Protein 2VF7 (pdb70)

Radius of gyration: 50.82 Å; Cα contacts (8 Å, |Δi|>4): 4939; chains: 3; bounding box: 112×155×130 Å

Structure (mmCIF, N/CA/C/O backbone):
data_2VF7
#
_entry.id   2VF7
#
_cell.length_a   271.710
_cell.length_b   111.670
_cell.length_c   103.290
_cell.angle_alpha   90.00
_cell.angle_beta   100.80
_cell.angle_gamma   90.00
#
_symmetry.space_group_name_H-M   'C 1 2 1'
#
loop_
_entity.id
_entity.type
_entity.pdbx_description
1 polymer 'EXCINUCLEASE ABC, SUBUNIT A.'
2 non-polymer "ADENOSINE-5'-DIPHOSPHATE"
3 non-polymer 'ZINC ION'
4 non-polymer 'MAGNESIUM ION'
5 water water
#
loop_
_atom_site.group_PDB
_atom_site.id
_atom_site.type_symbol
_atom_site.label_atom_id
_atom_site.label_alt_id
_atom_site.label_comp_id
_atom_site.label_asym_id
_atom_site.label_entity_id
_atom_site.label_seq_id
_atom_site.pdbx_PDB_ins_code
_atom_site.Cartn_x
_atom_site.Cartn_y
_atom_site.Cartn_z
_atom_site.occupancy
_atom_site.B_iso_or_equiv
_atom_site.auth_seq_id
_atom_site.auth_comp_id
_atom_site.auth_asym_id
_atom_site.auth_atom_id
_atom_site.pdbx_PDB_model_num
ATOM 1 N N . PRO A 1 11 ? 50.480 78.023 80.237 1.00 77.15 11 PRO A N 1
ATOM 2 C CA . PRO A 1 11 ? 50.745 78.491 81.607 1.00 76.74 11 PRO A CA 1
ATOM 3 C C . PRO A 1 11 ? 49.760 77.933 82.652 1.00 76.24 11 PRO A C 1
ATOM 4 O O . PRO A 1 11 ? 48.555 77.819 82.381 1.00 76.27 11 PRO A O 1
ATOM 8 N N . ASP A 1 12 ? 50.284 77.582 83.827 1.00 75.24 12 ASP A N 1
ATOM 9 C CA . ASP A 1 12 ? 49.450 77.192 84.965 1.00 74.05 12 ASP A CA 1
ATOM 10 C C . ASP A 1 12 ? 49.073 78.443 85.792 1.00 72.71 12 ASP A C 1
ATOM 11 O O . ASP A 1 12 ? 49.711 78.766 86.807 1.00 72.35 12 ASP A O 1
ATOM 16 N N . GLY A 1 13 ? 48.033 79.140 85.329 1.00 71.27 13 GLY A N 1
ATOM 17 C CA . GLY A 1 13 ? 47.628 80.438 85.873 1.00 69.17 13 GLY A CA 1
ATOM 18 C C . GLY A 1 13 ? 48.715 81.478 85.658 1.00 67.89 13 GLY A C 1
ATOM 19 O O . GLY A 1 13 ? 49.797 81.179 85.137 1.00 68.50 13 GLY A O 1
ATOM 20 N N . GLY A 1 14 ? 48.439 82.714 86.049 1.00 66.21 14 GLY A N 1
ATOM 21 C CA . GLY A 1 14 ? 49.493 83.713 86.128 1.00 63.27 14 GLY A CA 1
ATOM 22 C C . GLY A 1 14 ? 50.059 83.763 87.534 1.00 61.44 14 GLY A C 1
ATOM 23 O O . GLY A 1 14 ? 50.194 84.837 88.097 1.00 61.59 14 GLY A O 1
ATOM 24 N N . PHE A 1 15 ? 50.393 82.603 88.101 1.00 59.51 15 PHE A N 1
ATOM 25 C CA . PHE A 1 15 ? 50.862 82.516 89.484 1.00 57.94 15 PHE A CA 1
ATOM 26 C C . PHE A 1 15 ? 52.352 82.281 89.640 1.00 57.06 15 PHE A C 1
ATOM 27 O O . PHE A 1 15 ? 52.959 81.516 88.879 1.00 57.02 15 PHE A O 1
ATOM 35 N N . VAL A 1 16 ? 52.929 82.964 90.628 1.00 55.91 16 VAL A N 1
ATOM 36 C CA . VAL A 1 16 ? 54.266 82.673 91.143 1.00 55.05 16 VAL A CA 1
ATOM 37 C C . VAL A 1 16 ? 54.065 81.537 92.157 1.00 54.99 16 VAL A C 1
ATOM 38 O O . VAL A 1 16 ? 53.136 81.571 92.951 1.00 54.89 16 VAL A O 1
ATOM 42 N N . GLN A 1 17 ? 54.887 80.500 92.091 1.00 54.90 17 GLN A N 1
ATOM 43 C CA . GLN A 1 17 ? 54.723 79.361 92.985 1.00 54.58 17 GLN A CA 1
ATOM 44 C C . GLN A 1 17 ? 55.973 79.187 93.836 1.00 53.89 17 GLN A C 1
ATOM 45 O O . GLN A 1 17 ? 57.080 79.089 93.313 1.00 53.78 17 GLN A O 1
ATOM 51 N N . VAL A 1 18 ? 55.771 79.163 95.150 1.00 53.52 18 VAL A N 1
ATOM 52 C CA . VAL A 1 18 ? 56.849 79.116 96.130 1.00 53.08 18 VAL A CA 1
ATOM 53 C C . VAL A 1 18 ? 56.727 77.841 96.948 1.00 53.21 18 VAL A C 1
ATOM 54 O O . VAL A 1 18 ? 55.645 77.510 97.461 1.00 53.60 18 VAL A O 1
ATOM 58 N N . ARG A 1 19 ? 57.841 77.132 97.061 1.00 52.65 19 ARG A N 1
ATOM 59 C CA . ARG A 1 19 ? 57.891 75.877 97.779 1.00 52.84 19 ARG A CA 1
ATOM 60 C C . ARG A 1 19 ? 59.113 75.775 98.693 1.00 52.47 19 ARG A C 1
ATOM 61 O O . ARG A 1 19 ? 60.232 76.087 98.276 1.00 52.61 19 ARG A O 1
ATOM 69 N N . GLY A 1 20 ? 58.893 75.326 99.929 1.00 51.91 20 GLY A N 1
ATOM 70 C CA . GLY A 1 20 ? 59.992 75.048 100.859 1.00 51.30 20 GLY A CA 1
ATOM 71 C C . GLY A 1 20 ? 60.727 76.271 101.381 1.00 50.88 20 GLY A C 1
ATOM 72 O O . GLY A 1 20 ? 61.921 76.224 101.619 1.00 50.25 20 GLY A O 1
ATOM 73 N N . ALA A 1 21 ? 60.005 77.366 101.570 1.00 51.14 21 ALA A N 1
ATOM 74 C CA . ALA A 1 21 ? 60.610 78.607 102.063 1.00 51.36 21 ALA A CA 1
ATOM 75 C C . ALA A 1 21 ? 60.789 78.535 103.576 1.00 51.33 21 ALA A C 1
ATOM 76 O O . ALA A 1 21 ? 59.810 78.458 104.320 1.00 51.18 21 ALA A O 1
ATOM 78 N N . ARG A 1 22 ? 62.037 78.521 104.033 1.00 51.70 22 ARG A N 1
ATOM 79 C CA . ARG A 1 22 ? 62.287 78.549 105.471 1.00 52.14 22 ARG A CA 1
ATOM 80 C C . ARG A 1 22 ? 63.280 79.646 105.941 1.00 52.01 22 ARG A C 1
ATOM 81 O O . ARG A 1 22 ? 64.049 79.452 106.874 1.00 52.03 22 ARG A O 1
ATOM 89 N N . GLN A 1 23 ? 63.198 80.821 105.313 1.00 51.84 23 GLN A N 1
ATOM 90 C CA . GLN A 1 23 ? 64.021 81.974 105.659 1.00 51.58 23 GLN A CA 1
ATOM 91 C C . GLN A 1 23 ? 63.616 82.502 107.010 1.00 51.17 23 GLN A C 1
ATOM 92 O O . GLN A 1 23 ? 62.454 82.737 107.245 1.00 51.57 23 GLN A O 1
ATOM 98 N N . HIS A 1 24 ? 64.590 82.691 107.894 1.00 51.44 24 HIS A N 1
ATOM 99 C CA . HIS A 1 24 ? 64.349 83.032 109.302 1.00 50.61 24 HIS A CA 1
ATOM 100 C C . HIS A 1 24 ? 63.283 82.134 109.928 1.00 51.29 24 HIS A C 1
ATOM 101 O O . HIS A 1 24 ? 63.502 80.910 110.085 1.00 52.36 24 HIS A O 1
ATOM 108 N N . ASN A 1 25 ? 62.137 82.697 110.274 1.00 50.85 25 ASN A N 1
ATOM 109 C CA . ASN A 1 25 ? 61.156 81.907 110.994 1.00 51.31 25 ASN A CA 1
ATOM 110 C C . ASN A 1 25 ? 60.086 81.279 110.091 1.00 51.47 25 ASN A C 1
ATOM 111 O O . ASN A 1 25 ? 59.114 80.724 110.573 1.00 51.81 25 ASN A O 1
ATOM 116 N N . LEU A 1 26 ? 60.264 81.356 108.780 1.00 51.88 26 LEU A N 1
ATOM 117 C CA . LEU A 1 26 ? 59.308 80.727 107.883 1.00 52.19 26 LEU A CA 1
ATOM 118 C C . LEU A 1 26 ? 59.361 79.223 108.164 1.00 52.65 26 LEU A C 1
ATOM 119 O O . LEU A 1 26 ? 60.432 78.671 108.416 1.00 52.64 26 LEU A O 1
ATOM 124 N N . LYS A 1 27 ? 58.205 78.573 108.174 1.00 53.08 27 LYS A N 1
ATOM 125 C CA . LYS A 1 27 ? 58.132 77.170 108.563 1.00 53.77 27 LYS A CA 1
ATOM 126 C C . LYS A 1 27 ? 58.158 76.238 107.368 1.00 54.01 27 LYS A C 1
ATOM 127 O O . LYS A 1 27 ? 57.320 75.352 107.269 1.00 54.52 27 LYS A O 1
ATOM 133 N N . ASP A 1 28 ? 59.094 76.423 106.447 1.00 54.70 28 ASP A N 1
ATOM 134 C CA . ASP A 1 28 ? 59.163 75.516 105.292 1.00 55.37 28 ASP A CA 1
ATOM 135 C C . ASP A 1 28 ? 57.805 75.553 104.590 1.00 55.48 28 ASP A C 1
ATOM 136 O O . ASP A 1 28 ? 57.132 74.529 104.481 1.00 55.47 28 ASP A O 1
ATOM 141 N N . ILE A 1 29 ? 57.401 76.753 104.152 1.00 54.88 29 ILE A N 1
ATOM 142 C CA . ILE A 1 29 ? 56.050 76.999 103.626 1.00 54.25 29 ILE A CA 1
ATOM 143 C C . ILE A 1 29 ? 55.942 76.853 102.095 1.00 54.35 29 ILE A C 1
ATOM 144 O O . ILE A 1 29 ? 56.950 76.929 101.366 1.00 54.11 29 ILE A O 1
ATOM 149 N N . SER A 1 30 ? 54.707 76.645 101.632 1.00 54.03 30 SER A N 1
ATOM 150 C CA . SER A 1 30 ? 54.358 76.728 100.217 1.00 53.80 30 SER A CA 1
ATOM 151 C C . SER A 1 30 ? 53.277 77.782 100.060 1.00 53.47 30 SER A C 1
ATOM 152 O O . SER A 1 30 ? 52.306 77.782 100.804 1.00 53.40 30 SER A O 1
ATOM 155 N N . VAL A 1 31 ? 53.454 78.683 99.104 1.00 52.96 31 VAL A N 1
ATOM 156 C CA . VAL A 1 31 ? 52.431 79.664 98.791 1.00 53.14 31 VAL A CA 1
ATOM 157 C C . VAL A 1 31 ? 52.455 79.975 97.298 1.00 53.28 31 VAL A C 1
ATOM 158 O O . VAL A 1 31 ? 53.475 79.817 96.648 1.00 53.80 31 VAL A O 1
ATOM 162 N N . LYS A 1 32 ? 51.315 80.387 96.759 1.00 54.21 32 LYS A N 1
ATOM 163 C CA . LYS A 1 32 ? 51.235 80.896 95.391 1.00 54.44 32 LYS A CA 1
ATOM 164 C C . LYS A 1 32 ? 50.636 82.304 95.403 1.00 54.33 32 LYS A C 1
ATOM 165 O O . LYS A 1 32 ? 49.765 82.608 96.221 1.00 53.85 32 LYS A O 1
ATOM 171 N N . VAL A 1 33 ? 51.112 83.155 94.495 1.00 54.28 33 VAL A N 1
ATOM 172 C CA . VAL A 1 33 ? 50.609 84.534 94.374 1.00 53.89 33 VAL A CA 1
ATOM 173 C C . VAL A 1 33 ? 50.518 84.965 92.907 1.00 53.39 33 VAL A C 1
ATOM 174 O O . VAL A 1 33 ? 51.445 84.712 92.123 1.00 52.99 33 VAL A O 1
ATOM 178 N N . PRO A 1 34 ? 49.409 85.636 92.538 1.00 53.48 34 PRO A N 1
ATOM 179 C CA . PRO A 1 34 ? 49.229 86.063 91.153 1.00 53.25 34 PRO A CA 1
ATOM 180 C C . PRO A 1 34 ? 50.244 87.121 90.732 1.00 53.69 34 PRO A C 1
ATOM 181 O O . PRO A 1 34 ? 50.672 87.950 91.543 1.00 53.60 34 PRO A O 1
ATOM 185 N N . ARG A 1 35 ? 50.657 87.069 89.476 1.00 53.85 35 ARG A N 1
ATOM 186 C CA . ARG A 1 35 ? 51.484 88.132 88.939 1.00 54.80 35 ARG A CA 1
ATOM 187 C C . ARG A 1 35 ? 50.496 89.057 88.247 1.00 54.44 35 ARG A C 1
ATOM 188 O O . ARG A 1 35 ? 49.339 88.660 88.049 1.00 55.05 35 ARG A O 1
ATOM 196 N N . ASP A 1 36 ? 50.907 90.295 87.965 1.00 54.37 36 ASP A N 1
ATOM 197 C CA . ASP A 1 36 ? 50.036 91.337 87.347 1.00 53.87 36 ASP A CA 1
ATOM 198 C C . ASP A 1 36 ? 48.886 91.766 88.250 1.00 53.71 36 ASP A C 1
ATOM 199 O O . ASP A 1 36 ? 47.801 92.131 87.789 1.00 53.62 36 ASP A O 1
ATOM 204 N N . ALA A 1 37 ? 49.144 91.759 89.551 1.00 53.52 37 ALA A N 1
ATOM 205 C CA . ALA A 1 37 ? 48.132 92.131 90.522 1.00 53.04 37 ALA A CA 1
ATOM 206 C C . ALA A 1 37 ? 48.773 92.868 91.696 1.00 52.82 37 ALA A C 1
ATOM 207 O O . ALA A 1 37 ? 49.995 92.791 91.874 1.00 53.53 37 ALA A O 1
ATOM 209 N N . LEU A 1 38 ? 47.951 93.608 92.450 1.00 52.11 38 LEU A N 1
ATOM 210 C CA . LEU A 1 38 ? 48.325 94.166 93.735 1.00 51.69 38 LEU A CA 1
ATOM 211 C C . LEU A 1 38 ? 48.197 93.106 94.828 1.00 51.68 38 LEU A C 1
ATOM 212 O O . LEU A 1 38 ? 47.088 92.808 95.265 1.00 51.15 38 LEU A O 1
ATOM 217 N N . VAL A 1 39 ? 49.335 92.552 95.254 1.00 51.31 39 VAL A N 1
ATOM 218 C CA . VAL A 1 39 ? 49.376 91.536 96.307 1.00 51.86 39 VAL A CA 1
ATOM 219 C C . VAL A 1 39 ? 49.893 92.171 97.591 1.00 52.38 39 VAL A C 1
ATOM 220 O O . VAL A 1 39 ? 50.971 92.770 97.603 1.00 52.72 39 VAL A O 1
ATOM 224 N N . VAL A 1 40 ? 49.120 92.045 98.665 1.00 52.75 40 VAL A N 1
ATOM 225 C CA . VAL A 1 40 ? 49.492 92.617 99.964 1.00 52.88 40 VAL A CA 1
ATOM 226 C C . VAL A 1 40 ? 49.841 91.496 100.938 1.00 52.85 40 VAL A C 1
ATOM 227 O O . VAL A 1 40 ? 49.117 90.525 101.044 1.00 52.96 40 VAL A O 1
ATOM 231 N N . PHE A 1 41 ? 50.981 91.625 101.606 1.00 53.41 41 PHE A N 1
ATOM 232 C CA . PHE A 1 41 ? 51.439 90.663 102.597 1.00 54.00 41 PHE A CA 1
ATOM 233 C C . PHE A 1 41 ? 51.129 91.223 103.975 1.00 54.26 41 PHE A C 1
ATOM 234 O O . PHE A 1 41 ? 51.547 92.338 104.297 1.00 54.74 41 PHE A O 1
ATOM 242 N N . THR A 1 42 ? 50.376 90.465 104.775 1.00 54.17 42 THR A N 1
ATOM 243 C CA . THR A 1 42 ? 49.851 90.985 106.050 1.00 53.89 42 THR A CA 1
ATOM 244 C C . THR A 1 42 ? 50.033 90.065 107.266 1.00 53.66 42 THR A C 1
ATOM 245 O O . THR A 1 42 ? 50.409 88.901 107.130 1.00 53.73 42 THR A O 1
ATOM 249 N N . GLY A 1 43 ? 49.763 90.600 108.455 1.00 53.12 43 GLY A N 1
ATOM 250 C CA . GLY A 1 43 ? 49.951 89.861 109.693 1.00 52.72 43 GLY A CA 1
ATOM 251 C C . GLY A 1 43 ? 50.768 90.666 110.691 1.00 52.41 43 GLY A C 1
ATOM 252 O O . GLY A 1 43 ? 51.337 91.695 110.323 1.00 52.39 43 GLY A O 1
ATOM 253 N N . VAL A 1 44 ? 50.833 90.202 111.944 1.00 51.84 44 VAL A N 1
ATOM 254 C CA . VAL A 1 44 ? 51.508 90.957 113.015 1.00 51.85 44 VAL A CA 1
ATOM 255 C C . VAL A 1 44 ? 52.981 91.148 112.704 1.00 51.92 44 VAL A C 1
ATOM 256 O O . VAL A 1 44 ? 53.521 90.518 111.791 1.00 53.23 44 VAL A O 1
ATOM 260 N N . SER A 1 45 ? 53.623 92.049 113.433 1.00 52.34 45 SER A N 1
ATOM 261 C CA . SER A 1 45 ? 55.030 92.322 113.224 1.00 52.34 45 SER A CA 1
ATOM 262 C C . SER A 1 45 ? 55.804 91.173 113.814 1.00 52.12 45 SER A C 1
ATOM 263 O O . SER A 1 45 ? 55.434 90.640 114.849 1.00 52.03 45 SER A O 1
ATOM 266 N N . GLY A 1 46 ? 56.863 90.779 113.130 1.00 52.24 46 GLY A N 1
ATOM 267 C CA . GLY A 1 46 ? 57.658 89.643 113.549 1.00 51.44 46 GLY A CA 1
ATOM 268 C C . GLY A 1 46 ? 57.080 88.336 113.075 1.00 51.07 46 GLY A C 1
ATOM 269 O O . GLY A 1 46 ? 57.684 87.296 113.298 1.00 50.69 46 GLY A O 1
ATOM 270 N N . SER A 1 47 ? 55.923 88.383 112.412 1.00 50.80 47 SER A N 1
ATOM 271 C CA . SER A 1 47 ? 55.280 87.163 111.895 1.00 50.97 47 SER A CA 1
ATOM 272 C C . SER A 1 47 ? 56.020 86.492 110.721 1.00 50.96 47 SER A C 1
ATOM 273 O O . SER A 1 47 ? 55.929 85.274 110.552 1.00 51.48 47 SER A O 1
ATOM 276 N N . GLY A 1 48 ? 56.728 87.279 109.908 1.00 51.40 48 GLY A N 1
ATOM 277 C CA . GLY A 1 48 ? 57.531 86.758 108.778 1.00 51.12 48 GLY A CA 1
ATOM 278 C C . GLY A 1 48 ? 57.172 87.371 107.423 1.00 51.67 48 GLY A C 1
ATOM 279 O O . GLY A 1 48 ? 57.558 86.845 106.374 1.00 52.00 48 GLY A O 1
ATOM 280 N N . LYS A 1 49 ? 56.443 88.483 107.434 1.00 51.57 49 LYS A N 1
ATOM 281 C CA . LYS A 1 49 ? 55.996 89.156 106.192 1.00 51.71 49 LYS A CA 1
ATOM 282 C C . LYS A 1 49 ? 57.162 89.597 105.293 1.00 52.27 49 LYS A C 1
ATOM 283 O O . LYS A 1 49 ? 57.120 89.409 104.068 1.00 52.66 49 LYS A O 1
ATOM 289 N N . SER A 1 50 ? 58.187 90.200 105.898 1.00 52.10 50 SER A N 1
ATOM 290 C CA . SER A 1 50 ? 59.382 90.621 105.174 1.00 52.02 50 SER A CA 1
ATOM 291 C C . SER A 1 50 ? 60.283 89.481 104.828 1.00 51.58 50 SER A C 1
ATOM 292 O O . SER A 1 50 ? 60.807 89.452 103.724 1.00 52.56 50 SER A O 1
ATOM 295 N N . SER A 1 51 ? 60.501 88.547 105.755 1.00 51.31 51 SER A N 1
ATOM 296 C CA . SER A 1 51 ? 61.270 87.342 105.426 1.00 50.85 51 SER A CA 1
ATOM 297 C C . SER A 1 51 ? 60.773 86.683 104.121 1.00 50.41 51 SER A C 1
ATOM 298 O O . SER A 1 51 ? 61.559 86.100 103.395 1.00 51.03 51 SER A O 1
ATOM 301 N N . LEU A 1 52 ? 59.478 86.820 103.832 1.00 50.32 52 LEU A N 1
ATOM 302 C CA . LEU A 1 52 ? 58.827 86.305 102.608 1.00 50.09 52 LEU A CA 1
ATOM 303 C C . LEU A 1 52 ? 58.932 87.250 101.394 1.00 50.53 52 LEU A C 1
ATOM 304 O O . LEU A 1 52 ? 59.594 86.915 100.405 1.00 50.96 52 LEU A O 1
ATOM 309 N N . ALA A 1 53 ? 58.324 88.433 101.470 1.00 50.57 53 ALA A N 1
ATOM 310 C CA . ALA A 1 53 ? 58.346 89.360 100.326 1.00 50.96 53 ALA A CA 1
ATOM 311 C C . ALA A 1 53 ? 59.748 89.819 99.954 1.00 51.34 53 ALA A C 1
ATOM 312 O O . ALA A 1 53 ? 60.076 89.891 98.777 1.00 52.96 53 ALA A O 1
ATOM 314 N N . PHE A 1 54 ? 60.577 90.138 100.943 1.00 51.41 54 PHE A N 1
ATOM 315 C CA . PHE A 1 54 ? 61.924 90.639 100.662 1.00 51.03 54 PHE A CA 1
ATOM 316 C C . PHE A 1 54 ? 62.990 89.584 100.790 1.00 51.22 54 PHE A C 1
ATOM 317 O O . PHE A 1 54 ? 63.826 89.453 99.902 1.00 52.09 54 PHE A O 1
ATOM 325 N N . GLY A 1 55 ? 62.995 88.872 101.919 1.00 51.21 55 GLY A N 1
ATOM 326 C CA . GLY A 1 55 ? 64.037 87.901 102.242 1.00 51.55 55 GLY A CA 1
ATOM 327 C C . GLY A 1 55 ? 64.079 86.717 101.294 1.00 51.81 55 GLY A C 1
ATOM 328 O O . GLY A 1 55 ? 65.146 86.109 101.071 1.00 51.91 55 GLY A O 1
ATOM 329 N N . THR A 1 56 ? 62.920 86.410 100.719 1.00 51.53 56 THR A N 1
ATOM 330 C CA . THR A 1 56 ? 62.750 85.235 99.865 1.00 51.60 56 THR A CA 1
ATOM 331 C C . THR A 1 56 ? 62.462 85.634 98.412 1.00 51.50 56 THR A C 1
ATOM 332 O O . THR A 1 56 ? 63.258 85.335 97.518 1.00 51.50 56 THR A O 1
ATOM 336 N N . LEU A 1 57 ? 61.349 86.331 98.188 1.00 51.82 57 LEU A N 1
ATOM 337 C CA . LEU A 1 57 ? 60.876 86.611 96.812 1.00 52.02 57 LEU A CA 1
ATOM 338 C C . LEU A 1 57 ? 61.769 87.594 96.076 1.00 52.89 57 LEU A C 1
ATOM 339 O O . LEU A 1 57 ? 62.358 87.243 95.051 1.00 53.21 57 LEU A O 1
ATOM 344 N N . TYR A 1 58 ? 61.893 88.811 96.601 1.00 53.56 58 TYR A N 1
ATOM 345 C CA . TYR A 1 58 ? 62.792 89.796 96.011 1.00 54.58 58 TYR A CA 1
ATOM 346 C C . TYR A 1 58 ? 64.215 89.255 95.875 1.00 54.77 58 TYR A C 1
ATOM 347 O O . TYR A 1 58 ? 64.806 89.300 94.792 1.00 55.43 58 TYR A O 1
ATOM 356 N N . ALA A 1 59 ? 64.745 88.701 96.960 1.00 54.96 59 ALA A N 1
ATOM 357 C CA . ALA A 1 59 ? 66.129 88.236 97.005 1.00 54.84 59 ALA A CA 1
ATOM 358 C C . ALA A 1 59 ? 66.488 87.117 96.014 1.00 55.00 59 ALA A C 1
ATOM 359 O O . ALA A 1 59 ? 67.564 87.153 95.399 1.00 55.20 59 ALA A O 1
ATOM 361 N N . GLU A 1 60 ? 65.624 86.122 95.865 1.00 55.09 60 GLU A N 1
ATOM 362 C CA . GLU A 1 60 ? 65.855 85.075 94.854 1.00 56.03 60 GLU A CA 1
ATOM 363 C C . GLU A 1 60 ? 65.732 85.638 93.423 1.00 56.11 60 GLU A C 1
ATOM 364 O O . GLU A 1 60 ? 66.562 85.364 92.570 1.00 56.67 60 GLU A O 1
ATOM 370 N N . ALA A 1 61 ? 64.720 86.457 93.177 1.00 56.80 61 ALA A N 1
ATOM 371 C CA . ALA A 1 61 ? 64.558 87.128 91.882 1.00 57.29 61 ALA A CA 1
ATOM 372 C C . ALA A 1 61 ? 65.756 87.972 91.441 1.00 57.84 61 ALA A C 1
ATOM 373 O O . ALA A 1 61 ? 66.053 88.032 90.246 1.00 58.40 61 ALA A O 1
ATOM 375 N N . GLN A 1 62 ? 66.428 88.635 92.385 1.00 58.36 62 GLN A N 1
ATOM 376 C CA . GLN A 1 62 ? 67.612 89.461 92.063 1.00 58.82 62 GLN A CA 1
ATOM 377 C C . GLN A 1 62 ? 68.886 88.680 91.884 1.00 59.10 62 GLN A C 1
ATOM 378 O O . GLN A 1 62 ? 69.662 88.969 90.983 1.00 60.02 62 GLN A O 1
ATOM 384 N N . ARG A 1 63 ? 69.125 87.716 92.765 1.00 59.24 63 ARG A N 1
ATOM 385 C CA . ARG A 1 63 ? 70.225 86.771 92.604 1.00 59.46 63 ARG A CA 1
ATOM 386 C C . ARG A 1 63 ? 70.256 86.128 91.207 1.00 58.99 63 ARG A C 1
ATOM 387 O O . ARG A 1 63 ? 71.307 86.039 90.596 1.00 59.32 63 ARG A O 1
ATOM 395 N N . ARG A 1 64 ? 69.105 85.669 90.728 1.00 58.84 64 ARG A N 1
ATOM 396 C CA . ARG A 1 64 ? 68.992 84.971 89.442 1.00 59.03 64 ARG A CA 1
ATOM 397 C C . ARG A 1 64 ? 69.348 85.869 88.268 1.00 59.16 64 ARG A C 1
ATOM 398 O O . ARG A 1 64 ? 70.130 85.486 87.394 1.00 58.59 64 ARG A O 1
ATOM 406 N N . TYR A 1 65 ? 68.755 87.060 88.261 1.00 59.75 65 TYR A N 1
ATOM 407 C CA . TYR A 1 65 ? 68.998 88.032 87.209 1.00 60.49 65 TYR A CA 1
ATOM 408 C C . TYR A 1 65 ? 70.475 88.392 87.107 1.00 60.52 65 TYR A C 1
ATOM 409 O O . TYR A 1 65 ? 71.072 88.257 86.027 1.00 60.92 65 TYR A O 1
ATOM 418 N N . LEU A 1 66 ? 71.074 88.810 88.223 1.00 60.39 66 LEU A N 1
ATOM 419 C CA . LEU A 1 66 ? 72.465 89.290 88.208 1.00 60.08 66 LEU A CA 1
ATOM 420 C C . LEU A 1 66 ? 73.493 88.222 87.862 1.00 59.82 66 LEU A C 1
ATOM 421 O O . LEU A 1 66 ? 74.549 88.536 87.338 1.00 59.98 66 LEU A O 1
ATOM 426 N N . GLU A 1 67 ? 73.184 86.966 88.160 1.00 59.83 67 GLU A N 1
ATOM 427 C CA . GLU A 1 67 ? 74.049 85.846 87.792 1.00 59.90 67 GLU A CA 1
ATOM 428 C C . GLU A 1 67 ? 73.931 85.484 86.308 1.00 59.82 67 GLU A C 1
ATOM 429 O O . GLU A 1 67 ? 74.788 84.809 85.745 1.00 59.88 67 GLU A O 1
ATOM 435 N N . SER A 1 68 ? 72.851 85.919 85.686 1.00 59.77 68 SER A N 1
ATOM 436 C CA . SER A 1 68 ? 72.669 85.739 84.269 1.00 59.90 68 SER A CA 1
ATOM 437 C C . SER A 1 68 ? 73.301 86.869 83.484 1.00 60.34 68 SER A C 1
ATOM 438 O O . SER A 1 68 ? 73.830 86.629 82.399 1.00 60.79 68 SER A O 1
ATOM 441 N N . VAL A 1 69 ? 73.256 88.094 84.010 1.00 60.81 69 VAL A N 1
ATOM 442 C CA . VAL A 1 69 ? 73.900 89.220 83.320 1.00 61.28 69 VAL A CA 1
ATOM 443 C C . VAL A 1 69 ? 75.414 89.269 83.565 1.00 62.07 69 VAL A C 1
ATOM 444 O O . VAL A 1 69 ? 76.179 89.659 82.670 1.00 62.54 69 VAL A O 1
ATOM 448 N N . SER A 1 70 ? 75.834 88.867 84.766 1.00 62.64 70 SER A N 1
ATOM 449 C CA . SER A 1 70 ? 77.247 88.738 85.122 1.00 63.14 70 SER A CA 1
ATOM 450 C C . SER A 1 70 ? 77.575 87.297 85.520 1.00 63.82 70 SER A C 1
ATOM 451 O O . SER A 1 70 ? 77.700 87.002 86.708 1.00 63.65 70 SER A O 1
ATOM 454 N N . PRO A 1 71 ? 77.686 86.382 84.530 1.00 64.69 71 PRO A N 1
ATOM 455 C CA . PRO A 1 71 ? 78.045 85.001 84.871 1.00 65.52 71 PRO A CA 1
ATOM 456 C C . PRO A 1 71 ? 79.437 84.864 85.512 1.00 66.46 71 PRO A C 1
ATOM 457 O O . PRO A 1 71 ? 80.409 85.453 85.025 1.00 66.56 71 PRO A O 1
ATOM 461 N N . TYR A 1 72 ? 79.493 84.100 86.609 1.00 67.59 72 TYR A N 1
ATOM 462 C CA . TYR A 1 72 ? 80.706 83.832 87.425 1.00 68.65 72 TYR A CA 1
ATOM 463 C C . TYR A 1 72 ? 81.342 85.066 88.085 1.00 69.32 72 TYR A C 1
ATOM 464 O O . TYR A 1 72 ? 81.980 84.951 89.143 1.00 69.32 72 TYR A O 1
ATOM 473 N N . ALA A 1 73 ? 81.142 86.233 87.465 1.00 69.87 73 ALA A N 1
ATOM 474 C CA . ALA A 1 73 ? 81.610 87.513 87.991 1.00 70.53 73 ALA A CA 1
ATOM 475 C C . ALA A 1 73 ? 80.613 88.134 88.976 1.00 71.08 73 ALA A C 1
ATOM 476 O O . ALA A 1 73 ? 80.670 89.328 89.263 1.00 71.05 73 ALA A O 1
ATOM 478 N N . ARG A 1 74 ? 79.709 87.306 89.496 1.00 71.98 74 ARG A N 1
ATOM 479 C CA . ARG A 1 74 ? 78.668 87.733 90.432 1.00 72.71 74 ARG A CA 1
ATOM 480 C C . ARG A 1 74 ? 78.224 86.516 91.244 1.00 73.03 74 ARG A C 1
ATOM 481 O O . ARG A 1 74 ? 77.537 86.643 92.258 1.00 73.38 74 ARG A O 1
ATOM 489 N N . ARG A 1 75 ? 78.643 85.332 90.803 1.00 73.24 75 ARG A N 1
ATOM 490 C CA . ARG A 1 75 ? 78.392 84.109 91.554 1.00 73.37 75 ARG A CA 1
ATOM 491 C C . ARG A 1 75 ? 79.259 84.062 92.819 1.00 73.66 75 ARG A C 1
ATOM 492 O O . ARG A 1 75 ? 79.490 82.997 93.400 1.00 73.80 75 ARG A O 1
ATOM 500 N N . LEU A 1 76 ? 79.736 85.240 93.221 1.00 73.86 76 LEU A N 1
ATOM 501 C CA . LEU A 1 76 ? 80.286 85.492 94.550 1.00 73.88 76 LEU A CA 1
ATOM 502 C C . LEU A 1 76 ? 79.174 85.439 95.608 1.00 74.26 76 LEU A C 1
ATOM 503 O O . LEU A 1 76 ? 79.456 85.405 96.807 1.00 74.27 76 LEU A O 1
ATOM 508 N N . PHE A 1 77 ? 77.920 85.442 95.140 1.00 74.58 77 PHE A N 1
ATOM 509 C CA . PHE A 1 77 ? 76.701 85.468 95.971 1.00 74.76 77 PHE A CA 1
ATOM 510 C C . PHE A 1 77 ? 76.738 84.682 97.277 1.00 74.48 77 PHE A C 1
ATOM 511 O O . PHE A 1 77 ? 76.279 85.189 98.290 1.00 74.77 77 PHE A O 1
ATOM 519 N N . ASN A 1 78 ? 77.267 83.456 97.256 1.00 74.02 78 ASN A N 1
ATOM 520 C CA . ASN A 1 78 ? 77.242 82.585 98.441 1.00 73.56 78 ASN A CA 1
ATOM 521 C C . ASN A 1 78 ? 78.200 83.040 99.552 1.00 72.98 78 ASN A C 1
ATOM 522 O O . ASN A 1 78 ? 78.206 82.482 100.658 1.00 72.90 78 ASN A O 1
ATOM 527 N N . GLN A 1 79 ? 79.003 84.060 99.245 1.00 72.07 79 GLN A N 1
ATOM 528 C CA . GLN A 1 79 ? 79.720 84.815 100.265 1.00 71.07 79 GLN A CA 1
ATOM 529 C C . GLN A 1 79 ? 78.714 85.616 101.092 1.00 70.18 79 GLN A C 1
ATOM 530 O O . GLN A 1 79 ? 78.681 85.509 102.318 1.00 70.18 79 GLN A O 1
ATOM 536 N N . ALA A 1 80 ? 77.887 86.399 100.401 1.00 69.09 80 ALA A N 1
ATOM 537 C CA . ALA A 1 80 ? 76.832 87.195 101.020 1.00 68.00 80 ALA A CA 1
ATOM 538 C C . ALA A 1 80 ? 75.738 86.328 101.641 1.00 67.30 80 ALA A C 1
ATOM 539 O O . ALA A 1 80 ? 75.362 86.533 102.793 1.00 67.15 80 ALA A O 1
ATOM 541 N N . GLY A 1 81 ? 75.233 85.367 100.864 1.00 66.39 81 GLY A N 1
ATOM 542 C CA . GLY A 1 81 ? 74.148 84.482 101.285 1.00 65.15 81 GLY A CA 1
ATOM 543 C C . GLY A 1 81 ? 73.075 84.260 100.220 1.00 64.24 81 GLY A C 1
ATOM 544 O O . GLY A 1 81 ? 72.842 85.109 99.356 1.00 64.06 81 GLY A O 1
ATOM 545 N N . VAL A 1 82 ? 72.424 83.104 100.291 1.00 63.37 82 VAL A N 1
ATOM 546 C CA . VAL A 1 82 ? 71.300 82.767 99.419 1.00 62.64 82 VAL A CA 1
ATOM 547 C C . VAL A 1 82 ? 70.011 82.659 100.252 1.00 61.70 82 VAL A C 1
ATOM 548 O O . VAL A 1 82 ? 70.080 82.322 101.439 1.00 61.56 82 VAL A O 1
ATOM 552 N N . PRO A 1 83 ? 68.831 82.963 99.655 1.00 60.68 83 PRO A N 1
ATOM 553 C CA . PRO A 1 83 ? 67.614 82.648 100.414 1.00 59.70 83 PRO A CA 1
ATOM 554 C C . PRO A 1 83 ? 67.468 81.137 100.632 1.00 58.90 83 PRO A C 1
ATOM 555 O O . PRO A 1 83 ? 67.887 80.342 99.789 1.00 58.47 83 PRO A O 1
ATOM 559 N N . ASP A 1 84 ? 66.911 80.756 101.778 1.00 58.04 84 ASP A N 1
ATOM 560 C CA . ASP A 1 84 ? 66.667 79.356 102.079 1.00 57.33 84 ASP A CA 1
ATOM 561 C C . ASP A 1 84 ? 65.316 78.980 101.500 1.00 56.96 84 ASP A C 1
ATOM 562 O O . ASP A 1 84 ? 64.281 79.289 102.070 1.00 57.07 84 ASP A O 1
ATOM 567 N N . VAL A 1 85 ? 65.335 78.335 100.342 1.00 56.70 85 VAL A N 1
ATOM 568 C CA . VAL A 1 85 ? 64.102 77.997 99.616 1.00 56.70 85 VAL A CA 1
ATOM 569 C C . VAL A 1 85 ? 64.329 76.855 98.595 1.00 56.68 85 VAL A C 1
ATOM 570 O O . VAL A 1 85 ? 65.317 76.855 97.862 1.00 56.38 85 VAL A O 1
ATOM 574 N N . ASP A 1 86 ? 63.422 75.876 98.572 1.00 57.03 86 ASP A N 1
ATOM 575 C CA . ASP A 1 86 ? 63.532 74.734 97.653 1.00 57.13 86 ASP A CA 1
ATOM 576 C C . ASP A 1 86 ? 63.345 75.109 96.175 1.00 56.82 86 ASP A C 1
ATOM 577 O O . ASP A 1 86 ? 64.171 74.748 95.352 1.00 56.83 86 ASP A O 1
ATOM 582 N N . ALA A 1 87 ? 62.256 75.811 95.856 1.00 56.63 87 ALA A N 1
ATOM 583 C CA . ALA A 1 87 ? 61.933 76.200 94.476 1.00 56.60 87 ALA A CA 1
ATOM 584 C C . ALA A 1 87 ? 60.995 77.410 94.415 1.00 56.50 87 ALA A C 1
ATOM 585 O O . ALA A 1 87 ? 60.085 77.540 95.240 1.00 56.67 87 ALA A O 1
ATOM 587 N N . ILE A 1 88 ? 61.239 78.300 93.451 1.00 56.38 88 ILE A N 1
ATOM 588 C CA . ILE A 1 88 ? 60.288 79.359 93.064 1.00 55.45 88 ILE A CA 1
ATOM 589 C C . ILE A 1 88 ? 60.161 79.365 91.542 1.00 55.21 88 ILE A C 1
ATOM 590 O O . ILE A 1 88 ? 61.165 79.493 90.835 1.00 55.53 88 ILE A O 1
ATOM 595 N N . ASP A 1 89 ? 58.934 79.230 91.055 1.00 54.63 89 ASP A N 1
ATOM 596 C CA . ASP A 1 89 ? 58.633 79.183 89.634 1.00 54.51 89 ASP A CA 1
ATOM 597 C C . ASP A 1 89 ? 57.720 80.343 89.238 1.00 54.14 89 ASP A C 1
ATOM 598 O O . ASP A 1 89 ? 56.833 80.714 89.988 1.00 53.82 89 ASP A O 1
ATOM 603 N N . GLY A 1 90 ? 57.934 80.912 88.055 1.00 53.92 90 GLY A N 1
ATOM 604 C CA . GLY A 1 90 ? 57.068 81.973 87.532 1.00 53.60 90 GLY A CA 1
ATOM 605 C C . GLY A 1 90 ? 57.366 83.370 88.032 1.00 53.69 90 GLY A C 1
ATOM 606 O O . GLY A 1 90 ? 56.483 84.215 88.055 1.00 53.69 90 GLY A O 1
ATOM 607 N N . LEU A 1 91 ? 58.621 83.616 88.404 1.00 53.85 91 LEU A N 1
ATOM 608 C CA . LEU A 1 91 ? 59.027 84.857 89.061 1.00 54.23 91 LEU A CA 1
ATOM 609 C C . LEU A 1 91 ? 59.798 85.779 88.112 1.00 54.07 91 LEU A C 1
ATOM 610 O O . LEU A 1 91 ? 60.922 85.445 87.721 1.00 53.55 91 LEU A O 1
ATOM 615 N N . PRO A 1 92 ? 59.212 86.955 87.762 1.00 54.05 92 PRO A N 1
ATOM 616 C CA . PRO A 1 92 ? 59.933 87.903 86.885 1.00 53.72 92 PRO A CA 1
ATOM 617 C C . PRO A 1 92 ? 61.093 88.599 87.634 1.00 53.46 92 PRO A C 1
ATOM 618 O O . PRO A 1 92 ? 61.297 88.336 88.811 1.00 53.44 92 PRO A O 1
ATOM 622 N N . PRO A 1 93 ? 61.896 89.434 86.941 1.00 53.34 93 PRO A N 1
ATOM 623 C CA . PRO A 1 93 ? 62.876 90.226 87.705 1.00 52.83 93 PRO A CA 1
ATOM 624 C C . PRO A 1 93 ? 62.190 91.197 88.675 1.00 52.63 93 PRO A C 1
ATOM 625 O O . PRO A 1 93 ? 61.008 91.486 88.507 1.00 51.72 93 PRO A O 1
ATOM 629 N N . ALA A 1 94 ? 62.922 91.677 89.687 1.00 52.72 94 ALA A N 1
ATOM 630 C CA . ALA A 1 94 ? 62.331 92.479 90.752 1.00 53.00 94 ALA A CA 1
ATOM 631 C C . ALA A 1 94 ? 63.109 93.751 91.079 1.00 53.98 94 ALA A C 1
ATOM 632 O O . ALA A 1 94 ? 64.336 93.746 91.083 1.00 54.55 94 ALA A O 1
ATOM 634 N N . VAL A 1 95 ? 62.368 94.819 91.392 1.00 54.57 95 VAL A N 1
ATOM 635 C CA . VAL A 1 95 ? 62.899 96.094 91.890 1.00 54.62 95 VAL A CA 1
ATOM 636 C C . VAL A 1 95 ? 62.321 96.377 93.289 1.00 54.85 95 VAL A C 1
ATOM 637 O O . VAL A 1 95 ? 61.115 96.357 93.462 1.00 54.90 95 VAL A O 1
ATOM 641 N N . ALA A 1 96 ? 63.175 96.608 94.288 1.00 55.15 96 ALA A N 1
ATOM 642 C CA . ALA A 1 96 ? 62.704 97.064 95.595 1.00 56.01 96 ALA A CA 1
ATOM 643 C C . ALA A 1 96 ? 62.696 98.590 95.622 1.00 56.62 96 ALA A C 1
ATOM 644 O O . ALA A 1 96 ? 63.720 99.226 95.333 1.00 56.33 96 ALA A O 1
ATOM 646 N N . LEU A 1 97 ? 61.534 99.159 95.948 1.00 57.31 97 LEU A N 1
ATOM 647 C CA . LEU A 1 97 ? 61.400 100.614 96.103 1.00 58.67 97 LEU A CA 1
ATOM 648 C C . LEU A 1 97 ? 61.837 101.159 97.474 1.00 60.00 97 LEU A C 1
ATOM 649 O O . LEU A 1 97 ? 61.719 102.355 97.738 1.00 59.61 97 LEU A O 1
ATOM 654 N N . GLN A 1 98 ? 62.362 100.266 98.323 1.00 62.14 98 GLN A N 1
ATOM 655 C CA . GLN A 1 98 ? 63.034 100.636 99.571 1.00 63.54 98 GLN A CA 1
ATOM 656 C C . GLN A 1 98 ? 64.402 99.994 99.650 1.00 64.75 98 GLN A C 1
ATOM 657 O O . GLN A 1 98 ? 64.612 98.889 99.147 1.00 65.49 98 GLN A O 1
ATOM 663 N N . GLN A 1 99 ? 65.332 100.688 100.295 1.00 66.02 99 GLN A N 1
ATOM 664 C CA . GLN A 1 99 ? 66.672 100.172 100.518 1.00 67.66 99 GLN A CA 1
ATOM 665 C C . GLN A 1 99 ? 66.703 99.146 101.662 1.00 67.35 99 GLN A C 1
ATOM 666 O O . GLN A 1 99 ? 65.848 99.158 102.556 1.00 66.81 99 GLN A O 1
ATOM 672 N N . ALA A 1 100 ? 67.708 98.275 101.628 1.00 67.88 100 ALA A N 1
ATOM 673 C CA . ALA A 1 100 ? 67.858 97.184 102.601 1.00 68.41 100 ALA A CA 1
ATOM 674 C C . ALA A 1 100 ? 67.994 97.641 104.064 1.00 68.82 100 ALA A C 1
ATOM 675 O O . ALA A 1 100 ? 68.817 98.495 104.384 1.00 68.99 100 ALA A O 1
ATOM 677 N N . ARG A 1 101 ? 67.150 97.068 104.921 1.00 69.26 101 ARG A N 1
ATOM 678 C CA . ARG A 1 101 ? 67.229 97.122 106.397 1.00 69.50 101 ARG A CA 1
ATOM 679 C C . ARG A 1 101 ? 68.371 97.894 107.068 1.00 70.37 101 ARG A C 1
ATOM 680 O O . ARG A 1 101 ? 68.114 98.842 107.830 1.00 70.86 101 ARG A O 1
ATOM 688 N N . GLY A 1 102 ? 69.617 97.495 106.816 1.00 70.73 102 GLY A N 1
ATOM 689 C CA . GLY A 1 102 ? 70.735 98.081 107.554 1.00 71.63 102 GLY A CA 1
ATOM 690 C C . GLY A 1 102 ? 71.787 98.797 106.741 1.00 72.39 102 GLY A C 1
ATOM 691 O O . GLY A 1 102 ? 72.983 98.653 107.008 1.00 72.47 102 GLY A O 1
ATOM 692 N N . THR A 1 103 ? 71.352 99.583 105.759 1.00 73.01 103 THR A N 1
ATOM 693 C CA . THR A 1 103 ? 72.280 100.295 104.864 1.00 73.54 103 THR A CA 1
ATOM 694 C C . THR A 1 103 ? 72.149 101.818 104.990 1.00 73.95 103 THR A C 1
ATOM 695 O O . THR A 1 103 ? 71.053 102.331 105.254 1.00 73.98 103 THR A O 1
ATOM 699 N N . PRO A 1 104 ? 73.263 102.548 104.800 1.00 74.26 104 PRO A N 1
ATOM 700 C CA . PRO A 1 104 ? 73.160 104.009 104.790 1.00 74.80 104 PRO A CA 1
ATOM 701 C C . PRO A 1 104 ? 72.500 104.495 103.500 1.00 75.34 104 PRO A C 1
ATOM 702 O O . PRO A 1 104 ? 72.805 103.959 102.425 1.00 75.56 104 PRO A O 1
ATOM 706 N N . THR A 1 105 ? 71.588 105.468 103.599 1.00 75.58 105 THR A N 1
ATOM 707 C CA . THR A 1 105 ? 71.045 106.107 102.393 1.00 75.84 105 THR A CA 1
ATOM 708 C C . THR A 1 105 ? 72.163 106.956 101.774 1.00 75.33 105 THR A C 1
ATOM 709 O O . THR A 1 105 ? 72.909 107.632 102.490 1.00 75.17 105 THR A O 1
ATOM 713 N N . ALA A 1 106 ? 72.308 106.861 100.450 1.00 74.63 106 ALA A N 1
ATOM 714 C CA . ALA A 1 106 ? 73.263 107.680 99.716 1.00 73.36 106 ALA A CA 1
ATOM 715 C C . ALA A 1 106 ? 72.713 109.096 99.583 1.00 72.54 106 ALA A C 1
ATOM 716 O O . ALA A 1 106 ? 71.497 109.318 99.708 1.00 72.52 106 ALA A O 1
ATOM 718 N N . ARG A 1 107 ? 73.611 110.049 99.351 1.00 71.29 107 ARG A N 1
ATOM 719 C CA . ARG A 1 107 ? 73.243 111.452 99.210 1.00 70.25 107 ARG A CA 1
ATOM 720 C C . ARG A 1 107 ? 72.756 111.796 97.806 1.00 69.03 107 ARG A C 1
ATOM 721 O O . ARG A 1 107 ? 73.454 111.564 96.821 1.00 68.97 107 ARG A O 1
ATOM 729 N N . SER A 1 108 ? 71.546 112.343 97.743 1.00 67.66 108 SER A N 1
ATOM 730 C CA . SER A 1 108 ? 70.940 112.870 96.522 1.00 66.24 108 SER A CA 1
ATOM 731 C C . SER A 1 108 ? 70.078 114.073 96.865 1.00 65.21 108 SER A C 1
ATOM 732 O O . SER A 1 108 ? 70.033 114.515 98.012 1.00 64.90 108 SER A O 1
ATOM 735 N N . SER A 1 109 ? 69.400 114.586 95.840 1.00 64.14 109 SER A N 1
ATOM 736 C CA . SER A 1 109 ? 68.398 115.638 95.948 1.00 62.66 109 SER A CA 1
ATOM 737 C C . SER A 1 109 ? 67.101 115.037 95.456 1.00 61.76 109 SER A C 1
ATOM 738 O O . SER A 1 109 ? 67.111 113.968 94.861 1.00 61.78 109 SER A O 1
ATOM 741 N N . VAL A 1 110 ? 65.990 115.722 95.690 1.00 60.80 110 VAL A N 1
ATOM 742 C CA . VAL A 1 110 ? 64.703 115.311 95.136 1.00 60.16 110 VAL A CA 1
ATOM 743 C C . VAL A 1 110 ? 64.727 115.373 93.593 1.00 59.98 110 VAL A C 1
ATOM 744 O O . VAL A 1 110 ? 64.236 114.464 92.911 1.00 59.56 110 VAL A O 1
ATOM 748 N N . GLY A 1 111 ? 65.331 116.434 93.062 1.00 59.24 111 GLY A N 1
ATOM 749 C CA . GLY A 1 111 ? 65.486 116.615 91.630 1.00 59.37 111 GLY A CA 1
ATOM 750 C C . GLY A 1 111 ? 66.399 115.639 90.912 1.00 59.32 111 GLY A C 1
ATOM 751 O O . GLY A 1 111 ? 66.382 115.565 89.680 1.00 59.10 111 GLY A O 1
ATOM 752 N N . SER A 1 112 ? 67.196 114.892 91.669 1.00 59.30 112 SER A N 1
ATOM 753 C CA . SER A 1 112 ? 68.036 113.843 91.093 1.00 59.50 112 SER A CA 1
ATOM 754 C C . SER A 1 112 ? 67.320 112.502 91.059 1.00 59.58 112 SER A C 1
ATOM 755 O O . SER A 1 112 ? 67.443 111.753 90.094 1.00 59.84 112 SER A O 1
ATOM 758 N N . VAL A 1 113 ? 66.584 112.197 92.123 1.00 59.61 113 VAL A N 1
ATOM 759 C CA . VAL A 1 113 ? 65.872 110.931 92.221 1.00 59.78 113 VAL A CA 1
ATOM 760 C C . VAL A 1 113 ? 64.646 110.910 91.319 1.00 59.84 113 VAL A C 1
ATOM 761 O O . VAL A 1 113 ? 64.157 109.836 90.945 1.00 60.57 113 VAL A O 1
ATOM 765 N N . THR A 1 114 ? 64.154 112.090 90.953 1.00 59.80 114 THR A N 1
ATOM 766 C CA . THR A 1 114 ? 62.985 112.186 90.090 1.00 59.04 114 THR A CA 1
ATOM 767 C C . THR A 1 114 ? 63.388 112.376 88.633 1.00 59.40 114 THR A C 1
ATOM 768 O O . THR A 1 114 ? 62.533 112.331 87.741 1.00 60.01 114 THR A O 1
ATOM 772 N N . THR A 1 115 ? 64.690 112.562 88.397 1.00 59.03 115 THR A N 1
ATOM 773 C CA . THR A 1 115 ? 65.256 112.817 87.056 1.00 58.74 115 THR A CA 1
ATOM 774 C C . THR A 1 115 ? 65.059 114.259 86.564 1.00 58.12 115 THR A C 1
ATOM 775 O O . THR A 1 115 ? 65.653 114.657 85.552 1.00 58.30 115 THR A O 1
ATOM 779 N N . LEU A 1 116 ? 64.256 115.043 87.289 1.00 57.34 116 LEU A N 1
ATOM 780 C CA . LEU A 1 116 ? 63.839 116.391 86.843 1.00 56.45 116 LEU A CA 1
ATOM 781 C C . LEU A 1 116 ? 64.971 117.392 86.593 1.00 56.22 116 LEU A C 1
ATOM 782 O O . LEU A 1 116 ? 64.913 118.174 85.640 1.00 56.21 116 LEU A O 1
ATOM 787 N N . SER A 1 117 ? 65.988 117.373 87.449 1.00 56.05 117 SER A N 1
ATOM 788 C CA . SER A 1 117 ? 67.072 118.355 87.385 1.00 56.05 117 SER A CA 1
ATOM 789 C C . SER A 1 117 ? 67.805 118.313 86.066 1.00 55.77 117 SER A C 1
ATOM 790 O O . SER A 1 117 ? 68.198 119.361 85.557 1.00 55.80 117 SER A O 1
ATOM 793 N N . ASN A 1 118 ? 67.994 117.112 85.516 1.00 55.62 118 ASN A N 1
ATOM 794 C CA . ASN A 1 118 ? 68.646 116.980 84.216 1.00 55.53 118 ASN A CA 1
ATOM 795 C C . ASN A 1 118 ? 67.835 117.666 83.125 1.00 55.47 118 ASN A C 1
ATOM 796 O O . ASN A 1 118 ? 68.390 118.398 82.297 1.00 55.65 118 ASN A O 1
ATOM 801 N N . LEU A 1 119 ? 66.523 117.444 83.145 1.00 55.00 119 LEU A N 1
ATOM 802 C CA . LEU A 1 119 ? 65.654 117.925 82.085 1.00 54.61 119 LEU A CA 1
ATOM 803 C C . LEU A 1 119 ? 65.601 119.449 82.046 1.00 55.02 119 LEU A C 1
ATOM 804 O O . LEU A 1 119 ? 65.466 120.052 80.962 1.00 55.11 119 LEU A O 1
ATOM 809 N N . LEU A 1 120 ? 65.732 120.074 83.217 1.00 55.11 120 LEU A N 1
ATOM 810 C CA . LEU A 1 120 ? 65.763 121.531 83.282 1.00 55.12 120 LEU A CA 1
ATOM 811 C C . LEU A 1 120 ? 67.157 122.131 83.057 1.00 55.30 120 LEU A C 1
ATOM 812 O O . LEU A 1 120 ? 67.295 123.344 82.964 1.00 55.49 120 LEU A O 1
ATOM 817 N N . ARG A 1 121 ? 68.183 121.289 82.949 1.00 55.74 121 ARG A N 1
ATOM 818 C CA . ARG A 1 121 ? 69.490 121.756 82.455 1.00 56.27 121 ARG A CA 1
ATOM 819 C C . ARG A 1 121 ? 69.427 121.916 80.940 1.00 56.38 121 ARG A C 1
ATOM 820 O O . ARG A 1 121 ? 70.026 122.840 80.368 1.00 56.30 121 ARG A O 1
ATOM 828 N N . MET A 1 122 ? 68.695 121.000 80.306 1.00 56.33 122 MET A N 1
ATOM 829 C CA . MET A 1 122 ? 68.436 121.042 78.872 1.00 56.19 122 MET A CA 1
ATOM 830 C C . MET A 1 122 ? 67.441 122.139 78.510 1.00 55.79 122 MET A C 1
ATOM 831 O O . MET A 1 122 ? 67.433 122.613 77.375 1.00 55.82 122 MET A O 1
ATOM 836 N N . LEU A 1 123 ? 66.594 122.524 79.465 1.00 55.36 123 LEU A N 1
ATOM 837 C CA . LEU A 1 123 ? 65.643 123.628 79.266 1.00 55.18 123 LEU A CA 1
ATOM 838 C C . LEU A 1 123 ? 66.331 124.990 79.327 1.00 54.92 123 LEU A C 1
ATOM 839 O O . LEU A 1 123 ? 65.943 125.917 78.622 1.00 55.10 123 LEU A O 1
ATOM 844 N N . TYR A 1 124 ? 67.331 125.105 80.193 1.00 54.79 124 TYR A N 1
ATOM 845 C CA . TYR A 1 124 ? 68.128 126.320 80.311 1.00 54.62 124 TYR A CA 1
ATOM 846 C C . TYR A 1 124 ? 69.143 126.409 79.175 1.00 55.02 124 TYR A C 1
ATOM 847 O O . TYR A 1 124 ? 69.507 127.506 78.740 1.00 54.89 124 TYR A O 1
ATOM 856 N N . SER A 1 125 ? 69.575 125.242 78.695 1.00 55.57 125 SER A N 1
ATOM 857 C CA . SER A 1 125 ? 70.536 125.134 77.596 1.00 56.18 125 SER A CA 1
ATOM 858 C C . SER A 1 125 ? 69.943 125.481 76.226 1.00 56.40 125 SER A C 1
ATOM 859 O O . SER A 1 125 ? 70.668 125.934 75.336 1.00 56.60 125 SER A O 1
ATOM 862 N N . ARG A 1 126 ? 68.635 125.275 76.065 1.00 56.67 126 ARG A N 1
ATOM 863 C CA . ARG A 1 126 ? 67.977 125.427 74.764 1.00 57.18 126 ARG A CA 1
ATOM 864 C C . ARG A 1 126 ? 66.913 126.528 74.686 1.00 57.28 126 ARG A C 1
ATOM 865 O O . ARG A 1 126 ? 66.712 127.106 73.612 1.00 57.65 126 ARG A O 1
ATOM 873 N N . ALA A 1 127 ? 66.240 126.820 75.800 1.00 57.51 127 ALA A N 1
ATOM 874 C CA . ALA A 1 127 ? 65.072 127.714 75.775 1.00 57.82 127 ALA A CA 1
ATOM 875 C C . ALA A 1 127 ? 65.071 128.847 76.817 1.00 58.14 127 ALA A C 1
ATOM 876 O O . ALA A 1 127 ? 64.053 129.522 77.007 1.00 57.91 127 ALA A O 1
ATOM 878 N N . GLY A 1 128 ? 66.211 129.055 77.476 1.00 58.76 128 GLY A N 1
ATOM 879 C CA . GLY A 1 128 ? 66.347 130.077 78.519 1.00 59.28 128 GLY A CA 1
ATOM 880 C C . GLY A 1 128 ? 66.825 131.438 78.028 1.00 59.71 128 GLY A C 1
ATOM 881 O O . GLY A 1 128 ? 67.364 131.565 76.921 1.00 59.83 128 GLY A O 1
ATOM 882 N N . ASP A 1 129 ? 66.641 132.453 78.872 1.00 59.97 129 ASP A N 1
ATOM 883 C CA . ASP A 1 129 ? 66.922 133.843 78.508 1.00 60.11 129 ASP A CA 1
ATOM 884 C C . ASP A 1 129 ? 68.358 134.288 78.800 1.00 60.38 129 ASP A C 1
ATOM 885 O O . ASP A 1 129 ? 68.675 134.764 79.896 1.00 60.43 129 ASP A O 1
ATOM 890 N N . TYR A 1 130 ? 69.212 134.127 77.792 1.00 60.79 130 TYR A N 1
ATOM 891 C CA . TYR A 1 130 ? 70.595 134.607 77.808 1.00 61.14 130 TYR A CA 1
ATOM 892 C C . TYR A 1 130 ? 70.696 136.145 77.817 1.00 61.86 130 TYR A C 1
ATOM 893 O O . TYR A 1 130 ? 69.783 136.834 77.324 1.00 61.84 130 TYR A O 1
ATOM 902 N N . PRO A 1 131 ? 71.807 136.688 78.373 1.00 62.47 131 PRO A N 1
ATOM 903 C CA . PRO A 1 131 ? 72.200 138.092 78.212 1.00 62.96 131 PRO A CA 1
ATOM 904 C C . PRO A 1 131 ? 72.107 138.590 76.754 1.00 63.62 131 PRO A C 1
ATOM 905 O O . PRO A 1 131 ? 71.893 137.780 75.844 1.00 63.55 131 PRO A O 1
ATOM 909 N N . PRO A 1 132 ? 72.282 139.915 76.527 1.00 64.25 132 PRO A N 1
ATOM 910 C CA . PRO A 1 132 ? 72.139 140.522 75.195 1.00 64.70 132 PRO A CA 1
ATOM 911 C C . PRO A 1 132 ? 72.718 139.674 74.055 1.00 65.14 132 PRO A C 1
ATOM 912 O O . PRO A 1 132 ? 72.077 139.534 73.009 1.00 65.17 132 PRO A O 1
ATOM 916 N N . GLY A 1 133 ? 73.913 139.120 74.267 1.00 65.54 133 GLY A N 1
ATOM 917 C CA . GLY A 1 133 ? 74.536 138.185 73.331 1.00 66.09 133 GLY A CA 1
ATOM 918 C C . GLY A 1 133 ? 75.657 137.423 74.012 1.00 66.56 133 GLY A C 1
ATOM 919 O O . GLY A 1 133 ? 76.780 137.917 74.078 1.00 66.43 133 GLY A O 1
ATOM 920 N N . GLN A 1 134 ? 75.349 136.223 74.519 1.00 67.13 134 GLN A N 1
ATOM 921 C CA . GLN A 1 134 ? 76.309 135.428 75.309 1.00 67.73 134 GLN A CA 1
ATOM 922 C C . GLN A 1 134 ? 76.797 134.124 74.642 1.00 68.03 134 GLN A C 1
ATOM 923 O O . GLN A 1 134 ? 77.859 133.603 75.001 1.00 67.94 134 GLN A O 1
ATOM 929 N N . GLY A 1 135 ? 76.024 133.599 73.689 1.00 68.42 135 GLY A N 1
ATOM 930 C CA . GLY A 1 135 ? 76.390 132.361 72.983 1.00 68.76 135 GLY A CA 1
ATOM 931 C C . GLY A 1 135 ? 75.411 131.221 73.211 1.00 69.01 135 GLY A C 1
ATOM 932 O O . GLY A 1 135 ? 74.233 131.334 72.841 1.00 69.04 135 GLY A O 1
ATOM 933 N N . ILE A 1 136 ? 75.914 130.123 73.791 1.00 69.07 136 ILE A N 1
ATOM 934 C CA . ILE A 1 136 ? 75.106 128.973 74.262 1.00 69.17 136 ILE A CA 1
ATOM 935 C C . ILE A 1 136 ? 75.911 128.106 75.246 1.00 69.28 136 ILE A C 1
ATOM 936 O O . ILE A 1 136 ? 77.055 127.728 74.966 1.00 69.26 136 ILE A O 1
ATOM 941 N N . VAL A 1 137 ? 75.303 127.822 76.401 1.00 69.42 137 VAL A N 1
ATOM 942 C CA . VAL A 1 137 ? 75.911 127.004 77.461 1.00 69.42 137 VAL A CA 1
ATOM 943 C C . VAL A 1 137 ? 75.240 125.628 77.511 1.00 69.59 137 VAL A C 1
ATOM 944 O O . VAL A 1 137 ? 74.013 125.536 77.598 1.00 69.46 137 VAL A O 1
ATOM 948 N N . TYR A 1 138 ? 76.046 124.568 77.456 1.00 69.85 138 TYR A N 1
ATOM 949 C CA . TYR A 1 138 ? 75.524 123.196 77.351 1.00 70.17 138 TYR A CA 1
ATOM 950 C C . TYR A 1 138 ? 74.933 122.632 78.647 1.00 70.29 138 TYR A C 1
ATOM 951 O O . TYR A 1 138 ? 75.278 123.082 79.745 1.00 70.38 138 TYR A O 1
ATOM 960 N N . ALA A 1 139 ? 74.046 121.645 78.501 1.00 70.27 139 ALA A N 1
ATOM 961 C CA . ALA A 1 139 ? 73.358 121.009 79.632 1.00 70.23 139 ALA A CA 1
ATOM 962 C C . ALA A 1 139 ? 74.326 120.409 80.653 1.00 70.32 139 ALA A C 1
ATOM 963 O O . ALA A 1 139 ? 73.970 120.218 81.819 1.00 70.22 139 ALA A O 1
ATOM 965 N N . GLU A 1 140 ? 75.545 120.120 80.196 1.00 70.38 140 GLU A N 1
ATOM 966 C CA . GLU A 1 140 ? 76.621 119.598 81.038 1.00 70.35 140 GLU A CA 1
ATOM 967 C C . GLU A 1 140 ? 77.182 120.704 81.939 1.00 70.17 140 GLU A C 1
ATOM 968 O O . GLU A 1 140 ? 77.754 120.419 82.993 1.00 69.99 140 GLU A O 1
ATOM 974 N N . GLY A 1 141 ? 77.012 121.958 81.511 1.00 69.90 141 GLY A N 1
ATOM 975 C CA . GLY A 1 141 ? 77.562 123.123 82.212 1.00 69.48 141 GLY A CA 1
ATOM 976 C C . GLY A 1 141 ? 76.589 123.899 83.077 1.00 69.18 141 GLY A C 1
ATOM 977 O O . GLY A 1 141 ? 76.847 125.052 83.428 1.00 69.28 141 GLY A O 1
ATOM 978 N N . PHE A 1 142 ? 75.463 123.268 83.401 1.00 68.83 142 PHE A N 1
ATOM 979 C CA . PHE A 1 142 ? 74.508 123.778 84.385 1.00 68.48 142 PHE A CA 1
ATOM 980 C C . PHE A 1 142 ? 74.513 122.885 85.640 1.00 68.37 142 PHE A C 1
ATOM 981 O O . PHE A 1 142 ? 73.586 122.927 86.452 1.00 68.12 142 PHE A O 1
ATOM 989 N N . SER A 1 143 ? 75.570 122.083 85.779 1.00 68.31 143 SER A N 1
ATOM 990 C CA . SER A 1 143 ? 75.740 121.164 86.902 1.00 68.32 143 SER A CA 1
ATOM 991 C C . SER A 1 143 ? 77.050 121.449 87.632 1.00 68.36 143 SER A C 1
ATOM 992 O O . SER A 1 143 ? 78.089 121.598 86.997 1.00 68.49 143 SER A O 1
ATOM 995 N N . PRO A 1 144 ? 77.005 121.537 88.972 1.00 68.44 144 PRO A N 1
ATOM 996 C CA . PRO A 1 144 ? 78.207 121.758 89.788 1.00 68.56 144 PRO A CA 1
ATOM 997 C C . PRO A 1 144 ? 79.184 120.576 89.843 1.00 68.65 144 PRO A C 1
ATOM 998 O O . PRO A 1 144 ? 80.282 120.719 90.378 1.00 68.83 144 PRO A O 1
ATOM 1002 N N . ASN A 1 145 ? 78.789 119.427 89.303 1.00 68.99 145 ASN A N 1
ATOM 1003 C CA . ASN A 1 145 ? 79.601 118.204 89.376 1.00 69.26 145 ASN A CA 1
ATOM 1004 C C . ASN A 1 145 ? 80.523 117.984 88.161 1.00 69.43 145 ASN A C 1
ATOM 1005 O O . ASN A 1 145 ? 81.384 117.095 88.174 1.00 69.64 145 ASN A O 1
ATOM 1010 N N . THR A 1 146 ? 80.332 118.795 87.122 1.00 69.34 146 THR A N 1
ATOM 1011 C CA . THR A 1 146 ? 81.127 118.728 85.896 1.00 69.11 146 THR A CA 1
ATOM 1012 C C . THR A 1 146 ? 82.116 119.902 85.835 1.00 69.01 146 THR A C 1
ATOM 1013 O O . THR A 1 146 ? 81.815 120.984 86.351 1.00 69.09 146 THR A O 1
ATOM 1017 N N . PRO A 1 147 ? 83.301 119.697 85.208 1.00 68.79 147 PRO A N 1
ATOM 1018 C CA . PRO A 1 147 ? 84.297 120.772 85.060 1.00 68.28 147 PRO A CA 1
ATOM 1019 C C . PRO A 1 147 ? 83.847 121.848 84.072 1.00 67.80 147 PRO A C 1
ATOM 1020 O O . PRO A 1 147 ? 84.422 122.942 84.044 1.00 67.65 147 PRO A O 1
ATOM 1024 N N . GLU A 1 148 ? 82.829 121.518 83.276 1.00 67.15 148 GLU A N 1
ATOM 1025 C CA . GLU A 1 148 ? 82.184 122.436 82.342 1.00 66.64 148 GLU A CA 1
ATOM 1026 C C . GLU A 1 148 ? 81.113 123.287 83.055 1.00 66.33 148 GLU A C 1
ATOM 1027 O O . GLU A 1 148 ? 80.629 124.289 82.511 1.00 66.33 148 GLU A O 1
ATOM 1033 N N . GLY A 1 149 ? 80.775 122.908 84.287 1.00 66.00 149 GLY A N 1
ATOM 1034 C CA . GLY A 1 149 ? 79.742 123.610 85.054 1.00 65.59 149 GLY A CA 1
ATOM 1035 C C . GLY A 1 149 ? 80.168 124.234 86.373 1.00 65.29 149 GLY A C 1
ATOM 1036 O O . GLY A 1 149 ? 79.673 125.296 86.748 1.00 65.14 149 GLY A O 1
ATOM 1037 N N . ALA A 1 150 ? 81.090 123.577 87.070 1.00 65.14 150 ALA A N 1
ATOM 1038 C CA . ALA A 1 150 ? 81.499 123.982 88.416 1.00 65.30 150 ALA A CA 1
ATOM 1039 C C . ALA A 1 150 ? 82.310 125.274 88.445 1.00 65.58 150 ALA A C 1
ATOM 1040 O O . ALA A 1 150 ? 83.227 125.464 87.635 1.00 65.63 150 ALA A O 1
ATOM 1042 N N . CYS A 1 151 ? 81.965 126.154 89.386 1.00 65.79 151 CYS A N 1
ATOM 1043 C CA . CYS A 1 151 ? 82.745 127.359 89.665 1.00 65.96 151 CYS A CA 1
ATOM 1044 C C . CYS A 1 151 ? 84.196 126.970 89.965 1.00 66.29 151 CYS A C 1
ATOM 1045 O O . CYS A 1 151 ? 84.435 126.092 90.788 1.00 66.29 151 CYS A O 1
ATOM 1048 N N . PRO A 1 152 ? 85.164 127.612 89.285 1.00 66.66 152 PRO A N 1
ATOM 1049 C CA . PRO A 1 152 ? 86.606 127.327 89.468 1.00 66.89 152 PRO A CA 1
ATOM 1050 C C . PRO A 1 152 ? 87.209 127.721 90.838 1.00 67.08 152 PRO A C 1
ATOM 1051 O O . PRO A 1 152 ? 88.270 127.199 91.208 1.00 67.04 152 PRO A O 1
ATOM 1055 N N . GLU A 1 153 ? 86.550 128.633 91.562 1.00 67.18 153 GLU A N 1
ATOM 1056 C CA . GLU A 1 153 ? 86.959 129.050 92.917 1.00 67.27 153 GLU A CA 1
ATOM 1057 C C . GLU A 1 153 ? 86.750 127.965 93.987 1.00 67.12 153 GLU A C 1
ATOM 1058 O O . GLU A 1 153 ? 87.634 127.715 94.808 1.00 67.28 153 GLU A O 1
ATOM 1064 N N . CYS A 1 154 ? 85.574 127.341 93.985 1.00 66.89 154 CYS A N 1
ATOM 1065 C CA . CYS A 1 154 ? 85.207 126.387 95.029 1.00 66.61 154 CYS A CA 1
ATOM 1066 C C . CYS A 1 154 ? 85.126 124.977 94.471 1.00 66.61 154 CYS A C 1
ATOM 1067 O O . CYS A 1 154 ? 85.120 124.003 95.227 1.00 66.43 154 CYS A O 1
ATOM 1070 N N . HIS A 1 155 ? 85.108 124.894 93.140 1.00 66.87 155 HIS A N 1
ATOM 1071 C CA . HIS A 1 155 ? 84.941 123.643 92.379 1.00 67.22 155 HIS A CA 1
ATOM 1072 C C . HIS A 1 155 ? 83.568 123.025 92.608 1.00 66.99 155 HIS A C 1
ATOM 1073 O O . HIS A 1 155 ? 83.436 121.803 92.740 1.00 67.11 155 HIS A O 1
ATOM 1080 N N . GLY A 1 156 ? 82.554 123.885 92.662 1.00 66.65 156 GLY A N 1
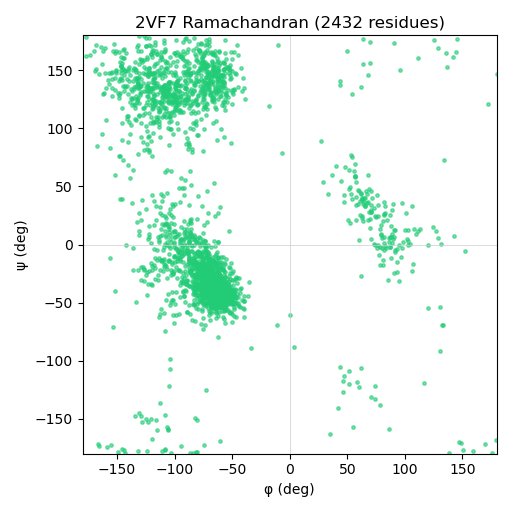ATOM 1081 C CA . GLY A 1 156 ? 81.171 123.456 92.790 1.00 66.18 156 GLY A CA 1
ATOM 1082 C C . GLY A 1 156 ? 80.696 123.218 94.206 1.00 65.92 156 GLY A C 1
ATOM 1083 O O . GLY A 1 156 ? 79.576 122.749 94.400 1.00 65.67 156 GLY A O 1
ATOM 1084 N N . LEU A 1 157 ? 81.541 123.535 95.193 1.00 65.84 157 LEU A N 1
ATOM 1085 C CA . LEU A 1 157 ? 81.213 123.314 96.615 1.00 65.52 157 LEU A CA 1
ATOM 1086 C C . LEU A 1 157 ? 80.448 124.475 97.254 1.00 65.15 157 LEU A C 1
ATOM 1087 O O . LEU A 1 157 ? 79.753 124.284 98.254 1.00 65.28 157 LEU A O 1
ATOM 1092 N N . GLY A 1 158 ? 80.574 125.667 96.677 1.00 64.67 158 GLY A N 1
ATOM 1093 C CA . GLY A 1 158 ? 79.873 126.852 97.178 1.00 64.16 158 GLY A CA 1
ATOM 1094 C C . GLY A 1 158 ? 80.558 127.512 98.360 1.00 63.88 158 GLY A C 1
ATOM 1095 O O . GLY A 1 158 ? 80.214 128.631 98.728 1.00 63.73 158 GLY A O 1
ATOM 1096 N N . ARG A 1 159 ? 81.525 126.802 98.947 1.00 63.84 159 ARG A N 1
ATOM 1097 C CA . ARG A 1 159 ? 82.323 127.280 100.078 1.00 63.64 159 ARG A CA 1
ATOM 1098 C C . ARG A 1 159 ? 83.818 127.180 99.759 1.00 63.58 159 ARG A C 1
ATOM 1099 O O . ARG A 1 159 ? 84.269 126.246 99.073 1.00 63.38 159 ARG A O 1
ATOM 1107 N N . VAL A 1 160 ? 84.586 128.127 100.291 1.00 63.43 160 VAL A N 1
ATOM 1108 C CA . VAL A 1 160 ? 86.041 128.175 100.098 1.00 63.39 160 VAL A CA 1
ATOM 1109 C C . VAL A 1 160 ? 86.767 127.819 101.404 1.00 63.26 160 VAL A C 1
ATOM 1110 O O . VAL A 1 160 ? 86.484 128.413 102.448 1.00 63.27 160 VAL A O 1
ATOM 1114 N N . TYR A 1 161 ? 87.701 126.863 101.327 1.00 63.19 161 TYR A N 1
ATOM 1115 C CA . TYR A 1 161 ? 88.329 126.264 102.515 1.00 63.15 161 TYR A CA 1
ATOM 1116 C C . TYR A 1 161 ? 89.828 126.557 102.691 1.00 62.67 161 TYR A C 1
ATOM 1117 O O . TYR A 1 161 ? 90.649 126.249 101.827 1.00 62.47 161 TYR A O 1
ATOM 1126 N N . THR A 1 162 ? 90.179 127.149 103.829 1.00 62.09 162 THR A N 1
ATOM 1127 C CA . THR A 1 162 ? 91.570 127.452 104.123 1.00 61.41 162 THR A CA 1
ATOM 1128 C C . THR A 1 162 ? 92.065 126.805 105.411 1.00 60.90 162 THR A C 1
ATOM 1129 O O . THR A 1 162 ? 91.323 126.129 106.131 1.00 60.43 162 THR A O 1
ATOM 1133 N N . VAL A 1 163 ? 93.344 127.027 105.680 1.00 60.36 163 VAL A N 1
ATOM 1134 C CA . VAL A 1 163 ? 94.017 126.439 106.810 1.00 59.87 163 VAL A CA 1
ATOM 1135 C C . VAL A 1 163 ? 95.086 127.433 107.272 1.00 59.57 163 VAL A C 1
ATOM 1136 O O . VAL A 1 163 ? 95.713 128.115 106.454 1.00 59.51 163 VAL A O 1
ATOM 1140 N N . THR A 1 164 ? 95.248 127.565 108.584 1.00 59.21 164 THR A N 1
ATOM 1141 C CA . THR A 1 164 ? 96.199 128.535 109.141 1.00 58.73 164 THR A CA 1
ATOM 1142 C C . THR A 1 164 ? 97.056 127.872 110.198 1.00 58.58 164 THR A C 1
ATOM 1143 O O . THR A 1 164 ? 96.799 126.736 110.575 1.00 58.85 164 THR A O 1
ATOM 1147 N N . GLU A 1 165 ? 98.075 128.581 110.675 1.00 58.34 165 GLU A N 1
ATOM 1148 C CA . GLU A 1 165 ? 98.888 128.074 111.766 1.00 57.89 165 GLU A CA 1
ATOM 1149 C C . GLU A 1 165 ? 98.069 127.901 113.041 1.00 57.82 165 GLU A C 1
ATOM 1150 O O . GLU A 1 165 ? 98.211 126.889 113.714 1.00 57.78 165 GLU A O 1
ATOM 1156 N N . ASP A 1 166 ? 97.223 128.882 113.364 1.00 57.68 166 ASP A N 1
ATOM 1157 C CA . ASP A 1 166 ? 96.368 128.810 114.543 1.00 57.76 166 ASP A CA 1
ATOM 1158 C C . ASP A 1 166 ? 95.355 127.667 114.450 1.00 57.29 166 ASP A C 1
ATOM 1159 O O . ASP A 1 166 ? 95.118 126.974 115.442 1.00 57.43 166 ASP A O 1
ATOM 1164 N N . SER A 1 167 ? 94.756 127.464 113.276 1.00 56.38 167 SER A N 1
ATOM 1165 C CA . SER A 1 167 ? 93.766 126.399 113.113 1.00 55.80 167 SER A CA 1
ATOM 1166 C C . SER A 1 167 ? 94.404 125.009 113.212 1.00 55.57 167 SER A C 1
ATOM 1167 O O . SER A 1 167 ? 93.785 124.080 113.727 1.00 55.93 167 SER A O 1
ATOM 1170 N N . MET A 1 168 ? 95.655 124.898 112.764 1.00 55.21 168 MET A N 1
ATOM 1171 C CA . MET A 1 168 ? 96.418 123.627 112.728 1.00 54.80 168 MET A CA 1
ATOM 1172 C C . MET A 1 168 ? 97.292 123.338 113.933 1.00 54.10 168 MET A C 1
ATOM 1173 O O . MET A 1 168 ? 97.559 122.179 114.248 1.00 54.21 168 MET A O 1
ATOM 1178 N N . VAL A 1 169 ? 97.815 124.390 114.548 1.00 53.93 169 VAL A N 1
ATOM 1179 C CA . VAL A 1 169 ? 98.514 124.275 115.838 1.00 53.77 169 VAL A CA 1
ATOM 1180 C C . VAL A 1 169 ? 97.820 125.139 116.877 1.00 53.87 169 VAL A C 1
ATOM 1181 O O . VAL A 1 169 ? 98.126 126.337 117.030 1.00 53.90 169 VAL A O 1
ATOM 1185 N N . PRO A 1 170 ? 96.824 124.542 117.557 1.00 53.90 170 PRO A N 1
ATOM 1186 C CA . PRO A 1 170 ? 96.012 125.247 118.549 1.00 53.78 170 PRO A CA 1
ATOM 1187 C C . PRO A 1 170 ? 96.793 125.619 119.817 1.00 53.86 170 PRO A C 1
ATOM 1188 O O . PRO A 1 170 ? 96.490 126.647 120.439 1.00 53.95 170 PRO A O 1
ATOM 1192 N N . ASP A 1 171 ? 97.785 124.800 120.178 1.00 53.69 171 ASP A N 1
ATOM 1193 C CA . ASP A 1 171 ? 98.683 125.059 121.316 1.00 53.99 171 ASP A CA 1
ATOM 1194 C C . ASP A 1 171 ? 100.143 125.030 120.867 1.00 53.51 171 ASP A C 1
ATOM 1195 O O . ASP A 1 171 ? 100.681 123.959 120.654 1.00 54.47 171 ASP A O 1
ATOM 1200 N N . PRO A 1 172 ? 100.776 126.213 120.691 1.00 53.16 172 PRO A N 1
ATOM 1201 C CA . PRO A 1 172 ? 102.181 126.361 120.282 1.00 52.59 172 PRO A CA 1
ATOM 1202 C C . PRO A 1 172 ? 103.229 126.202 121.394 1.00 52.22 172 PRO A C 1
ATOM 1203 O O . PRO A 1 172 ? 104.422 126.354 121.110 1.00 52.03 172 PRO A O 1
ATOM 1207 N N . SER A 1 173 ? 102.802 125.904 122.630 1.00 51.75 173 SER A N 1
ATOM 1208 C CA . SER A 1 173 ? 103.735 125.523 123.719 1.00 51.11 173 SER A CA 1
ATOM 1209 C C . SER A 1 173 ? 104.217 124.088 123.538 1.00 51.10 173 SER A C 1
ATOM 1210 O O . SER A 1 173 ? 105.306 123.711 124.004 1.00 51.34 173 SER A O 1
ATOM 1213 N N . LEU A 1 174 ? 103.412 123.297 122.829 1.00 50.70 174 LEU A N 1
ATOM 1214 C CA . LEU A 1 174 ? 103.722 121.889 122.578 1.00 50.19 174 LEU A CA 1
ATOM 1215 C C . LEU A 1 174 ? 104.957 121.689 121.688 1.00 50.21 174 LEU A C 1
ATOM 1216 O O . LEU A 1 174 ? 105.312 122.532 120.869 1.00 50.34 174 LEU A O 1
ATOM 1221 N N . THR A 1 175 ? 105.607 120.556 121.889 1.00 50.71 175 THR A N 1
ATOM 1222 C CA . THR A 1 175 ? 106.735 120.100 121.112 1.00 50.93 175 THR A CA 1
ATOM 1223 C C . THR A 1 175 ? 106.174 119.317 119.910 1.00 51.06 175 THR A C 1
ATOM 1224 O O . THR A 1 175 ? 105.046 118.816 119.968 1.00 50.82 175 THR A O 1
ATOM 1228 N N . ILE A 1 176 ? 106.931 119.215 118.810 1.00 51.10 176 ILE A N 1
ATOM 1229 C CA . ILE A 1 176 ? 106.485 118.389 117.677 1.00 49.77 176 ILE A CA 1
ATOM 1230 C C . ILE A 1 176 ? 106.218 116.917 118.126 1.00 49.50 176 ILE A C 1
ATOM 1231 O O . ILE A 1 176 ? 105.190 116.341 117.772 1.00 49.60 176 ILE A O 1
ATOM 1236 N N . ARG A 1 177 ? 107.105 116.334 118.934 1.00 49.22 177 ARG A N 1
ATOM 1237 C CA . ARG A 1 177 ? 106.864 114.997 119.553 1.00 49.32 177 ARG A CA 1
ATOM 1238 C C . ARG A 1 177 ? 105.611 114.955 120.485 1.00 50.00 177 ARG A C 1
ATOM 1239 O O . ARG A 1 177 ? 105.007 113.883 120.695 1.00 50.71 177 ARG A O 1
ATOM 1247 N N . GLU A 1 178 ? 105.219 116.113 121.035 1.00 49.70 178 GLU A N 1
ATOM 1248 C CA . GLU A 1 178 ? 104.019 116.233 121.862 1.00 49.69 178 GLU A CA 1
ATOM 1249 C C . GLU A 1 178 ? 102.779 116.486 120.993 1.00 49.75 178 GLU A C 1
ATOM 1250 O O . GLU A 1 178 ? 101.757 116.941 121.469 1.00 48.63 178 GLU A O 1
ATOM 1256 N N . ARG A 1 179 ? 102.883 116.161 119.704 1.00 50.65 179 ARG A N 1
ATOM 1257 C CA . ARG A 1 179 ? 101.799 116.380 118.719 1.00 50.57 179 ARG A CA 1
ATOM 1258 C C . ARG A 1 179 ? 101.332 117.833 118.606 1.00 50.19 179 ARG A C 1
ATOM 1259 O O . ARG A 1 179 ? 100.134 118.105 118.478 1.00 50.08 179 ARG A O 1
ATOM 1267 N N . ALA A 1 180 ? 102.291 118.758 118.642 1.00 50.14 180 ALA A N 1
ATOM 1268 C CA . ALA A 1 180 ? 102.006 120.190 118.482 1.00 50.17 180 ALA A CA 1
ATOM 1269 C C . ALA A 1 180 ? 101.244 120.479 117.204 1.00 50.69 180 ALA A C 1
ATOM 1270 O O . ALA A 1 180 ? 100.334 121.319 117.206 1.00 50.94 180 ALA A O 1
ATOM 1272 N N . VAL A 1 181 ? 101.580 119.781 116.115 1.00 51.09 181 VAL A N 1
ATOM 1273 C CA . VAL A 1 181 ? 100.753 119.901 114.909 1.00 51.04 181 VAL A CA 1
ATOM 1274 C C . VAL A 1 181 ? 99.624 118.849 114.888 1.00 51.44 181 VAL A C 1
ATOM 1275 O O . VAL A 1 181 ? 99.751 117.733 114.339 1.00 51.92 181 VAL A O 1
ATOM 1279 N N . ALA A 1 182 ? 98.528 119.243 115.529 1.00 51.35 182 ALA A N 1
ATOM 1280 C CA . ALA A 1 182 ? 97.358 118.410 115.787 1.00 52.21 182 ALA A CA 1
ATOM 1281 C C . ALA A 1 182 ? 96.615 117.980 114.527 1.00 52.97 182 ALA A C 1
ATOM 1282 O O . ALA A 1 182 ? 95.943 116.927 114.514 1.00 53.19 182 ALA A O 1
ATOM 1284 N N . ALA A 1 183 ? 96.740 118.791 113.482 1.00 53.24 183 ALA A N 1
ATOM 1285 C CA . ALA A 1 183 ? 96.139 118.505 112.176 1.00 53.45 183 ALA A CA 1
ATOM 1286 C C . ALA A 1 183 ? 96.727 117.249 111.498 1.00 53.79 183 ALA A C 1
ATOM 1287 O O . ALA A 1 183 ? 96.160 116.711 110.534 1.00 54.17 183 ALA A O 1
ATOM 1289 N N . TRP A 1 184 ? 97.869 116.780 111.983 1.00 53.42 184 TRP A N 1
ATOM 1290 C CA . TRP A 1 184 ? 98.398 115.505 111.489 1.00 52.84 184 TRP A CA 1
ATOM 1291 C C . TRP A 1 184 ? 97.592 114.304 112.035 1.00 53.52 184 TRP A C 1
ATOM 1292 O O . TRP A 1 184 ? 96.940 114.416 113.075 1.00 53.36 184 TRP A O 1
ATOM 1303 N N . PRO A 1 185 ? 97.640 113.153 111.343 1.00 54.21 185 PRO A N 1
ATOM 1304 C CA . PRO A 1 185 ? 96.781 112.035 111.726 1.00 54.87 185 PRO A CA 1
ATOM 1305 C C . PRO A 1 185 ? 97.031 111.537 113.137 1.00 55.88 185 PRO A C 1
ATOM 1306 O O . PRO A 1 185 ? 98.113 111.734 113.689 1.00 56.57 185 PRO A O 1
ATOM 1310 N N . GLN A 1 186 ? 96.024 110.899 113.718 1.00 56.56 186 GLN A N 1
ATOM 1311 C CA . GLN A 1 186 ? 96.168 110.275 115.023 1.00 56.85 186 GLN A CA 1
ATOM 1312 C C . GLN A 1 186 ? 96.993 109.019 114.847 1.00 56.64 186 GLN A C 1
ATOM 1313 O O . GLN A 1 186 ? 97.294 108.619 113.714 1.00 57.13 186 GLN A O 1
ATOM 1319 N N . ALA A 1 187 ? 97.365 108.413 115.973 1.00 55.66 187 ALA A N 1
ATOM 1320 C CA . ALA A 1 187 ? 98.221 107.230 116.012 1.00 54.73 187 ALA A CA 1
ATOM 1321 C C . ALA A 1 187 ? 99.381 107.321 115.022 1.00 53.62 187 ALA A C 1
ATOM 1322 O O . ALA A 1 187 ? 99.958 108.387 114.861 1.00 54.12 187 ALA A O 1
ATOM 1324 N N . TRP A 1 188 ? 99.708 106.211 114.373 1.00 53.01 188 TRP A N 1
ATOM 1325 C CA . TRP A 1 188 ? 100.945 106.051 113.606 1.00 52.33 188 TRP A CA 1
ATOM 1326 C C . TRP A 1 188 ? 101.268 107.100 112.524 1.00 51.35 188 TRP A C 1
ATOM 1327 O O . TRP A 1 188 ? 102.423 107.475 112.378 1.00 50.22 188 TRP A O 1
ATOM 1338 N N . GLY A 1 189 ? 100.269 107.539 111.756 1.00 51.20 189 GLY A N 1
ATOM 1339 C CA . GLY A 1 189 ? 100.500 108.532 110.700 1.00 50.84 189 GLY A CA 1
ATOM 1340 C C . GLY A 1 189 ? 101.074 109.844 111.217 1.00 51.22 189 GLY A C 1
ATOM 1341 O O . GLY A 1 189 ? 101.830 110.508 110.529 1.00 51.38 189 GLY A O 1
ATOM 1342 N N . GLY A 1 190 ? 100.716 110.223 112.439 1.00 51.29 190 GLY A N 1
ATOM 1343 C CA . GLY A 1 190 ? 101.280 111.423 113.053 1.00 51.02 190 GLY A CA 1
ATOM 1344 C C . GLY A 1 190 ? 102.731 111.262 113.478 1.00 50.80 190 GLY A C 1
ATOM 1345 O O . GLY A 1 190 ? 103.508 112.224 113.420 1.00 51.27 190 GLY A O 1
ATOM 1346 N N . GLN A 1 191 ? 103.117 110.063 113.907 1.00 50.23 191 GLN A N 1
ATOM 1347 C CA . GLN A 1 191 ? 104.499 109.858 114.363 1.00 50.18 191 GLN A CA 1
ATOM 1348 C C . GLN A 1 191 ? 105.484 109.617 113.233 1.00 49.85 191 GLN A C 1
ATOM 1349 O O . GLN A 1 191 ? 106.663 109.971 113.353 1.00 50.28 191 GLN A O 1
ATOM 1355 N N . ASN A 1 192 ? 105.000 108.983 112.163 1.00 49.18 192 ASN A N 1
ATOM 1356 C CA . ASN A 1 192 ? 105.668 108.926 110.865 1.00 48.64 192 ASN A CA 1
ATOM 1357 C C . ASN A 1 192 ? 106.188 110.274 110.373 1.00 48.20 192 ASN A C 1
ATOM 1358 O O . ASN A 1 192 ? 107.341 110.375 110.001 1.00 48.44 192 ASN A O 1
ATOM 1363 N N . GLN A 1 193 ? 105.345 111.307 110.388 1.00 48.22 193 GLN A N 1
ATOM 1364 C CA . GLN A 1 193 ? 105.736 112.638 109.895 1.00 48.23 193 GLN A CA 1
ATOM 1365 C C . GLN A 1 193 ? 106.777 113.273 110.847 1.00 49.18 193 GLN A C 1
ATOM 1366 O O . GLN A 1 193 ? 107.695 114.031 110.430 1.00 49.25 193 GLN A O 1
ATOM 1372 N N . ARG A 1 194 ? 106.631 112.928 112.124 1.00 49.23 194 ARG A N 1
ATOM 1373 C CA . ARG A 1 194 ? 107.536 113.363 113.166 1.00 49.64 194 ARG A CA 1
ATOM 1374 C C . ARG A 1 194 ? 108.882 112.705 113.010 1.00 49.85 194 ARG A C 1
ATOM 1375 O O . ARG A 1 194 ? 109.905 113.369 113.143 1.00 49.58 194 ARG A O 1
ATOM 1383 N N . ASP A 1 195 ? 108.890 111.399 112.719 1.00 50.73 195 ASP A N 1
ATOM 1384 C CA . ASP A 1 195 ? 110.153 110.701 112.430 1.00 51.34 195 ASP A CA 1
ATOM 1385 C C . ASP A 1 195 ? 110.791 111.082 111.111 1.00 51.20 195 ASP A C 1
ATOM 1386 O O . ASP A 1 195 ? 112.028 110.974 110.956 1.00 51.92 195 ASP A O 1
ATOM 1391 N N . ILE A 1 196 ? 109.973 111.550 110.167 1.00 50.84 196 ILE A N 1
ATOM 1392 C CA . ILE A 1 196 ? 110.514 112.104 108.925 1.00 50.30 196 ILE A CA 1
ATOM 1393 C C . ILE A 1 196 ? 111.281 113.382 109.244 1.00 50.73 196 ILE A C 1
ATOM 1394 O O . ILE A 1 196 ? 112.420 113.541 108.788 1.00 51.62 196 ILE A O 1
ATOM 1399 N N . LEU A 1 197 ? 110.675 114.279 110.026 1.00 50.63 197 LEU A N 1
ATOM 1400 C CA . LEU A 1 197 ? 111.353 115.496 110.483 1.00 50.66 197 LEU A CA 1
ATOM 1401 C C . LEU A 1 197 ? 112.661 115.288 111.244 1.00 51.56 197 LEU A C 1
ATOM 1402 O O . LEU A 1 197 ? 113.552 116.120 111.112 1.00 52.70 197 LEU A O 1
ATOM 1407 N N . VAL A 1 198 ? 112.807 114.215 112.036 1.00 52.26 198 VAL A N 1
ATOM 1408 C CA . VAL A 1 198 ? 114.081 114.007 112.763 1.00 52.60 198 VAL A CA 1
ATOM 1409 C C . VAL A 1 198 ? 115.205 113.583 111.822 1.00 53.76 198 VAL A C 1
ATOM 1410 O O . VAL A 1 198 ? 116.366 113.991 112.031 1.00 55.20 198 VAL A O 1
ATOM 1414 N N . THR A 1 199 ? 114.866 112.815 110.774 1.00 53.39 199 THR A N 1
ATOM 1415 C CA . THR A 1 199 ? 115.814 112.464 109.692 1.00 53.32 199 THR A CA 1
ATOM 1416 C C . THR A 1 199 ? 116.279 113.742 108.982 1.00 53.67 199 THR A C 1
ATOM 1417 O O . THR A 1 199 ? 117.452 113.919 108.657 1.00 53.91 199 THR A O 1
ATOM 1421 N N . LEU A 1 200 ? 115.341 114.644 108.746 1.00 54.02 200 LEU A N 1
ATOM 1422 C CA . LEU A 1 200 ? 115.656 115.892 108.081 1.00 53.67 200 LEU A CA 1
ATOM 1423 C C . LEU A 1 200 ? 116.408 116.879 108.974 1.00 53.68 200 LEU A C 1
ATOM 1424 O O . LEU A 1 200 ? 116.811 117.927 108.493 1.00 54.70 200 LEU A O 1
ATOM 1429 N N . GLY A 1 201 ? 116.584 116.557 110.255 1.00 54.06 201 GLY A N 1
ATOM 1430 C CA . GLY A 1 201 ? 117.424 117.354 111.169 1.00 53.78 201 GLY A CA 1
ATOM 1431 C C . GLY A 1 201 ? 116.708 118.538 111.805 1.00 54.55 201 GLY A C 1
ATOM 1432 O O . GLY A 1 201 ? 117.345 119.510 112.261 1.00 54.11 201 GLY A O 1
ATOM 1433 N N . ILE A 1 202 ? 115.375 118.462 111.828 1.00 54.79 202 ILE A N 1
ATOM 1434 C CA . ILE A 1 202 ? 114.543 119.451 112.515 1.00 54.10 202 ILE A CA 1
ATOM 1435 C C . ILE A 1 202 ? 114.340 118.984 113.947 1.00 54.54 202 ILE A C 1
ATOM 1436 O O . ILE A 1 202 ? 114.277 117.784 114.194 1.00 54.89 202 ILE A O 1
ATOM 1441 N N . ASP A 1 203 ? 114.240 119.946 114.871 1.00 54.78 203 ASP A N 1
ATOM 1442 C CA . ASP A 1 203 ? 114.112 119.705 116.303 1.00 54.77 203 ASP A CA 1
ATOM 1443 C C . ASP A 1 203 ? 112.650 119.474 116.745 1.00 54.35 203 ASP A C 1
ATOM 1444 O O . ASP A 1 203 ? 111.779 120.352 116.737 1.00 53.68 203 ASP A O 1
ATOM 1449 N N . VAL A 1 204 ? 112.433 118.247 117.166 1.00 53.76 204 VAL A N 1
ATOM 1450 C CA . VAL A 1 204 ? 111.140 117.698 117.431 1.00 52.97 204 VAL A CA 1
ATOM 1451 C C . VAL A 1 204 ? 110.805 117.794 118.957 1.00 53.31 204 VAL A C 1
ATOM 1452 O O . VAL A 1 204 ? 109.657 117.623 119.368 1.00 52.69 204 VAL A O 1
ATOM 1456 N N . ASP A 1 205 ? 111.818 118.131 119.761 1.00 53.66 205 ASP A N 1
ATOM 1457 C CA . ASP A 1 205 ? 111.714 118.174 121.228 1.00 54.58 205 ASP A CA 1
ATOM 1458 C C . ASP A 1 205 ? 111.916 119.593 121.788 1.00 54.64 205 ASP A C 1
ATOM 1459 O O . ASP A 1 205 ? 112.419 119.767 122.894 1.00 54.59 205 ASP A O 1
ATOM 1464 N N . VAL A 1 206 ? 111.480 120.588 121.017 1.00 55.13 206 VAL A N 1
ATOM 1465 C CA . VAL A 1 206 ? 111.572 122.019 121.367 1.00 55.01 206 VAL A CA 1
ATOM 1466 C C . VAL A 1 206 ? 110.208 122.657 121.101 1.00 54.41 206 VAL A C 1
ATOM 1467 O O . VAL A 1 206 ? 109.567 122.319 120.113 1.00 54.35 206 VAL A O 1
ATOM 1471 N N . PRO A 1 207 ? 109.739 123.572 121.971 1.00 54.57 207 PRO A N 1
ATOM 1472 C CA . PRO A 1 207 ? 108.370 124.057 121.719 1.00 54.55 207 PRO A CA 1
ATOM 1473 C C . PRO A 1 207 ? 108.201 124.727 120.339 1.00 54.75 207 PRO A C 1
ATOM 1474 O O . PRO A 1 207 ? 109.134 125.378 119.827 1.00 54.93 207 PRO A O 1
ATOM 1478 N N . TRP A 1 208 ? 107.020 124.558 119.752 1.00 54.63 208 TRP A N 1
ATOM 1479 C CA . TRP A 1 208 ? 106.762 124.996 118.384 1.00 54.52 208 TRP A CA 1
ATOM 1480 C C . TRP A 1 208 ? 107.241 126.459 118.143 1.00 54.88 208 TRP A C 1
ATOM 1481 O O . TRP A 1 208 ? 108.146 126.707 117.337 1.00 55.04 208 TRP A O 1
ATOM 1492 N N . ARG A 1 209 ? 106.676 127.404 118.879 1.00 55.19 209 ARG A N 1
ATOM 1493 C CA . ARG A 1 209 ? 106.995 128.837 118.738 1.00 55.88 209 ARG A CA 1
ATOM 1494 C C . ARG A 1 209 ? 108.493 129.219 118.768 1.00 55.89 209 ARG A C 1
ATOM 1495 O O . ARG A 1 209 ? 108.868 130.321 118.369 1.00 56.09 209 ARG A O 1
ATOM 1503 N N . GLU A 1 210 ? 109.335 128.300 119.232 1.00 56.63 210 GLU A N 1
ATOM 1504 C CA . GLU A 1 210 ? 110.784 128.508 119.303 1.00 56.38 210 GLU A CA 1
ATOM 1505 C C . GLU A 1 210 ? 111.487 128.126 118.012 1.00 56.30 210 GLU A C 1
ATOM 1506 O O . GLU A 1 210 ? 112.666 128.431 117.829 1.00 56.70 210 GLU A O 1
ATOM 1512 N N . LEU A 1 211 ? 110.777 127.453 117.114 1.00 55.80 211 LEU A N 1
ATOM 1513 C CA . LEU A 1 211 ? 111.359 127.079 115.818 1.00 54.92 211 LEU A CA 1
ATOM 1514 C C . LEU A 1 211 ? 111.342 128.299 114.906 1.00 54.57 211 LEU A C 1
ATOM 1515 O O . LEU A 1 211 ? 110.456 129.148 115.043 1.00 54.16 211 LEU A O 1
ATOM 1520 N N . PRO A 1 212 ? 112.316 128.400 113.976 1.00 54.39 212 PRO A N 1
ATOM 1521 C CA . PRO A 1 212 ? 112.329 129.528 113.047 1.00 54.03 212 PRO A CA 1
ATOM 1522 C C . PRO A 1 212 ? 111.012 129.600 112.289 1.00 53.90 212 PRO A C 1
ATOM 1523 O O . PRO A 1 212 ? 110.394 128.563 112.033 1.00 53.12 212 PRO A O 1
ATOM 1527 N N . GLU A 1 213 ? 110.581 130.813 111.954 1.00 53.85 213 GLU A N 1
ATOM 1528 C CA . GLU A 1 213 ? 109.391 131.009 111.118 1.00 54.63 213 GLU A CA 1
ATOM 1529 C C . GLU A 1 213 ? 109.452 130.256 109.775 1.00 54.42 213 GLU A C 1
ATOM 1530 O O . GLU A 1 213 ? 108.442 129.775 109.289 1.00 54.88 213 GLU A O 1
ATOM 1536 N N . GLU A 1 214 ? 110.637 130.208 109.185 1.00 54.31 214 GLU A N 1
ATOM 1537 C CA . GLU A 1 214 ? 110.924 129.522 107.930 1.00 54.81 214 GLU A CA 1
ATOM 1538 C C . GLU A 1 214 ? 110.556 128.036 107.996 1.00 54.55 214 GLU A C 1
ATOM 1539 O O . GLU A 1 214 ? 109.830 127.530 107.133 1.00 54.66 214 GLU A O 1
ATOM 1545 N N . THR A 1 215 ? 111.077 127.351 109.019 1.00 54.13 215 THR A N 1
ATOM 1546 C CA . THR A 1 215 ? 110.742 125.951 109.334 1.00 53.94 215 THR A CA 1
ATOM 1547 C C . THR A 1 215 ? 109.244 125.784 109.654 1.00 53.57 215 THR A C 1
ATOM 1548 O O . THR A 1 215 ? 108.586 124.881 109.124 1.00 52.79 215 THR A O 1
ATOM 1552 N N . ARG A 1 216 ? 108.689 126.669 110.488 1.00 52.78 216 ARG A N 1
ATOM 1553 C CA . ARG A 1 216 ? 107.271 126.529 110.840 1.00 53.10 216 ARG A CA 1
ATOM 1554 C C . ARG A 1 216 ? 106.383 126.637 109.598 1.00 52.63 216 ARG A C 1
ATOM 1555 O O . ARG A 1 216 ? 105.485 125.825 109.410 1.00 52.32 216 ARG A O 1
ATOM 1563 N N . HIS A 1 217 ? 106.687 127.594 108.731 1.00 52.08 217 HIS A N 1
ATOM 1564 C CA . HIS A 1 217 ? 105.988 127.728 107.462 1.00 52.10 217 HIS A CA 1
ATOM 1565 C C . HIS A 1 217 ? 106.084 126.469 106.590 1.00 51.90 217 HIS A C 1
ATOM 1566 O O . HIS A 1 217 ? 105.062 125.961 106.117 1.00 52.39 217 HIS A O 1
ATOM 1573 N N . TRP A 1 218 ? 107.303 125.975 106.381 1.00 51.15 218 TRP A N 1
ATOM 1574 C CA . TRP A 1 218 ? 107.554 124.768 105.571 1.00 50.99 218 TRP A CA 1
ATOM 1575 C C . TRP A 1 218 ? 106.737 123.563 106.031 1.00 50.46 218 TRP A C 1
ATOM 1576 O O . TRP A 1 218 ? 105.982 122.978 105.259 1.00 50.91 218 TRP A O 1
ATOM 1587 N N . ILE A 1 219 ? 106.883 123.210 107.305 1.00 49.92 219 ILE A N 1
ATOM 1588 C CA . ILE A 1 219 ? 106.165 122.097 107.918 1.00 49.04 219 ILE A CA 1
ATOM 1589 C C . ILE A 1 219 ? 104.661 122.149 107.636 1.00 49.21 219 ILE A C 1
ATOM 1590 O O . ILE A 1 219 ? 104.037 121.139 107.284 1.00 48.56 219 ILE A O 1
ATOM 1595 N N . LEU A 1 220 ? 104.103 123.346 107.802 1.00 49.25 220 LEU A N 1
ATOM 1596 C CA . LEU A 1 220 ? 102.668 123.604 107.691 1.00 49.43 220 LEU A CA 1
ATOM 1597 C C . LEU A 1 220 ? 102.161 123.785 106.252 1.00 49.70 220 LEU A C 1
ATOM 1598 O O . LEU A 1 220 ? 101.068 123.334 105.940 1.00 50.41 220 LEU A O 1
ATOM 1603 N N . PHE A 1 221 ? 102.946 124.421 105.380 1.00 49.98 221 PHE A N 1
ATOM 1604 C CA . PHE A 1 221 ? 102.437 124.868 104.068 1.00 50.48 221 PHE A CA 1
ATOM 1605 C C . PHE A 1 221 ? 103.106 124.336 102.770 1.00 50.98 221 PHE A C 1
ATOM 1606 O O . PHE A 1 221 ? 102.525 124.477 101.677 1.00 52.06 221 PHE A O 1
ATOM 1614 N N . THR A 1 222 ? 104.300 123.755 102.869 1.00 50.61 222 THR A N 1
ATOM 1615 C CA . THR A 1 222 ? 105.014 123.282 101.683 1.00 50.50 222 THR A CA 1
ATOM 1616 C C . THR A 1 222 ? 104.193 122.324 100.819 1.00 50.69 222 THR A C 1
ATOM 1617 O O . THR A 1 222 ? 103.297 121.658 101.329 1.00 50.29 222 THR A O 1
ATOM 1621 N N . ASP A 1 223 ? 104.498 122.287 99.511 1.00 51.35 223 ASP A N 1
ATOM 1622 C CA . ASP A 1 223 ? 103.955 121.288 98.563 1.00 51.70 223 ASP A CA 1
ATOM 1623 C C . ASP A 1 223 ? 104.945 120.150 98.342 1.00 51.43 223 ASP A C 1
ATOM 1624 O O . ASP A 1 223 ? 104.637 119.128 97.706 1.00 50.88 223 ASP A O 1
ATOM 1629 N N . GLU A 1 224 ? 106.160 120.385 98.825 1.00 51.43 224 GLU A N 1
ATOM 1630 C CA . GLU A 1 224 ? 107.250 119.449 98.762 1.00 51.19 224 GLU A CA 1
ATOM 1631 C C . GLU A 1 224 ? 106.918 118.184 99.528 1.00 50.96 224 GLU A C 1
ATOM 1632 O O . GLU A 1 224 ? 106.289 118.221 100.599 1.00 49.84 224 GLU A O 1
ATOM 1638 N N . GLN A 1 225 ? 107.332 117.061 98.946 1.00 51.00 225 GLN A N 1
ATOM 1639 C CA . GLN A 1 225 ? 107.115 115.748 99.530 1.00 51.22 225 GLN A CA 1
ATOM 1640 C C . GLN A 1 225 ? 108.364 114.881 99.425 1.00 51.07 225 GLN A C 1
ATOM 1641 O O . GLN A 1 225 ? 108.315 113.844 98.758 1.00 50.82 225 GLN A O 1
ATOM 1647 N N . PRO A 1 226 ? 109.470 115.276 100.102 1.00 50.96 226 PRO A N 1
ATOM 1648 C CA . PRO A 1 226 ? 110.709 114.498 100.040 1.00 50.80 226 PRO A CA 1
ATOM 1649 C C . PRO A 1 226 ? 110.550 113.082 100.605 1.00 50.71 226 PRO A C 1
ATOM 1650 O O . PRO A 1 226 ? 109.711 112.849 101.487 1.00 50.66 226 PRO A O 1
ATOM 1654 N N . VAL A 1 227 ? 111.343 112.160 100.061 1.00 51.52 227 VAL A N 1
ATOM 1655 C CA . VAL A 1 227 ? 111.340 110.736 100.407 1.00 51.87 227 VAL A CA 1
ATOM 1656 C C . VAL A 1 227 ? 112.658 110.414 101.093 1.00 52.19 227 VAL A C 1
ATOM 1657 O O . VAL A 1 227 ? 113.711 110.502 100.462 1.00 52.70 227 VAL A O 1
ATOM 1661 N N . VAL A 1 228 ? 112.596 110.031 102.375 1.00 52.43 228 VAL A N 1
ATOM 1662 C CA . VAL A 1 228 ? 113.792 109.914 103.239 1.00 52.20 228 VAL A CA 1
ATOM 1663 C C . VAL A 1 228 ? 113.807 108.646 104.100 1.00 52.06 228 VAL A C 1
ATOM 1664 O O . VAL A 1 228 ? 112.742 108.164 104.495 1.00 52.88 228 VAL A O 1
ATOM 1668 N N . PRO A 1 229 ? 115.007 108.119 104.418 1.00 51.34 229 PRO A N 1
ATOM 1669 C CA . PRO A 1 229 ? 115.126 106.907 105.233 1.00 51.10 229 PRO A CA 1
ATOM 1670 C C . PRO A 1 229 ? 114.607 107.124 106.632 1.00 51.11 229 PRO A C 1
ATOM 1671 O O . PRO A 1 229 ? 114.948 108.131 107.257 1.00 51.25 229 PRO A O 1
ATOM 1675 N N . VAL A 1 230 ? 113.768 106.226 107.140 1.00 51.26 230 VAL A N 1
ATOM 1676 C CA . VAL A 1 230 ? 113.320 106.442 108.520 1.00 51.09 230 VAL A CA 1
ATOM 1677 C C . VAL A 1 230 ? 113.686 105.380 109.534 1.00 51.18 230 VAL A C 1
ATOM 1678 O O . VAL A 1 230 ? 113.767 104.212 109.207 1.00 51.25 230 VAL A O 1
ATOM 1682 N N . TYR A 1 231 ? 113.998 105.818 110.750 1.00 52.30 231 TYR A N 1
ATOM 1683 C CA . TYR A 1 231 ? 114.520 104.963 111.817 1.00 52.50 231 TYR A CA 1
ATOM 1684 C C . TYR A 1 231 ? 113.668 105.156 113.072 1.00 53.05 231 TYR A C 1
ATOM 1685 O O . TYR A 1 231 ? 113.971 106.029 113.903 1.00 52.53 231 TYR A O 1
ATOM 1694 N N . PRO A 1 232 ? 112.583 104.358 113.193 1.00 53.56 232 PRO A N 1
ATOM 1695 C CA . PRO A 1 232 ? 111.713 104.311 114.366 1.00 53.90 232 PRO A CA 1
ATOM 1696 C C . PRO A 1 232 ? 112.426 103.931 115.688 1.00 54.50 232 PRO A C 1
ATOM 1697 O O . PRO A 1 232 ? 113.283 103.045 115.706 1.00 54.80 232 PRO A O 1
ATOM 1701 N N . GLY A 1 233 ? 112.053 104.600 116.785 1.00 54.96 233 GLY A N 1
ATOM 1702 C CA . GLY A 1 233 ? 112.527 104.228 118.124 1.00 54.96 233 GLY A CA 1
ATOM 1703 C C . GLY A 1 233 ? 113.942 104.695 118.411 1.00 55.52 233 GLY A C 1
ATOM 1704 O O . GLY A 1 233 ? 114.451 104.479 119.507 1.00 55.81 233 GLY A O 1
ATOM 1705 N N . LEU A 1 234 ? 114.587 105.329 117.432 1.00 55.06 234 LEU A N 1
ATOM 1706 C CA . LEU A 1 234 ? 115.863 105.981 117.687 1.00 55.38 234 LEU A CA 1
ATOM 1707 C C . LEU A 1 234 ? 115.663 107.407 118.196 1.00 56.24 234 LEU A C 1
ATOM 1708 O O . LEU A 1 234 ? 114.716 108.112 117.821 1.00 56.06 234 LEU A O 1
ATOM 1713 N N . THR A 1 235 ? 116.583 107.806 119.058 1.00 57.15 235 THR A N 1
ATOM 1714 C CA . THR A 1 235 ? 116.702 109.159 119.536 1.00 58.41 235 THR A CA 1
ATOM 1715 C C . THR A 1 235 ? 117.291 110.017 118.409 1.00 58.64 235 THR A C 1
ATOM 1716 O O . THR A 1 235 ? 117.980 109.480 117.522 1.00 58.66 235 THR A O 1
ATOM 1720 N N . PRO A 1 236 ? 116.997 111.339 118.398 1.00 58.85 236 PRO A N 1
ATOM 1721 C CA . PRO A 1 236 ? 117.591 112.244 117.414 1.00 59.09 236 PRO A CA 1
ATOM 1722 C C . PRO A 1 236 ? 119.101 112.055 117.197 1.00 59.65 236 PRO A C 1
ATOM 1723 O O . PRO A 1 236 ? 119.552 111.923 116.048 1.00 60.26 236 PRO A O 1
ATOM 1727 N N . ALA A 1 237 ? 119.877 112.055 118.282 1.00 60.05 237 ALA A N 1
ATOM 1728 C CA . ALA A 1 237 ? 121.328 111.901 118.177 1.00 60.16 237 ALA A CA 1
ATOM 1729 C C . ALA A 1 237 ? 121.707 110.557 117.560 1.00 60.04 237 ALA A C 1
ATOM 1730 O O . ALA A 1 237 ? 122.629 110.496 116.755 1.00 59.94 237 ALA A O 1
ATOM 1732 N N . GLU A 1 238 ? 120.996 109.491 117.913 1.00 60.22 238 GLU A N 1
ATOM 1733 C CA . GLU A 1 238 ? 121.365 108.185 117.370 1.00 60.88 238 GLU A CA 1
ATOM 1734 C C . GLU A 1 238 ? 120.818 107.931 115.968 1.00 60.71 238 GLU A C 1
ATOM 1735 O O . GLU A 1 238 ? 121.299 107.047 115.284 1.00 61.00 238 GLU A O 1
ATOM 1741 N N . THR A 1 239 ? 119.847 108.740 115.545 1.00 61.19 239 THR A N 1
ATOM 1742 C CA . THR A 1 239 ? 119.413 108.846 114.139 1.00 60.90 239 THR A CA 1
ATOM 1743 C C . THR A 1 239 ? 120.479 109.490 113.249 1.00 61.29 239 THR A C 1
ATOM 1744 O O . THR A 1 239 ? 120.693 109.069 112.107 1.00 61.12 239 THR A O 1
ATOM 1748 N N . GLN A 1 240 ? 121.161 110.507 113.761 1.00 62.06 240 GLN A N 1
ATOM 1749 C CA . GLN A 1 240 ? 122.198 111.177 112.976 1.00 62.56 240 GLN A CA 1
ATOM 1750 C C . GLN A 1 240 ? 123.439 110.325 112.802 1.00 62.83 240 GLN A C 1
ATOM 1751 O O . GLN A 1 240 ? 124.183 110.502 111.824 1.00 62.91 240 GLN A O 1
ATOM 1757 N N . ARG A 1 241 ? 123.673 109.427 113.759 1.00 62.76 241 ARG A N 1
ATOM 1758 C CA . ARG A 1 241 ? 124.805 108.493 113.701 1.00 63.42 241 ARG A CA 1
ATOM 1759 C C . ARG A 1 241 ? 124.475 107.312 112.808 1.00 62.57 241 ARG A C 1
ATOM 1760 O O . ARG A 1 241 ? 125.353 106.749 112.174 1.00 63.17 241 ARG A O 1
ATOM 1768 N N . ALA A 1 242 ? 123.205 106.934 112.783 1.00 62.15 242 ALA A N 1
ATOM 1769 C CA . ALA A 1 242 ? 122.689 105.949 111.841 1.00 62.03 242 ALA A CA 1
ATOM 1770 C C . ALA A 1 242 ? 122.926 106.454 110.414 1.00 62.32 242 ALA A C 1
ATOM 1771 O O . ALA A 1 242 ? 123.531 105.756 109.607 1.00 62.17 242 ALA A O 1
ATOM 1773 N N . LEU A 1 243 ? 122.498 107.689 110.125 1.00 62.76 243 LEU A N 1
ATOM 1774 C CA . LEU A 1 243 ? 122.710 108.294 108.800 1.00 62.91 243 LEU A CA 1
ATOM 1775 C C . LEU A 1 243 ? 124.178 108.360 108.430 1.00 63.42 243 LEU A C 1
ATOM 1776 O O . LEU A 1 243 ? 124.554 108.049 107.297 1.00 63.53 243 LEU A O 1
ATOM 1781 N N . LYS A 1 244 ? 125.010 108.746 109.390 1.00 63.96 244 LYS A N 1
ATOM 1782 C CA . LYS A 1 244 ? 126.443 108.908 109.136 1.00 64.36 244 LYS A CA 1
ATOM 1783 C C . LYS A 1 244 ? 127.182 107.594 108.891 1.00 64.28 244 LYS A C 1
ATOM 1784 O O . LYS A 1 244 ? 128.178 107.577 108.168 1.00 64.16 244 LYS A O 1
ATOM 1790 N N . LYS A 1 245 ? 126.689 106.507 109.483 1.00 64.29 245 LYS A N 1
ATOM 1791 C CA . LYS A 1 245 ? 127.345 105.205 109.383 1.00 64.72 245 LYS A CA 1
ATOM 1792 C C . LYS A 1 245 ? 126.686 104.280 108.353 1.00 64.25 245 LYS A C 1
ATOM 1793 O O . LYS A 1 245 ? 127.103 103.135 108.174 1.00 64.05 245 LYS A O 1
ATOM 1799 N N . LYS A 1 246 ? 125.663 104.808 107.683 1.00 64.19 246 LYS A N 1
ATOM 1800 C CA . LYS A 1 246 ? 124.985 104.172 106.549 1.00 64.06 246 LYS A CA 1
ATOM 1801 C C . LYS A 1 246 ? 124.249 102.871 106.891 1.00 64.19 246 LYS A C 1
ATOM 1802 O O . LYS A 1 246 ? 124.255 101.931 106.085 1.00 63.85 246 LYS A O 1
ATOM 1808 N N . MET A 1 247 ? 123.580 102.828 108.048 1.00 63.99 247 MET A N 1
ATOM 1809 C CA . MET A 1 247 ? 122.811 101.639 108.423 1.00 63.73 247 MET A CA 1
ATOM 1810 C C . MET A 1 247 ? 121.471 101.573 107.689 1.00 62.87 247 MET A C 1
ATOM 1811 O O . MET A 1 247 ? 120.934 102.613 107.293 1.00 63.38 247 MET A O 1
ATOM 1816 N N . GLU A 1 248 ? 120.960 100.353 107.505 1.00 61.58 248 GLU A N 1
ATOM 1817 C CA . GLU A 1 248 ? 119.733 100.089 106.767 1.00 60.92 248 GLU A CA 1
ATOM 1818 C C . GLU A 1 248 ? 118.597 100.888 107.373 1.00 59.88 248 GLU A C 1
ATOM 1819 O O . GLU A 1 248 ? 118.341 100.780 108.581 1.00 60.32 248 GLU A O 1
ATOM 1825 N N . PRO A 1 249 ? 117.901 101.693 106.539 1.00 58.72 249 PRO A N 1
ATOM 1826 C CA . PRO A 1 249 ? 116.686 102.382 106.990 1.00 56.87 249 PRO A CA 1
ATOM 1827 C C . PRO A 1 249 ? 115.583 101.368 107.173 1.00 55.64 249 PRO A C 1
ATOM 1828 O O . PRO A 1 249 ? 115.463 100.465 106.352 1.00 56.26 249 PRO A O 1
ATOM 1832 N N . SER A 1 250 ? 114.778 101.497 108.226 1.00 54.23 250 SER A N 1
ATOM 1833 C CA . SER A 1 250 ? 113.649 100.586 108.425 1.00 52.56 250 SER A CA 1
ATOM 1834 C C . SER A 1 250 ? 112.678 100.646 107.233 1.00 51.61 250 SER A C 1
ATOM 1835 O O . SER A 1 250 ? 112.248 99.613 106.719 1.00 50.42 250 SER A O 1
ATOM 1838 N N . TYR A 1 251 ? 112.336 101.873 106.820 1.00 50.58 251 TYR A N 1
ATOM 1839 C CA . TYR A 1 251 ? 111.534 102.113 105.632 1.00 48.95 251 TYR A CA 1
ATOM 1840 C C . TYR A 1 251 ? 111.889 103.481 105.071 1.00 48.94 251 TYR A C 1
ATOM 1841 O O . TYR A 1 251 ? 112.682 104.207 105.665 1.00 47.51 251 TYR A O 1
ATOM 1850 N N . MET A 1 252 ? 111.346 103.782 103.884 1.00 48.98 252 MET A N 1
ATOM 1851 C CA . MET A 1 252 ? 111.459 105.092 103.252 1.00 48.50 252 MET A CA 1
ATOM 1852 C C . MET A 1 252 ? 110.149 105.797 103.454 1.00 48.45 252 MET A C 1
ATOM 1853 O O . MET A 1 252 ? 109.111 105.290 103.026 1.00 47.81 252 MET A O 1
ATOM 1858 N N . GLY A 1 253 ? 110.200 106.980 104.077 1.00 48.36 253 GLY A N 1
ATOM 1859 C CA . GLY A 1 253 ? 108.985 107.727 104.397 1.00 48.27 253 GLY A CA 1
ATOM 1860 C C . GLY A 1 253 ? 108.797 108.888 103.449 1.00 48.49 253 GLY A C 1
ATOM 1861 O O . GLY A 1 253 ? 109.784 109.414 102.933 1.00 48.85 253 GLY A O 1
ATOM 1862 N N . THR A 1 254 ? 107.543 109.319 103.260 1.00 48.34 254 THR A N 1
ATOM 1863 C CA . THR A 1 254 ? 107.213 110.450 102.377 1.00 47.50 254 THR A CA 1
ATOM 1864 C C . THR A 1 254 ? 106.582 111.591 103.155 1.00 47.85 254 THR A C 1
ATOM 1865 O O . THR A 1 254 ? 105.551 111.427 103.825 1.00 48.76 254 THR A O 1
ATOM 1869 N N . PHE A 1 255 ? 107.190 112.760 103.076 1.00 47.29 255 PHE A N 1
ATOM 1870 C CA . PHE A 1 255 ? 106.671 113.910 103.817 1.00 47.51 255 PHE A CA 1
ATOM 1871 C C . PHE A 1 255 ? 105.341 114.392 103.244 1.00 47.64 255 PHE A C 1
ATOM 1872 O O . PHE A 1 255 ? 105.116 114.346 102.045 1.00 48.13 255 PHE A O 1
ATOM 1880 N N . SER A 1 256 ? 104.439 114.794 104.120 1.00 48.10 256 SER A N 1
ATOM 1881 C CA . SER A 1 256 ? 103.257 115.519 103.713 1.00 48.64 256 SER A CA 1
ATOM 1882 C C . SER A 1 256 ? 103.043 116.655 104.693 1.00 48.93 256 SER A C 1
ATOM 1883 O O . SER A 1 256 ? 102.991 116.439 105.906 1.00 49.56 256 SER A O 1
ATOM 1886 N N . SER A 1 257 ? 102.939 117.874 104.177 1.00 49.17 257 SER A N 1
ATOM 1887 C CA . SER A 1 257 ? 102.756 119.041 105.042 1.00 48.76 257 SER A CA 1
ATOM 1888 C C . SER A 1 257 ? 101.410 118.971 105.763 1.00 49.38 257 SER A C 1
ATOM 1889 O O . SER A 1 257 ? 100.547 118.196 105.372 1.00 49.71 257 SER A O 1
ATOM 1892 N N . ALA A 1 258 ? 101.231 119.763 106.826 1.00 49.59 258 ALA A N 1
ATOM 1893 C CA . ALA A 1 258 ? 99.958 119.763 107.547 1.00 49.65 258 ALA A CA 1
ATOM 1894 C C . ALA A 1 258 ? 98.795 120.121 106.618 1.00 50.54 258 ALA A C 1
ATOM 1895 O O . ALA A 1 258 ? 97.744 119.482 106.666 1.00 51.41 258 ALA A O 1
ATOM 1897 N N . ARG A 1 259 ? 98.979 121.148 105.784 1.00 50.78 259 ARG A N 1
ATOM 1898 C CA . ARG A 1 259 ? 97.967 121.549 104.816 1.00 51.14 259 ARG A CA 1
ATOM 1899 C C . ARG A 1 259 ? 97.603 120.425 103.836 1.00 51.06 259 ARG A C 1
ATOM 1900 O O . ARG A 1 259 ? 96.437 120.103 103.685 1.00 51.63 259 ARG A O 1
ATOM 1908 N N . ARG A 1 260 ? 98.604 119.833 103.188 1.00 51.41 260 ARG A N 1
ATOM 1909 C CA . ARG A 1 260 ? 98.418 118.724 102.257 1.00 51.45 260 ARG A CA 1
ATOM 1910 C C . ARG A 1 260 ? 97.543 117.608 102.852 1.00 52.36 260 ARG A C 1
ATOM 1911 O O . ARG A 1 260 ? 96.556 117.162 102.238 1.00 52.70 260 ARG A O 1
ATOM 1919 N N . HIS A 1 261 ? 97.896 117.163 104.052 1.00 52.40 261 HIS A N 1
ATOM 1920 C CA . HIS A 1 261 ? 97.135 116.126 104.721 1.00 52.56 261 HIS A CA 1
ATOM 1921 C C . HIS A 1 261 ? 95.703 116.519 104.993 1.00 52.62 261 HIS A C 1
ATOM 1922 O O . HIS A 1 261 ? 94.805 115.701 104.846 1.00 52.50 261 HIS A O 1
ATOM 1929 N N . VAL A 1 262 ? 95.493 117.749 105.457 1.00 53.00 262 VAL A N 1
ATOM 1930 C CA . VAL A 1 262 ? 94.159 118.177 105.873 1.00 53.49 262 VAL A CA 1
ATOM 1931 C C . VAL A 1 262 ? 93.224 118.246 104.666 1.00 53.92 262 VAL A C 1
ATOM 1932 O O . VAL A 1 262 ? 92.093 117.776 104.729 1.00 54.05 262 VAL A O 1
ATOM 1936 N N . LEU A 1 263 ? 93.706 118.828 103.578 1.00 54.60 263 LEU A N 1
ATOM 1937 C CA . LEU A 1 263 ? 92.876 119.055 102.400 1.00 55.96 263 LEU A CA 1
ATOM 1938 C C . LEU A 1 263 ? 92.679 117.779 101.562 1.00 57.03 263 LEU A C 1
ATOM 1939 O O . LEU A 1 263 ? 91.622 117.596 100.953 1.00 57.59 263 LEU A O 1
ATOM 1944 N N . HIS A 1 264 ? 93.691 116.917 101.514 1.00 57.96 264 HIS A N 1
ATOM 1945 C CA . HIS A 1 264 ? 93.548 115.632 100.841 1.00 59.65 264 HIS A CA 1
ATOM 1946 C C . HIS A 1 264 ? 92.576 114.762 101.625 1.00 60.26 264 HIS A C 1
ATOM 1947 O O . HIS A 1 264 ? 91.752 114.073 101.037 1.00 60.45 264 HIS A O 1
ATOM 1954 N N . THR A 1 265 ? 92.680 114.779 102.950 1.00 61.05 265 THR A N 1
ATOM 1955 C CA . THR A 1 265 ? 91.771 113.989 103.757 1.00 62.21 265 THR A CA 1
ATOM 1956 C C . THR A 1 265 ? 90.337 114.489 103.587 1.00 62.90 265 THR A C 1
ATOM 1957 O O . THR A 1 265 ? 89.420 113.691 103.421 1.00 63.17 265 THR A O 1
ATOM 1961 N N . PHE A 1 266 ? 90.148 115.805 103.605 1.00 63.87 266 PHE A N 1
ATOM 1962 C CA . PHE A 1 266 ? 88.821 116.385 103.413 1.00 64.82 266 PHE A CA 1
ATOM 1963 C C . PHE A 1 266 ? 88.181 115.968 102.087 1.00 65.53 266 PHE A C 1
ATOM 1964 O O . PHE A 1 266 ? 86.994 115.661 102.043 1.00 65.98 266 PHE A O 1
ATOM 1972 N N . ALA A 1 267 ? 88.968 115.963 101.019 1.00 66.11 267 ALA A N 1
ATOM 1973 C CA . ALA A 1 267 ? 88.426 115.892 99.681 1.00 67.08 267 ALA A CA 1
ATOM 1974 C C . ALA A 1 267 ? 88.096 114.479 99.243 1.00 68.13 267 ALA A C 1
ATOM 1975 O O . ALA A 1 267 ? 87.339 114.292 98.275 1.00 68.03 267 ALA A O 1
ATOM 1977 N N . ASN A 1 268 ? 88.645 113.496 99.967 1.00 69.27 268 ASN A N 1
ATOM 1978 C CA . ASN A 1 268 ? 88.853 112.147 99.428 1.00 70.30 268 ASN A CA 1
ATOM 1979 C C . ASN A 1 268 ? 88.399 110.989 100.286 1.00 71.26 268 ASN A C 1
ATOM 1980 O O . ASN A 1 268 ? 88.197 109.892 99.767 1.00 71.89 268 ASN A O 1
ATOM 1985 N N . THR A 1 269 ? 88.261 111.193 101.590 1.00 72.49 269 THR A N 1
ATOM 1986 C CA . THR A 1 269 ? 87.895 110.071 102.463 1.00 73.68 269 THR A CA 1
ATOM 1987 C C . THR A 1 269 ? 86.434 109.699 102.338 1.00 74.49 269 THR A C 1
ATOM 1988 O O . THR A 1 269 ? 85.598 110.515 101.936 1.00 74.41 269 THR A O 1
ATOM 1992 N N . GLU A 1 270 ? 86.138 108.460 102.712 1.00 75.60 270 GLU A N 1
ATOM 1993 C CA . GLU A 1 270 ? 84.779 107.955 102.693 1.00 76.87 270 GLU A CA 1
ATOM 1994 C C . GLU A 1 270 ? 84.192 107.923 104.107 1.00 77.34 270 GLU A C 1
ATOM 1995 O O . GLU A 1 270 ? 82.970 107.948 104.286 1.00 77.41 270 GLU A O 1
ATOM 2001 N N . SER A 1 271 ? 85.071 107.895 105.107 1.00 78.20 271 SER A N 1
ATOM 2002 C CA . SER A 1 271 ? 84.659 107.907 106.511 1.00 78.72 271 SER A CA 1
ATOM 2003 C C . SER A 1 271 ? 84.011 109.239 106.878 1.00 79.06 271 SER A C 1
ATOM 2004 O O . SER A 1 271 ? 84.462 110.299 106.438 1.00 79.54 271 SER A O 1
ATOM 2007 N N . ALA A 1 272 ? 82.958 109.188 107.692 1.00 79.27 272 ALA A N 1
ATOM 2008 C CA . ALA A 1 272 ? 82.181 110.394 108.014 1.00 79.02 272 ALA A CA 1
ATOM 2009 C C . ALA A 1 272 ? 82.713 111.122 109.237 1.00 78.96 272 ALA A C 1
ATOM 2010 O O . ALA A 1 272 ? 82.640 112.357 109.314 1.00 79.08 272 ALA A O 1
ATOM 2012 N N . SER A 1 273 ? 83.228 110.349 110.191 1.00 78.59 273 SER A N 1
ATOM 2013 C CA . SER A 1 273 ? 83.789 110.882 111.428 1.00 78.34 273 SER A CA 1
ATOM 2014 C C . SER A 1 273 ? 85.185 111.481 111.208 1.00 78.33 273 SER A C 1
ATOM 2015 O O . SER A 1 273 ? 85.624 112.363 111.959 1.00 78.24 273 SER A O 1
ATOM 2018 N N . MET A 1 274 ? 85.874 110.981 110.184 1.00 77.98 274 MET A N 1
ATOM 2019 C CA . MET A 1 274 ? 87.207 111.444 109.819 1.00 78.16 274 MET A CA 1
ATOM 2020 C C . MET A 1 274 ? 87.136 112.807 109.138 1.00 77.31 274 MET A C 1
ATOM 2021 O O . MET A 1 274 ? 87.958 113.680 109.402 1.00 77.43 274 MET A O 1
ATOM 2026 N N . LYS A 1 275 ? 86.144 112.967 108.264 1.00 76.68 275 LYS A N 1
ATOM 2027 C CA . LYS A 1 275 ? 85.850 114.232 107.597 1.00 75.86 275 LYS A CA 1
ATOM 2028 C C . LYS A 1 275 ? 85.534 115.307 108.635 1.00 75.43 275 LYS A C 1
ATOM 2029 O O . LYS A 1 275 ? 85.892 116.473 108.462 1.00 75.40 275 LYS A O 1
ATOM 2035 N N . LYS A 1 276 ? 84.874 114.895 109.716 1.00 74.71 276 LYS A N 1
ATOM 2036 C CA . LYS A 1 276 ? 84.466 115.795 110.780 1.00 74.03 276 LYS A CA 1
ATOM 2037 C C . LYS A 1 276 ? 85.642 116.191 111.680 1.00 73.36 276 LYS A C 1
ATOM 2038 O O . LYS A 1 276 ? 85.667 117.297 112.209 1.00 73.32 276 LYS A O 1
ATOM 2044 N N . ARG A 1 277 ? 86.609 115.287 111.847 1.00 72.69 277 ARG A N 1
ATOM 2045 C CA . ARG A 1 277 ? 87.825 115.564 112.628 1.00 71.80 277 ARG A CA 1
ATOM 2046 C C . ARG A 1 277 ? 88.679 116.600 111.904 1.00 71.03 277 ARG A C 1
ATOM 2047 O O . ARG A 1 277 ? 88.979 117.665 112.445 1.00 71.00 277 ARG A O 1
ATOM 2055 N N . VAL A 1 278 ? 89.058 116.246 110.676 1.00 69.98 278 VAL A N 1
ATOM 2056 C CA . VAL A 1 278 ? 89.773 117.104 109.727 1.00 68.75 278 VAL A CA 1
ATOM 2057 C C . VAL A 1 278 ? 89.189 118.527 109.631 1.00 68.11 278 VAL A C 1
ATOM 2058 O O . VAL A 1 278 ? 89.923 119.520 109.621 1.00 67.30 278 VAL A O 1
ATOM 2062 N N . GLN A 1 279 ? 87.864 118.606 109.609 1.00 67.68 279 GLN A N 1
ATOM 2063 C CA . GLN A 1 279 ? 87.156 119.870 109.490 1.00 67.37 279 GLN A CA 1
ATOM 2064 C C . GLN A 1 279 ? 87.340 120.765 110.717 1.00 66.78 279 GLN A C 1
ATOM 2065 O O . GLN A 1 279 ? 87.171 121.966 110.622 1.00 66.42 279 GLN A O 1
ATOM 2071 N N . GLY A 1 280 ? 87.696 120.176 111.859 1.00 66.33 280 GLY A N 1
ATOM 2072 C CA . GLY A 1 280 ? 88.043 120.950 113.055 1.00 65.78 280 GLY A CA 1
ATOM 2073 C C . GLY A 1 280 ? 89.315 121.800 112.948 1.00 65.55 280 GLY A C 1
ATOM 2074 O O . GLY A 1 280 ? 89.527 122.707 113.754 1.00 65.23 280 GLY A O 1
ATOM 2075 N N . TYR A 1 281 ? 90.162 121.506 111.962 1.00 65.57 281 TYR A N 1
ATOM 2076 C CA . TYR A 1 281 ? 91.421 122.235 111.745 1.00 65.46 281 TYR A CA 1
ATOM 2077 C C . TYR A 1 281 ? 91.361 123.114 110.496 1.00 65.69 281 TYR A C 1
ATOM 2078 O O . TYR A 1 281 ? 92.400 123.541 109.969 1.00 65.92 281 TYR A O 1
ATOM 2087 N N . MET A 1 282 ? 90.142 123.381 110.031 1.00 65.60 282 MET A N 1
ATOM 2088 C CA . MET A 1 282 ? 89.915 124.176 108.837 1.00 65.54 282 MET A CA 1
ATOM 2089 C C . MET A 1 282 ? 89.125 125.431 109.153 1.00 66.05 282 MET A C 1
ATOM 2090 O O . MET A 1 282 ? 88.530 125.550 110.227 1.00 66.55 282 MET A O 1
ATOM 2095 N N . ILE A 1 283 ? 89.128 126.375 108.220 1.00 66.07 283 ILE A N 1
ATOM 2096 C CA . ILE A 1 283 ? 88.282 127.560 108.340 1.00 66.34 283 ILE A CA 1
ATOM 2097 C C . ILE A 1 283 ? 87.365 127.664 107.109 1.00 66.40 283 ILE A C 1
ATOM 2098 O O . ILE A 1 283 ? 87.804 127.429 105.983 1.00 66.07 283 ILE A O 1
ATOM 2103 N N . SER A 1 284 ? 86.084 127.964 107.336 1.00 66.76 284 SER A N 1
ATOM 2104 C CA . SER A 1 284 ? 85.073 127.915 106.265 1.00 66.86 284 SER A CA 1
ATOM 2105 C C . SER A 1 284 ? 84.466 129.275 105.941 1.00 66.70 284 SER A C 1
ATOM 2106 O O . SER A 1 284 ? 84.107 130.049 106.840 1.00 66.94 284 SER A O 1
ATOM 2109 N N . GLU A 1 285 ? 84.354 129.542 104.642 1.00 66.22 285 GLU A N 1
ATOM 2110 C CA . GLU A 1 285 ? 83.888 130.823 104.127 1.00 66.10 285 GLU A CA 1
ATOM 2111 C C . GLU A 1 285 ? 83.075 130.578 102.863 1.00 65.68 285 GLU A C 1
ATOM 2112 O O . GLU A 1 285 ? 83.309 129.607 102.145 1.00 65.75 285 GLU A O 1
ATOM 2118 N N . GLU A 1 286 ? 82.120 131.455 102.591 1.00 65.21 286 GLU A N 1
ATOM 2119 C CA . GLU A 1 286 ? 81.346 131.363 101.359 1.00 64.97 286 GLU A CA 1
ATOM 2120 C C . GLU A 1 286 ? 82.191 131.798 100.161 1.00 64.47 286 GLU A C 1
ATOM 2121 O O . GLU A 1 286 ? 82.861 132.844 100.199 1.00 64.11 286 GLU A O 1
ATOM 2127 N N . CYS A 1 287 ? 82.168 130.973 99.114 1.00 63.79 287 CYS A N 1
ATOM 2128 C CA . CYS A 1 287 ? 82.756 131.308 97.817 1.00 63.82 287 CYS A CA 1
ATOM 2129 C C . CYS A 1 287 ? 82.311 132.700 97.386 1.00 63.86 287 CYS A C 1
ATOM 2130 O O . CYS A 1 287 ? 81.130 133.008 97.498 1.00 63.87 287 CYS A O 1
ATOM 2133 N N . PRO A 1 288 ? 83.255 133.557 96.934 1.00 64.13 288 PRO A N 1
ATOM 2134 C CA . PRO A 1 288 ? 82.929 134.920 96.479 1.00 64.40 288 PRO A CA 1
ATOM 2135 C C . PRO A 1 288 ? 82.607 135.079 94.981 1.00 64.63 288 PRO A C 1
ATOM 2136 O O . PRO A 1 288 ? 82.006 136.079 94.602 1.00 64.48 288 PRO A O 1
ATOM 2140 N N . LEU A 1 289 ? 82.998 134.112 94.147 1.00 65.16 289 LEU A N 1
ATOM 2141 C CA . LEU A 1 289 ? 82.630 134.112 92.719 1.00 65.60 289 LEU A CA 1
ATOM 2142 C C . LEU A 1 289 ? 81.191 133.598 92.480 1.00 65.92 289 LEU A C 1
ATOM 2143 O O . LEU A 1 289 ? 80.571 133.913 91.472 1.00 65.71 289 LEU A O 1
ATOM 2148 N N . CYS A 1 290 ? 80.685 132.789 93.407 1.00 66.48 290 CYS A N 1
ATOM 2149 C CA . CYS A 1 290 ? 79.297 132.323 93.383 1.00 66.80 290 CYS A CA 1
ATOM 2150 C C . CYS A 1 290 ? 78.754 132.328 94.820 1.00 67.27 290 CYS A C 1
ATOM 2151 O O . CYS A 1 290 ? 78.835 131.321 95.550 1.00 67.51 290 CYS A O 1
ATOM 2154 N N . HIS A 1 291 ? 78.203 133.474 95.213 1.00 67.53 291 HIS A N 1
ATOM 2155 C CA . HIS A 1 291 ? 77.929 133.798 96.617 1.00 68.06 291 HIS A CA 1
ATOM 2156 C C . HIS A 1 291 ? 76.867 132.920 97.288 1.00 68.10 291 HIS A C 1
ATOM 2157 O O . HIS A 1 291 ? 75.923 133.426 97.899 1.00 68.19 291 HIS A O 1
ATOM 2164 N N . GLY A 1 292 ? 77.050 131.605 97.201 1.00 68.13 292 GLY A N 1
ATOM 2165 C CA . GLY A 1 292 ? 76.052 130.646 97.661 1.00 68.25 292 GLY A CA 1
ATOM 2166 C C . GLY A 1 292 ? 75.772 129.602 96.596 1.00 68.08 292 GLY A C 1
ATOM 2167 O O . GLY A 1 292 ? 75.852 128.406 96.861 1.00 68.09 292 GLY A O 1
ATOM 2168 N N . LYS A 1 293 ? 75.433 130.069 95.390 1.00 68.10 293 LYS A N 1
ATOM 2169 C CA . LYS A 1 293 ? 75.302 129.218 94.194 1.00 67.62 293 LYS A CA 1
ATOM 2170 C C . LYS A 1 293 ? 76.644 128.502 94.038 1.00 67.57 293 LYS A C 1
ATOM 2171 O O . LYS A 1 293 ? 77.572 128.774 94.811 1.00 67.73 293 LYS A O 1
ATOM 2177 N N . ARG A 1 294 ? 76.772 127.598 93.067 1.00 67.27 294 ARG A N 1
ATOM 2178 C CA . ARG A 1 294 ? 77.974 126.749 93.015 1.00 67.05 294 ARG A CA 1
ATOM 2179 C C . ARG A 1 294 ? 78.684 126.661 91.648 1.00 67.14 294 ARG A C 1
ATOM 2180 O O . ARG A 1 294 ? 79.621 125.869 91.483 1.00 67.02 294 ARG A O 1
ATOM 2188 N N . LEU A 1 295 ? 78.256 127.485 90.688 1.00 67.21 295 LEU A N 1
ATOM 2189 C CA . LEU A 1 295 ? 78.721 127.368 89.290 1.00 67.17 295 LEU A CA 1
ATOM 2190 C C . LEU A 1 295 ? 79.336 128.620 88.648 1.00 67.20 295 LEU A C 1
ATOM 2191 O O . LEU A 1 295 ? 79.417 129.684 89.276 1.00 67.14 295 LEU A O 1
ATOM 2196 N N . ARG A 1 296 ? 79.787 128.466 87.397 1.00 67.10 296 ARG A N 1
ATOM 2197 C CA . ARG A 1 296 ? 80.317 129.582 86.607 1.00 67.16 296 ARG A CA 1
ATOM 2198 C C . ARG A 1 296 ? 79.279 130.688 86.502 1.00 66.95 296 ARG A C 1
ATOM 2199 O O . ARG A 1 296 ? 78.077 130.410 86.446 1.00 67.02 296 ARG A O 1
ATOM 2207 N N . GLN A 1 297 ? 79.740 131.938 86.507 1.00 66.66 297 GLN A N 1
ATOM 2208 C CA . GLN A 1 297 ? 78.829 133.083 86.560 1.00 66.46 297 GLN A CA 1
ATOM 2209 C C . GLN A 1 297 ? 78.206 133.348 85.192 1.00 66.16 297 GLN A C 1
ATOM 2210 O O . GLN A 1 297 ? 77.384 134.253 85.037 1.00 66.10 297 GLN A O 1
ATOM 2216 N N . GLU A 1 298 ? 78.602 132.537 84.213 1.00 65.74 298 GLU A N 1
ATOM 2217 C CA . GLU A 1 298 ? 78.065 132.615 82.860 1.00 65.46 298 GLU A CA 1
ATOM 2218 C C . GLU A 1 298 ? 76.840 131.715 82.673 1.00 65.00 298 GLU A C 1
ATOM 2219 O O . GLU A 1 298 ? 75.907 132.061 81.942 1.00 65.22 298 GLU A O 1
ATOM 2225 N N . ALA A 1 299 ? 76.840 130.571 83.351 1.00 64.37 299 ALA A N 1
ATOM 2226 C CA . ALA A 1 299 ? 75.654 129.719 83.446 1.00 63.66 299 ALA A CA 1
ATOM 2227 C C . ALA A 1 299 ? 74.596 130.361 84.350 1.00 63.19 299 ALA A C 1
ATOM 2228 O O . ALA A 1 299 ? 73.408 130.046 84.250 1.00 63.27 299 ALA A O 1
ATOM 2230 N N . LEU A 1 300 ? 75.043 131.268 85.218 1.00 62.55 300 LEU A N 1
ATOM 2231 C CA . LEU A 1 300 ? 74.190 131.943 86.198 1.00 61.81 300 LEU A CA 1
ATOM 2232 C C . LEU A 1 300 ? 73.500 133.167 85.597 1.00 61.39 300 LEU A C 1
ATOM 2233 O O . LEU A 1 300 ? 72.518 133.677 86.151 1.00 61.29 300 LEU A O 1
ATOM 2238 N N . ASN A 1 301 ? 74.013 133.636 84.461 1.00 60.85 301 ASN A N 1
ATOM 2239 C CA . ASN A 1 301 ? 73.379 134.740 83.721 1.00 60.17 301 ASN A CA 1
ATOM 2240 C C . ASN A 1 301 ? 72.133 134.309 82.954 1.00 59.82 301 ASN A C 1
ATOM 2241 O O . ASN A 1 301 ? 71.213 135.111 82.750 1.00 59.90 301 ASN A O 1
ATOM 2246 N N . VAL A 1 302 ? 72.117 133.042 82.535 1.00 59.32 302 VAL A N 1
ATOM 2247 C CA . VAL A 1 302 ? 70.985 132.444 81.817 1.00 58.84 302 VAL A CA 1
ATOM 2248 C C . VAL A 1 302 ? 69.804 132.227 82.763 1.00 58.50 302 VAL A C 1
ATOM 2249 O O . VAL A 1 302 ? 69.891 131.442 83.704 1.00 58.74 302 VAL A O 1
ATOM 2253 N N . THR A 1 303 ? 68.700 132.915 82.494 1.00 58.14 303 THR A N 1
ATOM 2254 C CA . THR A 1 303 ? 67.567 132.967 83.416 1.00 57.87 303 THR A CA 1
ATOM 2255 C C . THR A 1 303 ? 66.336 132.183 82.895 1.00 57.68 303 THR A C 1
ATOM 2256 O O . THR A 1 303 ? 66.368 131.633 81.789 1.00 57.90 303 THR A O 1
ATOM 2260 N N . PHE A 1 304 ? 65.281 132.110 83.711 1.00 57.10 304 PHE A N 1
ATOM 2261 C CA . PHE A 1 304 ? 63.955 131.640 83.290 1.00 56.45 304 PHE A CA 1
ATOM 2262 C C . PHE A 1 304 ? 62.898 132.104 84.291 1.00 56.11 304 PHE A C 1
ATOM 2263 O O . PHE A 1 304 ? 63.058 131.917 85.497 1.00 55.94 304 PHE A O 1
ATOM 2271 N N . ALA A 1 305 ? 61.821 132.702 83.775 1.00 55.99 305 ALA A N 1
ATOM 2272 C CA . ALA A 1 305 ? 60.776 133.363 84.581 1.00 55.68 305 ALA A CA 1
ATOM 2273 C C . ALA A 1 305 ? 61.340 134.395 85.575 1.00 55.48 305 ALA A C 1
ATOM 2274 O O . ALA A 1 305 ? 60.661 134.793 86.532 1.00 55.54 305 ALA A O 1
ATOM 2276 N N . GLY A 1 306 ? 62.581 134.826 85.325 1.00 55.12 306 GLY A N 1
ATOM 2277 C CA . GLY A 1 306 ? 63.291 135.755 86.203 1.00 54.73 306 GLY A CA 1
ATOM 2278 C C . GLY A 1 306 ? 64.323 135.100 87.106 1.00 54.49 306 GLY A C 1
ATOM 2279 O O . GLY A 1 306 ? 64.929 135.774 87.944 1.00 54.52 306 GLY A O 1
ATOM 2280 N N . LEU A 1 307 ? 64.535 133.791 86.925 1.00 54.18 307 LEU A N 1
ATOM 2281 C CA . LEU A 1 307 ? 65.355 132.983 87.836 1.00 53.58 307 LEU A CA 1
ATOM 2282 C C . LEU A 1 307 ? 66.407 132.136 87.126 1.00 53.58 307 LEU A C 1
ATOM 2283 O O . LEU A 1 307 ? 66.121 131.520 86.104 1.00 53.82 307 LEU A O 1
ATOM 2288 N N . ASP A 1 308 ? 67.620 132.112 87.677 1.00 53.13 308 ASP A N 1
ATOM 2289 C CA . ASP A 1 308 ? 68.651 131.157 87.264 1.00 53.08 308 ASP A CA 1
ATOM 2290 C C . ASP A 1 308 ? 68.357 129.793 87.920 1.00 52.60 308 ASP A C 1
ATOM 2291 O O . ASP A 1 308 ? 67.531 129.727 88.833 1.00 52.64 308 ASP A O 1
ATOM 2296 N N . ILE A 1 309 ? 69.018 128.721 87.464 1.00 51.77 309 ILE A N 1
ATOM 2297 C CA . ILE A 1 309 ? 68.697 127.349 87.921 1.00 51.57 309 ILE A CA 1
ATOM 2298 C C . ILE A 1 309 ? 68.570 127.202 89.442 1.00 51.35 309 ILE A C 1
ATOM 2299 O O . ILE A 1 309 ? 67.640 126.568 89.942 1.00 51.38 309 ILE A O 1
ATOM 2304 N N . THR A 1 310 ? 69.516 127.811 90.152 1.00 51.27 310 THR A N 1
ATOM 2305 C CA . THR A 1 310 ? 69.590 127.811 91.606 1.00 51.15 310 THR A CA 1
ATOM 2306 C C . THR A 1 310 ? 68.291 128.232 92.296 1.00 51.33 310 THR A C 1
ATOM 2307 O O . THR A 1 310 ? 67.793 127.518 93.170 1.00 51.51 310 THR A O 1
ATOM 2311 N N . GLU A 1 311 ? 67.744 129.372 91.890 1.00 51.36 311 GLU A N 1
ATOM 2312 C CA . GLU A 1 311 ? 66.564 129.933 92.531 1.00 51.69 311 GLU A CA 1
ATOM 2313 C C . GLU A 1 311 ? 65.284 129.158 92.216 1.00 51.90 311 GLU A C 1
ATOM 2314 O O . GLU A 1 311 ? 64.409 129.052 93.082 1.00 52.07 311 GLU A O 1
ATOM 2320 N N . LEU A 1 312 ? 65.154 128.656 90.981 1.00 52.08 312 LEU A N 1
ATOM 2321 C CA . LEU A 1 312 ? 64.052 127.742 90.616 1.00 51.98 312 LEU A CA 1
ATOM 2322 C C . LEU A 1 312 ? 64.094 126.473 91.474 1.00 52.13 312 LEU A C 1
ATOM 2323 O O . LEU A 1 312 ? 63.054 125.946 91.883 1.00 51.98 312 LEU A O 1
ATOM 2328 N N . SER A 1 313 ? 65.308 125.994 91.737 1.00 52.16 313 SER A N 1
ATOM 2329 C CA . SER A 1 313 ? 65.517 124.746 92.467 1.00 52.47 313 SER A CA 1
ATOM 2330 C C . SER A 1 313 ? 65.152 124.817 93.954 1.00 52.72 313 SER A C 1
ATOM 2331 O O . SER A 1 313 ? 64.857 123.792 94.574 1.00 52.91 313 SER A O 1
ATOM 2334 N N . ARG A 1 314 ? 65.150 126.020 94.517 1.00 53.02 314 ARG A N 1
ATOM 2335 C CA . ARG A 1 314 ? 64.703 126.199 95.897 1.00 53.67 314 ARG A CA 1
ATOM 2336 C C . ARG A 1 314 ? 63.189 126.037 96.053 1.00 53.43 314 ARG A C 1
ATOM 2337 O O . ARG A 1 314 ? 62.706 125.650 97.121 1.00 53.68 314 ARG A O 1
ATOM 2345 N N . LEU A 1 315 ? 62.457 126.299 94.974 1.00 53.16 315 LEU A N 1
ATOM 2346 C CA . LEU A 1 315 ? 60.998 126.337 95.003 1.00 52.95 315 LEU A CA 1
ATOM 2347 C C . LEU A 1 315 ? 60.347 124.960 95.104 1.00 52.72 315 LEU A C 1
ATOM 2348 O O . LEU A 1 315 ? 60.925 123.967 94.660 1.00 53.18 315 LEU A O 1
ATOM 2353 N N . PRO A 1 316 ? 59.142 124.887 95.698 1.00 52.40 316 PRO A N 1
ATOM 2354 C CA . PRO A 1 316 ? 58.435 123.616 95.720 1.00 52.34 316 PRO A CA 1
ATOM 2355 C C . PRO A 1 316 ? 58.068 123.141 94.320 1.00 52.43 316 PRO A C 1
ATOM 2356 O O . PRO A 1 316 ? 57.881 123.959 93.414 1.00 52.22 316 PRO A O 1
ATOM 2360 N N . LEU A 1 317 ? 57.950 121.825 94.162 1.00 52.45 317 LEU A N 1
ATOM 2361 C CA . LEU A 1 317 ? 57.547 121.211 92.891 1.00 52.44 317 LEU A CA 1
ATOM 2362 C C . LEU A 1 317 ? 56.227 121.770 92.326 1.00 52.25 317 LEU A C 1
ATOM 2363 O O . LEU A 1 317 ? 56.050 121.856 91.108 1.00 52.43 317 LEU A O 1
ATOM 2368 N N . ALA A 1 318 ? 55.316 122.150 93.221 1.00 52.27 318 ALA A N 1
ATOM 2369 C CA . ALA A 1 318 ? 54.028 122.737 92.853 1.00 52.15 318 ALA A CA 1
ATOM 2370 C C . ALA A 1 318 ? 54.178 124.118 92.218 1.00 52.38 318 ALA A C 1
ATOM 2371 O O . ALA A 1 318 ? 53.429 124.471 91.298 1.00 52.45 318 ALA A O 1
ATOM 2373 N N . ARG A 1 319 ? 55.140 124.891 92.720 1.00 52.53 319 ARG A N 1
ATOM 2374 C CA . ARG A 1 319 ? 55.421 126.227 92.211 1.00 52.81 319 ARG A CA 1
ATOM 2375 C C . ARG A 1 319 ? 56.125 126.179 90.862 1.00 52.74 319 ARG A C 1
ATOM 2376 O O . ARG A 1 319 ? 55.819 126.977 89.974 1.00 52.97 319 ARG A O 1
ATOM 2384 N N . VAL A 1 320 ? 57.062 125.242 90.717 1.00 52.68 320 VAL A N 1
ATOM 2385 C CA . VAL A 1 320 ? 57.746 125.009 89.443 1.00 52.64 320 VAL A CA 1
ATOM 2386 C C . VAL A 1 320 ? 56.735 124.583 88.369 1.00 52.86 320 VAL A C 1
ATOM 2387 O O . VAL A 1 320 ? 56.817 125.024 87.225 1.00 52.73 320 VAL A O 1
ATOM 2391 N N . SER A 1 321 ? 55.782 123.737 88.757 1.00 53.29 321 SER A N 1
ATOM 2392 C CA . SER A 1 321 ? 54.745 123.244 87.849 1.00 53.51 321 SER A CA 1
ATOM 2393 C C . SER A 1 321 ? 53.949 124.380 87.226 1.00 53.83 321 SER A C 1
ATOM 2394 O O . SER A 1 321 ? 53.860 124.479 85.996 1.00 53.96 321 SER A O 1
ATOM 2397 N N . GLU A 1 322 ? 53.389 125.240 88.078 1.00 54.10 322 GLU A N 1
ATOM 2398 C CA . GLU A 1 322 ? 52.486 126.310 87.633 1.00 54.20 322 GLU A CA 1
ATOM 2399 C C . GLU A 1 322 ? 53.234 127.499 87.009 1.00 54.37 322 GLU A C 1
ATOM 2400 O O . GLU A 1 322 ? 52.610 128.396 86.436 1.00 54.28 322 GLU A O 1
ATOM 2406 N N . LEU A 1 323 ? 54.564 127.500 87.132 1.00 54.49 323 LEU A N 1
ATOM 2407 C CA . LEU A 1 323 ? 55.419 128.414 86.370 1.00 54.60 323 LEU A CA 1
ATOM 2408 C C . LEU A 1 323 ? 55.640 127.864 84.963 1.00 54.67 323 LEU A C 1
ATOM 2409 O O . LEU A 1 323 ? 55.709 128.626 83.997 1.00 54.70 323 LEU A O 1
ATOM 2414 N N . LEU A 1 324 ? 55.735 126.538 84.859 1.00 54.74 324 LEU A N 1
ATOM 2415 C CA . LEU A 1 324 ? 56.063 125.867 83.600 1.00 54.90 324 LEU A CA 1
ATOM 2416 C C . LEU A 1 324 ? 54.923 125.737 82.586 1.00 55.32 324 LEU A C 1
ATOM 2417 O O . LEU A 1 324 ? 55.176 125.780 81.383 1.00 55.21 324 LEU A O 1
ATOM 2422 N N . ARG A 1 325 ? 53.686 125.572 83.059 1.00 55.85 325 ARG A N 1
ATOM 2423 C CA . ARG A 1 325 ? 52.575 125.168 82.170 1.00 56.62 325 ARG A CA 1
ATOM 2424 C C . ARG A 1 325 ? 52.013 126.204 81.169 1.00 56.74 325 ARG A C 1
ATOM 2425 O O . ARG A 1 325 ? 51.505 125.805 80.121 1.00 56.61 325 ARG A O 1
ATOM 2433 N N . PRO A 1 326 ? 52.096 127.520 81.478 1.00 57.09 326 PRO A N 1
ATOM 2434 C CA . PRO A 1 326 ? 51.770 128.503 80.446 1.00 57.42 326 PRO A CA 1
ATOM 2435 C C . PRO A 1 326 ? 52.638 128.361 79.191 1.00 57.87 326 PRO A C 1
ATOM 2436 O O . PRO A 1 326 ? 52.191 128.685 78.095 1.00 57.97 326 PRO A O 1
ATOM 2440 N N . TYR A 1 327 ? 53.867 127.882 79.357 1.00 58.47 327 TYR A N 1
ATOM 2441 C CA . TYR A 1 327 ? 54.760 127.623 78.228 1.00 59.04 327 TYR A CA 1
ATOM 2442 C C . TYR A 1 327 ? 54.364 126.341 77.498 1.00 59.22 327 TYR A C 1
ATOM 2443 O O . TYR A 1 327 ? 54.569 126.217 76.288 1.00 59.28 327 TYR A O 1
ATOM 2452 N N . ALA A 1 328 ? 53.785 125.403 78.247 1.00 59.40 328 ALA A N 1
ATOM 2453 C CA . ALA A 1 328 ? 53.313 124.127 77.708 1.00 59.53 328 ALA A CA 1
ATOM 2454 C C . ALA A 1 328 ? 52.002 124.279 76.929 1.00 59.66 328 ALA A C 1
ATOM 2455 O O . ALA A 1 328 ? 51.818 123.661 75.874 1.00 59.51 328 ALA A O 1
ATOM 2457 N N . GLU A 1 329 ? 51.101 125.104 77.462 1.00 59.89 329 GLU A N 1
ATOM 2458 C CA . GLU A 1 329 ? 49.785 125.334 76.867 1.00 60.17 329 GLU A CA 1
ATOM 2459 C C . GLU A 1 329 ? 49.799 126.492 75.854 1.00 60.27 329 GLU A C 1
ATOM 2460 O O . GLU A 1 329 ? 48.745 126.941 75.387 1.00 60.33 329 GLU A O 1
ATOM 2466 N N . GLU A 1 330 ? 51.004 126.958 75.522 1.00 60.38 330 GLU A N 1
ATOM 2467 C CA . GLU A 1 330 ? 51.227 128.004 74.522 1.00 60.58 330 GLU A CA 1
ATOM 2468 C C . GLU A 1 330 ? 50.533 129.330 74.876 1.00 60.74 330 GLU A C 1
ATOM 2469 O O . GLU A 1 330 ? 49.884 129.951 74.029 1.00 60.68 330 GLU A O 1
ATOM 2475 N N . ARG A 1 331 ? 50.669 129.748 76.136 1.00 60.88 331 ARG A N 1
ATOM 2476 C CA . ARG A 1 331 ? 50.191 131.067 76.592 1.00 61.06 331 ARG A CA 1
ATOM 2477 C C . ARG A 1 331 ? 51.153 131.798 77.553 1.00 61.27 331 ARG A C 1
ATOM 2478 O O . ARG A 1 331 ? 50.778 132.169 78.669 1.00 61.32 331 ARG A O 1
ATOM 2486 N N . GLU A 1 332 ? 52.388 132.005 77.093 1.00 61.47 332 GLU A N 1
ATOM 2487 C CA . GLU A 1 332 ? 53.375 132.845 77.783 1.00 61.80 332 GLU A CA 1
ATOM 2488 C C . GLU A 1 332 ? 52.941 134.309 77.674 1.00 62.18 332 GLU A C 1
ATOM 2489 O O . GLU A 1 332 ? 51.923 134.591 77.036 1.00 62.30 332 GLU A O 1
ATOM 2495 N N . PRO A 1 333 ? 53.683 135.250 78.304 1.00 62.42 333 PRO A N 1
ATOM 2496 C CA . PRO A 1 333 ? 53.473 136.657 77.949 1.00 62.71 333 PRO A CA 1
ATOM 2497 C C . PRO A 1 333 ? 53.542 136.854 76.431 1.00 62.87 333 PRO A C 1
ATOM 2498 O O . PRO A 1 333 ? 54.612 137.139 75.885 1.00 63.02 333 PRO A O 1
ATOM 2502 N N . GLY A 1 334 ? 52.397 136.683 75.767 1.00 63.09 334 GLY A N 1
ATOM 2503 C CA . GLY A 1 334 ? 52.326 136.631 74.305 1.00 63.16 334 GLY A CA 1
ATOM 2504 C C . GLY A 1 334 ? 52.947 135.359 73.741 1.00 63.22 334 GLY A C 1
ATOM 2505 O O . GLY A 1 334 ? 53.797 134.729 74.381 1.00 63.08 334 GLY A O 1
ATOM 2506 N N . HIS A 1 335 ? 52.521 134.977 72.539 1.00 63.23 335 HIS A N 1
ATOM 2507 C CA . HIS A 1 335 ? 53.115 133.834 71.840 1.00 63.15 335 HIS A CA 1
ATOM 2508 C C . HIS A 1 335 ? 53.496 134.219 70.412 1.00 62.96 335 HIS A C 1
ATOM 2509 O O . HIS A 1 335 ? 54.464 133.687 69.849 1.00 62.96 335 HIS A O 1
ATOM 2516 N N . ALA A 1 336 ? 52.730 135.156 69.842 1.00 62.74 336 ALA A N 1
ATOM 2517 C CA . ALA A 1 336 ? 53.001 135.687 68.507 1.00 62.41 336 ALA A CA 1
ATOM 2518 C C . ALA A 1 336 ? 54.128 136.722 68.551 1.00 62.20 336 ALA A C 1
ATOM 2519 O O . ALA A 1 336 ? 54.431 137.370 67.549 1.00 62.16 336 ALA A O 1
ATOM 2521 N N . GLU A 1 337 ? 54.743 136.857 69.724 1.00 62.05 337 GLU A N 1
ATOM 2522 C CA . GLU A 1 337 ? 55.843 137.797 69.957 1.00 61.91 337 GLU A CA 1
ATOM 2523 C C . GLU A 1 337 ? 57.216 137.321 69.449 1.00 61.98 337 GLU A C 1
ATOM 2524 O O . GLU A 1 337 ? 58.078 138.139 69.109 1.00 61.95 337 GLU A O 1
ATOM 2530 N N . ARG A 1 338 ? 57.413 136.004 69.415 1.00 61.97 338 ARG A N 1
ATOM 2531 C CA . ARG A 1 338 ? 58.683 135.403 69.016 1.00 61.75 338 ARG A CA 1
ATOM 2532 C C . ARG A 1 338 ? 58.443 134.021 68.402 1.00 61.62 338 ARG A C 1
ATOM 2533 O O . ARG A 1 338 ? 58.926 133.002 68.903 1.00 61.53 338 ARG A O 1
ATOM 2541 N N . VAL A 1 339 ? 57.665 133.996 67.326 1.00 61.52 339 VAL A N 1
ATOM 2542 C CA . VAL A 1 339 ? 57.498 132.788 66.528 1.00 61.38 339 VAL A CA 1
ATOM 2543 C C . VAL A 1 339 ? 57.845 133.086 65.075 1.00 61.30 339 VAL A C 1
ATOM 2544 O O . VAL A 1 339 ? 58.260 132.194 64.334 1.00 61.29 339 VAL A O 1
ATOM 2548 N N . LYS A 1 340 ? 57.688 134.350 64.683 1.00 61.20 340 LYS A N 1
ATOM 2549 C CA . LYS A 1 340 ? 58.085 134.806 63.348 1.00 61.17 340 LYS A CA 1
ATOM 2550 C C . LYS A 1 340 ? 59.597 135.063 63.266 1.00 61.08 340 LYS A C 1
ATOM 2551 O O . LYS A 1 340 ? 60.134 135.303 62.180 1.00 61.17 340 LYS A O 1
ATOM 2557 N N . ASN A 1 341 ? 60.268 135.006 64.417 1.00 60.83 341 ASN A N 1
ATOM 2558 C CA . ASN A 1 341 ? 61.697 135.296 64.509 1.00 60.66 341 ASN A CA 1
ATOM 2559 C C . ASN A 1 341 ? 62.514 134.118 65.032 1.00 60.54 341 ASN A C 1
ATOM 2560 O O . ASN A 1 341 ? 63.723 134.043 64.798 1.00 60.49 341 ASN A O 1
ATOM 2565 N N . ARG A 1 342 ? 61.837 133.207 65.733 1.00 60.49 342 ARG A N 1
ATOM 2566 C CA . ARG A 1 342 ? 62.463 132.056 66.391 1.00 60.42 342 ARG A CA 1
ATOM 2567 C C . ARG A 1 342 ? 63.273 131.179 65.426 1.00 60.60 342 ARG A C 1
ATOM 2568 O O . ARG A 1 342 ? 62.794 130.874 64.328 1.00 60.45 342 ARG A O 1
ATOM 2576 N N . PRO A 1 343 ? 64.503 130.775 65.835 1.00 60.73 343 PRO A N 1
ATOM 2577 C CA . PRO A 1 343 ? 65.259 129.814 65.021 1.00 60.82 343 PRO A CA 1
ATOM 2578 C C . PRO A 1 343 ? 64.677 128.406 65.197 1.00 60.89 343 PRO A C 1
ATOM 2579 O O . PRO A 1 343 ? 64.024 127.875 64.289 1.00 60.60 343 PRO A O 1
ATOM 2583 N N . GLU A 1 344 ? 64.920 127.828 66.373 1.00 61.09 344 GLU A N 1
ATOM 2584 C CA . GLU A 1 344 ? 64.361 126.539 66.773 1.00 61.08 344 GLU A CA 1
ATOM 2585 C C . GLU A 1 344 ? 63.598 126.709 68.096 1.00 60.95 344 GLU A C 1
ATOM 2586 O O . GLU A 1 344 ? 62.477 126.209 68.244 1.00 60.91 344 GLU A O 1
ATOM 2592 N N . GLN A 1 345 ? 64.221 127.456 69.017 1.00 60.79 345 GLN A N 1
ATOM 2593 C CA . GLN A 1 345 ? 63.747 127.759 70.385 1.00 60.51 345 GLN A CA 1
ATOM 2594 C C . GLN A 1 345 ? 62.294 127.385 70.733 1.00 60.43 345 GLN A C 1
ATOM 2595 O O . GLN A 1 345 ? 62.068 126.464 71.522 1.00 60.49 345 GLN A O 1
ATOM 2601 N N . ALA A 1 346 ? 61.324 128.083 70.141 1.00 60.10 346 ALA A N 1
ATOM 2602 C CA . ALA A 1 346 ? 59.918 127.907 70.508 1.00 59.78 346 ALA A CA 1
ATOM 2603 C C . ALA A 1 346 ? 59.389 126.497 70.240 1.00 59.55 346 ALA A C 1
ATOM 2604 O O . ALA A 1 346 ? 58.540 126.008 70.989 1.00 59.62 346 ALA A O 1
ATOM 2606 N N . ILE A 1 347 ? 59.899 125.851 69.188 1.00 59.19 347 ILE A N 1
ATOM 2607 C CA . ILE A 1 347 ? 59.523 124.467 68.845 1.00 58.78 347 ILE A CA 1
ATOM 2608 C C . ILE A 1 347 ? 60.121 123.447 69.833 1.00 58.48 347 ILE A C 1
ATOM 2609 O O . ILE A 1 347 ? 59.616 122.322 69.963 1.00 58.42 347 ILE A O 1
ATOM 2614 N N . ALA A 1 348 ? 61.193 123.847 70.520 1.00 57.96 348 ALA A N 1
ATOM 2615 C CA . ALA A 1 348 ? 61.835 123.002 71.524 1.00 57.58 348 ALA A CA 1
ATOM 2616 C C . ALA A 1 348 ? 61.329 123.327 72.929 1.00 57.33 348 ALA A C 1
ATOM 2617 O O . ALA A 1 348 ? 61.203 122.431 73.764 1.00 57.35 348 ALA A O 1
ATOM 2619 N N . LEU A 1 349 ? 61.042 124.608 73.181 1.00 56.84 349 LEU A N 1
ATOM 2620 C CA . LEU A 1 349 ? 60.505 125.068 74.468 1.00 56.26 349 LEU A CA 1
ATOM 2621 C C . LEU A 1 349 ? 59.103 124.517 74.731 1.00 55.67 349 LEU A C 1
ATOM 2622 O O . LEU A 1 349 ? 58.737 124.246 75.881 1.00 55.39 349 LEU A O 1
ATOM 2627 N N . GLN A 1 350 ? 58.323 124.359 73.660 1.00 55.16 350 GLN A N 1
ATOM 2628 C CA . GLN A 1 350 ? 56.964 123.843 73.782 1.00 54.78 350 GLN A CA 1
ATOM 2629 C C . GLN A 1 350 ? 56.984 122.381 74.219 1.00 54.59 350 GLN A C 1
ATOM 2630 O O . GLN A 1 350 ? 56.254 122.002 75.153 1.00 54.91 350 GLN A O 1
ATOM 2636 N N . ARG A 1 351 ? 57.832 121.573 73.554 1.00 54.09 351 ARG A N 1
ATOM 2637 C CA . ARG A 1 351 ? 57.831 120.123 73.763 1.00 53.60 351 ARG A CA 1
ATOM 2638 C C . ARG A 1 351 ? 58.440 119.724 75.111 1.00 53.21 351 ARG A C 1
ATOM 2639 O O . ARG A 1 351 ? 58.187 118.627 75.609 1.00 53.20 351 ARG A O 1
ATOM 2647 N N . MET A 1 352 ? 59.222 120.630 75.692 1.00 52.79 352 MET A N 1
ATOM 2648 C CA . MET A 1 352 ? 59.923 120.375 76.949 1.00 52.23 352 MET A CA 1
ATOM 2649 C C . MET A 1 352 ? 59.099 120.787 78.164 1.00 51.66 352 MET A C 1
ATOM 2650 O O . MET A 1 352 ? 58.953 120.012 79.107 1.00 51.50 352 MET A O 1
ATOM 2655 N N . ALA A 1 353 ? 58.562 122.005 78.135 1.00 51.19 353 ALA A N 1
ATOM 2656 C CA . ALA A 1 353 ? 57.705 122.498 79.212 1.00 50.90 353 ALA A CA 1
ATOM 2657 C C . ALA A 1 353 ? 56.490 121.594 79.455 1.00 50.75 353 ALA A C 1
ATOM 2658 O O . ALA A 1 353 ? 56.019 121.477 80.585 1.00 50.55 353 ALA A O 1
ATOM 2660 N N . ALA A 1 354 ? 55.994 120.962 78.390 1.00 50.46 354 ALA A N 1
ATOM 2661 C CA . ALA A 1 354 ? 54.899 119.995 78.485 1.00 50.25 354 ALA A CA 1
ATOM 2662 C C . ALA A 1 354 ? 55.390 118.650 79.018 1.00 50.09 354 ALA A C 1
ATOM 2663 O O . ALA A 1 354 ? 54.701 117.989 79.793 1.00 50.06 354 ALA A O 1
ATOM 2665 N N . ASP A 1 355 ? 56.588 118.263 78.591 1.00 50.06 355 ASP A N 1
ATOM 2666 C CA . ASP A 1 355 ? 57.245 117.028 79.019 1.00 50.07 355 ASP A CA 1
ATOM 2667 C C . ASP A 1 355 ? 57.624 117.060 80.506 1.00 50.01 355 ASP A C 1
ATOM 2668 O O . ASP A 1 355 ? 57.520 116.049 81.205 1.00 50.21 355 ASP A O 1
ATOM 2673 N N . LEU A 1 356 ? 58.061 118.226 80.974 1.00 49.66 356 LEU A N 1
ATOM 2674 C CA . LEU A 1 356 ? 58.376 118.436 82.379 1.00 49.30 356 LEU A CA 1
ATOM 2675 C C . LEU A 1 356 ? 57.134 118.503 83.260 1.00 49.11 356 LEU A C 1
ATOM 2676 O O . LEU A 1 356 ? 57.127 117.990 84.371 1.00 49.26 356 LEU A O 1
ATOM 2681 N N . VAL A 1 357 ? 56.086 119.136 82.763 1.00 49.12 357 VAL A N 1
ATOM 2682 C CA . VAL A 1 357 ? 54.875 119.332 83.548 1.00 49.23 357 VAL A CA 1
ATOM 2683 C C . VAL A 1 357 ? 54.021 118.053 83.605 1.00 49.17 357 VAL A C 1
ATOM 2684 O O . VAL A 1 357 ? 53.213 117.881 84.520 1.00 49.18 357 VAL A O 1
ATOM 2688 N N . LYS A 1 358 ? 54.210 117.162 82.633 1.00 49.17 358 LYS A N 1
ATOM 2689 C CA . LYS A 1 358 ? 53.529 115.868 82.625 1.00 49.37 358 LYS A CA 1
ATOM 2690 C C . LYS A 1 358 ? 54.104 114.997 83.737 1.00 49.00 358 LYS A C 1
ATOM 2691 O O . LYS A 1 358 ? 53.360 114.396 84.516 1.00 49.16 358 LYS A O 1
ATOM 2697 N N . ARG A 1 359 ? 55.431 114.941 83.798 1.00 48.65 359 ARG A N 1
ATOM 2698 C CA . ARG A 1 359 ? 56.146 114.302 84.904 1.00 48.36 359 ARG A CA 1
ATOM 2699 C C . ARG A 1 359 ? 55.753 114.893 86.251 1.00 48.22 359 ARG A C 1
ATOM 2700 O O . ARG A 1 359 ? 55.463 114.155 87.184 1.00 48.44 359 ARG A O 1
ATOM 2708 N N . LEU A 1 360 ? 55.728 116.221 86.340 1.00 47.87 360 LEU A N 1
ATOM 2709 C CA . LEU A 1 360 ? 55.415 116.912 87.589 1.00 47.43 360 LEU A CA 1
ATOM 2710 C C . LEU A 1 360 ? 54.024 116.597 88.137 1.00 47.28 360 LEU A C 1
ATOM 2711 O O . LEU A 1 360 ? 53.839 116.559 89.348 1.00 47.37 360 LEU A O 1
ATOM 2716 N N . ASP A 1 361 ? 53.064 116.354 87.249 1.00 47.30 361 ASP A N 1
ATOM 2717 C CA . ASP A 1 361 ? 51.682 116.031 87.649 1.00 47.37 361 ASP A CA 1
ATOM 2718 C C . ASP A 1 361 ? 51.594 114.731 88.448 1.00 46.81 361 ASP A C 1
ATOM 2719 O O . ASP A 1 361 ? 50.817 114.634 89.396 1.00 46.55 361 ASP A O 1
ATOM 2724 N N . VAL A 1 362 ? 52.396 113.747 88.052 1.00 46.56 362 VAL A N 1
ATOM 2725 C CA . VAL A 1 362 ? 52.513 112.465 88.763 1.00 46.50 362 VAL A CA 1
ATOM 2726 C C . VAL A 1 362 ? 52.925 112.651 90.238 1.00 46.51 362 VAL A C 1
ATOM 2727 O O . VAL A 1 362 ? 52.296 112.087 91.137 1.00 46.25 362 VAL A O 1
ATOM 2731 N N . LEU A 1 363 ? 53.969 113.455 90.457 1.00 46.68 363 LEU A N 1
ATOM 2732 C CA . LEU A 1 363 ? 54.482 113.803 91.788 1.00 47.17 363 LEU A CA 1
ATOM 2733 C C . LEU A 1 363 ? 53.466 114.602 92.602 1.00 47.59 363 LEU A C 1
ATOM 2734 O O . LEU A 1 363 ? 53.256 114.344 93.791 1.00 47.28 363 LEU A O 1
ATOM 2739 N N . LEU A 1 364 ? 52.848 115.578 91.938 1.00 48.07 364 LEU A N 1
ATOM 2740 C CA . LEU A 1 364 ? 51.891 116.486 92.549 1.00 48.62 364 LEU A CA 1
ATOM 2741 C C . LEU A 1 364 ? 50.640 115.741 92.997 1.00 49.05 364 LEU A C 1
ATOM 2742 O O . LEU A 1 364 ? 50.086 116.019 94.070 1.00 49.03 364 LEU A O 1
ATOM 2747 N N . HIS A 1 365 ? 50.209 114.790 92.168 1.00 49.49 365 HIS A N 1
ATOM 2748 C CA . HIS A 1 365 ? 49.031 113.969 92.445 1.00 49.74 365 HIS A CA 1
ATOM 2749 C C . HIS A 1 365 ? 49.284 112.995 93.604 1.00 49.39 365 HIS A C 1
ATOM 2750 O O . HIS A 1 365 ? 48.342 112.565 94.274 1.00 49.50 365 HIS A O 1
ATOM 2757 N N . LEU A 1 366 ? 50.556 112.681 93.849 1.00 49.07 366 LEU A N 1
ATOM 2758 C CA . LEU A 1 366 ? 50.965 111.876 95.016 1.00 48.81 366 LEU A CA 1
ATOM 2759 C C . LEU A 1 366 ? 51.192 112.704 96.266 1.00 48.62 366 LEU A C 1
ATOM 2760 O O . LEU A 1 366 ? 51.745 112.207 97.251 1.00 49.33 366 LEU A O 1
ATOM 2765 N N . GLY A 1 367 ? 50.777 113.968 96.205 1.00 48.71 367 GLY A N 1
ATOM 2766 C CA . GLY A 1 367 ? 50.807 114.888 97.341 1.00 48.27 367 GLY A CA 1
ATOM 2767 C C . GLY A 1 367 ? 52.201 115.312 97.749 1.00 48.21 367 GLY A C 1
ATOM 2768 O O . GLY A 1 367 ? 52.445 115.637 98.922 1.00 48.56 367 GLY A O 1
ATOM 2769 N N . LEU A 1 368 ? 53.111 115.313 96.776 1.00 47.75 368 LEU A N 1
ATOM 2770 C CA . LEU A 1 368 ? 54.542 115.515 97.025 1.00 46.77 368 LEU A CA 1
ATOM 2771 C C . LEU A 1 368 ? 55.007 116.871 96.524 1.00 46.42 368 LEU A C 1
ATOM 2772 O O . LEU A 1 368 ? 56.218 117.086 96.369 1.00 46.02 368 LEU A O 1
ATOM 2777 N N . GLY A 1 369 ? 54.047 117.772 96.281 1.00 45.90 369 GLY A N 1
ATOM 2778 C CA . GLY A 1 369 ? 54.309 119.072 95.670 1.00 45.25 369 GLY A CA 1
ATOM 2779 C C . GLY A 1 369 ? 54.783 120.144 96.632 1.00 45.38 369 GLY A C 1
ATOM 2780 O O . GLY A 1 369 ? 54.889 121.319 96.258 1.00 45.38 369 GLY A O 1
ATOM 2781 N N . TYR A 1 370 ? 55.075 119.745 97.869 1.00 45.22 370 TYR A N 1
ATOM 2782 C CA . TYR A 1 370 ? 55.562 120.666 98.914 1.00 45.20 370 TYR A CA 1
ATOM 2783 C C . TYR A 1 370 ? 57.085 120.579 99.091 1.00 45.21 370 TYR A C 1
ATOM 2784 O O . TYR A 1 370 ? 57.689 121.397 99.791 1.00 45.72 370 TYR A O 1
ATOM 2793 N N . LEU A 1 371 ? 57.687 119.574 98.463 1.00 44.91 371 LEU A N 1
ATOM 2794 C CA . LEU A 1 371 ? 59.130 119.371 98.479 1.00 44.75 371 LEU A CA 1
ATOM 2795 C C . LEU A 1 371 ? 59.833 120.252 97.452 1.00 45.10 371 LEU A C 1
ATOM 2796 O O . LEU A 1 371 ? 59.293 120.530 96.389 1.00 45.13 371 LEU A O 1
ATOM 2801 N N . GLY A 1 372 ? 61.046 120.680 97.773 1.00 45.91 372 GLY A N 1
ATOM 2802 C CA . GLY A 1 372 ? 61.873 121.457 96.839 1.00 46.98 372 GLY A CA 1
ATOM 2803 C C . GLY A 1 372 ? 62.890 120.546 96.179 1.00 47.57 372 GLY A C 1
ATOM 2804 O O . GLY A 1 372 ? 63.372 119.601 96.798 1.00 47.69 372 GLY A O 1
ATOM 2805 N N . LEU A 1 373 ? 63.240 120.816 94.928 1.00 48.21 373 LEU A N 1
ATOM 2806 C CA . LEU A 1 373 ? 64.149 119.902 94.230 1.00 48.82 373 LEU A CA 1
ATOM 2807 C C . LEU A 1 373 ? 65.625 119.932 94.681 1.00 49.03 373 LEU A C 1
ATOM 2808 O O . LEU A 1 373 ? 66.417 119.088 94.262 1.00 49.30 373 LEU A O 1
ATOM 2813 N N . ASP A 1 374 ? 65.969 120.861 95.574 1.00 49.42 374 ASP A N 1
ATOM 2814 C CA . ASP A 1 374 ? 67.301 120.883 96.207 1.00 49.62 374 ASP A CA 1
ATOM 2815 C C . ASP A 1 374 ? 67.346 120.106 97.536 1.00 49.53 374 ASP A C 1
ATOM 2816 O O . ASP A 1 374 ? 68.408 119.941 98.142 1.00 49.54 374 ASP A O 1
ATOM 2821 N N . ARG A 1 375 ? 66.184 119.614 97.962 1.00 49.47 375 ARG A N 1
ATOM 2822 C CA . ARG A 1 375 ? 66.015 118.910 99.227 1.00 48.97 375 ARG A CA 1
ATOM 2823 C C . ARG A 1 375 ? 66.761 117.583 99.242 1.00 49.68 375 ARG A C 1
ATOM 2824 O O . ARG A 1 375 ? 66.588 116.740 98.344 1.00 49.30 375 ARG A O 1
ATOM 2832 N N . SER A 1 376 ? 67.585 117.417 100.277 1.00 50.31 376 SER A N 1
ATOM 2833 C CA . SER A 1 376 ? 68.452 116.257 100.472 1.00 51.17 376 SER A CA 1
ATOM 2834 C C . SER A 1 376 ? 67.671 115.018 100.857 1.00 51.42 376 SER A C 1
ATOM 2835 O O . SER A 1 376 ? 66.774 115.084 101.691 1.00 51.35 376 SER A O 1
ATOM 2838 N N . THR A 1 377 ? 68.039 113.886 100.266 1.00 51.97 377 THR A N 1
ATOM 2839 C CA . THR A 1 377 ? 67.320 112.635 100.479 1.00 52.96 377 THR A CA 1
ATOM 2840 C C . THR A 1 377 ? 67.379 112.034 101.892 1.00 53.34 377 THR A C 1
ATOM 2841 O O . THR A 1 377 ? 66.439 111.338 102.292 1.00 53.93 377 THR A O 1
ATOM 2845 N N . PRO A 1 378 ? 68.481 112.251 102.635 1.00 53.53 378 PRO A N 1
ATOM 2846 C CA . PRO A 1 378 ? 68.480 111.750 104.005 1.00 53.69 378 PRO A CA 1
ATOM 2847 C C . PRO A 1 378 ? 67.659 112.605 104.990 1.00 53.90 378 PRO A C 1
ATOM 2848 O O . PRO A 1 378 ? 67.439 112.189 106.135 1.00 54.39 378 PRO A O 1
ATOM 2852 N N . THR A 1 379 ? 67.210 113.785 104.561 1.00 53.58 379 THR A N 1
ATOM 2853 C CA . THR A 1 379 ? 66.344 114.602 105.401 1.00 52.95 379 THR A CA 1
ATOM 2854 C C . THR A 1 379 ? 64.871 114.227 105.197 1.00 53.03 379 THR A C 1
ATOM 2855 O O . THR A 1 379 ? 63.977 114.822 105.808 1.00 52.42 379 THR A O 1
ATOM 2859 N N . LEU A 1 380 ? 64.642 113.218 104.355 1.00 53.21 380 LEU A N 1
ATOM 2860 C CA . LEU A 1 380 ? 63.309 112.732 103.996 1.00 53.76 380 LEU A CA 1
ATOM 2861 C C . LEU A 1 380 ? 62.892 111.488 104.800 1.00 54.61 380 LEU A C 1
ATOM 2862 O O . LEU A 1 380 ? 63.707 110.582 105.025 1.00 55.45 380 LEU A O 1
ATOM 2867 N N . SER A 1 381 ? 61.625 111.426 105.199 1.00 55.13 381 SER A N 1
ATOM 2868 C CA . SER A 1 381 ? 61.092 110.272 105.916 1.00 55.79 381 SER A CA 1
ATOM 2869 C C . SER A 1 381 ? 61.043 109.027 105.005 1.00 56.87 381 SER A C 1
ATOM 2870 O O . SER A 1 381 ? 60.985 109.152 103.777 1.00 56.88 381 SER A O 1
ATOM 2873 N N . PRO A 1 382 ? 61.085 107.813 105.593 1.00 57.63 382 PRO A N 1
ATOM 2874 C CA . PRO A 1 382 ? 61.012 106.590 104.754 1.00 57.67 382 PRO A CA 1
ATOM 2875 C C . PRO A 1 382 ? 59.825 106.552 103.782 1.00 58.22 382 PRO A C 1
ATOM 2876 O O . PRO A 1 382 ? 59.940 105.981 102.694 1.00 58.86 382 PRO A O 1
ATOM 2880 N N . GLY A 1 383 ? 58.706 107.161 104.165 1.00 58.32 383 GLY A N 1
ATOM 2881 C CA . GLY A 1 383 ? 57.498 107.144 103.359 1.00 58.12 383 GLY A CA 1
ATOM 2882 C C . GLY A 1 383 ? 57.521 108.218 102.291 1.00 58.52 383 GLY A C 1
ATOM 2883 O O . GLY A 1 383 ? 56.864 108.089 101.248 1.00 59.13 383 GLY A O 1
ATOM 2884 N N . GLU A 1 384 ? 58.270 109.286 102.546 1.00 58.14 384 GLU A N 1
ATOM 2885 C CA . GLU A 1 384 ? 58.463 110.327 101.552 1.00 57.72 384 GLU A CA 1
ATOM 2886 C C . GLU A 1 384 ? 59.279 109.828 100.353 1.00 57.88 384 GLU A C 1
ATOM 2887 O O . GLU A 1 384 ? 58.808 109.939 99.216 1.00 57.00 384 GLU A O 1
ATOM 2893 N N . LEU A 1 385 ? 60.460 109.255 100.601 1.00 57.95 385 LEU A N 1
ATOM 2894 C CA . LEU A 1 385 ? 61.310 108.809 99.488 1.00 59.09 385 LEU A CA 1
ATOM 2895 C C . LEU A 1 385 ? 60.836 107.574 98.760 1.00 58.95 385 LEU A C 1
ATOM 2896 O O . LEU A 1 385 ? 61.201 107.369 97.613 1.00 59.43 385 LEU A O 1
ATOM 2901 N N . GLN A 1 386 ? 60.012 106.764 99.411 1.00 59.11 386 GLN A N 1
ATOM 2902 C CA . GLN A 1 386 ? 59.466 105.585 98.762 1.00 59.05 386 GLN A CA 1
ATOM 2903 C C . GLN A 1 386 ? 58.355 106.007 97.830 1.00 58.83 386 GLN A C 1
ATOM 2904 O O . GLN A 1 386 ? 58.097 105.320 96.856 1.00 59.14 386 GLN A O 1
ATOM 2910 N N . ARG A 1 387 ? 57.728 107.148 98.137 1.00 58.72 387 ARG A N 1
ATOM 2911 C CA . ARG A 1 387 ? 56.671 107.748 97.337 1.00 58.03 387 ARG A CA 1
ATOM 2912 C C . ARG A 1 387 ? 57.237 108.518 96.153 1.00 58.26 387 ARG A C 1
ATOM 2913 O O . ARG A 1 387 ? 56.632 108.538 95.084 1.00 58.79 387 ARG A O 1
ATOM 2921 N N . LEU A 1 388 ? 58.381 109.168 96.346 1.00 58.19 388 LEU A N 1
ATOM 2922 C CA . LEU A 1 388 ? 59.125 109.784 95.252 1.00 58.44 388 LEU A CA 1
ATOM 2923 C C . LEU A 1 388 ? 59.762 108.766 94.317 1.00 58.64 388 LEU A C 1
ATOM 2924 O O . LEU A 1 388 ? 60.231 109.118 93.237 1.00 59.13 388 LEU A O 1
ATOM 2929 N N . ARG A 1 389 ? 59.850 107.517 94.760 1.00 58.96 389 ARG A N 1
ATOM 2930 C CA . ARG A 1 389 ? 60.447 106.465 93.948 1.00 58.58 389 ARG A CA 1
ATOM 2931 C C . ARG A 1 389 ? 59.362 105.754 93.153 1.00 57.83 389 ARG A C 1
ATOM 2932 O O . ARG A 1 389 ? 59.578 105.320 92.023 1.00 57.27 389 ARG A O 1
ATOM 2940 N N . LEU A 1 390 ? 58.192 105.668 93.774 1.00 57.11 390 LEU A N 1
ATOM 2941 C CA . LEU A 1 390 ? 56.973 105.223 93.148 1.00 56.56 390 LEU A CA 1
ATOM 2942 C C . LEU A 1 390 ? 56.615 106.130 91.954 1.00 56.67 390 LEU A C 1
ATOM 2943 O O . LEU A 1 390 ? 56.353 105.645 90.848 1.00 56.62 390 LEU A O 1
ATOM 2948 N N . ALA A 1 391 ? 56.627 107.442 92.187 1.00 56.40 391 ALA A N 1
ATOM 2949 C CA . ALA A 1 391 ? 56.292 108.427 91.174 1.00 56.11 391 ALA A CA 1
ATOM 2950 C C . ALA A 1 391 ? 57.225 108.304 89.980 1.00 56.48 391 ALA A C 1
ATOM 2951 O O . ALA A 1 391 ? 56.774 108.343 88.830 1.00 56.58 391 ALA A O 1
ATOM 2953 N N . THR A 1 392 ? 58.516 108.107 90.253 1.00 56.34 392 THR A N 1
ATOM 2954 C CA . THR A 1 392 ? 59.545 108.033 89.196 1.00 56.25 392 THR A CA 1
ATOM 2955 C C . THR A 1 392 ? 59.369 106.808 88.296 1.00 55.64 392 THR A C 1
ATOM 2956 O O . THR A 1 392 ? 59.681 106.845 87.099 1.00 55.13 392 THR A O 1
ATOM 2960 N N . GLN A 1 393 ? 58.868 105.732 88.892 1.00 55.22 393 GLN A N 1
ATOM 2961 C CA . GLN A 1 393 ? 58.605 104.487 88.190 1.00 55.20 393 GLN A CA 1
ATOM 2962 C C . GLN A 1 393 ? 57.425 104.657 87.233 1.00 55.00 393 GLN A C 1
ATOM 2963 O O . GLN A 1 393 ? 57.347 103.980 86.206 1.00 54.05 393 GLN A O 1
ATOM 2969 N N . LEU A 1 394 ? 56.505 105.549 87.599 1.00 55.45 394 LEU A N 1
ATOM 2970 C CA . LEU A 1 394 ? 55.264 105.732 86.855 1.00 56.25 394 LEU A CA 1
ATOM 2971 C C . LEU A 1 394 ? 55.484 106.425 85.516 1.00 56.68 394 LEU A C 1
ATOM 2972 O O . LEU A 1 394 ? 54.570 106.473 84.677 1.00 57.49 394 LEU A O 1
ATOM 2977 N N . TYR A 1 395 ? 56.702 106.937 85.311 1.00 56.87 395 TYR A N 1
ATOM 2978 C CA . TYR A 1 395 ? 57.114 107.476 84.020 1.00 56.90 395 TYR A CA 1
ATOM 2979 C C . TYR A 1 395 ? 58.457 106.942 83.539 1.00 57.36 395 TYR A C 1
ATOM 2980 O O . TYR A 1 395 ? 59.155 107.597 82.769 1.00 57.28 395 TYR A O 1
ATOM 2989 N N . SER A 1 396 ? 58.801 105.736 83.973 1.00 58.19 396 SER A N 1
ATOM 2990 C CA . SER A 1 396 ? 60.124 105.199 83.708 1.00 59.06 396 SER A CA 1
ATOM 2991 C C . SER A 1 396 ? 60.105 104.311 82.484 1.00 59.58 396 SER A C 1
ATOM 2992 O O . SER A 1 396 ? 61.154 104.079 81.877 1.00 59.83 396 SER A O 1
ATOM 2995 N N . ASN A 1 397 ? 58.911 103.809 82.152 1.00 60.04 397 ASN A N 1
ATOM 2996 C CA . ASN A 1 397 ? 58.679 102.941 80.985 1.00 60.61 397 ASN A CA 1
ATOM 2997 C C . ASN A 1 397 ? 59.067 101.463 81.193 1.00 60.80 397 ASN A C 1
ATOM 2998 O O . ASN A 1 397 ? 59.004 100.669 80.235 1.00 61.02 397 ASN A O 1
ATOM 3003 N N . LEU A 1 398 ? 59.464 101.101 82.425 1.00 60.14 398 LEU A N 1
ATOM 3004 C CA . LEU A 1 398 ? 59.726 99.692 82.789 1.00 59.63 398 LEU A CA 1
ATOM 3005 C C . LEU A 1 398 ? 58.482 98.818 82.662 1.00 58.80 398 LEU A C 1
ATOM 3006 O O . LEU A 1 398 ? 57.389 99.226 83.078 1.00 58.40 398 LEU A O 1
ATOM 3011 N N . PHE A 1 399 ? 58.684 97.610 82.123 1.00 57.49 399 PHE A N 1
ATOM 3012 C CA . PHE A 1 399 ? 57.609 96.671 81.792 1.00 56.02 399 PHE A CA 1
ATOM 3013 C C . PHE A 1 399 ? 58.019 95.277 82.240 1.00 55.13 399 PHE A C 1
ATOM 3014 O O . PHE A 1 399 ? 59.169 94.912 82.095 1.00 55.53 399 PHE A O 1
ATOM 3022 N N . GLY A 1 400 ? 57.076 94.515 82.785 1.00 53.88 400 GLY A N 1
ATOM 3023 C CA . GLY A 1 400 ? 57.312 93.140 83.202 1.00 52.59 400 GLY A CA 1
ATOM 3024 C C . GLY A 1 400 ? 58.264 92.912 84.370 1.00 52.02 400 GLY A C 1
ATOM 3025 O O . GLY A 1 400 ? 59.005 91.948 84.354 1.00 52.29 400 GLY A O 1
ATOM 3026 N N . VAL A 1 401 ? 58.276 93.792 85.371 1.00 51.48 401 VAL A N 1
ATOM 3027 C CA . VAL A 1 401 ? 59.058 93.551 86.601 1.00 50.57 401 VAL A CA 1
ATOM 3028 C C . VAL A 1 401 ? 58.059 93.434 87.765 1.00 50.66 401 VAL A C 1
ATOM 3029 O O . VAL A 1 401 ? 56.884 93.748 87.585 1.00 50.44 401 VAL A O 1
ATOM 3033 N N . VAL A 1 402 ? 58.520 92.948 88.915 1.00 50.36 402 VAL A N 1
ATOM 3034 C CA . VAL A 1 402 ? 57.798 93.050 90.184 1.00 50.78 402 VAL A CA 1
ATOM 3035 C C . VAL A 1 402 ? 58.350 94.183 91.046 1.00 50.67 402 VAL A C 1
ATOM 3036 O O . VAL A 1 402 ? 59.556 94.258 91.284 1.00 49.94 402 VAL A O 1
ATOM 3040 N N . TYR A 1 403 ? 57.458 95.042 91.537 1.00 51.13 403 TYR A N 1
ATOM 3041 C CA . TYR A 1 403 ? 57.822 96.056 92.534 1.00 51.04 403 TYR A CA 1
ATOM 3042 C C . TYR A 1 403 ? 57.541 95.546 93.932 1.00 50.93 403 TYR A C 1
ATOM 3043 O O . TYR A 1 403 ? 56.444 95.073 94.220 1.00 50.52 403 TYR A O 1
ATOM 3052 N N . VAL A 1 404 ? 58.551 95.631 94.792 1.00 51.33 404 VAL A N 1
ATOM 3053 C CA . VAL A 1 404 ? 58.434 95.191 96.184 1.00 51.47 404 VAL A CA 1
ATOM 3054 C C . VAL A 1 404 ? 58.437 96.411 97.135 1.00 51.95 404 VAL A C 1
ATOM 3055 O O . VAL A 1 404 ? 59.433 97.118 97.272 1.00 50.59 404 VAL A O 1
ATOM 3059 N N . LEU A 1 405 ? 57.285 96.666 97.747 1.00 53.11 405 LEU A N 1
ATOM 3060 C CA . LEU A 1 405 ? 57.098 97.849 98.581 1.00 54.40 405 LEU A CA 1
ATOM 3061 C C . LEU A 1 405 ? 56.924 97.509 100.078 1.00 54.78 405 LEU A C 1
ATOM 3062 O O . LEU A 1 405 ? 56.358 96.469 100.437 1.00 54.37 405 LEU A O 1
ATOM 3067 N N . ASP A 1 406 ? 57.421 98.388 100.939 1.00 55.72 406 ASP A N 1
ATOM 3068 C CA . ASP A 1 406 ? 57.309 98.187 102.394 1.00 57.32 406 ASP A CA 1
ATOM 3069 C C . ASP A 1 406 ? 56.612 99.357 103.082 1.00 57.55 406 ASP A C 1
ATOM 3070 O O . ASP A 1 406 ? 57.256 100.340 103.448 1.00 57.44 406 ASP A O 1
ATOM 3075 N N . GLU A 1 407 ? 55.293 99.235 103.235 1.00 57.98 407 GLU A N 1
ATOM 3076 C CA . GLU A 1 407 ? 54.445 100.277 103.810 1.00 58.32 407 GLU A CA 1
ATOM 3077 C C . GLU A 1 407 ? 54.588 101.637 103.137 1.00 57.70 407 GLU A C 1
ATOM 3078 O O . GLU A 1 407 ? 55.220 102.538 103.676 1.00 58.35 407 GLU A O 1
ATOM 3084 N N . PRO A 1 408 ? 53.974 101.797 101.956 1.00 57.46 408 PRO A N 1
ATOM 3085 C CA . PRO A 1 408 ? 54.039 103.059 101.230 1.00 57.00 408 PRO A CA 1
ATOM 3086 C C . PRO A 1 408 ? 53.061 104.096 101.783 1.00 57.42 408 PRO A C 1
ATOM 3087 O O . PRO A 1 408 ? 53.070 105.280 101.365 1.00 57.26 408 PRO A O 1
ATOM 3091 N N . SER A 1 409 ? 52.229 103.650 102.719 1.00 57.39 409 SER A N 1
ATOM 3092 C CA . SER A 1 409 ? 51.256 104.501 103.388 1.00 58.13 409 SER A CA 1
ATOM 3093 C C . SER A 1 409 ? 51.791 105.040 104.710 1.00 58.89 409 SER A C 1
ATOM 3094 O O . SER A 1 409 ? 51.078 105.732 105.430 1.00 59.36 409 SER A O 1
ATOM 3097 N N . ALA A 1 410 ? 53.034 104.704 105.039 1.00 59.30 410 ALA A N 1
ATOM 3098 C CA . ALA A 1 410 ? 53.665 105.229 106.240 1.00 59.73 410 ALA A CA 1
ATOM 3099 C C . ALA A 1 410 ? 53.851 106.733 106.075 1.00 59.92 410 ALA A C 1
ATOM 3100 O O . ALA A 1 410 ? 54.487 107.184 105.111 1.00 60.27 410 ALA A O 1
ATOM 3102 N N . GLY A 1 411 ? 53.285 107.498 107.013 1.00 59.74 411 GLY A N 1
ATOM 3103 C CA . GLY A 1 411 ? 53.354 108.953 106.981 1.00 58.68 411 GLY A CA 1
ATOM 3104 C C . GLY A 1 411 ? 52.251 109.561 106.150 1.00 58.35 411 GLY A C 1
ATOM 3105 O O . GLY A 1 411 ? 52.190 110.782 105.984 1.00 58.83 411 GLY A O 1
ATOM 3106 N N . LEU A 1 412 ? 51.379 108.711 105.623 1.00 57.66 412 LEU A N 1
ATOM 3107 C CA . LEU A 1 412 ? 50.250 109.169 104.855 1.00 57.32 412 LEU A CA 1
ATOM 3108 C C . LEU A 1 412 ? 49.041 109.382 105.734 1.00 57.36 412 LEU A C 1
ATOM 3109 O O . LEU A 1 412 ? 48.704 108.527 106.566 1.00 56.91 412 LEU A O 1
ATOM 3114 N N . HIS A 1 413 ? 48.391 110.523 105.510 1.00 57.33 413 HIS A N 1
ATOM 3115 C CA . HIS A 1 413 ? 47.086 110.841 106.064 1.00 57.51 413 HIS A CA 1
ATOM 3116 C C . HIS A 1 413 ? 45.985 110.026 105.381 1.00 57.42 413 HIS A C 1
ATOM 3117 O O . HIS A 1 413 ? 46.074 109.802 104.175 1.00 57.73 413 HIS A O 1
ATOM 3124 N N . PRO A 1 414 ? 44.931 109.608 106.129 1.00 57.28 414 PRO A N 1
ATOM 3125 C CA . PRO A 1 414 ? 43.827 108.862 105.509 1.00 57.24 414 PRO A CA 1
ATOM 3126 C C . PRO A 1 414 ? 43.151 109.594 104.353 1.00 57.26 414 PRO A C 1
ATOM 3127 O O . PRO A 1 414 ? 42.592 108.944 103.472 1.00 57.72 414 PRO A O 1
ATOM 3131 N N . ALA A 1 415 ? 43.210 110.927 104.354 1.00 57.35 415 ALA A N 1
ATOM 3132 C CA . ALA A 1 415 ? 42.660 111.739 103.262 1.00 57.48 415 ALA A CA 1
ATOM 3133 C C . ALA A 1 415 ? 43.410 111.564 101.940 1.00 57.74 415 ALA A C 1
ATOM 3134 O O . ALA A 1 415 ? 42.908 111.970 100.895 1.00 58.11 415 ALA A O 1
ATOM 3136 N N . ASP A 1 416 ? 44.596 110.954 101.987 1.00 57.92 416 ASP A N 1
ATOM 3137 C CA . ASP A 1 416 ? 45.446 110.832 100.810 1.00 58.20 416 ASP A CA 1
ATOM 3138 C C . ASP A 1 416 ? 45.671 109.414 100.275 1.00 58.21 416 ASP A C 1
ATOM 3139 O O . ASP A 1 416 ? 46.393 109.256 99.299 1.00 58.17 416 ASP A O 1
ATOM 3144 N N . THR A 1 417 ? 45.050 108.398 100.877 1.00 58.35 417 THR A N 1
ATOM 3145 C CA . THR A 1 417 ? 45.316 107.004 100.477 1.00 58.89 417 THR A CA 1
ATOM 3146 C C . THR A 1 417 ? 44.771 106.623 99.090 1.00 59.19 417 THR A C 1
ATOM 3147 O O . THR A 1 417 ? 45.359 105.788 98.412 1.00 59.54 417 THR A O 1
ATOM 3151 N N . GLU A 1 418 ? 43.679 107.253 98.671 1.00 59.60 418 GLU A N 1
ATOM 3152 C CA . GLU A 1 418 ? 43.161 107.123 97.301 1.00 60.01 418 GLU A CA 1
ATOM 3153 C C . GLU A 1 418 ? 44.145 107.578 96.223 1.00 59.99 418 GLU A C 1
ATOM 3154 O O . GLU A 1 418 ? 44.120 107.070 95.102 1.00 60.39 418 GLU A O 1
ATOM 3160 N N . ALA A 1 419 ? 45.019 108.520 96.575 1.00 59.83 419 ALA A N 1
ATOM 3161 C CA . ALA A 1 419 ? 46.078 108.985 95.680 1.00 59.34 419 ALA A CA 1
ATOM 3162 C C . ALA A 1 419 ? 47.213 107.962 95.605 1.00 58.96 419 ALA A C 1
ATOM 3163 O O . ALA A 1 419 ? 47.845 107.792 94.553 1.00 59.27 419 ALA A O 1
ATOM 3165 N N . LEU A 1 420 ? 47.476 107.296 96.725 1.00 58.14 420 LEU A N 1
ATOM 3166 C CA . LEU A 1 420 ? 48.412 106.182 96.764 1.00 57.56 420 LEU A CA 1
ATOM 3167 C C . LEU A 1 420 ? 47.857 104.946 96.026 1.00 57.26 420 LEU A C 1
ATOM 3168 O O . LEU A 1 420 ? 48.533 104.362 95.184 1.00 57.15 420 LEU A O 1
ATOM 3173 N N . LEU A 1 421 ? 46.625 104.563 96.347 1.00 56.98 421 LEU A N 1
ATOM 3174 C CA . LEU A 1 421 ? 45.948 103.434 95.697 1.00 56.85 421 LEU A CA 1
ATOM 3175 C C . LEU A 1 421 ? 45.863 103.562 94.181 1.00 57.20 421 LEU A C 1
ATOM 3176 O O . LEU A 1 421 ? 45.964 102.567 93.461 1.00 57.50 421 LEU A O 1
ATOM 3181 N N . SER A 1 422 ? 45.679 104.796 93.717 1.00 57.61 422 SER A N 1
ATOM 3182 C CA . SER A 1 422 ? 45.545 105.118 92.300 1.00 57.73 422 SER A CA 1
ATOM 3183 C C . SER A 1 422 ? 46.872 105.055 91.527 1.00 57.42 422 SER A C 1
ATOM 3184 O O . SER A 1 422 ? 46.886 104.728 90.338 1.00 58.10 422 SER A O 1
ATOM 3187 N N . ALA A 1 423 ? 47.975 105.367 92.204 1.00 56.82 423 ALA A N 1
ATOM 3188 C CA . ALA A 1 423 ? 49.319 105.272 91.629 1.00 55.68 423 ALA A CA 1
ATOM 3189 C C . ALA A 1 423 ? 49.810 103.839 91.562 1.00 55.34 423 ALA A C 1
ATOM 3190 O O . ALA A 1 423 ? 50.629 103.518 90.720 1.00 55.09 423 ALA A O 1
ATOM 3192 N N . LEU A 1 424 ? 49.328 102.992 92.468 1.00 55.49 424 LEU A N 1
ATOM 3193 C CA . LEU A 1 424 ? 49.645 101.562 92.469 1.00 55.15 424 LEU A CA 1
ATOM 3194 C C . LEU A 1 424 ? 48.906 100.819 91.351 1.00 55.48 424 LEU A C 1
ATOM 3195 O O . LEU A 1 424 ? 49.461 99.919 90.739 1.00 55.92 424 LEU A O 1
ATOM 3200 N N . GLU A 1 425 ? 47.661 101.206 91.082 1.00 56.17 425 GLU A N 1
ATOM 3201 C CA . GLU A 1 425 ? 46.882 100.629 89.983 1.00 56.46 425 GLU A CA 1
ATOM 3202 C C . GLU A 1 425 ? 47.463 101.037 88.643 1.00 56.79 425 GLU A C 1
ATOM 3203 O O . GLU A 1 425 ? 47.538 100.212 87.730 1.00 56.79 425 GLU A O 1
ATOM 3209 N N . ASN A 1 426 ? 47.907 102.290 88.529 1.00 56.93 426 ASN A N 1
ATOM 3210 C CA . ASN A 1 426 ? 48.537 102.754 87.287 1.00 57.03 426 ASN A CA 1
ATOM 3211 C C . ASN A 1 426 ? 49.835 102.023 87.013 1.00 56.83 426 ASN A C 1
ATOM 3212 O O . ASN A 1 426 ? 50.130 101.695 85.867 1.00 57.13 426 ASN A O 1
ATOM 3217 N N . LEU A 1 427 ? 50.599 101.772 88.071 1.00 56.56 427 LEU A N 1
ATOM 3218 C CA . LEU A 1 427 ? 51.824 100.987 87.994 1.00 56.46 427 LEU A CA 1
ATOM 3219 C C . LEU A 1 427 ? 51.540 99.565 87.559 1.00 56.52 427 LEU A C 1
ATOM 3220 O O . LEU A 1 427 ? 52.251 99.020 86.729 1.00 57.11 427 LEU A O 1
ATOM 3225 N N . LYS A 1 428 ? 50.506 98.967 88.143 1.00 56.77 428 LYS A N 1
ATOM 3226 C CA . LYS A 1 428 ? 50.045 97.645 87.752 1.00 56.82 428 LYS A CA 1
ATOM 3227 C C . LYS A 1 428 ? 49.721 97.640 86.270 1.00 56.78 428 LYS A C 1
ATOM 3228 O O . LYS A 1 428 ? 50.280 96.843 85.523 1.00 56.69 428 LYS A O 1
ATOM 3234 N N . ARG A 1 429 ? 48.847 98.559 85.860 1.00 56.88 429 ARG A N 1
ATOM 3235 C CA . ARG A 1 429 ? 48.336 98.640 84.495 1.00 57.35 429 ARG A CA 1
ATOM 3236 C C . ARG A 1 429 ? 49.392 98.931 83.427 1.00 56.83 429 ARG A C 1
ATOM 3237 O O . ARG A 1 429 ? 49.087 98.912 82.247 1.00 57.07 429 ARG A O 1
ATOM 3245 N N . GLY A 1 430 ? 50.622 99.209 83.846 1.00 56.74 430 GLY A N 1
ATOM 3246 C CA . GLY A 1 430 ? 51.749 99.368 82.921 1.00 56.32 430 GLY A CA 1
ATOM 3247 C C . GLY A 1 430 ? 52.431 98.063 82.515 1.00 55.92 430 GLY A C 1
ATOM 3248 O O . GLY A 1 430 ? 53.381 98.076 81.732 1.00 55.31 430 GLY A O 1
ATOM 3249 N N . GLY A 1 431 ? 51.942 96.948 83.064 1.00 55.75 431 GLY A N 1
ATOM 3250 C CA . GLY A 1 431 ? 52.458 95.613 82.799 1.00 55.52 431 GLY A CA 1
ATOM 3251 C C . GLY A 1 431 ? 53.240 94.989 83.949 1.00 55.74 431 GLY A C 1
ATOM 3252 O O . GLY A 1 431 ? 53.906 93.961 83.753 1.00 56.01 431 GLY A O 1
ATOM 3253 N N . ASN A 1 432 ? 53.145 95.585 85.145 1.00 55.42 432 ASN A N 1
ATOM 3254 C CA . ASN A 1 432 ? 53.939 95.171 86.316 1.00 54.69 432 ASN A CA 1
ATOM 3255 C C . ASN A 1 432 ? 53.129 94.454 87.412 1.00 54.68 432 ASN A C 1
ATOM 3256 O O . ASN A 1 432 ? 51.903 94.442 87.381 1.00 54.49 432 ASN A O 1
ATOM 3261 N N . SER A 1 433 ? 53.840 93.853 88.367 1.00 54.62 433 SER A N 1
ATOM 3262 C CA . SER A 1 433 ? 53.250 93.173 89.529 1.00 54.40 433 SER A CA 1
ATOM 3263 C C . SER A 1 433 ? 53.737 93.862 90.797 1.00 54.37 433 SER A C 1
ATOM 3264 O O . SER A 1 433 ? 54.883 94.323 90.860 1.00 54.65 433 SER A O 1
ATOM 3267 N N . LEU A 1 434 ? 52.888 93.895 91.822 1.00 54.20 434 LEU A N 1
ATOM 3268 C CA . LEU A 1 434 ? 53.200 94.624 93.041 1.00 53.51 434 LEU A CA 1
ATOM 3269 C C . LEU A 1 434 ? 53.113 93.732 94.276 1.00 53.82 434 LEU A C 1
ATOM 3270 O O . LEU A 1 434 ? 52.071 93.146 94.558 1.00 53.45 434 LEU A O 1
ATOM 3275 N N . PHE A 1 435 ? 54.229 93.606 94.992 1.00 53.88 435 PHE A N 1
ATOM 3276 C CA . PHE A 1 435 ? 54.239 92.894 96.269 1.00 53.79 435 PHE A CA 1
ATOM 3277 C C . PHE A 1 435 ? 54.373 93.940 97.380 1.00 53.22 435 PHE A C 1
ATOM 3278 O O . PHE A 1 435 ? 55.398 94.611 97.483 1.00 53.25 435 PHE A O 1
ATOM 3286 N N . VAL A 1 436 ? 53.347 94.058 98.212 1.00 52.69 436 VAL A N 1
ATOM 3287 C CA . VAL A 1 436 ? 53.257 95.148 99.172 1.00 52.04 436 VAL A CA 1
ATOM 3288 C C . VAL A 1 436 ? 53.050 94.628 100.581 1.00 52.54 436 VAL A C 1
ATOM 3289 O O . VAL A 1 436 ? 52.021 94.044 100.860 1.00 52.34 436 VAL A O 1
ATOM 3293 N N . VAL A 1 437 ? 54.035 94.815 101.460 1.00 52.80 437 VAL A N 1
ATOM 3294 C CA . VAL A 1 437 ? 53.778 94.595 102.880 1.00 52.93 437 VAL A CA 1
ATOM 3295 C C . VAL A 1 437 ? 53.203 95.845 103.506 1.00 53.32 437 VAL A C 1
ATOM 3296 O O . VAL A 1 437 ? 53.817 96.914 103.487 1.00 53.23 437 VAL A O 1
ATOM 3300 N N . GLU A 1 438 ? 52.003 95.685 104.044 1.00 54.08 438 GLU A N 1
ATOM 3301 C CA . GLU A 1 438 ? 51.187 96.786 104.512 1.00 55.36 438 GLU A CA 1
ATOM 3302 C C . GLU A 1 438 ? 50.420 96.412 105.782 1.00 55.68 438 GLU A C 1
ATOM 3303 O O . GLU A 1 438 ? 50.061 95.242 105.999 1.00 55.87 438 GLU A O 1
ATOM 3309 N N . HIS A 1 439 ? 50.180 97.423 106.616 1.00 56.06 439 HIS A N 1
ATOM 3310 C CA . HIS A 1 439 ? 49.300 97.305 107.782 1.00 56.26 439 HIS A CA 1
ATOM 3311 C C . HIS A 1 439 ? 47.997 98.085 107.630 1.00 56.74 439 HIS A C 1
ATOM 3312 O O . HIS A 1 439 ? 47.009 97.776 108.291 1.00 56.59 439 HIS A O 1
ATOM 3319 N N . ASP A 1 440 ? 48.007 99.096 106.764 1.00 57.60 440 ASP A N 1
ATOM 3320 C CA . ASP A 1 440 ? 46.825 99.930 106.505 1.00 58.40 440 ASP A CA 1
ATOM 3321 C C . ASP A 1 440 ? 45.658 99.091 106.014 1.00 58.39 440 ASP A C 1
ATOM 3322 O O . ASP A 1 440 ? 45.753 98.437 104.979 1.00 58.94 440 ASP A O 1
ATOM 3327 N N . LEU A 1 441 ? 44.559 99.120 106.764 1.00 58.65 441 LEU A N 1
ATOM 3328 C CA . LEU A 1 441 ? 43.358 98.353 106.445 1.00 58.41 441 LEU A CA 1
ATOM 3329 C C . LEU A 1 441 ? 42.651 98.865 105.187 1.00 58.33 441 LEU A C 1
ATOM 3330 O O . LEU A 1 441 ? 41.970 98.113 104.501 1.00 58.07 441 LEU A O 1
ATOM 3335 N N . ASP A 1 442 ? 42.813 100.151 104.905 1.00 58.55 442 ASP A N 1
ATOM 3336 C CA . ASP A 1 442 ? 42.307 100.763 103.676 1.00 58.98 442 ASP A CA 1
ATOM 3337 C C . ASP A 1 442 ? 42.972 100.233 102.401 1.00 59.21 442 ASP A C 1
ATOM 3338 O O . ASP A 1 442 ? 42.312 100.158 101.362 1.00 59.74 442 ASP A O 1
ATOM 3343 N N . VAL A 1 443 ? 44.263 99.890 102.478 1.00 58.68 443 VAL A N 1
ATOM 3344 C CA . VAL A 1 443 ? 44.986 99.297 101.353 1.00 58.65 443 VAL A CA 1
ATOM 3345 C C . VAL A 1 443 ? 44.702 97.798 101.252 1.00 59.15 443 VAL A C 1
ATOM 3346 O O . VAL A 1 443 ? 44.279 97.316 100.196 1.00 59.99 443 VAL A O 1
ATOM 3350 N N . ILE A 1 444 ? 44.931 97.067 102.345 1.00 58.89 444 ILE A N 1
ATOM 3351 C CA . ILE A 1 444 ? 44.552 95.655 102.437 1.00 58.53 444 ILE A CA 1
ATOM 3352 C C . ILE A 1 444 ? 43.182 95.379 101.794 1.00 58.58 444 ILE A C 1
ATOM 3353 O O . ILE A 1 444 ? 43.050 94.464 100.990 1.00 59.01 444 ILE A O 1
ATOM 3358 N N . ARG A 1 445 ? 42.181 96.192 102.127 1.00 58.85 445 ARG A N 1
ATOM 3359 C CA . ARG A 1 445 ? 40.811 96.066 101.593 1.00 59.06 445 ARG A CA 1
ATOM 3360 C C . ARG A 1 445 ? 40.701 96.201 100.056 1.00 58.56 445 ARG A C 1
ATOM 3361 O O . ARG A 1 445 ? 39.785 95.665 99.448 1.00 58.72 445 ARG A O 1
ATOM 3369 N N . ARG A 1 446 ? 41.628 96.912 99.428 1.00 58.46 446 ARG A N 1
ATOM 3370 C CA . ARG A 1 446 ? 41.516 97.186 97.991 1.00 58.47 446 ARG A CA 1
ATOM 3371 C C . ARG A 1 446 ? 42.396 96.276 97.112 1.00 58.13 446 ARG A C 1
ATOM 3372 O O . ARG A 1 446 ? 42.375 96.360 95.875 1.00 58.40 446 ARG A O 1
ATOM 3380 N N . ALA A 1 447 ? 43.153 95.404 97.767 1.00 56.96 447 ALA A N 1
ATOM 3381 C CA . ALA A 1 447 ? 44.101 94.535 97.105 1.00 56.02 447 ALA A CA 1
ATOM 3382 C C . ALA A 1 447 ? 43.425 93.405 96.317 1.00 55.51 447 ALA A C 1
ATOM 3383 O O . ALA A 1 447 ? 42.364 92.923 96.708 1.00 55.41 447 ALA A O 1
ATOM 3385 N N . ASP A 1 448 ? 44.061 92.992 95.216 1.00 54.52 448 ASP A N 1
ATOM 3386 C CA . ASP A 1 448 ? 43.575 91.906 94.371 1.00 53.67 448 ASP A CA 1
ATOM 3387 C C . ASP A 1 448 ? 43.697 90.568 95.114 1.00 53.48 448 ASP A C 1
ATOM 3388 O O . ASP A 1 448 ? 42.823 89.708 95.015 1.00 53.73 448 ASP A O 1
ATOM 3393 N N . TRP A 1 449 ? 44.784 90.413 95.863 1.00 52.58 449 TRP A N 1
ATOM 3394 C CA . TRP A 1 449 ? 45.112 89.170 96.550 1.00 51.77 449 TRP A CA 1
ATOM 3395 C C . TRP A 1 449 ? 45.823 89.527 97.863 1.00 52.24 449 TRP A C 1
ATOM 3396 O O . TRP A 1 449 ? 46.449 90.596 97.980 1.00 51.70 449 TRP A O 1
ATOM 3407 N N . LEU A 1 450 ? 45.722 88.645 98.856 1.00 52.70 450 LEU A N 1
ATOM 3408 C CA . LEU A 1 450 ? 46.462 88.865 100.087 1.00 53.23 450 LEU A CA 1
ATOM 3409 C C . LEU A 1 450 ? 47.050 87.609 100.707 1.00 53.21 450 LEU A C 1
ATOM 3410 O O . LEU A 1 450 ? 46.456 86.551 100.661 1.00 53.36 450 LEU A O 1
ATOM 3415 N N . VAL A 1 451 ? 48.245 87.745 101.266 1.00 53.78 451 VAL A N 1
ATOM 3416 C CA . VAL A 1 451 ? 48.924 86.660 101.973 1.00 53.75 451 VAL A CA 1
ATOM 3417 C C . VAL A 1 451 ? 49.067 87.006 103.465 1.00 54.14 451 VAL A C 1
ATOM 3418 O O . VAL A 1 451 ? 49.852 87.894 103.827 1.00 53.60 451 VAL A O 1
ATOM 3422 N N . ASP A 1 452 ? 48.309 86.306 104.315 1.00 54.39 452 ASP A N 1
ATOM 3423 C CA . ASP A 1 452 ? 48.348 86.544 105.768 1.00 54.73 452 ASP A CA 1
ATOM 3424 C C . ASP A 1 452 ? 49.253 85.530 106.447 1.00 54.91 452 ASP A C 1
ATOM 3425 O O . ASP A 1 452 ? 49.040 84.313 106.353 1.00 54.86 452 ASP A O 1
ATOM 3430 N N . VAL A 1 453 ? 50.257 86.058 107.138 1.00 55.21 453 VAL A N 1
ATOM 3431 C CA . VAL A 1 453 ? 51.353 85.269 107.686 1.00 55.45 453 VAL A CA 1
ATOM 3432 C C . VAL A 1 453 ? 51.268 85.126 109.228 1.00 55.89 453 VAL A C 1
ATOM 3433 O O . VAL A 1 453 ? 51.009 86.095 109.948 1.00 55.16 453 VAL A O 1
ATOM 3437 N N . GLY A 1 454 ? 51.462 83.886 109.683 1.00 56.77 454 GLY A N 1
ATOM 3438 C CA . GLY A 1 454 ? 51.722 83.510 111.070 1.00 57.37 454 GLY A CA 1
ATOM 3439 C C . GLY A 1 454 ? 50.545 83.742 111.970 1.00 58.45 454 GLY A C 1
ATOM 3440 O O . GLY A 1 454 ? 49.787 84.712 111.767 1.00 59.94 454 GLY A O 1
ATOM 3441 N N . PRO A 1 455 ? 50.359 82.874 112.983 1.00 57.82 455 PRO A N 1
ATOM 3442 C CA . PRO A 1 455 ? 49.402 83.321 113.980 1.00 57.33 455 PRO A CA 1
ATOM 3443 C C . PRO A 1 455 ? 49.975 84.558 114.687 1.00 57.26 455 PRO A C 1
ATOM 3444 O O . PRO A 1 455 ? 49.369 85.628 114.642 1.00 57.07 455 PRO A O 1
ATOM 3448 N N . GLU A 1 456 ? 51.165 84.402 115.280 1.00 57.39 456 GLU A N 1
ATOM 3449 C CA . GLU A 1 456 ? 51.805 85.424 116.124 1.00 57.73 456 GLU A CA 1
ATOM 3450 C C . GLU A 1 456 ? 53.205 85.804 115.587 1.00 57.32 456 GLU A C 1
ATOM 3451 O O . GLU A 1 456 ? 53.475 85.697 114.378 1.00 56.89 456 GLU A O 1
ATOM 3457 N N . ALA A 1 457 ? 54.089 86.252 116.480 1.00 57.10 457 ALA A N 1
ATOM 3458 C CA . ALA A 1 457 ? 55.427 86.687 116.093 1.00 57.21 457 ALA A CA 1
ATOM 3459 C C . ALA A 1 457 ? 56.494 85.629 116.386 1.00 57.56 457 ALA A C 1
ATOM 3460 O O . ALA A 1 457 ? 56.386 84.879 117.357 1.00 58.21 457 ALA A O 1
ATOM 3462 N N . GLY A 1 458 ? 57.518 85.555 115.540 1.00 57.72 458 GLY A N 1
ATOM 3463 C CA . GLY A 1 458 ? 58.651 84.663 115.795 1.00 57.86 458 GLY A CA 1
ATOM 3464 C C . GLY A 1 458 ? 58.391 83.169 115.669 1.00 58.23 458 GLY A C 1
ATOM 3465 O O . GLY A 1 458 ? 57.831 82.703 114.687 1.00 58.24 458 GLY A O 1
ATOM 3466 N N . GLU A 1 459 ? 58.820 82.414 116.675 1.00 58.71 459 GLU A N 1
ATOM 3467 C CA . GLU A 1 459 ? 58.706 80.958 116.681 1.00 58.92 459 GLU A CA 1
ATOM 3468 C C . GLU A 1 459 ? 57.241 80.507 116.689 1.00 58.41 459 GLU A C 1
ATOM 3469 O O . GLU A 1 459 ? 56.938 79.361 116.358 1.00 58.43 459 GLU A O 1
ATOM 3475 N N . LYS A 1 460 ? 56.345 81.428 117.052 1.00 58.04 460 LYS A N 1
ATOM 3476 C CA . LYS A 1 460 ? 54.899 81.180 117.086 1.00 57.32 460 LYS A CA 1
ATOM 3477 C C . LYS A 1 460 ? 54.191 81.750 115.866 1.00 56.57 460 LYS A C 1
ATOM 3478 O O . LYS A 1 460 ? 52.973 81.834 115.841 1.00 56.99 460 LYS A O 1
ATOM 3484 N N . GLY A 1 461 ? 54.963 82.149 114.864 1.00 56.07 461 GLY A N 1
ATOM 3485 C CA . GLY A 1 461 ? 54.424 82.603 113.588 1.00 54.81 461 GLY A CA 1
ATOM 3486 C C . GLY A 1 461 ? 55.096 81.893 112.434 1.00 54.29 461 GLY A C 1
ATOM 3487 O O . GLY A 1 461 ? 55.489 80.731 112.553 1.00 54.15 461 GLY A O 1
ATOM 3488 N N . GLY A 1 462 ? 55.230 82.583 111.307 1.00 53.98 462 GLY A N 1
ATOM 3489 C CA . GLY A 1 462 ? 55.958 82.023 110.162 1.00 53.53 462 GLY A CA 1
ATOM 3490 C C . GLY A 1 462 ? 55.198 81.015 109.317 1.00 53.39 462 GLY A C 1
ATOM 3491 O O . GLY A 1 462 ? 55.800 80.283 108.549 1.00 52.98 462 GLY A O 1
ATOM 3492 N N . GLU A 1 463 ? 53.873 80.972 109.462 1.00 53.97 463 GLU A N 1
ATOM 3493 C CA . GLU A 1 463 ? 53.019 80.146 108.583 1.00 54.27 463 GLU A CA 1
ATOM 3494 C C . GLU A 1 463 ? 51.966 80.940 107.801 1.00 53.63 463 GLU A C 1
ATOM 3495 O O . GLU A 1 463 ? 51.697 82.105 108.090 1.00 52.94 463 GLU A O 1
ATOM 3501 N N . ILE A 1 464 ? 51.408 80.309 106.774 1.00 53.46 464 ILE A N 1
ATOM 3502 C CA . ILE A 1 464 ? 50.484 80.987 105.867 1.00 52.96 464 ILE A CA 1
ATOM 3503 C C . ILE A 1 464 ? 49.106 80.687 106.362 1.00 52.81 464 ILE A C 1
ATOM 3504 O O . ILE A 1 464 ? 48.693 79.537 106.398 1.00 52.43 464 ILE A O 1
ATOM 3509 N N . LEU A 1 465 ? 48.402 81.727 106.782 1.00 52.99 465 LEU A N 1
ATOM 3510 C CA . LEU A 1 465 ? 47.038 81.555 107.253 1.00 52.69 465 LEU A CA 1
ATOM 3511 C C . LEU A 1 465 ? 46.072 81.561 106.077 1.00 52.54 465 LEU A C 1
ATOM 3512 O O . LEU A 1 465 ? 45.063 80.843 106.071 1.00 52.41 465 LEU A O 1
ATOM 3517 N N . TYR A 1 466 ? 46.404 82.372 105.077 1.00 52.50 466 TYR A N 1
ATOM 3518 C CA . TYR A 1 466 ? 45.541 82.589 103.928 1.00 52.44 466 TYR A CA 1
ATOM 3519 C C . TYR A 1 466 ? 46.337 83.071 102.719 1.00 52.53 466 TYR A C 1
ATOM 3520 O O . TYR A 1 466 ? 47.241 83.867 102.858 1.00 52.61 466 TYR A O 1
ATOM 3529 N N . SER A 1 467 ? 46.018 82.541 101.541 1.00 52.87 467 SER A N 1
ATOM 3530 C CA . SER A 1 467 ? 46.435 83.145 100.278 1.00 52.94 467 SER A CA 1
ATOM 3531 C C . SER A 1 467 ? 45.221 83.171 99.343 1.00 53.52 467 SER A C 1
ATOM 3532 O O . SER A 1 467 ? 44.790 82.138 98.855 1.00 53.92 467 SER A O 1
ATOM 3535 N N . GLY A 1 468 ? 44.656 84.351 99.122 1.00 54.00 468 GLY A N 1
ATOM 3536 C CA . GLY A 1 468 ? 43.513 84.520 98.226 1.00 55.24 468 GLY A CA 1
ATOM 3537 C C . GLY A 1 468 ? 43.033 85.965 98.258 1.00 56.67 468 GLY A C 1
ATOM 3538 O O . GLY A 1 468 ? 43.620 86.785 98.966 1.00 56.17 468 GLY A O 1
ATOM 3539 N N . PRO A 1 469 ? 41.967 86.289 97.494 1.00 57.83 469 PRO A N 1
ATOM 3540 C CA . PRO A 1 469 ? 41.316 87.607 97.567 1.00 59.11 469 PRO A CA 1
ATOM 3541 C C . PRO A 1 469 ? 40.944 87.968 99.012 1.00 60.67 469 PRO A C 1
ATOM 3542 O O . PRO A 1 469 ? 40.627 87.075 99.799 1.00 60.97 469 PRO A O 1
ATOM 3546 N N . PRO A 1 470 ? 40.980 89.266 99.370 1.00 62.04 470 PRO A N 1
ATOM 3547 C CA . PRO A 1 470 ? 40.649 89.698 100.743 1.00 62.73 470 PRO A CA 1
ATOM 3548 C C . PRO A 1 470 ? 39.363 89.129 101.347 1.00 63.53 470 PRO A C 1
ATOM 3549 O O . PRO A 1 470 ? 39.367 88.764 102.518 1.00 64.03 470 PRO A O 1
ATOM 3553 N N . GLU A 1 471 ? 38.294 89.023 100.562 1.00 64.17 471 GLU A N 1
ATOM 3554 C CA . GLU A 1 471 ? 36.980 88.636 101.085 1.00 64.79 471 GLU A CA 1
ATOM 3555 C C . GLU A 1 471 ? 36.914 87.235 101.706 1.00 64.95 471 GLU A C 1
ATOM 3556 O O . GLU A 1 471 ? 36.028 86.954 102.516 1.00 65.24 471 GLU A O 1
ATOM 3562 N N . GLY A 1 472 ? 37.845 86.364 101.325 1.00 65.05 472 GLY A N 1
ATOM 3563 C CA . GLY A 1 472 ? 37.886 84.995 101.839 1.00 65.02 472 GLY A CA 1
ATOM 3564 C C . GLY A 1 472 ? 38.616 84.849 103.165 1.00 64.89 472 GLY A C 1
ATOM 3565 O O . GLY A 1 472 ? 38.637 83.765 103.751 1.00 65.02 472 GLY A O 1
ATOM 3566 N N . LEU A 1 473 ? 39.224 85.936 103.631 1.00 64.56 473 LEU A N 1
ATOM 3567 C CA . LEU A 1 473 ? 39.867 85.975 104.944 1.00 64.60 473 LEU A CA 1
ATOM 3568 C C . LEU A 1 473 ? 38.789 85.950 106.044 1.00 65.16 473 LEU A C 1
ATOM 3569 O O . LEU A 1 473 ? 39.049 85.652 107.214 1.00 65.50 473 LEU A O 1
ATOM 3574 N N . LYS A 1 474 ? 37.567 86.249 105.627 1.00 65.30 474 LYS A N 1
ATOM 3575 C CA . LYS A 1 474 ? 36.403 86.281 106.488 1.00 65.50 474 LYS A CA 1
ATOM 3576 C C . LYS A 1 474 ? 36.055 84.875 107.003 1.00 65.69 474 LYS A C 1
ATOM 3577 O O . LYS A 1 474 ? 35.239 84.732 107.918 1.00 65.76 474 LYS A O 1
ATOM 3583 N N . HIS A 1 475 ? 36.698 83.849 106.439 1.00 65.59 475 HIS A N 1
ATOM 3584 C CA . HIS A 1 475 ? 36.444 82.461 106.829 1.00 65.47 475 HIS A CA 1
ATOM 3585 C C . HIS A 1 475 ? 37.612 81.798 107.579 1.00 65.28 475 HIS A C 1
ATOM 3586 O O . HIS A 1 475 ? 37.598 80.591 107.819 1.00 65.10 475 HIS A O 1
ATOM 3593 N N . VAL A 1 476 ? 38.628 82.581 107.933 1.00 65.45 476 VAL A N 1
ATOM 3594 C CA . VAL A 1 476 ? 39.765 82.070 108.724 1.00 65.17 476 VAL A CA 1
ATOM 3595 C C . VAL A 1 476 ? 39.919 82.865 110.040 1.00 65.32 476 VAL A C 1
ATOM 3596 O O . VAL A 1 476 ? 40.354 84.028 110.036 1.00 65.25 476 VAL A O 1
ATOM 3600 N N . PRO A 1 477 ? 39.497 82.244 111.165 1.00 65.29 477 PRO A N 1
ATOM 3601 C CA . PRO A 1 477 ? 39.317 82.884 112.473 1.00 65.13 477 PRO A CA 1
ATOM 3602 C C . PRO A 1 477 ? 40.592 83.037 113.308 1.00 65.01 477 PRO A C 1
ATOM 3603 O O . PRO A 1 477 ? 40.597 83.778 114.288 1.00 64.79 477 PRO A O 1
ATOM 3607 N N . GLU A 1 478 ? 41.657 82.347 112.911 1.00 65.16 478 GLU A N 1
ATOM 3608 C CA . GLU A 1 478 ? 42.981 82.487 113.532 1.00 65.31 478 GLU A CA 1
ATOM 3609 C C . GLU A 1 478 ? 43.682 83.777 113.070 1.00 64.95 478 GLU A C 1
ATOM 3610 O O . GLU A 1 478 ? 44.709 84.175 113.625 1.00 65.18 478 GLU A O 1
ATOM 3616 N N . SER A 1 479 ? 43.109 84.431 112.062 1.00 64.49 479 SER A N 1
ATOM 3617 C CA . SER A 1 479 ? 43.693 85.636 111.478 1.00 63.70 479 SER A CA 1
ATOM 3618 C C . SER A 1 479 ? 43.264 86.931 112.191 1.00 63.44 479 SER A C 1
ATOM 3619 O O . SER A 1 479 ? 42.077 87.287 112.207 1.00 63.19 479 SER A O 1
ATOM 3622 N N . GLN A 1 480 ? 44.245 87.633 112.763 1.00 63.04 480 GLN A N 1
ATOM 3623 C CA . GLN A 1 480 ? 44.002 88.920 113.426 1.00 62.66 480 GLN A CA 1
ATOM 3624 C C . GLN A 1 480 ? 43.831 90.090 112.443 1.00 62.45 480 GLN A C 1
ATOM 3625 O O . GLN A 1 480 ? 43.252 91.120 112.808 1.00 62.37 480 GLN A O 1
ATOM 3631 N N . THR A 1 481 ? 44.335 89.941 111.213 1.00 61.96 481 THR A N 1
ATOM 3632 C CA . THR A 1 481 ? 43.980 90.860 110.113 1.00 61.43 481 THR A CA 1
ATOM 3633 C C . THR A 1 481 ? 42.482 90.746 109.823 1.00 61.38 481 THR A C 1
ATOM 3634 O O . THR A 1 481 ? 41.771 91.748 109.726 1.00 61.59 481 THR A O 1
ATOM 3638 N N . GLY A 1 482 ? 42.003 89.513 109.702 1.00 61.57 482 GLY A N 1
ATOM 3639 C CA . GLY A 1 482 ? 40.590 89.250 109.436 1.00 61.59 482 GLY A CA 1
ATOM 3640 C C . GLY A 1 482 ? 39.647 89.737 110.518 1.00 61.66 482 GLY A C 1
ATOM 3641 O O . GLY A 1 482 ? 38.474 89.984 110.249 1.00 61.64 482 GLY A O 1
ATOM 3642 N N . GLN A 1 483 ? 40.158 89.883 111.739 1.00 62.09 483 GLN A N 1
ATOM 3643 C CA . GLN A 1 483 ? 39.342 90.323 112.875 1.00 62.68 483 GLN A CA 1
ATOM 3644 C C . GLN A 1 483 ? 39.127 91.825 112.868 1.00 63.21 483 GLN A C 1
ATOM 3645 O O . GLN A 1 483 ? 38.015 92.301 113.100 1.00 63.60 483 GLN A O 1
ATOM 3651 N N . TYR A 1 484 ? 40.197 92.571 112.619 1.00 63.96 484 TYR A N 1
ATOM 3652 C CA . TYR A 1 484 ? 40.102 94.018 112.470 1.00 64.76 484 TYR A CA 1
ATOM 3653 C C . TYR A 1 484 ? 39.330 94.379 111.212 1.00 65.18 484 TYR A C 1
ATOM 3654 O O . TYR A 1 484 ? 38.526 95.303 111.208 1.00 65.27 484 TYR A O 1
ATOM 3663 N N . LEU A 1 485 ? 39.544 93.594 110.167 1.00 66.16 485 LEU A N 1
ATOM 3664 C CA . LEU A 1 485 ? 38.992 93.866 108.850 1.00 66.61 485 LEU A CA 1
ATOM 3665 C C . LEU A 1 485 ? 37.496 93.534 108.768 1.00 67.47 485 LEU A C 1
ATOM 3666 O O . LEU A 1 485 ? 36.731 94.274 108.139 1.00 67.80 485 LEU A O 1
ATOM 3671 N N . PHE A 1 486 ? 37.075 92.447 109.420 1.00 68.31 486 PHE A N 1
ATOM 3672 C CA . PHE A 1 486 ? 35.697 91.951 109.286 1.00 69.00 486 PHE A CA 1
ATOM 3673 C C . PHE A 1 486 ? 34.917 91.719 110.589 1.00 69.85 486 PHE A C 1
ATOM 3674 O O . PHE A 1 486 ? 33.688 91.634 110.555 1.00 70.08 486 PHE A O 1
ATOM 3682 N N . ALA A 1 487 ? 35.605 91.594 111.722 1.00 70.87 487 ALA A N 1
ATOM 3683 C CA . ALA A 1 487 ? 34.926 91.214 112.972 1.00 71.92 487 ALA A CA 1
ATOM 3684 C C . ALA A 1 487 ? 34.814 92.329 114.005 1.00 72.79 487 ALA A C 1
ATOM 3685 O O . ALA A 1 487 ? 34.230 92.118 115.073 1.00 72.89 487 ALA A O 1
ATOM 3687 N N . ASP A 1 488 ? 35.378 93.499 113.685 1.00 73.82 488 ASP A N 1
ATOM 3688 C CA . ASP A 1 488 ? 35.233 94.715 114.492 1.00 74.71 488 ASP A CA 1
ATOM 3689 C C . ASP A 1 488 ? 35.939 94.628 115.859 1.00 75.22 488 ASP A C 1
ATOM 3690 O O . ASP A 1 488 ? 35.294 94.745 116.916 1.00 75.25 488 ASP A O 1
ATOM 3695 N N . ARG A 1 489 ? 37.256 94.419 115.839 1.00 75.62 489 ARG A N 1
ATOM 3696 C CA . ARG A 1 489 ? 38.042 94.443 117.073 1.00 76.12 489 ARG A CA 1
ATOM 3697 C C . ARG A 1 489 ? 38.286 95.871 117.535 1.00 76.44 489 ARG A C 1
ATOM 3698 O O . ARG A 1 489 ? 39.057 96.613 116.910 1.00 76.33 489 ARG A O 1
ATOM 3706 N N . HIS A 1 490 ? 37.610 96.244 118.622 1.00 77.05 490 HIS A N 1
ATOM 3707 C CA . HIS A 1 490 ? 37.891 97.484 119.351 1.00 77.63 490 HIS A CA 1
ATOM 3708 C C . HIS A 1 490 ? 38.569 97.165 120.673 1.00 77.60 490 HIS A C 1
ATOM 3709 O O . HIS A 1 490 ? 38.431 96.063 121.218 1.00 77.58 490 HIS A O 1
ATOM 3716 N N . THR A 1 491 ? 39.299 98.151 121.179 1.00 77.56 491 THR A N 1
ATOM 3717 C CA . THR A 1 491 ? 39.420 98.344 122.611 1.00 77.73 491 THR A CA 1
ATOM 3718 C C . THR A 1 491 ? 38.438 99.470 122.889 1.00 77.49 491 THR A C 1
ATOM 3719 O O . THR A 1 491 ? 38.493 100.518 122.233 1.00 77.54 491 THR A O 1
ATOM 3723 N N . GLU A 1 492 ? 37.524 99.243 123.832 1.00 77.09 492 GLU A N 1
ATOM 3724 C CA . GLU A 1 492 ? 36.418 100.173 124.072 1.00 76.77 492 GLU A CA 1
ATOM 3725 C C . GLU A 1 492 ? 36.904 101.561 124.519 1.00 76.02 492 GLU A C 1
ATOM 3726 O O . GLU A 1 492 ? 38.029 101.684 125.005 1.00 76.08 492 GLU A O 1
ATOM 3732 N N . PRO A 1 493 ? 36.065 102.607 124.329 1.00 75.26 493 PRO A N 1
ATOM 3733 C CA . PRO A 1 493 ? 36.477 104.025 124.344 1.00 74.56 493 PRO A CA 1
ATOM 3734 C C . PRO A 1 493 ? 37.418 104.492 125.469 1.00 73.85 493 PRO A C 1
ATOM 3735 O O . PRO A 1 493 ? 37.574 103.818 126.492 1.00 73.64 493 PRO A O 1
ATOM 3739 N N . HIS A 1 494 ? 38.030 105.656 125.249 1.00 72.95 494 HIS A N 1
ATOM 3740 C CA . HIS A 1 494 ? 38.985 106.253 126.181 1.00 72.05 494 HIS A CA 1
ATOM 3741 C C . HIS A 1 494 ? 38.514 107.632 126.665 1.00 70.99 494 HIS A C 1
ATOM 3742 O O . HIS A 1 494 ? 38.294 108.534 125.846 1.00 71.12 494 HIS A O 1
ATOM 3749 N N . THR A 1 495 ? 38.365 107.788 127.985 1.00 69.34 495 THR A N 1
ATOM 3750 C CA . THR A 1 495 ? 37.985 109.077 128.577 1.00 67.78 495 THR A CA 1
ATOM 3751 C C . THR A 1 495 ? 39.217 109.982 128.710 1.00 66.70 495 THR A C 1
ATOM 3752 O O . THR A 1 495 ? 40.220 109.579 129.309 1.00 66.64 495 THR A O 1
ATOM 3756 N N . PRO A 1 496 ? 39.155 111.199 128.133 1.00 65.55 496 PRO A N 1
ATOM 3757 C CA . PRO A 1 496 ? 40.284 112.123 128.202 1.00 64.88 496 PRO A CA 1
ATOM 3758 C C . PRO A 1 496 ? 40.625 112.544 129.631 1.00 64.30 496 PRO A C 1
ATOM 3759 O O . PRO A 1 496 ? 39.742 112.900 130.417 1.00 63.76 496 PRO A O 1
ATOM 3763 N N . ARG A 1 497 ? 41.910 112.482 129.952 1.00 63.59 497 ARG A N 1
ATOM 3764 C CA . ARG A 1 497 ? 42.400 112.912 131.248 1.00 63.02 497 ARG A CA 1
ATOM 3765 C C . ARG A 1 497 ? 42.627 114.416 131.253 1.00 62.34 497 ARG A C 1
ATOM 3766 O O . ARG A 1 497 ? 42.978 115.001 130.229 1.00 62.25 497 ARG A O 1
ATOM 3774 N N . GLU A 1 498 ? 42.429 115.028 132.418 1.00 61.54 498 GLU A N 1
ATOM 3775 C CA . GLU A 1 498 ? 42.577 116.471 132.595 1.00 60.74 498 GLU A CA 1
ATOM 3776 C C . GLU A 1 498 ? 44.047 116.897 132.693 1.00 59.75 498 GLU A C 1
ATOM 3777 O O . GLU A 1 498 ? 44.814 116.285 133.426 1.00 59.65 498 GLU A O 1
ATOM 3783 N N . PRO A 1 499 ? 44.444 117.933 131.928 1.00 58.98 499 PRO A N 1
ATOM 3784 C CA . PRO A 1 499 ? 45.743 118.597 132.039 1.00 58.39 499 PRO A CA 1
ATOM 3785 C C . PRO A 1 499 ? 46.173 118.947 133.459 1.00 57.91 499 PRO A C 1
ATOM 3786 O O . PRO A 1 499 ? 45.332 119.255 134.313 1.00 57.82 499 PRO A O 1
ATOM 3790 N N . ALA A 1 500 ? 47.485 118.887 133.691 1.00 57.21 500 ALA A N 1
ATOM 3791 C CA . ALA A 1 500 ? 48.094 119.330 134.944 1.00 56.56 500 ALA A CA 1
ATOM 3792 C C . ALA A 1 500 ? 48.659 120.752 134.811 1.00 56.10 500 ALA A C 1
ATOM 3793 O O . ALA A 1 500 ? 48.724 121.499 135.790 1.00 56.14 500 ALA A O 1
ATOM 3795 N N . GLY A 1 501 ? 49.062 121.109 133.592 1.00 55.61 501 GLY A N 1
ATOM 3796 C CA . GLY A 1 501 ? 49.604 122.430 133.265 1.00 54.62 501 GLY A CA 1
ATOM 3797 C C . GLY A 1 501 ? 49.638 122.655 131.764 1.00 54.32 501 GLY A C 1
ATOM 3798 O O . GLY A 1 501 ? 49.142 121.824 130.988 1.00 54.17 501 GLY A O 1
ATOM 3799 N N . TRP A 1 502 ? 50.231 123.769 131.341 1.00 53.94 502 TRP A N 1
ATOM 3800 C CA . TRP A 1 502 ? 50.270 124.119 129.915 1.00 53.78 502 TRP A CA 1
ATOM 3801 C C . TRP A 1 502 ? 51.622 124.667 129.469 1.00 53.90 502 TRP A C 1
ATOM 3802 O O . TRP A 1 502 ? 52.124 125.634 130.047 1.00 54.04 502 TRP A O 1
ATOM 3813 N N . LEU A 1 503 ? 52.190 124.048 128.435 1.00 53.86 503 LEU A N 1
ATOM 3814 C CA . LEU A 1 503 ? 53.476 124.436 127.848 1.00 54.28 503 LEU A CA 1
ATOM 3815 C C . LEU A 1 503 ? 53.215 125.311 126.622 1.00 54.38 503 LEU A C 1
ATOM 3816 O O . LEU A 1 503 ? 52.457 124.929 125.728 1.00 54.56 503 LEU A O 1
ATOM 3821 N N . GLU A 1 504 ? 53.830 126.489 126.586 1.00 54.73 504 GLU A N 1
ATOM 3822 C CA . GLU A 1 504 ? 53.634 127.437 125.480 1.00 54.92 504 GLU A CA 1
ATOM 3823 C C . GLU A 1 504 ? 54.855 127.486 124.552 1.00 54.63 504 GLU A C 1
ATOM 3824 O O . GLU A 1 504 ? 55.987 127.725 124.997 1.00 54.30 504 GLU A O 1
ATOM 3830 N N . LEU A 1 505 ? 54.614 127.226 123.268 1.00 54.59 505 LEU A N 1
ATOM 3831 C CA . LEU A 1 505 ? 55.620 127.400 122.217 1.00 54.36 505 LEU A CA 1
ATOM 3832 C C . LEU A 1 505 ? 55.141 128.535 121.302 1.00 54.48 505 LEU A C 1
ATOM 3833 O O . LEU A 1 505 ? 54.248 128.350 120.462 1.00 54.08 505 LEU A O 1
ATOM 3838 N N . ASN A 1 506 ? 55.728 129.714 121.503 1.00 54.54 506 ASN A N 1
ATOM 3839 C CA . ASN A 1 506 ? 55.341 130.934 120.807 1.00 54.52 506 ASN A CA 1
ATOM 3840 C C . ASN A 1 506 ? 56.387 131.396 119.788 1.00 54.75 506 ASN A C 1
ATOM 3841 O O . ASN A 1 506 ? 57.591 131.191 119.978 1.00 54.52 506 ASN A O 1
ATOM 3846 N N . GLY A 1 507 ? 55.909 132.014 118.707 1.00 55.12 507 GLY A N 1
ATOM 3847 C CA . GLY A 1 507 ? 56.765 132.642 117.694 1.00 55.74 507 GLY A CA 1
ATOM 3848 C C . GLY A 1 507 ? 57.605 131.659 116.911 1.00 56.22 507 GLY A C 1
ATOM 3849 O O . GLY A 1 507 ? 58.789 131.901 116.660 1.00 56.45 507 GLY A O 1
ATOM 3850 N N . VAL A 1 508 ? 56.976 130.551 116.523 1.00 56.53 508 VAL A N 1
ATOM 3851 C CA . VAL A 1 508 ? 57.656 129.439 115.878 1.00 56.90 508 VAL A CA 1
ATOM 3852 C C . VAL A 1 508 ? 57.873 129.731 114.390 1.00 57.09 508 VAL A C 1
ATOM 3853 O O . VAL A 1 508 ? 56.979 129.493 113.575 1.00 57.09 508 VAL A O 1
ATOM 3857 N N . THR A 1 509 ? 59.050 130.263 114.047 1.00 57.31 509 THR A N 1
ATOM 3858 C CA . THR A 1 509 ? 59.445 130.457 112.641 1.00 57.48 509 THR A CA 1
ATOM 3859 C C . THR A 1 509 ? 60.392 129.334 112.197 1.00 57.59 509 THR A C 1
ATOM 3860 O O . THR A 1 509 ? 61.384 129.043 112.875 1.00 57.72 509 THR A O 1
ATOM 3864 N N . ARG A 1 510 ? 60.065 128.702 111.069 1.00 57.75 510 ARG A N 1
ATOM 3865 C CA . ARG A 1 510 ? 60.748 127.486 110.590 1.00 57.92 510 ARG A CA 1
ATOM 3866 C C . ARG A 1 510 ? 60.004 126.910 109.378 1.00 57.66 510 ARG A C 1
ATOM 3867 O O . ARG A 1 510 ? 58.810 126.580 109.464 1.00 57.32 510 ARG A O 1
ATOM 3875 N N . ASN A 1 511 ? 60.710 126.812 108.252 1.00 57.55 511 ASN A N 1
ATOM 3876 C CA . ASN A 1 511 ? 60.146 126.275 107.010 1.00 57.41 511 ASN A CA 1
ATOM 3877 C C . ASN A 1 511 ? 58.835 126.956 106.638 1.00 57.55 511 ASN A C 1
ATOM 3878 O O . ASN A 1 511 ? 58.845 128.134 106.278 1.00 57.70 511 ASN A O 1
ATOM 3883 N N . ASN A 1 512 ? 57.713 126.239 106.759 1.00 57.67 512 ASN A N 1
ATOM 3884 C CA . ASN A 1 512 ? 56.385 126.797 106.417 1.00 57.76 512 ASN A CA 1
ATOM 3885 C C . ASN A 1 512 ? 55.554 127.408 107.569 1.00 58.02 512 ASN A C 1
ATOM 3886 O O . ASN A 1 512 ? 54.410 127.826 107.363 1.00 58.12 512 ASN A O 1
ATOM 3891 N N . LEU A 1 513 ? 56.143 127.471 108.763 1.00 58.17 513 LEU A N 1
ATOM 3892 C CA . LEU A 1 513 ? 55.518 128.112 109.914 1.00 57.88 513 LEU A CA 1
ATOM 3893 C C . LEU A 1 513 ? 56.085 129.521 110.064 1.00 58.30 513 LEU A C 1
ATOM 3894 O O . LEU A 1 513 ? 57.292 129.684 110.226 1.00 58.41 513 LEU A O 1
ATOM 3899 N N . ASP A 1 514 ? 55.217 130.530 109.978 1.00 58.60 514 ASP A N 1
ATOM 3900 C CA . ASP A 1 514 ? 55.571 131.912 110.302 1.00 58.98 514 ASP A CA 1
ATOM 3901 C C . ASP A 1 514 ? 55.506 131.992 111.829 1.00 58.95 514 ASP A C 1
ATOM 3902 O O . ASP A 1 514 ? 55.726 130.975 112.493 1.00 59.33 514 ASP A O 1
ATOM 3907 N N . ASN A 1 515 ? 55.209 133.158 112.398 1.00 58.34 515 ASN A N 1
ATOM 3908 C CA . ASN A 1 515 ? 55.131 133.258 113.859 1.00 58.06 515 ASN A CA 1
ATOM 3909 C C . ASN A 1 515 ? 53.858 132.634 114.454 1.00 57.58 515 ASN A C 1
ATOM 3910 O O . ASN A 1 515 ? 52.884 133.325 114.781 1.00 57.88 515 ASN A O 1
ATOM 3915 N N . LEU A 1 516 ? 53.907 131.310 114.581 1.00 56.71 516 LEU A N 1
ATOM 3916 C CA . LEU A 1 516 ? 52.821 130.471 115.080 1.00 56.02 516 LEU A CA 1
ATOM 3917 C C . LEU A 1 516 ? 52.948 130.224 116.578 1.00 55.68 516 LEU A C 1
ATOM 3918 O O . LEU A 1 516 ? 54.009 129.847 117.055 1.00 55.38 516 LEU A O 1
ATOM 3923 N N . ASP A 1 517 ? 51.851 130.439 117.302 1.00 55.81 517 ASP A N 1
ATOM 3924 C CA . ASP A 1 517 ? 51.762 130.198 118.752 1.00 55.75 517 ASP A CA 1
ATOM 3925 C C . ASP A 1 517 ? 50.861 128.989 119.050 1.00 55.37 517 ASP A C 1
ATOM 3926 O O . ASP A 1 517 ? 49.712 128.931 118.595 1.00 55.49 517 ASP A O 1
ATOM 3931 N N . VAL A 1 518 ? 51.377 128.050 119.836 1.00 54.99 518 VAL A N 1
ATOM 3932 C CA . VAL A 1 518 ? 50.707 126.769 120.088 1.00 54.70 518 VAL A CA 1
ATOM 3933 C C . VAL A 1 518 ? 50.855 126.336 121.567 1.00 54.71 518 VAL A C 1
ATOM 3934 O O . VAL A 1 518 ? 51.850 126.674 122.230 1.00 54.62 518 VAL A O 1
ATOM 3938 N N . ARG A 1 519 ? 49.858 125.615 122.083 1.00 54.40 519 ARG A N 1
ATOM 3939 C CA . ARG A 1 519 ? 49.890 125.140 123.470 1.00 54.09 519 ARG A CA 1
ATOM 3940 C C . ARG A 1 519 ? 49.846 123.620 123.581 1.00 53.55 519 ARG A C 1
ATOM 3941 O O . ARG A 1 519 ? 49.039 122.968 122.923 1.00 53.51 519 ARG A O 1
ATOM 3949 N N . PHE A 1 520 ? 50.715 123.059 124.418 1.00 53.00 520 PHE A N 1
ATOM 3950 C CA . PHE A 1 520 ? 50.694 121.621 124.697 1.00 52.48 520 PHE A CA 1
ATOM 3951 C C . PHE A 1 520 ? 50.368 121.399 126.175 1.00 51.99 520 PHE A C 1
ATOM 3952 O O . PHE A 1 520 ? 51.087 121.894 127.022 1.00 51.65 520 PHE A O 1
ATOM 3960 N N . PRO A 1 521 ? 49.307 120.627 126.483 1.00 51.80 521 PRO A N 1
ATOM 3961 C CA . PRO A 1 521 ? 48.925 120.327 127.869 1.00 51.51 521 PRO A CA 1
ATOM 3962 C C . PRO A 1 521 ? 49.893 119.341 128.512 1.00 51.36 521 PRO A C 1
ATOM 3963 O O . PRO A 1 521 ? 50.485 118.532 127.799 1.00 51.51 521 PRO A O 1
ATOM 3967 N N . LEU A 1 522 ? 50.046 119.397 129.837 1.00 51.16 522 LEU A N 1
ATOM 3968 C CA . LEU A 1 522 ? 50.996 118.521 130.543 1.00 50.81 522 LEU A CA 1
ATOM 3969 C C . LEU A 1 522 ? 50.314 117.431 131.371 1.00 50.71 522 LEU A C 1
ATOM 3970 O O . LEU A 1 522 ? 49.142 117.543 131.720 1.00 49.91 522 LEU A O 1
ATOM 3975 N N . GLY A 1 523 ? 51.073 116.365 131.644 1.00 51.02 523 GLY A N 1
ATOM 3976 C CA . GLY A 1 523 ? 50.605 115.196 132.391 1.00 51.13 523 GLY A CA 1
ATOM 3977 C C . GLY A 1 523 ? 49.563 114.413 131.634 1.00 51.10 523 GLY A C 1
ATOM 3978 O O . GLY A 1 523 ? 48.790 113.660 132.222 1.00 51.11 523 GLY A O 1
ATOM 3979 N N . VAL A 1 524 ? 49.562 114.606 130.318 1.00 51.54 524 VAL A N 1
ATOM 3980 C CA . VAL A 1 524 ? 48.517 114.137 129.401 1.00 51.44 524 VAL A CA 1
ATOM 3981 C C . VAL A 1 524 ? 49.194 113.723 128.095 1.00 51.62 524 VAL A C 1
ATOM 3982 O O . VAL A 1 524 ? 50.335 114.109 127.827 1.00 51.58 524 VAL A O 1
ATOM 3986 N N . MET A 1 525 ? 48.502 112.911 127.302 1.00 51.62 525 MET A N 1
ATOM 3987 C CA . MET A 1 525 ? 49.003 112.465 126.007 1.00 51.93 525 MET A CA 1
ATOM 3988 C C . MET A 1 525 ? 48.318 113.181 124.809 1.00 50.20 525 MET A C 1
ATOM 3989 O O . MET A 1 525 ? 47.093 113.122 124.661 1.00 49.03 525 MET A O 1
ATOM 3994 N N . THR A 1 526 ? 49.137 113.850 123.983 1.00 49.24 526 THR A N 1
ATOM 3995 C CA . THR A 1 526 ? 48.684 114.613 122.805 1.00 48.59 526 THR A CA 1
ATOM 3996 C C . THR A 1 526 ? 49.163 113.997 121.487 1.00 48.44 526 THR A C 1
ATOM 3997 O O . THR A 1 526 ? 50.321 113.591 121.353 1.00 48.30 526 THR A O 1
ATOM 4001 N N . SER A 1 527 ? 48.247 113.939 120.520 1.00 48.49 527 SER A N 1
ATOM 4002 C CA . SER A 1 527 ? 48.531 113.555 119.143 1.00 47.51 527 SER A CA 1
ATOM 4003 C C . SER A 1 527 ? 48.585 114.792 118.261 1.00 47.40 527 SER A C 1
ATOM 4004 O O . SER A 1 527 ? 47.673 115.603 118.254 1.00 47.31 527 SER A O 1
ATOM 4007 N N . VAL A 1 528 ? 49.654 114.933 117.498 1.00 47.88 528 VAL A N 1
ATOM 4008 C CA . VAL A 1 528 ? 49.759 116.026 116.538 1.00 47.65 528 VAL A CA 1
ATOM 4009 C C . VAL A 1 528 ? 49.530 115.500 115.111 1.00 48.16 528 VAL A C 1
ATOM 4010 O O . VAL A 1 528 ? 50.404 114.854 114.508 1.00 47.90 528 VAL A O 1
ATOM 4014 N N . THR A 1 529 ? 48.348 115.809 114.585 1.00 48.36 529 THR A N 1
ATOM 4015 C CA . THR A 1 529 ? 47.884 115.301 113.312 1.00 49.15 529 THR A CA 1
ATOM 4016 C C . THR A 1 529 ? 47.831 116.359 112.191 1.00 49.11 529 THR A C 1
ATOM 4017 O O . THR A 1 529 ? 48.033 117.544 112.429 1.00 49.12 529 THR A O 1
ATOM 4021 N N . GLY A 1 530 ? 47.543 115.918 110.968 1.00 49.22 530 GLY A N 1
ATOM 4022 C CA . GLY A 1 530 ? 47.600 116.793 109.798 1.00 49.46 530 GLY A CA 1
ATOM 4023 C C . GLY A 1 530 ? 48.144 116.099 108.563 1.00 50.06 530 GLY A C 1
ATOM 4024 O O . GLY A 1 530 ? 48.789 115.044 108.662 1.00 49.98 530 GLY A O 1
ATOM 4025 N N . VAL A 1 531 ? 47.862 116.695 107.401 1.00 50.47 531 VAL A N 1
ATOM 4026 C CA . VAL A 1 531 ? 48.317 116.256 106.062 1.00 51.02 531 VAL A CA 1
ATOM 4027 C C . VAL A 1 531 ? 49.860 116.164 105.964 1.00 51.81 531 VAL A C 1
ATOM 4028 O O . VAL A 1 531 ? 50.572 116.817 106.739 1.00 51.81 531 VAL A O 1
ATOM 4032 N N . SER A 1 532 ? 50.379 115.345 105.036 1.00 52.46 532 SER A N 1
ATOM 4033 C CA . SER A 1 532 ? 51.825 115.253 104.826 1.00 52.78 532 SER A CA 1
ATOM 4034 C C . SER A 1 532 ? 52.321 116.597 104.322 1.00 52.83 532 SER A C 1
ATOM 4035 O O . SER A 1 532 ? 51.700 117.211 103.454 1.00 52.82 532 SER A O 1
ATOM 4038 N N . GLY A 1 533 ? 53.440 117.053 104.872 1.00 52.81 533 GLY A N 1
ATOM 4039 C CA . GLY A 1 533 ? 53.988 118.358 104.503 1.00 52.75 533 GLY A CA 1
ATOM 4040 C C . GLY A 1 533 ? 53.301 119.537 105.171 1.00 52.25 533 GLY A C 1
ATOM 4041 O O . GLY A 1 533 ? 53.572 120.686 104.823 1.00 51.97 533 GLY A O 1
ATOM 4042 N N . SER A 1 534 ? 52.414 119.244 106.124 1.00 52.32 534 SER A N 1
ATOM 4043 C CA . SER A 1 534 ? 51.736 120.260 106.947 1.00 52.11 534 SER A CA 1
ATOM 4044 C C . SER A 1 534 ? 52.695 121.046 107.816 1.00 52.35 534 SER A C 1
ATOM 4045 O O . SER A 1 534 ? 52.746 122.268 107.722 1.00 52.98 534 SER A O 1
ATOM 4048 N N . GLY A 1 535 ? 53.434 120.350 108.684 1.00 52.25 535 GLY A N 1
ATOM 4049 C CA . GLY A 1 535 ? 54.368 121.006 109.596 1.00 52.09 535 GLY A CA 1
ATOM 4050 C C . GLY A 1 535 ? 54.469 120.402 110.983 1.00 52.22 535 GLY A C 1
ATOM 4051 O O . GLY A 1 535 ? 55.130 120.952 111.849 1.00 52.34 535 GLY A O 1
ATOM 4052 N N . LYS A 1 536 ? 53.821 119.262 111.185 1.00 52.67 536 LYS A N 1
ATOM 4053 C CA . LYS A 1 536 ? 53.840 118.507 112.450 1.00 52.69 536 LYS A CA 1
ATOM 4054 C C . LYS A 1 536 ? 55.259 118.180 112.900 1.00 53.26 536 LYS A C 1
ATOM 4055 O O . LYS A 1 536 ? 55.683 118.501 114.016 1.00 54.10 536 LYS A O 1
ATOM 4061 N N . SER A 1 537 ? 55.985 117.515 112.013 1.00 53.18 537 SER A N 1
ATOM 4062 C CA . SER A 1 537 ? 57.390 117.237 112.194 1.00 53.05 537 SER A CA 1
ATOM 4063 C C . SER A 1 537 ? 58.228 118.510 112.409 1.00 52.94 537 SER A C 1
ATOM 4064 O O . SER A 1 537 ? 59.140 118.519 113.244 1.00 53.29 537 SER A O 1
ATOM 4067 N N . THR A 1 538 ? 57.897 119.581 111.686 1.00 52.87 538 THR A N 1
ATOM 4068 C CA . THR A 1 538 ? 58.564 120.883 111.833 1.00 52.71 538 THR A CA 1
ATOM 4069 C C . THR A 1 538 ? 58.250 121.536 113.177 1.00 52.97 538 THR A C 1
ATOM 4070 O O . THR A 1 538 ? 59.115 122.177 113.767 1.00 53.59 538 THR A O 1
ATOM 4074 N N . LEU A 1 539 ? 57.014 121.380 113.656 1.00 53.19 539 LEU A N 1
ATOM 4075 C CA . LEU A 1 539 ? 56.605 121.885 114.969 1.00 52.76 539 LEU A CA 1
ATOM 4076 C C . LEU A 1 539 ? 57.144 121.047 116.129 1.00 53.34 539 LEU A C 1
ATOM 4077 O O . LEU A 1 539 ? 57.730 121.588 117.063 1.00 53.25 539 LEU A O 1
ATOM 4082 N N . VAL A 1 540 ? 56.955 119.727 116.053 1.00 53.71 540 VAL A N 1
ATOM 4083 C CA . VAL A 1 540 ? 57.163 118.838 117.201 1.00 53.71 540 VAL A CA 1
ATOM 4084 C C . VAL A 1 540 ? 58.590 118.331 117.301 1.00 54.30 540 VAL A C 1
ATOM 4085 O O . VAL A 1 540 ? 59.248 118.543 118.309 1.00 54.29 540 VAL A O 1
ATOM 4089 N N . SER A 1 541 ? 59.060 117.658 116.252 1.00 55.01 541 SER A N 1
ATOM 4090 C CA . SER A 1 541 ? 60.402 117.084 116.241 1.00 55.86 541 SER A CA 1
ATOM 4091 C C . SER A 1 541 ? 61.491 118.143 116.136 1.00 56.31 541 SER A C 1
ATOM 4092 O O . SER A 1 541 ? 62.476 118.111 116.877 1.00 57.16 541 SER A O 1
ATOM 4095 N N . GLN A 1 542 ? 61.319 119.090 115.229 1.00 56.78 542 GLN A N 1
ATOM 4096 C CA . GLN A 1 542 ? 62.330 120.126 115.049 1.00 56.99 542 GLN A CA 1
ATOM 4097 C C . GLN A 1 542 ? 62.201 121.267 116.055 1.00 57.09 542 GLN A C 1
ATOM 4098 O O . GLN A 1 542 ? 63.059 121.426 116.900 1.00 57.48 542 GLN A O 1
ATOM 4104 N N . ALA A 1 543 ? 61.121 122.037 115.993 1.00 57.72 543 ALA A N 1
ATOM 4105 C CA . ALA A 1 543 ? 60.993 123.259 116.805 1.00 57.90 543 ALA A CA 1
ATOM 4106 C C . ALA A 1 543 ? 60.844 123.020 118.300 1.00 58.21 543 ALA A C 1
ATOM 4107 O O . ALA A 1 543 ? 61.566 123.618 119.096 1.00 58.56 543 ALA A O 1
ATOM 4109 N N . LEU A 1 544 ? 59.907 122.163 118.690 1.00 58.66 544 LEU A N 1
ATOM 4110 C CA . LEU A 1 544 ? 59.692 121.907 120.104 1.00 59.02 544 LEU A CA 1
ATOM 4111 C C . LEU A 1 544 ? 60.986 121.411 120.725 1.00 59.57 544 LEU A C 1
ATOM 4112 O O . LEU A 1 544 ? 61.552 122.078 121.583 1.00 59.55 544 LEU A O 1
ATOM 4117 N N . VAL A 1 545 ? 61.461 120.264 120.247 1.00 59.96 545 VAL A N 1
ATOM 4118 C CA . VAL A 1 545 ? 62.623 119.573 120.804 1.00 60.35 545 VAL A CA 1
ATOM 4119 C C . VAL A 1 545 ? 63.848 120.470 121.012 1.00 60.81 545 VAL A C 1
ATOM 4120 O O . VAL A 1 545 ? 64.428 120.486 122.101 1.00 61.07 545 VAL A O 1
ATOM 4124 N N . ASP A 1 546 ? 64.257 121.216 119.992 1.00 61.21 546 ASP A N 1
ATOM 4125 C CA . ASP A 1 546 ? 65.382 122.115 120.212 1.00 61.87 546 ASP A CA 1
ATOM 4126 C C . ASP A 1 546 ? 64.945 123.529 120.571 1.00 62.37 546 ASP A C 1
ATOM 4127 O O . ASP A 1 546 ? 65.561 124.515 120.172 1.00 63.00 546 ASP A O 1
ATOM 4132 N N . ALA A 1 547 ? 63.861 123.607 121.334 1.00 62.64 547 ALA A N 1
ATOM 4133 C CA . ALA A 1 547 ? 63.580 124.775 122.151 1.00 62.87 547 ALA A CA 1
ATOM 4134 C C . ALA A 1 547 ? 63.837 124.371 123.597 1.00 63.02 547 ALA A C 1
ATOM 4135 O O . ALA A 1 547 ? 64.542 125.073 124.318 1.00 63.09 547 ALA A O 1
ATOM 4137 N N . LEU A 1 548 ? 63.305 123.222 124.013 1.00 63.36 548 LEU A N 1
ATOM 4138 C CA . LEU A 1 548 ? 63.490 122.791 125.401 1.00 63.84 548 LEU A CA 1
ATOM 4139 C C . LEU A 1 548 ? 64.750 121.962 125.686 1.00 64.29 548 LEU A C 1
ATOM 4140 O O . LEU A 1 548 ? 65.044 121.659 126.849 1.00 64.37 548 LEU A O 1
ATOM 4145 N N . ALA A 1 549 ? 65.501 121.618 124.637 1.00 64.72 549 ALA A N 1
ATOM 4146 C CA . ALA A 1 549 ? 66.862 121.109 124.814 1.00 64.94 549 ALA A CA 1
ATOM 4147 C C . ALA A 1 549 ? 67.781 122.269 125.198 1.00 65.40 549 ALA A C 1
ATOM 4148 O O . ALA A 1 549 ? 68.728 122.095 125.972 1.00 65.33 549 ALA A O 1
ATOM 4150 N N . ALA A 1 550 ? 67.487 123.449 124.651 1.00 65.87 550 ALA A N 1
ATOM 4151 C CA . ALA A 1 550 ? 68.203 124.680 124.986 1.00 66.60 550 ALA A CA 1
ATOM 4152 C C . ALA A 1 550 ? 67.885 125.198 126.403 1.00 67.04 550 ALA A C 1
ATOM 4153 O O . ALA A 1 550 ? 68.728 125.835 127.040 1.00 66.97 550 ALA A O 1
ATOM 4155 N N . HIS A 1 551 ? 66.670 124.923 126.879 1.00 67.54 551 HIS A N 1
ATOM 4156 C CA . HIS A 1 551 ? 66.244 125.261 128.244 1.00 67.95 551 HIS A CA 1
ATOM 4157 C C . HIS A 1 551 ? 66.871 124.335 129.295 1.00 68.16 551 HIS A C 1
ATOM 4158 O O . HIS A 1 551 ? 66.987 124.712 130.459 1.00 68.36 551 HIS A O 1
ATOM 4165 N N . PHE A 1 552 ? 67.275 123.131 128.883 1.00 68.53 552 PHE A N 1
ATOM 4166 C CA . PHE A 1 552 ? 67.910 122.163 129.788 1.00 68.79 552 PHE A CA 1
ATOM 4167 C C . PHE A 1 552 ? 69.423 122.034 129.557 1.00 69.15 552 PHE A C 1
ATOM 4168 O O . PHE A 1 552 ? 70.052 122.931 128.997 1.00 68.99 552 PHE A O 1
ATOM 4176 N N . GLY A 1 553 ? 69.995 120.909 129.986 1.00 69.77 553 GLY A N 1
ATOM 4177 C CA . GLY A 1 553 ? 71.438 120.680 129.894 1.00 70.53 553 GLY A CA 1
ATOM 4178 C C . GLY A 1 553 ? 71.894 119.751 128.781 1.00 71.06 553 GLY A C 1
ATOM 4179 O O . GLY A 1 553 ? 73.008 119.228 128.835 1.00 71.24 553 GLY A O 1
ATOM 4180 N N . GLN A 1 554 ? 71.036 119.539 127.782 1.00 71.43 554 GLN A N 1
ATOM 4181 C CA . GLN A 1 554 ? 71.385 118.776 126.570 1.00 71.84 554 GLN A CA 1
ATOM 4182 C C . GLN A 1 554 ? 70.639 119.285 125.346 1.00 71.72 554 GLN A C 1
ATOM 4183 O O . GLN A 1 554 ? 71.208 120.004 124.527 1.00 71.86 554 GLN A O 1
ATOM 4189 N N . GLY A 1 572 ? 65.724 128.037 112.519 1.00 61.84 572 GLY A N 1
ATOM 4190 C CA . GLY A 1 572 ? 64.581 128.908 112.773 1.00 62.56 572 GLY A CA 1
ATOM 4191 C C . GLY A 1 572 ? 64.535 129.527 114.165 1.00 62.91 572 GLY A C 1
ATOM 4192 O O . GLY A 1 572 ? 65.545 129.558 114.880 1.00 62.83 572 GLY A O 1
ATOM 4193 N N . SER A 1 573 ? 63.355 130.024 114.544 1.00 63.17 573 SER A N 1
ATOM 4194 C CA . SER A 1 573 ? 63.131 130.645 115.858 1.00 63.43 573 SER A CA 1
ATOM 4195 C C . SER A 1 573 ? 62.053 129.913 116.677 1.00 63.58 573 SER A C 1
ATOM 4196 O O . SER A 1 573 ? 61.317 129.075 116.143 1.00 63.81 573 SER A O 1
ATOM 4199 N N . ALA A 1 574 ? 61.982 130.242 117.973 1.00 63.58 574 ALA A N 1
ATOM 4200 C CA . ALA A 1 574 ? 60.943 129.770 118.909 1.00 63.16 574 ALA A CA 1
ATOM 4201 C C . ALA A 1 574 ? 61.087 130.474 120.261 1.00 63.14 574 ALA A C 1
ATOM 4202 O O . ALA A 1 574 ? 62.134 131.054 120.558 1.00 62.93 574 ALA A O 1
ATOM 4204 N N . ARG A 1 575 ? 60.035 130.424 121.074 1.00 63.01 575 ARG A N 1
ATOM 4205 C CA . ARG A 1 575 ? 60.080 130.957 122.433 1.00 62.82 575 ARG A CA 1
ATOM 4206 C C . ARG A 1 575 ? 59.257 130.108 123.391 1.00 62.53 575 ARG A C 1
ATOM 4207 O O . ARG A 1 575 ? 58.107 129.775 123.107 1.00 62.23 575 ARG A O 1
ATOM 4215 N N . LEU A 1 576 ? 59.863 129.775 124.528 1.00 62.47 576 LEU A N 1
ATOM 4216 C CA . LEU A 1 576 ? 59.221 128.969 125.572 1.00 62.25 576 LEU A CA 1
ATOM 4217 C C . LEU A 1 576 ? 58.457 129.811 126.588 1.00 62.04 576 LEU A C 1
ATOM 4218 O O . LEU A 1 576 ? 58.815 130.957 126.855 1.00 62.06 576 LEU A O 1
ATOM 4223 N N . GLY A 1 577 ? 57.397 129.222 127.133 1.00 61.88 577 GLY A N 1
ATOM 4224 C CA . GLY A 1 577 ? 56.544 129.865 128.128 1.00 61.63 577 GLY A CA 1
ATOM 4225 C C . GLY A 1 577 ? 55.649 128.834 128.785 1.00 61.54 577 GLY A C 1
ATOM 4226 O O . GLY A 1 577 ? 55.816 127.632 128.572 1.00 61.71 577 GLY A O 1
ATOM 4227 N N . GLY A 1 578 ? 54.696 129.301 129.584 1.00 61.45 578 GLY A N 1
ATOM 4228 C CA . GLY A 1 578 ? 53.765 128.411 130.270 1.00 61.37 578 GLY A CA 1
ATOM 4229 C C . GLY A 1 578 ? 54.302 127.910 131.594 1.00 61.36 578 GLY A C 1
ATOM 4230 O O . GLY A 1 578 ? 55.193 128.523 132.174 1.00 61.39 578 GLY A O 1
ATOM 4231 N N . ASP A 1 579 ? 53.748 126.795 132.074 1.00 61.52 579 ASP A N 1
ATOM 4232 C CA . ASP A 1 579 ? 54.132 126.216 133.370 1.00 61.53 579 ASP A CA 1
ATOM 4233 C C . ASP A 1 579 ? 55.366 125.316 133.205 1.00 61.52 579 ASP A C 1
ATOM 4234 O O . ASP A 1 579 ? 55.261 124.091 133.083 1.00 61.41 579 ASP A O 1
ATOM 4239 N N . LEU A 1 580 ? 56.531 125.958 133.189 1.00 61.68 580 LEU A N 1
ATOM 4240 C CA . LEU A 1 580 ? 57.827 125.307 133.004 1.00 61.59 580 LEU A CA 1
ATOM 4241 C C . LEU A 1 580 ? 58.281 124.479 134.206 1.00 61.71 580 LEU A C 1
ATOM 4242 O O . LEU A 1 580 ? 58.857 123.398 134.037 1.00 61.81 580 LEU A O 1
ATOM 4247 N N . ALA A 1 581 ? 58.043 124.995 135.411 1.00 61.75 581 ALA A N 1
ATOM 4248 C CA . ALA A 1 581 ? 58.542 124.366 136.642 1.00 61.93 581 ALA A CA 1
ATOM 4249 C C . ALA A 1 581 ? 57.976 122.954 136.877 1.00 61.96 581 ALA A C 1
ATOM 4250 O O . ALA A 1 581 ? 58.288 122.309 137.885 1.00 62.10 581 ALA A O 1
ATOM 4252 N N . GLN A 1 582 ? 57.161 122.482 135.934 1.00 61.77 582 GLN A N 1
ATOM 4253 C CA . GLN A 1 582 ? 56.629 121.120 135.959 1.00 61.82 582 GLN A CA 1
ATOM 4254 C C . GLN A 1 582 ? 57.461 120.140 135.110 1.00 61.74 582 GLN A C 1
ATOM 4255 O O . GLN A 1 582 ? 57.282 118.923 135.206 1.00 61.35 582 GLN A O 1
ATOM 4261 N N . ILE A 1 583 ? 58.358 120.678 134.283 1.00 61.97 583 ILE A N 1
ATOM 4262 C CA . ILE A 1 583 ? 59.134 119.870 133.335 1.00 62.31 583 ILE A CA 1
ATOM 4263 C C . ILE A 1 583 ? 60.621 119.795 133.696 1.00 62.64 583 ILE A C 1
ATOM 4264 O O . ILE A 1 583 ? 61.320 120.814 133.764 1.00 62.78 583 ILE A O 1
ATOM 4269 N N . THR A 1 584 ? 61.086 118.567 133.908 1.00 62.95 584 THR A N 1
ATOM 4270 C CA . THR A 1 584 ? 62.433 118.291 134.387 1.00 63.25 584 THR A CA 1
ATOM 4271 C C . THR A 1 584 ? 63.324 117.799 133.252 1.00 63.43 584 THR A C 1
ATOM 4272 O O . THR A 1 584 ? 64.420 118.326 133.028 1.00 63.68 584 THR A O 1
ATOM 4276 N N . ARG A 1 585 ? 62.845 116.782 132.546 1.00 63.52 585 ARG A N 1
ATOM 4277 C CA . ARG A 1 585 ? 63.589 116.178 131.455 1.00 63.50 585 ARG A CA 1
ATOM 4278 C C . ARG A 1 585 ? 62.832 116.215 130.133 1.00 63.21 585 ARG A C 1
ATOM 4279 O O . ARG A 1 585 ? 61.601 116.181 130.099 1.00 63.14 585 ARG A O 1
ATOM 4287 N N . LEU A 1 586 ? 63.610 116.294 129.058 1.00 62.88 586 LEU A N 1
ATOM 4288 C CA . LEU A 1 586 ? 63.167 116.049 127.704 1.00 62.66 586 LEU A CA 1
ATOM 4289 C C . LEU A 1 586 ? 63.723 114.684 127.323 1.00 62.61 586 LEU A C 1
ATOM 4290 O O . LEU A 1 586 ? 64.903 114.406 127.514 1.00 62.25 586 LEU A O 1
ATOM 4295 N N . VAL A 1 587 ? 62.858 113.823 126.809 1.00 62.93 587 VAL A N 1
ATOM 4296 C CA . VAL A 1 587 ? 63.289 112.561 126.217 1.00 62.78 587 VAL A CA 1
ATOM 4297 C C . VAL A 1 587 ? 62.693 112.468 124.819 1.00 62.79 587 VAL A C 1
ATOM 4298 O O . VAL A 1 587 ? 61.479 112.469 124.669 1.00 62.62 587 VAL A O 1
ATOM 4302 N N . ARG A 1 588 ? 63.540 112.416 123.798 1.00 62.99 588 ARG A N 1
ATOM 4303 C CA . ARG A 1 588 ? 63.029 112.252 122.452 1.00 64.06 588 ARG A CA 1
ATOM 4304 C C . ARG A 1 588 ? 63.263 110.827 121.965 1.00 64.12 588 ARG A C 1
ATOM 4305 O O . ARG A 1 588 ? 64.328 110.258 122.174 1.00 64.00 588 ARG A O 1
ATOM 4313 N N . VAL A 1 589 ? 62.247 110.254 121.333 1.00 64.51 589 VAL A N 1
ATOM 4314 C CA . VAL A 1 589 ? 62.343 108.907 120.793 1.00 65.13 589 VAL A CA 1
ATOM 4315 C C . VAL A 1 589 ? 62.204 108.949 119.273 1.00 65.59 589 VAL A C 1
ATOM 4316 O O . VAL A 1 589 ? 61.116 109.151 118.727 1.00 65.72 589 VAL A O 1
ATOM 4320 N N . ASP A 1 590 ? 63.345 108.766 118.617 1.00 66.24 590 ASP A N 1
ATOM 4321 C CA . ASP A 1 590 ? 63.484 108.791 117.159 1.00 66.53 590 ASP A CA 1
ATOM 4322 C C . ASP A 1 590 ? 63.282 107.420 116.513 1.00 66.36 590 ASP A C 1
ATOM 4323 O O . ASP A 1 590 ? 63.292 106.382 117.182 1.00 66.32 590 ASP A O 1
ATOM 4328 N N . GLN A 1 591 ? 63.108 107.435 115.195 1.00 66.08 591 GLN A N 1
ATOM 4329 C CA . GLN A 1 591 ? 62.976 106.215 114.388 1.00 65.59 591 GLN A CA 1
ATOM 4330 C C . GLN A 1 591 ? 64.329 105.574 114.018 1.00 64.28 591 GLN A C 1
ATOM 4331 O O . GLN A 1 591 ? 64.367 104.410 113.597 1.00 63.52 591 GLN A O 1
ATOM 4337 N N . LYS A 1 592 ? 65.411 106.351 114.169 1.00 62.54 592 LYS A N 1
ATOM 4338 C CA . LYS A 1 592 ? 66.782 105.953 113.802 1.00 61.35 592 LYS A CA 1
ATOM 4339 C C . LYS A 1 592 ? 67.228 104.640 114.484 1.00 60.47 592 LYS A C 1
ATOM 4340 O O . LYS A 1 592 ? 66.640 104.247 115.490 1.00 59.71 592 LYS A O 1
ATOM 4346 N N . PRO A 1 593 ? 68.254 103.958 113.928 1.00 59.91 593 PRO A N 1
ATOM 4347 C CA . PRO A 1 593 ? 68.710 102.680 114.495 1.00 59.69 593 PRO A CA 1
ATOM 4348 C C . PRO A 1 593 ? 69.361 102.844 115.864 1.00 59.55 593 PRO A C 1
ATOM 4349 O O . PRO A 1 593 ? 69.732 103.959 116.241 1.00 59.57 593 PRO A O 1
ATOM 4353 N N . ILE A 1 594 ? 69.524 101.743 116.597 1.00 59.45 594 ILE A N 1
ATOM 4354 C CA . ILE A 1 594 ? 70.176 101.829 117.888 1.00 58.72 594 ILE A CA 1
ATOM 4355 C C . ILE A 1 594 ? 71.679 102.012 117.675 1.00 59.66 594 ILE A C 1
ATOM 4356 O O . ILE A 1 594 ? 72.318 102.776 118.413 1.00 60.12 594 ILE A O 1
ATOM 4361 N N . GLY A 1 595 ? 72.220 101.333 116.652 1.00 59.93 595 GLY A N 1
ATOM 4362 C CA . GLY A 1 595 ? 73.568 101.578 116.111 1.00 59.37 595 GLY A CA 1
ATOM 4363 C C . GLY A 1 595 ? 73.585 101.371 114.598 1.00 59.31 595 GLY A C 1
ATOM 4364 O O . GLY A 1 595 ? 72.633 100.828 114.033 1.00 59.25 595 GLY A O 1
ATOM 4365 N N . ARG A 1 596 ? 74.667 101.802 113.949 1.00 58.86 596 ARG A N 1
ATOM 4366 C CA . ARG A 1 596 ? 74.816 101.716 112.487 1.00 59.01 596 ARG A CA 1
ATOM 4367 C C . ARG A 1 596 ? 75.523 100.445 111.979 1.00 58.77 596 ARG A C 1
ATOM 4368 O O . ARG A 1 596 ? 75.471 100.140 110.784 1.00 58.06 596 ARG A O 1
ATOM 4376 N N . THR A 1 597 ? 76.191 99.731 112.894 1.00 58.56 597 THR A N 1
ATOM 4377 C CA . THR A 1 597 ? 76.966 98.525 112.586 1.00 58.06 597 THR A CA 1
ATOM 4378 C C . THR A 1 597 ? 76.458 97.405 113.476 1.00 57.78 597 THR A C 1
ATOM 4379 O O . THR A 1 597 ? 75.639 97.658 114.356 1.00 57.51 597 THR A O 1
ATOM 4383 N N . PRO A 1 598 ? 76.909 96.154 113.230 1.00 58.05 598 PRO A N 1
ATOM 4384 C CA . PRO A 1 598 ? 76.507 95.012 114.075 1.00 57.62 598 PRO A CA 1
ATOM 4385 C C . PRO A 1 598 ? 77.126 94.898 115.490 1.00 58.04 598 PRO A C 1
ATOM 4386 O O . PRO A 1 598 ? 76.845 93.907 116.185 1.00 58.02 598 PRO A O 1
ATOM 4390 N N . ARG A 1 599 ? 77.957 95.863 115.914 1.00 58.18 599 ARG A N 1
ATOM 4391 C CA . ARG A 1 599 ? 78.408 95.938 117.320 1.00 58.69 599 ARG A CA 1
ATOM 4392 C C . ARG A 1 599 ? 77.207 96.020 118.234 1.00 59.33 599 ARG A C 1
ATOM 4393 O O . ARG A 1 599 ? 77.181 95.404 119.299 1.00 60.04 599 ARG A O 1
ATOM 4401 N N . SER A 1 600 ? 76.262 96.878 117.834 1.00 59.56 600 SER A N 1
ATOM 4402 C CA . SER A 1 600 ? 75.092 97.237 118.628 1.00 59.89 600 SER A CA 1
ATOM 4403 C C . SER A 1 600 ? 74.071 96.119 118.691 1.00 60.03 600 SER A C 1
ATOM 4404 O O . SER A 1 600 ? 73.864 95.386 117.705 1.00 59.28 600 SER A O 1
ATOM 4407 N N . ASN A 1 601 ? 73.438 96.010 119.861 1.00 60.16 601 ASN A N 1
ATOM 4408 C CA . ASN A 1 601 ? 72.336 95.091 120.080 1.00 60.07 601 ASN A CA 1
ATOM 4409 C C . ASN A 1 601 ? 71.498 95.505 121.313 1.00 60.97 601 ASN A C 1
ATOM 4410 O O . ASN A 1 601 ? 71.886 96.412 122.057 1.00 60.58 601 ASN A O 1
ATOM 4415 N N . MET A 1 602 ? 70.330 94.891 121.506 1.00 62.06 602 MET A N 1
ATOM 4416 C CA . MET A 1 602 ? 69.526 95.158 122.716 1.00 62.57 602 MET A CA 1
ATOM 4417 C C . MET A 1 602 ? 70.364 95.004 123.973 1.00 61.61 602 MET A C 1
ATOM 4418 O O . MET A 1 602 ? 70.292 95.846 124.882 1.00 61.11 602 MET A O 1
ATOM 4423 N N . ALA A 1 603 ? 71.138 93.917 124.021 1.00 60.14 603 ALA A N 1
ATOM 4424 C CA . ALA A 1 603 ? 71.850 93.503 125.237 1.00 60.35 603 ALA A CA 1
ATOM 4425 C C . ALA A 1 603 ? 72.689 94.619 125.826 1.00 60.43 603 ALA A C 1
ATOM 4426 O O . ALA A 1 603 ? 72.814 94.783 127.037 1.00 61.54 603 ALA A O 1
ATOM 4428 N N . THR A 1 604 ? 73.264 95.392 124.933 1.00 60.03 604 THR A N 1
ATOM 4429 C CA . THR A 1 604 ? 74.246 96.380 125.287 1.00 59.17 604 THR A CA 1
ATOM 4430 C C . THR A 1 604 ? 73.629 97.788 125.310 1.00 58.90 604 THR A C 1
ATOM 4431 O O . THR A 1 604 ? 74.118 98.646 126.029 1.00 59.41 604 THR A O 1
ATOM 4435 N N . TYR A 1 605 ? 72.535 97.992 124.555 1.00 57.79 605 TYR A N 1
ATOM 4436 C CA . TYR A 1 605 ? 71.801 99.263 124.520 1.00 56.97 605 TYR A CA 1
ATOM 4437 C C . TYR A 1 605 ? 70.926 99.476 125.777 1.00 56.90 605 TYR A C 1
ATOM 4438 O O . TYR A 1 605 ? 70.697 100.622 126.215 1.00 55.84 605 TYR A O 1
ATOM 4447 N N . THR A 1 606 ? 70.408 98.372 126.317 1.00 56.70 606 THR A N 1
ATOM 4448 C CA . THR A 1 606 ? 69.607 98.405 127.532 1.00 57.31 606 THR A CA 1
ATOM 4449 C C . THR A 1 606 ? 70.505 98.576 128.767 1.00 57.75 606 THR A C 1
ATOM 4450 O O . THR A 1 606 ? 70.104 99.189 129.752 1.00 58.07 606 THR A O 1
ATOM 4454 N N . GLY A 1 607 ? 71.719 98.048 128.687 1.00 57.98 607 GLY A N 1
ATOM 4455 C CA . GLY A 1 607 ? 72.706 98.186 129.743 1.00 58.28 607 GLY A CA 1
ATOM 4456 C C . GLY A 1 607 ? 72.798 96.903 130.538 1.00 58.58 607 GLY A C 1
ATOM 4457 O O . GLY A 1 607 ? 73.574 96.805 131.483 1.00 59.36 607 GLY A O 1
ATOM 4458 N N . LEU A 1 608 ? 71.995 95.918 130.155 1.00 58.58 608 LEU A N 1
ATOM 4459 C CA . LEU A 1 608 ? 71.901 94.671 130.897 1.00 58.33 608 LEU A CA 1
ATOM 4460 C C . LEU A 1 608 ? 73.111 93.750 130.715 1.00 58.91 608 LEU A C 1
ATOM 4461 O O . LEU A 1 608 ? 73.341 92.872 131.536 1.00 59.54 608 LEU A O 1
ATOM 4466 N N . PHE A 1 609 ? 73.896 93.956 129.663 1.00 58.99 609 PHE A N 1
ATOM 4467 C CA . PHE A 1 609 ? 75.004 93.048 129.379 1.00 59.15 609 PHE A CA 1
ATOM 4468 C C . PHE A 1 609 ? 76.122 93.150 130.429 1.00 59.38 609 PHE A C 1
ATOM 4469 O O . PHE A 1 609 ? 76.849 92.181 130.641 1.00 59.61 609 PHE A O 1
ATOM 4477 N N . ASP A 1 610 ? 76.227 94.298 131.096 1.00 59.37 610 ASP A N 1
ATOM 4478 C CA . ASP A 1 610 ? 77.262 94.559 132.110 1.00 60.19 610 ASP A CA 1
ATOM 4479 C C . ASP A 1 610 ? 77.232 93.603 133.303 1.00 60.15 610 ASP A C 1
ATOM 4480 O O . ASP A 1 610 ? 78.289 93.235 133.815 1.00 60.06 610 ASP A O 1
ATOM 4485 N N . GLN A 1 611 ? 76.017 93.274 133.770 1.00 60.33 611 GLN A N 1
ATOM 4486 C CA . GLN A 1 611 ? 75.772 92.358 134.886 1.00 60.26 611 GLN A CA 1
ATOM 4487 C C . GLN A 1 611 ? 75.929 90.915 134.438 1.00 59.21 611 GLN A C 1
ATOM 4488 O O . GLN A 1 611 ? 76.408 90.060 135.197 1.00 59.24 611 GLN A O 1
ATOM 4494 N N . VAL A 1 612 ? 75.516 90.657 133.200 1.00 58.23 612 VAL A N 1
ATOM 4495 C CA . VAL A 1 612 ? 75.695 89.368 132.565 1.00 56.85 612 VAL A CA 1
ATOM 4496 C C . VAL A 1 612 ? 77.178 88.989 132.591 1.00 56.66 612 VAL A C 1
ATOM 4497 O O . VAL A 1 612 ? 77.523 87.845 132.896 1.00 57.26 612 VAL A O 1
ATOM 4501 N N . ARG A 1 613 ? 78.064 89.938 132.306 1.00 55.97 613 ARG A N 1
ATOM 4502 C CA . ARG A 1 613 ? 79.490 89.609 132.206 1.00 55.43 613 ARG A CA 1
ATOM 4503 C C . ARG A 1 613 ? 80.090 89.386 133.589 1.00 55.15 613 ARG A C 1
ATOM 4504 O O . ARG A 1 613 ? 80.986 88.567 133.778 1.00 54.17 613 ARG A O 1
ATOM 4512 N N . LYS A 1 614 ? 79.583 90.160 134.541 1.00 55.32 614 LYS A N 1
ATOM 4513 C CA . LYS A 1 614 ? 79.775 89.970 135.989 1.00 54.84 614 LYS A CA 1
ATOM 4514 C C . LYS A 1 614 ? 79.465 88.534 136.469 1.00 54.05 614 LYS A C 1
ATOM 4515 O O . LYS A 1 614 ? 80.216 87.967 137.250 1.00 54.45 614 LYS A O 1
ATOM 4521 N N . LEU A 1 615 ? 78.368 87.951 135.987 1.00 53.89 615 LEU A N 1
ATOM 4522 C CA . LEU A 1 615 ? 77.930 86.605 136.395 1.00 52.61 615 LEU A CA 1
ATOM 4523 C C . LEU A 1 615 ? 78.796 85.519 135.801 1.00 52.46 615 LEU A C 1
ATOM 4524 O O . LEU A 1 615 ? 78.885 84.419 136.346 1.00 52.31 615 LEU A O 1
ATOM 4529 N N . PHE A 1 616 ? 79.379 85.800 134.639 1.00 52.80 616 PHE A N 1
ATOM 4530 C CA . PHE A 1 616 ? 80.320 84.878 133.988 1.00 52.43 616 PHE A CA 1
ATOM 4531 C C . PHE A 1 616 ? 81.694 84.918 134.657 1.00 52.69 616 PHE A C 1
ATOM 4532 O O . PHE A 1 616 ? 82.319 83.885 134.846 1.00 53.12 616 PHE A O 1
ATOM 4540 N N . ALA A 1 617 ? 82.140 86.112 135.034 1.00 52.92 617 ALA A N 1
ATOM 4541 C CA . ALA A 1 617 ? 83.418 86.307 135.702 1.00 53.77 617 ALA A CA 1
ATOM 4542 C C . ALA A 1 617 ? 83.483 85.673 137.096 1.00 54.59 617 ALA A C 1
ATOM 4543 O O . ALA A 1 617 ? 84.576 85.517 137.652 1.00 54.72 617 ALA A O 1
ATOM 4545 N N . ALA A 1 618 ? 82.318 85.315 137.653 1.00 55.49 618 ALA A N 1
ATOM 4546 C CA . ALA A 1 618 ? 82.218 84.723 139.002 1.00 55.90 618 ALA A CA 1
ATOM 4547 C C . ALA A 1 618 ? 82.106 83.187 139.032 1.00 56.44 618 ALA A C 1
ATOM 4548 O O . ALA A 1 618 ? 81.859 82.598 140.084 1.00 57.07 618 ALA A O 1
ATOM 4550 N N . THR A 1 619 ? 82.301 82.544 137.886 1.00 57.22 619 THR A N 1
ATOM 4551 C CA . THR A 1 619 ? 82.178 81.089 137.766 1.00 57.38 619 THR A CA 1
ATOM 4552 C C . THR A 1 619 ? 83.489 80.410 138.095 1.00 57.68 619 THR A C 1
ATOM 4553 O O . THR A 1 619 ? 84.557 81.021 137.935 1.00 58.08 619 THR A O 1
ATOM 4557 N N . PRO A 1 620 ? 83.417 79.153 138.596 1.00 57.71 620 PRO A N 1
ATOM 4558 C CA . PRO A 1 620 ? 84.580 78.331 138.927 1.00 57.33 620 PRO A CA 1
ATOM 4559 C C . PRO A 1 620 ? 85.694 78.284 137.874 1.00 57.04 620 PRO A C 1
ATOM 4560 O O . PRO A 1 620 ? 86.879 78.273 138.247 1.00 57.00 620 PRO A O 1
ATOM 4564 N N . LEU A 1 621 ? 85.332 78.229 136.591 1.00 56.35 621 LEU A N 1
ATOM 4565 C CA . LEU A 1 621 ? 86.338 78.118 135.520 1.00 56.43 621 LEU A CA 1
ATOM 4566 C C . LEU A 1 621 ? 86.966 79.461 135.153 1.00 56.55 621 LEU A C 1
ATOM 4567 O O . LEU A 1 621 ? 88.169 79.531 134.879 1.00 56.61 621 LEU A O 1
ATOM 4572 N N . ALA A 1 622 ? 86.152 80.514 135.158 1.00 56.95 622 ALA A N 1
ATOM 4573 C CA . ALA A 1 622 ? 86.630 81.877 134.949 1.00 57.37 622 ALA A CA 1
ATOM 4574 C C . ALA A 1 622 ? 87.559 82.284 136.082 1.00 57.73 622 ALA A C 1
ATOM 4575 O O . ALA A 1 622 ? 88.530 83.007 135.871 1.00 57.97 622 ALA A O 1
ATOM 4577 N N . LYS A 1 623 ? 87.266 81.798 137.284 1.00 58.16 623 LYS A N 1
ATOM 4578 C CA . LYS A 1 623 ? 88.095 82.089 138.449 1.00 58.39 623 LYS A CA 1
ATOM 4579 C C . LYS A 1 623 ? 89.475 81.421 138.374 1.00 58.15 623 LYS A C 1
ATOM 4580 O O . LYS A 1 623 ? 90.472 82.043 138.734 1.00 57.87 623 LYS A O 1
ATOM 4586 N N . LYS A 1 624 ? 89.517 80.177 137.883 1.00 58.13 624 LYS A N 1
ATOM 4587 C CA . LYS A 1 624 ? 90.764 79.432 137.641 1.00 58.39 624 LYS A CA 1
ATOM 4588 C C . LYS A 1 624 ? 91.734 80.170 136.724 1.00 58.24 624 LYS A C 1
ATOM 4589 O O . LYS A 1 624 ? 92.931 80.282 137.025 1.00 58.59 624 LYS A O 1
ATOM 4595 N N . ARG A 1 625 ? 91.227 80.601 135.571 1.00 57.79 625 ARG A N 1
ATOM 4596 C CA . ARG A 1 625 ? 91.975 81.457 134.676 1.00 57.31 625 ARG A CA 1
ATOM 4597 C C . ARG A 1 625 ? 91.853 82.860 135.231 1.00 57.67 625 ARG A C 1
ATOM 4598 O O . ARG A 1 625 ? 90.935 83.156 135.987 1.00 58.04 625 ARG A O 1
ATOM 4606 N N . GLY A 1 626 ? 92.758 83.748 134.868 1.00 57.85 626 GLY A N 1
ATOM 4607 C CA . GLY A 1 626 ? 92.671 85.088 135.420 1.00 58.29 626 GLY A CA 1
ATOM 4608 C C . GLY A 1 626 ? 91.745 85.948 134.588 1.00 58.44 626 GLY A C 1
ATOM 4609 O O . GLY A 1 626 ? 92.213 86.923 133.989 1.00 58.78 626 GLY A O 1
ATOM 4610 N N . TYR A 1 627 ? 90.457 85.573 134.522 1.00 58.13 627 TYR A N 1
ATOM 4611 C CA . TYR A 1 627 ? 89.446 86.306 133.715 1.00 58.37 627 TYR A CA 1
ATOM 4612 C C . TYR A 1 627 ? 88.673 87.270 134.603 1.00 58.49 627 TYR A C 1
ATOM 4613 O O . TYR A 1 627 ? 88.298 86.924 135.744 1.00 59.49 627 TYR A O 1
ATOM 4622 N N . ASN A 1 628 ? 88.455 88.474 134.098 1.00 57.63 628 ASN A N 1
ATOM 4623 C CA . ASN A 1 628 ? 87.487 89.363 134.691 1.00 57.38 628 ASN A CA 1
ATOM 4624 C C . ASN A 1 628 ? 86.323 89.501 133.713 1.00 56.92 628 ASN A C 1
ATOM 4625 O O . ASN A 1 628 ? 86.319 88.844 132.664 1.00 56.12 628 ASN A O 1
ATOM 4630 N N . ALA A 1 629 ? 85.340 90.330 134.071 1.00 56.28 629 ALA A N 1
ATOM 4631 C CA . ALA A 1 629 ? 84.126 90.517 133.286 1.00 55.45 629 ALA A CA 1
ATOM 4632 C C . ALA A 1 629 ? 84.470 91.041 131.900 1.00 55.47 629 ALA A C 1
ATOM 4633 O O . ALA A 1 629 ? 83.706 90.847 130.953 1.00 56.09 629 ALA A O 1
ATOM 4635 N N . GLY A 1 630 ? 85.609 91.720 131.802 1.00 55.28 630 GLY A N 1
ATOM 4636 C CA . GLY A 1 630 ? 86.154 92.213 130.537 1.00 55.66 630 GLY A CA 1
ATOM 4637 C C . GLY A 1 630 ? 86.388 91.149 129.473 1.00 55.31 630 GLY A C 1
ATOM 4638 O O . GLY A 1 630 ? 86.167 91.400 128.301 1.00 57.35 630 GLY A O 1
ATOM 4639 N N . ARG A 1 631 ? 86.817 89.960 129.866 1.00 54.67 631 ARG A N 1
ATOM 4640 C CA . ARG A 1 631 ? 86.902 88.817 128.960 1.00 53.88 631 ARG A CA 1
ATOM 4641 C C . ARG A 1 631 ? 85.597 88.584 128.163 1.00 54.38 631 ARG A C 1
ATOM 4642 O O . ARG A 1 631 ? 85.614 87.983 127.106 1.00 54.03 631 ARG A O 1
ATOM 4650 N N . PHE A 1 632 ? 84.462 89.045 128.690 1.00 54.86 632 PHE A N 1
ATOM 4651 C CA . PHE A 1 632 ? 83.168 88.661 128.139 1.00 54.68 632 PHE A CA 1
ATOM 4652 C C . PHE A 1 632 ? 82.532 89.828 127.396 1.00 54.83 632 PHE A C 1
ATOM 4653 O O . PHE A 1 632 ? 81.378 89.761 126.977 1.00 55.26 632 PHE A O 1
ATOM 4661 N N . SER A 1 633 ? 83.308 90.895 127.229 1.00 54.58 633 SER A N 1
ATOM 4662 C CA . SER A 1 633 ? 82.930 91.999 126.379 1.00 54.72 633 SER A CA 1
ATOM 4663 C C . SER A 1 633 ? 83.344 91.689 124.939 1.00 54.45 633 SER A C 1
ATOM 4664 O O . SER A 1 633 ? 84.405 91.108 124.700 1.00 54.61 633 SER A O 1
ATOM 4667 N N . PHE A 1 634 ? 82.512 92.052 123.974 1.00 53.96 634 PHE A N 1
ATOM 4668 C CA . PHE A 1 634 ? 82.953 92.016 122.577 1.00 53.41 634 PHE A CA 1
ATOM 4669 C C . PHE A 1 634 ? 83.343 93.420 122.129 1.00 53.79 634 PHE A C 1
ATOM 4670 O O . PHE A 1 634 ? 83.528 93.648 120.946 1.00 54.17 634 PHE A O 1
ATOM 4678 N N . ASN A 1 635 ? 83.465 94.362 123.069 1.00 53.91 635 ASN A N 1
ATOM 4679 C CA . ASN A 1 635 ? 83.913 95.728 122.740 1.00 54.26 635 ASN A CA 1
ATOM 4680 C C . ASN A 1 635 ? 85.318 96.010 123.199 1.00 54.33 635 ASN A C 1
ATOM 4681 O O . ASN A 1 635 ? 85.868 97.090 122.990 1.00 54.83 635 ASN A O 1
ATOM 4686 N N . VAL A 1 636 ? 85.915 94.991 123.774 1.00 54.92 636 VAL A N 1
ATOM 4687 C CA . VAL A 1 636 ? 87.235 95.096 124.329 1.00 55.49 636 VAL A CA 1
ATOM 4688 C C . VAL A 1 636 ? 88.042 93.899 123.809 1.00 55.84 636 VAL A C 1
ATOM 4689 O O . VAL A 1 636 ? 87.535 92.785 123.725 1.00 56.04 636 VAL A O 1
ATOM 4693 N N . LYS A 1 637 ? 89.288 94.159 123.440 1.00 56.12 637 LYS A N 1
ATOM 4694 C CA . LYS A 1 637 ? 90.224 93.134 123.000 1.00 57.29 637 LYS A CA 1
ATOM 4695 C C . LYS A 1 637 ? 90.506 92.118 124.124 1.00 57.47 637 LYS A C 1
ATOM 4696 O O . LYS A 1 637 ? 90.500 92.482 125.313 1.00 58.05 637 LYS A O 1
ATOM 4702 N N . GLY A 1 638 ? 90.719 90.849 123.758 1.00 57.40 638 GLY A N 1
ATOM 4703 C CA . GLY A 1 638 ? 91.056 89.801 124.747 1.00 56.70 638 GLY A CA 1
ATOM 4704 C C . GLY A 1 638 ? 90.278 88.491 124.655 1.00 56.11 638 GLY A C 1
ATOM 4705 O O . GLY A 1 638 ? 90.852 87.445 124.321 1.00 56.16 638 GLY A O 1
ATOM 4706 N N . GLY A 1 639 ? 88.986 88.549 124.978 1.00 55.47 639 GLY A N 1
ATOM 4707 C CA . GLY A 1 639 ? 88.080 87.384 124.891 1.00 55.08 639 GLY A CA 1
ATOM 4708 C C . GLY A 1 639 ? 87.212 87.266 123.632 1.00 54.58 639 GLY A C 1
ATOM 4709 O O . GLY A 1 639 ? 86.631 86.205 123.366 1.00 54.33 639 GLY A O 1
ATOM 4710 N N . ARG A 1 640 ? 87.120 88.353 122.863 1.00 53.89 640 ARG A N 1
ATOM 4711 C CA . ARG A 1 640 ? 86.344 88.380 121.621 1.00 53.12 640 ARG A CA 1
ATOM 4712 C C . ARG A 1 640 ? 87.096 87.802 120.427 1.00 54.12 640 ARG A C 1
ATOM 4713 O O . ARG A 1 640 ? 88.330 87.653 120.443 1.00 54.39 640 ARG A O 1
ATOM 4721 N N . CYS A 1 641 ? 86.350 87.494 119.376 1.00 54.28 641 CYS A N 1
ATOM 4722 C CA . CYS A 1 641 ? 86.965 87.135 118.113 1.00 54.21 641 CYS A CA 1
ATOM 4723 C C . CYS A 1 641 ? 87.536 88.411 117.530 1.00 54.38 641 CYS A C 1
ATOM 4724 O O . CYS A 1 641 ? 86.822 89.391 117.331 1.00 54.73 641 CYS A O 1
ATOM 4727 N N . GLU A 1 642 ? 88.832 88.414 117.284 1.00 54.94 642 GLU A N 1
ATOM 4728 C CA . GLU A 1 642 ? 89.485 89.610 116.786 1.00 55.17 642 GLU A CA 1
ATOM 4729 C C . GLU A 1 642 ? 89.472 89.707 115.267 1.00 55.08 642 GLU A C 1
ATOM 4730 O O . GLU A 1 642 ? 89.865 90.737 114.715 1.00 55.08 642 GLU A O 1
ATOM 4736 N N . HIS A 1 643 ? 89.021 88.647 114.596 1.00 54.81 643 HIS A N 1
ATOM 4737 C CA . HIS A 1 643 ? 88.908 88.660 113.132 1.00 55.40 643 HIS A CA 1
ATOM 4738 C C . HIS A 1 643 ? 87.803 89.629 112.682 1.00 55.71 643 HIS A C 1
ATOM 4739 O O . HIS A 1 643 ? 87.938 90.320 111.668 1.00 55.48 643 HIS A O 1
ATOM 4746 N N . CYS A 1 644 ? 86.724 89.675 113.465 1.00 55.97 644 CYS A N 1
ATOM 4747 C CA . CYS A 1 644 ? 85.579 90.564 113.230 1.00 56.34 644 CYS A CA 1
ATOM 4748 C C . CYS A 1 644 ? 85.493 91.595 114.336 1.00 56.01 644 CYS A C 1
ATOM 4749 O O . CYS A 1 644 ? 84.554 92.372 114.364 1.00 56.49 644 CYS A O 1
ATOM 4752 N N . GLN A 1 645 ? 86.465 91.582 115.249 1.00 56.14 645 GLN A N 1
ATOM 4753 C CA . GLN A 1 645 ? 86.513 92.506 116.381 1.00 56.08 645 GLN A CA 1
ATOM 4754 C C . GLN A 1 645 ? 85.243 92.407 117.244 1.00 56.43 645 GLN A C 1
ATOM 4755 O O . GLN A 1 645 ? 84.751 93.404 117.782 1.00 55.82 645 GLN A O 1
ATOM 4761 N N . GLY A 1 646 ? 84.690 91.203 117.346 1.00 56.72 646 GLY A N 1
ATOM 4762 C CA . GLY A 1 646 ? 83.515 90.981 118.186 1.00 57.16 646 GLY A CA 1
ATOM 4763 C C . GLY A 1 646 ? 82.173 91.398 117.621 1.00 57.73 646 GLY A C 1
ATOM 4764 O O . GLY A 1 646 ? 81.176 91.392 118.352 1.00 58.49 646 GLY A O 1
ATOM 4765 N N . GLU A 1 647 ? 82.129 91.762 116.339 1.00 57.35 647 GLU A N 1
ATOM 4766 C CA . GLU A 1 647 ? 80.867 92.128 115.675 1.00 57.32 647 GLU A CA 1
ATOM 4767 C C . GLU A 1 647 ? 80.073 90.920 115.181 1.00 57.24 647 GLU A C 1
ATOM 4768 O O . GLU A 1 647 ? 78.875 91.021 114.938 1.00 57.15 647 GLU A O 1
ATOM 4774 N N . GLY A 1 648 ? 80.744 89.783 115.040 1.00 57.76 648 GLY A N 1
ATOM 4775 C CA . GLY A 1 648 ? 80.107 88.520 114.670 1.00 58.39 648 GLY A CA 1
ATOM 4776 C C . GLY A 1 648 ? 79.861 88.406 113.186 1.00 58.98 648 GLY A C 1
ATOM 4777 O O . GLY A 1 648 ? 79.641 87.315 112.670 1.00 58.06 648 GLY A O 1
ATOM 4778 N N . TRP A 1 649 ? 79.910 89.562 112.524 1.00 60.38 649 TRP A N 1
ATOM 4779 C CA . TRP A 1 649 ? 79.562 89.731 111.121 1.00 61.93 649 TRP A CA 1
ATOM 4780 C C . TRP A 1 649 ? 80.603 90.545 110.366 1.00 62.35 649 TRP A C 1
ATOM 4781 O O . TRP A 1 649 ? 81.276 91.396 110.942 1.00 62.70 649 TRP A O 1
ATOM 4792 N N . VAL A 1 650 ? 80.737 90.262 109.076 1.00 63.02 650 VAL A N 1
ATOM 4793 C CA . VAL A 1 650 ? 81.745 90.907 108.240 1.00 63.79 650 VAL A CA 1
ATOM 4794 C C . VAL A 1 650 ? 81.132 91.514 106.970 1.00 64.32 650 VAL A C 1
ATOM 4795 O O . VAL A 1 650 ? 80.256 90.912 106.338 1.00 63.58 650 VAL A O 1
ATOM 4799 N N . MET A 1 651 ? 81.594 92.711 106.618 1.00 65.54 651 MET A N 1
ATOM 4800 C CA . MET A 1 651 ? 81.087 93.422 105.444 1.00 66.81 651 MET A CA 1
ATOM 4801 C C . MET A 1 651 ? 81.589 92.812 104.131 1.00 67.54 651 MET A C 1
ATOM 4802 O O . MET A 1 651 ? 82.790 92.593 103.940 1.00 67.50 651 MET A O 1
ATOM 4807 N N . VAL A 1 652 ? 80.654 92.549 103.226 1.00 68.52 652 VAL A N 1
ATOM 4808 C CA . VAL A 1 652 ? 81.005 92.026 101.924 1.00 69.61 652 VAL A CA 1
ATOM 4809 C C . VAL A 1 652 ? 80.894 93.127 100.868 1.00 70.44 652 VAL A C 1
ATOM 4810 O O . VAL A 1 652 ? 79.863 93.290 100.214 1.00 70.42 652 VAL A O 1
ATOM 4814 N N . GLU A 1 653 ? 81.982 93.892 100.746 1.00 71.75 653 GLU A N 1
ATOM 4815 C CA . GLU A 1 653 ? 82.139 94.952 99.740 1.00 72.82 653 GLU A CA 1
ATOM 4816 C C . GLU A 1 653 ? 82.299 94.337 98.354 1.00 73.18 653 GLU A C 1
ATOM 4817 O O . GLU A 1 653 ? 82.929 94.906 97.454 1.00 73.14 653 GLU A O 1
ATOM 4823 N N . LEU A 1 654 ? 81.721 93.148 98.227 1.00 73.81 654 LEU A N 1
ATOM 4824 C CA . LEU A 1 654 ? 81.652 92.398 96.997 1.00 74.41 654 LEU A CA 1
ATOM 4825 C C . LEU A 1 654 ? 80.373 92.828 96.288 1.00 74.88 654 LEU A C 1
ATOM 4826 O O . LEU A 1 654 ? 80.304 92.848 95.043 1.00 74.89 654 LEU A O 1
ATOM 4831 N N . LEU A 1 655 ? 79.367 93.186 97.090 1.00 75.11 655 LEU A N 1
ATOM 4832 C CA . LEU A 1 655 ? 78.194 93.870 96.568 1.00 75.58 655 LEU A CA 1
ATOM 4833 C C . LEU A 1 655 ? 78.474 95.364 96.410 1.00 75.84 655 LEU A C 1
ATOM 4834 O O . LEU A 1 655 ? 78.564 96.106 97.396 1.00 75.74 655 LEU A O 1
ATOM 4839 N N . PHE A 1 656 ? 78.631 95.766 95.145 1.00 76.25 656 PHE A N 1
ATOM 4840 C CA . PHE A 1 656 ? 78.935 97.146 94.742 1.00 76.58 656 PHE A CA 1
ATOM 4841 C C . PHE A 1 656 ? 77.680 98.041 94.731 1.00 76.62 656 PHE A C 1
ATOM 4842 O O . PHE A 1 656 ? 77.788 99.275 94.724 1.00 76.90 656 PHE A O 1
ATOM 4850 N N . LEU A 1 657 ? 76.502 97.411 94.668 1.00 76.27 657 LEU A N 1
ATOM 4851 C CA . LEU A 1 657 ? 75.254 98.060 95.053 1.00 75.53 657 LEU A CA 1
ATOM 4852 C C . LEU A 1 657 ? 75.186 97.825 96.546 1.00 75.05 657 LEU A C 1
ATOM 4853 O O . LEU A 1 657 ? 75.654 96.784 97.007 1.00 75.27 657 LEU A O 1
ATOM 4858 N N . PRO A 1 658 ? 74.604 98.770 97.313 1.00 74.43 658 PRO A N 1
ATOM 4859 C CA . PRO A 1 658 ? 74.805 98.791 98.758 1.00 73.55 658 PRO A CA 1
ATOM 4860 C C . PRO A 1 658 ? 75.315 97.477 99.342 1.00 72.73 658 PRO A C 1
ATOM 4861 O O . PRO A 1 658 ? 74.659 96.437 99.219 1.00 72.95 658 PRO A O 1
ATOM 4865 N N . SER A 1 659 ? 76.495 97.540 99.953 1.00 71.65 659 SER A N 1
ATOM 4866 C CA . SER A 1 659 ? 77.125 96.396 100.628 1.00 70.35 659 SER A CA 1
ATOM 4867 C C . SER A 1 659 ? 76.235 95.795 101.729 1.00 69.20 659 SER A C 1
ATOM 4868 O O . SER A 1 659 ? 75.428 96.507 102.330 1.00 69.49 659 SER A O 1
ATOM 4871 N N . VAL A 1 660 ? 76.380 94.489 101.980 1.00 67.60 660 VAL A N 1
ATOM 4872 C CA . VAL A 1 660 ? 75.638 93.787 103.046 1.00 65.84 660 VAL A CA 1
ATOM 4873 C C . VAL A 1 660 ? 76.567 93.015 103.996 1.00 64.48 660 VAL A C 1
ATOM 4874 O O . VAL A 1 660 ? 77.773 93.013 103.808 1.00 64.63 660 VAL A O 1
ATOM 4878 N N . TYR A 1 661 ? 75.995 92.353 105.004 1.00 62.86 661 TYR A N 1
ATOM 4879 C CA . TYR A 1 661 ? 76.777 91.633 106.029 1.00 61.26 661 TYR A CA 1
ATOM 4880 C C . TYR A 1 661 ? 76.665 90.103 105.957 1.00 60.50 661 TYR A C 1
ATOM 4881 O O . TYR A 1 661 ? 75.581 89.563 105.810 1.00 60.25 661 TYR A O 1
ATOM 4890 N N . ALA A 1 662 ? 77.806 89.427 106.051 1.00 59.89 662 ALA A N 1
ATOM 4891 C CA . ALA A 1 662 ? 77.874 87.967 106.091 1.00 59.67 662 ALA A CA 1
ATOM 4892 C C . ALA A 1 662 ? 78.421 87.531 107.453 1.00 59.27 662 ALA A C 1
ATOM 4893 O O . ALA A 1 662 ? 79.088 88.322 108.118 1.00 59.29 662 ALA A O 1
ATOM 4895 N N . PRO A 1 663 ? 78.129 86.286 107.894 1.00 59.28 663 PRO A N 1
ATOM 4896 C CA . PRO A 1 663 ? 78.672 85.895 109.213 1.00 58.90 663 PRO A CA 1
ATOM 4897 C C . PRO A 1 663 ? 80.195 85.770 109.161 1.00 58.49 663 PRO A C 1
ATOM 4898 O O . PRO A 1 663 ? 80.743 85.394 108.133 1.00 59.19 663 PRO A O 1
ATOM 4902 N N . CYS A 1 664 ? 80.870 86.120 110.248 1.00 57.91 664 CYS A N 1
ATOM 4903 C CA . CYS A 1 664 ? 82.318 86.017 110.324 1.00 57.32 664 CYS A CA 1
ATOM 4904 C C . CYS A 1 664 ? 82.796 84.587 110.014 1.00 57.20 664 CYS A C 1
ATOM 4905 O O . CYS A 1 664 ? 82.270 83.630 110.562 1.00 57.14 664 CYS A O 1
ATOM 4908 N N . PRO A 1 665 ? 83.782 84.439 109.101 1.00 57.26 665 PRO A N 1
ATOM 4909 C CA . PRO A 1 665 ? 84.298 83.116 108.737 1.00 56.91 665 PRO A CA 1
ATOM 4910 C C . PRO A 1 665 ? 85.000 82.357 109.873 1.00 56.96 665 PRO A C 1
ATOM 4911 O O . PRO A 1 665 ? 85.221 81.160 109.758 1.00 56.80 665 PRO A O 1
ATOM 4915 N N . VAL A 1 666 ? 85.313 83.041 110.968 1.00 57.14 666 VAL A N 1
ATOM 4916 C CA . VAL A 1 666 ? 86.094 82.452 112.062 1.00 56.63 666 VAL A CA 1
ATOM 4917 C C . VAL A 1 666 ? 85.252 82.108 113.299 1.00 57.06 666 VAL A C 1
ATOM 4918 O O . VAL A 1 666 ? 85.432 81.066 113.903 1.00 57.52 666 VAL A O 1
ATOM 4922 N N . CYS A 1 667 ? 84.339 82.976 113.698 1.00 57.63 667 CYS A N 1
ATOM 4923 C CA . CYS A 1 667 ? 83.498 82.647 114.840 1.00 57.92 667 CYS A CA 1
ATOM 4924 C C . CYS A 1 667 ? 82.101 82.280 114.378 1.00 58.42 667 CYS A C 1
ATOM 4925 O O . CYS A 1 667 ? 81.316 81.726 115.150 1.00 59.13 667 CYS A O 1
ATOM 4928 N N . HIS A 1 668 ? 81.793 82.575 113.118 1.00 58.59 668 HIS A N 1
ATOM 4929 C CA . HIS A 1 668 ? 80.482 82.251 112.552 1.00 59.14 668 HIS A CA 1
ATOM 4930 C C . HIS A 1 668 ? 79.330 82.971 113.236 1.00 58.84 668 HIS A C 1
ATOM 4931 O O . HIS A 1 668 ? 78.194 82.518 113.173 1.00 59.34 668 HIS A O 1
ATOM 4938 N N . GLY A 1 669 ? 79.623 84.093 113.881 1.00 58.35 669 GLY A N 1
ATOM 4939 C CA . GLY A 1 669 ? 78.582 84.908 114.478 1.00 57.57 669 GLY A CA 1
ATOM 4940 C C . GLY A 1 669 ? 78.464 84.818 115.983 1.00 56.70 669 GLY A C 1
ATOM 4941 O O . GLY A 1 669 ? 77.596 85.458 116.547 1.00 56.84 669 GLY A O 1
ATOM 4942 N N . THR A 1 670 ? 79.310 84.017 116.628 1.00 56.63 670 THR A N 1
ATOM 4943 C CA . THR A 1 670 ? 79.317 83.929 118.092 1.00 56.62 670 THR A CA 1
ATOM 4944 C C . THR A 1 670 ? 79.911 85.173 118.733 1.00 56.94 670 THR A C 1
ATOM 4945 O O . THR A 1 670 ? 79.427 85.594 119.780 1.00 57.44 670 THR A O 1
ATOM 4949 N N . ARG A 1 671 ? 80.898 85.784 118.067 1.00 57.08 671 ARG A N 1
ATOM 4950 C CA . ARG A 1 671 ? 81.580 87.039 118.489 1.00 57.17 671 ARG A CA 1
ATOM 4951 C C . ARG A 1 671 ? 82.779 86.839 119.438 1.00 57.33 671 ARG A C 1
ATOM 4952 O O . ARG A 1 671 ? 83.436 87.824 119.817 1.00 57.53 671 ARG A O 1
ATOM 4960 N N . TYR A 1 672 ? 83.057 85.590 119.823 1.00 56.85 672 TYR A N 1
ATOM 4961 C CA . TYR A 1 672 ? 84.085 85.294 120.826 1.00 56.48 672 TYR A CA 1
ATOM 4962 C C . TYR A 1 672 ? 85.024 84.215 120.353 1.00 56.71 672 TYR A C 1
ATOM 4963 O O . TYR A 1 672 ? 84.649 83.409 119.496 1.00 57.31 672 TYR A O 1
ATOM 4972 N N . ASN A 1 673 ? 86.245 84.193 120.896 1.00 56.26 673 ASN A N 1
ATOM 4973 C CA . ASN A 1 673 ? 87.163 83.085 120.616 1.00 55.88 673 ASN A CA 1
ATOM 4974 C C . ASN A 1 673 ? 86.668 81.810 121.298 1.00 56.35 673 ASN A C 1
ATOM 4975 O O . ASN A 1 673 ? 85.709 81.863 122.062 1.00 56.81 673 ASN A O 1
ATOM 4980 N N . ALA A 1 674 ? 87.284 80.673 120.981 1.00 56.80 674 ALA A N 1
ATOM 4981 C CA . ALA A 1 674 ? 86.816 79.362 121.424 1.00 57.17 674 ALA A CA 1
ATOM 4982 C C . ALA A 1 674 ? 87.034 79.152 122.908 1.00 57.47 674 ALA A C 1
ATOM 4983 O O . ALA A 1 674 ? 86.277 78.448 123.560 1.00 57.84 674 ALA A O 1
ATOM 4985 N N . GLU A 1 675 ? 88.096 79.745 123.430 1.00 58.11 675 GLU A N 1
ATOM 4986 C CA . GLU A 1 675 ? 88.485 79.569 124.821 1.00 58.37 675 GLU A CA 1
ATOM 4987 C C . GLU A 1 675 ? 87.519 80.292 125.761 1.00 57.94 675 GLU A C 1
ATOM 4988 O O . GLU A 1 675 ? 87.265 79.834 126.871 1.00 57.79 675 GLU A O 1
ATOM 4994 N N . THR A 1 676 ? 86.961 81.407 125.292 1.00 57.72 676 THR A N 1
ATOM 4995 C CA . THR A 1 676 ? 85.955 82.155 126.050 1.00 57.24 676 THR A CA 1
ATOM 4996 C C . THR A 1 676 ? 84.622 81.390 126.132 1.00 56.92 676 THR A C 1
ATOM 4997 O O . THR A 1 676 ? 83.884 81.538 127.099 1.00 56.66 676 THR A O 1
ATOM 5001 N N . LEU A 1 677 ? 84.343 80.540 125.140 1.00 56.44 677 LEU A N 1
ATOM 5002 C CA . LEU A 1 677 ? 83.034 79.878 125.032 1.00 56.50 677 LEU A CA 1
ATOM 5003 C C . LEU A 1 677 ? 82.996 78.552 125.789 1.00 56.43 677 LEU A C 1
ATOM 5004 O O . LEU A 1 677 ? 81.939 77.911 125.904 1.00 55.84 677 LEU A O 1
ATOM 5009 N N . GLU A 1 678 ? 84.160 78.154 126.294 1.00 56.28 678 GLU A N 1
ATOM 5010 C CA . GLU A 1 678 ? 84.298 76.999 127.191 1.00 56.54 678 GLU A CA 1
ATOM 5011 C C . GLU A 1 678 ? 83.755 77.257 128.598 1.00 55.96 678 GLU A C 1
ATOM 5012 O O . GLU A 1 678 ? 83.536 76.303 129.359 1.00 56.47 678 GLU A O 1
ATOM 5018 N N . VAL A 1 679 ? 83.563 78.534 128.941 1.00 54.93 679 VAL A N 1
ATOM 5019 C CA . VAL A 1 679 ? 83.052 78.954 130.256 1.00 54.10 679 VAL A CA 1
ATOM 5020 C C . VAL A 1 679 ? 81.527 79.038 130.233 1.00 54.10 679 VAL A C 1
ATOM 5021 O O . VAL A 1 679 ? 80.945 79.741 129.394 1.00 53.20 679 VAL A O 1
ATOM 5025 N N . GLU A 1 680 ? 80.882 78.327 131.161 1.00 53.91 680 GLU A N 1
ATOM 5026 C CA . GLU A 1 680 ? 79.421 78.323 131.231 1.00 54.15 680 GLU A CA 1
ATOM 5027 C C . GLU A 1 680 ? 78.841 78.769 132.577 1.00 53.98 680 GLU A C 1
ATOM 5028 O O . GLU A 1 680 ? 79.209 78.252 133.645 1.00 55.24 680 GLU A O 1
ATOM 5034 N N . TYR A 1 681 ? 77.931 79.731 132.505 1.00 53.89 681 TYR A N 1
ATOM 5035 C CA . TYR A 1 681 ? 77.064 80.123 133.623 1.00 53.12 681 TYR A CA 1
ATOM 5036 C C . TYR A 1 681 ? 75.733 79.396 133.463 1.00 52.75 681 TYR A C 1
ATOM 5037 O O . TYR A 1 681 ? 74.989 79.646 132.497 1.00 52.49 681 TYR A O 1
ATOM 5046 N N . ARG A 1 682 ? 75.460 78.494 134.401 1.00 52.03 682 ARG A N 1
ATOM 5047 C CA . ARG A 1 682 ? 74.249 77.674 134.429 1.00 52.05 682 ARG A CA 1
ATOM 5048 C C . ARG A 1 682 ? 73.983 76.929 133.129 1.00 52.22 682 ARG A C 1
ATOM 5049 O O . ARG A 1 682 ? 72.866 76.975 132.597 1.00 52.42 682 ARG A O 1
ATOM 5057 N N . GLY A 1 683 ? 75.015 76.247 132.627 1.00 52.56 683 GLY A N 1
ATOM 5058 C CA . GLY A 1 683 ? 74.921 75.425 131.413 1.00 52.93 683 GLY A CA 1
ATOM 5059 C C . GLY A 1 683 ? 74.752 76.168 130.091 1.00 53.14 683 GLY A C 1
ATOM 5060 O O . GLY A 1 683 ? 74.400 75.550 129.081 1.00 52.68 683 GLY A O 1
ATOM 5061 N N . LYS A 1 684 ? 75.001 77.485 130.102 1.00 53.46 684 LYS A N 1
ATOM 5062 C CA . LYS A 1 684 ? 75.002 78.324 128.899 1.00 53.71 684 LYS A CA 1
ATOM 5063 C C . LYS A 1 684 ? 76.333 79.067 128.710 1.00 54.46 684 LYS A C 1
ATOM 5064 O O . LYS A 1 684 ? 76.832 79.670 129.656 1.00 54.80 684 LYS A O 1
ATOM 5070 N N . ASN A 1 685 ? 76.911 79.059 127.505 1.00 55.22 685 ASN A N 1
ATOM 5071 C CA . ASN A 1 685 ? 78.094 79.904 127.263 1.00 56.04 685 ASN A CA 1
ATOM 5072 C C . ASN A 1 685 ? 77.638 81.328 127.001 1.00 56.57 685 ASN A C 1
ATOM 5073 O O . ASN A 1 685 ? 76.454 81.588 127.084 1.00 57.26 685 ASN A O 1
ATOM 5078 N N . ILE A 1 686 ? 78.542 82.260 126.728 1.00 57.29 686 ILE A N 1
ATOM 5079 C CA . ILE A 1 686 ? 78.140 83.666 126.618 1.00 58.08 686 ILE A CA 1
ATOM 5080 C C . ILE A 1 686 ? 77.400 83.934 125.297 1.00 59.42 686 ILE A C 1
ATOM 5081 O O . ILE A 1 686 ? 76.626 84.892 125.193 1.00 60.60 686 ILE A O 1
ATOM 5086 N N . ALA A 1 687 ? 77.657 83.090 124.298 1.00 59.65 687 ALA A N 1
ATOM 5087 C CA . ALA A 1 687 ? 77.004 83.156 122.992 1.00 59.47 687 ALA A CA 1
ATOM 5088 C C . ALA A 1 687 ? 75.661 82.468 123.091 1.00 59.42 687 ALA A C 1
ATOM 5089 O O . ALA A 1 687 ? 74.732 82.805 122.354 1.00 59.67 687 ALA A O 1
ATOM 5091 N N . ASP A 1 688 ? 75.566 81.501 124.012 1.00 59.43 688 ASP A N 1
ATOM 5092 C CA . ASP A 1 688 ? 74.303 80.842 124.324 1.00 58.82 688 ASP A CA 1
ATOM 5093 C C . ASP A 1 688 ? 73.337 81.875 124.860 1.00 58.32 688 ASP A C 1
ATOM 5094 O O . ASP A 1 688 ? 72.161 81.850 124.478 1.00 58.90 688 ASP A O 1
ATOM 5099 N N . VAL A 1 689 ? 73.806 82.806 125.704 1.00 57.39 689 VAL A N 1
ATOM 5100 C CA . VAL A 1 689 ? 72.892 83.851 126.198 1.00 55.79 689 VAL A CA 1
ATOM 5101 C C . VAL A 1 689 ? 72.534 84.926 125.164 1.00 56.02 689 VAL A C 1
ATOM 5102 O O . VAL A 1 689 ? 71.404 85.322 125.069 1.00 56.68 689 VAL A O 1
ATOM 5106 N N . LEU A 1 690 ? 73.497 85.400 124.391 1.00 56.05 690 LEU A N 1
ATOM 5107 C CA . LEU A 1 690 ? 73.221 86.355 123.322 1.00 54.92 690 LEU A CA 1
ATOM 5108 C C . LEU A 1 690 ? 72.305 85.841 122.208 1.00 54.51 690 LEU A C 1
ATOM 5109 O O . LEU A 1 690 ? 71.615 86.632 121.600 1.00 53.62 690 LEU A O 1
ATOM 5114 N N . ALA A 1 691 ? 72.300 84.522 121.967 1.00 54.41 691 ALA A N 1
ATOM 5115 C CA . ALA A 1 691 ? 71.360 83.855 121.049 1.00 54.55 691 ALA A CA 1
ATOM 5116 C C . ALA A 1 691 ? 69.927 83.697 121.596 1.00 55.39 691 ALA A C 1
ATOM 5117 O O . ALA A 1 691 ? 69.005 83.249 120.876 1.00 55.91 691 ALA A O 1
ATOM 5119 N N . LEU A 1 692 ? 69.743 84.067 122.864 1.00 55.27 692 LEU A N 1
ATOM 5120 C CA . LEU A 1 692 ? 68.477 83.932 123.556 1.00 54.65 692 LEU A CA 1
ATOM 5121 C C . LEU A 1 692 ? 67.525 85.034 123.144 1.00 55.70 692 LEU A C 1
ATOM 5122 O O . LEU A 1 692 ? 67.893 86.217 123.063 1.00 55.00 692 LEU A O 1
ATOM 5127 N N . THR A 1 693 ? 66.287 84.612 122.920 1.00 56.16 693 THR A N 1
ATOM 5128 C CA . THR A 1 693 ? 65.168 85.444 122.655 1.00 57.32 693 THR A CA 1
ATOM 5129 C C . THR A 1 693 ? 64.841 86.246 123.926 1.00 58.68 693 THR A C 1
ATOM 5130 O O . THR A 1 693 ? 65.219 85.829 125.030 1.00 59.79 693 THR A O 1
ATOM 5134 N N . VAL A 1 694 ? 64.155 87.386 123.804 1.00 59.25 694 VAL A N 1
ATOM 5135 C CA . VAL A 1 694 ? 63.784 88.168 125.001 1.00 59.58 694 VAL A CA 1
ATOM 5136 C C . VAL A 1 694 ? 62.861 87.354 125.923 1.00 60.33 694 VAL A C 1
ATOM 5137 O O . VAL A 1 694 ? 63.016 87.376 127.149 1.00 60.90 694 VAL A O 1
ATOM 5141 N N . ASP A 1 695 ? 61.923 86.623 125.323 1.00 61.08 695 ASP A N 1
ATOM 5142 C CA . ASP A 1 695 ? 61.084 85.649 126.033 1.00 61.57 695 ASP A CA 1
ATOM 5143 C C . ASP A 1 695 ? 61.856 84.556 126.788 1.00 61.92 695 ASP A C 1
ATOM 5144 O O . ASP A 1 695 ? 61.501 84.241 127.920 1.00 62.57 695 ASP A O 1
ATOM 5149 N N . GLU A 1 696 ? 62.867 83.946 126.155 1.00 62.28 696 GLU A N 1
ATOM 5150 C CA . GLU A 1 696 ? 63.591 82.827 126.773 1.00 62.19 696 GLU A CA 1
ATOM 5151 C C . GLU A 1 696 ? 64.551 83.344 127.832 1.00 62.15 696 GLU A C 1
ATOM 5152 O O . GLU A 1 696 ? 64.845 82.643 128.798 1.00 62.44 696 GLU A O 1
ATOM 5158 N N . ALA A 1 697 ? 65.067 84.554 127.642 1.00 61.99 697 ALA A N 1
ATOM 5159 C CA . ALA A 1 697 ? 65.968 85.159 128.631 1.00 61.90 697 ALA A CA 1
ATOM 5160 C C . ALA A 1 697 ? 65.193 85.655 129.851 1.00 61.90 697 ALA A C 1
ATOM 5161 O O . ALA A 1 697 ? 65.774 85.883 130.927 1.00 62.27 697 ALA A O 1
ATOM 5163 N N . HIS A 1 698 ? 63.882 85.814 129.661 1.00 61.13 698 HIS A N 1
ATOM 5164 C CA . HIS A 1 698 ? 62.952 86.243 130.691 1.00 60.86 698 HIS A CA 1
ATOM 5165 C C . HIS A 1 698 ? 62.802 85.104 131.695 1.00 60.81 698 HIS A C 1
ATOM 5166 O O . HIS A 1 698 ? 62.821 85.330 132.915 1.00 61.49 698 HIS A O 1
ATOM 5173 N N . ASP A 1 699 ? 62.686 83.885 131.169 1.00 60.07 699 ASP A N 1
ATOM 5174 C CA . ASP A 1 699 ? 62.752 82.656 131.947 1.00 59.32 699 ASP A CA 1
ATOM 5175 C C . ASP A 1 699 ? 64.081 82.494 132.688 1.00 58.66 699 ASP A C 1
ATOM 5176 O O . ASP A 1 699 ? 64.102 82.309 133.897 1.00 59.03 699 ASP A O 1
ATOM 5181 N N . PHE A 1 700 ? 65.178 82.558 131.947 1.00 57.24 700 PHE A N 1
ATOM 5182 C CA . PHE A 1 700 ? 66.499 82.188 132.437 1.00 56.19 700 PHE A CA 1
ATOM 5183 C C . PHE A 1 700 ? 67.036 83.118 133.547 1.00 56.37 700 PHE A C 1
ATOM 5184 O O . PHE A 1 700 ? 67.730 82.668 134.465 1.00 56.24 700 PHE A O 1
ATOM 5192 N N . PHE A 1 701 ? 66.683 84.398 133.467 1.00 56.36 701 PHE A N 1
ATOM 5193 C CA . PHE A 1 701 ? 67.168 85.426 134.394 1.00 56.05 701 PHE A CA 1
ATOM 5194 C C . PHE A 1 701 ? 66.127 85.904 135.387 1.00 56.33 701 PHE A C 1
ATOM 5195 O O . PHE A 1 701 ? 66.296 86.975 135.972 1.00 56.62 701 PHE A O 1
ATOM 5203 N N . ALA A 1 702 ? 65.059 85.124 135.559 1.00 56.43 702 ALA A N 1
ATOM 5204 C CA . ALA A 1 702 ? 63.969 85.423 136.484 1.00 56.58 702 ALA A CA 1
ATOM 5205 C C . ALA A 1 702 ? 64.410 85.933 137.859 1.00 56.96 702 ALA A C 1
ATOM 5206 O O . ALA A 1 702 ? 63.764 86.804 138.433 1.00 57.17 702 ALA A O 1
ATOM 5208 N N . ASP A 1 703 ? 65.501 85.383 138.385 1.00 57.37 703 ASP A N 1
ATOM 5209 C CA . ASP A 1 703 ? 65.954 85.711 139.733 1.00 57.50 703 ASP A CA 1
ATOM 5210 C C . ASP A 1 703 ? 67.163 86.656 139.792 1.00 57.14 703 ASP A C 1
ATOM 5211 O O . ASP A 1 703 ? 67.727 86.880 140.870 1.00 56.96 703 ASP A O 1
ATOM 5216 N N . GLU A 1 704 ? 67.548 87.207 138.640 1.00 56.84 704 GLU A N 1
ATOM 5217 C CA . GLU A 1 704 ? 68.574 88.259 138.563 1.00 56.78 704 GLU A CA 1
ATOM 5218 C C . GLU A 1 704 ? 67.837 89.543 138.282 1.00 56.48 704 GLU A C 1
ATOM 5219 O O . GLU A 1 704 ? 67.458 89.820 137.146 1.00 56.49 704 GLU A O 1
ATOM 5225 N N . SER A 1 705 ? 67.643 90.314 139.336 1.00 56.56 705 SER A N 1
ATOM 5226 C CA . SER A 1 705 ? 66.635 91.363 139.400 1.00 56.73 705 SER A CA 1
ATOM 5227 C C . SER A 1 705 ? 66.730 92.453 138.313 1.00 56.78 705 SER A C 1
ATOM 5228 O O . SER A 1 705 ? 65.744 92.748 137.632 1.00 56.78 705 SER A O 1
ATOM 5231 N N . ALA A 1 706 ? 67.915 93.033 138.152 1.00 56.82 706 ALA A N 1
ATOM 5232 C CA . ALA A 1 706 ? 68.129 94.156 137.245 1.00 56.75 706 ALA A CA 1
ATOM 5233 C C . ALA A 1 706 ? 68.060 93.755 135.769 1.00 56.98 706 ALA A C 1
ATOM 5234 O O . ALA A 1 706 ? 67.623 94.542 134.926 1.00 56.83 706 ALA A O 1
ATOM 5236 N N . ILE A 1 707 ? 68.527 92.546 135.456 1.00 57.53 707 ILE A N 1
ATOM 5237 C CA . ILE A 1 707 ? 68.469 92.023 134.100 1.00 57.07 707 ILE A CA 1
ATOM 5238 C C . ILE A 1 707 ? 67.010 91.744 133.796 1.00 57.43 707 ILE A C 1
ATOM 5239 O O . ILE A 1 707 ? 66.452 92.330 132.867 1.00 57.80 707 ILE A O 1
ATOM 5244 N N . PHE A 1 708 ? 66.371 90.916 134.619 1.00 57.09 708 PHE A N 1
ATOM 5245 C CA . PHE A 1 708 ? 64.959 90.560 134.427 1.00 56.89 708 PHE A CA 1
ATOM 5246 C C . PHE A 1 708 ? 64.028 91.763 134.217 1.00 57.17 708 PHE A C 1
ATOM 5247 O O . PHE A 1 708 ? 63.050 91.671 133.471 1.00 57.76 708 PHE A O 1
ATOM 5255 N N . ARG A 1 709 ? 64.312 92.877 134.882 1.00 56.99 709 ARG A N 1
ATOM 5256 C CA . ARG A 1 709 ? 63.475 94.064 134.750 1.00 57.01 709 ARG A CA 1
ATOM 5257 C C . ARG A 1 709 ? 63.643 94.822 133.430 1.00 56.93 709 ARG A C 1
ATOM 5258 O O . ARG A 1 709 ? 62.678 95.366 132.897 1.00 57.31 709 ARG A O 1
ATOM 5266 N N . ALA A 1 710 ? 64.869 94.869 132.919 1.00 56.79 710 ALA A N 1
ATOM 5267 C CA . ALA A 1 710 ? 65.156 95.423 131.599 1.00 56.57 710 ALA A CA 1
ATOM 5268 C C . ALA A 1 710 ? 64.416 94.613 130.515 1.00 56.59 710 ALA A C 1
ATOM 5269 O O . ALA A 1 710 ? 63.707 95.179 129.686 1.00 56.71 710 ALA A O 1
ATOM 5271 N N . LEU A 1 711 ? 64.568 93.294 130.572 1.00 56.43 711 LEU A N 1
ATOM 5272 C CA . LEU A 1 711 ? 63.877 92.334 129.715 1.00 56.28 711 LEU A CA 1
ATOM 5273 C C . LEU A 1 711 ? 62.367 92.402 129.802 1.00 57.04 711 LEU A C 1
ATOM 5274 O O . LEU A 1 711 ? 61.676 92.051 128.836 1.00 57.69 711 LEU A O 1
ATOM 5279 N N . ASP A 1 712 ? 61.854 92.821 130.962 1.00 56.83 712 ASP A N 1
ATOM 5280 C CA . ASP A 1 712 ? 60.409 92.919 131.187 1.00 56.66 712 ASP A CA 1
ATOM 5281 C C . ASP A 1 712 ? 59.763 94.040 130.358 1.00 56.64 712 ASP A C 1
ATOM 5282 O O . ASP A 1 712 ? 58.693 93.836 129.769 1.00 56.98 712 ASP A O 1
ATOM 5287 N N . THR A 1 713 ? 60.400 95.217 130.332 1.00 56.44 71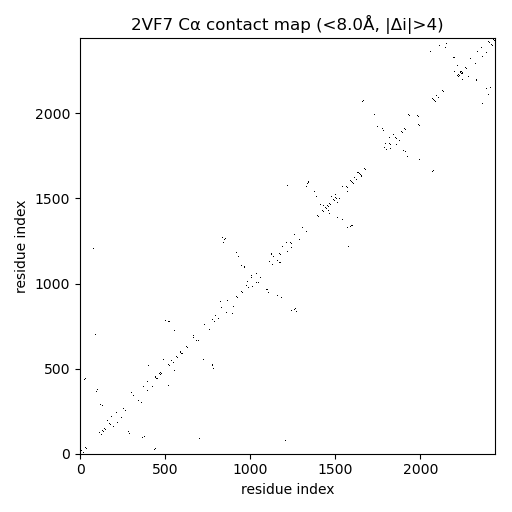3 THR A N 1
ATOM 5288 C CA . THR A 1 713 ? 59.964 96.348 129.483 1.00 56.14 713 THR A CA 1
ATOM 5289 C C . THR A 1 713 ? 60.073 96.037 127.976 1.00 55.53 713 THR A C 1
ATOM 5290 O O . THR A 1 713 ? 59.255 96.475 127.186 1.00 55.19 713 THR A O 1
ATOM 5294 N N . LEU A 1 714 ? 61.083 95.276 127.588 1.00 55.18 714 LEU A N 1
ATOM 5295 C CA . LEU A 1 714 ? 61.198 94.830 126.200 1.00 55.00 714 LEU A CA 1
ATOM 5296 C C . LEU A 1 714 ? 60.114 93.851 125.827 1.00 55.39 714 LEU A C 1
ATOM 5297 O O . LEU A 1 714 ? 59.732 93.749 124.672 1.00 55.65 714 LEU A O 1
ATOM 5302 N N . ARG A 1 715 ? 59.611 93.131 126.817 1.00 56.39 715 ARG A N 1
ATOM 5303 C CA . ARG A 1 715 ? 58.609 92.104 126.572 1.00 57.00 715 ARG A CA 1
ATOM 5304 C C . ARG A 1 715 ? 57.242 92.742 126.499 1.00 57.00 715 ARG A C 1
ATOM 5305 O O . ARG A 1 715 ? 56.491 92.491 125.557 1.00 57.46 715 ARG A O 1
ATOM 5313 N N . GLU A 1 716 ? 56.949 93.595 127.484 1.00 57.26 716 GLU A N 1
ATOM 5314 C CA . GLU A 1 716 ? 55.734 94.417 127.534 1.00 57.01 716 GLU A CA 1
ATOM 5315 C C . GLU A 1 716 ? 55.470 95.238 126.261 1.00 56.95 716 GLU A C 1
ATOM 5316 O O . GLU A 1 716 ? 54.316 95.545 125.926 1.00 57.50 716 GLU A O 1
ATOM 5322 N N . VAL A 1 717 ? 56.537 95.611 125.569 1.00 56.49 717 VAL A N 1
ATOM 5323 C CA . VAL A 1 717 ? 56.445 96.564 124.465 1.00 56.07 717 VAL A CA 1
ATOM 5324 C C . VAL A 1 717 ? 56.346 95.825 123.097 1.00 56.06 717 VAL A C 1
ATOM 5325 O O . VAL A 1 717 ? 56.166 96.443 122.038 1.00 56.22 717 VAL A O 1
ATOM 5329 N N . GLY A 1 718 ? 56.448 94.492 123.156 1.00 55.87 718 GLY A N 1
ATOM 5330 C CA . GLY A 1 718 ? 56.133 93.606 122.034 1.00 55.43 718 GLY A CA 1
ATOM 5331 C C . GLY A 1 718 ? 57.296 92.891 121.361 1.00 55.42 718 GLY A C 1
ATOM 5332 O O . GLY A 1 718 ? 57.098 92.250 120.325 1.00 56.20 718 GLY A O 1
ATOM 5333 N N . LEU A 1 719 ? 58.489 92.971 121.948 1.00 54.21 719 LEU A N 1
ATOM 5334 C CA . LEU A 1 719 ? 59.702 92.496 121.301 1.00 53.61 719 LEU A CA 1
ATOM 5335 C C . LEU A 1 719 ? 60.241 91.149 121.820 1.00 53.33 719 LEU A C 1
ATOM 5336 O O . LEU A 1 719 ? 61.419 90.904 121.758 1.00 53.17 719 LEU A O 1
ATOM 5341 N N . GLY A 1 720 ? 59.374 90.270 122.285 1.00 53.13 720 GLY A N 1
ATOM 5342 C CA . GLY A 1 720 ? 59.809 89.019 122.854 1.00 52.87 720 GLY A CA 1
ATOM 5343 C C . GLY A 1 720 ? 60.520 88.112 121.869 1.00 53.32 720 GLY A C 1
ATOM 5344 O O . GLY A 1 720 ? 61.240 87.209 122.273 1.00 52.86 720 GLY A O 1
ATOM 5345 N N . TYR A 1 721 ? 60.317 88.360 120.577 1.00 53.45 721 TYR A N 1
ATOM 5346 C CA . TYR A 1 721 ? 60.856 87.493 119.533 1.00 53.28 721 TYR A CA 1
ATOM 5347 C C . TYR A 1 721 ? 62.311 87.815 119.207 1.00 53.42 721 TYR A C 1
ATOM 5348 O O . TYR A 1 721 ? 63.002 87.007 118.592 1.00 53.37 721 TYR A O 1
ATOM 5357 N N . LEU A 1 722 ? 62.778 88.989 119.632 1.00 53.36 722 LEU A N 1
ATOM 5358 C CA . LEU A 1 722 ? 64.129 89.413 119.327 1.00 53.72 722 LEU A CA 1
ATOM 5359 C C . LEU A 1 722 ? 65.163 88.704 120.200 1.00 54.12 722 LEU A C 1
ATOM 5360 O O . LEU A 1 722 ? 64.846 88.321 121.321 1.00 54.42 722 LEU A O 1
ATOM 5365 N N . ARG A 1 723 ? 66.391 88.567 119.680 1.00 53.54 723 ARG A N 1
ATOM 5366 C CA . ARG A 1 723 ? 67.508 87.939 120.372 1.00 53.62 723 ARG A CA 1
ATOM 5367 C C . ARG A 1 723 ? 68.419 88.982 121.016 1.00 54.32 723 ARG A C 1
ATOM 5368 O O . ARG A 1 723 ? 68.727 90.015 120.421 1.00 54.93 723 ARG A O 1
ATOM 5376 N N . LEU A 1 724 ? 68.849 88.705 122.242 1.00 54.28 724 LEU A N 1
ATOM 5377 C CA . LEU A 1 724 ? 69.665 89.630 123.032 1.00 53.66 724 LEU A CA 1
ATOM 5378 C C . LEU A 1 724 ? 70.833 90.242 122.266 1.00 53.10 724 LEU A C 1
ATOM 5379 O O . LEU A 1 724 ? 71.062 91.440 122.343 1.00 53.39 724 LEU A O 1
ATOM 5384 N N . GLY A 1 725 ? 71.548 89.410 121.520 1.00 52.53 725 GLY A N 1
ATOM 5385 C CA . GLY A 1 725 ? 72.705 89.818 120.723 1.00 52.64 725 GLY A CA 1
ATOM 5386 C C . GLY A 1 725 ? 72.403 90.121 119.256 1.00 52.81 725 GLY A C 1
ATOM 5387 O O . GLY A 1 725 ? 73.314 90.407 118.481 1.00 53.33 725 GLY A O 1
ATOM 5388 N N . GLN A 1 726 ? 71.130 90.075 118.864 1.00 52.80 726 GLN A N 1
ATOM 5389 C CA . GLN A 1 726 ? 70.758 90.252 117.447 1.00 51.43 726 GLN A CA 1
ATOM 5390 C C . GLN A 1 726 ? 71.296 91.595 116.987 1.00 51.60 726 GLN A C 1
ATOM 5391 O O . GLN A 1 726 ? 70.991 92.604 117.613 1.00 51.71 726 GLN A O 1
ATOM 5397 N N . PRO A 1 727 ? 72.133 91.615 115.917 1.00 51.48 727 PRO A N 1
ATOM 5398 C CA . PRO A 1 727 ? 72.776 92.861 115.499 1.00 51.83 727 PRO A CA 1
ATOM 5399 C C . PRO A 1 727 ? 71.741 93.891 115.074 1.00 51.94 727 PRO A C 1
ATOM 5400 O O . PRO A 1 727 ? 70.697 93.515 114.564 1.00 52.53 727 PRO A O 1
ATOM 5404 N N . ALA A 1 728 ? 72.060 95.170 115.256 1.00 51.54 728 ALA A N 1
ATOM 5405 C CA . ALA A 1 728 ? 71.162 96.287 114.968 1.00 50.49 728 ALA A CA 1
ATOM 5406 C C . ALA A 1 728 ? 70.893 96.480 113.480 1.00 50.38 728 ALA A C 1
ATOM 5407 O O . ALA A 1 728 ? 69.892 97.074 113.079 1.00 49.95 728 ALA A O 1
ATOM 5409 N N . THR A 1 729 ? 71.807 96.000 112.651 1.00 50.09 729 THR A N 1
ATOM 5410 C CA . THR A 1 729 ? 71.650 96.156 111.215 1.00 49.73 729 THR A CA 1
ATOM 5411 C C . THR A 1 729 ? 70.516 95.269 110.660 1.00 50.00 729 THR A C 1
ATOM 5412 O O . THR A 1 729 ? 70.058 95.485 109.532 1.00 49.01 729 THR A O 1
ATOM 5416 N N . GLU A 1 730 ? 70.065 94.295 111.467 1.00 49.80 730 GLU A N 1
ATOM 5417 C CA . GLU A 1 730 ? 68.962 93.382 111.119 1.00 50.01 730 GLU A CA 1
ATOM 5418 C C . GLU A 1 730 ? 67.607 93.912 111.577 1.00 49.07 730 GLU A C 1
ATOM 5419 O O . GLU A 1 730 ? 66.617 93.193 111.524 1.00 48.55 730 GLU A O 1
ATOM 5425 N N . LEU A 1 731 ? 67.556 95.147 112.078 1.00 48.96 731 LEU A N 1
ATOM 5426 C CA . LEU A 1 731 ? 66.327 95.635 112.728 1.00 48.80 731 LEU A CA 1
ATOM 5427 C C . LEU A 1 731 ? 65.657 96.767 111.975 1.00 48.47 731 LEU A C 1
ATOM 5428 O O . LEU A 1 731 ? 66.317 97.597 111.365 1.00 48.56 731 LEU A O 1
ATOM 5433 N N . SER A 1 732 ? 64.338 96.786 112.029 1.00 48.83 732 SER A N 1
ATOM 5434 C CA . SER A 1 732 ? 63.531 97.746 111.287 1.00 49.85 732 SER A CA 1
ATOM 5435 C C . SER A 1 732 ? 63.439 99.028 112.098 1.00 50.66 732 SER A C 1
ATOM 5436 O O . SER A 1 732 ? 64.000 99.115 113.187 1.00 51.57 732 SER A O 1
ATOM 5439 N N . GLY A 1 733 ? 62.725 100.021 111.592 1.00 50.83 733 GLY A N 1
ATOM 5440 C CA . GLY A 1 733 ? 62.645 101.285 112.306 1.00 51.16 733 GLY A CA 1
ATOM 5441 C C . GLY A 1 733 ? 61.827 101.202 113.582 1.00 50.84 733 GLY A C 1
ATOM 5442 O O . GLY A 1 733 ? 62.228 101.759 114.611 1.00 51.49 733 GLY A O 1
ATOM 5443 N N . GLY A 1 734 ? 60.698 100.497 113.502 1.00 50.37 734 GLY A N 1
ATOM 5444 C CA . GLY A 1 734 ? 59.781 100.294 114.612 1.00 50.17 734 GLY A CA 1
ATOM 5445 C C . GLY A 1 734 ? 60.284 99.399 115.737 1.00 50.78 734 GLY A C 1
ATOM 5446 O O . GLY A 1 734 ? 59.902 99.608 116.902 1.00 50.94 734 GLY A O 1
ATOM 5447 N N . GLU A 1 735 ? 61.115 98.407 115.394 1.00 50.23 735 GLU A N 1
ATOM 5448 C CA . GLU A 1 735 ? 61.818 97.564 116.370 1.00 50.56 735 GLU A CA 1
ATOM 5449 C C . GLU A 1 735 ? 62.812 98.391 117.148 1.00 50.81 735 GLU A C 1
ATOM 5450 O O . GLU A 1 735 ? 62.879 98.264 118.356 1.00 50.66 735 GLU A O 1
ATOM 5456 N N . ALA A 1 736 ? 63.566 99.256 116.463 1.00 51.33 736 ALA A N 1
ATOM 5457 C CA . ALA A 1 736 ? 64.524 100.148 117.147 1.00 51.74 736 ALA A CA 1
ATOM 5458 C C . ALA A 1 736 ? 63.870 101.232 117.996 1.00 52.25 736 ALA A C 1
ATOM 5459 O O . ALA A 1 736 ? 64.392 101.591 119.062 1.00 53.64 736 ALA A O 1
ATOM 5461 N N . GLN A 1 737 ? 62.756 101.777 117.518 1.00 52.25 737 GLN A N 1
ATOM 5462 C CA . GLN A 1 737 ? 62.000 102.783 118.274 1.00 52.56 737 GLN A CA 1
ATOM 5463 C C . GLN A 1 737 ? 61.513 102.230 119.622 1.00 51.98 737 GLN A C 1
ATOM 5464 O O . GLN A 1 737 ? 61.660 102.878 120.659 1.00 51.94 737 GLN A O 1
ATOM 5470 N N . ARG A 1 738 ? 60.942 101.028 119.587 1.00 51.90 738 ARG A N 1
ATOM 5471 C CA . ARG A 1 738 ? 60.419 100.359 120.773 1.00 51.69 738 ARG A CA 1
ATOM 5472 C C . ARG A 1 738 ? 61.501 99.919 121.768 1.00 51.35 738 ARG A C 1
ATOM 5473 O O . ARG A 1 738 ? 61.225 99.822 122.940 1.00 51.76 738 ARG A O 1
ATOM 5481 N N . ILE A 1 739 ? 62.715 99.641 121.301 1.00 51.40 739 ILE A N 1
ATOM 5482 C CA . ILE A 1 739 ? 63.850 99.319 122.188 1.00 51.44 739 ILE A CA 1
ATOM 5483 C C . ILE A 1 739 ? 64.248 100.565 122.998 1.00 51.82 739 ILE A C 1
ATOM 5484 O O . ILE A 1 739 ? 64.488 100.483 124.209 1.00 51.59 739 ILE A O 1
ATOM 5489 N N . LYS A 1 740 ? 64.294 101.712 122.314 1.00 52.19 740 LYS A N 1
ATOM 5490 C CA . LYS A 1 740 ? 64.654 102.995 122.915 1.00 52.36 740 LYS A CA 1
ATOM 5491 C C . LYS A 1 740 ? 63.624 103.411 123.934 1.00 52.61 740 LYS A C 1
ATOM 5492 O O . LYS A 1 740 ? 63.963 103.967 124.976 1.00 52.92 740 LYS A O 1
ATOM 5498 N N . LEU A 1 741 ? 62.358 103.165 123.603 1.00 52.64 741 LEU A N 1
ATOM 5499 C CA . LEU A 1 741 ? 61.236 103.420 124.494 1.00 52.48 741 LEU A CA 1
ATOM 5500 C C . LEU A 1 741 ? 61.317 102.584 125.761 1.00 52.64 741 LEU A C 1
ATOM 5501 O O . LEU A 1 741 ? 61.106 103.112 126.847 1.00 53.05 741 LEU A O 1
ATOM 5506 N N . ALA A 1 742 ? 61.613 101.292 125.621 1.00 52.54 742 ALA A N 1
ATOM 5507 C CA . ALA A 1 742 ? 61.656 100.375 126.760 1.00 53.18 742 ALA A CA 1
ATOM 5508 C C . ALA A 1 742 ? 62.790 100.729 127.710 1.00 53.94 742 ALA A C 1
ATOM 5509 O O . ALA A 1 742 ? 62.652 100.612 128.934 1.00 53.67 742 ALA A O 1
ATOM 5511 N N . THR A 1 743 ? 63.902 101.185 127.130 1.00 55.19 743 THR A N 1
ATOM 5512 C CA . THR A 1 743 ? 65.048 101.682 127.888 1.00 55.95 743 THR A CA 1
ATOM 5513 C C . THR A 1 743 ? 64.634 102.870 128.755 1.00 56.72 743 THR A C 1
ATOM 5514 O O . THR A 1 743 ? 65.141 103.038 129.863 1.00 56.50 743 THR A O 1
ATOM 5518 N N . GLU A 1 744 ? 63.698 103.671 128.253 1.00 57.77 744 GLU A N 1
ATOM 5519 C CA . GLU A 1 744 ? 63.165 104.833 128.990 1.00 58.79 744 GLU A CA 1
ATOM 5520 C C . GLU A 1 744 ? 61.867 104.583 129.770 1.00 59.38 744 GLU A C 1
ATOM 5521 O O . GLU A 1 744 ? 61.347 105.502 130.400 1.00 59.63 744 GLU A O 1
ATOM 5527 N N . LEU A 1 745 ? 61.342 103.360 129.733 1.00 60.24 745 LEU A N 1
ATOM 5528 C CA . LEU A 1 745 ? 60.046 103.067 130.357 1.00 61.19 745 LEU A CA 1
ATOM 5529 C C . LEU A 1 745 ? 60.105 102.914 131.883 1.00 62.08 745 LEU A C 1
ATOM 5530 O O . LEU A 1 745 ? 59.291 103.503 132.592 1.00 62.11 745 LEU A O 1
ATOM 5535 N N . ARG A 1 746 ? 61.050 102.123 132.388 1.00 63.10 746 ARG A N 1
ATOM 5536 C CA . ARG A 1 746 ? 61.202 101.955 133.848 1.00 64.40 746 ARG A CA 1
ATOM 5537 C C . ARG A 1 746 ? 61.999 103.063 134.568 1.00 64.69 746 ARG A C 1
ATOM 5538 O O . ARG A 1 746 ? 61.899 103.197 135.795 1.00 65.05 746 ARG A O 1
ATOM 5546 N N . ARG A 1 747 ? 62.770 103.857 133.816 1.00 65.17 747 ARG A N 1
ATOM 5547 C CA . ARG A 1 747 ? 63.480 105.018 134.388 1.00 65.55 747 ARG A CA 1
ATOM 5548 C C . ARG A 1 747 ? 62.488 106.101 134.820 1.00 65.76 747 ARG A C 1
ATOM 5549 O O . ARG A 1 747 ? 62.802 106.920 135.693 1.00 65.87 747 ARG A O 1
ATOM 5557 N N . SER A 1 748 ? 61.294 106.087 134.212 1.00 65.81 748 SER A N 1
ATOM 5558 C CA . SER A 1 748 ? 60.258 107.116 134.419 1.00 65.77 748 SER A CA 1
ATOM 5559 C C . SER A 1 748 ? 59.543 107.090 135.790 1.00 65.87 748 SER A C 1
ATOM 5560 O O . SER A 1 748 ? 58.312 107.191 135.863 1.00 65.69 748 SER A O 1
ATOM 5563 N N . GLY A 1 749 ? 60.314 106.968 136.869 1.00 66.00 749 GLY A N 1
ATOM 5564 C CA . GLY A 1 749 ? 59.762 107.030 138.223 1.00 66.24 749 GLY A CA 1
ATOM 5565 C C . GLY A 1 749 ? 59.162 108.403 138.458 1.00 66.23 749 GLY A C 1
ATOM 5566 O O . GLY A 1 749 ? 59.807 109.418 138.165 1.00 66.32 749 GLY A O 1
ATOM 5567 N N . ARG A 1 750 ? 57.930 108.429 138.980 1.00 66.07 750 ARG A N 1
ATOM 5568 C CA . ARG A 1 750 ? 57.125 109.660 139.108 1.00 66.00 750 ARG A CA 1
ATOM 5569 C C . ARG A 1 750 ? 56.975 110.366 137.745 1.00 65.58 750 ARG A C 1
ATOM 5570 O O . ARG A 1 750 ? 57.102 109.732 136.691 1.00 65.34 750 ARG A O 1
ATOM 5578 N N . GLY A 1 751 ? 56.700 111.670 137.766 1.00 64.89 751 GLY A N 1
ATOM 5579 C CA . GLY A 1 751 ? 56.556 112.430 136.524 1.00 63.81 751 GLY A CA 1
ATOM 5580 C C . GLY A 1 751 ? 57.721 113.357 136.240 1.00 63.14 751 GLY A C 1
ATOM 5581 O O . GLY A 1 751 ? 58.836 113.141 136.737 1.00 63.01 751 GLY A O 1
ATOM 5582 N N . GLY A 1 752 ? 57.464 114.384 135.432 1.00 62.34 752 GLY A N 1
ATOM 5583 C CA . GLY A 1 752 ? 58.461 115.419 135.163 1.00 61.55 752 GLY A CA 1
ATOM 5584 C C . GLY A 1 752 ? 59.116 115.379 133.791 1.00 60.92 752 GLY A C 1
ATOM 5585 O O . GLY A 1 752 ? 59.627 116.397 133.315 1.00 61.00 752 GLY A O 1
ATOM 5586 N N . THR A 1 753 ? 59.114 114.214 133.153 1.00 59.99 753 THR A N 1
ATOM 5587 C CA . THR A 1 753 ? 59.715 114.094 131.827 1.00 59.26 753 THR A CA 1
ATOM 5588 C C . THR A 1 753 ? 58.675 114.222 130.708 1.00 58.90 753 THR A C 1
ATOM 5589 O O . THR A 1 753 ? 57.608 113.614 130.763 1.00 58.50 753 THR A O 1
ATOM 5593 N N . VAL A 1 754 ? 58.989 115.041 129.712 1.00 58.82 754 VAL A N 1
ATOM 5594 C CA . VAL A 1 754 ? 58.183 115.122 128.495 1.00 58.90 754 VAL A CA 1
ATOM 5595 C C . VAL A 1 754 ? 58.789 114.183 127.455 1.00 58.60 754 VAL A C 1
ATOM 5596 O O . VAL A 1 754 ? 59.982 114.287 127.129 1.00 58.87 754 VAL A O 1
ATOM 5600 N N . TYR A 1 755 ? 57.981 113.236 126.972 1.00 58.24 755 TYR A N 1
ATOM 5601 C CA . TYR A 1 755 ? 58.410 112.326 125.909 1.00 57.52 755 TYR A CA 1
ATOM 5602 C C . TYR A 1 755 ? 57.866 112.800 124.581 1.00 57.57 755 TYR A C 1
ATOM 5603 O O . TYR A 1 755 ? 56.649 112.865 124.405 1.00 57.39 755 TYR A O 1
ATOM 5612 N N . VAL A 1 756 ? 58.758 113.122 123.646 1.00 57.72 756 VAL A N 1
ATOM 5613 C CA . VAL A 1 756 ? 58.329 113.434 122.286 1.00 58.18 756 VAL A CA 1
ATOM 5614 C C . VAL A 1 756 ? 58.638 112.292 121.304 1.00 58.81 756 VAL A C 1
ATOM 5615 O O . VAL A 1 756 ? 59.779 111.856 121.143 1.00 58.12 756 VAL A O 1
ATOM 5619 N N . LEU A 1 757 ? 57.576 111.817 120.664 1.00 60.00 757 LEU A N 1
ATOM 5620 C CA . LEU A 1 757 ? 57.594 110.599 119.871 1.00 61.24 757 LEU A CA 1
ATOM 5621 C C . LEU A 1 757 ? 57.054 110.850 118.450 1.00 62.42 757 LEU A C 1
ATOM 5622 O O . LEU A 1 757 ? 56.007 111.480 118.260 1.00 62.42 757 LEU A O 1
ATOM 5627 N N . ASP A 1 758 ? 57.777 110.374 117.449 1.00 63.85 758 ASP A N 1
ATOM 5628 C CA . ASP A 1 758 ? 57.293 110.407 116.066 1.00 65.42 758 ASP A CA 1
ATOM 5629 C C . ASP A 1 758 ? 56.553 109.090 115.796 1.00 65.98 758 ASP A C 1
ATOM 5630 O O . ASP A 1 758 ? 56.907 108.066 116.354 1.00 66.40 758 ASP A O 1
ATOM 5635 N N . GLU A 1 759 ? 55.535 109.121 114.945 1.00 67.17 759 GLU A N 1
ATOM 5636 C CA . GLU A 1 759 ? 54.621 107.987 114.717 1.00 68.10 759 GLU A CA 1
ATOM 5637 C C . GLU A 1 759 ? 54.991 106.664 115.417 1.00 68.56 759 GLU A C 1
ATOM 5638 O O . GLU A 1 759 ? 55.503 105.764 114.784 1.00 69.13 759 GLU A O 1
ATOM 5644 N N . PRO A 1 760 ? 54.699 106.530 116.726 1.00 69.01 760 PRO A N 1
ATOM 5645 C CA . PRO A 1 760 ? 55.275 105.416 117.517 1.00 69.32 760 PRO A CA 1
ATOM 5646 C C . PRO A 1 760 ? 54.851 103.995 117.098 1.00 69.58 760 PRO A C 1
ATOM 5647 O O . PRO A 1 760 ? 55.406 103.003 117.596 1.00 69.78 760 PRO A O 1
ATOM 5651 N N . THR A 1 761 ? 53.885 103.906 116.191 1.00 69.78 761 THR A N 1
ATOM 5652 C CA . THR A 1 761 ? 53.363 102.620 115.744 1.00 69.55 761 THR A CA 1
ATOM 5653 C C . THR A 1 761 ? 53.871 102.270 114.343 1.00 68.75 761 THR A C 1
ATOM 5654 O O . THR A 1 761 ? 53.210 101.540 113.593 1.00 68.64 761 THR A O 1
ATOM 5658 N N . THR A 1 762 ? 55.045 102.798 113.990 1.00 67.54 762 THR A N 1
ATOM 5659 C CA . THR A 1 762 ? 55.665 102.475 112.703 1.00 66.40 762 THR A CA 1
ATOM 5660 C C . THR A 1 762 ? 55.933 100.967 112.642 1.00 64.70 762 THR A C 1
ATOM 5661 O O . THR A 1 762 ? 56.507 100.392 113.578 1.00 64.39 762 THR A O 1
ATOM 5665 N N . GLY A 1 763 ? 55.467 100.327 111.571 1.00 62.99 763 GLY A N 1
ATOM 5666 C CA . GLY A 1 763 ? 55.643 98.889 111.391 1.00 60.88 763 GLY A CA 1
ATOM 5667 C C . GLY A 1 763 ? 54.832 98.039 112.341 1.00 59.98 763 GLY A C 1
ATOM 5668 O O . GLY A 1 763 ? 55.159 96.883 112.574 1.00 60.23 763 GLY A O 1
ATOM 5669 N N . LEU A 1 764 ? 53.763 98.605 112.894 1.00 59.11 764 LEU A N 1
ATOM 5670 C CA . LEU A 1 764 ? 52.912 97.881 113.825 1.00 57.91 764 LEU A CA 1
ATOM 5671 C C . LEU A 1 764 ? 51.559 97.521 113.232 1.00 57.58 764 LEU A C 1
ATOM 5672 O O . LEU A 1 764 ? 50.921 98.325 112.544 1.00 57.40 764 LEU A O 1
ATOM 5677 N N . HIS A 1 765 ? 51.137 96.293 113.513 1.00 56.71 765 HIS A N 1
ATOM 5678 C CA . HIS A 1 765 ? 49.829 95.802 113.130 1.00 56.47 765 HIS A CA 1
ATOM 5679 C C . HIS A 1 765 ? 48.738 96.470 114.004 1.00 57.04 765 HIS A C 1
ATOM 5680 O O . HIS A 1 765 ? 49.014 96.850 115.145 1.00 56.95 765 HIS A O 1
ATOM 5687 N N . PRO A 1 766 ? 47.508 96.672 113.465 1.00 57.21 766 PRO A N 1
ATOM 5688 C CA . PRO A 1 766 ? 46.439 97.163 114.344 1.00 57.21 766 PRO A CA 1
ATOM 5689 C C . PRO A 1 766 ? 46.352 96.442 115.699 1.00 57.52 766 PRO A C 1
ATOM 5690 O O . PRO A 1 766 ? 46.000 97.069 116.684 1.00 57.67 766 PRO A O 1
ATOM 5694 N N . ALA A 1 767 ? 46.671 95.146 115.736 1.00 57.62 767 ALA A N 1
ATOM 5695 C CA . ALA A 1 767 ? 46.639 94.367 116.971 1.00 58.05 767 ALA A CA 1
ATOM 5696 C C . ALA A 1 767 ? 47.814 94.690 117.892 1.00 58.52 767 ALA A C 1
ATOM 5697 O O . ALA A 1 767 ? 47.683 94.603 119.114 1.00 58.88 767 ALA A O 1
ATOM 5699 N N . ASP A 1 768 ? 48.953 95.048 117.305 1.00 59.01 768 ASP A N 1
ATOM 5700 C CA . ASP A 1 768 ? 50.149 95.386 118.066 1.00 59.70 768 ASP A CA 1
ATOM 5701 C C . ASP A 1 768 ? 49.953 96.707 118.800 1.00 60.38 768 ASP A C 1
ATOM 5702 O O . ASP A 1 768 ? 50.408 96.858 119.926 1.00 60.84 768 ASP A O 1
ATOM 5707 N N . VAL A 1 769 ? 49.294 97.671 118.164 1.00 61.21 769 VAL A N 1
ATOM 5708 C CA . VAL A 1 769 ? 49.245 99.019 118.716 1.00 61.91 769 VAL A CA 1
ATOM 5709 C C . VAL A 1 769 ? 48.471 99.064 120.026 1.00 62.80 769 VAL A C 1
ATOM 5710 O O . VAL A 1 769 ? 48.811 99.842 120.913 1.00 63.36 769 VAL A O 1
ATOM 5714 N N . GLU A 1 770 ? 47.470 98.195 120.155 1.00 63.25 770 GLU A N 1
ATOM 5715 C CA . GLU A 1 770 ? 46.766 97.997 121.413 1.00 64.26 770 GLU A CA 1
ATOM 5716 C C . GLU A 1 770 ? 47.732 97.728 122.586 1.00 63.90 770 GLU A C 1
ATOM 5717 O O . GLU A 1 770 ? 47.622 98.359 123.644 1.00 64.11 770 GLU A O 1
ATOM 5723 N N . ARG A 1 771 ? 48.674 96.808 122.386 1.00 63.55 771 ARG A N 1
ATOM 5724 C CA . ARG A 1 771 ? 49.713 96.503 123.377 1.00 63.43 771 ARG A CA 1
ATOM 5725 C C . ARG A 1 771 ? 50.675 97.681 123.614 1.00 63.02 771 ARG A C 1
ATOM 5726 O O . ARG A 1 771 ? 51.157 97.876 124.734 1.00 63.49 771 ARG A O 1
ATOM 5734 N N . LEU A 1 772 ? 50.960 98.459 122.572 1.00 62.13 772 LEU A N 1
ATOM 5735 C CA . LEU A 1 772 ? 51.840 99.624 122.703 1.00 61.69 772 LEU A CA 1
ATOM 5736 C C . LEU A 1 772 ? 51.167 100.757 123.499 1.00 61.23 772 LEU A C 1
ATOM 5737 O O . LEU A 1 772 ? 51.791 101.382 124.362 1.00 60.63 772 LEU A O 1
ATOM 5742 N N . GLN A 1 773 ? 49.895 101.005 123.187 1.00 60.52 773 GLN A N 1
ATOM 5743 C CA . GLN A 1 773 ? 49.098 102.064 123.807 1.00 59.94 773 GLN A CA 1
ATOM 5744 C C . GLN A 1 773 ? 48.929 101.914 125.338 1.00 58.98 773 GLN A C 1
ATOM 5745 O O . GLN A 1 773 ? 48.872 102.918 126.057 1.00 59.00 773 GLN A O 1
ATOM 5751 N N . ARG A 1 774 ? 48.849 100.676 125.826 1.00 57.71 774 ARG A N 1
ATOM 5752 C CA . ARG A 1 774 ? 48.783 100.408 127.267 1.00 56.88 774 ARG A CA 1
ATOM 5753 C C . ARG A 1 774 ? 50.043 100.864 127.993 1.00 56.35 774 ARG A C 1
ATOM 5754 O O . ARG A 1 774 ? 49.992 101.251 129.163 1.00 56.44 774 ARG A O 1
ATOM 5762 N N . GLN A 1 775 ? 51.181 100.789 127.313 1.00 55.71 775 GLN A N 1
ATOM 5763 C CA . GLN A 1 775 ? 52.439 101.200 127.923 1.00 55.38 775 GLN A CA 1
ATOM 5764 C C . GLN A 1 775 ? 52.550 102.728 127.935 1.00 54.79 775 GLN A C 1
ATOM 5765 O O . GLN A 1 775 ? 53.115 103.306 128.869 1.00 54.54 775 GLN A O 1
ATOM 5771 N N . LEU A 1 776 ? 52.006 103.373 126.902 1.00 53.94 776 LEU A N 1
ATOM 5772 C CA . LEU A 1 776 ? 51.948 104.833 126.851 1.00 53.45 776 LEU A CA 1
ATOM 5773 C C . LEU A 1 776 ? 51.022 105.371 127.928 1.00 53.58 776 LEU A C 1
ATOM 5774 O O . LEU A 1 776 ? 51.286 106.427 128.486 1.00 54.01 776 LEU A O 1
ATOM 5779 N N . VAL A 1 777 ? 49.944 104.641 128.216 1.00 53.68 777 VAL A N 1
ATOM 5780 C CA . VAL A 1 777 ? 49.062 104.942 129.353 1.00 54.27 777 VAL A CA 1
ATOM 5781 C C . VAL A 1 777 ? 49.831 104.885 130.682 1.00 54.64 777 VAL A C 1
ATOM 5782 O O . VAL A 1 777 ? 49.739 105.801 131.494 1.00 54.18 777 VAL A O 1
ATOM 5786 N N . LYS A 1 778 ? 50.602 103.816 130.880 1.00 55.20 778 LYS A N 1
ATOM 5787 C CA . LYS A 1 778 ? 51.407 103.651 132.091 1.00 55.91 778 LYS A CA 1
ATOM 5788 C C . LYS A 1 778 ? 52.288 104.850 132.379 1.00 55.91 778 LYS A C 1
ATOM 5789 O O . LYS A 1 778 ? 52.269 105.380 133.484 1.00 56.16 778 LYS A O 1
ATOM 5795 N N . LEU A 1 779 ? 53.043 105.297 131.384 1.00 56.22 779 LEU A N 1
ATOM 5796 C CA . LEU A 1 779 ? 54.002 106.375 131.619 1.00 56.60 779 LEU A CA 1
ATOM 5797 C C . LEU A 1 779 ? 53.357 107.776 131.817 1.00 56.51 779 LEU A C 1
ATOM 5798 O O . LEU A 1 779 ? 53.982 108.671 132.390 1.00 56.93 779 LEU A O 1
ATOM 5803 N N . VAL A 1 780 ? 52.103 107.940 131.389 1.00 56.08 780 VAL A N 1
ATOM 5804 C CA . VAL A 1 780 ? 51.329 109.162 131.664 1.00 55.70 780 VAL A CA 1
ATOM 5805 C C . VAL A 1 780 ? 50.720 109.105 133.076 1.00 55.86 780 VAL A C 1
ATOM 5806 O O . VAL A 1 780 ? 50.572 110.131 133.749 1.00 55.40 780 VAL A O 1
ATOM 5810 N N . ASP A 1 781 ? 50.367 107.897 133.513 1.00 56.07 781 ASP A N 1
ATOM 5811 C CA . ASP A 1 781 ? 49.992 107.635 134.908 1.00 56.19 781 ASP A CA 1
ATOM 5812 C C . ASP A 1 781 ? 51.119 108.007 135.866 1.00 56.02 781 ASP A C 1
ATOM 5813 O O . ASP A 1 781 ? 50.868 108.385 137.014 1.00 55.78 781 ASP A O 1
ATOM 5818 N N . ALA A 1 782 ? 52.360 107.895 135.386 1.00 55.67 782 ALA A N 1
ATOM 5819 C CA . ALA A 1 782 ? 53.533 108.263 136.186 1.00 55.47 782 ALA A CA 1
ATOM 5820 C C . ALA A 1 782 ? 53.654 109.779 136.434 1.00 55.30 782 ALA A C 1
ATOM 5821 O O . ALA A 1 782 ? 54.381 110.200 137.318 1.00 55.12 782 ALA A O 1
ATOM 5823 N N . GLY A 1 783 ? 52.930 110.583 135.651 1.00 55.21 783 GLY A N 1
ATOM 5824 C CA . GLY A 1 783 ? 53.030 112.043 135.691 1.00 54.91 783 GLY A CA 1
ATOM 5825 C C . GLY A 1 783 ? 53.880 112.627 134.568 1.00 54.40 783 GLY A C 1
ATOM 5826 O O . GLY A 1 783 ? 54.471 113.702 134.705 1.00 54.99 783 GLY A O 1
ATOM 5827 N N . ASN A 1 784 ? 53.948 111.923 133.452 1.00 53.95 784 ASN A N 1
ATOM 5828 C CA . ASN A 1 784 ? 54.807 112.347 132.356 1.00 53.38 784 ASN A CA 1
ATOM 5829 C C . ASN A 1 784 ? 53.946 112.855 131.198 1.00 52.86 784 ASN A C 1
ATOM 5830 O O . ASN A 1 784 ? 52.740 112.655 131.209 1.00 52.66 784 ASN A O 1
ATOM 5835 N N . THR A 1 785 ? 54.536 113.544 130.226 1.00 52.33 785 THR A N 1
ATOM 5836 C CA . THR A 1 785 ? 53.743 114.023 129.104 1.00 52.22 785 THR A CA 1
ATOM 5837 C C . THR A 1 785 ? 54.284 113.455 127.780 1.00 52.35 785 THR A C 1
ATOM 5838 O O . THR A 1 785 ? 55.458 113.634 127.445 1.00 52.58 785 THR A O 1
ATOM 5842 N N . VAL A 1 786 ? 53.441 112.719 127.063 1.00 51.85 786 VAL A N 1
ATOM 5843 C CA . VAL A 1 786 ? 53.828 112.247 125.741 1.00 51.56 786 VAL A CA 1
ATOM 5844 C C . VAL A 1 786 ? 53.167 113.098 124.657 1.00 51.53 786 VAL A C 1
ATOM 5845 O O . VAL A 1 786 ? 51.958 113.351 124.683 1.00 52.12 786 VAL A O 1
ATOM 5849 N N . ILE A 1 787 ? 54.008 113.595 123.759 1.00 51.19 787 ILE A N 1
ATOM 5850 C CA . ILE A 1 787 ? 53.574 114.296 122.567 1.00 50.94 787 ILE A CA 1
ATOM 5851 C C . ILE A 1 787 ? 54.051 113.449 121.407 1.00 51.13 787 ILE A C 1
ATOM 5852 O O . ILE A 1 787 ? 55.237 113.188 121.268 1.00 51.43 787 ILE A O 1
ATOM 5857 N N . ALA A 1 788 ? 53.112 113.001 120.590 1.00 51.40 788 ALA A N 1
ATOM 5858 C CA . ALA A 1 788 ? 53.402 112.054 119.540 1.00 51.01 788 ALA A CA 1
ATOM 5859 C C . ALA A 1 788 ? 52.890 112.622 118.239 1.00 51.31 788 ALA A C 1
ATOM 5860 O O . ALA A 1 788 ? 51.697 112.858 118.111 1.00 51.44 788 ALA A O 1
ATOM 5862 N N . VAL A 1 789 ? 53.778 112.880 117.284 1.00 51.93 789 VAL A N 1
ATOM 5863 C CA . VAL A 1 789 ? 53.330 113.138 115.906 1.00 52.76 789 VAL A CA 1
ATOM 5864 C C . VAL A 1 789 ? 52.737 111.856 115.307 1.00 53.74 789 VAL A C 1
ATOM 5865 O O . VAL A 1 789 ? 53.373 110.813 115.300 1.00 53.76 789 VAL A O 1
ATOM 5869 N N . GLU A 1 790 ? 51.491 111.940 114.855 1.00 54.88 790 GLU A N 1
ATOM 5870 C CA . GLU A 1 790 ? 50.670 110.755 114.661 1.00 56.13 790 GLU A CA 1
ATOM 5871 C C . GLU A 1 790 ? 49.835 110.836 113.373 1.00 57.29 790 GLU A C 1
ATOM 5872 O O . GLU A 1 790 ? 49.322 111.898 113.024 1.00 57.55 790 GLU A O 1
ATOM 5878 N N . HIS A 1 791 ? 49.717 109.702 112.680 1.00 58.77 791 HIS A N 1
ATOM 5879 C CA . HIS A 1 791 ? 49.097 109.623 111.352 1.00 59.94 791 HIS A CA 1
ATOM 5880 C C . HIS A 1 791 ? 47.882 108.698 111.300 1.00 60.09 791 HIS A C 1
ATOM 5881 O O . HIS A 1 791 ? 47.085 108.783 110.366 1.00 60.54 791 HIS A O 1
ATOM 5888 N N . LYS A 1 792 ? 47.739 107.810 112.280 1.00 60.19 792 LYS A N 1
ATOM 5889 C CA . LYS A 1 792 ? 46.596 106.903 112.287 1.00 60.61 792 LYS A CA 1
ATOM 5890 C C . LYS A 1 792 ? 45.570 107.171 113.381 1.00 59.79 792 LYS A C 1
ATOM 5891 O O . LYS A 1 792 ? 45.897 107.393 114.550 1.00 59.54 792 LYS A O 1
ATOM 5897 N N . MET A 1 793 ? 44.314 107.122 112.967 1.00 58.78 793 MET A N 1
ATOM 5898 C CA . MET A 1 793 ? 43.199 107.554 113.771 1.00 57.92 793 MET A CA 1
ATOM 5899 C C . MET A 1 793 ? 42.888 106.599 114.903 1.00 57.98 793 MET A C 1
ATOM 5900 O O . MET A 1 793 ? 42.235 106.983 115.857 1.00 57.90 793 MET A O 1
ATOM 5905 N N . GLN A 1 794 ? 43.374 105.363 114.799 1.00 58.57 794 GLN A N 1
ATOM 5906 C CA . GLN A 1 794 ? 43.267 104.361 115.873 1.00 58.98 794 GLN A CA 1
ATOM 5907 C C . GLN A 1 794 ? 43.912 104.896 117.150 1.00 58.27 794 GLN A C 1
ATOM 5908 O O . GLN A 1 794 ? 43.341 104.800 118.229 1.00 58.00 794 GLN A O 1
ATOM 5914 N N . VAL A 1 795 ? 45.101 105.466 116.990 1.00 57.56 795 VAL A N 1
ATOM 5915 C CA . VAL A 1 795 ? 45.893 105.995 118.089 1.00 57.21 795 VAL A CA 1
ATOM 5916 C C . VAL A 1 795 ? 45.434 107.383 118.518 1.00 56.61 795 VAL A C 1
ATOM 5917 O O . VAL A 1 795 ? 45.443 107.706 119.705 1.00 57.32 795 VAL A O 1
ATOM 5921 N N . VAL A 1 796 ? 45.049 108.198 117.545 1.00 55.84 796 VAL A N 1
ATOM 5922 C CA . VAL A 1 796 ? 44.544 109.554 117.785 1.00 54.89 796 VAL A CA 1
ATOM 5923 C C . VAL A 1 796 ? 43.211 109.536 118.552 1.00 54.22 796 VAL A C 1
ATOM 5924 O O . VAL A 1 796 ? 42.902 110.453 119.298 1.00 54.32 796 VAL A O 1
ATOM 5928 N N . ALA A 1 797 ? 42.453 108.461 118.378 1.00 53.68 797 ALA A N 1
ATOM 5929 C CA . ALA A 1 797 ? 41.175 108.264 119.028 1.00 52.95 797 ALA A CA 1
ATOM 5930 C C . ALA A 1 797 ? 41.292 107.918 120.525 1.00 52.87 797 ALA A C 1
ATOM 5931 O O . ALA A 1 797 ? 40.315 108.019 121.265 1.00 52.93 797 ALA A O 1
ATOM 5933 N N . ALA A 1 798 ? 42.473 107.498 120.969 1.00 52.99 798 ALA A N 1
ATOM 5934 C CA . ALA A 1 798 ? 42.693 107.216 122.393 1.00 52.56 798 ALA A CA 1
ATOM 5935 C C . ALA A 1 798 ? 43.648 108.202 123.081 1.00 52.57 798 ALA A C 1
ATOM 5936 O O . ALA A 1 798 ? 44.100 107.960 124.202 1.00 53.19 798 ALA A O 1
ATOM 5938 N N . SER A 1 799 ? 43.937 109.325 122.424 1.00 52.19 799 SER A N 1
ATOM 5939 C CA . SER A 1 799 ? 44.656 110.432 123.059 1.00 51.67 799 SER A CA 1
ATOM 5940 C C . SER A 1 799 ? 43.770 111.114 124.090 1.00 51.06 799 SER A C 1
ATOM 5941 O O . SER A 1 799 ? 42.593 110.767 124.217 1.00 51.58 799 SER A O 1
ATOM 5944 N N . ASP A 1 800 ? 44.340 112.072 124.828 1.00 50.11 800 ASP A N 1
ATOM 5945 C CA . ASP A 1 800 ? 43.578 112.950 125.743 1.00 48.95 800 ASP A CA 1
ATOM 5946 C C . ASP A 1 800 ? 43.333 114.342 125.147 1.00 48.22 800 ASP A C 1
ATOM 5947 O O . ASP A 1 800 ? 42.396 115.039 125.552 1.00 48.07 800 ASP A O 1
ATOM 5952 N N . TRP A 1 801 ? 44.195 114.731 124.202 1.00 47.57 801 TRP A N 1
ATOM 5953 C CA . TRP A 1 801 ? 44.134 116.012 123.485 1.00 47.11 801 TRP A CA 1
ATOM 5954 C C . TRP A 1 801 ? 44.633 115.821 122.036 1.00 47.65 801 TRP A C 1
ATOM 5955 O O . TRP A 1 801 ? 45.289 114.815 121.746 1.00 47.73 801 TRP A O 1
ATOM 5966 N N . VAL A 1 802 ? 44.305 116.752 121.131 1.00 48.02 802 VAL A N 1
ATOM 5967 C CA . VAL A 1 802 ? 44.706 116.669 119.706 1.00 48.84 802 VAL A CA 1
ATOM 5968 C C . VAL A 1 802 ? 45.012 118.044 119.102 1.00 49.39 802 VAL A C 1
ATOM 5969 O O . VAL A 1 802 ? 44.277 119.001 119.325 1.00 49.56 802 VAL A O 1
ATOM 5973 N N . LEU A 1 803 ? 46.097 118.123 118.333 1.00 50.23 803 LEU A N 1
ATOM 5974 C CA . LEU A 1 803 ? 46.484 119.337 117.603 1.00 51.24 803 LEU A CA 1
ATOM 5975 C C . LEU A 1 803 ? 46.496 119.098 116.091 1.00 51.50 803 LEU A C 1
ATOM 5976 O O . LEU A 1 803 ? 47.396 118.445 115.557 1.00 51.54 803 LEU A O 1
ATOM 5981 N N . ASP A 1 804 ? 45.497 119.625 115.402 1.00 52.01 804 ASP A N 1
ATOM 5982 C CA . ASP A 1 804 ? 45.416 119.463 113.958 1.00 52.74 804 ASP A CA 1
ATOM 5983 C C . ASP A 1 804 ? 46.164 120.602 113.285 1.00 53.09 804 ASP A C 1
ATOM 5984 O O . ASP A 1 804 ? 45.850 121.766 113.490 1.00 53.82 804 ASP A O 1
ATOM 5989 N N . ILE A 1 805 ? 47.161 120.257 112.486 1.00 53.76 805 ILE A N 1
ATOM 5990 C CA . ILE A 1 805 ? 48.055 121.241 111.914 1.00 53.91 805 ILE A CA 1
ATOM 5991 C C . ILE A 1 805 ? 47.763 121.476 110.446 1.00 54.11 805 ILE A C 1
ATOM 5992 O O . ILE A 1 805 ? 47.453 120.538 109.707 1.00 53.60 805 ILE A O 1
ATOM 5997 N N . GLY A 1 806 ? 47.838 122.759 110.074 1.00 55.08 806 GLY A N 1
ATOM 5998 C CA . GLY A 1 806 ? 47.754 123.295 108.699 1.00 55.44 806 GLY A CA 1
ATOM 5999 C C . GLY A 1 806 ? 46.670 122.698 107.843 1.00 55.65 806 GLY A C 1
ATOM 6000 O O . GLY A 1 806 ? 46.446 121.482 107.913 1.00 56.06 806 GLY A O 1
ATOM 6001 N N . PRO A 1 807 ? 45.990 123.533 107.028 1.00 55.47 807 PRO A N 1
ATOM 6002 C CA . PRO A 1 807 ? 44.981 123.022 106.091 1.00 55.42 807 PRO A CA 1
ATOM 6003 C C . PRO A 1 807 ? 45.592 121.987 105.146 1.00 55.61 807 PRO A C 1
ATOM 6004 O O . PRO A 1 807 ? 45.236 120.810 105.203 1.00 55.87 807 PRO A O 1
ATOM 6008 N N . GLY A 1 808 ? 46.536 122.417 104.316 1.00 55.87 808 GLY A N 1
ATOM 6009 C CA . GLY A 1 808 ? 47.191 121.529 103.364 1.00 55.81 808 GLY A CA 1
ATOM 6010 C C . GLY A 1 808 ? 48.671 121.379 103.634 1.00 56.08 808 GLY A C 1
ATOM 6011 O O . GLY A 1 808 ? 49.122 121.479 104.770 1.00 56.13 808 GLY A O 1
ATOM 6012 N N . ALA A 1 809 ? 49.425 121.135 102.572 1.00 56.36 809 ALA A N 1
ATOM 6013 C CA . ALA A 1 809 ? 50.849 120.949 102.669 1.00 56.70 809 ALA A CA 1
ATOM 6014 C C . ALA A 1 809 ? 51.575 122.211 102.249 1.00 57.04 809 ALA A C 1
ATOM 6015 O O . ALA A 1 809 ? 51.025 123.022 101.511 1.00 57.11 809 ALA A O 1
ATOM 6017 N N . GLY A 1 810 ? 52.812 122.364 102.721 1.00 57.46 810 GLY A N 1
ATOM 6018 C CA . GLY A 1 810 ? 53.707 123.442 102.290 1.00 58.20 810 GLY A CA 1
ATOM 6019 C C . GLY A 1 810 ? 53.190 124.844 102.552 1.00 58.67 810 GLY A C 1
ATOM 6020 O O . GLY A 1 810 ? 52.908 125.199 103.697 1.00 58.80 810 GLY A O 1
ATOM 6021 N N . GLU A 1 811 ? 53.074 125.640 101.485 1.00 59.13 811 GLU A N 1
ATOM 6022 C CA . GLU A 1 811 ? 52.542 127.009 101.563 1.00 59.41 811 GLU A CA 1
ATOM 6023 C C . GLU A 1 811 ? 51.068 127.016 101.970 1.00 59.19 811 GLU A C 1
ATOM 6024 O O . GLU A 1 811 ? 50.599 127.935 102.658 1.00 59.23 811 GLU A O 1
ATOM 6030 N N . ASP A 1 812 ? 50.356 125.970 101.555 1.00 58.95 812 ASP A N 1
ATOM 6031 C CA . ASP A 1 812 ? 48.941 125.788 101.871 1.00 58.74 812 ASP A CA 1
ATOM 6032 C C . ASP A 1 812 ? 48.678 125.294 103.318 1.00 58.69 812 ASP A C 1
ATOM 6033 O O . ASP A 1 812 ? 47.525 125.248 103.754 1.00 58.56 812 ASP A O 1
ATOM 6038 N N . GLY A 1 813 ? 49.735 124.927 104.052 1.00 58.53 813 GLY A N 1
ATOM 6039 C CA . GLY A 1 813 ? 49.608 124.499 105.460 1.00 58.21 813 GLY A CA 1
ATOM 6040 C C . GLY A 1 813 ? 50.289 125.421 106.463 1.00 57.98 813 GLY A C 1
ATOM 6041 O O . GLY A 1 813 ? 50.547 126.585 106.165 1.00 57.99 813 GLY A O 1
ATOM 6042 N N . GLY A 1 814 ? 50.575 124.902 107.660 1.00 57.93 814 GLY A N 1
ATOM 6043 C CA . GLY A 1 814 ? 51.369 125.634 108.664 1.00 57.51 814 GLY A CA 1
ATOM 6044 C C . GLY A 1 814 ? 50.584 126.350 109.749 1.00 57.16 814 GLY A C 1
ATOM 6045 O O . GLY A 1 814 ? 51.159 127.023 110.617 1.00 56.92 814 GLY A O 1
ATOM 6046 N N . ARG A 1 815 ? 49.265 126.199 109.699 1.00 56.85 815 ARG A N 1
ATOM 6047 C CA . ARG A 1 815 ? 48.361 126.857 110.636 1.00 56.57 815 ARG A CA 1
ATOM 6048 C C . ARG A 1 815 ? 47.905 125.842 111.667 1.00 55.41 815 ARG A C 1
ATOM 6049 O O . ARG A 1 815 ? 47.776 124.668 111.359 1.00 55.08 815 ARG A O 1
ATOM 6057 N N . LEU A 1 816 ? 47.651 126.298 112.889 1.00 54.39 816 LEU A N 1
ATOM 6058 C CA . LEU A 1 816 ? 46.932 125.479 113.845 1.00 53.27 816 LEU A CA 1
ATOM 6059 C C . LEU A 1 816 ? 45.489 125.531 113.376 1.00 52.58 816 LEU A C 1
ATOM 6060 O O . LEU A 1 816 ? 44.904 126.599 113.333 1.00 52.31 816 LEU A O 1
ATOM 6065 N N . VAL A 1 817 ? 44.923 124.396 112.979 1.00 51.97 817 VAL A N 1
ATOM 6066 C CA . VAL A 1 817 ? 43.584 124.437 112.369 1.00 51.47 817 VAL A CA 1
ATOM 6067 C C . VAL A 1 817 ? 42.465 123.826 113.222 1.00 51.02 817 VAL A C 1
ATOM 6068 O O . VAL A 1 817 ? 41.283 124.004 112.924 1.00 51.57 817 VAL A O 1
ATOM 6072 N N . ALA A 1 818 ? 42.850 123.104 114.268 1.00 50.15 818 ALA A N 1
ATOM 6073 C CA . ALA A 1 818 ? 41.924 122.625 115.281 1.00 49.33 818 ALA A CA 1
ATOM 6074 C C . ALA A 1 818 ? 42.734 122.102 116.435 1.00 49.00 818 ALA A C 1
ATOM 6075 O O . ALA A 1 818 ? 43.858 121.639 116.241 1.00 49.09 818 ALA A O 1
ATOM 6077 N N . GLN A 1 819 ? 42.155 122.192 117.630 1.00 48.58 819 GLN A N 1
ATOM 6078 C CA . GLN A 1 819 ? 42.746 121.667 118.860 1.00 48.12 819 GLN A CA 1
ATOM 6079 C C . GLN A 1 819 ? 41.633 121.349 119.874 1.00 47.86 819 GLN A C 1
ATOM 6080 O O . GLN A 1 819 ? 40.594 122.013 119.875 1.00 47.80 819 GLN A O 1
ATOM 6086 N N . GLY A 1 820 ? 41.849 120.333 120.713 1.00 47.35 820 GLY A N 1
ATOM 6087 C CA . GLY A 1 820 ? 40.833 119.855 121.671 1.00 47.23 820 GLY A CA 1
ATOM 6088 C C . GLY A 1 820 ? 40.951 118.359 121.933 1.00 47.43 820 GLY A C 1
ATOM 6089 O O . GLY A 1 820 ? 41.918 117.729 121.507 1.00 47.10 820 GLY A O 1
ATOM 6090 N N . THR A 1 821 ? 39.977 117.782 122.633 1.00 47.58 821 THR A N 1
ATOM 6091 C CA . THR A 1 821 ? 39.915 116.323 122.810 1.00 47.92 821 THR A CA 1
ATOM 6092 C C . THR A 1 821 ? 39.614 115.672 121.450 1.00 48.46 821 THR A C 1
ATOM 6093 O O . THR A 1 821 ? 39.216 116.377 120.522 1.00 48.81 821 THR A O 1
ATOM 6097 N N . PRO A 1 822 ? 39.832 114.343 121.298 1.00 48.42 822 PRO A N 1
ATOM 6098 C CA . PRO A 1 822 ? 39.493 113.744 119.999 1.00 48.20 822 PRO A CA 1
ATOM 6099 C C . PRO A 1 822 ? 38.044 113.994 119.562 1.00 48.47 822 PRO A C 1
ATOM 6100 O O . PRO A 1 822 ? 37.805 114.393 118.418 1.00 47.79 822 PRO A O 1
ATOM 6104 N N . ALA A 1 823 ? 37.101 113.778 120.483 1.00 49.07 823 ALA A N 1
ATOM 6105 C CA . ALA A 1 823 ? 35.664 114.037 120.294 1.00 49.14 823 ALA A CA 1
ATOM 6106 C C . ALA A 1 823 ? 35.320 115.482 119.915 1.00 49.79 823 ALA A C 1
ATOM 6107 O O . ALA A 1 823 ? 34.417 115.716 119.096 1.00 49.95 823 ALA A O 1
ATOM 6109 N N . GLU A 1 824 ? 35.999 116.444 120.544 1.00 50.06 824 GLU A N 1
ATOM 6110 C CA . GLU A 1 824 ? 35.858 117.858 120.190 1.00 50.30 824 GLU A CA 1
ATOM 6111 C C . GLU A 1 824 ? 36.343 118.100 118.755 1.00 50.12 824 GLU A C 1
ATOM 6112 O O . GLU A 1 824 ? 35.596 118.610 117.925 1.00 50.43 824 GLU A O 1
ATOM 6118 N N . VAL A 1 825 ? 37.577 117.697 118.476 1.00 49.87 825 VAL A N 1
ATOM 6119 C CA . VAL A 1 825 ? 38.214 117.828 117.154 1.00 49.95 825 VAL A CA 1
ATOM 6120 C C . VAL A 1 825 ? 37.541 117.059 116.002 1.00 50.00 825 VAL A C 1
ATOM 6121 O O . VAL A 1 825 ? 37.747 117.388 114.838 1.00 50.09 825 VAL A O 1
ATOM 6125 N N . ALA A 1 826 ? 36.748 116.041 116.334 1.00 50.38 826 ALA A N 1
ATOM 6126 C CA . ALA A 1 826 ? 36.066 115.198 115.354 1.00 50.31 826 ALA A CA 1
ATOM 6127 C C . ALA A 1 826 ? 34.903 115.932 114.721 1.00 50.85 826 ALA A C 1
ATOM 6128 O O . ALA A 1 826 ? 34.317 115.449 113.754 1.00 51.19 826 ALA A O 1
ATOM 6130 N N . GLN A 1 827 ? 34.567 117.088 115.291 1.00 51.33 827 GLN A N 1
ATOM 6131 C CA . GLN A 1 827 ? 33.462 117.930 114.832 1.00 51.72 827 GLN A CA 1
ATOM 6132 C C . GLN A 1 827 ? 33.944 119.284 114.303 1.00 51.56 827 GLN A C 1
ATOM 6133 O O . GLN A 1 827 ? 33.149 120.069 113.796 1.00 51.11 827 GLN A O 1
ATOM 6139 N N . ALA A 1 828 ? 35.247 119.538 114.416 1.00 52.02 828 ALA A N 1
ATOM 6140 C CA . ALA A 1 828 ? 35.858 120.804 113.994 1.00 52.41 828 ALA A CA 1
ATOM 6141 C C . ALA A 1 828 ? 35.729 121.114 112.504 1.00 52.78 828 ALA A C 1
ATOM 6142 O O . ALA A 1 828 ? 35.774 120.228 111.644 1.00 52.37 828 ALA A O 1
ATOM 6144 N N . ALA A 1 829 ? 35.564 122.407 112.237 1.00 53.68 829 ALA A N 1
ATOM 6145 C CA . ALA A 1 829 ? 35.347 122.955 110.902 1.00 53.99 829 ALA A CA 1
ATOM 6146 C C . ALA A 1 829 ? 36.683 123.338 110.271 1.00 54.36 829 ALA A C 1
ATOM 6147 O O . ALA A 1 829 ? 37.625 123.771 110.963 1.00 54.01 829 ALA A O 1
ATOM 6149 N N . GLY A 1 830 ? 36.755 123.165 108.952 1.00 54.53 830 GLY A N 1
ATOM 6150 C CA . GLY A 1 830 ? 37.975 123.425 108.206 1.00 54.34 830 GLY A CA 1
ATOM 6151 C C . GLY A 1 830 ? 39.080 122.504 108.656 1.00 54.43 830 GLY A C 1
ATOM 6152 O O . GLY A 1 830 ? 40.221 122.936 108.784 1.00 55.09 830 GLY A O 1
ATOM 6153 N N . SER A 1 831 ? 38.730 121.241 108.915 1.00 54.08 831 SER A N 1
ATOM 6154 C CA . SER A 1 831 ? 39.688 120.190 109.267 1.00 53.49 831 SER A CA 1
ATOM 6155 C C . SER A 1 831 ? 39.531 119.056 108.275 1.00 53.53 831 SER A C 1
ATOM 6156 O O . SER A 1 831 ? 38.406 118.670 107.926 1.00 54.30 831 SER A O 1
ATOM 6159 N N . VAL A 1 832 ? 40.648 118.538 107.791 1.00 52.77 832 VAL A N 1
ATOM 6160 C CA . VAL A 1 832 ? 40.602 117.445 106.840 1.00 52.20 832 VAL A CA 1
ATOM 6161 C C . VAL A 1 832 ? 40.676 116.079 107.558 1.00 51.93 832 VAL A C 1
ATOM 6162 O O . VAL A 1 832 ? 40.193 115.069 107.031 1.00 52.20 832 VAL A O 1
ATOM 6166 N N . THR A 1 833 ? 41.248 116.060 108.765 1.00 50.70 833 THR A N 1
ATOM 6167 C CA . THR A 1 833 ? 41.254 114.856 109.580 1.00 50.04 833 THR A CA 1
ATOM 6168 C C . THR A 1 833 ? 39.957 114.599 110.345 1.00 49.74 833 THR A C 1
ATOM 6169 O O . THR A 1 833 ? 39.686 113.456 110.705 1.00 49.36 833 THR A O 1
ATOM 6173 N N . ALA A 1 834 ? 39.165 115.650 110.595 1.00 49.77 834 ALA A N 1
ATOM 6174 C CA . ALA A 1 834 ? 37.929 115.539 111.386 1.00 49.47 834 ALA A CA 1
ATOM 6175 C C . ALA A 1 834 ? 37.057 114.358 110.989 1.00 49.77 834 ALA A C 1
ATOM 6176 O O . ALA A 1 834 ? 36.860 113.465 111.812 1.00 49.46 834 ALA A O 1
ATOM 6178 N N . PRO A 1 835 ? 36.554 114.326 109.727 1.00 50.26 835 PRO A N 1
ATOM 6179 C CA . PRO A 1 835 ? 35.724 113.192 109.300 1.00 50.62 835 PRO A CA 1
ATOM 6180 C C . PRO A 1 835 ? 36.318 111.806 109.599 1.00 50.59 835 PRO A C 1
ATOM 6181 O O . PRO A 1 835 ? 35.583 110.910 110.006 1.00 50.97 835 PRO A O 1
ATOM 6185 N N . TYR A 1 836 ? 37.622 111.647 109.395 1.00 50.61 836 TYR A N 1
ATOM 6186 C CA . TYR A 1 836 ? 38.335 110.375 109.613 1.00 50.91 836 TYR A CA 1
ATOM 6187 C C . TYR A 1 836 ? 38.507 110.022 111.094 1.00 50.64 836 TYR A C 1
ATOM 6188 O O . TYR A 1 836 ? 38.450 108.847 111.467 1.00 50.76 836 TYR A O 1
ATOM 6197 N N . LEU A 1 837 ? 38.736 111.040 111.924 1.00 50.06 837 LEU A N 1
ATOM 6198 C CA . LEU A 1 837 ? 38.753 110.871 113.373 1.00 49.62 837 LEU A CA 1
ATOM 6199 C C . LEU A 1 837 ? 37.366 110.415 113.823 1.00 49.68 837 LEU A C 1
ATOM 6200 O O . LEU A 1 837 ? 37.245 109.492 114.618 1.00 49.76 837 LEU A O 1
ATOM 6205 N N . ARG A 1 838 ? 36.334 111.061 113.288 1.00 49.57 838 ARG A N 1
ATOM 6206 C CA . ARG A 1 838 ? 34.928 110.736 113.569 1.00 50.15 838 ARG A CA 1
ATOM 6207 C C . ARG A 1 838 ? 34.544 109.279 113.238 1.00 50.65 838 ARG A C 1
ATOM 6208 O O . ARG A 1 838 ? 33.888 108.621 114.033 1.00 50.77 838 ARG A O 1
ATOM 6216 N N . ALA A 1 839 ? 34.954 108.783 112.070 1.00 51.77 839 ALA A N 1
ATOM 6217 C CA . ALA A 1 839 ? 34.770 107.374 111.700 1.00 52.34 839 ALA A CA 1
ATOM 6218 C C . ALA A 1 839 ? 35.457 106.402 112.677 1.00 52.91 839 ALA A C 1
ATOM 6219 O O . ALA A 1 839 ? 34.923 105.324 112.961 1.00 52.93 839 ALA A O 1
ATOM 6221 N N . ALA A 1 840 ? 36.637 106.799 113.167 1.00 53.72 840 ALA A N 1
ATOM 6222 C CA . ALA A 1 840 ? 37.416 106.092 114.203 1.00 54.41 840 ALA A CA 1
ATOM 6223 C C . ALA A 1 840 ? 36.753 106.066 115.576 1.00 55.36 840 ALA A C 1
ATOM 6224 O O . ALA A 1 840 ? 36.905 105.110 116.331 1.00 55.15 840 ALA A O 1
ATOM 6226 N N . LEU A 1 841 ? 36.026 107.131 115.901 1.00 56.99 841 LEU A N 1
ATOM 6227 C CA . LEU A 1 841 ? 35.396 107.264 117.204 1.00 58.07 841 LEU A CA 1
ATOM 6228 C C . LEU A 1 841 ? 34.068 106.533 117.265 1.00 59.37 841 LEU A C 1
ATOM 6229 O O . LEU A 1 841 ? 33.224 106.636 116.361 1.00 59.60 841 LEU A O 1
ATOM 6234 N N . ARG A 1 842 ? 33.905 105.764 118.336 1.00 60.81 842 ARG A N 1
ATOM 6235 C CA . ARG A 1 842 ? 32.683 105.001 118.575 1.00 62.57 842 ARG A CA 1
ATOM 6236 C C . ARG A 1 842 ? 32.641 104.492 120.016 1.00 62.92 842 ARG A C 1
ATOM 6237 O O . ARG A 1 842 ? 33.623 103.893 120.471 1.00 63.56 842 ARG A O 1
ATOM 6246 N N . PRO B 1 8 ? 50.429 81.921 63.333 1.00 88.31 8 PRO B N 1
ATOM 6247 C CA . PRO B 1 8 ? 49.621 82.942 62.676 1.00 88.27 8 PRO B CA 1
ATOM 6248 C C . PRO B 1 8 ? 48.741 83.753 63.650 1.00 88.16 8 PRO B C 1
ATOM 6249 O O . PRO B 1 8 ? 47.642 84.190 63.277 1.00 88.33 8 PRO B O 1
ATOM 6253 N N . ASP B 1 9 ? 49.231 83.972 64.871 1.00 87.72 9 ASP B N 1
ATOM 6254 C CA . ASP B 1 9 ? 48.434 84.614 65.927 1.00 87.25 9 ASP B CA 1
ATOM 6255 C C . ASP B 1 9 ? 49.245 85.602 66.787 1.00 86.71 9 ASP B C 1
ATOM 6256 O O . ASP B 1 9 ? 50.115 85.197 67.581 1.00 86.60 9 ASP B O 1
ATOM 6261 N N . PHE B 1 10 ? 48.958 86.893 66.643 1.00 85.69 10 PHE B N 1
ATOM 6262 C CA . PHE B 1 10 ? 49.631 87.892 67.475 1.00 84.75 10 PHE B CA 1
ATOM 6263 C C . PHE B 1 10 ? 48.643 88.867 68.124 1.00 83.62 10 PHE B C 1
ATOM 6264 O O . PHE B 1 10 ? 48.025 89.686 67.433 1.00 83.69 10 PHE B O 1
ATOM 6272 N N . PRO B 1 11 ? 48.498 88.785 69.463 1.00 82.45 11 PRO B N 1
ATOM 6273 C CA . PRO B 1 11 ? 47.561 89.701 70.114 1.00 81.23 11 PRO B CA 1
ATOM 6274 C C . PRO B 1 11 ? 48.151 91.117 70.181 1.00 80.06 11 PRO B C 1
ATOM 6275 O O . PRO B 1 11 ? 49.273 91.308 70.677 1.00 79.91 11 PRO B O 1
ATOM 6279 N N . ASP B 1 12 ? 47.405 92.089 69.657 1.00 78.50 12 ASP B N 1
ATOM 6280 C CA . ASP B 1 12 ? 47.797 93.504 69.694 1.00 77.00 12 ASP B CA 1
ATOM 6281 C C . ASP B 1 12 ? 48.140 93.966 71.117 1.00 75.62 12 ASP B C 1
ATOM 6282 O O . ASP B 1 12 ? 47.618 93.421 72.099 1.00 75.79 12 ASP B O 1
ATOM 6287 N N . GLY B 1 13 ? 49.027 94.954 71.234 1.00 73.64 13 GLY B N 1
ATOM 6288 C CA . GLY B 1 13 ? 49.531 95.359 72.548 1.00 71.03 13 GLY B CA 1
ATOM 6289 C C . GLY B 1 13 ? 50.246 94.205 73.234 1.00 69.28 13 GLY B C 1
ATOM 6290 O O . GLY B 1 13 ? 50.309 94.138 74.462 1.00 69.21 13 GLY B O 1
ATOM 6291 N N . GLY B 1 14 ? 50.753 93.278 72.422 1.00 67.50 14 GLY B N 1
ATOM 6292 C CA . GLY B 1 14 ? 51.664 92.225 72.867 1.00 64.79 14 GLY B CA 1
ATOM 6293 C C . GLY B 1 14 ? 53.021 92.520 72.262 1.00 62.83 14 GLY B C 1
ATOM 6294 O O . GLY B 1 14 ? 53.850 91.633 72.097 1.00 62.68 14 GLY B O 1
ATOM 6295 N N . PHE B 1 15 ? 53.241 93.796 71.963 1.00 61.06 15 PHE B N 1
ATOM 6296 C CA . PHE B 1 15 ? 54.355 94.235 71.137 1.00 59.28 15 PHE B CA 1
ATOM 6297 C C . PHE B 1 15 ? 55.273 95.196 71.873 1.00 58.01 15 PHE B C 1
ATOM 6298 O O . PHE B 1 15 ? 54.824 95.989 72.699 1.00 57.35 15 PHE B O 1
ATOM 6306 N N . VAL B 1 16 ? 56.561 95.107 71.548 1.00 56.77 16 VAL B N 1
ATOM 6307 C CA . VAL B 1 16 ? 57.544 96.117 71.909 1.00 55.42 16 VAL B CA 1
ATOM 6308 C C . VAL B 1 16 ? 57.458 97.190 70.824 1.00 55.33 16 VAL B C 1
ATOM 6309 O O . VAL B 1 16 ? 57.466 96.871 69.637 1.00 54.89 16 VAL B O 1
ATOM 6313 N N . GLN B 1 17 ? 57.350 98.450 71.236 1.00 55.29 17 GLN B N 1
ATOM 6314 C CA . GLN B 1 17 ? 57.102 99.565 70.316 1.00 55.51 17 GLN B CA 1
ATOM 6315 C C . GLN B 1 17 ? 58.245 100.562 70.368 1.00 55.10 17 GLN B C 1
ATOM 6316 O O . GLN B 1 17 ? 58.363 101.332 71.322 1.00 54.97 17 GLN B O 1
ATOM 6322 N N . VAL B 1 18 ? 59.083 100.533 69.336 1.00 54.72 18 VAL B N 1
ATOM 6323 C CA . VAL B 1 18 ? 60.207 101.453 69.203 1.00 54.36 18 VAL B CA 1
ATOM 6324 C C . VAL B 1 18 ? 59.791 102.630 68.328 1.00 54.56 18 VAL B C 1
ATOM 6325 O O . VAL B 1 18 ? 59.115 102.452 67.318 1.00 54.67 18 VAL B O 1
ATOM 6329 N N . ARG B 1 19 ? 60.173 103.829 68.754 1.00 54.38 19 ARG B N 1
ATOM 6330 C CA . ARG B 1 19 ? 59.888 105.052 68.037 1.00 54.54 19 ARG B CA 1
ATOM 6331 C C . ARG B 1 19 ? 61.091 105.967 68.180 1.00 53.88 19 ARG B C 1
ATOM 6332 O O . ARG B 1 19 ? 61.672 106.069 69.263 1.00 53.59 19 ARG B O 1
ATOM 6340 N N . GLY B 1 20 ? 61.481 106.585 67.069 1.00 53.61 20 GLY B N 1
ATOM 6341 C CA . GLY B 1 20 ? 62.630 107.487 66.999 1.00 53.59 20 GLY B CA 1
ATOM 6342 C C . GLY B 1 20 ? 63.998 106.894 67.296 1.00 53.79 20 GLY B C 1
ATOM 6343 O O . GLY B 1 20 ? 64.825 107.537 67.934 1.00 53.54 20 GLY B O 1
ATOM 6344 N N . ALA B 1 21 ? 64.255 105.674 66.835 1.00 53.93 21 ALA B N 1
ATOM 6345 C CA . ALA B 1 21 ? 65.566 105.080 67.047 1.00 54.30 21 ALA B CA 1
ATOM 6346 C C . ALA B 1 21 ? 66.562 105.535 65.967 1.00 54.89 21 ALA B C 1
ATOM 6347 O O . ALA B 1 21 ? 66.325 105.348 64.761 1.00 55.17 21 ALA B O 1
ATOM 6349 N N . ARG B 1 22 ? 67.664 106.150 66.410 1.00 55.02 22 ARG B N 1
ATOM 6350 C CA . ARG B 1 22 ? 68.705 106.637 65.504 1.00 54.97 22 ARG B CA 1
ATOM 6351 C C . ARG B 1 22 ? 70.145 106.347 65.965 1.00 54.88 22 ARG B C 1
ATOM 6352 O O . ARG B 1 22 ? 71.063 107.140 65.729 1.00 54.95 22 ARG B O 1
ATOM 6360 N N . GLN B 1 23 ? 70.340 105.189 66.587 1.00 54.96 23 GLN B N 1
ATOM 6361 C CA . GLN B 1 23 ? 71.667 104.783 67.043 1.00 55.26 23 GLN B CA 1
ATOM 6362 C C . GLN B 1 23 ? 72.556 104.466 65.850 1.00 55.30 23 GLN B C 1
ATOM 6363 O O . GLN B 1 23 ? 72.169 103.713 64.954 1.00 55.54 23 GLN B O 1
ATOM 6369 N N . HIS B 1 24 ? 73.735 105.085 65.844 1.00 55.16 24 HIS B N 1
ATOM 6370 C CA . HIS B 1 24 ? 74.745 104.914 64.797 1.00 54.61 24 HIS B CA 1
ATOM 6371 C C . HIS B 1 24 ? 74.244 105.375 63.426 1.00 54.71 24 HIS B C 1
ATOM 6372 O O . HIS B 1 24 ? 74.128 106.579 63.177 1.00 55.02 24 HIS B O 1
ATOM 6379 N N . ASN B 1 25 ? 73.952 104.432 62.539 1.00 54.64 25 ASN B N 1
ATOM 6380 C CA . ASN B 1 25 ? 73.529 104.793 61.196 1.00 54.80 25 ASN B CA 1
ATOM 6381 C C . ASN B 1 25 ? 72.008 104.758 61.032 1.00 54.69 25 ASN B C 1
ATOM 6382 O O . ASN B 1 25 ? 71.484 104.908 59.916 1.00 54.80 25 ASN B O 1
ATOM 6387 N N . LEU B 1 26 ? 71.310 104.563 62.153 1.00 54.78 26 LEU B N 1
ATOM 6388 C CA . LEU B 1 26 ? 69.852 104.408 62.152 1.00 54.32 26 LEU B CA 1
ATOM 6389 C C . LEU B 1 26 ? 69.142 105.695 61.788 1.00 54.65 26 LEU B C 1
ATOM 6390 O O . LEU B 1 26 ? 69.448 106.768 62.313 1.00 54.86 26 LEU B O 1
ATOM 6395 N N . LYS B 1 27 ? 68.202 105.576 60.861 1.00 54.93 27 LYS B N 1
ATOM 6396 C CA . LYS B 1 27 ? 67.555 106.741 60.290 1.00 55.28 27 LYS B CA 1
ATOM 6397 C C . LYS B 1 27 ? 66.169 106.949 60.872 1.00 55.65 27 LYS B C 1
ATOM 6398 O O . LYS B 1 27 ? 65.157 106.872 60.151 1.00 55.81 27 LYS B O 1
ATOM 6404 N N . ASP B 1 28 ? 66.158 107.202 62.189 1.00 55.70 28 ASP B N 1
ATOM 6405 C CA . ASP B 1 28 ? 64.995 107.727 62.934 1.00 55.53 28 ASP B CA 1
ATOM 6406 C C . ASP B 1 28 ? 63.788 106.800 62.832 1.00 55.31 28 ASP B C 1
ATOM 6407 O O . ASP B 1 28 ? 62.661 107.249 62.589 1.00 55.44 28 ASP B O 1
ATOM 6412 N N . ILE B 1 29 ? 64.041 105.512 63.040 1.00 54.83 29 ILE B N 1
ATOM 6413 C CA . ILE B 1 29 ? 63.095 104.457 62.699 1.00 54.69 29 ILE B CA 1
ATOM 6414 C C . ILE B 1 29 ? 62.126 104.118 63.827 1.00 54.45 29 ILE B C 1
ATOM 6415 O O . ILE B 1 29 ? 62.402 104.347 65.015 1.00 54.52 29 ILE B O 1
ATOM 6420 N N . SER B 1 30 ? 61.000 103.533 63.442 1.00 53.91 30 SER B N 1
ATOM 6421 C CA . SER B 1 30 ? 60.060 102.991 64.394 1.00 53.35 30 SER B CA 1
ATOM 6422 C C . SER B 1 30 ? 59.685 101.581 63.947 1.00 53.47 30 SER B C 1
ATOM 6423 O O . SER B 1 30 ? 59.318 101.374 62.793 1.00 53.60 30 SER B O 1
ATOM 6426 N N . VAL B 1 31 ? 59.850 100.611 64.848 1.00 53.73 31 VAL B N 1
ATOM 6427 C CA . VAL B 1 31 ? 59.481 99.201 64.618 1.00 53.66 31 VAL B CA 1
ATOM 6428 C C . VAL B 1 31 ? 58.658 98.636 65.763 1.00 53.70 31 VAL B C 1
ATOM 6429 O O . VAL B 1 31 ? 58.872 98.998 66.920 1.00 54.04 31 VAL B O 1
ATOM 6433 N N . LYS B 1 32 ? 57.754 97.718 65.435 1.00 53.51 32 LYS B N 1
ATOM 6434 C CA . LYS B 1 32 ? 57.161 96.839 66.427 1.00 53.44 32 LYS B CA 1
ATOM 6435 C C . LYS B 1 32 ? 57.663 95.414 66.237 1.00 53.09 32 LYS B C 1
ATOM 6436 O O . LYS B 1 32 ? 57.760 94.913 65.111 1.00 53.21 32 LYS B O 1
ATOM 6442 N N . VAL B 1 33 ? 58.014 94.782 67.347 1.00 52.80 33 VAL B N 1
ATOM 6443 C CA . VAL B 1 33 ? 58.385 93.380 67.360 1.00 52.58 33 VAL B CA 1
ATOM 6444 C C . VAL B 1 33 ? 57.620 92.688 68.488 1.00 52.60 33 VAL B C 1
ATOM 6445 O O . VAL B 1 33 ? 57.462 93.253 69.579 1.00 52.74 33 VAL B O 1
ATOM 6449 N N . PRO B 1 34 ? 57.129 91.468 68.236 1.00 52.09 34 PRO B N 1
ATOM 6450 C CA . PRO B 1 34 ? 56.328 90.820 69.243 1.00 52.12 34 PRO B CA 1
ATOM 6451 C C . PRO B 1 34 ? 57.179 90.226 70.366 1.00 52.34 34 PRO B C 1
ATOM 6452 O O . PRO B 1 34 ? 58.329 89.851 70.158 1.00 52.41 34 PRO B O 1
ATOM 6456 N N . ARG B 1 35 ? 56.614 90.151 71.557 1.00 52.90 35 ARG B N 1
ATOM 6457 C CA . ARG B 1 35 ? 57.313 89.494 72.655 1.00 53.54 35 ARG B CA 1
ATOM 6458 C C . ARG B 1 35 ? 56.781 88.055 72.772 1.00 53.26 35 ARG B C 1
ATOM 6459 O O . ARG B 1 35 ? 55.779 87.712 72.145 1.00 53.43 35 ARG B O 1
ATOM 6467 N N . ASP B 1 36 ? 57.476 87.206 73.514 1.00 52.96 36 ASP B N 1
ATOM 6468 C CA . ASP B 1 36 ? 57.138 85.778 73.566 1.00 52.96 36 ASP B CA 1
ATOM 6469 C C . ASP B 1 36 ? 57.287 85.041 72.213 1.00 52.71 36 ASP B C 1
ATOM 6470 O O . ASP B 1 36 ? 56.518 84.115 71.923 1.00 52.76 36 ASP B O 1
ATOM 6475 N N . ALA B 1 37 ? 58.284 85.430 71.411 1.00 52.21 37 ALA B N 1
ATOM 6476 C CA . ALA B 1 37 ? 58.521 84.799 70.101 1.00 51.95 37 ALA B CA 1
ATOM 6477 C C . ALA B 1 37 ? 60.009 84.671 69.705 1.00 51.64 37 ALA B C 1
ATOM 6478 O O . ALA B 1 37 ? 60.883 85.224 70.375 1.00 51.99 37 ALA B O 1
ATOM 6480 N N . LEU B 1 38 ? 60.289 83.904 68.649 1.00 50.73 38 LEU B N 1
ATOM 6481 C CA . LEU B 1 38 ? 61.584 83.984 67.977 1.00 50.34 38 LEU B CA 1
ATOM 6482 C C . LEU B 1 38 ? 61.556 85.154 67.001 1.00 50.30 38 LEU B C 1
ATOM 6483 O O . LEU B 1 38 ? 60.800 85.134 65.997 1.00 49.97 38 LEU B O 1
ATOM 6488 N N . VAL B 1 39 ? 62.359 86.170 67.308 1.00 49.51 39 VAL B N 1
ATOM 6489 C CA . VAL B 1 39 ? 62.456 87.349 66.467 1.00 49.37 39 VAL B CA 1
ATOM 6490 C C . VAL B 1 39 ? 63.845 87.442 65.868 1.00 49.69 39 VAL B C 1
ATOM 6491 O O . VAL B 1 39 ? 64.837 87.584 66.597 1.00 49.90 39 VAL B O 1
ATOM 6495 N N . VAL B 1 40 ? 63.917 87.380 64.538 1.00 50.13 40 VAL B N 1
ATOM 6496 C CA . VAL B 1 40 ? 65.214 87.438 63.834 1.00 50.31 40 VAL B CA 1
ATOM 6497 C C . VAL B 1 40 ? 65.450 88.768 63.100 1.00 49.94 40 VAL B C 1
ATOM 6498 O O . VAL B 1 40 ? 64.591 89.256 62.372 1.00 49.83 40 VAL B O 1
ATOM 6502 N N . PHE B 1 41 ? 66.628 89.336 63.310 1.00 49.50 41 PHE B N 1
ATOM 6503 C CA . PHE B 1 41 ? 66.968 90.651 62.807 1.00 49.28 41 PHE B CA 1
ATOM 6504 C C . PHE B 1 41 ? 67.942 90.431 61.685 1.00 49.56 41 PHE B C 1
ATOM 6505 O O . PHE B 1 41 ? 69.083 89.997 61.920 1.00 49.67 41 PHE B O 1
ATOM 6513 N N . THR B 1 42 ? 67.488 90.692 60.460 1.00 49.14 42 THR B N 1
ATOM 6514 C CA . THR B 1 42 ? 68.248 90.290 59.279 1.00 48.83 42 THR B CA 1
ATOM 6515 C C . THR B 1 42 ? 68.639 91.476 58.398 1.00 48.73 42 THR B C 1
ATOM 6516 O O . THR B 1 42 ? 68.103 92.573 58.543 1.00 48.15 42 THR B O 1
ATOM 6520 N N . GLY B 1 43 ? 69.592 91.239 57.501 1.00 48.51 43 GLY B N 1
ATOM 6521 C CA . GLY B 1 43 ? 70.083 92.263 56.593 1.00 48.72 43 GLY B CA 1
ATOM 6522 C C . GLY B 1 43 ? 71.563 92.156 56.277 1.00 49.00 43 GLY B C 1
ATOM 6523 O O . GLY B 1 43 ? 72.286 91.302 56.819 1.00 49.54 43 GLY B O 1
ATOM 6524 N N . VAL B 1 44 ? 72.008 93.037 55.394 1.00 49.02 44 VAL B N 1
ATOM 6525 C CA . VAL B 1 44 ? 73.403 93.143 54.972 1.00 49.47 44 VAL B CA 1
ATOM 6526 C C . VAL B 1 44 ? 74.285 93.479 56.170 1.00 49.25 44 VAL B C 1
ATOM 6527 O O . VAL B 1 44 ? 73.781 93.826 57.228 1.00 49.60 44 VAL B O 1
ATOM 6531 N N . SER B 1 45 ? 75.591 93.337 55.993 1.00 49.17 45 SER B N 1
ATOM 6532 C CA . SER B 1 45 ? 76.595 93.719 56.969 1.00 49.08 45 SER B CA 1
ATOM 6533 C C . SER B 1 45 ? 76.851 95.228 56.934 1.00 48.75 45 SER B C 1
ATOM 6534 O O . SER B 1 45 ? 77.116 95.795 55.883 1.00 49.19 45 SER B O 1
ATOM 6537 N N . GLY B 1 46 ? 76.786 95.874 58.094 1.00 48.59 46 GLY B N 1
ATOM 6538 C CA . GLY B 1 46 ? 76.902 97.327 58.180 1.00 47.48 46 GLY B CA 1
ATOM 6539 C C . GLY B 1 46 ? 75.568 98.044 58.028 1.00 47.27 46 GLY B C 1
ATOM 6540 O O . GLY B 1 46 ? 75.519 99.281 57.951 1.00 47.18 46 GLY B O 1
ATOM 6541 N N . SER B 1 47 ? 74.482 97.273 57.979 1.00 46.68 47 SER B N 1
ATOM 6542 C CA . SER B 1 47 ? 73.146 97.818 57.710 1.00 46.12 47 SER B CA 1
ATOM 6543 C C . SER B 1 47 ? 72.436 98.335 58.963 1.00 46.28 47 SER B C 1
ATOM 6544 O O . SER B 1 47 ? 71.519 99.130 58.870 1.00 46.33 47 SER B O 1
ATOM 6547 N N . GLY B 1 48 ? 72.840 97.847 60.134 1.00 46.79 48 GLY B N 1
ATOM 6548 C CA . GLY B 1 48 ? 72.242 98.296 61.388 1.00 47.03 48 GLY B CA 1
ATOM 6549 C C . GLY B 1 48 ? 71.567 97.252 62.250 1.00 46.80 48 GLY B C 1
ATOM 6550 O O . GLY B 1 48 ? 71.037 97.586 63.288 1.00 47.32 48 GLY B O 1
ATOM 6551 N N . LYS B 1 49 ? 71.548 95.997 61.822 1.00 47.65 49 LYS B N 1
ATOM 6552 C CA . LYS B 1 49 ? 71.057 94.897 62.668 1.00 48.37 49 LYS B CA 1
ATOM 6553 C C . LYS B 1 49 ? 71.493 94.995 64.155 1.00 48.67 49 LYS B C 1
ATOM 6554 O O . LYS B 1 49 ? 70.654 94.954 65.068 1.00 48.33 49 LYS B O 1
ATOM 6560 N N . SER B 1 50 ? 72.795 95.102 64.413 1.00 48.70 50 SER B N 1
ATOM 6561 C CA . SER B 1 50 ? 73.210 95.153 65.819 1.00 49.61 50 SER B CA 1
ATOM 6562 C C . SER B 1 50 ? 73.083 96.503 66.490 1.00 49.22 50 SER B C 1
ATOM 6563 O O . SER B 1 50 ? 73.081 96.575 67.706 1.00 50.28 50 SER B O 1
ATOM 6566 N N . SER B 1 51 ? 72.961 97.572 65.718 1.00 49.46 51 SER B N 1
ATOM 6567 C CA . SER B 1 51 ? 72.738 98.900 66.299 1.00 49.69 51 SER B CA 1
ATOM 6568 C C . SER B 1 51 ? 71.385 98.938 66.970 1.00 50.26 51 SER B C 1
ATOM 6569 O O . SER B 1 51 ? 71.214 99.565 68.009 1.00 50.77 51 SER B O 1
ATOM 6572 N N . LEU B 1 52 ? 70.432 98.246 66.357 1.00 50.93 52 LEU B N 1
ATOM 6573 C CA . LEU B 1 52 ? 69.058 98.166 66.827 1.00 51.39 52 LEU B CA 1
ATOM 6574 C C . LEU B 1 52 ? 68.845 97.101 67.916 1.00 51.81 52 LEU B C 1
ATOM 6575 O O . LEU B 1 52 ? 68.263 97.398 68.953 1.00 51.86 52 LEU B O 1
ATOM 6580 N N . ALA B 1 53 ? 69.300 95.873 67.667 1.00 52.12 53 ALA B N 1
ATOM 6581 C CA . ALA B 1 53 ? 69.144 94.752 68.595 1.00 52.53 53 ALA B CA 1
ATOM 6582 C C . ALA B 1 53 ? 69.911 94.897 69.931 1.00 52.93 53 ALA B C 1
ATOM 6583 O O . ALA B 1 53 ? 69.348 94.662 71.012 1.00 52.18 53 ALA B O 1
ATOM 6585 N N . PHE B 1 54 ? 71.191 95.269 69.837 1.00 53.52 54 PHE B N 1
ATOM 6586 C CA . PHE B 1 54 ? 72.072 95.422 71.000 1.00 53.66 54 PHE B CA 1
ATOM 6587 C C . PHE B 1 54 ? 72.271 96.884 71.391 1.00 53.76 54 PHE B C 1
ATOM 6588 O O . PHE B 1 54 ? 72.309 97.216 72.579 1.00 53.87 54 PHE B O 1
ATOM 6596 N N . GLY B 1 55 ? 72.430 97.748 70.393 1.00 53.53 55 GLY B N 1
ATOM 6597 C CA . GLY B 1 55 ? 72.759 99.157 70.633 1.00 53.35 55 GLY B CA 1
ATOM 6598 C C . GLY B 1 55 ? 71.582 99.994 71.094 1.00 53.34 55 GLY B C 1
ATOM 6599 O O . GLY B 1 55 ? 71.754 101.027 71.755 1.00 53.11 55 GLY B O 1
ATOM 6600 N N . THR B 1 56 ? 70.383 99.537 70.745 1.00 53.42 56 THR B N 1
ATOM 6601 C CA . THR B 1 56 ? 69.160 100.241 71.083 1.00 53.78 56 THR B CA 1
ATOM 6602 C C . THR B 1 56 ? 68.321 99.449 72.079 1.00 53.73 56 THR B C 1
ATOM 6603 O O . THR B 1 56 ? 68.050 99.936 73.173 1.00 53.98 56 THR B O 1
ATOM 6607 N N . LEU B 1 57 ? 67.917 98.240 71.701 1.00 53.49 57 LEU B N 1
ATOM 6608 C CA . LEU B 1 57 ? 66.959 97.459 72.490 1.00 53.44 57 LEU B CA 1
ATOM 6609 C C . LEU B 1 57 ? 67.595 96.807 73.712 1.00 53.82 57 LEU B C 1
ATOM 6610 O O . LEU B 1 57 ? 67.065 96.930 74.808 1.00 54.04 57 LEU B O 1
ATOM 6615 N N . TYR B 1 58 ? 68.717 96.112 73.537 1.00 53.78 58 TYR B N 1
ATOM 6616 C CA . TYR B 1 58 ? 69.397 95.573 74.698 1.00 54.19 58 TYR B CA 1
ATOM 6617 C C . TYR B 1 58 ? 69.853 96.701 75.610 1.00 54.35 58 TYR B C 1
ATOM 6618 O O . TYR B 1 58 ? 69.620 96.653 76.810 1.00 54.29 58 TYR B O 1
ATOM 6627 N N . ALA B 1 59 ? 70.498 97.712 75.039 1.00 54.62 59 ALA B N 1
ATOM 6628 C CA . ALA B 1 59 ? 71.126 98.751 75.849 1.00 55.41 59 ALA B CA 1
ATOM 6629 C C . ALA B 1 59 ? 70.114 99.523 76.718 1.00 56.15 59 ALA B C 1
ATOM 6630 O O . ALA B 1 59 ? 70.408 99.871 77.865 1.00 55.64 59 ALA B O 1
ATOM 6632 N N . GLU B 1 60 ? 68.923 99.761 76.168 1.00 57.18 60 GLU B N 1
ATOM 6633 C CA . GLU B 1 60 ? 67.874 100.478 76.884 1.00 58.15 60 GLU B CA 1
ATOM 6634 C C . GLU B 1 60 ? 67.319 99.672 78.057 1.00 58.25 60 GLU B C 1
ATOM 6635 O O . GLU B 1 60 ? 67.295 100.159 79.189 1.00 58.37 60 GLU B O 1
ATOM 6641 N N . ALA B 1 61 ? 66.872 98.449 77.786 1.00 58.47 61 ALA B N 1
ATOM 6642 C CA . ALA B 1 61 ? 66.370 97.561 78.838 1.00 58.63 61 ALA B CA 1
ATOM 6643 C C . ALA B 1 61 ? 67.313 97.596 80.028 1.00 58.98 61 ALA B C 1
ATOM 6644 O O . ALA B 1 61 ? 66.877 97.708 81.171 1.00 59.06 61 ALA B O 1
ATOM 6646 N N . GLN B 1 62 ? 68.609 97.517 79.726 1.00 59.66 62 GLN B N 1
ATOM 6647 C CA . GLN B 1 62 ? 69.696 97.561 80.695 1.00 60.08 62 GLN B CA 1
ATOM 6648 C C . GLN B 1 62 ? 69.815 98.886 81.435 1.00 60.07 62 GLN B C 1
ATOM 6649 O O . GLN B 1 62 ? 69.966 98.897 82.655 1.00 60.04 62 GLN B O 1
ATOM 6655 N N . ARG B 1 63 ? 69.766 99.999 80.705 1.00 59.70 63 ARG B N 1
ATOM 6656 C CA . ARG B 1 63 ? 69.843 101.309 81.338 1.00 59.83 63 ARG B CA 1
ATOM 6657 C C . ARG B 1 63 ? 68.692 101.531 82.316 1.00 59.62 63 ARG B C 1
ATOM 6658 O O . ARG B 1 63 ? 68.909 102.022 83.419 1.00 59.78 63 ARG B O 1
ATOM 6666 N N . ARG B 1 64 ? 67.480 101.163 81.899 1.00 59.48 64 ARG B N 1
ATOM 6667 C CA . ARG B 1 64 ? 66.248 101.428 82.650 1.00 59.35 64 ARG B CA 1
ATOM 6668 C C . ARG B 1 64 ? 66.091 100.594 83.911 1.00 59.61 64 ARG B C 1
ATOM 6669 O O . ARG B 1 64 ? 65.366 100.975 84.828 1.00 60.10 64 ARG B O 1
ATOM 6677 N N . TYR B 1 65 ? 66.727 99.433 83.929 1.00 59.75 65 TYR B N 1
ATOM 6678 C CA . TYR B 1 65 ? 66.676 98.563 85.069 1.00 60.04 65 TYR B CA 1
ATOM 6679 C C . TYR B 1 65 ? 67.709 99.027 86.082 1.00 60.63 65 TYR B C 1
ATOM 6680 O O . TYR B 1 65 ? 67.376 99.234 87.253 1.00 60.87 65 TYR B O 1
ATOM 6689 N N . LEU B 1 66 ? 68.953 99.198 85.626 1.00 60.86 66 LEU B N 1
ATOM 6690 C CA . LEU B 1 66 ? 70.063 99.623 86.489 1.00 61.44 66 LEU B CA 1
ATOM 6691 C C . LEU B 1 66 ? 69.813 100.958 87.202 1.00 61.68 66 LEU B C 1
ATOM 6692 O O . LEU B 1 66 ? 70.239 101.136 88.343 1.00 61.60 66 LEU B O 1
ATOM 6697 N N . GLU B 1 67 ? 69.127 101.881 86.522 1.00 61.98 67 GLU B N 1
ATOM 6698 C CA . GLU B 1 67 ? 68.715 103.163 87.100 1.00 62.41 67 GLU B CA 1
ATOM 6699 C C . GLU B 1 67 ? 67.615 103.006 88.132 1.00 62.68 67 GLU B C 1
ATOM 6700 O O . GLU B 1 67 ? 67.417 103.883 88.965 1.00 62.64 67 GLU B O 1
ATOM 6706 N N . SER B 1 68 ? 66.869 101.908 88.045 1.00 63.34 68 SER B N 1
ATOM 6707 C CA . SER B 1 68 ? 65.705 101.694 88.908 1.00 63.61 68 SER B CA 1
ATOM 6708 C C . SER B 1 68 ? 66.105 100.920 90.151 1.00 63.97 68 SER B C 1
ATOM 6709 O O . SER B 1 68 ? 65.530 101.115 91.225 1.00 63.82 68 SER B O 1
ATOM 6712 N N . VAL B 1 69 ? 67.093 100.041 89.981 1.00 64.46 69 VAL B N 1
ATOM 6713 C CA . VAL B 1 69 ? 67.647 99.249 91.068 1.00 64.78 69 VAL B CA 1
ATOM 6714 C C . VAL B 1 69 ? 68.550 100.096 91.961 1.00 65.42 69 VAL B C 1
ATOM 6715 O O . VAL B 1 69 ? 68.434 100.020 93.183 1.00 65.95 69 VAL B O 1
ATOM 6719 N N . SER B 1 70 ? 69.419 100.907 91.357 1.00 65.87 70 SER B N 1
ATOM 6720 C CA . SER B 1 70 ? 70.258 101.856 92.093 1.00 66.41 70 SER B CA 1
ATOM 6721 C C . SER B 1 70 ? 70.145 103.249 91.476 1.00 66.94 70 SER B C 1
ATOM 6722 O O . SER B 1 70 ? 70.881 103.566 90.544 1.00 67.04 70 SER B O 1
ATOM 6725 N N . PRO B 1 71 ? 69.211 104.082 91.981 1.00 67.53 71 PRO B N 1
ATOM 6726 C CA . PRO B 1 71 ? 68.947 105.410 91.401 1.00 68.14 71 PRO B CA 1
ATOM 6727 C C . PRO B 1 71 ? 70.151 106.358 91.453 1.00 68.87 71 PRO B C 1
ATOM 6728 O O . PRO B 1 71 ? 70.836 106.542 90.439 1.00 68.81 71 PRO B O 1
ATOM 6732 N N . TYR B 1 72 ? 70.375 106.946 92.630 1.00 69.66 72 TYR B N 1
ATOM 6733 C CA . TYR B 1 72 ? 71.522 107.815 92.946 1.00 70.50 72 TYR B CA 1
ATOM 6734 C C . TYR B 1 72 ? 72.849 107.456 92.254 1.00 71.25 72 TYR B C 1
ATOM 6735 O O . TYR B 1 72 ? 73.141 107.961 91.158 1.00 71.32 72 TYR B O 1
ATOM 6744 N N . ALA B 1 73 ? 73.631 106.584 92.897 1.00 72.12 73 ALA B N 1
ATOM 6745 C CA . ALA B 1 73 ? 74.985 106.220 92.451 1.00 72.99 73 ALA B CA 1
ATOM 6746 C C . ALA B 1 73 ? 75.065 105.696 91.014 1.00 73.65 73 ALA B C 1
ATOM 6747 O O . ALA B 1 73 ? 76.036 105.975 90.307 1.00 73.85 73 ALA B O 1
ATOM 6749 N N . ARG B 1 74 ? 74.057 104.933 90.593 1.00 74.36 74 ARG B N 1
ATOM 6750 C CA . ARG B 1 74 ? 73.996 104.416 89.221 1.00 75.12 74 ARG B CA 1
ATOM 6751 C C . ARG B 1 74 ? 72.905 105.114 88.382 1.00 75.33 74 ARG B C 1
ATOM 6752 O O . ARG B 1 74 ? 71.921 104.503 87.950 1.00 75.40 74 ARG B O 1
ATOM 6760 N N . ARG B 1 75 ? 73.083 106.417 88.202 1.00 75.54 75 ARG B N 1
ATOM 6761 C CA . ARG B 1 75 ? 72.449 107.143 87.115 1.00 75.70 75 ARG B CA 1
ATOM 6762 C C . ARG B 1 75 ? 73.612 107.885 86.480 1.00 75.91 75 ARG B C 1
ATOM 6763 O O . ARG B 1 75 ? 73.434 108.882 85.773 1.00 76.18 75 ARG B O 1
ATOM 6771 N N . LEU B 1 76 ? 74.813 107.364 86.744 1.00 75.94 76 LEU B N 1
ATOM 6772 C CA . LEU B 1 76 ? 76.071 108.037 86.425 1.00 75.90 76 LEU B CA 1
ATOM 6773 C C . LEU B 1 76 ? 77.010 107.209 85.540 1.00 75.83 76 LEU B C 1
ATOM 6774 O O . LEU B 1 76 ? 77.859 107.773 84.853 1.00 75.90 76 LEU B O 1
ATOM 6779 N N . PHE B 1 77 ? 76.859 105.883 85.564 1.00 75.76 77 PHE B N 1
ATOM 6780 C CA . PHE B 1 77 ? 77.624 104.975 84.690 1.00 75.69 77 PHE B CA 1
ATOM 6781 C C . PHE B 1 77 ? 77.481 105.376 83.224 1.00 75.49 77 PHE B C 1
ATOM 6782 O O . PHE B 1 77 ? 78.426 105.261 82.435 1.00 75.42 77 PHE B O 1
ATOM 6790 N N . ASN B 1 78 ? 76.279 105.846 82.894 1.00 75.11 78 ASN B N 1
ATOM 6791 C CA . ASN B 1 78 ? 75.910 106.359 81.583 1.00 74.83 78 ASN B CA 1
ATOM 6792 C C . ASN B 1 78 ? 76.728 107.583 81.119 1.00 74.39 78 ASN B C 1
ATOM 6793 O O . ASN B 1 78 ? 76.213 108.449 80.404 1.00 74.42 78 ASN B O 1
ATOM 6798 N N . GLN B 1 79 ? 77.997 107.633 81.532 1.00 73.80 79 GLN B N 1
ATOM 6799 C CA . GLN B 1 79 ? 78.952 108.679 81.139 1.00 73.22 79 GLN B CA 1
ATOM 6800 C C . GLN B 1 79 ? 79.413 108.548 79.684 1.00 72.78 79 GLN B C 1
ATOM 6801 O O . GLN B 1 79 ? 80.064 109.449 79.140 1.00 72.76 79 GLN B O 1
ATOM 6807 N N . ALA B 1 80 ? 79.091 107.412 79.073 1.00 72.15 80 ALA B N 1
ATOM 6808 C CA . ALA B 1 80 ? 79.368 107.165 77.664 1.00 71.64 80 ALA B CA 1
ATOM 6809 C C . ALA B 1 80 ? 78.219 106.386 77.031 1.00 71.20 80 ALA B C 1
ATOM 6810 O O . ALA B 1 80 ? 78.238 106.091 75.834 1.00 71.19 80 ALA B O 1
ATOM 6812 N N . GLY B 1 81 ? 77.212 106.072 77.841 1.00 70.71 81 GLY B N 1
ATOM 6813 C CA . GLY B 1 81 ? 76.115 105.219 77.407 1.00 70.05 81 GLY B CA 1
ATOM 6814 C C . GLY B 1 81 ? 74.739 105.850 77.439 1.00 69.50 81 GLY B C 1
ATOM 6815 O O . GLY B 1 81 ? 74.154 106.044 78.512 1.00 70.00 81 GLY B O 1
ATOM 6816 N N . VAL B 1 82 ? 74.220 106.174 76.259 1.00 68.56 82 VAL B N 1
ATOM 6817 C CA . VAL B 1 82 ? 72.818 106.543 76.121 1.00 67.62 82 VAL B CA 1
ATOM 6818 C C . VAL B 1 82 ? 72.378 106.375 74.657 1.00 66.88 82 VAL B C 1
ATOM 6819 O O . VAL B 1 82 ? 72.796 107.143 73.781 1.00 66.81 82 VAL B O 1
ATOM 6823 N N . PRO B 1 83 ? 71.566 105.332 74.381 1.00 65.98 83 PRO B N 1
ATOM 6824 C CA . PRO B 1 83 ? 71.078 105.118 73.014 1.00 65.20 83 PRO B CA 1
ATOM 6825 C C . PRO B 1 83 ? 70.177 106.265 72.566 1.00 64.39 83 PRO B C 1
ATOM 6826 O O . PRO B 1 83 ? 69.303 106.695 73.324 1.00 64.21 83 PRO B O 1
ATOM 6830 N N . ASP B 1 84 ? 70.411 106.770 71.358 1.00 63.48 84 ASP B N 1
ATOM 6831 C CA . ASP B 1 84 ? 69.548 107.786 70.773 1.00 62.72 84 ASP B CA 1
ATOM 6832 C C . ASP B 1 84 ? 68.243 107.145 70.327 1.00 62.19 84 ASP B C 1
ATOM 6833 O O . ASP B 1 84 ? 68.177 106.523 69.266 1.00 62.29 84 ASP B O 1
ATOM 6838 N N . VAL B 1 85 ? 67.215 107.287 71.158 1.00 61.60 85 VAL B N 1
ATOM 6839 C CA . VAL B 1 85 ? 65.886 106.746 70.880 1.00 61.14 85 VAL B CA 1
ATOM 6840 C C . VAL B 1 85 ? 64.846 107.577 71.628 1.00 60.73 85 VAL B C 1
ATOM 6841 O O . VAL B 1 85 ? 65.046 107.916 72.793 1.00 60.90 85 VAL B O 1
ATOM 6845 N N . ASP B 1 86 ? 63.758 107.931 70.948 1.00 60.19 86 ASP B N 1
ATOM 6846 C CA . ASP B 1 86 ? 62.663 108.671 71.581 1.00 59.51 86 ASP B CA 1
ATOM 6847 C C . ASP B 1 86 ? 61.850 107.810 72.550 1.00 58.84 86 ASP B C 1
ATOM 6848 O O . ASP B 1 86 ? 61.614 108.228 73.680 1.00 59.00 86 ASP B O 1
ATOM 6853 N N . ALA B 1 87 ? 61.419 106.621 72.115 1.00 57.75 87 ALA B N 1
ATOM 6854 C CA . ALA B 1 87 ? 60.545 105.782 72.943 1.00 57.03 87 ALA B CA 1
ATOM 6855 C C . ALA B 1 87 ? 60.672 104.267 72.713 1.00 56.39 87 ALA B C 1
ATOM 6856 O O . ALA B 1 87 ? 60.946 103.816 71.606 1.00 56.22 87 ALA B O 1
ATOM 6858 N N . ILE B 1 88 ? 60.471 103.498 73.783 1.00 55.85 88 ILE B N 1
ATOM 6859 C CA . ILE B 1 88 ? 60.269 102.045 73.699 1.00 55.31 88 ILE B CA 1
ATOM 6860 C C . ILE B 1 88 ? 59.182 101.585 74.680 1.00 55.18 88 ILE B C 1
ATOM 6861 O O . ILE B 1 88 ? 59.410 101.531 75.884 1.00 55.45 88 ILE B O 1
ATOM 6866 N N . ASP B 1 89 ? 58.001 101.262 74.166 1.00 54.87 89 ASP B N 1
ATOM 6867 C CA . ASP B 1 89 ? 56.978 100.641 74.994 1.00 54.81 89 ASP B CA 1
ATOM 6868 C C . ASP B 1 89 ? 57.065 99.125 74.900 1.00 54.16 89 ASP B C 1
ATOM 6869 O O . ASP B 1 89 ? 57.462 98.584 73.870 1.00 54.42 89 ASP B O 1
ATOM 6874 N N . GLY B 1 90 ? 56.708 98.451 75.984 1.00 53.12 90 GLY B N 1
ATOM 6875 C CA . GLY B 1 90 ? 56.517 97.012 75.976 1.00 52.31 90 GLY B CA 1
ATOM 6876 C C . GLY B 1 90 ? 57.748 96.182 76.258 1.00 51.89 90 GLY B C 1
ATOM 6877 O O . GLY B 1 90 ? 57.705 94.963 76.120 1.00 51.59 90 GLY B O 1
ATOM 6878 N N . LEU B 1 91 ? 58.831 96.841 76.666 1.00 51.81 91 LEU B N 1
ATOM 6879 C CA . LEU B 1 91 ? 60.163 96.222 76.747 1.00 52.40 91 LEU B CA 1
ATOM 6880 C C . LEU B 1 91 ? 60.446 95.617 78.125 1.00 52.48 91 LEU B C 1
ATOM 6881 O O . LEU B 1 91 ? 60.408 96.342 79.128 1.00 53.62 91 LEU B O 1
ATOM 6886 N N . PRO B 1 92 ? 60.706 94.295 78.196 1.00 52.48 92 PRO B N 1
ATOM 6887 C CA . PRO B 1 92 ? 61.066 93.715 79.476 1.00 52.66 92 PRO B CA 1
ATOM 6888 C C . PRO B 1 92 ? 62.581 93.674 79.717 1.00 52.80 92 PRO B C 1
ATOM 6889 O O . PRO B 1 92 ? 63.353 94.026 78.830 1.00 52.84 92 PRO B O 1
ATOM 6893 N N . PRO B 1 93 ? 63.008 93.269 80.932 1.00 53.09 93 PRO B N 1
ATOM 6894 C CA . PRO B 1 93 ? 64.443 93.088 81.199 1.00 53.19 93 PRO B CA 1
ATOM 6895 C C . PRO B 1 93 ? 65.154 92.185 80.167 1.00 53.41 93 PRO B C 1
ATOM 6896 O O . PRO B 1 93 ? 64.564 91.232 79.662 1.00 53.04 93 PRO B O 1
ATOM 6900 N N . ALA B 1 94 ? 66.416 92.497 79.870 1.00 53.91 94 ALA B N 1
ATOM 6901 C CA . ALA B 1 94 ? 67.163 91.830 78.798 1.00 54.07 94 ALA B CA 1
ATOM 6902 C C . ALA B 1 94 ? 68.353 91.077 79.344 1.00 54.12 94 ALA B C 1
ATOM 6903 O O . ALA B 1 94 ? 68.981 91.551 80.280 1.00 53.41 94 ALA B O 1
ATOM 6905 N N . VAL B 1 95 ? 68.651 89.917 78.741 1.00 54.61 95 VAL B N 1
ATOM 6906 C CA . VAL B 1 95 ? 69.898 89.163 78.989 1.00 55.28 95 VAL B CA 1
ATOM 6907 C C . VAL B 1 95 ? 70.672 88.924 77.657 1.00 55.82 95 VAL B C 1
ATOM 6908 O O . VAL B 1 95 ? 70.127 88.347 76.716 1.00 55.22 95 VAL B O 1
ATOM 6912 N N . ALA B 1 96 ? 71.924 89.377 77.589 1.00 56.56 96 ALA B N 1
ATOM 6913 C CA . ALA B 1 96 ? 72.773 89.171 76.404 1.00 58.13 96 ALA B CA 1
ATOM 6914 C C . ALA B 1 96 ? 73.636 87.913 76.526 1.00 59.21 96 ALA B C 1
ATOM 6915 O O . ALA B 1 96 ? 74.408 87.780 77.478 1.00 60.08 96 ALA B O 1
ATOM 6917 N N . LEU B 1 97 ? 73.546 87.007 75.559 1.00 59.94 97 LEU B N 1
ATOM 6918 C CA . LEU B 1 97 ? 74.348 85.769 75.618 1.00 60.80 97 LEU B CA 1
ATOM 6919 C C . LEU B 1 97 ? 75.698 85.817 74.868 1.00 62.24 97 LEU B C 1
ATOM 6920 O O . LEU B 1 97 ? 76.325 84.789 74.609 1.00 62.15 97 LEU B O 1
ATOM 6925 N N . GLN B 1 98 ? 76.139 87.026 74.531 1.00 64.25 98 GLN B N 1
ATOM 6926 C CA . GLN B 1 98 ? 77.468 87.267 73.970 1.00 65.78 98 GLN B CA 1
ATOM 6927 C C . GLN B 1 98 ? 77.874 88.639 74.454 1.00 66.59 98 GLN B C 1
ATOM 6928 O O . GLN B 1 98 ? 77.135 89.604 74.238 1.00 66.66 98 GLN B O 1
ATOM 6934 N N . GLN B 1 99 ? 79.045 88.729 75.084 1.00 67.74 99 GLN B N 1
ATOM 6935 C CA . GLN B 1 99 ? 79.522 89.986 75.680 1.00 68.90 99 GLN B CA 1
ATOM 6936 C C . GLN B 1 99 ? 79.810 91.105 74.660 1.00 69.14 99 GLN B C 1
ATOM 6937 O O . GLN B 1 99 ? 79.965 90.856 73.456 1.00 69.21 99 GLN B O 1
ATOM 6943 N N . ALA B 1 100 ? 79.889 92.330 75.180 1.00 69.53 100 ALA B N 1
ATOM 6944 C CA . ALA B 1 100 ? 80.048 93.546 74.395 1.00 69.74 100 ALA B CA 1
ATOM 6945 C C . ALA B 1 100 ? 81.205 93.445 73.415 1.00 70.26 100 ALA B C 1
ATOM 6946 O O . ALA B 1 100 ? 82.054 92.556 73.524 1.00 70.24 100 ALA B O 1
ATOM 6948 N N . ARG B 1 101 ? 81.227 94.378 72.465 1.00 70.65 101 ARG B N 1
ATOM 6949 C CA . ARG B 1 101 ? 82.155 94.338 71.355 1.00 70.76 101 ARG B CA 1
ATOM 6950 C C . ARG B 1 101 ? 83.621 94.296 71.792 1.00 71.55 101 ARG B C 1
ATOM 6951 O O . ARG B 1 101 ? 84.339 93.360 71.435 1.00 72.09 101 ARG B O 1
ATOM 6959 N N . GLY B 1 102 ? 84.065 95.281 72.568 1.00 71.61 102 GLY B N 1
ATOM 6960 C CA . GLY B 1 102 ? 85.498 95.433 72.814 1.00 72.47 102 GLY B CA 1
ATOM 6961 C C . GLY B 1 102 ? 86.017 94.968 74.163 1.00 73.24 102 GLY B C 1
ATOM 6962 O O . GLY B 1 102 ? 87.046 95.456 74.637 1.00 73.03 102 GLY B O 1
ATOM 6963 N N . THR B 1 103 ? 85.307 94.024 74.775 1.00 74.13 103 THR B N 1
ATOM 6964 C CA . THR B 1 103 ? 85.659 93.499 76.099 1.00 74.99 103 THR B CA 1
ATOM 6965 C C . THR B 1 103 ? 86.586 92.277 75.978 1.00 75.38 103 THR B C 1
ATOM 6966 O O . THR B 1 103 ? 86.417 91.442 75.082 1.00 75.17 103 THR B O 1
ATOM 6970 N N . PRO B 1 104 ? 87.580 92.171 76.874 1.00 75.80 104 PRO B N 1
ATOM 6971 C CA . PRO B 1 104 ? 88.373 90.949 76.844 1.00 76.20 104 PRO B CA 1
ATOM 6972 C C . PRO B 1 104 ? 87.605 89.774 77.465 1.00 76.21 104 PRO B C 1
ATOM 6973 O O . PRO B 1 104 ? 87.108 89.882 78.592 1.00 76.33 104 PRO B O 1
ATOM 6977 N N . THR B 1 105 ? 87.484 88.688 76.697 1.00 76.29 105 THR B N 1
ATOM 6978 C CA . THR B 1 105 ? 86.995 87.372 77.164 1.00 76.15 105 THR B CA 1
ATOM 6979 C C . THR B 1 105 ? 87.514 87.053 78.573 1.00 75.53 105 THR B C 1
ATOM 6980 O O . THR B 1 105 ? 88.722 87.102 78.826 1.00 75.67 105 THR B O 1
ATOM 6984 N N . ALA B 1 106 ? 86.603 86.760 79.495 1.00 74.79 106 ALA B N 1
ATOM 6985 C CA . ALA B 1 106 ? 87.002 86.382 80.849 1.00 73.72 106 ALA B CA 1
ATOM 6986 C C . ALA B 1 106 ? 87.689 85.016 80.823 1.00 72.83 106 ALA B C 1
ATOM 6987 O O . ALA B 1 106 ? 87.322 84.141 80.023 1.00 72.99 106 ALA B O 1
ATOM 6989 N N . ARG B 1 107 ? 88.705 84.846 81.667 1.00 71.54 107 ARG B N 1
ATOM 6990 C CA . ARG B 1 107 ? 89.366 83.547 81.820 1.00 70.18 107 ARG B CA 1
ATOM 6991 C C . ARG B 1 107 ? 88.438 82.573 82.556 1.00 68.44 107 ARG B C 1
ATOM 6992 O O . ARG B 1 107 ? 88.007 82.835 83.692 1.00 68.42 107 ARG B O 1
ATOM 7000 N N . SER B 1 108 ? 88.115 81.462 81.904 1.00 65.68 108 SER B N 1
ATOM 7001 C CA . SER B 1 108 ? 87.259 80.454 82.513 1.00 63.06 108 SER B CA 1
ATOM 7002 C C . SER B 1 108 ? 87.515 79.120 81.909 1.00 61.37 108 SER B C 1
ATOM 7003 O O . SER B 1 108 ? 88.454 78.941 81.118 1.00 60.85 108 SER B O 1
ATOM 7006 N N . SER B 1 109 ? 86.656 78.183 82.299 1.00 59.41 109 SER B N 1
ATOM 7007 C CA . SER B 1 109 ? 86.624 76.863 81.721 1.00 57.52 109 SER B CA 1
ATOM 7008 C C . SER B 1 109 ? 85.178 76.543 81.388 1.00 56.64 109 SER B C 1
ATOM 7009 O O . SER B 1 109 ? 84.267 77.260 81.809 1.00 56.56 109 SER B O 1
ATOM 7012 N N . VAL B 1 110 ? 84.972 75.491 80.604 1.00 55.75 110 VAL B N 1
ATOM 7013 C CA . VAL B 1 110 ? 83.630 75.010 80.272 1.00 55.49 110 VAL B CA 1
ATOM 7014 C C . VAL B 1 110 ? 82.887 74.627 81.579 1.00 55.80 110 VAL B C 1
ATOM 7015 O O . VAL B 1 110 ? 81.731 74.990 81.775 1.00 54.67 110 VAL B O 1
ATOM 7019 N N . GLY B 1 111 ? 83.596 73.929 82.475 1.00 56.40 111 GLY B N 1
ATOM 7020 C CA . GLY B 1 111 ? 83.071 73.517 83.769 1.00 56.82 111 GLY B CA 1
ATOM 7021 C C . GLY B 1 111 ? 82.427 74.561 84.661 1.00 57.30 111 GLY B C 1
ATOM 7022 O O . GLY B 1 111 ? 81.464 74.265 85.353 1.00 58.30 111 GLY B O 1
ATOM 7023 N N . SER B 1 112 ? 82.944 75.779 84.662 1.00 57.60 112 SER B N 1
ATOM 7024 C CA . SER B 1 112 ? 82.342 76.861 85.457 1.00 58.09 112 SER B CA 1
ATOM 7025 C C . SER B 1 112 ? 81.188 77.574 84.769 1.00 58.11 112 SER B C 1
ATOM 7026 O O . SER B 1 112 ? 80.113 77.723 85.355 1.00 58.80 112 SER B O 1
ATOM 7029 N N . VAL B 1 113 ? 81.415 78.020 83.534 1.00 57.69 113 VAL B N 1
ATOM 7030 C CA . VAL B 1 113 ? 80.364 78.591 82.693 1.00 57.05 113 VAL B CA 1
ATOM 7031 C C . VAL B 1 113 ? 79.037 77.808 82.790 1.00 56.97 113 VAL B C 1
ATOM 7032 O O . VAL B 1 113 ? 77.960 78.400 82.953 1.00 57.15 113 VAL B O 1
ATOM 7036 N N . THR B 1 114 ? 79.128 76.484 82.673 1.00 56.54 114 THR B N 1
ATOM 7037 C CA . THR B 1 114 ? 77.959 75.593 82.673 1.00 55.93 114 THR B CA 1
ATOM 7038 C C . THR B 1 114 ? 77.390 75.321 84.074 1.00 55.79 114 THR B C 1
ATOM 7039 O O . THR B 1 114 ? 76.289 74.774 84.201 1.00 56.05 114 THR B O 1
ATOM 7043 N N . THR B 1 115 ? 78.139 75.750 85.096 1.00 55.93 115 THR B N 1
ATOM 7044 C CA . THR B 1 115 ? 77.938 75.471 86.545 1.00 55.98 115 THR B CA 1
ATOM 7045 C C . THR B 1 115 ? 78.277 74.044 86.987 1.00 55.50 115 THR B C 1
ATOM 7046 O O . THR B 1 115 ? 78.191 73.729 88.189 1.00 55.54 115 THR B O 1
ATOM 7050 N N . LEU B 1 116 ? 78.724 73.213 86.039 1.00 53.98 116 LEU B N 1
ATOM 7051 C CA . LEU B 1 116 ? 78.806 71.771 86.245 1.00 53.61 116 LEU B CA 1
ATOM 7052 C C . LEU B 1 116 ? 79.934 71.394 87.177 1.00 53.20 116 LEU B C 1
ATOM 7053 O O . LEU B 1 116 ? 79.810 70.437 87.929 1.00 53.68 116 LEU B O 1
ATOM 7058 N N . SER B 1 117 ? 81.048 72.116 87.079 1.00 52.85 117 SER B N 1
ATOM 7059 C CA . SER B 1 117 ? 82.230 71.887 87.917 1.00 52.33 117 SER B CA 1
ATOM 7060 C C . SER B 1 117 ? 81.913 71.872 89.408 1.00 52.34 117 SER B C 1
ATOM 7061 O O . SER B 1 117 ? 82.398 71.000 90.134 1.00 52.72 117 SER B O 1
ATOM 7064 N N . ASN B 1 118 ? 81.096 72.825 89.856 1.00 51.76 118 ASN B N 1
ATOM 7065 C CA . ASN B 1 118 ? 80.726 72.921 91.256 1.00 52.35 118 ASN B CA 1
ATOM 7066 C C . ASN B 1 118 ? 79.851 71.748 91.733 1.00 51.96 118 ASN B C 1
ATOM 7067 O O . ASN B 1 118 ? 79.956 71.323 92.881 1.00 51.42 118 ASN B O 1
ATOM 7072 N N . LEU B 1 119 ? 79.001 71.234 90.847 1.00 51.11 119 LEU B N 1
ATOM 7073 C CA . LEU B 1 119 ? 78.146 70.109 91.177 1.00 50.70 119 LEU B CA 1
ATOM 7074 C C . LEU B 1 119 ? 78.953 68.830 91.394 1.00 50.73 119 LEU B C 1
ATOM 7075 O O . LEU B 1 119 ? 78.580 68.005 92.213 1.00 49.97 119 LEU B O 1
ATOM 7080 N N . LEU B 1 120 ? 80.043 68.658 90.652 1.00 50.79 120 LEU B N 1
ATOM 7081 C CA . LEU B 1 120 ? 80.837 67.467 90.830 1.00 51.10 120 LEU B CA 1
ATOM 7082 C C . LEU B 1 120 ? 81.929 67.590 91.894 1.00 51.00 120 LEU B C 1
ATOM 7083 O O . LEU B 1 120 ? 82.438 66.570 92.351 1.00 51.27 120 LEU B O 1
ATOM 7088 N N . ARG B 1 121 ? 82.283 68.814 92.292 1.00 50.23 121 ARG B N 1
ATOM 7089 C CA . ARG B 1 121 ? 83.077 68.966 93.503 1.00 50.13 121 ARG B CA 1
ATOM 7090 C C . ARG B 1 121 ? 82.189 68.510 94.643 1.00 50.44 121 ARG B C 1
ATOM 7091 O O . ARG B 1 121 ? 82.678 67.921 95.591 1.00 49.85 121 ARG B O 1
ATOM 7099 N N . MET B 1 122 ? 80.883 68.791 94.538 1.00 50.55 122 MET B N 1
ATOM 7100 C CA . MET B 1 122 ? 79.939 68.492 95.610 1.00 51.56 122 MET B CA 1
ATOM 7101 C C . MET B 1 122 ? 79.739 66.991 95.692 1.00 50.05 122 MET B C 1
ATOM 7102 O O . MET B 1 122 ? 79.718 66.415 96.774 1.00 50.09 122 MET B O 1
ATOM 7107 N N . LEU B 1 123 ? 79.625 66.367 94.526 1.00 48.78 123 LEU B N 1
ATOM 7108 C CA . LEU B 1 123 ? 79.536 64.915 94.400 1.00 47.70 123 LEU B CA 1
ATOM 7109 C C . LEU B 1 123 ? 80.754 64.193 94.991 1.00 46.89 123 LEU B C 1
ATOM 7110 O O . LEU B 1 123 ? 80.599 63.198 95.709 1.00 46.91 123 LEU B O 1
ATOM 7115 N N . TYR B 1 124 ? 81.958 64.673 94.685 1.00 45.95 124 TYR B N 1
ATOM 7116 C CA . TYR B 1 124 ? 83.182 64.052 95.203 1.00 45.21 124 TYR B CA 1
ATOM 7117 C C . TYR B 1 124 ? 83.270 64.185 96.734 1.00 45.53 124 TYR B C 1
ATOM 7118 O O . TYR B 1 124 ? 83.724 63.270 97.418 1.00 45.03 124 TYR B O 1
ATOM 7127 N N . SER B 1 125 ? 82.810 65.324 97.250 1.00 46.43 125 SER B N 1
ATOM 7128 C CA . SER B 1 125 ? 82.785 65.586 98.684 1.00 47.47 125 SER B CA 1
ATOM 7129 C C . SER B 1 125 ? 81.917 64.606 99.455 1.00 48.12 125 SER B C 1
ATOM 7130 O O . SER B 1 125 ? 82.385 64.018 100.426 1.00 48.19 125 SER B O 1
ATOM 7133 N N . ARG B 1 126 ? 80.667 64.430 99.022 1.00 49.17 126 ARG B N 1
ATOM 7134 C CA . ARG B 1 126 ? 79.677 63.653 99.782 1.00 50.59 126 ARG B CA 1
ATOM 7135 C C . ARG B 1 126 ? 79.604 62.195 99.404 1.00 50.97 126 ARG B C 1
ATOM 7136 O O . ARG B 1 126 ? 79.435 61.354 100.270 1.00 52.18 126 ARG B O 1
ATOM 7144 N N . ALA B 1 127 ? 79.677 61.905 98.114 1.00 51.54 127 ALA B N 1
ATOM 7145 C CA . ALA B 1 127 ? 79.728 60.540 97.620 1.00 52.12 127 ALA B CA 1
ATOM 7146 C C . ALA B 1 127 ? 81.180 60.340 97.251 1.00 52.65 127 ALA B C 1
ATOM 7147 O O . ALA B 1 127 ? 81.993 61.248 97.427 1.00 53.89 127 ALA B O 1
ATOM 7149 N N . GLY B 1 128 ? 81.563 59.180 96.745 1.00 52.77 128 GLY B N 1
ATOM 7150 C CA . GLY B 1 128 ? 82.967 59.080 96.333 1.00 52.92 128 GLY B CA 1
ATOM 7151 C C . GLY B 1 128 ? 83.896 58.475 97.364 1.00 52.53 128 GLY B C 1
ATOM 7152 O O . GLY B 1 128 ? 83.701 58.615 98.580 1.00 52.78 128 GLY B O 1
ATOM 7153 N N . ASP B 1 129 ? 84.935 57.831 96.852 1.00 52.18 129 ASP B N 1
ATOM 7154 C CA . ASP B 1 129 ? 85.682 56.855 97.598 1.00 51.78 129 ASP B CA 1
ATOM 7155 C C . ASP B 1 129 ? 86.911 57.424 98.294 1.00 51.78 129 ASP B C 1
ATOM 7156 O O . ASP B 1 129 ? 87.866 57.839 97.655 1.00 51.31 129 ASP B O 1
ATOM 7161 N N . TYR B 1 130 ? 86.869 57.415 99.627 1.00 52.06 130 TYR B N 1
ATOM 7162 C CA . TYR B 1 130 ? 87.939 57.980 100.452 1.00 51.92 130 TYR B CA 1
ATOM 7163 C C . TYR B 1 130 ? 88.909 56.898 100.909 1.00 52.31 130 TYR B C 1
ATOM 7164 O O . TYR B 1 130 ? 88.483 55.784 101.233 1.00 52.69 130 TYR B O 1
ATOM 7173 N N . PRO B 1 131 ? 90.215 57.220 100.940 1.00 52.98 131 PRO B N 1
ATOM 7174 C CA . PRO B 1 131 ? 91.138 56.388 101.703 1.00 53.61 131 PRO B CA 1
ATOM 7175 C C . PRO B 1 131 ? 90.666 56.302 103.154 1.00 54.31 131 PRO B C 1
ATOM 7176 O O . PRO B 1 131 ? 90.380 57.336 103.765 1.00 54.60 131 PRO B O 1
ATOM 7180 N N . PRO B 1 132 ? 90.580 55.076 103.701 1.00 54.98 132 PRO B N 1
ATOM 7181 C CA . PRO B 1 132 ? 89.953 54.748 104.995 1.00 55.52 132 PRO B CA 1
ATOM 7182 C C . PRO B 1 132 ? 90.570 55.313 106.281 1.00 55.80 132 PRO B C 1
ATOM 7183 O O . PRO B 1 132 ? 90.348 54.737 107.348 1.00 56.64 132 PRO B O 1
ATOM 7187 N N . GLY B 1 133 ? 91.293 56.423 106.201 1.00 55.47 133 GLY B N 1
ATOM 7188 C CA . GLY B 1 133 ? 91.801 57.092 107.388 1.00 55.84 133 GLY B CA 1
ATOM 7189 C C . GLY B 1 133 ? 91.661 58.608 107.400 1.00 56.31 133 GLY B C 1
ATOM 7190 O O . GLY B 1 133 ? 92.017 59.258 108.399 1.00 56.70 133 GLY B O 1
ATOM 7191 N N . GLN B 1 134 ? 91.152 59.162 106.291 1.00 55.84 134 GLN B N 1
ATOM 7192 C CA . GLN B 1 134 ? 90.951 60.599 106.112 1.00 54.93 134 GLN B CA 1
ATOM 7193 C C . GLN B 1 134 ? 89.468 61.035 106.176 1.00 54.16 134 GLN B C 1
ATOM 7194 O O . GLN B 1 134 ? 88.560 60.250 105.863 1.00 53.64 134 GLN B O 1
ATOM 7200 N N . GLY B 1 135 ? 89.230 62.279 106.600 1.00 53.28 135 GLY B N 1
ATOM 7201 C CA . GLY B 1 135 ? 87.860 62.776 106.780 1.00 52.87 135 GLY B CA 1
ATOM 7202 C C . GLY B 1 135 ? 87.365 63.520 105.558 1.00 52.50 135 GLY B C 1
ATOM 7203 O O . GLY B 1 135 ? 88.056 63.559 104.537 1.00 52.00 135 GLY B O 1
ATOM 7204 N N . ILE B 1 136 ? 86.183 64.126 105.660 1.00 52.52 136 ILE B N 1
ATOM 7205 C CA . ILE B 1 136 ? 85.575 64.846 104.523 1.00 52.18 136 ILE B CA 1
ATOM 7206 C C . ILE B 1 136 ? 86.462 65.986 103.995 1.00 52.69 136 ILE B C 1
ATOM 7207 O O . ILE B 1 136 ? 87.071 66.730 104.781 1.00 52.54 136 ILE B O 1
ATOM 7212 N N . VAL B 1 137 ? 86.561 66.082 102.662 1.00 52.89 137 VAL B N 1
ATOM 7213 C CA . VAL B 1 137 ? 87.105 67.256 101.995 1.00 52.19 137 VAL B CA 1
ATOM 7214 C C . VAL B 1 137 ? 85.860 67.993 101.534 1.00 52.56 137 VAL B C 1
ATOM 7215 O O . VAL B 1 137 ? 84.956 67.388 100.965 1.00 52.02 137 VAL B O 1
ATOM 7219 N N . TYR B 1 138 ? 85.784 69.289 101.804 1.00 53.12 138 TYR B N 1
ATOM 7220 C CA . TYR B 1 138 ? 84.616 70.058 101.374 1.00 54.03 138 TYR B CA 1
ATOM 7221 C C . TYR B 1 138 ? 84.714 70.429 99.878 1.00 53.98 138 TYR B C 1
ATOM 7222 O O . TYR B 1 138 ? 85.741 70.185 99.242 1.00 53.78 138 TYR B O 1
ATOM 7231 N N . ALA B 1 139 ? 83.640 70.991 99.323 1.00 54.03 139 ALA B N 1
ATOM 7232 C CA . ALA B 1 139 ? 83.567 71.280 97.886 1.00 54.41 139 ALA B CA 1
ATOM 7233 C C . ALA B 1 139 ? 84.709 72.183 97.362 1.00 54.68 139 ALA B C 1
ATOM 7234 O O . ALA B 1 139 ? 85.234 71.957 96.261 1.00 54.72 139 ALA B O 1
ATOM 7236 N N . GLU B 1 140 ? 85.107 73.175 98.163 1.00 55.10 140 GLU B N 1
ATOM 7237 C CA . GLU B 1 140 ? 86.230 74.080 97.822 1.00 55.80 140 GLU B CA 1
ATOM 7238 C C . GLU B 1 140 ? 87.597 73.414 97.804 1.00 55.18 140 GLU B C 1
ATOM 7239 O O . GLU B 1 140 ? 88.522 73.937 97.185 1.00 55.72 140 GLU B O 1
ATOM 7245 N N . GLY B 1 141 ? 87.732 72.276 98.482 1.00 54.95 141 GLY B N 1
ATOM 7246 C CA . GLY B 1 141 ? 88.988 71.525 98.491 1.00 54.42 141 GLY B CA 1
ATOM 7247 C C . GLY B 1 141 ? 89.310 70.830 97.174 1.00 54.41 141 GLY B C 1
ATOM 7248 O O . GLY B 1 141 ? 90.398 70.261 97.003 1.00 53.56 141 GLY B O 1
ATOM 7249 N N . PHE B 1 142 ? 88.340 70.863 96.258 1.00 54.84 142 PHE B N 1
ATOM 7250 C CA . PHE B 1 142 ? 88.434 70.216 94.948 1.00 55.41 142 PHE B CA 1
ATOM 7251 C C . PHE B 1 142 ? 88.629 71.245 93.804 1.00 56.43 142 PHE B C 1
ATOM 7252 O O . PHE B 1 142 ? 88.755 70.857 92.650 1.00 56.66 142 PHE B O 1
ATOM 7260 N N . SER B 1 143 ? 88.672 72.539 94.132 1.00 57.59 143 SER B N 1
ATOM 7261 C CA . SER B 1 143 ? 88.987 73.582 93.144 1.00 59.38 143 SER B CA 1
ATOM 7262 C C . SER B 1 143 ? 90.442 74.034 93.204 1.00 59.18 143 SER B C 1
ATOM 7263 O O . SER B 1 143 ? 91.006 74.185 94.279 1.00 60.17 143 SER B O 1
ATOM 7266 N N . PRO B 1 144 ? 91.065 74.242 92.042 1.00 59.40 144 PRO B N 1
ATOM 7267 C CA . PRO B 1 144 ? 92.434 74.747 92.068 1.00 59.43 144 PRO B CA 1
ATOM 7268 C C . PRO B 1 144 ? 92.538 76.273 92.224 1.00 59.35 144 PRO B C 1
ATOM 7269 O O . PRO B 1 144 ? 93.638 76.820 92.183 1.00 59.66 144 PRO B O 1
ATOM 7273 N N . ASN B 1 145 ? 91.403 76.934 92.414 1.00 59.54 145 ASN B N 1
ATOM 7274 C CA . ASN B 1 145 ? 91.346 78.376 92.552 1.00 60.31 145 ASN B CA 1
ATOM 7275 C C . ASN B 1 145 ? 91.119 78.878 93.997 1.00 60.55 145 ASN B C 1
ATOM 7276 O O . ASN B 1 145 ? 90.814 80.045 94.194 1.00 60.66 145 ASN B O 1
ATOM 7281 N N . THR B 1 146 ? 91.263 78.010 94.997 1.00 60.80 146 THR B N 1
ATOM 7282 C CA . THR B 1 146 ? 91.082 78.413 96.389 1.00 61.29 146 THR B CA 1
ATOM 7283 C C . THR B 1 146 ? 92.301 78.028 97.234 1.00 62.05 146 THR B C 1
ATOM 7284 O O . THR B 1 146 ? 93.014 77.071 96.897 1.00 62.33 146 THR B O 1
ATOM 7288 N N . PRO B 1 147 ? 92.567 78.769 98.334 1.00 62.47 147 PRO B N 1
ATOM 7289 C CA . PRO B 1 147 ? 93.617 78.263 99.231 1.00 62.32 147 PRO B CA 1
ATOM 7290 C C . PRO B 1 147 ? 93.327 76.838 99.719 1.00 62.37 147 PRO B C 1
ATOM 7291 O O . PRO B 1 147 ? 94.249 76.044 99.882 1.00 61.81 147 PRO B O 1
ATOM 7295 N N . GLU B 1 148 ? 92.048 76.514 99.902 1.00 62.69 148 GLU B N 1
ATOM 7296 C CA . GLU B 1 148 ? 91.633 75.197 100.406 1.00 63.24 148 GLU B CA 1
ATOM 7297 C C . GLU B 1 148 ? 91.893 74.025 99.435 1.00 63.18 148 GLU B C 1
ATOM 7298 O O . GLU B 1 148 ? 92.121 72.890 99.874 1.00 63.34 148 GLU B O 1
ATOM 7304 N N . GLY B 1 149 ? 91.852 74.290 98.131 1.00 62.93 149 GLY B N 1
ATOM 7305 C CA . GLY B 1 149 ? 92.091 73.244 97.129 1.00 63.01 149 GLY B CA 1
ATOM 7306 C C . GLY B 1 149 ? 93.416 73.259 96.376 1.00 63.20 149 GLY B C 1
ATOM 7307 O O . GLY B 1 149 ? 93.914 72.196 95.954 1.00 62.95 149 GLY B O 1
ATOM 7308 N N . ALA B 1 150 ? 93.990 74.450 96.213 1.00 63.43 150 ALA B N 1
ATOM 7309 C CA . ALA B 1 150 ? 95.201 74.645 95.404 1.00 64.03 150 ALA B CA 1
ATOM 7310 C C . ALA B 1 150 ? 96.440 73.977 96.004 1.00 64.53 150 ALA B C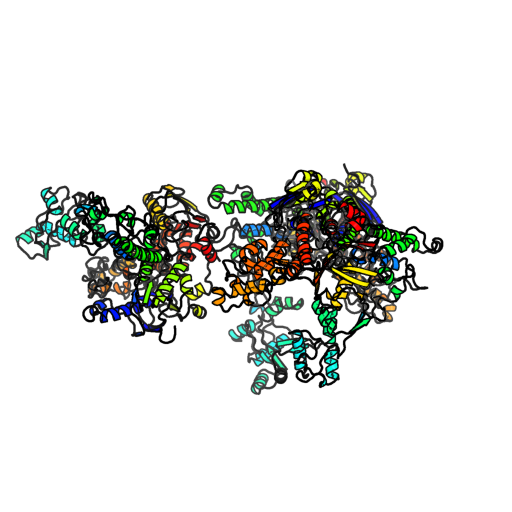 1
ATOM 7311 O O . ALA B 1 150 ? 96.740 74.150 97.187 1.00 64.55 150 ALA B O 1
ATOM 7313 N N . CYS B 1 151 ? 97.149 73.221 95.167 1.00 65.08 151 CYS B N 1
ATOM 7314 C CA . CYS B 1 151 ? 98.402 72.548 95.540 1.00 65.45 151 CYS B CA 1
ATOM 7315 C C . CYS B 1 151 ? 99.434 73.516 96.088 1.00 66.23 151 CYS B C 1
ATOM 7316 O O . CYS B 1 151 ? 99.716 74.539 95.454 1.00 66.12 151 CYS B O 1
ATOM 7319 N N . PRO B 1 152 ? 100.002 73.192 97.271 1.00 66.87 152 PRO B N 1
ATOM 7320 C CA . PRO B 1 152 ? 100.947 74.054 97.988 1.00 67.29 152 PRO B CA 1
ATOM 7321 C C . PRO B 1 152 ? 102.116 74.613 97.147 1.00 67.42 152 PRO B C 1
ATOM 7322 O O . PRO B 1 152 ? 102.339 75.827 97.184 1.00 67.20 152 PRO B O 1
ATOM 7326 N N . GLU B 1 153 ? 102.830 73.773 96.387 1.00 67.60 153 GLU B N 1
ATOM 7327 C CA . GLU B 1 153 ? 104.012 74.282 95.677 1.00 68.01 153 GLU B CA 1
ATOM 7328 C C . GLU B 1 153 ? 103.821 75.105 94.400 1.00 67.89 153 GLU B C 1
ATOM 7329 O O . GLU B 1 153 ? 104.559 76.078 94.179 1.00 68.51 153 GLU B O 1
ATOM 7335 N N . CYS B 1 154 ? 102.859 74.727 93.566 1.00 67.23 154 CYS B N 1
ATOM 7336 C CA . CYS B 1 154 ? 102.639 75.431 92.305 1.00 66.72 154 CYS B CA 1
ATOM 7337 C C . CYS B 1 154 ? 101.550 76.464 92.474 1.00 66.81 154 CYS B C 1
ATOM 7338 O O . CYS B 1 154 ? 101.346 77.308 91.602 1.00 66.86 154 CYS B O 1
ATOM 7341 N N . HIS B 1 155 ? 100.845 76.376 93.604 1.00 67.04 155 HIS B N 1
ATOM 7342 C CA . HIS B 1 155 ? 99.686 77.223 93.907 1.00 67.34 155 HIS B CA 1
ATOM 7343 C C . HIS B 1 155 ? 98.591 77.057 92.861 1.00 67.19 155 HIS B C 1
ATOM 7344 O O . HIS B 1 155 ? 97.877 78.006 92.527 1.00 67.41 155 HIS B O 1
ATOM 7351 N N . GLY B 1 156 ? 98.464 75.837 92.350 1.00 66.78 156 GLY B N 1
ATOM 7352 C CA . GLY B 1 156 ? 97.371 75.497 91.460 1.00 66.33 156 GLY B CA 1
ATOM 7353 C C . GLY B 1 156 ? 97.625 75.700 89.984 1.00 66.03 156 GLY B C 1
ATOM 7354 O O . GLY B 1 156 ? 96.705 75.546 89.178 1.00 65.97 156 GLY B O 1
ATOM 7355 N N . LEU B 1 157 ? 98.862 76.050 89.632 1.00 65.80 157 LEU B N 1
ATOM 7356 C CA . LEU B 1 157 ? 99.269 76.250 88.238 1.00 65.29 157 LEU B CA 1
ATOM 7357 C C . LEU B 1 157 ? 99.628 74.934 87.563 1.00 65.00 157 LEU B C 1
ATOM 7358 O O . LEU B 1 157 ? 99.496 74.798 86.351 1.00 64.70 157 LEU B O 1
ATOM 7363 N N . GLY B 1 158 ? 100.097 73.972 88.350 1.00 64.34 158 GLY B N 1
ATOM 7364 C CA . GLY B 1 158 ? 100.461 72.673 87.815 1.00 64.11 158 GLY B CA 1
ATOM 7365 C C . GLY B 1 158 ? 101.889 72.652 87.341 1.00 63.86 158 GLY B C 1
ATOM 7366 O O . GLY B 1 158 ? 102.422 71.582 87.062 1.00 63.75 158 GLY B O 1
ATOM 7367 N N . ARG B 1 159 ? 102.492 73.845 87.268 1.00 63.76 159 ARG B N 1
ATOM 7368 C CA . ARG B 1 159 ? 103.858 74.084 86.766 1.00 63.59 159 ARG B CA 1
ATOM 7369 C C . ARG B 1 159 ? 104.711 74.791 87.812 1.00 63.42 159 ARG B C 1
ATOM 7370 O O . ARG B 1 159 ? 104.210 75.645 88.572 1.00 62.47 159 ARG B O 1
ATOM 7378 N N . VAL B 1 160 ? 105.998 74.438 87.823 1.00 63.16 160 VAL B N 1
ATOM 7379 C CA . VAL B 1 160 ? 106.983 75.033 88.728 1.00 63.34 160 VAL B CA 1
ATOM 7380 C C . VAL B 1 160 ? 108.279 75.462 88.009 1.00 63.76 160 VAL B C 1
ATOM 7381 O O . VAL B 1 160 ? 108.738 74.806 87.056 1.00 64.19 160 VAL B O 1
ATOM 7385 N N . TYR B 1 161 ? 108.848 76.582 88.456 1.00 63.98 161 TYR B N 1
ATOM 7386 C CA . TYR B 1 161 ? 110.116 77.083 87.907 1.00 63.95 161 TYR B CA 1
ATOM 7387 C C . TYR B 1 161 ? 111.289 76.722 88.794 1.00 63.45 161 TYR B C 1
ATOM 7388 O O . TYR B 1 161 ? 111.169 76.765 90.009 1.00 63.83 161 TYR B O 1
ATOM 7397 N N . THR B 1 162 ? 112.404 76.311 88.198 1.00 62.62 162 THR B N 1
ATOM 7398 C CA . THR B 1 162 ? 113.654 76.229 88.957 1.00 61.67 162 THR B CA 1
ATOM 7399 C C . THR B 1 162 ? 114.757 77.034 88.271 1.00 60.73 162 THR B C 1
ATOM 7400 O O . THR B 1 162 ? 114.559 77.534 87.172 1.00 60.78 162 THR B O 1
ATOM 7404 N N . VAL B 1 163 ? 115.883 77.201 88.958 1.00 59.74 163 VAL B N 1
ATOM 7405 C CA . VAL B 1 163 ? 117.099 77.747 88.376 1.00 58.49 163 VAL B CA 1
ATOM 7406 C C . VAL B 1 163 ? 118.189 76.716 88.605 1.00 58.44 163 VAL B C 1
ATOM 7407 O O . VAL B 1 163 ? 118.059 75.853 89.470 1.00 57.94 163 VAL B O 1
ATOM 7411 N N . THR B 1 164 ? 119.275 76.809 87.845 1.00 58.55 164 THR B N 1
ATOM 7412 C CA . THR B 1 164 ? 120.347 75.833 87.937 1.00 58.65 164 THR B CA 1
ATOM 7413 C C . THR B 1 164 ? 121.700 76.495 87.640 1.00 58.68 164 THR B C 1
ATOM 7414 O O . THR B 1 164 ? 121.720 77.619 87.148 1.00 58.62 164 THR B O 1
ATOM 7418 N N . GLU B 1 165 ? 122.823 75.834 87.964 1.00 58.76 165 GLU B N 1
ATOM 7419 C CA . GLU B 1 165 ? 124.170 76.355 87.626 1.00 58.62 165 GLU B CA 1
ATOM 7420 C C . GLU B 1 165 ? 124.337 76.599 86.134 1.00 58.63 165 GLU B C 1
ATOM 7421 O O . GLU B 1 165 ? 125.047 77.514 85.702 1.00 59.31 165 GLU B O 1
ATOM 7427 N N . ASP B 1 166 ? 123.677 75.755 85.363 1.00 58.42 166 ASP B N 1
ATOM 7428 C CA . ASP B 1 166 ? 123.751 75.741 83.929 1.00 58.32 166 ASP B CA 1
ATOM 7429 C C . ASP B 1 166 ? 122.882 76.821 83.268 1.00 57.87 166 ASP B C 1
ATOM 7430 O O . ASP B 1 166 ? 123.252 77.352 82.217 1.00 58.58 166 ASP B O 1
ATOM 7435 N N . SER B 1 167 ? 121.729 77.131 83.858 1.00 56.93 167 SER B N 1
ATOM 7436 C CA . SER B 1 167 ? 120.846 78.163 83.321 1.00 56.10 167 SER B CA 1
ATOM 7437 C C . SER B 1 167 ? 121.340 79.554 83.718 1.00 55.95 167 SER B C 1
ATOM 7438 O O . SER B 1 167 ? 121.125 80.538 83.003 1.00 55.95 167 SER B O 1
ATOM 7441 N N . MET B 1 168 ? 122.014 79.621 84.864 1.00 55.44 168 MET B N 1
ATOM 7442 C CA . MET B 1 168 ? 122.526 80.873 85.399 1.00 54.85 168 MET B CA 1
ATOM 7443 C C . MET B 1 168 ? 123.940 81.235 84.938 1.00 54.62 168 MET B C 1
ATOM 7444 O O . MET B 1 168 ? 124.238 82.424 84.825 1.00 54.82 168 MET B O 1
ATOM 7449 N N . VAL B 1 169 ? 124.780 80.223 84.662 1.00 54.33 169 VAL B N 1
ATOM 7450 C CA . VAL B 1 169 ? 126.145 80.385 84.129 1.00 53.79 169 VAL B CA 1
ATOM 7451 C C . VAL B 1 169 ? 126.354 79.550 82.853 1.00 54.30 169 VAL B C 1
ATOM 7452 O O . VAL B 1 169 ? 126.904 78.446 82.926 1.00 54.28 169 VAL B O 1
ATOM 7456 N N . PRO B 1 170 ? 125.914 80.059 81.683 1.00 54.39 170 PRO B N 1
ATOM 7457 C CA . PRO B 1 170 ? 126.007 79.315 80.420 1.00 54.87 170 PRO B CA 1
ATOM 7458 C C . PRO B 1 170 ? 127.428 78.904 80.039 1.00 54.85 170 PRO B C 1
ATOM 7459 O O . PRO B 1 170 ? 127.668 77.752 79.644 1.00 55.49 170 PRO B O 1
ATOM 7463 N N . ASP B 1 171 ? 128.350 79.854 80.138 1.00 54.65 171 ASP B N 1
ATOM 7464 C CA . ASP B 1 171 ? 129.746 79.636 79.834 1.00 54.17 171 ASP B CA 1
ATOM 7465 C C . ASP B 1 171 ? 130.565 79.763 81.119 1.00 53.97 171 ASP B C 1
ATOM 7466 O O . ASP B 1 171 ? 130.767 80.872 81.614 1.00 53.48 171 ASP B O 1
ATOM 7471 N N . PRO B 1 172 ? 130.990 78.616 81.690 1.00 53.92 172 PRO B N 1
ATOM 7472 C CA . PRO B 1 172 ? 131.889 78.470 82.856 1.00 53.84 172 PRO B CA 1
ATOM 7473 C C . PRO B 1 172 ? 133.378 78.863 82.694 1.00 53.87 172 PRO B C 1
ATOM 7474 O O . PRO B 1 172 ? 134.054 79.100 83.716 1.00 54.21 172 PRO B O 1
ATOM 7478 N N . SER B 1 173 ? 133.885 78.931 81.459 1.00 53.03 173 SER B N 1
ATOM 7479 C CA . SER B 1 173 ? 135.257 79.411 81.196 1.00 52.41 173 SER B CA 1
ATOM 7480 C C . SER B 1 173 ? 135.453 80.854 81.623 1.00 51.97 173 SER B C 1
ATOM 7481 O O . SER B 1 173 ? 136.548 81.242 82.042 1.00 51.89 173 SER B O 1
ATOM 7484 N N . LEU B 1 174 ? 134.391 81.642 81.463 1.00 51.75 174 LEU B N 1
ATOM 7485 C CA . LEU B 1 174 ? 134.302 83.027 81.925 1.00 51.33 174 LEU B CA 1
ATOM 7486 C C . LEU B 1 174 ? 134.581 83.240 83.414 1.00 51.53 174 LEU B C 1
ATOM 7487 O O . LEU B 1 174 ? 134.326 82.367 84.251 1.00 51.92 174 LEU B O 1
ATOM 7492 N N . THR B 1 175 ? 135.059 84.437 83.723 1.00 51.69 175 THR B N 1
ATOM 7493 C CA . THR B 1 175 ? 135.341 84.897 85.093 1.00 51.85 175 THR B CA 1
ATOM 7494 C C . THR B 1 175 ? 134.136 85.660 85.670 1.00 51.79 175 THR B C 1
ATOM 7495 O O . THR B 1 175 ? 133.259 86.080 84.913 1.00 52.27 175 THR B O 1
ATOM 7499 N N . ILE B 1 176 ? 134.040 85.813 86.993 1.00 50.98 176 ILE B N 1
ATOM 7500 C CA . ILE B 1 176 ? 132.963 86.651 87.531 1.00 50.56 176 ILE B CA 1
ATOM 7501 C C . ILE B 1 176 ? 133.018 88.092 86.986 1.00 50.25 176 ILE B C 1
ATOM 7502 O O . ILE B 1 176 ? 131.981 88.678 86.669 1.00 50.95 176 ILE B O 1
ATOM 7507 N N . ARG B 1 177 ? 134.222 88.639 86.856 1.00 49.76 177 ARG B N 1
ATOM 7508 C CA . ARG B 1 177 ? 134.398 89.984 86.342 1.00 49.83 177 ARG B CA 1
ATOM 7509 C C . ARG B 1 177 ? 133.946 90.109 84.883 1.00 50.19 177 ARG B C 1
ATOM 7510 O O . ARG B 1 177 ? 133.291 91.082 84.529 1.00 50.68 177 ARG B O 1
ATOM 7518 N N . GLU B 1 178 ? 134.254 89.125 84.043 1.00 50.63 178 GLU B N 1
ATOM 7519 C CA . GLU B 1 178 ? 133.657 89.111 82.711 1.00 51.23 178 GLU B CA 1
ATOM 7520 C C . GLU B 1 178 ? 132.309 88.402 82.624 1.00 51.63 178 GLU B C 1
ATOM 7521 O O . GLU B 1 178 ? 131.995 87.775 81.600 1.00 52.38 178 GLU B O 1
ATOM 7527 N N . ARG B 1 179 ? 131.512 88.506 83.689 1.00 51.73 179 ARG B N 1
ATOM 7528 C CA . ARG B 1 179 ? 130.111 88.038 83.680 1.00 52.21 179 ARG B CA 1
ATOM 7529 C C . ARG B 1 179 ? 129.902 86.513 83.547 1.00 51.89 179 ARG B C 1
ATOM 7530 O O . ARG B 1 179 ? 129.057 86.082 82.753 1.00 52.42 179 ARG B O 1
ATOM 7538 N N . ALA B 1 180 ? 130.654 85.705 84.305 1.00 51.54 180 ALA B N 1
ATOM 7539 C CA . ALA B 1 180 ? 130.381 84.258 84.419 1.00 51.47 180 ALA B CA 1
ATOM 7540 C C . ALA B 1 180 ? 128.911 84.039 84.742 1.00 52.16 180 ALA B C 1
ATOM 7541 O O . ALA B 1 180 ? 128.191 83.422 83.965 1.00 52.63 180 ALA B O 1
ATOM 7543 N N . VAL B 1 181 ? 128.451 84.587 85.864 1.00 52.45 181 VAL B N 1
ATOM 7544 C CA . VAL B 1 181 ? 127.032 84.502 86.210 1.00 52.35 181 VAL B CA 1
ATOM 7545 C C . VAL B 1 181 ? 126.222 85.544 85.446 1.00 52.58 181 VAL B C 1
ATOM 7546 O O . VAL B 1 181 ? 126.096 86.696 85.860 1.00 52.32 181 VAL B O 1
ATOM 7550 N N . ALA B 1 182 ? 125.688 85.096 84.307 1.00 52.85 182 ALA B N 1
ATOM 7551 C CA . ALA B 1 182 ? 124.925 85.932 83.375 1.00 52.84 182 ALA B CA 1
ATOM 7552 C C . ALA B 1 182 ? 123.522 86.273 83.864 1.00 53.31 182 ALA B C 1
ATOM 7553 O O . ALA B 1 182 ? 122.901 87.206 83.351 1.00 53.55 182 ALA B O 1
ATOM 7555 N N . ALA B 1 183 ? 123.015 85.514 84.839 1.00 53.14 183 ALA B N 1
ATOM 7556 C CA . ALA B 1 183 ? 121.691 85.772 85.419 1.00 53.16 183 ALA B CA 1
ATOM 7557 C C . ALA B 1 183 ? 121.558 87.051 86.270 1.00 53.49 183 ALA B C 1
ATOM 7558 O O . ALA B 1 183 ? 120.432 87.475 86.539 1.00 54.26 183 ALA B O 1
ATOM 7560 N N . TRP B 1 184 ? 122.666 87.656 86.707 1.00 53.49 184 TRP B N 1
ATOM 7561 C CA . TRP B 1 184 ? 122.596 88.892 87.522 1.00 53.69 184 TRP B CA 1
ATOM 7562 C C . TRP B 1 184 ? 122.212 90.092 86.677 1.00 53.90 184 TRP B C 1
ATOM 7563 O O . TRP B 1 184 ? 122.330 90.034 85.460 1.00 54.33 184 TRP B O 1
ATOM 7574 N N . PRO B 1 185 ? 121.825 91.213 87.314 1.00 54.48 185 PRO B N 1
ATOM 7575 C CA . PRO B 1 185 ? 121.346 92.324 86.496 1.00 54.90 185 PRO B CA 1
ATOM 7576 C C . PRO B 1 185 ? 122.475 92.891 85.659 1.00 55.73 185 PRO B C 1
ATOM 7577 O O . PRO B 1 185 ? 123.658 92.659 85.942 1.00 55.62 185 PRO B O 1
ATOM 7581 N N . GLN B 1 186 ? 122.106 93.677 84.663 1.00 56.62 186 GLN B N 1
ATOM 7582 C CA . GLN B 1 186 ? 123.040 94.093 83.643 1.00 57.19 186 GLN B CA 1
ATOM 7583 C C . GLN B 1 186 ? 124.054 95.168 84.030 1.00 57.51 186 GLN B C 1
ATOM 7584 O O . GLN B 1 186 ? 125.263 94.993 83.774 1.00 58.87 186 GLN B O 1
ATOM 7590 N N . ALA B 1 187 ? 123.614 96.294 84.594 1.00 56.42 187 ALA B N 1
ATOM 7591 C CA . ALA B 1 187 ? 124.536 97.455 84.641 1.00 55.27 187 ALA B CA 1
ATOM 7592 C C . ALA B 1 187 ? 125.132 97.659 86.048 1.00 54.59 187 ALA B C 1
ATOM 7593 O O . ALA B 1 187 ? 126.074 96.953 86.423 1.00 54.72 187 ALA B O 1
ATOM 7595 N N . TRP B 1 188 ? 124.573 98.578 86.831 1.00 53.08 188 TRP B N 1
ATOM 7596 C CA . TRP B 1 188 ? 125.014 98.756 88.204 1.00 52.18 188 TRP B CA 1
ATOM 7597 C C . TRP B 1 188 ? 124.862 97.480 89.060 1.00 52.07 188 TRP B C 1
ATOM 7598 O O . TRP B 1 188 ? 125.691 97.209 89.924 1.00 51.22 188 TRP B O 1
ATOM 7609 N N . GLY B 1 189 ? 123.800 96.713 88.807 1.00 51.68 189 GLY B N 1
ATOM 7610 C CA . GLY B 1 189 ? 123.411 95.580 89.626 1.00 51.34 189 GLY B CA 1
ATOM 7611 C C . GLY B 1 189 ? 124.434 94.475 89.633 1.00 51.77 189 GLY B C 1
ATOM 7612 O O . GLY B 1 189 ? 124.751 93.928 90.689 1.00 52.06 189 GLY B O 1
ATOM 7613 N N . GLY B 1 190 ? 124.961 94.157 88.457 1.00 51.72 190 GLY B N 1
ATOM 7614 C CA . GLY B 1 190 ? 125.986 93.128 88.304 1.00 51.36 190 GLY B CA 1
ATOM 7615 C C . GLY B 1 190 ? 127.315 93.606 88.848 1.00 51.47 190 GLY B C 1
ATOM 7616 O O . GLY B 1 190 ? 128.041 92.853 89.504 1.00 51.93 190 GLY B O 1
ATOM 7617 N N . GLN B 1 191 ? 127.621 94.873 88.597 1.00 51.02 191 GLN B N 1
ATOM 7618 C CA . GLN B 1 191 ? 128.824 95.497 89.117 1.00 50.74 191 GLN B CA 1
ATOM 7619 C C . GLN B 1 191 ? 128.849 95.518 90.649 1.00 50.27 191 GLN B C 1
ATOM 7620 O O . GLN B 1 191 ? 129.893 95.227 91.259 1.00 50.44 191 GLN B O 1
ATOM 7626 N N . ASN B 1 192 ? 127.703 95.858 91.249 1.00 49.35 192 ASN B N 1
ATOM 7627 C CA . ASN B 1 192 ? 127.478 95.828 92.701 1.00 48.82 192 ASN B CA 1
ATOM 7628 C C . ASN B 1 192 ? 127.685 94.438 93.361 1.00 48.62 192 ASN B C 1
ATOM 7629 O O . ASN B 1 192 ? 128.313 94.314 94.424 1.00 48.82 192 ASN B O 1
ATOM 7634 N N . GLN B 1 193 ? 127.184 93.387 92.738 1.00 47.45 193 GLN B N 1
ATOM 7635 C CA . GLN B 1 193 ? 127.372 92.065 93.322 1.00 47.89 193 GLN B CA 1
ATOM 7636 C C . GLN B 1 193 ? 128.843 91.610 93.256 1.00 48.51 193 GLN B C 1
ATOM 7637 O O . GLN B 1 193 ? 129.344 90.925 94.160 1.00 47.69 193 GLN B O 1
ATOM 7643 N N . ARG B 1 194 ? 129.518 92.008 92.176 1.00 48.98 194 ARG B N 1
ATOM 7644 C CA . ARG B 1 194 ? 130.931 91.749 91.988 1.00 49.61 194 ARG B CA 1
ATOM 7645 C C . ARG B 1 194 ? 131.780 92.455 93.036 1.00 50.04 194 ARG B C 1
ATOM 7646 O O . ARG B 1 194 ? 132.632 91.837 93.651 1.00 50.81 194 ARG B O 1
ATOM 7654 N N . ASP B 1 195 ? 131.571 93.758 93.200 1.00 50.25 195 ASP B N 1
ATOM 7655 C CA . ASP B 1 195 ? 132.212 94.533 94.243 1.00 50.87 195 ASP B CA 1
ATOM 7656 C C . ASP B 1 195 ? 131.937 93.961 95.645 1.00 51.36 195 ASP B C 1
ATOM 7657 O O . ASP B 1 195 ? 132.798 94.043 96.526 1.00 51.62 195 ASP B O 1
ATOM 7662 N N . ILE B 1 196 ? 130.735 93.419 95.862 1.00 51.10 196 ILE B N 1
ATOM 7663 C CA . ILE B 1 196 ? 130.398 92.791 97.154 1.00 50.73 196 ILE B CA 1
ATOM 7664 C C . ILE B 1 196 ? 131.303 91.596 97.391 1.00 51.19 196 ILE B C 1
ATOM 7665 O O . ILE B 1 196 ? 131.884 91.474 98.463 1.00 51.73 196 ILE B O 1
ATOM 7670 N N . LEU B 1 197 ? 131.484 90.765 96.364 1.00 50.92 197 LEU B N 1
ATOM 7671 C CA . LEU B 1 197 ? 132.404 89.622 96.428 1.00 50.68 197 LEU B CA 1
ATOM 7672 C C . LEU B 1 197 ? 133.877 89.979 96.625 1.00 51.46 197 LEU B C 1
ATOM 7673 O O . LEU B 1 197 ? 134.562 89.307 97.400 1.00 51.24 197 LEU B O 1
ATOM 7678 N N . VAL B 1 198 ? 134.377 91.042 95.972 1.00 52.47 198 VAL B N 1
ATOM 7679 C CA . VAL B 1 198 ? 135.729 91.514 96.312 1.00 52.71 198 VAL B CA 1
ATOM 7680 C C . VAL B 1 198 ? 135.842 91.888 97.805 1.00 52.81 198 VAL B C 1
ATOM 7681 O O . VAL B 1 198 ? 136.719 91.348 98.488 1.00 52.03 198 VAL B O 1
ATOM 7685 N N . THR B 1 199 ? 134.927 92.719 98.322 1.00 53.11 199 THR B N 1
ATOM 7686 C CA . THR B 1 199 ? 134.894 93.018 99.773 1.00 52.87 199 THR B CA 1
ATOM 7687 C C . THR B 1 199 ? 134.876 91.720 100.603 1.00 53.30 199 THR B C 1
ATOM 7688 O O . THR B 1 199 ? 135.650 91.560 101.548 1.00 53.86 199 THR B O 1
ATOM 7692 N N . LEU B 1 200 ? 134.013 90.780 100.221 1.00 53.42 200 LEU B N 1
ATOM 7693 C CA . LEU B 1 200 ? 133.921 89.466 100.875 1.00 52.98 200 LEU B CA 1
ATOM 7694 C C . LEU B 1 200 ? 135.182 88.583 100.768 1.00 52.83 200 LEU B C 1
ATOM 7695 O O . LEU B 1 200 ? 135.331 87.610 101.512 1.00 53.15 200 LEU B O 1
ATOM 7700 N N . GLY B 1 201 ? 136.079 88.931 99.850 1.00 52.98 201 GLY B N 1
ATOM 7701 C CA . GLY B 1 201 ? 137.373 88.284 99.714 1.00 52.77 201 GLY B CA 1
ATOM 7702 C C . GLY B 1 201 ? 137.313 87.053 98.829 1.00 53.72 201 GLY B C 1
ATOM 7703 O O . GLY B 1 201 ? 138.143 86.143 98.978 1.00 53.98 201 GLY B O 1
ATOM 7704 N N . ILE B 1 202 ? 136.330 87.035 97.918 1.00 53.76 202 ILE B N 1
ATOM 7705 C CA . ILE B 1 202 ? 136.160 85.986 96.890 1.00 53.51 202 ILE B CA 1
ATOM 7706 C C . ILE B 1 202 ? 136.812 86.386 95.554 1.00 53.77 202 ILE B C 1
ATOM 7707 O O . ILE B 1 202 ? 136.783 87.560 95.181 1.00 53.57 202 ILE B O 1
ATOM 7712 N N . ASP B 1 203 ? 137.406 85.415 94.851 1.00 53.50 203 ASP B N 1
ATOM 7713 C CA . ASP B 1 203 ? 138.178 85.721 93.634 1.00 53.77 203 ASP B CA 1
ATOM 7714 C C . ASP B 1 203 ? 137.290 85.840 92.391 1.00 53.53 203 ASP B C 1
ATOM 7715 O O . ASP B 1 203 ? 136.837 84.830 91.837 1.00 52.54 203 ASP B O 1
ATOM 7720 N N . VAL B 1 204 ? 137.073 87.090 91.968 1.00 53.19 204 VAL B N 1
ATOM 7721 C CA . VAL B 1 204 ? 136.297 87.417 90.770 1.00 52.73 204 VAL B CA 1
ATOM 7722 C C . VAL B 1 204 ? 137.123 87.419 89.472 1.00 53.35 204 VAL B C 1
ATOM 7723 O O . VAL B 1 204 ? 136.617 87.799 88.407 1.00 53.40 204 VAL B O 1
ATOM 7727 N N . ASP B 1 205 ? 138.389 87.005 89.572 1.00 53.41 205 ASP B N 1
ATOM 7728 C CA . ASP B 1 205 ? 139.338 87.101 88.477 1.00 53.75 205 ASP B CA 1
ATOM 7729 C C . ASP B 1 205 ? 139.950 85.745 88.180 1.00 53.95 205 ASP B C 1
ATOM 7730 O O . ASP B 1 205 ? 141.076 85.647 87.738 1.00 54.16 205 ASP B O 1
ATOM 7735 N N . VAL B 1 206 ? 139.173 84.698 88.429 1.00 54.85 206 VAL B N 1
ATOM 7736 C CA . VAL B 1 206 ? 139.538 83.318 88.101 1.00 54.47 206 VAL B CA 1
ATOM 7737 C C . VAL B 1 206 ? 138.358 82.668 87.368 1.00 54.31 206 VAL B C 1
ATOM 7738 O O . VAL B 1 206 ? 137.211 82.846 87.785 1.00 54.22 206 VAL B O 1
ATOM 7742 N N . PRO B 1 207 ? 138.623 81.943 86.256 1.00 54.25 207 PRO B N 1
ATOM 7743 C CA . PRO B 1 207 ? 137.549 81.197 85.586 1.00 54.48 207 PRO B CA 1
ATOM 7744 C C . PRO B 1 207 ? 136.571 80.521 86.561 1.00 54.70 207 PRO B C 1
ATOM 7745 O O . PRO B 1 207 ? 137.004 79.905 87.541 1.00 54.94 207 PRO B O 1
ATOM 7749 N N . TRP B 1 208 ? 135.273 80.641 86.290 1.00 54.84 208 TRP B N 1
ATOM 7750 C CA . TRP B 1 208 ? 134.242 80.116 87.188 1.00 55.19 208 TRP B CA 1
ATOM 7751 C C . TRP B 1 208 ? 134.554 78.666 87.592 1.00 55.80 208 TRP B C 1
ATOM 7752 O O . TRP B 1 208 ? 134.682 78.377 88.787 1.00 55.72 208 TRP B O 1
ATOM 7763 N N . ARG B 1 209 ? 134.727 77.790 86.590 1.00 56.31 209 ARG B N 1
ATOM 7764 C CA . ARG B 1 209 ? 134.991 76.354 86.785 1.00 57.11 209 ARG B CA 1
ATOM 7765 C C . ARG B 1 209 ? 136.116 75.990 87.794 1.00 57.36 209 ARG B C 1
ATOM 7766 O O . ARG B 1 209 ? 136.122 74.877 88.329 1.00 58.16 209 ARG B O 1
ATOM 7774 N N . GLU B 1 210 ? 137.049 76.914 88.042 1.00 57.22 210 GLU B N 1
ATOM 7775 C CA . GLU B 1 210 ? 138.200 76.680 88.922 1.00 57.51 210 GLU B CA 1
ATOM 7776 C C . GLU B 1 210 ? 138.012 77.263 90.329 1.00 57.42 210 GLU B C 1
ATOM 7777 O O . GLU B 1 210 ? 138.959 77.287 91.137 1.00 57.46 210 GLU B O 1
ATOM 7783 N N . LEU B 1 211 ? 136.813 77.779 90.606 1.00 56.60 211 LEU B N 1
ATOM 7784 C CA . LEU B 1 211 ? 136.439 78.141 91.963 1.00 55.81 211 LEU B CA 1
ATOM 7785 C C . LEU B 1 211 ? 136.037 76.866 92.698 1.00 55.80 211 LEU B C 1
ATOM 7786 O O . LEU B 1 211 ? 135.553 75.925 92.059 1.00 55.86 211 LEU B O 1
ATOM 7791 N N . PRO B 1 212 ? 136.294 76.792 94.026 1.00 55.32 212 PRO B N 1
ATOM 7792 C CA . PRO B 1 212 ? 135.801 75.636 94.818 1.00 54.91 212 PRO B CA 1
ATOM 7793 C C . PRO B 1 212 ? 134.303 75.320 94.612 1.00 55.03 212 PRO B C 1
ATOM 7794 O O . PRO B 1 212 ? 133.499 76.229 94.361 1.00 54.88 212 PRO B O 1
ATOM 7798 N N . GLU B 1 213 ? 133.939 74.044 94.732 1.00 55.15 213 GLU B N 1
ATOM 7799 C CA . GLU B 1 213 ? 132.550 73.597 94.571 1.00 55.51 213 GLU B CA 1
ATOM 7800 C C . GLU B 1 213 ? 131.553 74.346 95.473 1.00 55.43 213 GLU B C 1
ATOM 7801 O O . GLU B 1 213 ? 130.406 74.584 95.074 1.00 54.95 213 GLU B O 1
ATOM 7807 N N . GLU B 1 214 ? 132.000 74.725 96.671 1.00 55.14 214 GLU B N 1
ATOM 7808 C CA . GLU B 1 214 ? 131.108 75.355 97.647 1.00 55.19 214 GLU B CA 1
ATOM 7809 C C . GLU B 1 214 ? 130.996 76.868 97.473 1.00 54.74 214 GLU B C 1
ATOM 7810 O O . GLU B 1 214 ? 130.011 77.452 97.920 1.00 54.69 214 GLU B O 1
ATOM 7816 N N . THR B 1 215 ? 132.007 77.494 96.857 1.00 54.49 215 THR B N 1
ATOM 7817 C CA . THR B 1 215 ? 131.935 78.910 96.478 1.00 54.22 215 THR B CA 1
ATOM 7818 C C . THR B 1 215 ? 130.889 79.195 95.377 1.00 54.05 215 THR B C 1
ATOM 7819 O O . THR B 1 215 ? 130.101 80.125 95.495 1.00 54.54 215 THR B O 1
ATOM 7823 N N . ARG B 1 216 ? 130.893 78.390 94.321 1.00 53.71 216 ARG B N 1
ATOM 7824 C CA . ARG B 1 216 ? 129.915 78.462 93.244 1.00 53.00 216 ARG B CA 1
ATOM 7825 C C . ARG B 1 216 ? 128.492 78.167 93.730 1.00 52.81 216 ARG B C 1
ATOM 7826 O O . ARG B 1 216 ? 127.544 78.850 93.338 1.00 52.92 216 ARG B O 1
ATOM 7834 N N . HIS B 1 217 ? 128.334 77.155 94.579 1.00 52.36 217 HIS B N 1
ATOM 7835 C CA . HIS B 1 217 ? 127.010 76.803 95.110 1.00 51.86 217 HIS B CA 1
ATOM 7836 C C . HIS B 1 217 ? 126.448 77.920 95.995 1.00 51.03 217 HIS B C 1
ATOM 7837 O O . HIS B 1 217 ? 125.270 78.188 95.965 1.00 51.32 217 HIS B O 1
ATOM 7844 N N . TRP B 1 218 ? 127.307 78.580 96.762 1.00 50.81 218 TRP B N 1
ATOM 7845 C CA . TRP B 1 218 ? 126.925 79.706 97.587 1.00 50.39 218 TRP B CA 1
ATOM 7846 C C . TRP B 1 218 ? 126.540 80.924 96.733 1.00 49.78 218 TRP B C 1
ATOM 7847 O O . TRP B 1 218 ? 125.448 81.476 96.885 1.00 49.99 218 TRP B O 1
ATOM 7858 N N . ILE B 1 219 ? 127.429 81.333 95.831 1.00 49.31 219 ILE B N 1
ATOM 7859 C CA . ILE B 1 219 ? 127.172 82.488 94.962 1.00 48.69 219 ILE B CA 1
ATOM 7860 C C . ILE B 1 219 ? 125.819 82.358 94.265 1.00 48.89 219 ILE B C 1
ATOM 7861 O O . ILE B 1 219 ? 125.045 83.314 94.236 1.00 49.58 219 ILE B O 1
ATOM 7866 N N . LEU B 1 220 ? 125.519 81.149 93.803 1.00 48.44 220 LEU B N 1
ATOM 7867 C CA . LEU B 1 220 ? 124.343 80.814 93.006 1.00 48.36 220 LEU B CA 1
ATOM 7868 C C . LEU B 1 220 ? 123.061 80.534 93.784 1.00 48.61 220 LEU B C 1
ATOM 7869 O O . LEU B 1 220 ? 121.969 80.811 93.293 1.00 49.06 220 LEU B O 1
ATOM 7874 N N . PHE B 1 221 ? 123.162 79.976 94.987 1.00 49.11 221 PHE B N 1
ATOM 7875 C CA . PHE B 1 221 ? 121.963 79.433 95.634 1.00 49.43 221 PHE B CA 1
ATOM 7876 C C . PHE B 1 221 ? 121.633 79.906 97.044 1.00 50.10 221 PHE B C 1
ATOM 7877 O O . PHE B 1 221 ? 120.490 79.818 97.470 1.00 50.57 221 PHE B O 1
ATOM 7885 N N . THR B 1 222 ? 122.619 80.402 97.772 1.00 50.59 222 THR B N 1
ATOM 7886 C CA . THR B 1 222 ? 122.413 80.742 99.177 1.00 51.23 222 THR B CA 1
ATOM 7887 C C . THR B 1 222 ? 121.293 81.760 99.462 1.00 51.66 222 THR B C 1
ATOM 7888 O O . THR B 1 222 ? 121.001 82.640 98.640 1.00 52.24 222 THR B O 1
ATOM 7892 N N . ASP B 1 223 ? 120.683 81.638 100.635 1.00 51.84 223 ASP B N 1
ATOM 7893 C CA . ASP B 1 223 ? 119.661 82.590 101.068 1.00 52.12 223 ASP B CA 1
ATOM 7894 C C . ASP B 1 223 ? 120.265 83.622 102.006 1.00 51.98 223 ASP B C 1
ATOM 7895 O O . ASP B 1 223 ? 119.570 84.533 102.441 1.00 53.10 223 ASP B O 1
ATOM 7900 N N . GLU B 1 224 ? 121.550 83.460 102.325 1.00 51.55 224 GLU B N 1
ATOM 7901 C CA . GLU B 1 224 ? 122.321 84.463 103.047 1.00 51.46 224 GLU B CA 1
ATOM 7902 C C . GLU B 1 224 ? 122.545 85.743 102.225 1.00 51.74 224 GLU B C 1
ATOM 7903 O O . GLU B 1 224 ? 122.634 85.730 100.975 1.00 50.57 224 GLU B O 1
ATOM 7909 N N . GLN B 1 225 ? 122.625 86.846 102.968 1.00 51.46 225 GLN B N 1
ATOM 7910 C CA . GLN B 1 225 ? 122.739 88.178 102.426 1.00 51.59 225 GLN B CA 1
ATOM 7911 C C . GLN B 1 225 ? 123.576 89.026 103.384 1.00 51.46 225 GLN B C 1
ATOM 7912 O O . GLN B 1 225 ? 123.025 89.847 104.126 1.00 52.24 225 GLN B O 1
ATOM 7918 N N . PRO B 1 226 ? 124.908 88.838 103.385 1.00 51.01 226 PRO B N 1
ATOM 7919 C CA . PRO B 1 226 ? 125.733 89.754 104.151 1.00 51.33 226 PRO B CA 1
ATOM 7920 C C . PRO B 1 226 ? 125.704 91.163 103.585 1.00 51.19 226 PRO B C 1
ATOM 7921 O O . PRO B 1 226 ? 125.573 91.352 102.383 1.00 51.94 226 PRO B O 1
ATOM 7925 N N . VAL B 1 227 ? 125.848 92.129 104.479 1.00 51.80 227 VAL B N 1
ATOM 7926 C CA . VAL B 1 227 ? 125.744 93.535 104.187 1.00 51.38 227 VAL B CA 1
ATOM 7927 C C . VAL B 1 227 ? 127.141 94.054 104.391 1.00 52.36 227 VAL B C 1
ATOM 7928 O O . VAL B 1 227 ? 127.704 93.937 105.495 1.00 53.01 227 VAL B O 1
ATOM 7932 N N . VAL B 1 228 ? 127.734 94.589 103.326 1.00 52.32 228 VAL B N 1
ATOM 7933 C CA . VAL B 1 228 ? 129.153 94.929 103.377 1.00 52.13 228 VAL B CA 1
ATOM 7934 C C . VAL B 1 228 ? 129.461 96.325 102.808 1.00 52.09 228 VAL B C 1
ATOM 7935 O O . VAL B 1 228 ? 128.666 96.870 102.029 1.00 51.94 228 VAL B O 1
ATOM 7939 N N . PRO B 1 229 ? 130.598 96.911 103.234 1.00 51.70 229 PRO B N 1
ATOM 7940 C CA . PRO B 1 229 ? 131.178 98.133 102.675 1.00 51.36 229 PRO B CA 1
ATOM 7941 C C . PRO B 1 229 ? 131.567 97.966 101.221 1.00 50.97 229 PRO B C 1
ATOM 7942 O O . PRO B 1 229 ? 132.365 97.080 100.878 1.00 51.38 229 PRO B O 1
ATOM 7946 N N . VAL B 1 230 ? 131.049 98.851 100.375 1.00 50.87 230 VAL B N 1
ATOM 7947 C CA . VAL B 1 230 ? 131.333 98.783 98.939 1.00 50.06 230 VAL B CA 1
ATOM 7948 C C . VAL B 1 230 ? 132.206 99.949 98.443 1.00 50.05 230 VAL B C 1
ATOM 7949 O O . VAL B 1 230 ? 131.895 101.109 98.678 1.00 49.61 230 VAL B O 1
ATOM 7953 N N . TYR B 1 231 ? 133.301 99.604 97.763 1.00 50.50 231 TYR B N 1
ATOM 7954 C CA . TYR B 1 231 ? 134.297 100.555 97.296 1.00 50.83 231 TYR B CA 1
ATOM 7955 C C . TYR B 1 231 ? 134.471 100.465 95.757 1.00 50.90 231 TYR B C 1
ATOM 7956 O O . TYR B 1 231 ? 135.410 99.827 95.259 1.00 49.84 231 TYR B O 1
ATOM 7965 N N . PRO B 1 232 ? 133.559 101.083 94.991 1.00 51.32 232 PRO B N 1
ATOM 7966 C CA . PRO B 1 232 ? 133.671 100.890 93.546 1.00 52.23 232 PRO B CA 1
ATOM 7967 C C . PRO B 1 232 ? 134.994 101.389 92.950 1.00 53.05 232 PRO B C 1
ATOM 7968 O O . PRO B 1 232 ? 135.544 102.390 93.409 1.00 53.91 232 PRO B O 1
ATOM 7972 N N . GLY B 1 233 ? 135.529 100.655 91.981 1.00 53.53 233 GLY B N 1
ATOM 7973 C CA . GLY B 1 233 ? 136.724 101.099 91.277 1.00 54.81 233 GLY B CA 1
ATOM 7974 C C . GLY B 1 233 ? 138.062 100.578 91.774 1.00 55.21 233 GLY B C 1
ATOM 7975 O O . GLY B 1 233 ? 139.003 100.421 90.978 1.00 55.47 233 GLY B O 1
ATOM 7976 N N . LEU B 1 234 ? 138.158 100.321 93.076 1.00 55.17 234 LEU B N 1
ATOM 7977 C CA . LEU B 1 234 ? 139.402 99.835 93.684 1.00 55.45 234 LEU B CA 1
ATOM 7978 C C . LEU B 1 234 ? 139.737 98.456 93.168 1.00 55.72 234 LEU B C 1
ATOM 7979 O O . LEU B 1 234 ? 138.871 97.737 92.747 1.00 56.30 234 LEU B O 1
ATOM 7984 N N . THR B 1 235 ? 141.002 98.083 93.203 1.00 56.63 235 THR B N 1
ATOM 7985 C CA . THR B 1 235 ? 141.387 96.722 92.858 1.00 57.13 235 THR B CA 1
ATOM 7986 C C . THR B 1 235 ? 141.086 95.825 94.064 1.00 57.50 235 THR B C 1
ATOM 7987 O O . THR B 1 235 ? 140.821 96.338 95.139 1.00 57.27 235 THR B O 1
ATOM 7991 N N . PRO B 1 236 ? 141.109 94.485 93.893 1.00 58.19 236 PRO B N 1
ATOM 7992 C CA . PRO B 1 236 ? 140.940 93.629 95.071 1.00 59.01 236 PRO B CA 1
ATOM 7993 C C . PRO B 1 236 ? 141.933 93.929 96.213 1.00 59.79 236 PRO B C 1
ATOM 7994 O O . PRO B 1 236 ? 141.507 94.019 97.364 1.00 60.56 236 PRO B O 1
ATOM 7998 N N . ALA B 1 237 ? 143.221 94.104 95.895 1.00 60.58 237 ALA B N 1
ATOM 7999 C CA . ALA B 1 237 ? 144.266 94.363 96.903 1.00 61.11 237 ALA B CA 1
ATOM 8000 C C . ALA B 1 237 ? 144.084 95.709 97.590 1.00 61.64 237 ALA B C 1
ATOM 8001 O O . ALA B 1 237 ? 144.340 95.831 98.790 1.00 62.63 237 ALA B O 1
ATOM 8003 N N . GLU B 1 238 ? 143.660 96.716 96.831 1.00 61.59 238 GLU B N 1
ATOM 8004 C CA . GLU B 1 238 ? 143.352 98.020 97.398 1.00 61.66 238 GLU B CA 1
ATOM 8005 C C . GLU B 1 238 ? 142.123 97.956 98.273 1.00 61.99 238 GLU B C 1
ATOM 8006 O O . GLU B 1 238 ? 142.011 98.715 99.236 1.00 62.72 238 GLU B O 1
ATOM 8012 N N . THR B 1 239 ? 141.187 97.081 97.912 1.00 62.09 239 THR B N 1
ATOM 8013 C CA . THR B 1 239 ? 139.903 96.960 98.605 1.00 62.07 239 THR B CA 1
ATOM 8014 C C . THR B 1 239 ? 140.098 96.444 100.042 1.00 62.40 239 THR B C 1
ATOM 8015 O O . THR B 1 239 ? 139.445 96.928 100.976 1.00 61.28 239 THR B O 1
ATOM 8019 N N . GLN B 1 240 ? 141.012 95.474 100.186 1.00 62.58 240 GLN B N 1
ATOM 8020 C CA . GLN B 1 240 ? 141.248 94.770 101.444 1.00 62.82 240 GLN B CA 1
ATOM 8021 C C . GLN B 1 240 ? 141.949 95.625 102.475 1.00 63.20 240 GLN B C 1
ATOM 8022 O O . GLN B 1 240 ? 141.844 95.363 103.670 1.00 63.58 240 GLN B O 1
ATOM 8028 N N . ARG B 1 241 ? 142.674 96.636 102.018 1.00 63.53 241 ARG B N 1
ATOM 8029 C CA . ARG B 1 241 ? 143.372 97.505 102.931 1.00 63.85 241 ARG B CA 1
ATOM 8030 C C . ARG B 1 241 ? 142.611 98.763 103.222 1.00 63.72 241 ARG B C 1
ATOM 8031 O O . ARG B 1 241 ? 142.841 99.400 104.249 1.00 64.18 241 ARG B O 1
ATOM 8039 N N . ALA B 1 242 ? 141.701 99.119 102.326 1.00 63.59 242 ALA B N 1
ATOM 8040 C CA . ALA B 1 242 ? 140.629 100.046 102.658 1.00 63.38 242 ALA B CA 1
ATOM 8041 C C . ALA B 1 242 ? 139.832 99.512 103.861 1.00 63.52 242 ALA B C 1
ATOM 8042 O O . ALA B 1 242 ? 139.474 100.270 104.762 1.00 64.04 242 ALA B O 1
ATOM 8044 N N . LEU B 1 243 ? 139.553 98.208 103.850 1.00 63.85 243 LEU B N 1
ATOM 8045 C CA . LEU B 1 243 ? 138.840 97.507 104.927 1.00 64.20 243 LEU B CA 1
ATOM 8046 C C . LEU B 1 243 ? 139.675 97.482 106.202 1.00 64.84 243 LEU B C 1
ATOM 8047 O O . LEU B 1 243 ? 139.209 97.894 107.256 1.00 64.48 243 LEU B O 1
ATOM 8052 N N . LYS B 1 244 ? 140.909 96.984 106.083 1.00 65.74 244 LYS B N 1
ATOM 8053 C CA . LYS B 1 244 ? 141.859 96.893 107.192 1.00 66.53 244 LYS B CA 1
ATOM 8054 C C . LYS B 1 244 ? 141.882 98.171 108.043 1.00 66.77 244 LYS B C 1
ATOM 8055 O O . LYS B 1 244 ? 141.688 98.109 109.263 1.00 67.26 244 LYS B O 1
ATOM 8061 N N . LYS B 1 245 ? 142.079 99.321 107.398 1.00 66.69 245 LYS B N 1
ATOM 8062 C CA . LYS B 1 245 ? 142.161 100.599 108.097 1.00 67.07 245 LYS B CA 1
ATOM 8063 C C . LYS B 1 245 ? 140.828 101.347 108.248 1.00 66.86 245 LYS B C 1
ATOM 8064 O O . LYS B 1 245 ? 140.803 102.519 108.628 1.00 67.04 245 LYS B O 1
ATOM 8070 N N . LYS B 1 246 ? 139.730 100.664 107.940 1.00 66.65 246 LYS B N 1
ATOM 8071 C CA . LYS B 1 246 ? 138.364 101.179 108.139 1.00 66.12 246 LYS B CA 1
ATOM 8072 C C . LYS B 1 246 ? 138.016 102.463 107.347 1.00 65.68 246 LYS B C 1
ATOM 8073 O O . LYS B 1 246 ? 137.285 103.339 107.841 1.00 65.65 246 LYS B O 1
ATOM 8079 N N . MET B 1 247 ? 138.515 102.557 106.112 1.00 64.69 247 MET B N 1
ATOM 8080 C CA . MET B 1 247 ? 138.184 103.675 105.229 1.00 63.52 247 MET B CA 1
ATOM 8081 C C . MET B 1 247 ? 136.674 103.671 104.936 1.00 62.21 247 MET B C 1
ATOM 8082 O O . MET B 1 247 ? 136.096 102.615 104.692 1.00 62.27 247 MET B O 1
ATOM 8087 N N . GLU B 1 248 ? 136.051 104.849 104.998 1.00 60.94 248 GLU B N 1
ATOM 8088 C CA . GLU B 1 248 ? 134.615 105.045 104.760 1.00 60.06 248 GLU B CA 1
ATOM 8089 C C . GLU B 1 248 ? 134.259 104.697 103.311 1.00 58.98 248 GLU B C 1
ATOM 8090 O O . GLU B 1 248 ? 134.927 105.191 102.406 1.00 59.72 248 GLU B O 1
ATOM 8096 N N . PRO B 1 249 ? 133.227 103.848 103.078 1.00 57.48 249 PRO B N 1
ATOM 8097 C CA . PRO B 1 249 ? 132.917 103.441 101.691 1.00 56.43 249 PRO B CA 1
ATOM 8098 C C . PRO B 1 249 ? 131.903 104.365 100.986 1.00 55.26 249 PRO B C 1
ATOM 8099 O O . PRO B 1 249 ? 131.387 105.282 101.613 1.00 55.47 249 PRO B O 1
ATOM 8103 N N . SER B 1 250 ? 131.597 104.114 99.710 1.00 53.95 250 SER B N 1
ATOM 8104 C CA . SER B 1 250 ? 130.563 104.894 99.009 1.00 52.45 250 SER B CA 1
ATOM 8105 C C . SER B 1 250 ? 129.148 104.599 99.517 1.00 51.32 250 SER B C 1
ATOM 8106 O O . SER B 1 250 ? 128.309 105.483 99.600 1.00 50.74 250 SER B O 1
ATOM 8109 N N . TYR B 1 251 ? 128.881 103.329 99.798 1.00 50.33 251 TYR B N 1
ATOM 8110 C CA . TYR B 1 251 ? 127.578 102.910 100.288 1.00 48.98 251 TYR B CA 1
ATOM 8111 C C . TYR B 1 251 ? 127.762 101.515 100.863 1.00 47.91 251 TYR B C 1
ATOM 8112 O O . TYR B 1 251 ? 128.825 100.927 100.714 1.00 48.00 251 TYR B O 1
ATOM 8121 N N . MET B 1 252 ? 126.743 101.016 101.553 1.00 47.76 252 MET B N 1
ATOM 8122 C CA . MET B 1 252 ? 126.721 99.645 102.058 1.00 47.64 252 MET B CA 1
ATOM 8123 C C . MET B 1 252 ? 125.893 98.796 101.101 1.00 47.44 252 MET B C 1
ATOM 8124 O O . MET B 1 252 ? 124.763 99.162 100.755 1.00 47.43 252 MET B O 1
ATOM 8129 N N . GLY B 1 253 ? 126.472 97.686 100.661 1.00 47.31 253 GLY B N 1
ATOM 8130 C CA . GLY B 1 253 ? 125.831 96.780 99.719 1.00 47.14 253 GLY B CA 1
ATOM 8131 C C . GLY B 1 253 ? 125.416 95.491 100.399 1.00 47.75 253 GLY B C 1
ATOM 8132 O O . GLY B 1 253 ? 126.115 95.006 101.292 1.00 48.02 253 GLY B O 1
ATOM 8133 N N . THR B 1 254 ? 124.284 94.935 99.959 1.00 48.07 254 THR B N 1
ATOM 8134 C CA . THR B 1 254 ? 123.732 93.667 100.463 1.00 48.14 254 THR B CA 1
ATOM 8135 C C . THR B 1 254 ? 123.853 92.548 99.411 1.00 47.98 254 THR B C 1
ATOM 8136 O O . THR B 1 254 ? 123.244 92.650 98.351 1.00 47.91 254 THR B O 1
ATOM 8140 N N . PHE B 1 255 ? 124.597 91.478 99.709 1.00 47.58 255 PHE B N 1
ATOM 8141 C CA . PHE B 1 255 ? 124.728 90.370 98.750 1.00 47.95 255 PHE B CA 1
ATOM 8142 C C . PHE B 1 255 ? 123.366 89.771 98.402 1.00 48.21 255 PHE B C 1
ATOM 8143 O O . PHE B 1 255 ? 122.505 89.666 99.243 1.00 47.87 255 PHE B O 1
ATOM 8151 N N . SER B 1 256 ? 123.151 89.431 97.138 1.00 48.86 256 SER B N 1
ATOM 8152 C CA . SER B 1 256 ? 122.029 88.576 96.828 1.00 49.05 256 SER B CA 1
ATOM 8153 C C . SER B 1 256 ? 122.408 87.568 95.754 1.00 48.90 256 SER B C 1
ATOM 8154 O O . SER B 1 256 ? 122.974 87.938 94.713 1.00 50.06 256 SER B O 1
ATOM 8157 N N . SER B 1 257 ? 122.129 86.289 96.024 1.00 49.18 257 SER B N 1
ATOM 8158 C CA . SER B 1 257 ? 122.542 85.151 95.165 1.00 48.68 257 SER B CA 1
ATOM 8159 C C . SER B 1 257 ? 121.938 85.145 93.745 1.00 49.10 257 SER B C 1
ATOM 8160 O O . SER B 1 257 ? 120.902 85.738 93.512 1.00 48.99 257 SER B O 1
ATOM 8163 N N . ALA B 1 258 ? 122.579 84.465 92.795 1.00 49.05 258 ALA B N 1
ATOM 8164 C CA . ALA B 1 258 ? 122.031 84.393 91.451 1.00 48.95 258 ALA B CA 1
ATOM 8165 C C . ALA B 1 258 ? 120.577 83.946 91.514 1.00 49.23 258 ALA B C 1
ATOM 8166 O O . ALA B 1 258 ? 119.710 84.593 90.943 1.00 49.34 258 ALA B O 1
ATOM 8168 N N . ARG B 1 259 ? 120.304 82.876 92.261 1.00 49.31 259 ARG B N 1
ATOM 8169 C CA . ARG B 1 259 ? 118.939 82.386 92.431 1.00 50.36 259 ARG B CA 1
ATOM 8170 C C . ARG B 1 259 ? 117.957 83.401 93.035 1.00 50.96 259 ARG B C 1
ATOM 8171 O O . ARG B 1 259 ? 116.844 83.609 92.497 1.00 50.93 259 ARG B O 1
ATOM 8179 N N . ARG B 1 260 ? 118.362 84.007 94.162 1.00 51.30 260 ARG B N 1
ATOM 8180 C CA A ARG B 1 260 ? 117.586 85.046 94.818 0.50 51.15 260 ARG B CA 1
ATOM 8181 C CA B ARG B 1 260 ? 117.550 85.021 94.795 0.50 51.17 260 ARG B CA 1
ATOM 8182 C C . ARG B 1 260 ? 117.218 86.151 93.838 1.00 51.44 260 ARG B C 1
ATOM 8183 O O . ARG B 1 260 ? 116.074 86.584 93.776 1.00 52.34 260 ARG B O 1
ATOM 8198 N N . HIS B 1 261 ? 118.197 86.627 93.081 1.00 51.31 261 HIS B N 1
ATOM 8199 C CA . HIS B 1 261 ? 117.908 87.737 92.195 1.00 51.80 261 HIS B CA 1
ATOM 8200 C C . HIS B 1 261 ? 116.825 87.370 91.202 1.00 51.99 261 HIS B C 1
ATOM 8201 O O . HIS B 1 261 ? 115.837 88.064 91.102 1.00 51.55 261 HIS B O 1
ATOM 8208 N N . VAL B 1 262 ? 117.023 86.249 90.505 1.00 52.56 262 VAL B N 1
ATOM 8209 C CA . VAL B 1 262 ? 116.111 85.738 89.504 1.00 53.03 262 VAL B CA 1
ATOM 8210 C C . VAL B 1 262 ? 114.700 85.494 90.047 1.00 53.74 262 VAL B C 1
ATOM 8211 O O . VAL B 1 262 ? 113.716 85.977 89.477 1.00 53.75 262 VAL B O 1
ATOM 8215 N N . LEU B 1 263 ? 114.595 84.755 91.148 1.00 54.23 263 LEU B N 1
ATOM 8216 C CA . LEU B 1 263 ? 113.283 84.408 91.691 1.00 54.50 263 LEU B CA 1
ATOM 8217 C C . LEU B 1 263 ? 112.590 85.611 92.308 1.00 55.42 263 LEU B C 1
ATOM 8218 O O . LEU B 1 263 ? 111.398 85.815 92.121 1.00 55.34 263 LEU B O 1
ATOM 8223 N N . HIS B 1 264 ? 113.334 86.424 93.042 1.00 56.92 264 HIS B N 1
ATOM 8224 C CA . HIS B 1 264 ? 112.745 87.609 93.630 1.00 58.08 264 HIS B CA 1
ATOM 8225 C C . HIS B 1 264 ? 112.239 88.589 92.576 1.00 58.69 264 HIS B C 1
ATOM 8226 O O . HIS B 1 264 ? 111.143 89.092 92.688 1.00 58.73 264 HIS B O 1
ATOM 8233 N N . THR B 1 265 ? 113.030 88.862 91.550 1.00 59.90 265 THR B N 1
ATOM 8234 C CA . THR B 1 265 ? 112.589 89.803 90.535 1.00 61.47 265 THR B CA 1
ATOM 8235 C C . THR B 1 265 ? 111.352 89.278 89.799 1.00 62.06 265 THR B C 1
ATOM 8236 O O . THR B 1 265 ? 110.338 89.944 89.789 1.00 62.67 265 THR B O 1
ATOM 8240 N N . PHE B 1 266 ? 111.412 88.076 89.232 1.00 63.22 266 PHE B N 1
ATOM 8241 C CA . PHE B 1 266 ? 110.256 87.458 88.579 1.00 64.14 266 PHE B CA 1
ATOM 8242 C C . PHE B 1 266 ? 108.922 87.604 89.346 1.00 65.26 266 PHE B C 1
ATOM 8243 O O . PHE B 1 266 ? 107.876 87.863 88.736 1.00 65.56 266 PHE B O 1
ATOM 8251 N N . ALA B 1 267 ? 108.960 87.436 90.670 1.00 65.98 267 ALA B N 1
ATOM 8252 C CA . ALA B 1 267 ? 107.754 87.444 91.498 1.00 66.78 267 ALA B CA 1
ATOM 8253 C C . ALA B 1 267 ? 107.242 88.843 91.859 1.00 67.55 267 ALA B C 1
ATOM 8254 O O . ALA B 1 267 ? 106.047 89.033 92.104 1.00 67.42 267 ALA B O 1
ATOM 8256 N N . ASN B 1 268 ? 108.141 89.816 91.893 1.00 68.60 268 ASN B N 1
ATOM 8257 C CA . ASN B 1 268 ? 107.816 91.125 92.438 1.00 69.95 268 ASN B CA 1
ATOM 8258 C C . ASN B 1 268 ? 107.837 92.252 91.407 1.00 71.17 268 ASN B C 1
ATOM 8259 O O . ASN B 1 268 ? 107.153 93.269 91.596 1.00 71.82 268 ASN B O 1
ATOM 8264 N N . THR B 1 269 ? 108.612 92.086 90.335 1.00 72.28 269 THR B N 1
ATOM 8265 C CA . THR B 1 269 ? 108.724 93.123 89.300 1.00 73.33 269 THR B CA 1
ATOM 8266 C C . THR B 1 269 ? 107.393 93.409 88.602 1.00 74.36 269 THR B C 1
ATOM 8267 O O . THR B 1 269 ? 106.519 92.532 88.498 1.00 74.22 269 THR B O 1
ATOM 8271 N N . GLU B 1 270 ? 107.274 94.651 88.133 1.00 75.64 270 GLU B N 1
ATOM 8272 C CA . GLU B 1 270 ? 106.092 95.171 87.439 1.00 76.78 270 GLU B CA 1
ATOM 8273 C C . GLU B 1 270 ? 106.464 95.686 86.031 1.00 77.31 270 GLU B C 1
ATOM 8274 O O . GLU B 1 270 ? 105.659 96.321 85.352 1.00 77.64 270 GLU B O 1
ATOM 8280 N N . SER B 1 271 ? 107.702 95.417 85.619 1.00 77.85 271 SER B N 1
ATOM 8281 C CA . SER B 1 271 ? 108.163 95.680 84.261 1.00 78.07 271 SER B CA 1
ATOM 8282 C C . SER B 1 271 ? 107.861 94.462 83.393 1.00 78.26 271 SER B C 1
ATOM 8283 O O . SER B 1 271 ? 107.937 93.323 83.858 1.00 78.43 271 SER B O 1
ATOM 8286 N N . ALA B 1 272 ? 107.514 94.711 82.134 1.00 78.57 272 ALA B N 1
ATOM 8287 C CA . ALA B 1 272 ? 107.252 93.646 81.165 1.00 78.55 272 ALA B CA 1
ATOM 8288 C C . ALA B 1 272 ? 108.558 93.000 80.701 1.00 78.39 272 ALA B C 1
ATOM 8289 O O . ALA B 1 272 ? 108.646 91.779 80.553 1.00 78.31 272 ALA B O 1
ATOM 8291 N N . SER B 1 273 ? 109.569 93.839 80.499 1.00 78.35 273 SER B N 1
ATOM 8292 C CA . SER B 1 273 ? 110.855 93.434 79.932 1.00 78.12 273 SER B CA 1
ATOM 8293 C C . SER B 1 273 ? 111.780 92.768 80.940 1.00 78.01 273 SER B C 1
ATOM 8294 O O . SER B 1 273 ? 112.681 92.016 80.555 1.00 77.80 273 SER B O 1
ATOM 8297 N N . MET B 1 274 ? 111.563 93.075 82.222 1.00 77.99 274 MET B N 1
ATOM 8298 C CA . MET B 1 274 ? 112.315 92.473 83.323 1.00 77.83 274 MET B CA 1
ATOM 8299 C C . MET B 1 274 ? 111.962 91.013 83.473 1.00 77.16 274 MET B C 1
ATOM 8300 O O . MET B 1 274 ? 112.815 90.145 83.273 1.00 77.29 274 MET B O 1
ATOM 8305 N N . LYS B 1 275 ? 110.699 90.768 83.822 1.00 76.33 275 LYS B N 1
ATOM 8306 C CA . LYS B 1 275 ? 110.128 89.432 83.974 1.00 75.52 275 LYS B CA 1
ATOM 8307 C C . LYS B 1 275 ? 110.632 88.473 82.895 1.00 74.92 275 LYS B C 1
ATOM 8308 O O . LYS B 1 275 ? 111.206 87.425 83.211 1.00 75.01 275 LYS B O 1
ATOM 8314 N N . LYS B 1 276 ? 110.448 88.859 81.631 1.00 74.05 276 LYS B N 1
ATOM 8315 C CA . LYS B 1 276 ? 110.923 88.091 80.473 1.00 73.19 276 LYS B CA 1
ATOM 8316 C C . LYS B 1 276 ? 112.442 87.869 80.428 1.00 72.41 276 LYS B C 1
ATOM 8317 O O . LYS B 1 276 ? 112.892 86.795 80.028 1.00 72.51 276 LYS B O 1
ATOM 8323 N N . ARG B 1 277 ? 113.232 88.869 80.810 1.00 71.44 277 ARG B N 1
ATOM 8324 C CA . ARG B 1 277 ? 114.688 88.709 80.788 1.00 70.86 277 ARG B CA 1
ATOM 8325 C C . ARG B 1 277 ? 115.091 87.625 81.777 1.00 70.14 277 ARG B C 1
ATOM 8326 O O . ARG B 1 277 ? 115.798 86.668 81.443 1.00 70.00 277 ARG B O 1
ATOM 8334 N N . VAL B 1 278 ? 114.611 87.802 82.999 1.00 68.94 278 VAL B N 1
ATOM 8335 C CA . VAL B 1 278 ? 114.886 86.916 84.109 1.00 68.23 278 VAL B CA 1
ATOM 8336 C C . VAL B 1 278 ? 114.332 85.484 83.890 1.00 67.75 278 VAL B C 1
ATOM 8337 O O . VAL B 1 278 ? 114.906 84.502 84.371 1.00 66.94 278 VAL B O 1
ATOM 8341 N N . GLN B 1 279 ? 113.265 85.370 83.101 1.00 67.43 279 GLN B N 1
ATOM 8342 C CA . GLN B 1 279 ? 112.666 84.071 82.772 1.00 67.03 279 GLN B CA 1
ATOM 8343 C C . GLN B 1 279 ? 113.563 83.205 81.909 1.00 66.14 279 GLN B C 1
ATOM 8344 O O . GLN B 1 279 ? 113.406 81.983 81.874 1.00 66.38 279 GLN B O 1
ATOM 8350 N N . GLY B 1 280 ? 114.502 83.850 81.227 1.00 65.13 280 GLY B N 1
ATOM 8351 C CA . GLY B 1 280 ? 115.479 83.180 80.377 1.00 63.91 280 GLY B CA 1
ATOM 8352 C C . GLY B 1 280 ? 116.434 82.279 81.131 1.00 62.94 280 GLY B C 1
ATOM 8353 O O . GLY B 1 280 ? 116.982 81.333 80.559 1.00 63.11 280 GLY B O 1
ATOM 8354 N N . TYR B 1 281 ? 116.618 82.564 82.419 1.00 61.42 281 TYR B N 1
ATOM 8355 C CA . TYR B 1 281 ? 117.537 81.804 83.264 1.00 59.97 281 TYR B CA 1
ATOM 8356 C C . TYR B 1 281 ? 116.769 80.796 84.131 1.00 60.04 281 TYR B C 1
ATOM 8357 O O . TYR B 1 281 ? 117.332 80.114 84.994 1.00 59.25 281 TYR B O 1
ATOM 8366 N N . MET B 1 282 ? 115.472 80.689 83.891 1.00 60.66 282 MET B N 1
ATOM 8367 C CA . MET B 1 282 ? 114.687 79.745 84.672 1.00 62.36 282 MET B CA 1
ATOM 8368 C C . MET B 1 282 ? 113.931 78.710 83.851 1.00 62.81 282 MET B C 1
ATOM 8369 O O . MET B 1 282 ? 113.388 79.016 82.784 1.00 63.06 282 MET B O 1
ATOM 8374 N N . ILE B 1 283 ? 113.944 77.476 84.368 1.00 63.34 283 ILE B N 1
ATOM 8375 C CA . ILE B 1 283 ? 113.398 76.288 83.684 1.00 63.43 283 ILE B CA 1
ATOM 8376 C C . ILE B 1 283 ? 112.027 75.892 84.227 1.00 63.87 283 ILE B C 1
ATOM 8377 O O . ILE B 1 283 ? 111.852 75.729 85.433 1.00 63.83 283 ILE B O 1
ATOM 8382 N N . SER B 1 284 ? 111.071 75.733 83.312 1.00 64.84 284 SER B N 1
ATOM 8383 C CA . SER B 1 284 ? 109.693 75.311 83.619 1.00 65.43 284 SER B CA 1
ATOM 8384 C C . SER B 1 284 ? 109.507 73.786 83.592 1.00 65.92 284 SER B C 1
ATOM 8385 O O . SER B 1 284 ? 109.982 73.111 82.679 1.00 66.07 284 SER B O 1
ATOM 8388 N N . GLU B 1 285 ? 108.818 73.252 84.597 1.00 66.74 285 GLU B N 1
ATOM 8389 C CA . GLU B 1 285 ? 108.632 71.807 84.723 1.00 67.98 285 GLU B CA 1
ATOM 8390 C C . GLU B 1 285 ? 107.328 71.401 85.430 1.00 67.84 285 GLU B C 1
ATOM 8391 O O . GLU B 1 285 ? 106.821 72.120 86.297 1.00 68.41 285 GLU B O 1
ATOM 8397 N N . GLU B 1 286 ? 106.803 70.237 85.060 1.00 67.67 286 GLU B N 1
ATOM 8398 C CA . GLU B 1 286 ? 105.648 69.656 85.733 1.00 67.89 286 GLU B CA 1
ATOM 8399 C C . GLU B 1 286 ? 105.897 69.693 87.237 1.00 67.55 286 GLU B C 1
ATOM 8400 O O . GLU B 1 286 ? 106.982 69.332 87.696 1.00 67.54 286 GLU B O 1
ATOM 8406 N N . CYS B 1 287 ? 104.901 70.123 88.006 1.00 67.65 287 CYS B N 1
ATOM 8407 C CA . CYS B 1 287 ? 105.088 70.273 89.445 1.00 67.45 287 CYS B CA 1
ATOM 8408 C C . CYS B 1 287 ? 105.272 68.928 90.160 1.00 67.55 287 CYS B C 1
ATOM 8409 O O . CYS B 1 287 ? 104.440 68.036 90.027 1.00 67.21 287 CYS B O 1
ATOM 8412 N N . PRO B 1 288 ? 106.383 68.784 90.914 1.00 67.94 288 PRO B N 1
ATOM 8413 C CA . PRO B 1 288 ? 106.820 67.566 91.607 1.00 67.92 288 PRO B CA 1
ATOM 8414 C C . PRO B 1 288 ? 105.795 66.915 92.538 1.00 67.93 288 PRO B C 1
ATOM 8415 O O . PRO B 1 288 ? 105.726 65.687 92.586 1.00 68.47 288 PRO B O 1
ATOM 8419 N N . LEU B 1 289 ? 105.030 67.725 93.277 1.00 67.92 289 LEU B N 1
ATOM 8420 C CA . LEU B 1 289 ? 103.998 67.223 94.196 1.00 67.77 289 LEU B CA 1
ATOM 8421 C C . LEU B 1 289 ? 102.725 66.724 93.504 1.00 67.54 289 LEU B C 1
ATOM 8422 O O . LEU B 1 289 ? 102.392 65.546 93.608 1.00 67.62 289 LEU B O 1
ATOM 8427 N N . CYS B 1 290 ? 102.012 67.615 92.816 1.00 66.99 290 CYS B N 1
ATOM 8428 C CA . CYS B 1 290 ? 100.731 67.254 92.211 1.00 66.39 290 CYS B CA 1
ATOM 8429 C C . CYS B 1 290 ? 100.834 66.550 90.869 1.00 66.21 290 CYS B C 1
ATOM 8430 O O . CYS B 1 290 ? 99.869 65.963 90.417 1.00 66.81 290 CYS B O 1
ATOM 8433 N N . HIS B 1 291 ? 101.994 66.619 90.230 1.00 65.99 291 HIS B N 1
ATOM 8434 C CA . HIS B 1 291 ? 102.199 65.997 88.926 1.00 65.73 291 HIS B CA 1
ATOM 8435 C C . HIS B 1 291 ? 101.299 66.594 87.831 1.00 64.60 291 HIS B C 1
ATOM 8436 O O . HIS B 1 291 ? 100.799 65.865 86.975 1.00 64.65 291 HIS B O 1
ATOM 8443 N N . GLY B 1 292 ? 101.091 67.906 87.860 1.00 63.31 292 GLY B N 1
ATOM 8444 C CA . GLY B 1 292 ? 100.306 68.578 86.823 1.00 62.95 292 GLY B CA 1
ATOM 8445 C C . GLY B 1 292 ? 98.811 68.705 87.070 1.00 62.70 292 GLY B C 1
ATOM 8446 O O . GLY B 1 292 ? 98.155 69.572 86.484 1.00 62.51 292 GLY B O 1
ATOM 8447 N N . LYS B 1 293 ? 98.272 67.802 87.894 1.00 62.30 293 LYS B N 1
ATOM 8448 C CA . LYS B 1 293 ? 96.945 67.919 88.487 1.00 61.97 293 LYS B CA 1
ATOM 8449 C C . LYS B 1 293 ? 97.203 68.978 89.514 1.00 62.48 293 LYS B C 1
ATOM 8450 O O . LYS B 1 293 ? 98.269 68.981 90.115 1.00 64.09 293 LYS B O 1
ATOM 8456 N N . ARG B 1 294 ? 96.297 69.916 89.709 1.00 61.98 294 ARG B N 1
ATOM 8457 C CA . ARG B 1 294 ? 96.722 71.154 90.375 1.00 61.15 294 ARG B CA 1
ATOM 8458 C C . ARG B 1 294 ? 96.196 71.292 91.787 1.00 60.81 294 ARG B C 1
ATOM 8459 O O . ARG B 1 294 ? 96.075 72.415 92.288 1.00 60.95 294 ARG B O 1
ATOM 8467 N N . LEU B 1 295 ? 95.888 70.156 92.422 1.00 60.05 295 LEU B N 1
ATOM 8468 C CA . LEU B 1 295 ? 95.173 70.122 93.687 1.00 59.62 295 LEU B CA 1
ATOM 8469 C C . LEU B 1 295 ? 95.985 69.438 94.785 1.00 59.99 295 LEU B C 1
ATOM 8470 O O . LEU B 1 295 ? 97.011 68.807 94.516 1.00 60.27 295 LEU B O 1
ATOM 8475 N N . ARG B 1 296 ? 95.491 69.539 96.018 1.00 59.79 296 ARG B N 1
ATOM 8476 C CA . ARG B 1 296 ? 96.121 68.901 97.166 1.00 60.04 296 ARG B CA 1
ATOM 8477 C C . ARG B 1 296 ? 96.040 67.397 97.078 1.00 59.84 296 ARG B C 1
ATOM 8478 O O . ARG B 1 296 ? 95.115 66.848 96.483 1.00 60.39 296 ARG B O 1
ATOM 8486 N N . GLN B 1 297 ? 97.017 66.725 97.661 1.00 60.18 297 GLN B N 1
ATOM 8487 C CA . GLN B 1 297 ? 97.042 65.265 97.662 1.00 60.48 297 GLN B CA 1
ATOM 8488 C C . GLN B 1 297 ? 95.783 64.644 98.289 1.00 60.73 297 GLN B C 1
ATOM 8489 O O . GLN B 1 297 ? 95.342 63.575 97.854 1.00 60.92 297 GLN B O 1
ATOM 8495 N N . GLU B 1 298 ? 95.194 65.319 99.283 1.00 60.62 298 GLU B N 1
ATOM 8496 C CA . GLU B 1 298 ? 93.982 64.809 99.936 1.00 60.64 298 GLU B CA 1
ATOM 8497 C C . GLU B 1 298 ? 92.714 64.862 99.073 1.00 59.90 298 GLU B C 1
ATOM 8498 O O . GLU B 1 298 ? 91.816 64.032 99.229 1.00 60.09 298 GLU B O 1
ATOM 8504 N N . ALA B 1 299 ? 92.646 65.832 98.171 1.00 58.91 299 ALA B N 1
ATOM 8505 C CA . ALA B 1 299 ? 91.567 65.911 97.195 1.00 57.80 299 ALA B CA 1
ATOM 8506 C C . ALA B 1 299 ? 91.795 64.915 96.049 1.00 57.20 299 ALA B C 1
ATOM 8507 O O . ALA B 1 299 ? 90.847 64.349 95.508 1.00 56.84 299 ALA B O 1
ATOM 8509 N N . LEU B 1 300 ? 93.057 64.691 95.700 1.00 56.63 300 LEU B N 1
ATOM 8510 C CA . LEU B 1 300 ? 93.428 63.718 94.668 1.00 56.28 300 LEU B CA 1
ATOM 8511 C C . LEU B 1 300 ? 93.120 62.270 95.025 1.00 56.30 300 LEU B C 1
ATOM 8512 O O . LEU B 1 300 ? 92.840 61.434 94.151 1.00 55.95 300 LEU B O 1
ATOM 8517 N N . ASN B 1 301 ? 93.179 61.980 96.319 1.00 56.47 301 ASN B N 1
ATOM 8518 C CA . ASN B 1 301 ? 92.970 60.637 96.810 1.00 56.15 301 ASN B CA 1
ATOM 8519 C C . ASN B 1 301 ? 91.512 60.214 96.806 1.00 55.57 301 ASN B C 1
ATOM 8520 O O . ASN B 1 301 ? 91.212 59.013 96.815 1.00 55.81 301 ASN B O 1
ATOM 8525 N N . VAL B 1 302 ? 90.605 61.190 96.827 1.00 54.64 302 VAL B N 1
ATOM 8526 C CA . VAL B 1 302 ? 89.172 60.903 96.714 1.00 53.63 302 VAL B CA 1
ATOM 8527 C C . VAL B 1 302 ? 88.840 60.560 95.270 1.00 53.98 302 VAL B C 1
ATOM 8528 O O . VAL B 1 302 ? 89.165 61.296 94.346 1.00 53.12 302 VAL B O 1
ATOM 8532 N N . THR B 1 303 ? 88.187 59.427 95.084 1.00 55.22 303 THR B N 1
ATOM 8533 C CA . THR B 1 303 ? 87.966 58.888 93.745 1.00 56.10 303 THR B CA 1
ATOM 8534 C C . THR B 1 303 ? 86.486 58.593 93.456 1.00 56.33 303 THR B C 1
ATOM 8535 O O . THR B 1 303 ? 85.673 58.450 94.370 1.00 56.63 303 THR B O 1
ATOM 8539 N N . PHE B 1 304 ? 86.145 58.528 92.173 1.00 56.61 304 PHE B N 1
ATOM 8540 C CA . PHE B 1 304 ? 84.829 58.119 91.718 1.00 56.60 304 PHE B CA 1
ATOM 8541 C C . PHE B 1 304 ? 84.996 57.400 90.383 1.00 56.72 304 PHE B C 1
ATOM 8542 O O . PHE B 1 304 ? 85.669 57.901 89.482 1.00 56.29 304 PHE B O 1
ATOM 8550 N N . ALA B 1 305 ? 84.382 56.218 90.285 1.00 56.94 305 ALA B N 1
ATOM 8551 C CA . ALA B 1 305 ? 84.535 55.290 89.152 1.00 57.13 305 ALA B CA 1
ATOM 8552 C C . ALA B 1 305 ? 85.994 55.017 88.805 1.00 57.15 305 ALA B C 1
ATOM 8553 O O . ALA B 1 305 ? 86.308 54.593 87.697 1.00 58.08 305 ALA B O 1
ATOM 8555 N N . GLY B 1 306 ? 86.876 55.254 89.765 1.00 57.02 306 GLY B N 1
ATOM 8556 C CA . GLY B 1 306 ? 88.279 54.901 89.632 1.00 56.74 306 GLY B CA 1
ATOM 8557 C C . GLY B 1 306 ? 89.159 56.104 89.417 1.00 56.59 306 GLY B C 1
ATOM 8558 O O . GLY B 1 306 ? 90.375 56.006 89.601 1.00 56.91 306 GLY B O 1
ATOM 8559 N N . LEU B 1 307 ? 88.544 57.231 89.035 1.00 56.40 307 LEU B N 1
ATOM 8560 C CA . LEU B 1 307 ? 89.262 58.472 88.641 1.00 56.05 307 LEU B CA 1
ATOM 8561 C C . LEU B 1 307 ? 89.209 59.584 89.685 1.00 56.16 307 LEU B C 1
ATOM 8562 O O . LEU B 1 307 ? 88.161 59.841 90.280 1.00 55.93 307 LEU B O 1
ATOM 8567 N N . ASP B 1 308 ? 90.330 60.270 89.882 1.00 56.86 308 ASP B N 1
ATOM 8568 C CA . ASP B 1 308 ? 90.300 61.543 90.597 1.00 57.74 308 ASP B CA 1
ATOM 8569 C C . ASP B 1 308 ? 89.564 62.611 89.747 1.00 57.69 308 ASP B C 1
ATOM 8570 O O . ASP B 1 308 ? 89.310 62.395 88.555 1.00 57.49 308 ASP B O 1
ATOM 8575 N N . ILE B 1 309 ? 89.197 63.736 90.375 1.00 57.62 309 ILE B N 1
ATOM 8576 C CA . ILE B 1 309 ? 88.294 64.735 89.770 1.00 56.60 309 ILE B CA 1
ATOM 8577 C C . ILE B 1 309 ? 88.929 65.377 88.537 1.00 57.49 309 ILE B C 1
ATOM 8578 O O . ILE B 1 309 ? 88.244 65.745 87.578 1.00 58.02 309 ILE B O 1
ATOM 8583 N N . THR B 1 310 ? 90.247 65.501 88.596 1.00 57.54 310 THR B N 1
ATOM 8584 C CA . THR B 1 310 ? 91.064 66.095 87.554 1.00 57.72 310 THR B CA 1
ATOM 8585 C C . THR B 1 310 ? 91.069 65.221 86.297 1.00 58.20 310 THR B C 1
ATOM 8586 O O . THR B 1 310 ? 90.948 65.730 85.185 1.00 58.24 310 THR B O 1
ATOM 8590 N N . GLU B 1 311 ? 91.143 63.906 86.487 1.00 58.38 311 GLU B N 1
ATOM 8591 C CA . GLU B 1 311 ? 91.133 62.964 85.376 1.00 59.18 311 GLU B CA 1
ATOM 8592 C C . GLU B 1 311 ? 89.745 62.890 84.762 1.00 59.20 311 GLU B C 1
ATOM 8593 O O . GLU B 1 311 ? 89.590 62.616 83.576 1.00 60.01 311 GLU B O 1
ATOM 8599 N N . LEU B 1 312 ? 88.736 63.118 85.589 1.00 59.18 312 LEU B N 1
ATOM 8600 C CA . LEU B 1 312 ? 87.350 63.131 85.144 1.00 58.65 312 LEU B CA 1
ATOM 8601 C C . LEU B 1 312 ? 87.046 64.435 84.394 1.00 58.42 312 LEU B C 1
ATOM 8602 O O . LEU B 1 312 ? 86.284 64.432 83.427 1.00 57.95 312 LEU B O 1
ATOM 8607 N N . SER B 1 313 ? 87.650 65.535 84.847 1.00 58.09 313 SER B N 1
ATOM 8608 C CA . SER B 1 313 ? 87.459 66.853 84.240 1.00 57.98 313 SER B CA 1
ATOM 8609 C C . SER B 1 313 ? 88.178 67.024 82.892 1.00 58.49 313 SER B C 1
ATOM 8610 O O . SER B 1 313 ? 88.076 68.072 82.261 1.00 59.28 313 SER B O 1
ATOM 8613 N N . ARG B 1 314 ? 88.905 66.008 82.443 1.00 58.75 314 ARG B N 1
ATOM 8614 C CA . ARG B 1 314 ? 89.535 66.088 81.126 1.00 59.24 314 ARG B CA 1
ATOM 8615 C C . ARG B 1 314 ? 88.895 65.208 80.070 1.00 58.29 314 ARG B C 1
ATOM 8616 O O . ARG B 1 314 ? 89.395 65.131 78.946 1.00 58.66 314 ARG B O 1
ATOM 8624 N N . LEU B 1 315 ? 87.770 64.591 80.430 1.00 57.23 315 LEU B N 1
ATOM 8625 C CA . LEU B 1 315 ? 86.990 63.739 79.549 1.00 56.49 315 LEU B CA 1
ATOM 8626 C C . LEU B 1 315 ? 85.919 64.510 78.770 1.00 56.34 315 LEU B C 1
ATOM 8627 O O . LEU B 1 315 ? 85.414 65.529 79.240 1.00 56.07 315 LEU B O 1
ATOM 8632 N N . PRO B 1 316 ? 85.523 63.984 77.595 1.00 55.84 316 PRO B N 1
ATOM 8633 C CA . PRO B 1 316 ? 84.438 64.619 76.870 1.00 55.48 316 PRO B CA 1
ATOM 8634 C C . PRO B 1 316 ? 83.181 64.618 77.725 1.00 55.08 316 PRO B C 1
ATOM 8635 O O . PRO B 1 316 ? 82.868 63.611 78.359 1.00 55.55 316 PRO B O 1
ATOM 8639 N N . LEU B 1 317 ? 82.462 65.732 77.726 1.00 54.43 317 LEU B N 1
ATOM 8640 C CA . LEU B 1 317 ? 81.164 65.809 78.378 1.00 53.61 317 LEU B CA 1
ATOM 8641 C C . LEU B 1 317 ? 80.289 64.596 78.096 1.00 53.50 317 LEU B C 1
ATOM 8642 O O . LEU B 1 317 ? 79.426 64.255 78.892 1.00 53.96 317 LEU B O 1
ATOM 8647 N N . ALA B 1 318 ? 80.483 63.967 76.940 1.00 53.68 318 ALA B N 1
ATOM 8648 C CA . ALA B 1 318 ? 79.689 62.800 76.558 1.00 52.93 318 ALA B CA 1
ATOM 8649 C C . ALA B 1 318 ? 80.022 61.557 77.398 1.00 52.57 318 ALA B C 1
ATOM 8650 O O . ALA B 1 318 ? 79.118 60.827 77.782 1.00 52.12 318 ALA B O 1
ATOM 8652 N N . ARG B 1 319 ? 81.312 61.319 77.662 1.00 53.19 319 ARG B N 1
ATOM 8653 C CA . ARG B 1 319 ? 81.748 60.188 78.504 1.00 53.85 319 ARG B CA 1
ATOM 8654 C C . ARG B 1 319 ? 81.293 60.372 79.961 1.00 53.84 319 ARG B C 1
ATOM 8655 O O . ARG B 1 319 ? 80.826 59.425 80.591 1.00 54.47 319 ARG B O 1
ATOM 8663 N N . VAL B 1 320 ? 81.461 61.584 80.487 1.00 53.84 320 VAL B N 1
ATOM 8664 C CA . VAL B 1 320 ? 80.996 61.959 81.820 1.00 53.48 320 VAL B CA 1
ATOM 8665 C C . VAL B 1 320 ? 79.518 61.628 82.013 1.00 53.98 320 VAL B C 1
ATOM 8666 O O . VAL B 1 320 ? 79.123 61.086 83.049 1.00 54.50 320 VAL B O 1
ATOM 8670 N N . SER B 1 321 ? 78.703 61.923 81.007 1.00 54.23 321 SER B N 1
ATOM 8671 C CA . SER B 1 321 ? 77.282 61.595 81.064 1.00 54.18 321 SER B CA 1
ATOM 8672 C C . SER B 1 321 ? 77.063 60.077 81.075 1.00 54.70 321 SER B C 1
ATOM 8673 O O . SER B 1 321 ? 76.163 59.576 81.768 1.00 54.61 321 SER B O 1
ATOM 8676 N N . GLU B 1 322 ? 77.887 59.340 80.323 1.00 55.05 322 GLU B N 1
ATOM 8677 C CA . GLU B 1 322 ? 77.673 57.902 80.208 1.00 55.88 322 GLU B CA 1
ATOM 8678 C C . GLU B 1 322 ? 78.166 57.082 81.411 1.00 55.73 322 GLU B C 1
ATOM 8679 O O . GLU B 1 322 ? 77.734 55.933 81.586 1.00 56.20 322 GLU B O 1
ATOM 8685 N N . LEU B 1 323 ? 79.019 57.666 82.258 1.00 55.35 323 LEU B N 1
ATOM 8686 C CA . LEU B 1 323 ? 79.330 57.009 83.550 1.00 55.64 323 LEU B CA 1
ATOM 8687 C C . LEU B 1 323 ? 78.463 57.383 84.772 1.00 54.87 323 LEU B C 1
ATOM 8688 O O . LEU B 1 323 ? 78.267 56.565 85.682 1.00 54.17 323 LEU B O 1
ATOM 8693 N N . LEU B 1 324 ? 77.948 58.611 84.755 1.00 54.21 324 LEU B N 1
ATOM 8694 C CA . LEU B 1 324 ? 76.992 59.120 85.731 1.00 53.76 324 LEU B CA 1
ATOM 8695 C C . LEU B 1 324 ? 75.581 58.556 85.580 1.00 53.75 324 LEU B C 1
ATOM 8696 O O . LEU B 1 324 ? 74.828 58.464 86.551 1.00 53.55 324 LEU B O 1
ATOM 8701 N N . ARG B 1 325 ? 75.240 58.192 84.348 1.00 53.86 325 ARG B N 1
ATOM 8702 C CA . ARG B 1 325 ? 73.884 57.810 83.946 1.00 54.06 325 ARG B CA 1
ATOM 8703 C C . ARG B 1 325 ? 73.334 56.558 84.642 1.00 53.86 325 ARG B C 1
ATOM 8704 O O . ARG B 1 325 ? 72.189 56.587 85.129 1.00 54.26 325 ARG B O 1
ATOM 8712 N N . PRO B 1 326 ? 74.129 55.460 84.718 1.00 53.79 326 PRO B N 1
ATOM 8713 C CA . PRO B 1 326 ? 73.653 54.313 85.522 1.00 53.61 326 PRO B CA 1
ATOM 8714 C C . PRO B 1 326 ? 73.240 54.672 86.937 1.00 53.47 326 PRO B C 1
ATOM 8715 O O . PRO B 1 326 ? 72.185 54.245 87.367 1.00 54.19 326 PRO B O 1
ATOM 8719 N N . TYR B 1 327 ? 74.042 55.477 87.631 1.00 53.65 327 TYR B N 1
ATOM 8720 C CA . TYR B 1 327 ? 73.775 55.901 89.022 1.00 53.18 327 TYR B CA 1
ATOM 8721 C C . TYR B 1 327 ? 72.509 56.740 89.226 1.00 53.86 327 TYR B C 1
ATOM 8722 O O . TYR B 1 327 ? 71.810 56.578 90.235 1.00 53.86 327 TYR B O 1
ATOM 8731 N N . ALA B 1 328 ? 72.240 57.644 88.284 1.00 54.14 328 ALA B N 1
ATOM 8732 C CA . ALA B 1 328 ? 70.984 58.393 88.216 1.00 54.67 328 ALA B CA 1
ATOM 8733 C C . ALA B 1 328 ? 69.766 57.476 88.047 1.00 55.34 328 ALA B C 1
ATOM 8734 O O . ALA B 1 328 ? 68.734 57.661 88.712 1.00 55.04 328 ALA B O 1
ATOM 8736 N N . GLU B 1 329 ? 69.898 56.481 87.170 1.00 56.17 329 GLU B N 1
ATOM 8737 C CA . GLU B 1 329 ? 68.794 55.582 86.827 1.00 57.32 329 GLU B CA 1
ATOM 8738 C C . GLU B 1 329 ? 68.700 54.348 87.744 1.00 57.54 329 GLU B C 1
ATOM 8739 O O . GLU B 1 329 ? 67.776 53.540 87.618 1.00 57.59 329 GLU B O 1
ATOM 8745 N N . GLU B 1 330 ? 69.650 54.223 88.675 1.00 58.33 330 GLU B N 1
ATOM 8746 C CA . GLU B 1 330 ? 69.693 53.150 89.685 1.00 59.18 330 GLU B CA 1
ATOM 8747 C C . GLU B 1 330 ? 69.885 51.764 89.065 1.00 59.53 330 GLU B C 1
ATOM 8748 O O . GLU B 1 330 ? 69.333 50.757 89.533 1.00 59.39 330 GLU B O 1
ATOM 8754 N N . ARG B 1 331 ? 70.692 51.721 88.010 1.00 60.10 331 ARG B N 1
ATOM 8755 C CA . ARG B 1 331 ? 70.883 50.498 87.247 1.00 60.89 331 ARG B CA 1
ATOM 8756 C C . ARG B 1 331 ? 72.345 50.067 87.179 1.00 61.22 331 ARG B C 1
ATOM 8757 O O . ARG B 1 331 ? 72.698 49.253 86.333 1.00 61.84 331 ARG B O 1
ATOM 8765 N N . GLU B 1 332 ? 73.208 50.604 88.034 1.00 61.13 332 GLU B N 1
ATOM 8766 C CA . GLU B 1 332 ? 74.606 50.190 87.973 1.00 61.55 332 GLU B CA 1
ATOM 8767 C C . GLU B 1 332 ? 74.768 48.767 88.487 1.00 61.87 332 GLU B C 1
ATOM 8768 O O . GLU B 1 332 ? 73.949 48.307 89.293 1.00 61.83 332 GLU B O 1
ATOM 8774 N N . PRO B 1 333 ? 75.814 48.058 88.015 1.00 61.98 333 PRO B N 1
ATOM 8775 C CA . PRO B 1 333 ? 76.036 46.695 88.500 1.00 61.86 333 PRO B CA 1
ATOM 8776 C C . PRO B 1 333 ? 76.017 46.640 90.027 1.00 61.62 333 PRO B C 1
ATOM 8777 O O . PRO B 1 333 ? 76.640 47.477 90.692 1.00 61.64 333 PRO B O 1
ATOM 8781 N N . GLY B 1 334 ? 75.286 45.668 90.568 1.00 61.47 334 GLY B N 1
ATOM 8782 C CA . GLY B 1 334 ? 75.271 45.417 92.011 1.00 60.75 334 GLY B CA 1
ATOM 8783 C C . GLY B 1 334 ? 74.745 46.575 92.831 1.00 60.05 334 GLY B C 1
ATOM 8784 O O . GLY B 1 334 ? 75.313 46.916 93.862 1.00 59.95 334 GLY B O 1
ATOM 8785 N N . HIS B 1 335 ? 73.658 47.174 92.357 1.00 59.40 335 HIS B N 1
ATOM 8786 C CA . HIS B 1 335 ? 73.025 48.307 93.018 1.00 58.94 335 HIS B CA 1
ATOM 8787 C C . HIS B 1 335 ? 72.361 47.935 94.344 1.00 58.76 335 HIS B C 1
ATOM 8788 O O . HIS B 1 335 ? 72.515 48.651 95.333 1.00 58.77 335 HIS B O 1
ATOM 8795 N N . ALA B 1 336 ? 71.617 46.827 94.349 1.00 58.14 336 ALA B N 1
ATOM 8796 C CA . ALA B 1 336 ? 70.835 46.412 95.511 1.00 57.64 336 ALA B CA 1
ATOM 8797 C C . ALA B 1 336 ? 71.719 46.073 96.718 1.00 57.37 336 ALA B C 1
ATOM 8798 O O . ALA B 1 336 ? 71.295 46.217 97.870 1.00 56.82 336 ALA B O 1
ATOM 8800 N N . GLU B 1 337 ? 72.944 45.636 96.434 1.00 57.24 337 GLU B N 1
ATOM 8801 C CA . GLU B 1 337 ? 73.915 45.273 97.468 1.00 57.63 337 GLU B CA 1
ATOM 8802 C C . GLU B 1 337 ? 74.638 46.526 97.941 1.00 56.97 337 GLU B C 1
ATOM 8803 O O . GLU B 1 337 ? 75.306 46.513 98.972 1.00 57.16 337 GLU B O 1
ATOM 8809 N N . ARG B 1 338 ? 74.491 47.607 97.178 1.00 56.58 338 ARG B N 1
ATOM 8810 C CA . ARG B 1 338 ? 75.024 48.917 97.551 1.00 55.96 338 ARG B CA 1
ATOM 8811 C C . ARG B 1 338 ? 74.064 49.655 98.484 1.00 55.75 338 ARG B C 1
ATOM 8812 O O . ARG B 1 338 ? 74.500 50.247 99.469 1.00 55.51 338 ARG B O 1
ATOM 8820 N N . VAL B 1 339 ? 72.765 49.605 98.187 1.00 55.35 339 VAL B N 1
ATOM 8821 C CA . VAL B 1 339 ? 71.759 50.159 99.096 1.00 55.63 339 VAL B CA 1
ATOM 8822 C C . VAL B 1 339 ? 71.644 49.315 100.377 1.00 55.83 339 VAL B C 1
ATOM 8823 O O . VAL B 1 339 ? 71.282 49.827 101.431 1.00 56.13 339 VAL B O 1
ATOM 8827 N N . LYS B 1 340 ? 71.959 48.029 100.279 1.00 55.65 340 LYS B N 1
ATOM 8828 C CA . LYS B 1 340 ? 71.933 47.146 101.436 1.00 55.69 340 LYS B CA 1
ATOM 8829 C C . LYS B 1 340 ? 73.109 47.414 102.390 1.00 55.62 340 LYS B C 1
ATOM 8830 O O . LYS B 1 340 ? 72.943 47.357 103.609 1.00 55.56 340 LYS B O 1
ATOM 8836 N N . ASN B 1 341 ? 74.279 47.729 101.835 1.00 55.44 341 ASN B N 1
ATOM 8837 C CA . ASN B 1 341 ? 75.506 47.863 102.632 1.00 55.47 341 ASN B CA 1
ATOM 8838 C C . ASN B 1 341 ? 75.937 49.305 102.916 1.00 55.31 341 ASN B C 1
ATOM 8839 O O . ASN B 1 341 ? 76.638 49.572 103.913 1.00 55.41 341 ASN B O 1
ATOM 8844 N N . ARG B 1 342 ? 75.542 50.226 102.034 1.00 54.87 342 ARG B N 1
ATOM 8845 C CA . ARG B 1 342 ? 75.805 51.663 102.211 1.00 54.45 342 ARG B CA 1
ATOM 8846 C C . ARG B 1 342 ? 74.638 52.492 101.671 1.00 54.60 342 ARG B C 1
ATOM 8847 O O . ARG B 1 342 ? 74.765 53.115 100.619 1.00 54.93 342 ARG B O 1
ATOM 8855 N N . PRO B 1 343 ? 73.500 52.502 102.388 1.00 54.71 343 PRO B N 1
ATOM 8856 C CA . PRO B 1 343 ? 72.279 53.142 101.917 1.00 54.65 343 PRO B CA 1
ATOM 8857 C C . PRO B 1 343 ? 72.376 54.648 101.687 1.00 54.80 343 PRO B C 1
ATOM 8858 O O . PRO B 1 343 ? 71.794 55.130 100.719 1.00 55.07 343 PRO B O 1
ATOM 8862 N N . GLU B 1 344 ? 73.067 55.393 102.555 1.00 54.79 344 GLU B N 1
ATOM 8863 C CA . GLU B 1 344 ? 73.042 56.854 102.415 1.00 54.74 344 GLU B CA 1
ATOM 8864 C C . GLU B 1 344 ? 73.903 57.399 101.262 1.00 54.41 344 GLU B C 1
ATOM 8865 O O . GLU B 1 344 ? 73.545 58.409 100.661 1.00 54.04 344 GLU B O 1
ATOM 8871 N N . GLN B 1 345 ? 75.010 56.730 100.944 1.00 54.25 345 GLN B N 1
ATOM 8872 C CA . GLN B 1 345 ? 75.790 57.065 99.747 1.00 54.36 345 GLN B CA 1
ATOM 8873 C C . GLN B 1 345 ? 75.031 56.732 98.444 1.00 54.91 345 GLN B C 1
ATOM 8874 O O . GLN B 1 345 ? 75.153 57.456 97.454 1.00 55.35 345 GLN B O 1
ATOM 8880 N N . ALA B 1 346 ? 74.250 55.648 98.449 1.00 54.77 346 ALA B N 1
ATOM 8881 C CA . ALA B 1 346 ? 73.399 55.288 97.315 1.00 54.72 346 ALA B CA 1
ATOM 8882 C C . ALA B 1 346 ? 72.345 56.368 97.043 1.00 54.70 346 ALA B C 1
ATOM 8883 O O . ALA B 1 346 ? 72.147 56.758 95.898 1.00 54.20 346 ALA B O 1
ATOM 8885 N N . ILE B 1 347 ? 71.694 56.844 98.111 1.00 54.61 347 ILE B N 1
ATOM 8886 C CA . ILE B 1 347 ? 70.727 57.945 98.041 1.00 54.20 347 ILE B CA 1
ATOM 8887 C C . ILE B 1 347 ? 71.382 59.207 97.487 1.00 53.48 347 ILE B C 1
ATOM 8888 O O . ILE B 1 347 ? 70.892 59.789 96.519 1.00 53.43 347 ILE B O 1
ATOM 8893 N N . ALA B 1 348 ? 72.493 59.609 98.100 1.00 52.55 348 ALA B N 1
ATOM 8894 C CA . ALA B 1 348 ? 73.192 60.850 97.757 1.00 51.98 348 ALA B CA 1
ATOM 8895 C C . ALA B 1 348 ? 73.687 60.832 96.328 1.00 51.80 348 ALA B C 1
ATOM 8896 O O . ALA B 1 348 ? 73.269 61.662 95.523 1.00 51.74 348 ALA B O 1
ATOM 8898 N N . LEU B 1 349 ? 74.575 59.882 96.024 1.00 51.55 349 LEU B N 1
ATOM 8899 C CA . LEU B 1 349 ? 75.054 59.644 94.662 1.00 51.62 349 LEU B CA 1
ATOM 8900 C C . LEU B 1 349 ? 73.937 59.780 93.616 1.00 51.48 349 LEU B C 1
ATOM 8901 O O . LEU B 1 349 ? 74.110 60.462 92.619 1.00 51.07 349 LEU B O 1
ATOM 8906 N N . GLN B 1 350 ? 72.800 59.134 93.857 1.00 51.38 350 GLN B N 1
ATOM 8907 C CA . GLN B 1 350 ? 71.715 59.109 92.891 1.00 51.42 350 GLN B CA 1
ATOM 8908 C C . GLN B 1 350 ? 71.146 60.517 92.659 1.00 52.11 350 GLN B C 1
ATOM 8909 O O . GLN B 1 350 ? 70.894 60.889 91.509 1.00 51.85 350 GLN B O 1
ATOM 8915 N N . ARG B 1 351 ? 70.951 61.281 93.743 1.00 52.11 351 ARG B N 1
ATOM 8916 C CA . ARG B 1 351 ? 70.373 62.620 93.662 1.00 52.31 351 ARG B CA 1
ATOM 8917 C C . ARG B 1 351 ? 71.288 63.524 92.852 1.00 51.97 351 ARG B C 1
ATOM 8918 O O . ARG B 1 351 ? 70.850 64.165 91.883 1.00 51.95 351 ARG B O 1
ATOM 8926 N N . MET B 1 352 ? 72.564 63.517 93.236 1.00 51.20 352 MET B N 1
ATOM 8927 C CA . MET B 1 352 ? 73.607 64.337 92.631 1.00 50.69 352 MET B CA 1
ATOM 8928 C C . MET B 1 352 ? 73.995 63.938 91.209 1.00 50.23 352 MET B C 1
ATOM 8929 O O . MET B 1 352 ? 74.390 64.793 90.434 1.00 50.14 352 MET B O 1
ATOM 8934 N N . ALA B 1 353 ? 73.947 62.646 90.894 1.00 50.02 353 ALA B N 1
ATOM 8935 C CA . ALA B 1 353 ? 74.179 62.176 89.535 1.00 50.31 353 ALA B CA 1
ATOM 8936 C C . ALA B 1 353 ? 73.013 62.564 88.642 1.00 50.78 353 ALA B C 1
ATOM 8937 O O . ALA B 1 353 ? 73.214 62.929 87.493 1.00 51.36 353 ALA B O 1
ATOM 8939 N N . ALA B 1 354 ? 71.805 62.512 89.191 1.00 51.12 354 ALA B N 1
ATOM 8940 C CA . ALA B 1 354 ? 70.593 62.856 88.470 1.00 52.25 354 ALA B CA 1
ATOM 8941 C C . ALA B 1 354 ? 70.528 64.299 87.963 1.00 53.04 354 ALA B C 1
ATOM 8942 O O . ALA B 1 354 ? 70.030 64.520 86.860 1.00 53.34 354 ALA B O 1
ATOM 8944 N N . ASP B 1 355 ? 71.005 65.275 88.741 1.00 53.84 355 ASP B N 1
ATOM 8945 C CA . ASP B 1 355 ? 70.971 66.648 88.239 1.00 54.26 355 ASP B CA 1
ATOM 8946 C C . ASP B 1 355 ? 72.147 66.997 87.384 1.00 53.62 355 ASP B C 1
ATOM 8947 O O . ASP B 1 355 ? 72.063 67.916 86.597 1.00 54.37 355 ASP B O 1
ATOM 8952 N N . LEU B 1 356 ? 73.239 66.263 87.519 1.00 53.05 356 LEU B N 1
ATOM 8953 C CA . LEU B 1 356 ? 74.319 66.352 86.540 1.00 52.22 356 LEU B CA 1
ATOM 8954 C C . LEU B 1 356 ? 73.861 65.794 85.196 1.00 52.33 356 LEU B C 1
ATOM 8955 O O . LEU B 1 356 ? 73.974 66.471 84.177 1.00 52.91 356 LEU B O 1
ATOM 8960 N N . VAL B 1 357 ? 73.329 64.574 85.198 1.00 52.36 357 VAL B N 1
ATOM 8961 C CA . VAL B 1 357 ? 72.866 63.934 83.957 1.00 52.43 357 VAL B CA 1
ATOM 8962 C C . VAL B 1 357 ? 71.837 64.823 83.230 1.00 52.64 357 VAL B C 1
ATOM 8963 O O . VAL B 1 357 ? 71.911 64.988 82.018 1.00 52.45 357 VAL B O 1
ATOM 8967 N N . LYS B 1 358 ? 70.940 65.437 83.996 1.00 53.12 358 LYS B N 1
ATOM 8968 C CA . LYS B 1 358 ? 69.837 66.261 83.478 1.00 53.93 358 LYS B CA 1
ATOM 8969 C C . LYS B 1 358 ? 70.302 67.519 82.726 1.00 53.75 358 LYS B C 1
ATOM 8970 O O . LYS B 1 358 ? 69.670 67.941 81.741 1.00 54.39 358 LYS B O 1
ATOM 8976 N N . ARG B 1 359 ? 71.408 68.097 83.192 1.00 53.32 359 ARG B N 1
ATOM 8977 C CA . ARG B 1 359 ? 72.045 69.275 82.594 1.00 52.10 359 ARG B CA 1
ATOM 8978 C C . ARG B 1 359 ? 72.962 68.928 81.432 1.00 51.53 359 ARG B C 1
ATOM 8979 O O . ARG B 1 359 ? 73.038 69.650 80.448 1.00 50.90 359 ARG B O 1
ATOM 8987 N N . LEU B 1 360 ? 73.672 67.821 81.576 1.00 51.26 360 LEU B N 1
ATOM 8988 C CA . LEU B 1 360 ? 74.490 67.271 80.517 1.00 50.96 360 LEU B CA 1
ATOM 8989 C C . LEU B 1 360 ? 73.670 66.901 79.303 1.00 51.27 360 LEU B C 1
ATOM 8990 O O . LEU B 1 360 ? 74.192 66.887 78.201 1.00 52.09 360 LEU B O 1
ATOM 8995 N N . ASP B 1 361 ? 72.393 66.617 79.506 1.00 51.76 361 ASP B N 1
ATOM 8996 C CA . ASP B 1 361 ? 71.485 66.228 78.429 1.00 52.54 361 ASP B CA 1
ATOM 8997 C C . ASP B 1 361 ? 71.165 67.396 77.515 1.00 52.07 361 ASP B C 1
ATOM 8998 O O . ASP B 1 361 ? 71.102 67.233 76.299 1.00 52.28 361 ASP B O 1
ATOM 9003 N N . VAL B 1 362 ? 70.947 68.561 78.123 1.00 52.08 362 VAL B N 1
ATOM 9004 C CA . VAL B 1 362 ? 70.733 69.811 77.403 1.00 51.36 362 VAL B CA 1
ATOM 9005 C C . VAL B 1 362 ? 71.957 70.091 76.529 1.00 51.42 362 VAL B C 1
ATOM 9006 O O . VAL B 1 362 ? 71.802 70.337 75.353 1.00 51.25 362 VAL B O 1
ATOM 9010 N N . LEU B 1 363 ? 73.163 70.034 77.100 1.00 51.63 363 LEU B N 1
ATOM 9011 C CA . LEU B 1 363 ? 74.408 70.270 76.336 1.00 51.72 363 LEU B CA 1
ATOM 9012 C C . LEU B 1 363 ? 74.582 69.257 75.188 1.00 51.59 363 LEU B C 1
ATOM 9013 O O . LEU B 1 363 ? 74.883 69.635 74.072 1.00 51.41 363 LEU B O 1
ATOM 9018 N N . LEU B 1 364 ? 74.397 67.973 75.478 1.00 51.91 364 LEU B N 1
ATOM 9019 C CA . LEU B 1 364 ? 74.540 66.906 74.484 1.00 52.59 364 LEU B CA 1
ATOM 9020 C C . LEU B 1 364 ? 73.570 67.067 73.322 1.00 53.37 364 LEU B C 1
ATOM 9021 O O . LEU B 1 364 ? 73.923 66.739 72.183 1.00 53.22 364 LEU B O 1
ATOM 9026 N N . HIS B 1 365 ? 72.364 67.576 73.610 1.00 54.03 365 HIS B N 1
ATOM 9027 C CA . HIS B 1 365 ? 71.332 67.836 72.601 1.00 54.59 365 HIS B CA 1
ATOM 9028 C C . HIS B 1 365 ? 71.654 68.994 71.651 1.00 54.32 365 HIS B C 1
ATOM 9029 O O . HIS B 1 365 ? 71.411 68.881 70.440 1.00 54.43 365 HIS B O 1
ATOM 9036 N N . LEU B 1 366 ? 72.169 70.113 72.172 1.00 53.46 366 LEU B N 1
ATOM 9037 C CA . LEU B 1 366 ? 72.903 71.038 71.318 1.00 53.31 366 LEU B CA 1
ATOM 9038 C C . LEU B 1 366 ? 74.022 70.101 70.859 1.00 53.21 366 LEU B C 1
ATOM 9039 O O . LEU B 1 366 ? 73.918 68.911 71.081 1.00 54.09 366 LEU B O 1
ATOM 9044 N N . GLY B 1 367 ? 75.085 70.522 70.219 1.00 52.41 367 GLY B N 1
ATOM 9045 C CA . GLY B 1 367 ? 76.021 69.439 69.854 1.00 51.38 367 GLY B CA 1
ATOM 9046 C C . GLY B 1 367 ? 77.338 69.409 70.592 1.00 50.65 367 GLY B C 1
ATOM 9047 O O . GLY B 1 367 ? 78.366 69.155 69.990 1.00 50.86 367 GLY B O 1
ATOM 9048 N N . LEU B 1 368 ? 77.316 69.646 71.898 1.00 49.98 368 LEU B N 1
ATOM 9049 C CA . LEU B 1 368 ? 78.540 70.032 72.602 1.00 48.71 368 LEU B CA 1
ATOM 9050 C C . LEU B 1 368 ? 79.149 68.972 73.536 1.00 48.86 368 LEU B C 1
ATOM 9051 O O . LEU B 1 368 ? 80.063 69.265 74.293 1.00 49.48 368 LEU B O 1
ATOM 9056 N N . GLY B 1 369 ? 78.677 67.738 73.453 1.00 48.63 369 GLY B N 1
ATOM 9057 C CA . GLY B 1 369 ? 79.248 66.643 74.229 1.00 48.46 369 GLY B CA 1
ATOM 9058 C C . GLY B 1 369 ? 80.686 66.256 73.915 1.00 48.53 369 GLY B C 1
ATOM 9059 O O . GLY B 1 369 ? 81.238 65.343 74.554 1.00 48.97 369 GLY B O 1
ATOM 9060 N N . TYR B 1 370 ? 81.303 66.935 72.945 1.00 47.64 370 TYR B N 1
ATOM 9061 C CA . TYR B 1 370 ? 82.705 66.673 72.584 1.00 47.31 370 TYR B CA 1
ATOM 9062 C C . TYR B 1 370 ? 83.728 67.483 73.401 1.00 46.91 370 TYR B C 1
ATOM 9063 O O . TYR B 1 370 ? 84.922 67.264 73.284 1.00 47.29 370 TYR B O 1
ATOM 9072 N N . LEU B 1 371 ? 83.274 68.424 74.208 1.00 47.01 371 LEU B N 1
ATOM 9073 C CA . LEU B 1 371 ? 84.190 69.271 74.972 1.00 47.76 371 LEU B CA 1
ATOM 9074 C C . LEU B 1 371 ? 84.498 68.663 76.350 1.00 48.30 371 LEU B C 1
ATOM 9075 O O . LEU B 1 371 ? 83.744 67.831 76.851 1.00 48.49 371 LEU B O 1
ATOM 9080 N N . GLY B 1 372 ? 85.617 69.057 76.949 1.00 48.99 372 GLY B N 1
ATOM 9081 C CA . GLY B 1 372 ? 85.950 68.608 78.288 1.00 49.76 372 GLY B CA 1
ATOM 9082 C C . GLY B 1 372 ? 85.550 69.740 79.198 1.00 50.84 372 GLY B C 1
ATOM 9083 O O . GLY B 1 372 ? 85.342 70.865 78.715 1.00 51.20 372 GLY B O 1
ATOM 9084 N N . LEU B 1 373 ? 85.452 69.476 80.500 1.00 51.13 373 LEU B N 1
ATOM 9085 C CA . LEU B 1 373 ? 85.081 70.535 81.432 1.00 52.00 373 LEU B CA 1
ATOM 9086 C C . LEU B 1 373 ? 86.238 71.429 81.843 1.00 52.63 373 LEU B C 1
ATOM 9087 O O . LEU B 1 373 ? 86.014 72.532 82.335 1.00 53.16 373 LEU B O 1
ATOM 9092 N N . ASP B 1 374 ? 87.462 70.971 81.601 1.00 53.45 374 ASP B N 1
ATOM 9093 C CA . ASP B 1 374 ? 88.670 71.778 81.862 1.00 54.73 374 ASP B CA 1
ATOM 9094 C C . ASP B 1 374 ? 89.100 72.709 80.683 1.00 54.39 374 ASP B C 1
ATOM 9095 O O . ASP B 1 374 ? 89.950 73.604 80.855 1.00 54.69 374 ASP B O 1
ATOM 9100 N N . ARG B 1 375 ? 88.482 72.500 79.520 1.00 53.89 375 ARG B N 1
ATOM 9101 C CA . ARG B 1 375 ? 88.731 73.277 78.306 1.00 53.46 375 ARG B CA 1
ATOM 9102 C C . ARG B 1 375 ? 88.545 74.755 78.636 1.00 53.63 375 ARG B C 1
ATOM 9103 O O . ARG B 1 375 ? 87.504 75.146 79.144 1.00 53.62 375 ARG B O 1
ATOM 9111 N N . SER B 1 376 ? 89.583 75.554 78.404 1.00 54.27 376 SER B N 1
ATOM 9112 C CA . SER B 1 376 ? 89.564 76.997 78.662 1.00 54.93 376 SER B CA 1
ATOM 9113 C C . SER B 1 376 ? 88.681 77.760 77.671 1.00 54.73 376 SER B C 1
ATOM 9114 O O . SER B 1 376 ? 88.719 77.484 76.469 1.00 55.07 376 SER B O 1
ATOM 9117 N N . THR B 1 377 ? 87.900 78.717 78.177 1.00 54.01 377 THR B N 1
ATOM 9118 C CA . THR B 1 377 ? 86.933 79.470 77.373 1.00 53.07 377 THR B CA 1
ATOM 9119 C C . THR B 1 377 ? 87.553 80.442 76.354 1.00 53.09 377 THR B C 1
ATOM 9120 O O . THR B 1 377 ? 86.923 80.724 75.314 1.00 53.35 377 THR B O 1
ATOM 9124 N N . PRO B 1 378 ? 88.755 80.998 76.651 1.00 52.72 378 PRO B N 1
ATOM 9125 C CA . PRO B 1 378 ? 89.474 81.769 75.608 1.00 52.49 378 PRO B CA 1
ATOM 9126 C C . PRO B 1 378 ? 89.904 80.925 74.398 1.00 52.41 378 PRO B C 1
ATOM 9127 O O . PRO B 1 378 ? 90.167 81.486 73.329 1.00 51.90 378 PRO B O 1
ATOM 9131 N N . THR B 1 379 ? 89.945 79.596 74.550 1.00 51.94 379 THR B N 1
ATOM 9132 C CA . THR B 1 379 ? 90.261 78.715 73.416 1.00 51.74 379 THR B CA 1
ATOM 9133 C C . THR B 1 379 ? 89.010 78.223 72.668 1.00 51.75 379 THR B C 1
ATOM 9134 O O . THR B 1 379 ? 89.111 77.409 71.742 1.00 51.66 379 THR B O 1
ATOM 9138 N N . LEU B 1 380 ? 87.840 78.707 73.080 1.00 51.75 380 LEU B N 1
ATOM 9139 C CA . LEU B 1 380 ? 86.571 78.375 72.421 1.00 52.17 380 LEU B CA 1
ATOM 9140 C C . LEU B 1 380 ? 86.235 79.395 71.328 1.00 52.84 380 LEU B C 1
ATOM 9141 O O . LEU B 1 380 ? 86.643 80.560 71.400 1.00 52.72 380 LEU B O 1
ATOM 9146 N N . SER B 1 381 ? 85.475 78.959 70.328 1.00 53.84 381 SER B N 1
ATOM 9147 C CA . SER B 1 381 ? 84.982 79.870 69.308 1.00 55.17 381 SER B CA 1
ATOM 9148 C C . SER B 1 381 ? 83.781 80.642 69.896 1.00 56.29 381 SER B C 1
ATOM 9149 O O . SER B 1 381 ? 83.277 80.263 70.975 1.00 57.19 381 SER B O 1
ATOM 9152 N N . PRO B 1 382 ? 83.359 81.750 69.246 1.00 56.33 382 PRO B N 1
ATOM 9153 C CA . PRO B 1 382 ? 82.256 82.534 69.790 1.00 56.82 382 PRO B CA 1
ATOM 9154 C C . PRO B 1 382 ? 80.921 81.814 69.756 1.00 57.37 382 PRO B C 1
ATOM 9155 O O . PRO B 1 382 ? 80.160 81.884 70.721 1.00 58.29 382 PRO B O 1
ATOM 9159 N N . GLY B 1 383 ? 80.619 81.150 68.651 1.00 57.55 383 GLY B N 1
ATOM 9160 C CA . GLY B 1 383 ? 79.401 80.351 68.563 1.00 57.68 383 GLY B CA 1
ATOM 9161 C C . GLY B 1 383 ? 79.409 79.202 69.555 1.00 57.39 383 GLY B C 1
ATOM 9162 O O . GLY B 1 383 ? 78.400 78.900 70.152 1.00 57.81 383 GLY B O 1
ATOM 9163 N N . GLU B 1 384 ? 80.554 78.564 69.727 1.00 57.56 384 GLU B N 1
ATOM 9164 C CA . GLU B 1 384 ? 80.700 77.466 70.679 1.00 57.67 384 GLU B CA 1
ATOM 9165 C C . GLU B 1 384 ? 80.329 77.913 72.084 1.00 58.04 384 GLU B C 1
ATOM 9166 O O . GLU B 1 384 ? 79.562 77.228 72.759 1.00 58.45 384 GLU B O 1
ATOM 9172 N N . LEU B 1 385 ? 80.841 79.057 72.534 1.00 58.23 385 LEU B N 1
ATOM 9173 C CA . LEU B 1 385 ? 80.502 79.465 73.881 1.00 58.44 385 LEU B CA 1
ATOM 9174 C C . LEU B 1 385 ? 79.139 80.147 74.101 1.00 57.94 385 LEU B C 1
ATOM 9175 O O . LEU B 1 385 ? 78.544 80.038 75.179 1.00 58.58 385 LEU B O 1
ATOM 9180 N N . GLN B 1 386 ? 78.625 80.809 73.081 1.00 57.28 386 GLN B N 1
ATOM 9181 C CA . GLN B 1 386 ? 77.263 81.325 73.125 1.00 55.80 386 GLN B CA 1
ATOM 9182 C C . GLN B 1 386 ? 76.247 80.197 73.216 1.00 54.60 386 GLN B C 1
ATOM 9183 O O . GLN B 1 386 ? 75.210 80.344 73.835 1.00 54.71 386 GLN B O 1
ATOM 9189 N N . ARG B 1 387 ? 76.558 79.075 72.602 1.00 53.87 387 ARG B N 1
ATOM 9190 C CA . ARG B 1 387 ? 75.716 77.891 72.669 1.00 53.91 387 ARG B CA 1
ATOM 9191 C C . ARG B 1 387 ? 75.845 77.200 74.025 1.00 53.94 387 ARG B C 1
ATOM 9192 O O . ARG B 1 387 ? 74.881 76.624 74.511 1.00 54.24 387 ARG B O 1
ATOM 9200 N N . LEU B 1 388 ? 77.033 77.253 74.628 1.00 54.18 388 LEU B N 1
ATOM 9201 C CA . LEU B 1 388 ? 77.222 76.780 76.012 1.00 54.02 388 LEU B CA 1
ATOM 9202 C C . LEU B 1 388 ? 76.390 77.618 76.957 1.00 54.00 388 LEU B C 1
ATOM 9203 O O . LEU B 1 388 ? 75.795 77.111 77.898 1.00 53.99 388 LEU B O 1
ATOM 9208 N N . ARG B 1 389 ? 76.351 78.911 76.662 1.00 54.57 389 ARG B N 1
ATOM 9209 C CA . ARG B 1 389 ? 75.638 79.911 77.418 1.00 54.62 389 ARG B CA 1
ATOM 9210 C C . ARG B 1 389 ? 74.141 79.761 77.262 1.00 54.91 389 ARG B C 1
ATOM 9211 O O . ARG B 1 389 ? 73.389 79.960 78.209 1.00 55.37 389 ARG B O 1
ATOM 9219 N N . LEU B 1 390 ? 73.708 79.404 76.059 1.00 55.15 390 LEU B N 1
ATOM 9220 C CA . LEU B 1 390 ? 72.309 79.121 75.759 1.00 54.96 390 LEU B CA 1
ATOM 9221 C C . LEU B 1 390 ? 71.836 77.908 76.542 1.00 55.20 390 LEU B C 1
ATOM 9222 O O . LEU B 1 390 ? 70.838 77.971 77.256 1.00 55.45 390 LEU B O 1
ATOM 9227 N N . ALA B 1 391 ? 72.552 76.797 76.381 1.00 55.55 391 ALA B N 1
ATOM 9228 C CA . ALA B 1 391 ? 72.302 75.562 77.131 1.00 55.76 391 ALA B CA 1
ATOM 9229 C C . ALA B 1 391 ? 72.167 75.825 78.638 1.00 55.78 391 ALA B C 1
ATOM 9230 O O . ALA B 1 391 ? 71.290 75.253 79.275 1.00 56.26 391 ALA B O 1
ATOM 9232 N N . THR B 1 392 ? 73.015 76.708 79.179 1.00 56.05 392 THR B N 1
ATOM 9233 C CA . THR B 1 392 ? 73.070 77.039 80.615 1.00 56.22 392 THR B CA 1
ATOM 9234 C C . THR B 1 392 ? 71.817 77.782 81.063 1.00 56.31 392 THR B C 1
ATOM 9235 O O . THR B 1 392 ? 71.343 77.611 82.180 1.00 57.44 392 THR B O 1
ATOM 9239 N N . GLN B 1 393 ? 71.262 78.582 80.168 1.00 56.44 393 GLN B N 1
ATOM 9240 C CA . GLN B 1 393 ? 70.044 79.335 80.436 1.00 55.76 393 GLN B CA 1
ATOM 9241 C C . GLN B 1 393 ? 68.835 78.435 80.489 1.00 55.72 393 GLN B C 1
ATOM 9242 O O . GLN B 1 393 ? 67.830 78.783 81.113 1.00 55.49 393 GLN B O 1
ATOM 9248 N N . LEU B 1 394 ? 68.933 77.281 79.828 1.00 56.01 394 LEU B N 1
ATOM 9249 C CA . LEU B 1 394 ? 67.796 76.370 79.711 1.00 56.38 394 LEU B CA 1
ATOM 9250 C C . LEU B 1 394 ? 67.493 75.644 81.046 1.00 57.10 394 LEU B C 1
ATOM 9251 O O . LEU B 1 394 ? 66.391 75.122 81.237 1.00 57.17 394 LEU B O 1
ATOM 9256 N N . TYR B 1 395 ? 68.469 75.637 81.963 1.00 57.38 395 TYR B N 1
ATOM 9257 C CA . TYR B 1 395 ? 68.244 75.173 83.337 1.00 57.42 395 TYR B CA 1
ATOM 9258 C C . TYR B 1 395 ? 68.454 76.249 84.425 1.00 58.27 395 TYR B C 1
ATOM 9259 O O . TYR B 1 395 ? 68.595 75.954 85.608 1.00 59.13 395 TYR B O 1
ATOM 9268 N N . SER B 1 396 ? 68.466 77.507 84.003 1.00 59.05 396 SER B N 1
ATOM 9269 C CA . SER B 1 396 ? 68.222 78.627 84.893 1.00 59.68 396 SER B CA 1
ATOM 9270 C C . SER B 1 396 ? 66.701 78.753 85.050 1.00 60.46 396 SER B C 1
ATOM 9271 O O . SER B 1 396 ? 65.914 78.227 84.232 1.00 61.18 396 SER B O 1
ATOM 9274 N N . ASN B 1 397 ? 66.258 79.455 86.087 1.00 60.70 397 ASN B N 1
ATOM 9275 C CA . ASN B 1 397 ? 64.817 79.631 86.250 1.00 60.07 397 ASN B CA 1
ATOM 9276 C C . ASN B 1 397 ? 64.359 81.058 86.010 1.00 58.41 397 ASN B C 1
ATOM 9277 O O . ASN B 1 397 ? 63.459 81.554 86.679 1.00 58.58 397 ASN B O 1
ATOM 9282 N N . LEU B 1 398 ? 64.980 81.707 85.031 1.00 56.93 398 LEU B N 1
ATOM 9283 C CA . LEU B 1 398 ? 64.588 83.051 84.633 1.00 54.61 398 LEU B CA 1
ATOM 9284 C C . LEU B 1 398 ? 63.252 83.060 83.924 1.00 53.87 398 LEU B C 1
ATOM 9285 O O . LEU B 1 398 ? 62.996 82.252 83.038 1.00 53.86 398 LEU B O 1
ATOM 9290 N N . PHE B 1 399 ? 62.398 83.989 84.329 1.00 52.73 399 PHE B N 1
ATOM 9291 C CA . PHE B 1 399 ? 61.072 84.093 83.776 1.00 51.53 399 PHE B CA 1
ATOM 9292 C C . PHE B 1 399 ? 60.881 85.533 83.358 1.00 51.26 399 PHE B C 1
ATOM 9293 O O . PHE B 1 399 ? 61.286 86.435 84.090 1.00 51.73 399 PHE B O 1
ATOM 9301 N N . GLY B 1 400 ? 60.303 85.734 82.171 1.00 50.55 400 GLY B N 1
ATOM 9302 C CA . GLY B 1 400 ? 59.858 87.041 81.726 1.00 49.68 400 GLY B CA 1
ATOM 9303 C C . GLY B 1 400 ? 60.944 87.980 81.249 1.00 49.69 400 GLY B C 1
ATOM 9304 O O . GLY B 1 400 ? 60.756 89.197 81.291 1.00 49.62 400 GLY B O 1
ATOM 9305 N N . VAL B 1 401 ? 62.075 87.427 80.801 1.00 49.53 401 VAL B N 1
ATOM 9306 C CA . VAL B 1 401 ? 63.174 88.232 80.223 1.00 49.62 401 VAL B CA 1
ATOM 9307 C C . VAL B 1 401 ? 63.222 88.117 78.698 1.00 49.55 401 VAL B C 1
ATOM 9308 O O . VAL B 1 401 ? 62.598 87.218 78.143 1.00 50.10 401 VAL B O 1
ATOM 9312 N N . VAL B 1 402 ? 63.898 89.064 78.033 1.00 49.33 402 VAL B N 1
ATOM 9313 C CA . VAL B 1 402 ? 64.244 88.957 76.614 1.00 48.47 402 VAL B CA 1
ATOM 9314 C C . VAL B 1 402 ? 65.686 88.519 76.483 1.00 48.06 402 VAL B C 1
ATOM 9315 O O . VAL B 1 402 ? 66.607 89.153 77.030 1.00 48.21 402 VAL B O 1
ATOM 9319 N N . TYR B 1 403 ? 65.897 87.427 75.758 1.00 47.52 403 TYR B N 1
ATOM 9320 C CA . TYR B 1 403 ? 67.258 87.018 75.467 1.00 47.38 403 TYR B CA 1
ATOM 9321 C C . TYR B 1 403 ? 67.675 87.573 74.118 1.00 46.83 403 TYR B C 1
ATOM 9322 O O . TYR B 1 403 ? 66.918 87.542 73.153 1.00 46.19 403 TYR B O 1
ATOM 9331 N N . VAL B 1 404 ? 68.894 88.080 74.074 1.00 46.76 404 VAL B N 1
ATOM 9332 C CA . VAL B 1 404 ? 69.449 88.681 72.880 1.00 47.16 404 VAL B CA 1
ATOM 9333 C C . VAL B 1 404 ? 70.709 87.928 72.410 1.00 48.04 404 VAL B C 1
ATOM 9334 O O . VAL B 1 404 ? 71.710 87.839 73.132 1.00 48.01 404 VAL B O 1
ATOM 9338 N N . LEU B 1 405 ? 70.637 87.395 71.189 1.00 49.54 405 LEU B N 1
ATOM 9339 C CA . LEU B 1 405 ? 71.704 86.538 70.628 1.00 50.23 405 LEU B CA 1
ATOM 9340 C C . LEU B 1 405 ? 72.284 87.041 69.309 1.00 51.09 405 LEU B C 1
ATOM 9341 O O . LEU B 1 405 ? 71.588 87.622 68.483 1.00 51.77 405 LEU B O 1
ATOM 9346 N N . ASP B 1 406 ? 73.570 86.782 69.120 1.00 53.00 406 ASP B N 1
ATOM 9347 C CA . ASP B 1 406 ? 74.326 87.204 67.945 1.00 54.80 406 ASP B CA 1
ATOM 9348 C C . ASP B 1 406 ? 74.881 85.998 67.175 1.00 55.17 406 ASP B C 1
ATOM 9349 O O . ASP B 1 406 ? 75.945 85.472 67.526 1.00 55.27 406 ASP B O 1
ATOM 9354 N N . GLU B 1 407 ? 74.159 85.572 66.136 1.00 55.44 407 GLU B N 1
ATOM 9355 C CA . GLU B 1 407 ? 74.501 84.379 65.357 1.00 56.56 407 GLU B CA 1
ATOM 9356 C C . GLU B 1 407 ? 74.736 83.142 66.220 1.00 56.28 407 GLU B C 1
ATOM 9357 O O . GLU B 1 407 ? 75.861 82.605 66.262 1.00 56.33 407 GLU B O 1
ATOM 9363 N N . PRO B 1 408 ? 73.693 82.671 66.923 1.00 56.04 408 PRO B N 1
ATOM 9364 C CA . PRO B 1 408 ? 73.948 81.440 67.676 1.00 55.94 408 PRO B CA 1
ATOM 9365 C C . PRO B 1 408 ? 74.381 80.265 66.756 1.00 55.79 408 PRO B C 1
ATOM 9366 O O . PRO B 1 408 ? 74.906 79.274 67.234 1.00 55.27 408 PRO B O 1
ATOM 9370 N N . SER B 1 409 ? 74.172 80.414 65.446 1.00 56.25 409 SER B N 1
ATOM 9371 C CA . SER B 1 409 ? 74.479 79.385 64.437 1.00 56.45 409 SER B CA 1
ATOM 9372 C C . SER B 1 409 ? 75.892 79.430 63.855 1.00 56.84 409 SER B C 1
ATOM 9373 O O . SER B 1 409 ? 76.245 78.564 63.051 1.00 56.80 409 SER B O 1
ATOM 9376 N N . ALA B 1 410 ? 76.689 80.435 64.225 1.00 57.01 410 ALA B N 1
ATOM 9377 C CA . ALA B 1 410 ? 78.084 80.516 63.766 1.00 57.01 410 ALA B CA 1
ATOM 9378 C C . ALA B 1 410 ? 78.859 79.263 64.172 1.00 57.29 410 ALA B C 1
ATOM 9379 O O . ALA B 1 410 ? 78.942 78.939 65.357 1.00 57.09 410 ALA B O 1
ATOM 9381 N N . GLY B 1 411 ? 79.428 78.569 63.187 1.00 57.57 411 GLY B N 1
ATOM 9382 C CA . GLY B 1 411 ? 80.191 77.349 63.444 1.00 57.36 411 GLY B CA 1
ATOM 9383 C C . GLY B 1 411 ? 79.347 76.094 63.366 1.00 57.70 411 GLY B C 1
ATOM 9384 O O . GLY B 1 411 ? 79.869 74.994 63.456 1.00 59.10 411 GLY B O 1
ATOM 9385 N N . LEU B 1 412 ? 78.042 76.241 63.210 1.00 57.66 412 LEU B N 1
ATOM 9386 C CA . LEU B 1 412 ? 77.154 75.093 63.133 1.00 57.71 412 LEU B CA 1
ATOM 9387 C C . LEU B 1 412 ? 77.129 74.475 61.741 1.00 58.08 412 LEU B C 1
ATOM 9388 O O . LEU B 1 412 ? 77.193 75.185 60.753 1.00 58.11 412 LEU B O 1
ATOM 9393 N N . HIS B 1 413 ? 77.009 73.149 61.682 1.00 58.31 413 HIS B N 1
ATOM 9394 C CA . HIS B 1 413 ? 76.821 72.420 60.427 1.00 57.74 413 HIS B CA 1
ATOM 9395 C C . HIS B 1 413 ? 75.329 72.383 60.109 1.00 57.75 413 HIS B C 1
ATOM 9396 O O . HIS B 1 413 ? 74.511 72.322 61.020 1.00 57.05 413 HIS B O 1
ATOM 9403 N N . PRO B 1 414 ? 74.955 72.438 58.811 1.00 58.16 414 PRO B N 1
ATOM 9404 C CA . PRO B 1 414 ? 73.538 72.469 58.460 1.00 57.87 414 PRO B CA 1
ATOM 9405 C C . PRO B 1 414 ? 72.774 71.247 58.946 1.00 58.12 414 PRO B C 1
ATOM 9406 O O . PRO B 1 414 ? 71.552 71.222 58.874 1.00 57.67 414 PRO B O 1
ATOM 9410 N N . ALA B 1 415 ? 73.504 70.235 59.407 1.00 58.85 415 ALA B N 1
ATOM 9411 C CA . ALA B 1 415 ? 72.918 69.010 59.946 1.00 59.45 415 ALA B CA 1
ATOM 9412 C C . ALA B 1 415 ? 72.491 69.230 61.383 1.00 60.02 415 ALA B C 1
ATOM 9413 O O . ALA B 1 415 ? 71.675 68.470 61.914 1.00 60.68 415 ALA B O 1
ATOM 9415 N N . ASP B 1 416 ? 73.041 70.272 62.006 1.00 60.20 416 ASP B N 1
ATOM 9416 C CA . ASP B 1 416 ? 72.857 70.504 63.422 1.00 60.13 416 ASP B CA 1
ATOM 9417 C C . ASP B 1 416 ? 72.029 71.739 63.781 1.00 59.92 416 ASP B C 1
ATOM 9418 O O . ASP B 1 416 ? 71.919 72.084 64.966 1.00 59.00 416 ASP B O 1
ATOM 9423 N N . THR B 1 417 ? 71.437 72.404 62.781 1.00 59.44 417 THR B N 1
ATOM 9424 C CA . THR B 1 417 ? 70.664 73.636 63.047 1.00 59.05 417 THR B CA 1
ATOM 9425 C C . THR B 1 417 ? 69.321 73.330 63.693 1.00 58.99 417 THR B C 1
ATOM 9426 O O . THR B 1 417 ? 68.782 74.154 64.436 1.00 59.25 417 THR B O 1
ATOM 9430 N N . GLU B 1 418 ? 68.787 72.140 63.421 1.00 58.89 418 GLU B N 1
ATOM 9431 C CA . GLU B 1 418 ? 67.527 71.711 64.023 1.00 58.93 418 GLU B CA 1
ATOM 9432 C C . GLU B 1 418 ? 67.671 71.531 65.542 1.00 58.38 418 GLU B C 1
ATOM 9433 O O . GLU B 1 418 ? 66.747 71.815 66.294 1.00 58.83 418 GLU B O 1
ATOM 9439 N N . ALA B 1 419 ? 68.835 71.065 65.980 1.00 57.29 419 ALA B N 1
ATOM 9440 C CA . ALA B 1 419 ? 69.155 70.973 67.400 1.00 56.65 419 ALA B CA 1
ATOM 9441 C C . ALA B 1 419 ? 69.212 72.370 68.049 1.00 56.19 419 ALA B C 1
ATOM 9442 O O . ALA B 1 419 ? 68.720 72.565 69.163 1.00 55.77 419 ALA B O 1
ATOM 9444 N N . LEU B 1 420 ? 69.802 73.337 67.338 1.00 55.58 420 LEU B N 1
ATOM 9445 C CA . LEU B 1 420 ? 69.775 74.745 67.754 1.00 54.89 420 LEU B CA 1
ATOM 9446 C C . LEU B 1 420 ? 68.357 75.307 67.854 1.00 55.06 420 LEU B C 1
ATOM 9447 O O . LEU B 1 420 ? 68.013 75.938 68.862 1.00 56.05 420 LEU B O 1
ATOM 9452 N N . LEU B 1 421 ? 67.533 75.061 66.833 1.00 54.64 421 LEU B N 1
ATOM 9453 C CA . LEU B 1 421 ? 66.137 75.511 66.836 1.00 54.28 421 LEU B CA 1
ATOM 9454 C C . LEU B 1 421 ? 65.278 74.937 67.978 1.00 54.36 421 LEU B C 1
ATOM 9455 O O . LEU B 1 421 ? 64.506 75.675 68.591 1.00 54.24 421 LEU B O 1
ATOM 9460 N N . SER B 1 422 ? 65.409 73.638 68.263 1.00 54.54 422 SER B N 1
ATOM 9461 C CA . SER B 1 422 ? 64.758 73.019 69.440 1.00 54.99 422 SER B CA 1
ATOM 9462 C C . SER B 1 422 ? 65.096 73.756 70.740 1.00 54.83 422 SER B C 1
ATOM 9463 O O . SER B 1 422 ? 64.230 73.943 71.584 1.00 54.60 422 SER B O 1
ATOM 9466 N N . ALA B 1 423 ? 66.356 74.173 70.873 1.00 55.02 423 ALA B N 1
ATOM 9467 C CA . ALA B 1 423 ? 66.864 74.839 72.081 1.00 55.43 423 ALA B CA 1
ATOM 9468 C C . ALA B 1 423 ? 66.267 76.231 72.239 1.00 55.58 423 ALA B C 1
ATOM 9469 O O . ALA B 1 423 ? 65.844 76.609 73.326 1.00 56.29 423 ALA B O 1
ATOM 9471 N N . LEU B 1 424 ? 66.239 76.986 71.150 1.00 55.66 424 LEU B N 1
ATOM 9472 C CA . LEU B 1 424 ? 65.610 78.294 71.135 1.00 56.09 424 LEU B CA 1
ATOM 9473 C C . LEU B 1 424 ? 64.125 78.205 71.496 1.00 56.69 424 LEU B C 1
ATOM 9474 O O . LEU B 1 424 ? 63.613 79.057 72.220 1.00 57.06 424 LEU B O 1
ATOM 9479 N N . GLU B 1 425 ? 63.443 77.180 70.987 1.00 57.06 425 GLU B N 1
ATOM 9480 C CA . GLU B 1 425 ? 62.024 76.953 71.276 1.00 57.45 425 GLU B CA 1
ATOM 9481 C C . GLU B 1 425 ? 61.783 76.660 72.762 1.00 57.09 425 GLU B C 1
ATOM 9482 O O . GLU B 1 425 ? 60.842 77.172 73.365 1.00 56.82 425 GLU B O 1
ATOM 9488 N N . ASN B 1 426 ? 62.641 75.821 73.336 1.00 57.30 426 ASN B N 1
ATOM 9489 C CA . ASN B 1 426 ? 62.557 75.428 74.744 1.00 57.34 426 ASN B CA 1
ATOM 9490 C C . ASN B 1 426 ? 62.700 76.637 75.667 1.00 57.54 426 ASN B C 1
ATOM 9491 O O . ASN B 1 426 ? 61.991 76.744 76.669 1.00 57.41 426 ASN B O 1
ATOM 9496 N N . LEU B 1 427 ? 63.607 77.547 75.302 1.00 58.11 427 LEU B N 1
ATOM 9497 C CA . LEU B 1 427 ? 63.834 78.814 76.017 1.00 58.40 427 LEU B CA 1
ATOM 9498 C C . LEU B 1 427 ? 62.635 79.733 76.018 1.00 59.17 427 LEU B C 1
ATOM 9499 O O . LEU B 1 427 ? 62.271 80.292 77.053 1.00 59.47 427 LEU B O 1
ATOM 9504 N N . LYS B 1 428 ? 62.067 79.923 74.828 1.00 59.91 428 LYS B N 1
ATOM 9505 C CA . LYS B 1 428 ? 60.893 80.749 74.598 1.00 59.92 428 LYS B CA 1
ATOM 9506 C C . LYS B 1 428 ? 59.733 80.297 75.485 1.00 60.35 428 LYS B C 1
ATOM 9507 O O . LYS B 1 428 ? 59.152 81.098 76.215 1.00 60.34 428 LYS B O 1
ATOM 9513 N N . ARG B 1 429 ? 59.412 79.003 75.423 1.00 61.04 429 ARG B N 1
ATOM 9514 C CA . ARG B 1 429 ? 58.329 78.393 76.232 1.00 61.58 429 ARG B CA 1
ATOM 9515 C C . ARG B 1 429 ? 58.606 78.408 77.755 1.00 60.41 429 ARG B C 1
ATOM 9516 O O . ARG B 1 429 ? 57.827 77.878 78.543 1.00 60.54 429 ARG B O 1
ATOM 9524 N N . GLY B 1 430 ? 59.718 79.005 78.164 1.00 59.78 430 GLY B N 1
ATOM 9525 C CA . GLY B 1 430 ? 59.952 79.280 79.583 1.00 58.17 430 GLY B CA 1
ATOM 9526 C C . GLY B 1 430 ? 59.256 80.562 80.031 1.00 57.37 430 GLY B C 1
ATOM 9527 O O . GLY B 1 430 ? 59.439 80.999 81.156 1.00 57.75 430 GLY B O 1
ATOM 9528 N N . GLY B 1 431 ? 58.458 81.167 79.155 1.00 56.38 431 GLY B N 1
ATOM 9529 C CA . GLY B 1 431 ? 57.923 82.503 79.403 1.00 55.46 431 GLY B CA 1
ATOM 9530 C C . GLY B 1 431 ? 58.882 83.639 79.061 1.00 54.99 431 GLY B C 1
ATOM 9531 O O . GLY B 1 431 ? 58.759 84.733 79.625 1.00 55.26 431 GLY B O 1
ATOM 9532 N N . ASN B 1 432 ? 59.819 83.390 78.135 1.00 54.13 432 ASN B N 1
ATOM 9533 C CA . ASN B 1 432 ? 60.805 84.384 77.693 1.00 53.68 432 ASN B CA 1
ATOM 9534 C C . ASN B 1 432 ? 60.637 84.773 76.216 1.00 54.23 432 ASN B C 1
ATOM 9535 O O . ASN B 1 432 ? 59.951 84.084 75.449 1.00 54.57 432 ASN B O 1
ATOM 9540 N N . SER B 1 433 ? 61.256 85.885 75.823 1.00 54.24 433 SER B N 1
ATOM 9541 C CA . SER B 1 433 ? 61.239 86.351 74.426 1.00 53.81 433 SER B CA 1
ATOM 9542 C C . SER B 1 433 ? 62.649 86.226 73.859 1.00 53.49 433 SER B C 1
ATOM 9543 O O . SER B 1 433 ? 63.608 86.105 74.631 1.00 53.54 433 SER B O 1
ATOM 9546 N N . LEU B 1 434 ? 62.779 86.233 72.529 1.00 52.55 434 LEU B N 1
ATOM 9547 C CA . LEU B 1 434 ? 64.076 86.023 71.890 1.00 52.10 434 LEU B CA 1
ATOM 9548 C C . LEU B 1 434 ? 64.361 86.989 70.773 1.00 52.18 434 LEU B C 1
ATOM 9549 O O . LEU B 1 434 ? 63.624 87.026 69.791 1.00 51.98 434 LEU B O 1
ATOM 9554 N N . PHE B 1 435 ? 65.448 87.746 70.908 1.00 51.99 435 PHE B N 1
ATOM 9555 C CA . PHE B 1 435 ? 65.921 88.600 69.822 1.00 51.71 435 PHE B CA 1
ATOM 9556 C C . PHE B 1 435 ? 67.211 88.036 69.236 1.00 51.74 435 PHE B C 1
ATOM 9557 O O . PHE B 1 435 ? 68.245 88.022 69.903 1.00 52.25 435 PHE B O 1
ATOM 9565 N N . VAL B 1 436 ? 67.152 87.567 67.992 1.00 51.56 436 VAL B N 1
ATOM 9566 C CA . VAL B 1 436 ? 68.324 86.982 67.360 1.00 52.04 436 VAL B CA 1
ATOM 9567 C C . VAL B 1 436 ? 68.786 87.738 66.111 1.00 52.70 436 VAL B C 1
ATOM 9568 O O . VAL B 1 436 ? 67.997 87.951 65.196 1.00 53.10 436 VAL B O 1
ATOM 9572 N N . VAL B 1 437 ? 70.051 88.167 66.076 1.00 53.15 437 VAL B N 1
ATOM 9573 C CA . VAL B 1 437 ? 70.652 88.631 64.809 1.00 53.41 437 VAL B CA 1
ATOM 9574 C C . VAL B 1 437 ? 71.335 87.468 64.085 1.00 53.64 437 VAL B C 1
ATOM 9575 O O . VAL B 1 437 ? 72.217 86.807 64.624 1.00 53.43 437 VAL B O 1
ATOM 9579 N N . GLU B 1 438 ? 70.891 87.218 62.862 1.00 54.23 438 GLU B N 1
ATOM 9580 C CA . GLU B 1 438 ? 71.237 85.986 62.174 1.00 55.28 438 GLU B CA 1
ATOM 9581 C C . GLU B 1 438 ? 71.379 86.175 60.670 1.00 55.28 438 GLU B C 1
ATOM 9582 O O . GLU B 1 438 ? 70.748 87.058 60.084 1.00 55.25 438 GLU B O 1
ATOM 9588 N N . HIS B 1 439 ? 72.238 85.352 60.066 1.00 55.85 439 HIS B N 1
ATOM 9589 C CA . HIS B 1 439 ? 72.423 85.329 58.604 1.00 56.28 439 HIS B CA 1
ATOM 9590 C C . HIS B 1 439 ? 72.039 83.989 57.981 1.00 56.52 439 HIS B C 1
ATOM 9591 O O . HIS B 1 439 ? 71.919 83.878 56.781 1.00 57.30 439 HIS B O 1
ATOM 9598 N N . ASP B 1 440 ? 71.833 82.989 58.822 1.00 57.00 440 ASP B N 1
ATOM 9599 C CA . ASP B 1 440 ? 71.508 81.635 58.411 1.00 56.90 440 ASP B CA 1
ATOM 9600 C C . ASP B 1 440 ? 70.079 81.580 57.919 1.00 56.42 440 ASP B C 1
ATOM 9601 O O . ASP B 1 440 ? 69.151 81.849 58.675 1.00 56.20 440 ASP B O 1
ATOM 9606 N N . LEU B 1 441 ? 69.919 81.212 56.648 1.00 56.12 441 LEU B N 1
ATOM 9607 C CA . LEU B 1 441 ? 68.632 81.242 55.964 1.00 55.56 441 LEU B CA 1
ATOM 9608 C C . LEU B 1 441 ? 67.663 80.207 56.539 1.00 55.30 441 LEU B C 1
ATOM 9609 O O . LEU B 1 441 ? 66.458 80.416 56.549 1.00 54.93 441 LEU B O 1
ATOM 9614 N N . ASP B 1 442 ? 68.208 79.099 57.029 1.00 55.77 442 ASP B N 1
ATOM 9615 C CA . ASP B 1 442 ? 67.429 78.017 57.633 1.00 56.24 442 ASP B CA 1
ATOM 9616 C C . ASP B 1 442 ? 66.828 78.388 59.002 1.00 56.24 442 ASP B C 1
ATOM 9617 O O . ASP B 1 442 ? 65.737 77.945 59.333 1.00 56.24 442 ASP B O 1
ATOM 9622 N N . VAL B 1 443 ? 67.565 79.167 59.798 1.00 56.17 443 VAL B N 1
ATOM 9623 C CA . VAL B 1 443 ? 67.055 79.748 61.045 1.00 55.85 443 VAL B CA 1
ATOM 9624 C C . VAL B 1 443 ? 65.967 80.782 60.736 1.00 55.51 443 VAL B C 1
ATOM 9625 O O . VAL B 1 443 ? 64.903 80.773 61.357 1.00 55.83 443 VAL B O 1
ATOM 9629 N N . ILE B 1 444 ? 66.274 81.672 59.792 1.00 55.31 444 ILE B N 1
ATOM 9630 C CA . ILE B 1 444 ? 65.385 82.738 59.312 1.00 55.55 444 ILE B CA 1
ATOM 9631 C C . ILE B 1 444 ? 64.057 82.194 58.778 1.00 55.55 444 ILE B C 1
ATOM 9632 O O . ILE B 1 444 ? 63.000 82.782 58.995 1.00 56.01 444 ILE B O 1
ATOM 9637 N N . ARG B 1 445 ? 64.112 81.064 58.086 1.00 55.89 445 ARG B N 1
ATOM 9638 C CA . ARG B 1 445 ? 62.904 80.420 57.556 1.00 56.15 445 ARG B CA 1
ATOM 9639 C C . ARG B 1 445 ? 61.894 80.052 58.654 1.00 55.85 445 ARG B C 1
ATOM 9640 O O . ARG B 1 445 ? 60.684 80.122 58.437 1.00 55.66 445 ARG B O 1
ATOM 9648 N N . ARG B 1 446 ? 62.404 79.695 59.834 1.00 55.57 446 ARG B N 1
ATOM 9649 C CA . ARG B 1 446 ? 61.580 79.236 60.956 1.00 55.51 446 ARG B CA 1
ATOM 9650 C C . ARG B 1 446 ? 61.212 80.295 62.010 1.00 54.96 446 ARG B C 1
ATOM 9651 O O . ARG B 1 446 ? 60.396 80.036 62.901 1.00 55.02 446 ARG B O 1
ATOM 9659 N N . ALA B 1 447 ? 61.777 81.492 61.894 1.00 54.41 447 ALA B N 1
ATOM 9660 C CA . ALA B 1 447 ? 61.399 82.610 62.779 1.00 53.81 447 ALA B CA 1
ATOM 9661 C C . ALA B 1 447 ? 59.894 82.868 62.815 1.00 53.50 447 ALA B C 1
ATOM 9662 O O . ALA B 1 447 ? 59.176 82.579 61.848 1.00 54.24 447 ALA B O 1
ATOM 9664 N N . ASP B 1 448 ? 59.430 83.422 63.933 1.00 52.84 448 ASP B N 1
ATOM 9665 C CA . ASP B 1 448 ? 58.060 83.885 64.075 1.00 51.76 448 ASP B CA 1
ATOM 9666 C C . ASP B 1 448 ? 57.898 85.260 63.432 1.00 51.04 448 ASP B C 1
ATOM 9667 O O . ASP B 1 448 ? 56.860 85.564 62.810 1.00 51.10 448 ASP B O 1
ATOM 9672 N N . TRP B 1 449 ? 58.915 86.095 63.602 1.00 49.41 449 TRP B N 1
ATOM 9673 C CA . TRP B 1 449 ? 58.873 87.468 63.133 1.00 48.70 449 TRP B CA 1
ATOM 9674 C C . TRP B 1 449 ? 60.254 87.786 62.614 1.00 49.09 449 TRP B C 1
ATOM 9675 O O . TRP B 1 449 ? 61.218 87.071 62.896 1.00 49.17 449 TRP B O 1
ATOM 9686 N N . LEU B 1 450 ? 60.361 88.870 61.866 1.00 49.78 450 LEU B N 1
ATOM 9687 C CA . LEU B 1 450 ? 61.559 89.169 61.107 1.00 50.05 450 LEU B CA 1
ATOM 9688 C C . LEU B 1 450 ? 61.627 90.675 60.909 1.00 50.67 450 LEU B C 1
ATOM 9689 O O . LEU B 1 450 ? 60.658 91.294 60.448 1.00 50.36 450 LEU B O 1
ATOM 9694 N N . VAL B 1 451 ? 62.770 91.257 61.264 1.00 51.21 451 VAL B N 1
ATOM 9695 C CA . VAL B 1 451 ? 63.035 92.676 61.007 1.00 51.67 451 VAL B CA 1
ATOM 9696 C C . VAL B 1 451 ? 64.195 92.800 60.022 1.00 51.84 451 VAL B C 1
ATOM 9697 O O . VAL B 1 451 ? 65.341 92.522 60.374 1.00 51.43 451 VAL B O 1
ATOM 9701 N N . ASP B 1 452 ? 63.872 93.198 58.787 1.00 52.00 452 ASP B N 1
ATOM 9702 C CA . ASP B 1 452 ? 64.857 93.348 57.717 1.00 52.40 452 ASP B CA 1
ATOM 9703 C C . ASP B 1 452 ? 65.402 94.770 57.717 1.00 52.72 452 ASP B C 1
ATOM 9704 O O . ASP B 1 452 ? 64.628 95.725 57.623 1.00 53.22 452 ASP B O 1
ATOM 9709 N N . VAL B 1 453 ? 66.725 94.926 57.806 1.00 52.91 453 VAL B N 1
ATOM 9710 C CA . VAL B 1 453 ? 67.302 96.271 57.916 1.00 53.50 453 VAL B CA 1
ATOM 9711 C C . VAL B 1 453 ? 67.965 96.838 56.619 1.00 53.98 453 VAL B C 1
ATOM 9712 O O . VAL B 1 453 ? 68.738 96.154 55.938 1.00 53.74 453 VAL B O 1
ATOM 9716 N N . GLY B 1 454 ? 67.622 98.095 56.321 1.00 54.71 454 GLY B N 1
ATOM 9717 C CA . GLY B 1 454 ? 68.186 98.934 55.235 1.00 55.60 454 GLY B CA 1
ATOM 9718 C C . GLY B 1 454 ? 68.226 98.260 53.888 1.00 56.42 454 GLY B C 1
ATOM 9719 O O . GLY B 1 454 ? 68.015 97.040 53.814 1.00 57.16 454 GLY B O 1
ATOM 9720 N N . PRO B 1 455 ? 68.467 99.031 52.802 1.00 56.48 455 PRO B N 1
ATOM 9721 C CA . PRO B 1 455 ? 68.911 98.355 51.585 1.00 56.56 455 PRO B CA 1
ATOM 9722 C C . PRO B 1 455 ? 70.333 97.791 51.752 1.00 56.77 455 PRO B C 1
ATOM 9723 O O . PRO B 1 455 ? 70.528 96.581 51.623 1.00 56.17 455 PRO B O 1
ATOM 9727 N N . GLU B 1 456 ? 71.298 98.660 52.061 1.00 57.21 456 GLU B N 1
ATOM 9728 C CA . GLU B 1 456 ? 72.713 98.284 52.098 1.00 57.85 456 GLU B CA 1
ATOM 9729 C C . GLU B 1 456 ? 73.422 98.734 53.382 1.00 58.30 456 GLU B C 1
ATOM 9730 O O . GLU B 1 456 ? 72.817 98.734 54.456 1.00 58.84 456 GLU B O 1
ATOM 9736 N N . ALA B 1 457 ? 74.696 99.114 53.273 1.00 58.47 457 ALA B N 1
ATOM 9737 C CA . ALA B 1 457 ? 75.520 99.403 54.453 1.00 58.89 457 ALA B CA 1
ATOM 9738 C C . ALA B 1 457 ? 75.666 100.889 54.814 1.00 59.16 457 ALA B C 1
ATOM 9739 O O . ALA B 1 457 ? 75.385 101.772 53.994 1.00 59.76 457 ALA B O 1
ATOM 9741 N N . GLY B 1 458 ? 76.098 101.149 56.050 1.00 59.13 458 GLY B N 1
ATOM 9742 C CA . GLY B 1 458 ? 76.348 102.503 56.555 1.00 59.13 458 GLY B CA 1
ATOM 9743 C C . GLY B 1 458 ? 75.240 103.486 56.238 1.00 59.35 458 GLY B C 1
ATOM 9744 O O . GLY B 1 458 ? 74.102 103.301 56.665 1.00 59.39 458 GLY B O 1
ATOM 9745 N N . GLU B 1 459 ? 75.585 104.517 55.465 1.00 59.55 459 GLU B N 1
ATOM 9746 C CA . GLU B 1 459 ? 74.647 105.549 55.018 1.00 59.65 459 GLU B CA 1
ATOM 9747 C C . GLU B 1 459 ? 73.519 105.056 54.100 1.00 59.59 459 GLU B C 1
ATOM 9748 O O . GLU B 1 459 ? 72.414 105.597 54.125 1.00 60.11 459 GLU B O 1
ATOM 9754 N N . LYS B 1 460 ? 73.789 104.029 53.308 1.00 59.41 460 LYS B N 1
ATOM 9755 C CA . LYS B 1 460 ? 72.799 103.512 52.367 1.00 59.26 460 LYS B CA 1
ATOM 9756 C C . LYS B 1 460 ? 71.796 102.547 53.027 1.00 58.83 460 LYS B C 1
ATOM 9757 O O . LYS B 1 460 ? 70.818 102.133 52.403 1.00 58.57 460 LYS B O 1
ATOM 9763 N N . GLY B 1 461 ? 72.045 102.193 54.289 1.00 58.43 461 GLY B N 1
ATOM 9764 C CA . GLY B 1 461 ? 71.135 101.342 55.055 1.00 57.59 461 GLY B CA 1
ATOM 9765 C C . GLY B 1 461 ? 70.479 102.077 56.197 1.00 57.02 461 GLY B C 1
ATOM 9766 O O . GLY B 1 461 ? 70.036 103.219 56.050 1.00 56.97 461 GLY B O 1
ATOM 9767 N N . GLY B 1 462 ? 70.414 101.422 57.347 1.00 56.53 462 GLY B N 1
ATOM 9768 C CA . GLY B 1 462 ? 69.833 102.038 58.538 1.00 55.97 462 GLY B CA 1
ATOM 9769 C C . GLY B 1 462 ? 68.326 102.249 58.557 1.00 55.45 462 GLY B C 1
ATOM 9770 O O . GLY B 1 462 ? 67.809 102.841 59.494 1.00 55.42 462 GLY B O 1
ATOM 9771 N N . GLU B 1 463 ? 67.616 101.774 57.538 1.00 55.14 463 GLU B N 1
ATOM 9772 C CA . GLU B 1 463 ? 66.156 101.873 57.523 1.00 55.51 463 GLU B CA 1
ATOM 9773 C C . GLU B 1 463 ? 65.531 100.488 57.656 1.00 55.20 463 GLU B C 1
ATOM 9774 O O . GLU B 1 463 ? 66.221 99.485 57.537 1.00 55.10 463 GLU B O 1
ATOM 9780 N N . ILE B 1 464 ? 64.237 100.426 57.954 1.00 55.13 464 ILE B N 1
ATOM 9781 C CA . ILE B 1 464 ? 63.578 99.138 58.156 1.00 54.69 464 ILE B CA 1
ATOM 9782 C C . ILE B 1 464 ? 62.790 98.784 56.919 1.00 54.35 464 ILE B C 1
ATOM 9783 O O . ILE B 1 464 ? 61.831 99.456 56.582 1.00 54.70 464 ILE B O 1
ATOM 9788 N N . LEU B 1 465 ? 63.213 97.726 56.243 1.00 54.10 465 LEU B N 1
ATOM 9789 C CA . LEU B 1 465 ? 62.555 97.285 55.020 1.00 53.87 465 LEU B CA 1
ATOM 9790 C C . LEU B 1 465 ? 61.249 96.533 55.269 1.00 54.02 465 LEU B C 1
ATOM 9791 O O . LEU B 1 465 ? 60.282 96.703 54.525 1.00 53.73 465 LEU B O 1
ATOM 9796 N N . TYR B 1 466 ? 61.238 95.701 56.315 1.00 54.08 466 TYR B N 1
ATOM 9797 C CA . TYR B 1 466 ? 60.091 94.855 56.648 1.00 53.65 466 TYR B CA 1
ATOM 9798 C C . TYR B 1 466 ? 60.110 94.525 58.125 1.00 53.48 466 TYR B C 1
ATOM 9799 O O . TYR B 1 466 ? 61.169 94.396 58.715 1.00 53.81 466 TYR B O 1
ATOM 9808 N N . SER B 1 467 ? 58.932 94.384 58.717 1.00 53.46 467 SER B N 1
ATOM 9809 C CA . SER B 1 467 ? 58.797 93.807 60.043 1.00 53.09 467 SER B CA 1
ATOM 9810 C C . SER B 1 467 ? 57.496 93.027 60.116 1.00 53.08 467 SER B C 1
ATOM 9811 O O . SER B 1 467 ? 56.412 93.606 60.196 1.00 52.72 467 SER B O 1
ATOM 9814 N N . GLY B 1 468 ? 57.619 91.707 60.075 1.00 53.29 468 GLY B N 1
ATOM 9815 C CA . GLY B 1 468 ? 56.471 90.814 60.166 1.00 53.38 468 GLY B CA 1
ATOM 9816 C C . GLY B 1 468 ? 56.911 89.367 60.062 1.00 53.63 468 GLY B C 1
ATOM 9817 O O . GLY B 1 468 ? 58.107 89.083 60.122 1.00 52.90 468 GLY B O 1
ATOM 9818 N N . PRO B 1 469 ? 55.941 88.447 59.889 1.00 54.37 469 PRO B N 1
ATOM 9819 C CA . PRO B 1 469 ? 56.197 87.015 59.694 1.00 55.23 469 PRO B CA 1
ATOM 9820 C C . PRO B 1 469 ? 56.984 86.761 58.397 1.00 56.23 469 PRO B C 1
ATOM 9821 O O . PRO B 1 469 ? 56.729 87.425 57.388 1.00 56.18 469 PRO B O 1
ATOM 9825 N N . PRO B 1 470 ? 57.917 85.793 58.413 1.00 57.03 470 PRO B N 1
ATOM 9826 C CA . PRO B 1 470 ? 58.881 85.623 57.324 1.00 57.90 470 PRO B CA 1
ATOM 9827 C C . PRO B 1 470 ? 58.296 85.600 55.898 1.00 58.62 470 PRO B C 1
ATOM 9828 O O . PRO B 1 470 ? 58.889 86.181 54.986 1.00 58.99 470 PRO B O 1
ATOM 9832 N N . GLU B 1 471 ? 57.144 84.958 55.712 1.00 59.22 471 GLU B N 1
ATOM 9833 C CA . GLU B 1 471 ? 56.598 84.742 54.367 1.00 59.61 471 GLU B CA 1
ATOM 9834 C C . GLU B 1 471 ? 56.195 86.029 53.651 1.00 59.78 471 GLU B C 1
ATOM 9835 O O . GLU B 1 471 ? 56.185 86.082 52.414 1.00 59.93 471 GLU B O 1
ATOM 9841 N N . GLY B 1 472 ? 55.873 87.062 54.425 1.00 59.84 472 GLY B N 1
ATOM 9842 C CA . GLY B 1 472 ? 55.435 88.342 53.869 1.00 59.85 472 GLY B CA 1
ATOM 9843 C C . GLY B 1 472 ? 56.550 89.119 53.196 1.00 59.81 472 GLY B C 1
ATOM 9844 O O . GLY B 1 472 ? 56.330 90.208 52.671 1.00 59.78 472 GLY B O 1
ATOM 9845 N N . LEU B 1 473 ? 57.747 88.543 53.213 1.00 59.88 473 LEU B N 1
ATOM 9846 C CA . LEU B 1 473 ? 58.938 89.148 52.632 1.00 59.88 473 LEU B CA 1
ATOM 9847 C C . LEU B 1 473 ? 59.049 88.853 51.121 1.00 60.25 473 LEU B C 1
ATOM 9848 O O . LEU B 1 473 ? 60.056 89.162 50.478 1.00 60.01 473 LEU B O 1
ATOM 9853 N N . LYS B 1 474 ? 58.002 88.252 50.566 1.00 61.00 474 LYS B N 1
ATOM 9854 C CA . LYS B 1 474 ? 57.907 87.991 49.138 1.00 61.55 474 LYS B CA 1
ATOM 9855 C C . LYS B 1 474 ? 57.431 89.228 48.390 1.00 62.12 474 LYS B C 1
ATOM 9856 O O . LYS B 1 474 ? 57.706 89.395 47.190 1.00 62.49 474 LYS B O 1
ATOM 9862 N N . HIS B 1 475 ? 56.698 90.083 49.099 1.00 62.36 475 HIS B N 1
ATOM 9863 C CA . HIS B 1 475 ? 56.168 91.319 48.526 1.00 62.78 475 HIS B CA 1
ATOM 9864 C C . HIS B 1 475 ? 57.123 92.505 48.726 1.00 62.63 475 HIS B C 1
ATOM 9865 O O . HIS B 1 475 ? 56.739 93.661 48.525 1.00 62.61 475 HIS B O 1
ATOM 9872 N N . VAL B 1 476 ? 58.366 92.208 49.123 1.00 62.59 476 VAL B N 1
ATOM 9873 C CA . VAL B 1 476 ? 59.374 93.239 49.413 1.00 61.90 476 VAL B CA 1
ATOM 9874 C C . VAL B 1 476 ? 60.616 93.002 48.548 1.00 61.61 476 VAL B C 1
ATOM 9875 O O . VAL B 1 476 ? 61.579 92.343 48.981 1.00 61.32 476 VAL B O 1
ATOM 9879 N N . PRO B 1 477 ? 60.593 93.547 47.315 1.00 61.14 477 PRO B N 1
ATOM 9880 C CA . PRO B 1 477 ? 61.569 93.229 46.262 1.00 60.92 477 PRO B CA 1
ATOM 9881 C C . PRO B 1 477 ? 62.966 93.814 46.498 1.00 60.63 477 PRO B C 1
ATOM 9882 O O . PRO B 1 477 ? 63.956 93.235 46.047 1.00 60.52 477 PRO B O 1
ATOM 9886 N N . GLU B 1 478 ? 63.032 94.944 47.202 1.00 60.52 478 GLU B N 1
ATOM 9887 C CA . GLU B 1 478 ? 64.287 95.668 47.444 1.00 60.44 478 GLU B CA 1
ATOM 9888 C C . GLU B 1 478 ? 65.132 95.039 48.561 1.00 60.29 478 GLU B C 1
ATOM 9889 O O . GLU B 1 478 ? 66.265 95.465 48.813 1.00 60.32 478 GLU B O 1
ATOM 9895 N N . SER B 1 479 ? 64.553 94.031 49.218 1.00 59.95 479 SER B N 1
ATOM 9896 C CA . SER B 1 479 ? 65.177 93.285 50.307 1.00 59.57 479 SER B CA 1
ATOM 9897 C C . SER B 1 479 ? 66.053 92.166 49.763 1.00 59.25 479 SER B C 1
ATOM 9898 O O . SER B 1 479 ? 65.576 91.297 49.030 1.00 59.05 479 SER B O 1
ATOM 9901 N N . GLN B 1 480 ? 67.329 92.183 50.141 1.00 58.95 480 GLN B N 1
ATOM 9902 C CA . GLN B 1 480 ? 68.275 91.173 49.682 1.00 58.97 480 GLN B CA 1
ATOM 9903 C C . GLN B 1 480 ? 68.121 89.802 50.353 1.00 58.98 480 GLN B C 1
ATOM 9904 O O . GLN B 1 480 ? 68.462 88.770 49.756 1.00 58.74 480 GLN B O 1
ATOM 9910 N N . THR B 1 481 ? 67.612 89.785 51.583 1.00 58.73 481 THR B N 1
ATOM 9911 C CA . THR B 1 481 ? 67.384 88.508 52.264 1.00 58.88 481 THR B CA 1
ATOM 9912 C C . THR B 1 481 ? 66.176 87.786 51.619 1.00 59.02 481 THR B C 1
ATOM 9913 O O . THR B 1 481 ? 66.264 86.602 51.300 1.00 59.36 481 THR B O 1
ATOM 9917 N N . GLY B 1 482 ? 65.087 88.512 51.375 1.00 59.10 482 GLY B N 1
ATOM 9918 C CA . GLY B 1 482 ? 63.938 87.966 50.635 1.00 59.70 482 GLY B CA 1
ATOM 9919 C C . GLY B 1 482 ? 64.265 87.351 49.273 1.00 60.03 482 GLY B C 1
ATOM 9920 O O . GLY B 1 482 ? 63.669 86.340 48.874 1.00 59.92 482 GLY B O 1
ATOM 9921 N N . GLN B 1 483 ? 65.214 87.961 48.563 1.00 60.26 483 GLN B N 1
ATOM 9922 C CA . GLN B 1 483 ? 65.658 87.474 47.260 1.00 60.68 483 GLN B CA 1
ATOM 9923 C C . GLN B 1 483 ? 66.256 86.071 47.345 1.00 61.13 483 GLN B C 1
ATOM 9924 O O . GLN B 1 483 ? 65.936 85.205 46.526 1.00 61.30 483 GLN B O 1
ATOM 9930 N N . TYR B 1 484 ? 67.123 85.865 48.339 1.00 61.50 484 TYR B N 1
ATOM 9931 C CA . TYR B 1 484 ? 67.777 84.581 48.602 1.00 61.67 484 TYR B CA 1
ATOM 9932 C C . TYR B 1 484 ? 66.825 83.522 49.134 1.00 62.49 484 TYR B C 1
ATOM 9933 O O . TYR B 1 484 ? 67.026 82.329 48.912 1.00 62.55 484 TYR B O 1
ATOM 9942 N N . LEU B 1 485 ? 65.788 83.977 49.831 1.00 63.55 485 LEU B N 1
ATOM 9943 C CA . LEU B 1 485 ? 64.906 83.110 50.607 1.00 64.37 485 LEU B CA 1
ATOM 9944 C C . LEU B 1 485 ? 63.598 82.759 49.875 1.00 65.16 485 LEU B C 1
ATOM 9945 O O . LEU B 1 485 ? 62.957 81.763 50.224 1.00 65.42 485 LEU B O 1
ATOM 9950 N N . PHE B 1 486 ? 63.223 83.552 48.861 1.00 66.04 486 PHE B N 1
ATOM 9951 C CA . PHE B 1 486 ? 61.961 83.352 48.116 1.00 66.87 486 PHE B CA 1
ATOM 9952 C C . PHE B 1 486 ? 62.034 83.461 46.579 1.00 67.41 486 PHE B C 1
ATOM 9953 O O . PHE B 1 486 ? 61.143 82.959 45.876 1.00 67.56 486 PHE B O 1
ATOM 9961 N N . ALA B 1 487 ? 63.058 84.142 46.061 1.00 67.83 487 ALA B N 1
ATOM 9962 C CA . ALA B 1 487 ? 63.189 84.382 44.614 1.00 68.13 487 ALA B CA 1
ATOM 9963 C C . ALA B 1 487 ? 64.164 83.388 43.993 1.00 68.76 487 ALA B C 1
ATOM 9964 O O . ALA B 1 487 ? 64.215 83.216 42.760 1.00 68.69 487 ALA B O 1
ATOM 9966 N N . ASP B 1 488 ? 64.927 82.741 44.876 1.00 69.22 488 ASP B N 1
ATOM 9967 C CA . ASP B 1 488 ? 65.953 81.758 44.531 1.00 69.88 488 ASP B CA 1
ATOM 9968 C C . ASP B 1 488 ? 67.188 82.393 43.862 1.00 70.03 488 ASP B C 1
ATOM 9969 O O . ASP B 1 488 ? 67.701 81.883 42.859 1.00 70.24 488 ASP B O 1
ATOM 9974 N N . ARG B 1 489 ? 67.661 83.499 44.445 1.00 70.21 489 ARG B N 1
ATOM 9975 C CA . ARG B 1 489 ? 68.897 84.166 44.023 1.00 70.27 489 ARG B CA 1
ATOM 9976 C C . ARG B 1 489 ? 70.124 83.289 44.307 1.00 71.07 489 ARG B C 1
ATOM 9977 O O . ARG B 1 489 ? 70.333 82.819 45.435 1.00 70.93 489 ARG B O 1
ATOM 9985 N N . HIS B 1 490 ? 70.923 83.064 43.265 1.00 71.73 490 HIS B N 1
ATOM 9986 C CA . HIS B 1 490 ? 72.095 82.189 43.347 1.00 72.50 490 HIS B CA 1
ATOM 9987 C C . HIS B 1 490 ? 73.182 82.631 42.359 1.00 72.52 490 HIS B C 1
ATOM 9988 O O . HIS B 1 490 ? 72.922 83.448 41.469 1.00 72.82 490 HIS B O 1
ATOM 9995 N N . THR B 1 491 ? 74.394 82.106 42.522 1.00 72.29 491 THR B N 1
ATOM 9996 C CA . THR B 1 491 ? 75.481 82.378 41.574 1.00 72.18 491 THR B CA 1
ATOM 9997 C C . THR B 1 491 ? 75.359 81.426 40.367 1.00 71.54 491 THR B C 1
ATOM 9998 O O . THR B 1 491 ? 74.451 80.592 40.317 1.00 71.74 491 THR B O 1
ATOM 10002 N N . GLU B 1 492 ? 76.248 81.566 39.387 1.00 70.65 492 GLU B N 1
ATOM 10003 C CA . GLU B 1 492 ? 76.404 80.537 38.362 1.00 69.88 492 GLU B CA 1
ATOM 10004 C C . GLU B 1 492 ? 77.307 79.405 38.903 1.00 69.04 492 GLU B C 1
ATOM 10005 O O . GLU B 1 492 ? 78.059 79.623 39.858 1.00 68.75 492 GLU B O 1
ATOM 10011 N N . PRO B 1 493 ? 77.228 78.193 38.306 1.00 68.09 493 PRO B N 1
ATOM 10012 C CA . PRO B 1 493 ? 78.107 77.094 38.736 1.00 66.98 493 PRO B CA 1
ATOM 10013 C C . PRO B 1 493 ? 79.592 77.352 38.430 1.00 65.83 493 PRO B C 1
ATOM 10014 O O . PRO B 1 493 ? 79.918 78.039 37.460 1.00 65.33 493 PRO B O 1
ATOM 10018 N N . HIS B 1 494 ? 80.468 76.783 39.261 1.00 64.45 494 HIS B N 1
ATOM 10019 C CA . HIS B 1 494 ? 81.910 77.065 39.239 1.00 62.88 494 HIS B CA 1
ATOM 10020 C C . HIS B 1 494 ? 82.675 75.865 38.686 1.00 62.16 494 HIS B C 1
ATOM 10021 O O . HIS B 1 494 ? 82.420 74.718 39.085 1.00 62.15 494 HIS B O 1
ATOM 10028 N N . THR B 1 495 ? 83.591 76.104 37.753 1.00 60.74 495 THR B N 1
ATOM 10029 C CA . THR B 1 495 ? 84.422 75.001 37.290 1.00 59.59 495 THR B CA 1
ATOM 10030 C C . THR B 1 495 ? 85.728 75.023 38.074 1.00 58.72 495 THR B C 1
ATOM 10031 O O . THR B 1 495 ? 86.386 76.062 38.160 1.00 58.49 495 THR B O 1
ATOM 10035 N N . PRO B 1 496 ? 86.077 73.879 38.684 1.00 57.96 496 PRO B N 1
ATOM 10036 C CA . PRO B 1 496 ? 87.229 73.735 39.561 1.00 57.43 496 PRO B CA 1
ATOM 10037 C C . PRO B 1 496 ? 88.564 73.812 38.816 1.00 56.79 496 PRO B C 1
ATOM 10038 O O . PRO B 1 496 ? 88.721 73.202 37.758 1.00 57.27 496 PRO B O 1
ATOM 10042 N N . ARG B 1 497 ? 89.501 74.585 39.362 1.00 55.76 497 ARG B N 1
ATOM 10043 C CA . ARG B 1 497 ? 90.829 74.734 38.788 1.00 54.98 497 ARG B CA 1
ATOM 10044 C C . ARG B 1 497 ? 91.673 73.510 39.108 1.00 54.70 497 ARG B C 1
ATOM 10045 O O . ARG B 1 497 ? 91.395 72.805 40.072 1.00 53.65 497 ARG B O 1
ATOM 10053 N N . GLU B 1 498 ? 92.693 73.269 38.283 1.00 54.82 498 GLU B N 1
ATOM 10054 C CA . GLU B 1 498 ? 93.628 72.156 38.454 1.00 55.31 498 GLU B CA 1
ATOM 10055 C C . GLU B 1 498 ? 94.708 72.490 39.478 1.00 54.99 498 GLU B C 1
ATOM 10056 O O . GLU B 1 498 ? 95.214 73.614 39.498 1.00 54.84 498 GLU B O 1
ATOM 10062 N N . PRO B 1 499 ? 95.072 71.514 40.327 1.00 54.87 499 PRO B N 1
ATOM 10063 C CA . PRO B 1 499 ? 96.132 71.796 41.276 1.00 54.96 499 PRO B CA 1
ATOM 10064 C C . PRO B 1 499 ? 97.495 71.949 40.586 1.00 54.86 499 PRO B C 1
ATOM 10065 O O . PRO B 1 499 ? 97.815 71.224 39.631 1.00 54.70 499 PRO B O 1
ATOM 10069 N N . ALA B 1 500 ? 98.266 72.918 41.072 1.00 54.46 500 ALA B N 1
ATOM 10070 C CA . ALA B 1 500 ? 99.632 73.126 40.641 1.00 54.31 500 ALA B CA 1
ATOM 10071 C C . ALA B 1 500 ? 100.567 72.109 41.310 1.00 54.17 500 ALA B C 1
ATOM 10072 O O . ALA B 1 500 ? 101.729 71.981 40.932 1.00 54.90 500 ALA B O 1
ATOM 10074 N N . GLY B 1 501 ? 100.049 71.378 42.292 1.00 53.59 501 GLY B N 1
ATOM 10075 C CA . GLY B 1 501 ? 100.849 70.464 43.104 1.00 53.00 501 GLY B CA 1
ATOM 10076 C C . GLY B 1 501 ? 100.052 69.976 44.297 1.00 52.32 501 GLY B C 1
ATOM 10077 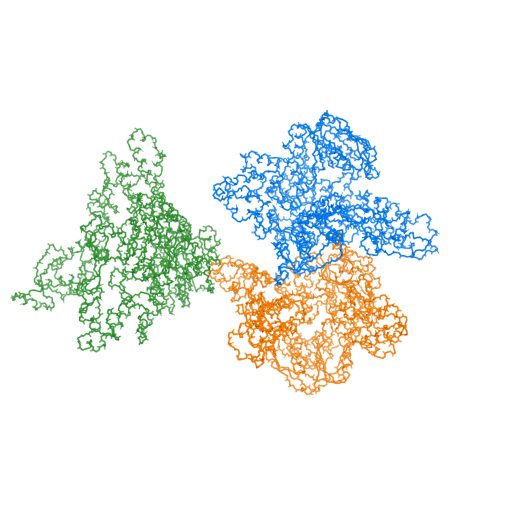O O . GLY B 1 501 ? 98.848 70.211 44.389 1.00 52.53 501 GLY B O 1
ATOM 10078 N N . TRP B 1 502 ? 100.720 69.276 45.205 1.00 52.00 502 TRP B N 1
ATOM 10079 C CA . TRP B 1 502 ? 100.080 68.758 46.409 1.00 51.36 502 TRP B CA 1
ATOM 10080 C C . TRP B 1 502 ? 101.086 68.809 47.506 1.00 51.11 502 TRP B C 1
ATOM 10081 O O . TRP B 1 502 ? 102.106 68.145 47.417 1.00 51.51 502 TRP B O 1
ATOM 10092 N N . LEU B 1 503 ? 100.806 69.590 48.539 1.00 50.63 503 LEU B N 1
ATOM 10093 C CA . LEU B 1 503 ? 101.578 69.510 49.782 1.00 50.48 503 LEU B CA 1
ATOM 10094 C C . LEU B 1 503 ? 101.019 68.414 50.693 1.00 50.27 503 LEU B C 1
ATOM 10095 O O . LEU B 1 503 ? 99.805 68.324 50.898 1.00 49.85 503 LEU B O 1
ATOM 10100 N N . GLU B 1 504 ? 101.909 67.587 51.242 1.00 50.26 504 GLU B N 1
ATOM 10101 C CA . GLU B 1 504 ? 101.492 66.538 52.182 1.00 50.27 504 GLU B CA 1
ATOM 10102 C C . GLU B 1 504 ? 101.687 66.920 53.643 1.00 49.14 504 GLU B C 1
ATOM 10103 O O . GLU B 1 504 ? 102.792 67.299 54.038 1.00 48.68 504 GLU B O 1
ATOM 10109 N N . LEU B 1 505 ? 100.606 66.816 54.425 1.00 48.02 505 LEU B N 1
ATOM 10110 C CA . LEU B 1 505 ? 100.686 66.790 55.902 1.00 47.30 505 LEU B CA 1
ATOM 10111 C C . LEU B 1 505 ? 100.451 65.368 56.458 1.00 46.89 505 LEU B C 1
ATOM 10112 O O . LEU B 1 505 ? 99.330 64.859 56.445 1.00 46.12 505 LEU B O 1
ATOM 10117 N N . ASN B 1 506 ? 101.511 64.770 56.980 1.00 47.11 506 ASN B N 1
ATOM 10118 C CA . ASN B 1 506 ? 101.537 63.352 57.321 1.00 47.97 506 ASN B CA 1
ATOM 10119 C C . ASN B 1 506 ? 101.746 63.111 58.812 1.00 48.62 506 ASN B C 1
ATOM 10120 O O . ASN B 1 506 ? 102.313 63.952 59.515 1.00 48.16 506 ASN B O 1
ATOM 10125 N N . GLY B 1 507 ? 101.294 61.946 59.278 1.00 49.47 507 GLY B N 1
ATOM 10126 C CA . GLY B 1 507 ? 101.436 61.548 60.669 1.00 50.55 507 GLY B CA 1
ATOM 10127 C C . GLY B 1 507 ? 100.954 62.570 61.672 1.00 51.79 507 GLY B C 1
ATOM 10128 O O . GLY B 1 507 ? 101.650 62.865 62.646 1.00 52.59 507 GLY B O 1
ATOM 10129 N N . VAL B 1 508 ? 99.759 63.109 61.447 1.00 52.43 508 VAL B N 1
ATOM 10130 C CA . VAL B 1 508 ? 99.228 64.160 62.321 1.00 52.97 508 VAL B CA 1
ATOM 10131 C C . VAL B 1 508 ? 98.464 63.597 63.510 1.00 53.41 508 VAL B C 1
ATOM 10132 O O . VAL B 1 508 ? 97.523 62.799 63.366 1.00 53.57 508 VAL B O 1
ATOM 10136 N N . THR B 1 509 ? 98.927 64.020 64.683 1.00 53.61 509 THR B N 1
ATOM 10137 C CA . THR B 1 509 ? 98.518 63.483 65.965 1.00 53.77 509 THR B CA 1
ATOM 10138 C C . THR B 1 509 ? 98.340 64.680 66.889 1.00 53.75 509 THR B C 1
ATOM 10139 O O . THR B 1 509 ? 99.313 65.313 67.305 1.00 53.75 509 THR B O 1
ATOM 10143 N N . ARG B 1 510 ? 97.076 65.031 67.108 1.00 54.17 510 ARG B N 1
ATOM 10144 C CA . ARG B 1 510 ? 96.658 65.957 68.166 1.00 54.47 510 ARG B CA 1
ATOM 10145 C C . ARG B 1 510 ? 95.162 65.956 68.345 1.00 54.07 510 ARG B C 1
ATOM 10146 O O . ARG B 1 510 ? 94.416 65.702 67.402 1.00 53.53 510 ARG B O 1
ATOM 10154 N N . ASN B 1 511 ? 94.752 66.218 69.587 1.00 54.35 511 ASN B N 1
ATOM 10155 C CA . ASN B 1 511 ? 93.358 66.176 70.011 1.00 54.17 511 ASN B CA 1
ATOM 10156 C C . ASN B 1 511 ? 92.638 64.958 69.456 1.00 54.37 511 ASN B C 1
ATOM 10157 O O . ASN B 1 511 ? 92.882 63.829 69.867 1.00 54.49 511 ASN B O 1
ATOM 10162 N N . ASN B 1 512 ? 91.815 65.221 68.466 1.00 54.84 512 ASN B N 1
ATOM 10163 C CA . ASN B 1 512 ? 90.883 64.289 67.854 1.00 55.40 512 ASN B CA 1
ATOM 10164 C C . ASN B 1 512 ? 91.547 63.263 66.921 1.00 55.46 512 ASN B C 1
ATOM 10165 O O . ASN B 1 512 ? 90.976 62.194 66.642 1.00 55.38 512 ASN B O 1
ATOM 10170 N N . LEU B 1 513 ? 92.747 63.600 66.447 1.00 55.19 513 LEU B N 1
ATOM 10171 C CA . LEU B 1 513 ? 93.369 62.932 65.311 1.00 55.54 513 LEU B CA 1
ATOM 10172 C C . LEU B 1 513 ? 94.624 62.217 65.734 1.00 55.90 513 LEU B C 1
ATOM 10173 O O . LEU B 1 513 ? 95.482 62.818 66.388 1.00 56.04 513 LEU B O 1
ATOM 10178 N N . ASP B 1 514 ? 94.727 60.939 65.366 1.00 56.10 514 ASP B N 1
ATOM 10179 C CA . ASP B 1 514 ? 95.974 60.180 65.523 1.00 56.30 514 ASP B CA 1
ATOM 10180 C C . ASP B 1 514 ? 96.439 59.588 64.199 1.00 55.91 514 ASP B C 1
ATOM 10181 O O . ASP B 1 514 ? 95.638 59.057 63.428 1.00 55.69 514 ASP B O 1
ATOM 10186 N N . ASN B 1 515 ? 97.744 59.692 63.973 1.00 55.50 515 ASN B N 1
ATOM 10187 C CA . ASN B 1 515 ? 98.405 59.362 62.711 1.00 55.87 515 ASN B CA 1
ATOM 10188 C C . ASN B 1 515 ? 97.593 59.526 61.408 1.00 55.44 515 ASN B C 1
ATOM 10189 O O . ASN B 1 515 ? 97.495 58.583 60.603 1.00 55.66 515 ASN B O 1
ATOM 10194 N N . LEU B 1 516 ? 97.042 60.720 61.206 1.00 54.39 516 LEU B N 1
ATOM 10195 C CA . LEU B 1 516 ? 96.234 61.016 60.034 1.00 53.56 516 LEU B CA 1
ATOM 10196 C C . LEU B 1 516 ? 97.075 61.578 58.888 1.00 53.07 516 LEU B C 1
ATOM 10197 O O . LEU B 1 516 ? 97.828 62.523 59.077 1.00 52.43 516 LEU B O 1
ATOM 10202 N N . ASP B 1 517 ? 96.922 60.995 57.701 1.00 52.94 517 ASP B N 1
ATOM 10203 C CA . ASP B 1 517 ? 97.592 61.480 56.480 1.00 52.71 517 ASP B CA 1
ATOM 10204 C C . ASP B 1 517 ? 96.656 62.302 55.589 1.00 51.77 517 ASP B C 1
ATOM 10205 O O . ASP B 1 517 ? 95.570 61.844 55.228 1.00 51.82 517 ASP B O 1
ATOM 10210 N N . VAL B 1 518 ? 97.104 63.503 55.227 1.00 50.99 518 VAL B N 1
ATOM 10211 C CA . VAL B 1 518 ? 96.325 64.459 54.421 1.00 50.57 518 VAL B CA 1
ATOM 10212 C C . VAL B 1 518 ? 97.159 65.091 53.252 1.00 50.21 518 VAL B C 1
ATOM 10213 O O . VAL B 1 518 ? 98.372 65.248 53.387 1.00 49.75 518 VAL B O 1
ATOM 10217 N N . ARG B 1 519 ? 96.517 65.418 52.121 1.00 49.76 519 ARG B N 1
ATOM 10218 C CA . ARG B 1 519 ? 97.155 66.224 51.035 1.00 49.94 519 ARG B CA 1
ATOM 10219 C C . ARG B 1 519 ? 96.337 67.471 50.692 1.00 49.69 519 ARG B C 1
ATOM 10220 O O . ARG B 1 519 ? 95.113 67.393 50.569 1.00 49.41 519 ARG B O 1
ATOM 10228 N N . PHE B 1 520 ? 97.007 68.613 50.546 1.00 49.63 520 PHE B N 1
ATOM 10229 C CA . PHE B 1 520 ? 96.327 69.847 50.108 1.00 49.93 520 PHE B CA 1
ATOM 10230 C C . PHE B 1 520 ? 96.834 70.230 48.722 1.00 50.02 520 PHE B C 1
ATOM 10231 O O . PHE B 1 520 ? 98.041 70.256 48.508 1.00 50.21 520 PHE B O 1
ATOM 10239 N N . PRO B 1 521 ? 95.918 70.527 47.783 1.00 50.08 521 PRO B N 1
ATOM 10240 C CA . PRO B 1 521 ? 96.292 70.920 46.427 1.00 50.27 521 PRO B CA 1
ATOM 10241 C C . PRO B 1 521 ? 96.768 72.378 46.357 1.00 50.30 521 PRO B C 1
ATOM 10242 O O . PRO B 1 521 ? 96.114 73.269 46.914 1.00 50.64 521 PRO B O 1
ATOM 10246 N N . LEU B 1 522 ? 97.898 72.611 45.687 1.00 49.87 522 LEU B N 1
ATOM 10247 C CA . LEU B 1 522 ? 98.488 73.951 45.615 1.00 49.27 522 LEU B CA 1
ATOM 10248 C C . LEU B 1 522 ? 97.883 74.732 44.444 1.00 49.16 522 LEU B C 1
ATOM 10249 O O . LEU B 1 522 ? 97.520 74.128 43.430 1.00 49.13 522 LEU B O 1
ATOM 10254 N N . GLY B 1 523 ? 97.760 76.057 44.595 1.00 48.77 523 GLY B N 1
ATOM 10255 C CA . GLY B 1 523 ? 97.386 76.961 43.483 1.00 49.02 523 GLY B CA 1
ATOM 10256 C C . GLY B 1 523 ? 95.897 77.045 43.201 1.00 49.29 523 GLY B C 1
ATOM 10257 O O . GLY B 1 523 ? 95.468 77.393 42.097 1.00 50.20 523 GLY B O 1
ATOM 10258 N N . VAL B 1 524 ? 95.114 76.787 44.236 1.00 49.18 524 VAL B N 1
ATOM 10259 C CA . VAL B 1 524 ? 93.707 76.430 44.142 1.00 49.03 524 VAL B CA 1
ATOM 10260 C C . VAL B 1 524 ? 93.105 76.890 45.471 1.00 48.93 524 VAL B C 1
ATOM 10261 O O . VAL B 1 524 ? 93.867 77.228 46.375 1.00 48.65 524 VAL B O 1
ATOM 10265 N N . MET B 1 525 ? 91.772 76.954 45.588 1.00 49.30 525 MET B N 1
ATOM 10266 C CA . MET B 1 525 ? 91.097 77.098 46.902 1.00 49.66 525 MET B CA 1
ATOM 10267 C C . MET B 1 525 ? 90.445 75.817 47.436 1.00 49.12 525 MET B C 1
ATOM 10268 O O . MET B 1 525 ? 89.560 75.243 46.794 1.00 48.60 525 MET B O 1
ATOM 10273 N N . THR B 1 526 ? 90.853 75.411 48.643 1.00 49.01 526 THR B N 1
ATOM 10274 C CA . THR B 1 526 ? 90.307 74.232 49.320 1.00 48.58 526 THR B CA 1
ATOM 10275 C C . THR B 1 526 ? 89.408 74.625 50.518 1.00 48.96 526 THR B C 1
ATOM 10276 O O . THR B 1 526 ? 89.755 75.538 51.278 1.00 48.87 526 THR B O 1
ATOM 10280 N N . SER B 1 527 ? 88.266 73.935 50.658 1.00 48.70 527 SER B N 1
ATOM 10281 C CA . SER B 1 527 ? 87.386 74.006 51.836 1.00 49.12 527 SER B CA 1
ATOM 10282 C C . SER B 1 527 ? 87.514 72.742 52.703 1.00 49.26 527 SER B C 1
ATOM 10283 O O . SER B 1 527 ? 87.450 71.618 52.198 1.00 49.28 527 SER B O 1
ATOM 10286 N N . VAL B 1 528 ? 87.698 72.943 54.009 1.00 49.68 528 VAL B N 1
ATOM 10287 C CA . VAL B 1 528 ? 87.791 71.853 54.994 1.00 48.97 528 VAL B CA 1
ATOM 10288 C C . VAL B 1 528 ? 86.489 71.908 55.781 1.00 49.67 528 VAL B C 1
ATOM 10289 O O . VAL B 1 528 ? 86.153 72.925 56.391 1.00 49.43 528 VAL B O 1
ATOM 10293 N N . THR B 1 529 ? 85.712 70.838 55.691 1.00 50.28 529 THR B N 1
ATOM 10294 C CA . THR B 1 529 ? 84.335 70.859 56.158 1.00 51.08 529 THR B CA 1
ATOM 10295 C C . THR B 1 529 ? 84.074 69.648 57.024 1.00 51.35 529 THR B C 1
ATOM 10296 O O . THR B 1 529 ? 84.980 68.855 57.260 1.00 52.13 529 THR B O 1
ATOM 10300 N N . GLY B 1 530 ? 82.835 69.514 57.491 1.00 51.54 530 GLY B N 1
ATOM 10301 C CA . GLY B 1 530 ? 82.458 68.485 58.442 1.00 51.25 530 GLY B CA 1
ATOM 10302 C C . GLY B 1 530 ? 81.789 69.052 59.686 1.00 51.87 530 GLY B C 1
ATOM 10303 O O . GLY B 1 530 ? 81.696 70.280 59.897 1.00 50.88 530 GLY B O 1
ATOM 10304 N N . VAL B 1 531 ? 81.348 68.145 60.545 1.00 51.89 531 VAL B N 1
ATOM 10305 C CA . VAL B 1 531 ? 80.480 68.524 61.654 1.00 52.17 531 VAL B CA 1
ATOM 10306 C C . VAL B 1 531 ? 81.263 69.232 62.776 1.00 52.10 531 VAL B C 1
ATOM 10307 O O . VAL B 1 531 ? 82.500 69.177 62.823 1.00 51.52 531 VAL B O 1
ATOM 10311 N N . SER B 1 532 ? 80.549 69.940 63.644 1.00 52.58 532 SER B N 1
ATOM 10312 C CA . SER B 1 532 ? 81.198 70.734 64.689 1.00 52.63 532 SER B CA 1
ATOM 10313 C C . SER B 1 532 ? 81.860 69.786 65.714 1.00 52.46 532 SER B C 1
ATOM 10314 O O . SER B 1 532 ? 81.258 68.809 66.156 1.00 52.27 532 SER B O 1
ATOM 10317 N N . GLY B 1 533 ? 83.119 70.055 66.046 1.00 52.50 533 GLY B N 1
ATOM 10318 C CA . GLY B 1 533 ? 83.931 69.144 66.849 1.00 51.94 533 GLY B CA 1
ATOM 10319 C C . GLY B 1 533 ? 84.591 67.982 66.110 1.00 52.15 533 GLY B C 1
ATOM 10320 O O . GLY B 1 533 ? 85.209 67.134 66.741 1.00 51.87 533 GLY B O 1
ATOM 10321 N N . SER B 1 534 ? 84.485 67.949 64.776 1.00 52.31 534 SER B N 1
ATOM 10322 C CA . SER B 1 534 ? 85.016 66.843 63.966 1.00 52.08 534 SER B CA 1
ATOM 10323 C C . SER B 1 534 ? 86.521 66.878 63.805 1.00 51.66 534 SER B C 1
ATOM 10324 O O . SER B 1 534 ? 87.138 65.846 63.562 1.00 51.71 534 SER B O 1
ATOM 10327 N N . GLY B 1 535 ? 87.112 68.063 63.914 1.00 51.96 535 GLY B N 1
ATOM 10328 C CA . GLY B 1 535 ? 88.580 68.193 63.864 1.00 51.48 535 GLY B CA 1
ATOM 10329 C C . GLY B 1 535 ? 89.152 69.179 62.858 1.00 51.17 535 GLY B C 1
ATOM 10330 O O . GLY B 1 535 ? 90.359 69.198 62.627 1.00 50.74 535 GLY B O 1
ATOM 10331 N N . LYS B 1 536 ? 88.298 70.018 62.273 1.00 51.44 536 LYS B N 1
ATOM 10332 C CA . LYS B 1 536 ? 88.714 70.928 61.192 1.00 51.30 536 LYS B CA 1
ATOM 10333 C C . LYS B 1 536 ? 89.752 71.972 61.632 1.00 51.86 536 LYS B C 1
ATOM 10334 O O . LYS B 1 536 ? 90.820 72.090 61.013 1.00 51.67 536 LYS B O 1
ATOM 10340 N N . SER B 1 537 ? 89.464 72.734 62.686 1.00 52.08 537 SER B N 1
ATOM 10341 C CA . SER B 1 537 ? 90.456 73.731 63.139 1.00 52.71 537 SER B CA 1
ATOM 10342 C C . SER B 1 537 ? 91.735 73.114 63.635 1.00 52.78 537 SER B C 1
ATOM 10343 O O . SER B 1 537 ? 92.804 73.639 63.371 1.00 53.58 537 SER B O 1
ATOM 10346 N N . THR B 1 538 ? 91.642 71.997 64.346 1.00 53.05 538 THR B N 1
ATOM 10347 C CA . THR B 1 538 ? 92.846 71.276 64.791 1.00 53.12 538 THR B CA 1
ATOM 10348 C C . THR B 1 538 ? 93.756 70.886 63.614 1.00 52.87 538 THR B C 1
ATOM 10349 O O . THR B 1 538 ? 94.989 71.061 63.681 1.00 53.02 538 THR B O 1
ATOM 10353 N N . LEU B 1 539 ? 93.157 70.390 62.527 1.00 52.82 539 LEU B N 1
ATOM 10354 C CA . LEU B 1 539 ? 93.909 70.052 61.299 1.00 52.49 539 LEU B CA 1
ATOM 10355 C C . LEU B 1 539 ? 94.509 71.263 60.619 1.00 52.58 539 LEU B C 1
ATOM 10356 O O . LEU B 1 539 ? 95.671 71.230 60.188 1.00 52.97 539 LEU B O 1
ATOM 10361 N N . VAL B 1 540 ? 93.722 72.330 60.525 1.00 52.57 540 VAL B N 1
ATOM 10362 C CA . VAL B 1 540 ? 94.086 73.446 59.692 1.00 52.69 540 VAL B CA 1
ATOM 10363 C C . VAL B 1 540 ? 94.713 74.563 60.506 1.00 53.14 540 VAL B C 1
ATOM 10364 O O . VAL B 1 540 ? 95.866 74.934 60.270 1.00 53.08 540 VAL B O 1
ATOM 10368 N N . SER B 1 541 ? 93.956 75.101 61.452 1.00 53.49 541 SER B N 1
ATOM 10369 C CA . SER B 1 541 ? 94.391 76.266 62.220 1.00 54.54 541 SER B CA 1
ATOM 10370 C C . SER B 1 541 ? 95.563 75.919 63.130 1.00 54.65 541 SER B C 1
ATOM 10371 O O . SER B 1 541 ? 96.421 76.772 63.403 1.00 54.73 541 SER B O 1
ATOM 10374 N N . GLN B 1 542 ? 95.575 74.665 63.591 1.00 54.63 542 GLN B N 1
ATOM 10375 C CA . GLN B 1 542 ? 96.555 74.166 64.566 1.00 54.22 542 GLN B CA 1
ATOM 10376 C C . GLN B 1 542 ? 97.702 73.357 63.945 1.00 53.63 542 GLN B C 1
ATOM 10377 O O . GLN B 1 542 ? 98.833 73.826 63.937 1.00 53.19 542 GLN B O 1
ATOM 10383 N N . ALA B 1 543 ? 97.424 72.168 63.402 1.00 53.59 543 ALA B N 1
ATOM 10384 C CA . ALA B 1 543 ? 98.512 71.311 62.885 1.00 53.09 543 ALA B CA 1
ATOM 10385 C C . ALA B 1 543 ? 99.170 71.864 61.622 1.00 52.88 543 ALA B C 1
ATOM 10386 O O . ALA B 1 543 ? 100.404 71.986 61.572 1.00 52.69 543 ALA B O 1
ATOM 10388 N N . LEU B 1 544 ? 98.362 72.208 60.616 1.00 52.11 544 LEU B N 1
ATOM 10389 C CA . LEU B 1 544 ? 98.913 72.698 59.359 1.00 51.70 544 LEU B CA 1
ATOM 10390 C C . LEU B 1 544 ? 99.721 73.977 59.538 1.00 52.11 544 LEU B C 1
ATOM 10391 O O . LEU B 1 544 ? 100.820 74.091 59.001 1.00 51.59 544 LEU B O 1
ATOM 10396 N N . VAL B 1 545 ? 99.157 74.923 60.291 1.00 52.71 545 VAL B N 1
ATOM 10397 C CA . VAL B 1 545 ? 99.774 76.224 60.555 1.00 53.41 545 VAL B CA 1
ATOM 10398 C C . VAL B 1 545 ? 101.065 76.080 61.368 1.00 54.03 545 VAL B C 1
ATOM 10399 O O . VAL B 1 545 ? 102.055 76.758 61.093 1.00 53.72 545 VAL B O 1
ATOM 10403 N N . ASP B 1 546 ? 101.036 75.207 62.376 1.00 55.10 546 ASP B N 1
ATOM 10404 C CA . ASP B 1 546 ? 102.190 74.972 63.237 1.00 55.82 546 ASP B CA 1
ATOM 10405 C C . ASP B 1 546 ? 103.319 74.330 62.450 1.00 56.00 546 ASP B C 1
ATOM 10406 O O . ASP B 1 546 ? 104.476 74.710 62.601 1.00 56.16 546 ASP B O 1
ATOM 10411 N N . ALA B 1 547 ? 102.979 73.361 61.604 1.00 56.29 547 ALA B N 1
ATOM 10412 C CA . ALA B 1 547 ? 103.984 72.669 60.792 1.00 56.34 547 ALA B CA 1
ATOM 10413 C C . ALA B 1 547 ? 104.581 73.577 59.711 1.00 56.71 547 ALA B C 1
ATOM 10414 O O . ALA B 1 547 ? 105.753 73.453 59.376 1.00 57.18 547 ALA B O 1
ATOM 10416 N N . LEU B 1 548 ? 103.786 74.505 59.182 1.00 57.52 548 LEU B N 1
ATOM 10417 C CA . LEU B 1 548 ? 104.268 75.429 58.156 1.00 57.90 548 LEU B CA 1
ATOM 10418 C C . LEU B 1 548 ? 105.173 76.520 58.708 1.00 58.46 548 LEU B C 1
ATOM 10419 O O . LEU B 1 548 ? 106.217 76.798 58.132 1.00 58.75 548 LEU B O 1
ATOM 10424 N N . ALA B 1 549 ? 104.770 77.132 59.820 1.00 59.32 549 ALA B N 1
ATOM 10425 C CA . ALA B 1 549 ? 105.548 78.194 60.466 1.00 60.06 549 ALA B CA 1
ATOM 10426 C C . ALA B 1 549 ? 106.910 77.698 60.942 1.00 60.86 549 ALA B C 1
ATOM 10427 O O . ALA B 1 549 ? 107.857 78.476 61.028 1.00 60.78 549 ALA B O 1
ATOM 10429 N N . ALA B 1 550 ? 106.995 76.403 61.245 1.00 61.97 550 ALA B N 1
ATOM 10430 C CA . ALA B 1 550 ? 108.254 75.758 61.609 1.00 63.15 550 ALA B CA 1
ATOM 10431 C C . ALA B 1 550 ? 109.165 75.538 60.406 1.00 64.06 550 ALA B C 1
ATOM 10432 O O . ALA B 1 550 ? 110.369 75.781 60.499 1.00 64.50 550 ALA B O 1
ATOM 10434 N N . HIS B 1 551 ? 108.594 75.069 59.292 1.00 65.23 551 HIS B N 1
ATOM 10435 C CA . HIS B 1 551 ? 109.335 74.877 58.019 1.00 66.06 551 HIS B CA 1
ATOM 10436 C C . HIS B 1 551 ? 109.950 76.172 57.470 1.00 66.58 551 HIS B C 1
ATOM 10437 O O . HIS B 1 551 ? 111.044 76.142 56.901 1.00 66.46 551 HIS B O 1
ATOM 10444 N N . PHE B 1 552 ? 109.234 77.291 57.614 1.00 67.28 552 PHE B N 1
ATOM 10445 C CA . PHE B 1 552 ? 109.794 78.610 57.291 1.00 68.14 552 PHE B CA 1
ATOM 10446 C C . PHE B 1 552 ? 110.440 79.208 58.547 1.00 69.10 552 PHE B C 1
ATOM 10447 O O . PHE B 1 552 ? 110.394 78.597 59.625 1.00 69.49 552 PHE B O 1
ATOM 10455 N N . GLY B 1 553 ? 111.052 80.382 58.419 1.00 69.96 553 GLY B N 1
ATOM 10456 C CA . GLY B 1 553 ? 111.691 81.028 59.570 1.00 71.34 553 GLY B CA 1
ATOM 10457 C C . GLY B 1 553 ? 110.752 81.310 60.744 1.00 72.15 553 GLY B C 1
ATOM 10458 O O . GLY B 1 553 ? 111.105 81.077 61.906 1.00 72.19 553 GLY B O 1
ATOM 10459 N N . GLN B 1 554 ? 109.550 81.788 60.414 1.00 72.83 554 GLN B N 1
ATOM 10460 C CA . GLN B 1 554 ? 108.570 82.342 61.360 1.00 73.59 554 GLN B CA 1
ATOM 10461 C C . GLN B 1 554 ? 108.167 81.414 62.493 1.00 73.55 554 GLN B C 1
ATOM 10462 O O . GLN B 1 554 ? 107.835 81.878 63.580 1.00 73.88 554 GLN B O 1
ATOM 10468 N N . GLY B 1 572 ? 101.287 68.365 69.951 1.00 66.54 572 GLY B N 1
ATOM 10469 C CA . GLY B 1 572 ? 100.953 67.918 68.602 1.00 66.50 572 GLY B CA 1
ATOM 10470 C C . GLY B 1 572 ? 102.145 67.609 67.707 1.00 66.48 572 GLY B C 1
ATOM 10471 O O . GLY B 1 572 ? 103.252 68.140 67.909 1.00 66.66 572 GLY B O 1
ATOM 10472 N N . SER B 1 573 ? 101.924 66.746 66.712 1.00 65.95 573 SER B N 1
ATOM 10473 C CA . SER B 1 573 ? 102.966 66.425 65.740 1.00 65.25 573 SER B CA 1
ATOM 10474 C C . SER B 1 573 ? 102.393 66.132 64.359 1.00 64.91 573 SER B C 1
ATOM 10475 O O . SER B 1 573 ? 101.329 65.539 64.234 1.00 64.82 573 SER B O 1
ATOM 10478 N N . ALA B 1 574 ? 103.113 66.573 63.333 1.00 64.67 574 ALA B N 1
ATOM 10479 C CA . ALA B 1 574 ? 102.808 66.276 61.933 1.00 64.36 574 ALA B CA 1
ATOM 10480 C C . ALA B 1 574 ? 104.025 66.628 61.081 1.00 64.03 574 ALA B C 1
ATOM 10481 O O . ALA B 1 574 ? 104.754 67.570 61.404 1.00 64.12 574 ALA B O 1
ATOM 10483 N N . ARG B 1 575 ? 104.255 65.878 60.004 1.00 63.38 575 ARG B N 1
ATOM 10484 C CA . ARG B 1 575 ? 105.358 66.205 59.094 1.00 62.66 575 ARG B CA 1
ATOM 10485 C C . ARG B 1 575 ? 104.896 66.540 57.676 1.00 62.34 575 ARG B C 1
ATOM 10486 O O . ARG B 1 575 ? 104.005 65.906 57.119 1.00 61.80 575 ARG B O 1
ATOM 10494 N N . LEU B 1 576 ? 105.507 67.559 57.100 1.00 62.35 576 LEU B N 1
ATOM 10495 C CA . LEU B 1 576 ? 105.129 67.967 55.762 1.00 62.68 576 LEU B CA 1
ATOM 10496 C C . LEU B 1 576 ? 106.056 67.421 54.683 1.00 62.64 576 LEU B C 1
ATOM 10497 O O . LEU B 1 576 ? 107.049 66.745 54.964 1.00 62.63 576 LEU B O 1
ATOM 10502 N N . GLY B 1 577 ? 105.700 67.697 53.437 1.00 62.79 577 GLY B N 1
ATOM 10503 C CA . GLY B 1 577 ? 106.527 67.310 52.319 1.00 62.66 577 GLY B CA 1
ATOM 10504 C C . GLY B 1 577 ? 105.799 66.661 51.166 1.00 62.55 577 GLY B C 1
ATOM 10505 O O . GLY B 1 577 ? 105.900 65.452 50.951 1.00 62.94 577 GLY B O 1
ATOM 10506 N N . GLY B 1 578 ? 105.059 67.457 50.417 1.00 62.17 578 GLY B N 1
ATOM 10507 C CA . GLY B 1 578 ? 104.772 67.073 49.035 1.00 61.86 578 GLY B CA 1
ATOM 10508 C C . GLY B 1 578 ? 105.648 67.916 48.133 1.00 60.97 578 GLY B C 1
ATOM 10509 O O . GLY B 1 578 ? 106.852 67.741 48.091 1.00 60.52 578 GLY B O 1
ATOM 10510 N N . ASP B 1 579 ? 105.023 68.870 47.456 1.00 61.07 579 ASP B N 1
ATOM 10511 C CA . ASP B 1 579 ? 105.714 69.838 46.612 1.00 61.01 579 ASP B CA 1
ATOM 10512 C C . ASP B 1 579 ? 106.014 71.128 47.381 1.00 61.31 579 ASP B C 1
ATOM 10513 O O . ASP B 1 579 ? 105.624 72.221 46.972 1.00 61.33 579 ASP B O 1
ATOM 10518 N N . LEU B 1 580 ? 106.729 70.970 48.496 1.00 61.79 580 LEU B N 1
ATOM 10519 C CA . LEU B 1 580 ? 107.168 72.070 49.369 1.00 62.08 580 LEU B CA 1
ATOM 10520 C C . LEU B 1 580 ? 107.995 73.152 48.678 1.00 62.46 580 LEU B C 1
ATOM 10521 O O . LEU B 1 580 ? 108.067 74.291 49.155 1.00 62.56 580 LEU B O 1
ATOM 10526 N N . ALA B 1 581 ? 108.623 72.779 47.564 1.00 62.75 581 ALA B N 1
ATOM 10527 C CA . ALA B 1 581 ? 109.461 73.675 46.772 1.00 62.75 581 ALA B CA 1
ATOM 10528 C C . ALA B 1 581 ? 108.674 74.844 46.170 1.00 62.73 581 ALA B C 1
ATOM 10529 O O . ALA B 1 581 ? 109.260 75.848 45.771 1.00 63.03 581 ALA B O 1
ATOM 10531 N N . GLN B 1 582 ? 107.350 74.718 46.129 1.00 62.60 582 GLN B N 1
ATOM 10532 C CA . GLN B 1 582 ? 106.487 75.676 45.427 1.00 62.36 582 GLN B CA 1
ATOM 10533 C C . GLN B 1 582 ? 105.855 76.762 46.319 1.00 62.35 582 GLN B C 1
ATOM 10534 O O . GLN B 1 582 ? 105.194 77.694 45.817 1.00 62.46 582 GLN B O 1
ATOM 10540 N N . ILE B 1 583 ? 106.062 76.646 47.632 1.00 62.05 583 ILE B N 1
ATOM 10541 C CA . ILE B 1 583 ? 105.590 77.663 48.577 1.00 61.68 583 ILE B CA 1
ATOM 10542 C C . ILE B 1 583 ? 106.735 78.304 49.351 1.00 61.39 583 ILE B C 1
ATOM 10543 O O . ILE B 1 583 ? 107.730 77.653 49.623 1.00 61.23 583 ILE B O 1
ATOM 10548 N N . THR B 1 584 ? 106.572 79.586 49.686 1.00 61.36 584 THR B N 1
ATOM 10549 C CA . THR B 1 584 ? 107.624 80.404 50.298 1.00 60.99 584 THR B CA 1
ATOM 10550 C C . THR B 1 584 ? 107.163 81.066 51.600 1.00 60.82 584 THR B C 1
ATOM 10551 O O . THR B 1 584 ? 107.974 81.292 52.504 1.00 60.97 584 THR B O 1
ATOM 10555 N N . ARG B 1 585 ? 105.867 81.376 51.684 1.00 60.32 585 ARG B N 1
ATOM 10556 C CA . ARG B 1 585 ? 105.292 82.115 52.814 1.00 59.87 585 ARG B CA 1
ATOM 10557 C C . ARG B 1 585 ? 104.004 81.491 53.299 1.00 59.32 585 ARG B C 1
ATOM 10558 O O . ARG B 1 585 ? 103.260 80.893 52.522 1.00 59.00 585 ARG B O 1
ATOM 10566 N N . LEU B 1 586 ? 103.745 81.672 54.591 1.00 58.82 586 LEU B N 1
ATOM 10567 C CA . LEU B 1 586 ? 102.467 81.366 55.207 1.00 58.28 586 LEU B CA 1
ATOM 10568 C C . LEU B 1 586 ? 101.888 82.655 55.755 1.00 58.51 586 LEU B C 1
ATOM 10569 O O . LEU B 1 586 ? 102.600 83.449 56.363 1.00 58.99 586 LEU B O 1
ATOM 10574 N N . VAL B 1 587 ? 100.605 82.884 55.507 1.00 58.99 587 VAL B N 1
ATOM 10575 C CA . VAL B 1 587 ? 99.857 83.882 56.262 1.00 59.29 587 VAL B CA 1
ATOM 10576 C C . VAL B 1 587 ? 98.473 83.363 56.677 1.00 59.90 587 VAL B C 1
ATOM 10577 O O . VAL B 1 587 ? 97.706 82.869 55.854 1.00 59.79 587 VAL B O 1
ATOM 10581 N N . ARG B 1 588 ? 98.189 83.443 57.972 1.00 60.40 588 ARG B N 1
ATOM 10582 C CA . ARG B 1 588 ? 96.880 83.086 58.487 1.00 61.47 588 ARG B CA 1
ATOM 10583 C C . ARG B 1 588 ? 96.069 84.344 58.760 1.00 61.91 588 ARG B C 1
ATOM 10584 O O . ARG B 1 588 ? 96.601 85.338 59.246 1.00 61.67 588 ARG B O 1
ATOM 10592 N N . VAL B 1 589 ? 94.786 84.297 58.418 1.00 62.87 589 VAL B N 1
ATOM 10593 C CA . VAL B 1 589 ? 93.880 85.405 58.665 1.00 63.95 589 VAL B CA 1
ATOM 10594 C C . VAL B 1 589 ? 92.739 84.919 59.567 1.00 64.75 589 VAL B C 1
ATOM 10595 O O . VAL B 1 589 ? 91.875 84.143 59.143 1.00 65.24 589 VAL B O 1
ATOM 10599 N N . ASP B 1 590 ? 92.751 85.393 60.812 1.00 65.46 590 ASP B N 1
ATOM 10600 C CA . ASP B 1 590 ? 91.797 84.980 61.855 1.00 65.79 590 ASP B CA 1
ATOM 10601 C C . ASP B 1 590 ? 90.739 86.040 62.245 1.00 65.57 590 ASP B C 1
ATOM 10602 O O . ASP B 1 590 ? 90.864 87.220 61.902 1.00 65.38 590 ASP B O 1
ATOM 10607 N N . GLN B 1 591 ? 89.708 85.591 62.978 1.00 65.38 591 GLN B N 1
ATOM 10608 C CA . GLN B 1 591 ? 88.633 86.451 63.523 1.00 64.85 591 GLN B CA 1
ATOM 10609 C C . GLN B 1 591 ? 89.061 87.393 64.662 1.00 64.06 591 GLN B C 1
ATOM 10610 O O . GLN B 1 591 ? 88.334 88.344 64.978 1.00 64.30 591 GLN B O 1
ATOM 10616 N N . LYS B 1 592 ? 90.225 87.122 65.258 1.00 63.08 592 LYS B N 1
ATOM 10617 C CA . LYS B 1 592 ? 90.819 87.937 66.327 1.00 62.26 592 LYS B CA 1
ATOM 10618 C C . LYS B 1 592 ? 90.928 89.430 65.968 1.00 61.53 592 LYS B C 1
ATOM 10619 O O . LYS B 1 592 ? 91.202 89.765 64.812 1.00 61.54 592 LYS B O 1
ATOM 10625 N N . PRO B 1 593 ? 90.690 90.333 66.955 1.00 60.80 593 PRO B N 1
ATOM 10626 C CA . PRO B 1 593 ? 90.595 91.783 66.692 1.00 60.11 593 PRO B CA 1
ATOM 10627 C C . PRO B 1 593 ? 91.890 92.367 66.122 1.00 59.40 593 PRO B C 1
ATOM 10628 O O . PRO B 1 593 ? 92.966 91.824 66.377 1.00 59.66 593 PRO B O 1
ATOM 10632 N N . ILE B 1 594 ? 91.800 93.466 65.378 1.00 58.47 594 ILE B N 1
ATOM 10633 C CA . ILE B 1 594 ? 93.018 94.096 64.839 1.00 57.96 594 ILE B CA 1
ATOM 10634 C C . ILE B 1 594 ? 93.912 94.716 65.942 1.00 57.98 594 ILE B C 1
ATOM 10635 O O . ILE B 1 594 ? 95.114 94.918 65.743 1.00 57.86 594 ILE B O 1
ATOM 10640 N N . GLY B 1 595 ? 93.307 94.993 67.097 1.00 57.82 595 GLY B N 1
ATOM 10641 C CA . GLY B 1 595 ? 94.010 95.461 68.293 1.00 57.76 595 GLY B CA 1
ATOM 10642 C C . GLY B 1 595 ? 93.074 95.443 69.490 1.00 57.83 595 GLY B C 1
ATOM 10643 O O . GLY B 1 595 ? 91.862 95.332 69.320 1.00 57.81 595 GLY B O 1
ATOM 10644 N N . ARG B 1 596 ? 93.617 95.566 70.702 1.00 57.95 596 ARG B N 1
ATOM 10645 C CA . ARG B 1 596 ? 92.786 95.438 71.914 1.00 58.34 596 ARG B CA 1
ATOM 10646 C C . ARG B 1 596 ? 92.404 96.711 72.670 1.00 57.98 596 ARG B C 1
ATOM 10647 O O . ARG B 1 596 ? 91.650 96.652 73.651 1.00 58.06 596 ARG B O 1
ATOM 10655 N N . THR B 1 597 ? 92.908 97.853 72.213 1.00 57.55 597 THR B N 1
ATOM 10656 C CA . THR B 1 597 ? 92.548 99.147 72.784 1.00 57.10 597 THR B CA 1
ATOM 10657 C C . THR B 1 597 ? 92.131 100.087 71.655 1.00 57.04 597 THR B C 1
ATOM 10658 O O . THR B 1 597 ? 92.347 99.764 70.479 1.00 56.59 597 THR B O 1
ATOM 10662 N N . PRO B 1 598 ? 91.503 101.237 71.997 1.00 57.03 598 PRO B N 1
ATOM 10663 C CA . PRO B 1 598 ? 91.202 102.282 71.009 1.00 57.22 598 PRO B CA 1
ATOM 10664 C C . PRO B 1 598 ? 92.425 102.873 70.283 1.00 57.20 598 PRO B C 1
ATOM 10665 O O . PRO B 1 598 ? 92.262 103.489 69.236 1.00 57.16 598 PRO B O 1
ATOM 10669 N N . ARG B 1 599 ? 93.624 102.683 70.829 1.00 57.36 599 ARG B N 1
ATOM 10670 C CA . ARG B 1 599 ? 94.876 103.037 70.145 1.00 57.91 599 ARG B CA 1
ATOM 10671 C C . ARG B 1 599 ? 94.984 102.527 68.699 1.00 58.17 599 ARG B C 1
ATOM 10672 O O . ARG B 1 599 ? 95.520 103.209 67.823 1.00 58.12 599 ARG B O 1
ATOM 10680 N N . SER B 1 600 ? 94.499 101.308 68.479 1.00 58.69 600 SER B N 1
ATOM 10681 C CA . SER B 1 600 ? 94.538 100.651 67.179 1.00 58.93 600 SER B CA 1
ATOM 10682 C C . SER B 1 600 ? 93.281 100.976 66.366 1.00 59.21 600 SER B C 1
ATOM 10683 O O . SER B 1 600 ? 92.161 100.966 66.884 1.00 58.78 600 SER B O 1
ATOM 10686 N N . ASN B 1 601 ? 93.492 101.296 65.092 1.00 59.74 601 ASN B N 1
ATOM 10687 C CA . ASN B 1 601 ? 92.407 101.418 64.116 1.00 59.96 601 ASN B CA 1
ATOM 10688 C C . ASN B 1 601 ? 92.843 100.926 62.741 1.00 60.38 601 ASN B C 1
ATOM 10689 O O . ASN B 1 601 ? 93.954 100.430 62.566 1.00 60.18 601 ASN B O 1
ATOM 10694 N N . MET B 1 602 ? 91.942 101.062 61.779 1.00 61.41 602 MET B N 1
ATOM 10695 C CA . MET B 1 602 ? 92.154 100.631 60.402 1.00 62.34 602 MET B CA 1
ATOM 10696 C C . MET B 1 602 ? 93.216 101.452 59.681 1.00 61.67 602 MET B C 1
ATOM 10697 O O . MET B 1 602 ? 93.951 100.926 58.849 1.00 62.10 602 MET B O 1
ATOM 10702 N N . ALA B 1 603 ? 93.280 102.745 59.988 1.00 61.40 603 ALA B N 1
ATOM 10703 C CA . ALA B 1 603 ? 94.234 103.655 59.352 1.00 60.68 603 ALA B CA 1
ATOM 10704 C C . ALA B 1 603 ? 95.667 103.268 59.683 1.00 60.46 603 ALA B C 1
ATOM 10705 O O . ALA B 1 603 ? 96.518 103.125 58.795 1.00 60.48 603 ALA B O 1
ATOM 10707 N N . THR B 1 604 ? 95.916 103.081 60.975 1.00 60.10 604 THR B N 1
ATOM 10708 C CA . THR B 1 604 ? 97.243 102.779 61.483 1.00 59.61 604 THR B CA 1
ATOM 10709 C C . THR B 1 604 ? 97.687 101.325 61.186 1.00 59.23 604 THR B C 1
ATOM 10710 O O . THR B 1 604 ? 98.887 101.040 61.109 1.00 58.96 604 THR B O 1
ATOM 10714 N N . TYR B 1 605 ? 96.709 100.436 60.990 1.00 58.59 605 TYR B N 1
ATOM 10715 C CA . TYR B 1 605 ? 96.943 99.013 60.734 1.00 58.24 605 TYR B CA 1
ATOM 10716 C C . TYR B 1 605 ? 97.468 98.750 59.328 1.00 58.31 605 TYR B C 1
ATOM 10717 O O . TYR B 1 605 ? 98.443 98.016 59.145 1.00 58.41 605 TYR B O 1
ATOM 10726 N N . THR B 1 606 ? 96.790 99.333 58.339 1.00 58.25 606 THR B N 1
ATOM 10727 C CA . THR B 1 606 ? 97.188 99.264 56.939 1.00 58.03 606 THR B CA 1
ATOM 10728 C C . THR B 1 606 ? 98.473 100.037 56.756 1.00 57.93 606 THR B C 1
ATOM 10729 O O . THR B 1 606 ? 99.335 99.651 55.968 1.00 57.89 606 THR B O 1
ATOM 10733 N N . GLY B 1 607 ? 98.593 101.135 57.493 1.00 57.91 607 GLY B N 1
ATOM 10734 C CA . GLY B 1 607 ? 99.789 101.962 57.449 1.00 58.08 607 GLY B CA 1
ATOM 10735 C C . GLY B 1 607 ? 99.615 103.218 56.626 1.00 58.17 607 GLY B C 1
ATOM 10736 O O . GLY B 1 607 ? 100.558 103.987 56.469 1.00 58.15 607 GLY B O 1
ATOM 10737 N N . LEU B 1 608 ? 98.404 103.429 56.111 1.00 58.46 608 LEU B N 1
ATOM 10738 C CA . LEU B 1 608 ? 98.084 104.600 55.290 1.00 58.56 608 LEU B CA 1
ATOM 10739 C C . LEU B 1 608 ? 98.257 105.934 56.031 1.00 58.79 608 LEU B C 1
ATOM 10740 O O . LEU B 1 608 ? 98.304 106.991 55.402 1.00 58.87 608 LEU B O 1
ATOM 10745 N N . PHE B 1 609 ? 98.356 105.867 57.359 1.00 58.89 609 PHE B N 1
ATOM 10746 C CA . PHE B 1 609 ? 98.576 107.034 58.213 1.00 59.01 609 PHE B CA 1
ATOM 10747 C C . PHE B 1 609 ? 99.975 107.651 58.040 1.00 59.06 609 PHE B C 1
ATOM 10748 O O . PHE B 1 609 ? 100.179 108.837 58.312 1.00 59.00 609 PHE B O 1
ATOM 10756 N N . ASP B 1 610 ? 100.924 106.842 57.573 1.00 59.23 610 ASP B N 1
ATOM 10757 C CA . ASP B 1 610 ? 102.283 107.298 57.262 1.00 59.46 610 ASP B CA 1
ATOM 10758 C C . ASP B 1 610 ? 102.298 108.415 56.217 1.00 59.57 610 ASP B C 1
ATOM 10759 O O . ASP B 1 610 ? 103.106 109.350 56.301 1.00 59.46 610 ASP B O 1
ATOM 10764 N N . GLN B 1 611 ? 101.415 108.295 55.226 1.00 59.64 611 GLN B N 1
ATOM 10765 C CA . GLN B 1 611 ? 101.347 109.258 54.129 1.00 59.66 611 GLN B CA 1
ATOM 10766 C C . GLN B 1 611 ? 100.480 110.448 54.512 1.00 59.35 611 GLN B C 1
ATOM 10767 O O . GLN B 1 611 ? 100.672 111.546 53.990 1.00 59.33 611 GLN B O 1
ATOM 10773 N N . VAL B 1 612 ? 99.533 110.225 55.424 1.00 58.91 612 VAL B N 1
ATOM 10774 C CA . VAL B 1 612 ? 98.675 111.303 55.921 1.00 58.50 612 VAL B CA 1
ATOM 10775 C C . VAL B 1 612 ? 99.478 112.242 56.832 1.00 58.48 612 VAL B C 1
ATOM 10776 O O . VAL B 1 612 ? 99.476 113.465 56.642 1.00 58.43 612 VAL B O 1
ATOM 10780 N N . ARG B 1 613 ? 100.182 111.659 57.798 1.00 58.29 613 ARG B N 1
ATOM 10781 C CA . ARG B 1 613 ? 101.063 112.420 58.681 1.00 58.06 613 ARG B CA 1
ATOM 10782 C C . ARG B 1 613 ? 102.162 113.165 57.917 1.00 58.02 613 ARG B C 1
ATOM 10783 O O . ARG B 1 613 ? 102.629 114.215 58.367 1.00 58.07 613 ARG B O 1
ATOM 10791 N N . LYS B 1 614 ? 102.579 112.614 56.776 1.00 57.87 614 LYS B N 1
ATOM 10792 C CA . LYS B 1 614 ? 103.600 113.253 55.943 1.00 57.72 614 LYS B CA 1
ATOM 10793 C C . LYS B 1 614 ? 103.015 114.358 55.045 1.00 57.62 614 LYS B C 1
ATOM 10794 O O . LYS B 1 614 ? 103.723 115.292 54.649 1.00 57.47 614 LYS B O 1
ATOM 10800 N N . LEU B 1 615 ? 101.726 114.237 54.731 1.00 57.43 615 LEU B N 1
ATOM 10801 C CA . LEU B 1 615 ? 101.000 115.274 53.996 1.00 57.24 615 LEU B CA 1
ATOM 10802 C C . LEU B 1 615 ? 100.734 116.483 54.895 1.00 57.03 615 LEU B C 1
ATOM 10803 O O . LEU B 1 615 ? 100.655 117.617 54.423 1.00 57.13 615 LEU B O 1
ATOM 10808 N N . PHE B 1 616 ? 100.610 116.229 56.195 1.00 56.75 616 PHE B N 1
ATOM 10809 C CA . PHE B 1 616 ? 100.492 117.291 57.189 1.00 56.41 616 PHE B CA 1
ATOM 10810 C C . PHE B 1 616 ? 101.855 117.913 57.492 1.00 56.19 616 PHE B C 1
ATOM 10811 O O . PHE B 1 616 ? 101.945 118.909 58.206 1.00 56.14 616 PHE B O 1
ATOM 10819 N N . ALA B 1 617 ? 102.909 117.315 56.944 1.00 56.11 617 ALA B N 1
ATOM 10820 C CA . ALA B 1 617 ? 104.242 117.907 56.981 1.00 56.19 617 ALA B CA 1
ATOM 10821 C C . ALA B 1 617 ? 104.481 118.754 55.727 1.00 56.26 617 ALA B C 1
ATOM 10822 O O . ALA B 1 617 ? 105.489 119.460 55.623 1.00 56.17 617 ALA B O 1
ATOM 10824 N N . ALA B 1 618 ? 103.537 118.676 54.786 1.00 56.41 618 ALA B N 1
ATOM 10825 C CA . ALA B 1 618 ? 103.590 119.417 53.521 1.00 56.46 618 ALA B CA 1
ATOM 10826 C C . ALA B 1 618 ? 102.826 120.747 53.569 1.00 56.53 618 ALA B C 1
ATOM 10827 O O . ALA B 1 618 ? 102.926 121.555 52.644 1.00 56.68 618 ALA B O 1
ATOM 10829 N N . THR B 1 619 ? 102.062 120.964 54.639 1.00 56.67 619 THR B N 1
ATOM 10830 C CA . THR B 1 619 ? 101.307 122.208 54.824 1.00 56.67 619 THR B CA 1
ATOM 10831 C C . THR B 1 619 ? 102.245 123.343 55.246 1.00 56.73 619 THR B C 1
ATOM 10832 O O . THR B 1 619 ? 103.081 123.150 56.147 1.00 56.59 619 THR B O 1
ATOM 10836 N N . PRO B 1 620 ? 102.122 124.523 54.581 1.00 56.81 620 PRO B N 1
ATOM 10837 C CA . PRO B 1 620 ? 102.924 125.718 54.888 1.00 56.85 620 PRO B CA 1
ATOM 10838 C C . PRO B 1 620 ? 102.769 126.230 56.328 1.00 57.00 620 PRO B C 1
ATOM 10839 O O . PRO B 1 620 ? 103.639 126.960 56.817 1.00 57.04 620 PRO B O 1
ATOM 10843 N N . LEU B 1 621 ? 101.672 125.849 56.987 1.00 57.14 621 LEU B N 1
ATOM 10844 C CA . LEU B 1 621 ? 101.435 126.174 58.397 1.00 57.19 621 LEU B CA 1
ATOM 10845 C C . LEU B 1 621 ? 102.389 125.375 59.296 1.00 57.29 621 LEU B C 1
ATOM 10846 O O . LEU B 1 621 ? 102.846 125.870 60.332 1.00 57.32 621 LEU B O 1
ATOM 10851 N N . ALA B 1 622 ? 102.693 124.147 58.876 1.00 57.34 622 ALA B N 1
ATOM 10852 C CA . ALA B 1 622 ? 103.651 123.287 59.568 1.00 57.34 622 ALA B CA 1
ATOM 10853 C C . ALA B 1 622 ? 105.098 123.707 59.303 1.00 57.35 622 ALA B C 1
ATOM 10854 O O . ALA B 1 622 ? 106.035 123.057 59.770 1.00 57.36 622 ALA B O 1
ATOM 10856 N N . LYS B 1 623 ? 105.268 124.790 58.545 1.00 57.33 623 LYS B N 1
ATOM 10857 C CA . LYS B 1 623 ? 106.581 125.372 58.285 1.00 57.28 623 LYS B CA 1
ATOM 10858 C C . LYS B 1 623 ? 106.830 126.609 59.143 1.00 57.28 623 LYS B C 1
ATOM 10859 O O . LYS B 1 623 ? 107.983 126.957 59.408 1.00 57.37 623 LYS B O 1
ATOM 10862 N N . LYS B 1 624 ? 105.757 127.278 59.566 1.00 57.18 624 LYS B N 1
ATOM 10863 C CA . LYS B 1 624 ? 105.885 128.436 60.451 1.00 57.03 624 LYS B CA 1
ATOM 10864 C C . LYS B 1 624 ? 106.348 127.982 61.839 1.00 57.02 624 LYS B C 1
ATOM 10865 O O . LYS B 1 624 ? 107.223 128.609 62.444 1.00 57.03 624 LYS B O 1
ATOM 10871 N N . ARG B 1 625 ? 105.757 126.891 62.329 1.00 56.99 625 ARG B N 1
ATOM 10872 C CA . ARG B 1 625 ? 106.284 126.175 63.489 1.00 56.81 625 ARG B CA 1
ATOM 10873 C C . ARG B 1 625 ? 107.093 124.989 62.980 1.00 56.71 625 ARG B C 1
ATOM 10874 O O . ARG B 1 625 ? 106.898 124.544 61.851 1.00 56.64 625 ARG B O 1
ATOM 10882 N N . GLY B 1 626 ? 108.000 124.482 63.808 1.00 56.65 626 GLY B N 1
ATOM 10883 C CA . GLY B 1 626 ? 108.861 123.372 63.408 1.00 56.69 626 GLY B CA 1
ATOM 10884 C C . GLY B 1 626 ? 108.177 122.021 63.483 1.00 56.75 626 GLY B C 1
ATOM 10885 O O . GLY B 1 626 ? 108.782 121.044 63.921 1.00 56.68 626 GLY B O 1
ATOM 10886 N N . TYR B 1 627 ? 106.920 121.969 63.039 1.00 56.86 627 TYR B N 1
ATOM 10887 C CA . TYR B 1 627 ? 106.081 120.766 63.137 1.00 57.04 627 TYR B CA 1
ATOM 10888 C C . TYR B 1 627 ? 106.673 119.568 62.404 1.00 57.25 627 TYR B C 1
ATOM 10889 O O . TYR B 1 627 ? 106.560 119.445 61.180 1.00 57.26 627 TYR B O 1
ATOM 10898 N N . ASN B 1 628 ? 107.308 118.697 63.181 1.00 57.46 628 ASN B N 1
ATOM 10899 C CA . ASN B 1 628 ? 107.941 117.492 62.678 1.00 57.66 628 ASN B CA 1
ATOM 10900 C C . ASN B 1 628 ? 106.869 116.458 62.365 1.00 57.82 628 ASN B C 1
ATOM 10901 O O . ASN B 1 628 ? 105.942 116.266 63.162 1.00 57.95 628 ASN B O 1
ATOM 10906 N N . ALA B 1 629 ? 106.979 115.816 61.199 1.00 57.89 629 ALA B N 1
ATOM 10907 C CA . ALA B 1 629 ? 106.114 114.683 60.868 1.00 57.89 629 ALA B CA 1
ATOM 10908 C C . ALA B 1 629 ? 106.292 113.633 61.962 1.00 57.86 629 ALA B C 1
ATOM 10909 O O . ALA B 1 629 ? 107.192 112.788 61.910 1.00 57.77 629 ALA B O 1
ATOM 10911 N N . GLY B 1 630 ? 105.428 113.727 62.966 1.00 57.85 630 GLY B N 1
ATOM 10912 C CA . GLY B 1 630 ? 105.620 113.045 64.236 1.00 57.82 630 GLY B CA 1
ATOM 10913 C C . GLY B 1 630 ? 104.934 113.829 65.338 1.00 57.78 630 GLY B C 1
ATOM 10914 O O . GLY B 1 630 ? 104.901 113.394 66.491 1.00 57.94 630 GLY B O 1
ATOM 10915 N N . ARG B 1 631 ? 104.408 115.000 64.981 1.00 57.58 631 ARG B N 1
ATOM 10916 C CA . ARG B 1 631 ? 103.469 115.720 65.839 1.00 57.41 631 ARG B CA 1
ATOM 10917 C C . ARG B 1 631 ? 102.050 115.229 65.581 1.00 57.31 631 ARG B C 1
ATOM 10918 O O . ARG B 1 631 ? 101.160 115.369 66.432 1.00 57.25 631 ARG B O 1
ATOM 10926 N N . PHE B 1 632 ? 101.860 114.641 64.402 1.00 57.12 632 PHE B N 1
ATOM 10927 C CA . PHE B 1 632 ? 100.551 114.176 63.944 1.00 56.90 632 PHE B CA 1
ATOM 10928 C C . PHE B 1 632 ? 100.310 112.706 64.293 1.00 56.89 632 PHE B C 1
ATOM 10929 O O . PHE B 1 632 ? 99.236 112.161 64.020 1.00 56.86 632 PHE B O 1
ATOM 10937 N N . SER B 1 633 ? 101.318 112.087 64.911 1.00 56.84 633 SER B N 1
ATOM 10938 C CA . SER B 1 633 ? 101.206 110.737 65.460 1.00 56.86 633 SER B CA 1
ATOM 10939 C C . SER B 1 633 ? 100.650 110.815 66.869 1.00 56.83 633 SER B C 1
ATOM 10940 O O . SER B 1 633 ? 101.116 111.613 67.687 1.00 56.77 633 SER B O 1
ATOM 10943 N N . PHE B 1 634 ? 99.648 109.988 67.149 1.00 56.81 634 PHE B N 1
ATOM 10944 C CA . PHE B 1 634 ? 99.079 109.922 68.494 1.00 56.80 634 PHE B CA 1
ATOM 10945 C C . PHE B 1 634 ? 99.812 108.890 69.366 1.00 56.78 634 PHE B C 1
ATOM 10946 O O . PHE B 1 634 ? 99.499 108.722 70.553 1.00 56.83 634 PHE B O 1
ATOM 10954 N N . ASN B 1 635 ? 100.807 108.236 68.760 1.00 56.73 635 ASN B N 1
ATOM 10955 C CA . ASN B 1 635 ? 101.607 107.186 69.395 1.00 56.54 635 ASN B CA 1
ATOM 10956 C C . ASN B 1 635 ? 102.931 107.685 69.990 1.00 56.63 635 ASN B C 1
ATOM 10957 O O . ASN B 1 635 ? 103.652 106.920 70.641 1.00 56.71 635 ASN B O 1
ATOM 10962 N N . VAL B 1 636 ? 103.254 108.959 69.762 1.00 56.50 636 VAL B N 1
ATOM 10963 C CA . VAL B 1 636 ? 104.476 109.550 70.314 1.00 56.42 636 VAL B CA 1
ATOM 10964 C C . VAL B 1 636 ? 104.195 110.891 70.997 1.00 56.43 636 VAL B C 1
ATOM 10965 O O . VAL B 1 636 ? 103.350 111.668 70.535 1.00 56.31 636 VAL B O 1
ATOM 10969 N N . LYS B 1 637 ? 104.918 111.153 72.089 1.00 56.44 637 LYS B N 1
ATOM 10970 C CA . LYS B 1 637 ? 104.748 112.374 72.893 1.00 56.51 637 LYS B CA 1
ATOM 10971 C C . LYS B 1 637 ? 104.990 113.648 72.085 1.00 56.35 637 LYS B C 1
ATOM 10972 O O . LYS B 1 637 ? 105.822 113.662 71.176 1.00 56.27 637 LYS B O 1
ATOM 10978 N N . GLY B 1 638 ? 104.246 114.703 72.419 1.00 56.26 638 GLY B N 1
ATOM 10979 C CA . GLY B 1 638 ? 104.329 115.981 71.712 1.00 56.07 638 GLY B CA 1
ATOM 10980 C C . GLY B 1 638 ? 102.976 116.536 71.303 1.00 55.91 638 GLY B C 1
ATOM 10981 O O . GLY B 1 638 ? 102.332 117.246 72.077 1.00 55.89 638 GLY B O 1
ATOM 10982 N N . GLY B 1 639 ? 102.544 116.200 70.088 1.00 55.75 639 GLY B N 1
ATOM 10983 C CA . GLY B 1 639 ? 101.306 116.736 69.515 1.00 55.58 639 GLY B CA 1
ATOM 10984 C C . GLY B 1 639 ? 100.013 116.016 69.868 1.00 55.56 639 GLY B C 1
ATOM 10985 O O . GLY B 1 639 ? 98.948 116.364 69.353 1.00 55.49 639 GLY B O 1
ATOM 10986 N N . ARG B 1 640 ? 100.103 115.016 70.744 1.00 55.52 640 ARG B N 1
ATOM 10987 C CA . ARG B 1 640 ? 98.936 114.258 71.203 1.00 55.31 640 ARG B CA 1
ATOM 10988 C C . ARG B 1 640 ? 98.342 114.837 72.497 1.00 55.38 640 ARG B C 1
ATOM 10989 O O . ARG B 1 640 ? 98.972 115.665 73.162 1.00 55.35 640 ARG B O 1
ATOM 10997 N N . CYS B 1 641 ? 97.127 114.399 72.835 1.00 55.27 641 CYS B N 1
ATOM 10998 C CA . CYS B 1 641 ? 96.472 114.743 74.102 1.00 55.39 641 CYS B CA 1
ATOM 10999 C C . CYS B 1 641 ? 97.166 114.044 75.272 1.00 55.70 641 CYS B C 1
ATOM 11000 O O . CYS B 1 641 ? 97.699 112.944 75.115 1.00 55.61 641 CYS B O 1
ATOM 11003 N N . GLU B 1 642 ? 97.160 114.681 76.441 1.00 56.07 642 GLU B N 1
ATOM 11004 C CA . GLU B 1 642 ? 97.905 114.157 77.587 1.00 56.48 642 GLU B CA 1
ATOM 11005 C C . GLU B 1 642 ? 97.036 113.791 78.798 1.00 56.58 642 GLU B C 1
ATOM 11006 O O . GLU B 1 642 ? 97.422 114.002 79.952 1.00 56.58 642 GLU B O 1
ATOM 11012 N N . HIS B 1 643 ? 95.860 113.240 78.516 1.00 56.71 643 HIS B N 1
ATOM 11013 C CA . HIS B 1 643 ? 95.049 112.581 79.530 1.00 56.81 643 HIS B CA 1
ATOM 11014 C C . HIS B 1 643 ? 94.844 111.131 79.104 1.00 56.92 643 HIS B C 1
ATOM 11015 O O . HIS B 1 643 ? 94.780 110.228 79.942 1.00 56.94 643 HIS B O 1
ATOM 11022 N N . CYS B 1 644 ? 94.757 110.932 77.790 1.00 57.02 644 CYS B N 1
ATOM 11023 C CA . CYS B 1 644 ? 94.546 109.619 77.183 1.00 57.23 644 CYS B CA 1
ATOM 11024 C C . CYS B 1 644 ? 95.796 109.132 76.448 1.00 57.31 644 CYS B C 1
ATOM 11025 O O . CYS B 1 644 ? 95.835 107.998 75.957 1.00 57.15 644 CYS B O 1
ATOM 11028 N N . GLN B 1 645 ? 96.811 109.997 76.399 1.00 57.53 645 GLN B N 1
ATOM 11029 C CA . GLN B 1 645 ? 98.035 109.817 75.590 1.00 57.72 645 GLN B CA 1
ATOM 11030 C C . GLN B 1 645 ? 97.829 109.378 74.127 1.00 57.91 645 GLN B C 1
ATOM 11031 O O . GLN B 1 645 ? 98.623 108.609 73.579 1.00 58.06 645 GLN B O 1
ATOM 11037 N N . GLY B 1 646 ? 96.770 109.887 73.499 1.00 58.00 646 GLY B N 1
ATOM 11038 C CA . GLY B 1 646 ? 96.500 109.615 72.091 1.00 58.14 646 GLY B CA 1
ATOM 11039 C C . GLY B 1 646 ? 95.508 108.498 71.822 1.00 58.41 646 GLY B C 1
ATOM 11040 O O . GLY B 1 646 ? 95.193 108.218 70.668 1.00 58.32 646 GLY B O 1
ATOM 11041 N N . GLU B 1 647 ? 95.022 107.841 72.873 1.00 58.75 647 GLU B N 1
ATOM 11042 C CA . GLU B 1 647 ? 93.985 106.824 72.705 1.00 59.16 647 GLU B CA 1
ATOM 11043 C C . GLU B 1 647 ? 92.680 107.502 72.311 1.00 59.44 647 GLU B C 1
ATOM 11044 O O . GLU B 1 647 ? 91.874 106.934 71.566 1.00 59.83 647 GLU B O 1
ATOM 11050 N N . GLY B 1 648 ? 92.480 108.721 72.815 1.00 59.57 648 GLY B N 1
ATOM 11051 C CA . GLY B 1 648 ? 91.265 109.486 72.554 1.00 59.71 648 GLY B CA 1
ATOM 11052 C C . GLY B 1 648 ? 90.086 108.998 73.370 1.00 59.86 648 GLY B C 1
ATOM 11053 O O . GLY B 1 648 ? 88.986 109.541 73.259 1.00 59.99 648 GLY B O 1
ATOM 11054 N N . TRP B 1 649 ? 90.320 107.969 74.186 1.00 60.02 649 TRP B N 1
ATOM 11055 C CA . TRP B 1 649 ? 89.280 107.303 74.970 1.00 60.09 649 TRP B CA 1
ATOM 11056 C C . TRP B 1 649 ? 89.861 106.847 76.309 1.00 60.26 649 TRP B C 1
ATOM 11057 O O . TRP B 1 649 ? 91.074 106.660 76.435 1.00 60.29 649 TRP B O 1
ATOM 11068 N N . VAL B 1 650 ? 88.994 106.676 77.307 1.00 60.40 650 VAL B N 1
ATOM 11069 C CA . VAL B 1 650 ? 89.424 106.329 78.668 1.00 60.52 650 VAL B CA 1
ATOM 11070 C C . VAL B 1 650 ? 88.595 105.207 79.288 1.00 60.57 650 VAL B C 1
ATOM 11071 O O . VAL B 1 650 ? 87.385 105.117 79.069 1.00 60.43 650 VAL B O 1
ATOM 11075 N N . MET B 1 651 ? 89.266 104.356 80.058 1.00 60.71 651 MET B N 1
ATOM 11076 C CA . MET B 1 651 ? 88.617 103.243 80.740 1.00 60.96 651 MET B CA 1
ATOM 11077 C C . MET B 1 651 ? 87.755 103.760 81.891 1.00 61.01 651 MET B C 1
ATOM 11078 O O . MET B 1 651 ? 88.159 104.678 82.614 1.00 61.08 651 MET B O 1
ATOM 11083 N N . VAL B 1 652 ? 86.569 103.173 82.048 1.00 61.05 652 VAL B N 1
ATOM 11084 C CA . VAL B 1 652 ? 85.647 103.554 83.121 1.00 61.17 652 VAL B CA 1
ATOM 11085 C C . VAL B 1 652 ? 85.076 102.332 83.844 1.00 61.18 652 VAL B C 1
ATOM 11086 O O . VAL B 1 652 ? 85.357 102.107 85.021 1.00 61.20 652 VAL B O 1
ATOM 11090 N N . PRO B 1 658 ? 81.245 94.459 83.779 1.00 67.19 658 PRO B N 1
ATOM 11091 C CA . PRO B 1 658 ? 82.206 94.456 82.678 1.00 67.16 658 PRO B CA 1
ATOM 11092 C C . PRO B 1 658 ? 82.772 95.848 82.411 1.00 67.08 658 PRO B C 1
ATOM 11093 O O . PRO B 1 658 ? 82.296 96.838 82.988 1.00 67.04 658 PRO B O 1
ATOM 11097 N N . SER B 1 659 ? 83.782 95.915 81.542 1.00 66.97 659 SER B N 1
ATOM 11098 C CA . SER B 1 659 ? 84.466 97.178 81.260 1.00 66.91 659 SER B CA 1
ATOM 11099 C C . SER B 1 659 ? 84.105 97.735 79.878 1.00 66.60 659 SER B C 1
ATOM 11100 O O . SER B 1 659 ? 84.123 97.003 78.874 1.00 66.62 659 SER B O 1
ATOM 11103 N N . VAL B 1 660 ? 83.773 99.032 79.852 1.00 66.22 660 VAL B N 1
ATOM 11104 C CA . VAL B 1 660 ? 83.383 99.763 78.630 1.00 65.68 660 VAL B CA 1
ATOM 11105 C C . VAL B 1 660 ? 84.194 101.059 78.484 1.00 65.16 660 VAL B C 1
ATOM 11106 O O . VAL B 1 660 ? 84.725 101.574 79.469 1.00 65.12 660 VAL B O 1
ATOM 11110 N N . TYR B 1 661 ? 84.287 101.590 77.265 1.00 64.59 661 TYR B N 1
ATOM 11111 C CA . TYR B 1 661 ? 85.077 102.803 77.033 1.00 63.88 661 TYR B CA 1
ATOM 11112 C C . TYR B 1 661 ? 84.255 104.094 76.983 1.00 63.62 661 TYR B C 1
ATOM 11113 O O . TYR B 1 661 ? 83.067 104.077 76.658 1.00 63.60 661 TYR B O 1
ATOM 11122 N N . ALA B 1 662 ? 84.911 105.204 77.321 1.00 63.26 662 ALA B N 1
ATOM 11123 C CA . ALA B 1 662 ? 84.287 106.529 77.366 1.00 62.78 662 ALA B CA 1
ATOM 11124 C C . ALA B 1 662 ? 85.122 107.552 76.587 1.00 62.47 662 ALA B C 1
ATOM 11125 O O . ALA B 1 662 ? 86.307 107.314 76.343 1.00 62.33 662 ALA B O 1
ATOM 11127 N N . PRO B 1 663 ? 84.506 108.684 76.178 1.00 62.11 663 PRO B N 1
ATOM 11128 C CA . PRO B 1 663 ? 85.287 109.747 75.536 1.00 61.84 663 PRO B CA 1
ATOM 11129 C C . PRO B 1 663 ? 86.199 110.470 76.531 1.00 61.47 663 PRO B C 1
ATOM 11130 O O . PRO B 1 663 ? 85.843 110.610 77.703 1.00 61.43 663 PRO B O 1
ATOM 11134 N N . CYS B 1 664 ? 87.361 110.917 76.054 1.00 61.04 664 CYS B N 1
ATOM 11135 C CA . CYS B 1 664 ? 88.382 111.580 76.881 1.00 60.91 664 CYS B CA 1
ATOM 11136 C C . CYS B 1 664 ? 87.887 112.891 77.521 1.00 60.83 664 CYS B C 1
ATOM 11137 O O . CYS B 1 664 ? 87.251 113.706 76.851 1.00 60.87 664 CYS B O 1
ATOM 11140 N N . PRO B 1 665 ? 88.165 113.092 78.827 1.00 60.70 665 PRO B N 1
ATOM 11141 C CA . PRO B 1 665 ? 87.776 114.342 79.493 1.00 60.57 665 PRO B CA 1
ATOM 11142 C C . PRO B 1 665 ? 88.466 115.598 78.942 1.00 60.60 665 PRO B C 1
ATOM 11143 O O . PRO B 1 665 ? 87.922 116.695 79.076 1.00 60.55 665 PRO B O 1
ATOM 11147 N N . VAL B 1 666 ? 89.637 115.438 78.323 1.00 60.64 666 VAL B N 1
ATOM 11148 C CA . VAL B 1 666 ? 90.443 116.584 77.870 1.00 60.65 666 VAL B CA 1
ATOM 11149 C C . VAL B 1 666 ? 90.338 116.875 76.359 1.00 60.77 666 VAL B C 1
ATOM 11150 O O . VAL B 1 666 ? 89.908 117.965 75.974 1.00 60.57 666 VAL B O 1
ATOM 11154 N N . CYS B 1 667 ? 90.723 115.911 75.516 1.00 60.97 667 CYS B N 1
ATOM 11155 C CA . CYS B 1 667 ? 90.658 116.095 74.056 1.00 61.10 667 CYS B CA 1
ATOM 11156 C C . CYS B 1 667 ? 89.261 115.854 73.479 1.00 61.48 667 CYS B C 1
ATOM 11157 O O . CYS B 1 667 ? 89.015 116.131 72.304 1.00 61.51 667 CYS B O 1
ATOM 11160 N N . HIS B 1 668 ? 88.368 115.329 74.318 1.00 61.86 668 HIS B N 1
ATOM 11161 C CA . HIS B 1 668 ? 86.950 115.111 73.994 1.00 62.30 668 HIS B CA 1
ATOM 11162 C C . HIS B 1 668 ? 86.737 114.229 72.761 1.00 62.46 668 HIS B C 1
ATOM 11163 O O . HIS B 1 668 ? 86.098 114.640 71.791 1.00 62.55 668 HIS B O 1
ATOM 11170 N N . GLY B 1 669 ? 87.271 113.011 72.821 1.00 62.62 669 GLY B N 1
ATOM 11171 C CA . GLY B 1 669 ? 87.226 112.078 71.697 1.00 62.95 669 GLY B CA 1
ATOM 11172 C C . GLY B 1 669 ? 87.852 112.666 70.443 1.00 63.21 669 GLY B C 1
ATOM 11173 O O . GLY B 1 669 ? 87.142 112.971 69.481 1.00 63.48 669 GLY B O 1
ATOM 11174 N N . THR B 1 670 ? 89.176 112.840 70.457 1.00 63.19 670 THR B N 1
ATOM 11175 C CA . THR B 1 670 ? 89.894 113.497 69.352 1.00 63.04 670 THR B CA 1
ATOM 11176 C C . THR B 1 670 ? 91.336 113.008 69.216 1.00 62.93 670 THR B C 1
ATOM 11177 O O . THR B 1 670 ? 91.829 112.825 68.094 1.00 62.51 670 THR B O 1
ATOM 11181 N N . ARG B 1 671 ? 91.992 112.807 70.365 1.00 62.86 671 ARG B N 1
ATOM 11182 C CA . ARG B 1 671 ? 93.386 112.330 70.465 1.00 62.82 671 ARG B CA 1
ATOM 11183 C C . ARG B 1 671 ? 94.427 113.456 70.561 1.00 62.59 671 ARG B C 1
ATOM 11184 O O . ARG B 1 671 ? 95.524 113.235 71.079 1.00 62.43 671 ARG B O 1
ATOM 11192 N N . TYR B 1 672 ? 94.084 114.650 70.067 1.00 62.44 672 TYR B N 1
ATOM 11193 C CA . TYR B 1 672 ? 95.073 115.725 69.875 1.00 62.17 672 TYR B CA 1
ATOM 11194 C C . TYR B 1 672 ? 94.829 116.990 70.693 1.00 62.02 672 TYR B C 1
ATOM 11195 O O . TYR B 1 672 ? 93.693 117.302 71.059 1.00 61.93 672 TYR B O 1
ATOM 11204 N N . ASN B 1 673 ? 95.918 117.712 70.959 1.00 61.83 673 ASN B N 1
ATOM 11205 C CA . ASN B 1 673 ? 95.874 118.987 71.671 1.00 61.77 673 ASN B CA 1
ATOM 11206 C C . ASN B 1 673 ? 95.389 120.127 70.774 1.00 61.72 673 ASN B C 1
ATOM 11207 O O . ASN B 1 673 ? 95.221 119.944 69.563 1.00 61.86 673 ASN B O 1
ATOM 11212 N N . ALA B 1 674 ? 95.172 121.296 71.375 1.00 61.50 674 ALA B N 1
ATOM 11213 C CA . ALA B 1 674 ? 94.652 122.468 70.666 1.00 61.30 674 ALA B CA 1
ATOM 11214 C C . ALA B 1 674 ? 95.596 123.012 69.588 1.00 61.13 674 ALA B C 1
ATOM 11215 O O . ALA B 1 674 ? 95.134 123.551 68.580 1.00 61.26 674 ALA B O 1
ATOM 11217 N N . GLU B 1 675 ? 96.904 122.869 69.802 1.00 60.80 675 GLU B N 1
ATOM 11218 C CA . GLU B 1 675 ? 97.920 123.406 68.885 1.00 60.44 675 GLU B CA 1
ATOM 11219 C C . GLU B 1 675 ? 97.963 122.672 67.532 1.00 60.23 675 GLU B C 1
ATOM 11220 O O . GLU B 1 675 ? 98.000 123.313 66.477 1.00 60.13 675 GLU B O 1
ATOM 11226 N N . THR B 1 676 ? 97.953 121.336 67.576 1.00 59.93 676 THR B N 1
ATOM 11227 C CA . THR B 1 676 ? 97.978 120.487 66.374 1.00 59.56 676 THR B CA 1
ATOM 11228 C C . THR B 1 676 ? 96.755 120.703 65.481 1.00 59.42 676 THR B C 1
ATOM 11229 O O . THR B 1 676 ? 96.875 120.752 64.253 1.00 59.38 676 THR B O 1
ATOM 11233 N N . LEU B 1 677 ? 95.589 120.851 66.105 1.00 59.26 677 LEU B N 1
ATOM 11234 C CA . LEU B 1 677 ? 94.331 121.035 65.383 1.00 59.09 677 LEU B CA 1
ATOM 11235 C C . LEU B 1 677 ? 94.099 122.473 64.910 1.00 58.87 677 LEU B C 1
ATOM 11236 O O . LEU B 1 677 ? 92.960 122.884 64.659 1.00 58.80 677 LEU B O 1
ATOM 11241 N N . GLU B 1 678 ? 95.189 123.230 64.797 1.00 58.76 678 GLU B N 1
ATOM 11242 C CA . GLU B 1 678 ? 95.175 124.547 64.156 1.00 58.44 678 GLU B CA 1
ATOM 11243 C C . GLU B 1 678 ? 95.785 124.451 62.755 1.00 58.36 678 GLU B C 1
ATOM 11244 O O . GLU B 1 678 ? 95.909 125.454 62.046 1.00 58.46 678 GLU B O 1
ATOM 11250 N N . VAL B 1 679 ? 96.158 123.232 62.371 1.00 58.18 679 VAL B N 1
ATOM 11251 C CA . VAL B 1 679 ? 96.686 122.941 61.045 1.00 58.00 679 VAL B CA 1
ATOM 11252 C C . VAL B 1 679 ? 95.682 122.075 60.280 1.00 58.13 679 VAL B C 1
ATOM 11253 O O . VAL B 1 679 ? 95.311 120.991 60.731 1.00 58.13 679 VAL B O 1
ATOM 11257 N N . GLU B 1 680 ? 95.238 122.576 59.129 1.00 58.35 680 GLU B N 1
ATOM 11258 C CA . GLU B 1 680 ? 94.260 121.883 58.291 1.00 58.45 680 GLU B CA 1
ATOM 11259 C C . GLU B 1 680 ? 94.857 121.523 56.937 1.00 58.47 680 GLU B C 1
ATOM 11260 O O . GLU B 1 680 ? 95.589 122.322 56.338 1.00 58.38 680 GLU B O 1
ATOM 11266 N N . TYR B 1 681 ? 94.545 120.312 56.464 1.00 58.58 681 TYR B N 1
ATOM 11267 C CA . TYR B 1 681 ? 94.864 119.927 55.089 1.00 58.65 681 TYR B CA 1
ATOM 11268 C C . TYR B 1 681 ? 93.594 119.982 54.236 1.00 58.68 681 TYR B C 1
ATOM 11269 O O . TYR B 1 681 ? 92.720 119.112 54.358 1.00 58.98 681 TYR B O 1
ATOM 11278 N N . ARG B 1 682 ? 93.509 121.003 53.379 1.00 58.47 682 ARG B N 1
ATOM 11279 C CA . ARG B 1 682 ? 92.362 121.211 52.477 1.00 58.43 682 ARG B CA 1
ATOM 11280 C C . ARG B 1 682 ? 90.987 121.071 53.267 1.00 58.40 682 ARG B C 1
ATOM 11281 O O . ARG B 1 682 ? 90.103 120.412 52.787 1.00 58.24 682 ARG B O 1
ATOM 11289 N N . GLY B 1 683 ? 90.945 122.229 54.226 1.00 58.43 683 GLY B N 1
ATOM 11290 C CA . GLY B 1 683 ? 89.750 122.354 55.067 1.00 58.54 683 GLY B CA 1
ATOM 11291 C C . GLY B 1 683 ? 89.464 121.131 55.924 1.00 58.63 683 GLY B C 1
ATOM 11292 O O . GLY B 1 683 ? 88.331 120.931 56.371 1.00 58.60 683 GLY B O 1
ATOM 11293 N N . LYS B 1 684 ? 90.493 120.313 56.151 1.00 58.73 684 LYS B N 1
ATOM 11294 C CA . LYS B 1 684 ? 90.366 119.091 56.945 1.00 58.86 684 LYS B CA 1
ATOM 11295 C C . LYS B 1 684 ? 91.516 118.971 57.949 1.00 59.00 684 LYS B C 1
ATOM 11296 O O . LYS B 1 684 ? 92.689 118.935 57.565 1.00 59.05 684 LYS B O 1
ATOM 11302 N N . ASN B 1 685 ? 91.171 118.914 59.233 1.00 59.16 685 ASN B N 1
ATOM 11303 C CA . ASN B 1 685 ? 92.146 118.677 60.296 1.00 59.40 685 ASN B CA 1
ATOM 11304 C C . ASN B 1 685 ? 92.622 117.225 60.267 1.00 59.50 685 ASN B C 1
ATOM 11305 O O . ASN B 1 685 ? 92.076 116.402 59.520 1.00 59.68 685 ASN B O 1
ATOM 11310 N N . ILE B 1 686 ? 93.627 116.909 61.087 1.00 59.37 686 ILE B N 1
ATOM 11311 C CA . ILE B 1 686 ? 94.070 115.520 61.268 1.00 59.03 686 ILE B CA 1
ATOM 11312 C C . ILE B 1 686 ? 92.990 114.650 61.944 1.00 59.03 686 ILE B C 1
ATOM 11313 O O . ILE B 1 686 ? 92.895 113.453 61.671 1.00 59.01 686 ILE B O 1
ATOM 11318 N N . ALA B 1 687 ? 92.175 115.263 62.806 1.00 58.97 687 ALA B N 1
ATOM 11319 C CA . ALA B 1 687 ? 91.027 114.588 63.424 1.00 58.85 687 ALA B CA 1
ATOM 11320 C C . ALA B 1 687 ? 89.885 114.419 62.427 1.00 58.70 687 ALA B C 1
ATOM 11321 O O . ALA B 1 687 ? 89.248 113.363 62.378 1.00 58.87 687 ALA B O 1
ATOM 11323 N N . ASP B 1 688 ? 89.636 115.468 61.644 1.00 58.40 688 ASP B N 1
ATOM 11324 C CA . ASP B 1 688 ? 88.602 115.464 60.613 1.00 58.13 688 ASP B CA 1
ATOM 11325 C C . ASP B 1 688 ? 88.775 114.310 59.636 1.00 58.02 688 ASP B C 1
ATOM 11326 O O . ASP B 1 688 ? 87.809 113.615 59.326 1.00 57.94 688 ASP B O 1
ATOM 11331 N N . VAL B 1 689 ? 90.006 114.109 59.164 1.00 58.01 689 VAL B N 1
ATOM 11332 C CA . VAL B 1 689 ? 90.320 113.008 58.235 1.00 57.86 689 VAL B CA 1
ATOM 11333 C C . VAL B 1 689 ? 90.139 111.632 58.876 1.00 57.70 689 VAL B C 1
ATOM 11334 O O . VAL B 1 689 ? 89.845 110.660 58.185 1.00 57.95 689 VAL B O 1
ATOM 11338 N N . LEU B 1 690 ? 90.313 111.558 60.193 1.00 57.49 690 LEU B N 1
ATOM 11339 C CA . LEU B 1 690 ? 90.093 110.314 60.935 1.00 57.02 690 LEU B CA 1
ATOM 11340 C C . LEU B 1 690 ? 88.604 110.015 61.069 1.00 56.59 690 LEU B C 1
ATOM 11341 O O . LEU B 1 690 ? 88.201 108.848 61.149 1.00 56.27 690 LEU B O 1
ATOM 11346 N N . ALA B 1 691 ? 87.797 111.075 61.070 1.00 55.94 691 ALA B N 1
ATOM 11347 C CA . ALA B 1 691 ? 86.348 110.942 61.060 1.00 55.81 691 ALA B CA 1
ATOM 11348 C C . ALA B 1 691 ? 85.824 110.571 59.665 1.00 55.71 691 ALA B C 1
ATOM 11349 O O . ALA B 1 691 ? 84.618 110.433 59.456 1.00 55.79 691 ALA B O 1
ATOM 11351 N N . LEU B 1 692 ? 86.737 110.420 58.712 1.00 55.75 692 LEU B N 1
ATOM 11352 C CA . LEU B 1 692 ? 86.373 110.099 57.336 1.00 55.38 692 LEU B CA 1
ATOM 11353 C C . LEU B 1 692 ? 86.075 108.609 57.154 1.00 55.38 692 LEU B C 1
ATOM 11354 O O . LEU B 1 692 ? 86.909 107.747 57.437 1.00 55.10 692 LEU B O 1
ATOM 11359 N N . THR B 1 693 ? 84.854 108.339 56.704 1.00 55.41 693 THR B N 1
ATOM 11360 C CA . THR B 1 693 ? 84.433 107.057 56.152 1.00 55.52 693 THR B CA 1
ATOM 11361 C C . THR B 1 693 ? 85.396 106.670 55.022 1.00 55.74 693 THR B C 1
ATOM 11362 O O . THR B 1 693 ? 85.980 107.557 54.387 1.00 56.06 693 THR B O 1
ATOM 11366 N N . VAL B 1 694 ? 85.603 105.372 54.777 1.00 55.74 694 VAL B N 1
ATOM 11367 C CA . VAL B 1 694 ? 86.511 104.967 53.679 1.00 55.98 694 VAL B CA 1
ATOM 11368 C C . VAL B 1 694 ? 86.024 105.510 52.313 1.00 56.17 694 VAL B C 1
ATOM 11369 O O . VAL B 1 694 ? 86.808 106.076 51.546 1.00 56.33 694 VAL B O 1
ATOM 11373 N N . ASP B 1 695 ? 84.728 105.353 52.036 1.00 56.25 695 ASP B N 1
ATOM 11374 C CA . ASP B 1 695 ? 84.122 105.820 50.790 1.00 56.70 695 ASP B CA 1
ATOM 11375 C C . ASP B 1 695 ? 84.361 107.312 50.530 1.00 56.88 695 ASP B C 1
ATOM 11376 O O . ASP B 1 695 ? 84.610 107.700 49.394 1.00 56.87 695 ASP B O 1
ATOM 11381 N N . GLU B 1 696 ? 84.296 108.125 51.588 1.00 57.23 696 GLU B N 1
ATOM 11382 C CA . GLU B 1 696 ? 84.583 109.563 51.528 1.00 57.58 696 GLU B CA 1
ATOM 11383 C C . GLU B 1 696 ? 86.073 109.838 51.329 1.00 57.46 696 GLU B C 1
ATOM 11384 O O . GLU B 1 696 ? 86.441 110.665 50.497 1.00 57.55 696 GLU B O 1
ATOM 11390 N N . ALA B 1 697 ? 86.924 109.150 52.091 1.00 57.32 697 ALA B N 1
ATOM 11391 C CA . ALA B 1 697 ? 88.376 109.319 51.976 1.00 57.41 697 ALA B CA 1
ATOM 11392 C C . ALA B 1 697 ? 88.883 108.926 50.589 1.00 57.56 697 ALA B C 1
ATOM 11393 O O . ALA B 1 697 ? 89.877 109.469 50.108 1.00 57.56 697 ALA B O 1
ATOM 11395 N N . HIS B 1 698 ? 88.183 107.979 49.965 1.00 57.80 698 HIS B N 1
ATOM 11396 C CA . HIS B 1 698 ? 88.424 107.552 48.582 1.00 57.97 698 HIS B CA 1
ATOM 11397 C C . HIS B 1 698 ? 88.206 108.694 47.580 1.00 57.97 698 HIS B C 1
ATOM 11398 O O . HIS B 1 698 ? 88.892 108.765 46.560 1.00 58.08 698 HIS B O 1
ATOM 11405 N N . ASP B 1 699 ? 87.246 109.571 47.873 1.00 57.96 699 ASP B N 1
ATOM 11406 C CA . ASP B 1 699 ? 86.965 110.745 47.044 1.00 57.92 699 ASP B CA 1
ATOM 11407 C C . ASP B 1 699 ? 87.954 111.866 47.347 1.00 58.00 699 ASP B C 1
ATOM 11408 O O . ASP B 1 699 ? 88.473 112.513 46.441 1.00 57.93 699 ASP B O 1
ATOM 11413 N N . PHE B 1 700 ? 88.202 112.076 48.636 1.00 58.09 700 PHE B N 1
ATOM 11414 C CA . PHE B 1 700 ? 89.064 113.146 49.131 1.00 58.12 700 PHE B CA 1
ATOM 11415 C C . PHE B 1 700 ? 90.552 112.919 48.833 1.00 58.20 700 PHE B C 1
ATOM 11416 O O . PHE B 1 700 ? 91.328 113.888 48.750 1.00 58.23 700 PHE B O 1
ATOM 11424 N N . PHE B 1 701 ? 90.950 111.644 48.693 1.00 58.48 701 PHE B N 1
ATOM 11425 C CA . PHE B 1 701 ? 92.356 111.304 48.422 1.00 58.53 701 PHE B CA 1
ATOM 11426 C C . PHE B 1 701 ? 92.567 110.704 47.031 1.00 58.52 701 PHE B C 1
ATOM 11427 O O . PHE B 1 701 ? 93.456 109.872 46.836 1.00 58.54 701 PHE B O 1
ATOM 11435 N N . ALA B 1 702 ? 91.757 111.146 46.072 1.00 58.64 702 ALA B N 1
ATOM 11436 C CA . ALA B 1 702 ? 91.784 110.634 44.696 1.00 58.75 702 ALA B CA 1
ATOM 11437 C C . ALA B 1 702 ? 93.108 110.865 43.951 1.00 58.76 702 ALA B C 1
ATOM 11438 O O . ALA B 1 702 ? 93.233 110.502 42.780 1.00 58.87 702 ALA B O 1
ATOM 11440 N N . ASP B 1 703 ? 94.088 111.459 44.628 1.00 58.78 703 ASP B N 1
ATOM 11441 C CA . ASP B 1 703 ? 95.357 111.827 43.991 1.00 58.89 703 ASP B CA 1
ATOM 11442 C C . ASP B 1 703 ? 96.586 111.339 44.767 1.00 58.95 703 ASP B C 1
ATOM 11443 O O . ASP B 1 703 ? 97.685 111.248 44.211 1.00 58.86 703 ASP B O 1
ATOM 11448 N N . GLU B 1 704 ? 96.400 111.029 46.048 1.00 58.97 704 GLU B N 1
ATOM 11449 C CA . GLU B 1 704 ? 97.498 110.527 46.871 1.00 59.09 704 GLU B CA 1
ATOM 11450 C C . GLU B 1 704 ? 97.579 109.001 46.724 1.00 59.03 704 GLU B C 1
ATOM 11451 O O . GLU B 1 704 ? 97.009 108.257 47.543 1.00 59.01 704 GLU B O 1
ATOM 11457 N N . SER B 1 705 ? 98.286 108.546 45.673 1.00 59.00 705 SER B N 1
ATOM 11458 C CA . SER B 1 705 ? 98.337 107.102 45.305 1.00 58.96 705 SER B CA 1
ATOM 11459 C C . SER B 1 705 ? 98.549 106.133 46.497 1.00 59.05 705 SER B C 1
ATOM 11460 O O . SER B 1 705 ? 97.781 105.143 46.673 1.00 58.78 705 SER B O 1
ATOM 11463 N N . ALA B 1 706 ? 99.613 106.476 47.321 1.00 58.92 706 ALA B N 1
ATOM 11464 C CA . ALA B 1 706 ? 99.930 105.613 48.468 1.00 58.65 706 ALA B CA 1
ATOM 11465 C C . ALA B 1 706 ? 98.788 105.530 49.508 1.00 58.74 706 ALA B C 1
ATOM 11466 O O . ALA B 1 706 ? 98.805 104.672 50.408 1.00 58.74 706 ALA B O 1
ATOM 11468 N N . ILE B 1 707 ? 97.789 106.405 49.378 1.00 58.45 707 ILE B N 1
ATOM 11469 C CA . ILE B 1 707 ? 96.576 106.279 50.189 1.00 58.08 707 ILE B CA 1
ATOM 11470 C C . ILE B 1 707 ? 95.403 105.702 49.378 1.00 57.82 707 ILE B C 1
ATOM 11471 O O . ILE B 1 707 ? 94.762 104.746 49.831 1.00 58.14 707 ILE B O 1
ATOM 11476 N N . PHE B 1 708 ? 95.143 106.253 48.190 1.00 57.18 708 PHE B N 1
ATOM 11477 C CA . PHE B 1 708 ? 94.017 105.817 47.342 1.00 56.85 708 PHE B CA 1
ATOM 11478 C C . PHE B 1 708 ? 93.968 104.302 47.107 1.00 56.66 708 PHE B C 1
ATOM 11479 O O . PHE B 1 708 ? 92.921 103.671 47.282 1.00 56.58 708 PHE B O 1
ATOM 11487 N N . ARG B 1 709 ? 95.107 103.736 46.717 1.00 56.50 709 ARG B N 1
ATOM 11488 C CA . ARG B 1 709 ? 95.237 102.310 46.421 1.00 56.29 709 ARG B CA 1
ATOM 11489 C C . ARG B 1 709 ? 94.821 101.452 47.624 1.00 55.86 709 ARG B C 1
ATOM 11490 O O . ARG B 1 709 ? 94.120 100.444 47.476 1.00 55.73 709 ARG B O 1
ATOM 11498 N N . ALA B 1 710 ? 95.252 101.872 48.811 1.00 55.24 710 ALA B N 1
ATOM 11499 C CA . ALA B 1 710 ? 94.932 101.175 50.050 1.00 54.63 710 ALA B CA 1
ATOM 11500 C C . ALA B 1 710 ? 93.452 101.304 50.426 1.00 54.26 710 ALA B C 1
ATOM 11501 O O . ALA B 1 710 ? 92.855 100.362 50.952 1.00 54.57 710 ALA B O 1
ATOM 11503 N N . LEU B 1 711 ? 92.867 102.468 50.159 1.00 53.52 711 LEU B N 1
ATOM 11504 C CA . LEU B 1 711 ? 91.453 102.704 50.439 1.00 53.00 711 LEU B CA 1
ATOM 11505 C C . LEU B 1 711 ? 90.570 101.879 49.511 1.00 52.83 711 LEU B C 1
ATOM 11506 O O . LEU B 1 711 ? 89.456 101.491 49.872 1.00 52.90 711 LEU B O 1
ATOM 11511 N N . ASP B 1 712 ? 91.090 101.613 48.317 1.00 52.42 712 ASP B N 1
ATOM 11512 C CA . ASP B 1 712 ? 90.378 100.867 47.299 1.00 51.91 712 ASP B CA 1
ATOM 11513 C C . ASP B 1 712 ? 90.324 99.361 47.581 1.00 51.56 712 ASP B C 1
ATOM 11514 O O . ASP B 1 712 ? 89.446 98.679 47.053 1.00 51.44 712 ASP B O 1
ATOM 11519 N N . THR B 1 713 ? 91.251 98.841 48.394 1.00 50.90 713 THR B N 1
ATOM 11520 C CA . THR B 1 713 ? 91.194 97.423 48.798 1.00 50.32 713 THR B CA 1
ATOM 11521 C C . THR B 1 713 ? 90.116 97.231 49.854 1.00 49.67 713 THR B C 1
ATOM 11522 O O . THR B 1 713 ? 89.350 96.261 49.813 1.00 49.20 713 THR B O 1
ATOM 11526 N N . LEU B 1 714 ? 90.080 98.169 50.799 1.00 49.29 714 LEU B N 1
ATOM 11527 C CA . LEU B 1 714 ? 89.091 98.198 51.875 1.00 48.79 714 LEU B CA 1
ATOM 11528 C C . LEU B 1 714 ? 87.651 98.300 51.363 1.00 49.15 714 LEU B C 1
ATOM 11529 O O . LEU B 1 714 ? 86.727 97.756 51.986 1.00 49.35 714 LEU B O 1
ATOM 11534 N N . ARG B 1 715 ? 87.463 99.005 50.247 1.00 49.33 715 ARG B N 1
ATOM 11535 C CA . ARG B 1 715 ? 86.160 99.089 49.580 1.00 49.71 715 ARG B CA 1
ATOM 11536 C C . ARG B 1 715 ? 85.784 97.781 48.888 1.00 49.97 715 ARG B C 1
ATOM 11537 O O . ARG B 1 715 ? 84.634 97.354 48.967 1.00 49.93 715 ARG B O 1
ATOM 11545 N N . GLU B 1 716 ? 86.755 97.170 48.200 1.00 50.49 716 GLU B N 1
ATOM 11546 C CA . GLU B 1 716 ? 86.577 95.878 47.516 1.00 51.26 716 GLU B CA 1
ATOM 11547 C C . GLU B 1 716 ? 86.128 94.818 48.515 1.00 51.01 716 GLU B C 1
ATOM 11548 O O . GLU B 1 716 ? 85.234 94.020 48.241 1.00 51.22 716 GLU B O 1
ATOM 11554 N N . VAL B 1 717 ? 86.769 94.837 49.678 1.00 50.83 717 VAL B N 1
ATOM 11555 C CA . VAL B 1 717 ? 86.454 93.960 50.802 1.00 50.77 717 VAL B CA 1
ATOM 11556 C C . VAL B 1 717 ? 85.093 94.279 51.415 1.00 50.55 717 VAL B C 1
ATOM 11557 O O . VAL B 1 717 ? 84.449 93.409 51.995 1.00 50.25 717 VAL B O 1
ATOM 11561 N N . GLY B 1 718 ? 84.661 95.531 51.280 1.00 50.60 718 GLY B N 1
ATOM 11562 C CA . GLY B 1 718 ? 83.319 95.924 51.692 1.00 50.77 718 GLY B CA 1
ATOM 11563 C C . GLY B 1 718 ? 83.242 96.851 52.891 1.00 50.82 718 GLY B C 1
ATOM 11564 O O . GLY B 1 718 ? 82.162 97.088 53.413 1.00 50.67 718 GLY B O 1
ATOM 11565 N N . LEU B 1 719 ? 84.380 97.405 53.293 1.00 51.12 719 LEU B N 1
ATOM 11566 C CA . LEU B 1 719 ? 84.480 98.182 54.530 1.00 51.32 719 LEU B CA 1
ATOM 11567 C C . LEU B 1 719 ? 84.477 99.688 54.287 1.00 51.53 719 LEU B C 1
ATOM 11568 O O . LEU B 1 719 ? 85.128 100.441 55.018 1.00 51.72 719 LEU B O 1
ATOM 11573 N N . GLY B 1 720 ? 83.750 100.122 53.262 1.00 51.68 720 GLY B N 1
ATOM 11574 C CA . GLY B 1 720 ? 83.632 101.550 52.938 1.00 52.00 720 GLY B CA 1
ATOM 11575 C C . GLY B 1 720 ? 82.865 102.368 53.969 1.00 52.24 720 GLY B C 1
ATOM 11576 O O . GLY B 1 720 ? 82.936 103.596 53.965 1.00 52.40 720 GLY B O 1
ATOM 11577 N N . TYR B 1 721 ? 82.139 101.681 54.854 1.00 52.21 721 TYR B N 1
ATOM 11578 C CA . TYR B 1 721 ? 81.313 102.309 55.890 1.00 52.05 721 TYR B CA 1
ATOM 11579 C C . TYR B 1 721 ? 82.048 102.629 57.196 1.00 52.35 721 TYR B C 1
ATOM 11580 O O . TYR B 1 721 ? 81.541 103.371 58.029 1.00 52.52 721 TYR B O 1
ATOM 11589 N N . LEU B 1 722 ? 83.241 102.068 57.360 1.00 52.74 722 LEU B N 1
ATOM 11590 C CA . LEU B 1 722 ? 84.046 102.258 58.559 1.00 52.94 722 LEU B CA 1
ATOM 11591 C C . LEU B 1 722 ? 84.851 103.562 58.512 1.00 53.05 722 LEU B C 1
ATOM 11592 O O . LEU B 1 722 ? 85.429 103.892 57.482 1.00 52.75 722 LEU B O 1
ATOM 11597 N N . ARG B 1 723 ? 84.882 104.284 59.635 1.00 53.54 723 ARG B N 1
ATOM 11598 C CA . ARG B 1 723 ? 85.715 105.477 59.782 1.00 54.08 723 ARG B CA 1
ATOM 11599 C C . ARG B 1 723 ? 87.184 105.115 59.943 1.00 54.63 723 ARG B C 1
ATOM 11600 O O . ARG B 1 723 ? 87.529 104.134 60.613 1.00 54.85 723 ARG B O 1
ATOM 11608 N N . LEU B 1 724 ? 88.047 105.927 59.331 1.00 55.03 724 LEU B N 1
ATOM 11609 C CA . LEU B 1 724 ? 89.496 105.701 59.341 1.00 55.16 724 LEU B CA 1
ATOM 11610 C C . LEU B 1 724 ? 90.103 105.418 60.719 1.00 55.01 724 LEU B C 1
ATOM 11611 O O . LEU B 1 724 ? 90.942 104.531 60.850 1.00 55.54 724 LEU B O 1
ATOM 11616 N N . GLY B 1 725 ? 89.671 106.154 61.741 1.00 55.11 725 GLY B N 1
ATOM 11617 C CA . GLY B 1 725 ? 90.238 106.004 63.088 1.00 54.81 725 GLY B CA 1
ATOM 11618 C C . GLY B 1 725 ? 89.279 105.431 64.114 1.00 54.54 725 GLY B C 1
ATOM 11619 O O . GLY B 1 725 ? 89.414 105.685 65.321 1.00 54.71 725 GLY B O 1
ATOM 11620 N N . GLN B 1 726 ? 88.315 104.645 63.637 1.00 53.92 726 GLN B N 1
ATOM 11621 C CA . GLN B 1 726 ? 87.348 103.996 64.501 1.00 52.99 726 GLN B CA 1
ATOM 11622 C C . GLN B 1 726 ? 88.070 102.997 65.393 1.00 52.79 726 GLN B C 1
ATOM 11623 O O . GLN B 1 726 ? 88.675 102.050 64.887 1.00 52.86 726 GLN B O 1
ATOM 11629 N N . PRO B 1 727 ? 88.015 103.208 66.726 1.00 52.27 727 PRO B N 1
ATOM 11630 C CA . PRO B 1 727 ? 88.686 102.335 67.686 1.00 51.79 727 PRO B CA 1
ATOM 11631 C C . PRO B 1 727 ? 88.562 100.866 67.307 1.00 51.05 727 PRO B C 1
ATOM 11632 O O . PRO B 1 727 ? 87.521 100.446 66.812 1.00 51.20 727 PRO B O 1
ATOM 11636 N N . ALA B 1 728 ? 89.616 100.095 67.547 1.00 50.58 728 ALA B N 1
ATOM 11637 C CA . ALA B 1 728 ? 89.628 98.666 67.224 1.00 50.14 728 ALA B CA 1
ATOM 11638 C C . ALA B 1 728 ? 88.523 97.913 67.962 1.00 50.01 728 ALA B C 1
ATOM 11639 O O . ALA B 1 728 ? 88.098 96.847 67.529 1.00 49.53 728 ALA B O 1
ATOM 11641 N N . THR B 1 729 ? 88.049 98.525 69.049 1.00 50.13 729 THR B N 1
ATOM 11642 C CA . THR B 1 729 ? 87.100 97.957 70.009 1.00 50.13 729 THR B CA 1
ATOM 11643 C C . THR B 1 729 ? 85.628 98.180 69.613 1.00 50.55 729 THR B C 1
ATOM 11644 O O . THR B 1 729 ? 84.708 97.798 70.339 1.00 49.79 729 THR B O 1
ATOM 11648 N N . GLU B 1 730 ? 85.425 98.808 68.454 1.00 51.39 730 GLU B N 1
ATOM 11649 C CA . GLU B 1 730 ? 84.089 99.072 67.906 1.00 52.16 730 GLU B CA 1
ATOM 11650 C C . GLU B 1 730 ? 83.795 98.117 66.746 1.00 52.04 730 GLU B C 1
ATOM 11651 O O . GLU B 1 730 ? 82.679 98.061 66.232 1.00 52.07 730 GLU B O 1
ATOM 11657 N N . LEU B 1 731 ? 84.822 97.370 66.353 1.00 52.13 731 LEU B N 1
ATOM 11658 C CA . LEU B 1 731 ? 84.779 96.445 65.230 1.00 51.75 731 LEU B CA 1
ATOM 11659 C C . LEU B 1 731 ? 84.294 95.045 65.615 1.00 52.17 731 LEU B C 1
ATOM 11660 O O . LEU B 1 731 ? 84.578 94.562 66.715 1.00 52.07 731 LEU B O 1
ATOM 11665 N N . SER B 1 732 ? 83.595 94.392 64.685 1.00 52.76 732 SER B N 1
ATOM 11666 C CA . SER B 1 732 ? 82.888 93.136 64.954 1.00 53.41 732 SER B CA 1
ATOM 11667 C C . SER B 1 732 ? 83.740 91.854 65.008 1.00 54.01 732 SER B C 1
ATOM 11668 O O . SER B 1 732 ? 83.430 90.951 65.798 1.00 54.43 732 SER B O 1
ATOM 11671 N N . GLY B 1 733 ? 84.789 91.742 64.193 1.00 54.22 733 GLY B N 1
ATOM 11672 C CA . GLY B 1 733 ? 85.491 90.440 64.117 1.00 53.72 733 GLY B CA 1
ATOM 11673 C C . GLY B 1 733 ? 85.453 89.882 62.700 1.00 53.56 733 GLY B C 1
ATOM 11674 O O . GLY B 1 733 ? 86.487 89.595 62.118 1.00 53.18 733 GLY B O 1
ATOM 11675 N N . GLY B 1 734 ? 84.248 89.751 62.146 1.00 54.09 734 GLY B N 1
ATOM 11676 C CA . GLY B 1 734 ? 84.036 89.656 60.694 1.00 53.94 734 GLY B CA 1
ATOM 11677 C C . GLY B 1 734 ? 84.642 90.849 59.968 1.00 54.63 734 GLY B C 1
ATOM 11678 O O . GLY B 1 734 ? 85.273 90.671 58.908 1.00 54.43 734 GLY B O 1
ATOM 11679 N N . GLU B 1 735 ? 84.470 92.048 60.555 1.00 54.69 735 GLU B N 1
ATOM 11680 C CA . GLU B 1 735 ? 85.096 93.312 60.091 1.00 55.21 735 GLU B CA 1
ATOM 11681 C C . GLU B 1 735 ? 86.634 93.335 60.229 1.00 55.09 735 GLU B C 1
ATOM 11682 O O . GLU B 1 735 ? 87.323 93.708 59.294 1.00 55.09 735 GLU B O 1
ATOM 11688 N N . ALA B 1 736 ? 87.165 92.962 61.397 1.00 55.77 736 ALA B N 1
ATOM 11689 C CA . ALA B 1 736 ? 88.634 92.811 61.611 1.00 55.74 736 ALA B CA 1
ATOM 11690 C C . ALA B 1 736 ? 89.301 91.817 60.663 1.00 55.78 736 ALA B C 1
ATOM 11691 O O . ALA B 1 736 ? 90.430 92.029 60.213 1.00 55.72 736 ALA B O 1
ATOM 11693 N N . GLN B 1 737 ? 88.609 90.720 60.380 1.00 55.83 737 GLN B N 1
ATOM 11694 C CA . GLN B 1 737 ? 89.109 89.704 59.454 1.00 56.26 737 GLN B CA 1
ATOM 11695 C C . GLN B 1 737 ? 89.284 90.303 58.042 1.00 55.78 737 GLN B C 1
ATOM 11696 O O . GLN B 1 737 ? 90.328 90.135 57.389 1.00 55.82 737 GLN B O 1
ATOM 11702 N N . ARG B 1 738 ? 88.277 91.041 57.590 1.00 55.35 738 ARG B N 1
ATOM 11703 C CA . ARG B 1 738 ? 88.336 91.683 56.267 1.00 54.74 738 ARG B CA 1
ATOM 11704 C C . ARG B 1 738 ? 89.386 92.801 56.156 1.00 54.40 738 ARG B C 1
ATOM 11705 O O . ARG B 1 738 ? 89.952 92.998 55.080 1.00 54.54 738 ARG B O 1
ATOM 11713 N N . ILE B 1 739 ? 89.677 93.502 57.260 1.00 53.71 739 ILE B N 1
ATOM 11714 C CA . ILE B 1 739 ? 90.823 94.436 57.316 1.00 53.22 739 ILE B CA 1
ATOM 11715 C C . ILE B 1 739 ? 92.177 93.717 57.172 1.00 53.86 739 ILE B C 1
ATOM 11716 O O . ILE B 1 739 ? 93.142 94.287 56.627 1.00 53.85 739 ILE B O 1
ATOM 11721 N N . LYS B 1 740 ? 92.241 92.476 57.649 1.00 53.67 740 LYS B N 1
ATOM 11722 C CA . LYS B 1 740 ? 93.458 91.695 57.572 1.00 54.58 740 LYS B CA 1
ATOM 11723 C C . LYS B 1 740 ? 93.629 91.247 56.131 1.00 55.07 740 LYS B C 1
ATOM 11724 O O . LYS B 1 740 ? 94.684 91.463 55.514 1.00 54.68 740 LYS B O 1
ATOM 11730 N N . LEU B 1 741 ? 92.566 90.635 55.603 1.00 55.57 741 LEU B N 1
ATOM 11731 C CA . LEU B 1 741 ? 92.509 90.205 54.213 1.00 56.08 741 LEU B CA 1
ATOM 11732 C C . LEU B 1 741 ? 92.849 91.339 53.252 1.00 56.06 741 LEU B C 1
ATOM 11733 O O . LEU B 1 741 ? 93.583 91.123 52.285 1.00 56.20 741 LEU B O 1
ATOM 11738 N N . ALA B 1 742 ? 92.343 92.543 53.524 1.00 56.32 742 ALA B N 1
ATOM 11739 C CA . ALA B 1 742 ? 92.619 93.711 52.665 1.00 56.45 742 ALA B CA 1
ATOM 11740 C C . ALA B 1 742 ? 94.091 94.148 52.687 1.00 56.83 742 ALA B C 1
ATOM 11741 O O . ALA B 1 742 ? 94.581 94.719 51.711 1.00 57.38 742 ALA B O 1
ATOM 11743 N N . THR B 1 743 ? 94.791 93.886 53.787 1.00 57.18 743 THR B N 1
ATOM 11744 C CA . THR B 1 743 ? 96.213 94.211 53.903 1.00 57.76 743 THR B CA 1
ATOM 11745 C C . THR B 1 743 ? 97.020 93.231 53.045 1.00 58.15 743 THR B C 1
ATOM 11746 O O . THR B 1 743 ? 98.075 93.580 52.516 1.00 57.71 743 THR B O 1
ATOM 11750 N N . GLU B 1 744 ? 96.505 92.007 52.918 1.00 58.86 744 GLU B N 1
ATOM 11751 C CA . GLU B 1 744 ? 97.154 90.955 52.136 1.00 59.71 744 GLU B CA 1
ATOM 11752 C C . GLU B 1 744 ? 96.979 91.093 50.626 1.00 60.48 744 GLU B C 1
ATOM 11753 O O . GLU B 1 744 ? 97.924 90.834 49.888 1.00 60.50 744 GLU B O 1
ATOM 11759 N N . LEU B 1 745 ? 95.790 91.509 50.185 1.00 61.25 745 LEU B N 1
ATOM 11760 C CA . LEU B 1 745 ? 95.432 91.574 48.761 1.00 62.14 745 LEU B CA 1
ATOM 11761 C C . LEU B 1 745 ? 96.470 92.198 47.827 1.00 63.27 745 LEU B C 1
ATOM 11762 O O . LEU B 1 745 ? 96.516 91.863 46.629 1.00 63.61 745 LEU B O 1
ATOM 11767 N N . ARG B 1 746 ? 97.285 93.116 48.341 1.00 64.47 746 ARG B N 1
ATOM 11768 C CA . ARG B 1 746 ? 98.262 93.777 47.472 1.00 65.71 746 ARG B CA 1
ATOM 11769 C C . ARG B 1 746 ? 99.707 93.335 47.687 1.00 66.25 746 ARG B C 1
ATOM 11770 O O . ARG B 1 746 ? 100.545 93.476 46.787 1.00 66.46 746 ARG B O 1
ATOM 11778 N N . ARG B 1 747 ? 99.985 92.776 48.861 1.00 66.93 747 ARG B N 1
ATOM 11779 C CA . ARG B 1 747 ? 101.261 92.108 49.109 1.00 67.59 747 ARG B CA 1
ATOM 11780 C C . ARG B 1 747 ? 101.236 90.692 48.495 1.00 67.75 747 ARG B C 1
ATOM 11781 O O . ARG B 1 747 ? 102.286 90.064 48.301 1.00 67.99 747 ARG B O 1
ATOM 11789 N N . SER B 1 748 ? 100.033 90.205 48.180 1.00 67.86 748 SER B N 1
ATOM 11790 C CA . SER B 1 748 ? 99.855 88.954 47.447 1.00 68.14 748 SER B CA 1
ATOM 11791 C C . SER B 1 748 ? 100.345 89.157 46.032 1.00 68.78 748 SER B C 1
ATOM 11792 O O . SER B 1 748 ? 100.760 88.204 45.370 1.00 68.59 748 SER B O 1
ATOM 11795 N N . GLY B 1 749 ? 100.256 90.417 45.590 1.00 69.58 749 GLY B N 1
ATOM 11796 C CA . GLY B 1 749 ? 100.709 90.889 44.287 1.00 69.98 749 GLY B CA 1
ATOM 11797 C C . GLY B 1 749 ? 101.224 89.745 43.459 1.00 70.30 749 GLY B C 1
ATOM 11798 O O . GLY B 1 749 ? 100.453 89.123 42.726 1.00 70.75 749 GLY B O 1
ATOM 11799 N N . ARG B 1 750 ? 102.517 89.451 43.603 1.00 70.04 750 ARG B N 1
ATOM 11800 C CA . ARG B 1 750 ? 103.124 88.306 42.944 1.00 69.61 750 ARG B CA 1
ATOM 11801 C C . ARG B 1 750 ? 103.978 87.506 43.946 1.00 68.99 750 ARG B C 1
ATOM 11802 O O . ARG B 1 750 ? 104.629 88.091 44.817 1.00 68.99 750 ARG B O 1
ATOM 11810 N N . GLY B 1 751 ? 103.954 86.174 43.826 1.00 68.01 751 GLY B N 1
ATOM 11811 C CA . GLY B 1 751 ? 104.654 85.278 44.761 1.00 66.69 751 GLY B CA 1
ATOM 11812 C C . GLY B 1 751 ? 103.857 84.040 45.166 1.00 65.38 751 GLY B C 1
ATOM 11813 O O . GLY B 1 751 ? 102.727 83.852 44.714 1.00 65.58 751 GLY B O 1
ATOM 11814 N N . GLY B 1 752 ? 104.444 83.204 46.026 1.00 63.97 752 GLY B N 1
ATOM 11815 C CA . GLY B 1 752 ? 103.885 81.889 46.363 1.00 62.28 752 GLY B CA 1
ATOM 11816 C C . GLY B 1 752 ? 103.609 81.687 47.847 1.00 61.48 752 GLY B C 1
ATOM 11817 O O . GLY B 1 752 ? 104.387 81.062 48.562 1.00 61.38 752 GLY B O 1
ATOM 11818 N N . THR B 1 753 ? 102.473 82.210 48.296 1.00 60.35 753 THR B N 1
ATOM 11819 C CA . THR B 1 753 ? 102.085 82.180 49.690 1.00 58.95 753 THR B CA 1
ATOM 11820 C C . THR B 1 753 ? 100.832 81.333 49.899 1.00 58.29 753 THR B C 1
ATOM 11821 O O . THR B 1 753 ? 99.907 81.360 49.089 1.00 58.36 753 THR B O 1
ATOM 11825 N N . VAL B 1 754 ? 100.829 80.555 50.977 1.00 57.37 754 VAL B N 1
ATOM 11826 C CA . VAL B 1 754 ? 99.642 79.810 51.390 1.00 56.49 754 VAL B CA 1
ATOM 11827 C C . VAL B 1 754 ? 98.890 80.598 52.454 1.00 55.78 754 VAL B C 1
ATOM 11828 O O . VAL B 1 754 ? 99.464 80.963 53.482 1.00 55.77 754 VAL B O 1
ATOM 11832 N N . TYR B 1 755 ? 97.622 80.893 52.171 1.00 55.12 755 TYR B N 1
ATOM 11833 C CA . TYR B 1 755 ? 96.735 81.579 53.108 1.00 54.48 755 TYR B CA 1
ATOM 11834 C C . TYR B 1 755 ? 95.821 80.591 53.782 1.00 54.49 755 TYR B C 1
ATOM 11835 O O . TYR B 1 755 ? 95.085 79.863 53.115 1.00 54.32 755 TYR B O 1
ATOM 11844 N N . VAL B 1 756 ? 95.863 80.572 55.113 1.00 55.10 756 VAL B N 1
ATOM 11845 C CA . VAL B 1 756 ? 94.898 79.791 55.882 1.00 55.19 756 VAL B CA 1
ATOM 11846 C C . VAL B 1 756 ? 93.907 80.718 56.591 1.00 55.90 756 VAL B C 1
ATOM 11847 O O . VAL B 1 756 ? 94.278 81.671 57.277 1.00 55.92 756 VAL B O 1
ATOM 11851 N N . LEU B 1 757 ? 92.637 80.438 56.376 1.00 56.89 757 LEU B N 1
ATOM 11852 C CA . LEU B 1 757 ? 91.575 81.292 56.819 1.00 58.32 757 LEU B CA 1
ATOM 11853 C C . LEU B 1 757 ? 90.563 80.422 57.560 1.00 59.43 757 LEU B C 1
ATOM 11854 O O . LEU B 1 757 ? 90.159 79.368 57.053 1.00 59.26 757 LEU B O 1
ATOM 11859 N N . ASP B 1 758 ? 90.159 80.842 58.758 1.00 60.98 758 ASP B N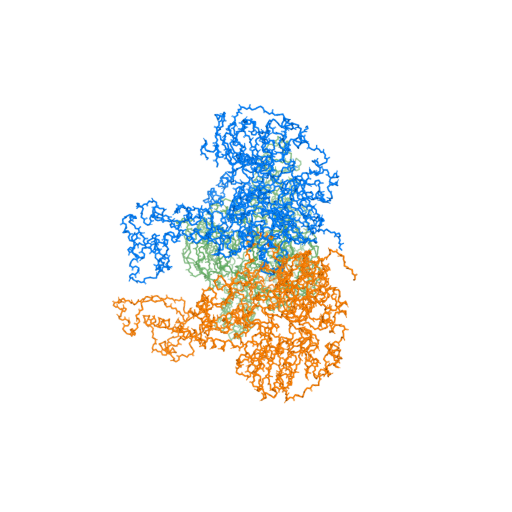 1
ATOM 11860 C CA . ASP B 1 758 ? 89.052 80.165 59.456 1.00 62.58 758 ASP B CA 1
ATOM 11861 C C . ASP B 1 758 ? 87.727 80.901 59.265 1.00 63.42 758 ASP B C 1
ATOM 11862 O O . ASP B 1 758 ? 87.496 81.928 59.891 1.00 63.68 758 ASP B O 1
ATOM 11867 N N . GLU B 1 759 ? 86.862 80.351 58.414 1.00 64.66 759 GLU B N 1
ATOM 11868 C CA . GLU B 1 759 ? 85.553 80.932 58.114 1.00 66.06 759 GLU B CA 1
ATOM 11869 C C . GLU B 1 759 ? 85.632 82.376 57.663 1.00 66.64 759 GLU B C 1
ATOM 11870 O O . GLU B 1 759 ? 85.288 83.287 58.424 1.00 66.85 759 GLU B O 1
ATOM 11876 N N . PRO B 1 760 ? 86.065 82.589 56.412 1.00 67.13 760 PRO B N 1
ATOM 11877 C CA . PRO B 1 760 ? 86.227 83.939 55.863 1.00 67.64 760 PRO B CA 1
ATOM 11878 C C . PRO B 1 760 ? 84.908 84.731 55.845 1.00 67.97 760 PRO B C 1
ATOM 11879 O O . PRO B 1 760 ? 84.928 85.967 55.740 1.00 68.03 760 PRO B O 1
ATOM 11883 N N . THR B 1 761 ? 83.789 84.010 55.975 1.00 68.07 761 THR B N 1
ATOM 11884 C CA . THR B 1 761 ? 82.448 84.589 55.944 1.00 67.89 761 THR B CA 1
ATOM 11885 C C . THR B 1 761 ? 81.846 84.603 57.337 1.00 67.41 761 THR B C 1
ATOM 11886 O O . THR B 1 761 ? 80.840 83.942 57.586 1.00 67.85 761 THR B O 1
ATOM 11890 N N . THR B 1 762 ? 82.454 85.362 58.244 1.00 66.82 762 THR B N 1
ATOM 11891 C CA . THR B 1 762 ? 82.034 85.364 59.652 1.00 65.69 762 THR B CA 1
ATOM 11892 C C . THR B 1 762 ? 80.704 86.110 59.883 1.00 64.70 762 THR B C 1
ATOM 11893 O O . THR B 1 762 ? 79.677 85.478 60.176 1.00 65.49 762 THR B O 1
ATOM 11897 N N . GLY B 1 763 ? 80.696 87.428 59.741 1.00 63.11 763 GLY B N 1
ATOM 11898 C CA . GLY B 1 763 ? 79.464 88.190 59.986 1.00 60.46 763 GLY B CA 1
ATOM 11899 C C . GLY B 1 763 ? 78.850 88.677 58.686 1.00 59.11 763 GLY B C 1
ATOM 11900 O O . GLY B 1 763 ? 78.408 89.823 58.584 1.00 58.87 763 GLY B O 1
ATOM 11901 N N . LEU B 1 764 ? 78.809 87.782 57.706 1.00 57.55 764 LEU B N 1
ATOM 11902 C CA . LEU B 1 764 ? 78.499 88.123 56.320 1.00 56.23 764 LEU B CA 1
ATOM 11903 C C . LEU B 1 764 ? 77.146 87.576 55.894 1.00 55.30 764 LEU B C 1
ATOM 11904 O O . LEU B 1 764 ? 76.811 86.431 56.165 1.00 54.64 764 LEU B O 1
ATOM 11909 N N . HIS B 1 765 ? 76.372 88.420 55.225 1.00 54.89 765 HIS B N 1
ATOM 11910 C CA . HIS B 1 765 ? 75.124 88.030 54.597 1.00 54.37 765 HIS B CA 1
ATOM 11911 C C . HIS B 1 765 ? 75.451 87.215 53.323 1.00 54.66 765 HIS B C 1
ATOM 11912 O O . HIS B 1 765 ? 76.537 87.356 52.762 1.00 53.99 765 HIS B O 1
ATOM 11919 N N . PRO B 1 766 ? 74.542 86.327 52.882 1.00 55.17 766 PRO B N 1
ATOM 11920 C CA . PRO B 1 766 ? 74.710 85.630 51.585 1.00 55.82 766 PRO B CA 1
ATOM 11921 C C . PRO B 1 766 ? 75.107 86.492 50.377 1.00 56.23 766 PRO B C 1
ATOM 11922 O O . PRO B 1 766 ? 75.749 85.998 49.438 1.00 56.22 766 PRO B O 1
ATOM 11926 N N . ALA B 1 767 ? 74.728 87.764 50.403 1.00 56.78 767 ALA B N 1
ATOM 11927 C CA . ALA B 1 767 ? 75.080 88.688 49.339 1.00 57.50 767 ALA B CA 1
ATOM 11928 C C . ALA B 1 767 ? 76.467 89.277 49.562 1.00 57.86 767 ALA B C 1
ATOM 11929 O O . ALA B 1 767 ? 77.088 89.772 48.627 1.00 58.73 767 ALA B O 1
ATOM 11931 N N . ASP B 1 768 ? 76.942 89.233 50.799 1.00 58.04 768 ASP B N 1
ATOM 11932 C CA . ASP B 1 768 ? 78.272 89.715 51.140 1.00 58.48 768 ASP B CA 1
ATOM 11933 C C . ASP B 1 768 ? 79.327 88.662 50.785 1.00 59.11 768 ASP B C 1
ATOM 11934 O O . ASP B 1 768 ? 80.458 89.010 50.453 1.00 59.32 768 ASP B O 1
ATOM 11939 N N . VAL B 1 769 ? 78.979 87.377 50.896 1.00 59.76 769 VAL B N 1
ATOM 11940 C CA . VAL B 1 769 ? 79.957 86.308 50.641 1.00 60.46 769 VAL B CA 1
ATOM 11941 C C . VAL B 1 769 ? 80.274 86.129 49.154 1.00 60.83 769 VAL B C 1
ATOM 11942 O O . VAL B 1 769 ? 81.368 85.684 48.807 1.00 61.11 769 VAL B O 1
ATOM 11946 N N . GLU B 1 770 ? 79.326 86.486 48.289 1.00 61.44 770 GLU B N 1
ATOM 11947 C CA . GLU B 1 770 ? 79.516 86.398 46.840 1.00 61.89 770 GLU B CA 1
ATOM 11948 C C . GLU B 1 770 ? 80.627 87.350 46.394 1.00 61.87 770 GLU B C 1
ATOM 11949 O O . GLU B 1 770 ? 81.371 87.059 45.441 1.00 62.08 770 GLU B O 1
ATOM 11955 N N . ARG B 1 771 ? 80.749 88.470 47.102 1.00 61.71 771 ARG B N 1
ATOM 11956 C CA . ARG B 1 771 ? 81.780 89.448 46.792 1.00 61.83 771 ARG B CA 1
ATOM 11957 C C . ARG B 1 771 ? 83.073 89.239 47.563 1.00 61.32 771 ARG B C 1
ATOM 11958 O O . ARG B 1 771 ? 84.070 89.902 47.291 1.00 61.77 771 ARG B O 1
ATOM 11966 N N . LEU B 1 772 ? 83.061 88.319 48.521 1.00 60.27 772 LEU B N 1
ATOM 11967 C CA . LEU B 1 772 ? 84.273 87.964 49.229 1.00 58.91 772 LEU B CA 1
ATOM 11968 C C . LEU B 1 772 ? 84.972 86.851 48.472 1.00 58.03 772 LEU B C 1
ATOM 11969 O O . LEU B 1 772 ? 86.195 86.795 48.456 1.00 58.26 772 LEU B O 1
ATOM 11974 N N . GLN B 1 773 ? 84.182 85.959 47.872 1.00 56.96 773 GLN B N 1
ATOM 11975 C CA . GLN B 1 773 ? 84.681 84.927 46.954 1.00 55.76 773 GLN B CA 1
ATOM 11976 C C . GLN B 1 773 ? 85.623 85.527 45.926 1.00 54.66 773 GLN B C 1
ATOM 11977 O O . GLN B 1 773 ? 86.724 85.012 45.713 1.00 54.43 773 GLN B O 1
ATOM 11983 N N . ARG B 1 774 ? 85.179 86.636 45.331 1.00 53.43 774 ARG B N 1
ATOM 11984 C CA . ARG B 1 774 ? 85.932 87.405 44.336 1.00 52.35 774 ARG B CA 1
ATOM 11985 C C . ARG B 1 774 ? 87.326 87.793 44.809 1.00 51.44 774 ARG B C 1
ATOM 11986 O O . ARG B 1 774 ? 88.283 87.709 44.052 1.00 51.92 774 ARG B O 1
ATOM 11994 N N . GLN B 1 775 ? 87.443 88.195 46.069 1.00 50.60 775 GLN B N 1
ATOM 11995 C CA . GLN B 1 775 ? 88.727 88.575 46.628 1.00 49.20 775 GLN B CA 1
ATOM 11996 C C . GLN B 1 775 ? 89.578 87.342 46.853 1.00 48.27 775 GLN B C 1
ATOM 11997 O O . GLN B 1 775 ? 90.798 87.405 46.752 1.00 47.05 775 GLN B O 1
ATOM 12003 N N . LEU B 1 776 ? 88.932 86.215 47.143 1.00 47.83 776 LEU B N 1
ATOM 12004 C CA . LEU B 1 776 ? 89.673 84.963 47.362 1.00 47.83 776 LEU B CA 1
ATOM 12005 C C . LEU B 1 776 ? 90.185 84.444 46.041 1.00 48.06 776 LEU B C 1
ATOM 12006 O O . LEU B 1 776 ? 91.307 83.956 45.973 1.00 47.29 776 LEU B O 1
ATOM 12011 N N . VAL B 1 777 ? 89.350 84.562 44.997 1.00 48.29 777 VAL B N 1
ATOM 12012 C CA . VAL B 1 777 ? 89.713 84.170 43.640 1.00 48.79 777 VAL B CA 1
ATOM 12013 C C . VAL B 1 777 ? 90.881 85.051 43.250 1.00 48.94 777 VAL B C 1
ATOM 12014 O O . VAL B 1 777 ? 91.887 84.569 42.737 1.00 49.17 777 VAL B O 1
ATOM 12018 N N . LYS B 1 778 ? 90.756 86.339 43.552 1.00 49.20 778 LYS B N 1
ATOM 12019 C CA . LYS B 1 778 ? 91.801 87.317 43.291 1.00 49.39 778 LYS B CA 1
ATOM 12020 C C . LYS B 1 778 ? 93.200 86.843 43.739 1.00 49.22 778 LYS B C 1
ATOM 12021 O O . LYS B 1 778 ? 94.154 86.954 42.988 1.00 49.38 778 LYS B O 1
ATOM 12027 N N . LEU B 1 779 ? 93.352 86.287 44.934 1.00 49.31 779 LEU B N 1
ATOM 12028 C CA . LEU B 1 779 ? 94.723 85.910 45.327 1.00 49.13 779 LEU B CA 1
ATOM 12029 C C . LEU B 1 779 ? 95.209 84.539 44.827 1.00 48.58 779 LEU B C 1
ATOM 12030 O O . LEU B 1 779 ? 96.412 84.249 44.850 1.00 48.05 779 LEU B O 1
ATOM 12035 N N . VAL B 1 780 ? 94.268 83.745 44.312 1.00 47.84 780 VAL B N 1
ATOM 12036 C CA . VAL B 1 780 ? 94.571 82.540 43.541 1.00 46.85 780 VAL B CA 1
ATOM 12037 C C . VAL B 1 780 ? 95.071 82.885 42.127 1.00 46.39 780 VAL B C 1
ATOM 12038 O O . VAL B 1 780 ? 95.966 82.223 41.608 1.00 46.12 780 VAL B O 1
ATOM 12042 N N . ASP B 1 781 ? 94.492 83.919 41.517 1.00 45.74 781 ASP B N 1
ATOM 12043 C CA . ASP B 1 781 ? 94.913 84.387 40.194 1.00 45.45 781 ASP B CA 1
ATOM 12044 C C . ASP B 1 781 ? 96.352 84.887 40.226 1.00 45.38 781 ASP B C 1
ATOM 12045 O O . ASP B 1 781 ? 97.039 84.917 39.187 1.00 46.04 781 ASP B O 1
ATOM 12050 N N . ALA B 1 782 ? 96.794 85.284 41.416 1.00 44.71 782 ALA B N 1
ATOM 12051 C CA . ALA B 1 782 ? 98.153 85.755 41.630 1.00 44.53 782 ALA B CA 1
ATOM 12052 C C . ALA B 1 782 ? 99.078 84.588 41.930 1.00 44.64 782 ALA B C 1
ATOM 12053 O O . ALA B 1 782 ? 100.244 84.784 42.255 1.00 45.18 782 ALA B O 1
ATOM 12055 N N . GLY B 1 783 ? 98.557 83.372 41.803 1.00 44.68 783 GLY B N 1
ATOM 12056 C CA . GLY B 1 783 ? 99.364 82.164 41.923 1.00 44.81 783 GLY B CA 1
ATOM 12057 C C . GLY B 1 783 ? 99.598 81.769 43.362 1.00 45.13 783 GLY B C 1
ATOM 12058 O O . GLY B 1 783 ? 100.690 81.289 43.711 1.00 45.60 783 GLY B O 1
ATOM 12059 N N . ASN B 1 784 ? 98.578 81.968 44.200 1.00 45.03 784 ASN B N 1
ATOM 12060 C CA . ASN B 1 784 ? 98.636 81.565 45.615 1.00 45.06 784 ASN B CA 1
ATOM 12061 C C . ASN B 1 784 ? 97.761 80.361 45.909 1.00 45.07 784 ASN B C 1
ATOM 12062 O O . ASN B 1 784 ? 97.154 79.791 45.008 1.00 44.86 784 ASN B O 1
ATOM 12067 N N . THR B 1 785 ? 97.708 79.980 47.181 1.00 45.48 785 THR B N 1
ATOM 12068 C CA . THR B 1 785 ? 96.915 78.856 47.634 1.00 45.65 785 THR B CA 1
ATOM 12069 C C . THR B 1 785 ? 96.145 79.318 48.851 1.00 46.35 785 THR B C 1
ATOM 12070 O O . THR B 1 785 ? 96.742 79.852 49.790 1.00 46.53 785 THR B O 1
ATOM 12074 N N . VAL B 1 786 ? 94.824 79.163 48.827 1.00 47.15 786 VAL B N 1
ATOM 12075 C CA . VAL B 1 786 ? 94.009 79.485 50.004 1.00 47.83 786 VAL B CA 1
ATOM 12076 C C . VAL B 1 786 ? 93.254 78.281 50.567 1.00 48.25 786 VAL B C 1
ATOM 12077 O O . VAL B 1 786 ? 92.557 77.564 49.830 1.00 47.49 786 VAL B O 1
ATOM 12081 N N . ILE B 1 787 ? 93.420 78.085 51.881 1.00 48.83 787 ILE B N 1
ATOM 12082 C CA . ILE B 1 787 ? 92.821 76.978 52.637 1.00 49.41 787 ILE B CA 1
ATOM 12083 C C . ILE B 1 787 ? 91.908 77.543 53.718 1.00 49.86 787 ILE B C 1
ATOM 12084 O O . ILE B 1 787 ? 92.354 78.262 54.613 1.00 50.54 787 ILE B O 1
ATOM 12089 N N . ALA B 1 788 ? 90.618 77.242 53.618 1.00 50.58 788 ALA B N 1
ATOM 12090 C CA . ALA B 1 788 ? 89.603 77.797 54.509 1.00 50.72 788 ALA B CA 1
ATOM 12091 C C . ALA B 1 788 ? 88.804 76.712 55.198 1.00 51.25 788 ALA B C 1
ATOM 12092 O O . ALA B 1 788 ? 88.282 75.838 54.523 1.00 51.58 788 ALA B O 1
ATOM 12094 N N . VAL B 1 789 ? 88.706 76.772 56.534 1.00 52.39 789 VAL B N 1
ATOM 12095 C CA . VAL B 1 789 ? 87.756 75.925 57.296 1.00 53.08 789 VAL B CA 1
ATOM 12096 C C . VAL B 1 789 ? 86.378 76.537 57.233 1.00 54.15 789 VAL B C 1
ATOM 12097 O O . VAL B 1 789 ? 86.187 77.686 57.644 1.00 53.97 789 VAL B O 1
ATOM 12101 N N . GLU B 1 790 ? 85.427 75.776 56.688 1.00 55.48 790 GLU B N 1
ATOM 12102 C CA . GLU B 1 790 ? 84.158 76.341 56.219 1.00 56.53 790 GLU B CA 1
ATOM 12103 C C . GLU B 1 790 ? 82.950 75.595 56.764 1.00 57.33 790 GLU B C 1
ATOM 12104 O O . GLU B 1 790 ? 82.965 74.367 56.866 1.00 57.59 790 GLU B O 1
ATOM 12110 N N . HIS B 1 791 ? 81.894 76.343 57.082 1.00 58.02 791 HIS B N 1
ATOM 12111 C CA . HIS B 1 791 ? 80.637 75.773 57.581 1.00 58.97 791 HIS B CA 1
ATOM 12112 C C . HIS B 1 791 ? 79.432 76.039 56.654 1.00 59.28 791 HIS B C 1
ATOM 12113 O O . HIS B 1 791 ? 78.420 75.372 56.768 1.00 59.37 791 HIS B O 1
ATOM 12120 N N . LYS B 1 792 ? 79.535 77.012 55.747 1.00 60.01 792 LYS B N 1
ATOM 12121 C CA . LYS B 1 792 ? 78.440 77.327 54.822 1.00 60.76 792 LYS B CA 1
ATOM 12122 C C . LYS B 1 792 ? 78.686 76.742 53.437 1.00 60.40 792 LYS B C 1
ATOM 12123 O O . LYS B 1 792 ? 79.685 77.068 52.797 1.00 60.63 792 LYS B O 1
ATOM 12129 N N . MET B 1 793 ? 77.748 75.916 52.971 1.00 60.27 793 MET B N 1
ATOM 12130 C CA . MET B 1 793 ? 77.836 75.235 51.672 1.00 60.31 793 MET B CA 1
ATOM 12131 C C . MET B 1 793 ? 77.721 76.194 50.485 1.00 60.03 793 MET B C 1
ATOM 12132 O O . MET B 1 793 ? 77.819 75.774 49.330 1.00 60.07 793 MET B O 1
ATOM 12137 N N . GLN B 1 794 ? 77.508 77.478 50.775 1.00 59.70 794 GLN B N 1
ATOM 12138 C CA . GLN B 1 794 ? 77.517 78.516 49.746 1.00 59.20 794 GLN B CA 1
ATOM 12139 C C . GLN B 1 794 ? 78.928 78.730 49.189 1.00 58.90 794 GLN B C 1
ATOM 12140 O O . GLN B 1 794 ? 79.116 78.950 47.982 1.00 59.11 794 GLN B O 1
ATOM 12146 N N . VAL B 1 795 ? 79.920 78.671 50.068 1.00 58.02 795 VAL B N 1
ATOM 12147 C CA . VAL B 1 795 ? 81.294 78.876 49.635 1.00 57.44 795 VAL B CA 1
ATOM 12148 C C . VAL B 1 795 ? 81.971 77.581 49.220 1.00 56.77 795 VAL B C 1
ATOM 12149 O O . VAL B 1 795 ? 82.810 77.585 48.326 1.00 56.84 795 VAL B O 1
ATOM 12153 N N . VAL B 1 796 ? 81.583 76.479 49.860 1.00 56.29 796 VAL B N 1
ATOM 12154 C CA . VAL B 1 796 ? 82.080 75.147 49.528 1.00 55.23 796 VAL B CA 1
ATOM 12155 C C . VAL B 1 796 ? 81.792 74.804 48.064 1.00 55.23 796 VAL B C 1
ATOM 12156 O O . VAL B 1 796 ? 82.601 74.156 47.401 1.00 54.82 796 VAL B O 1
ATOM 12160 N N . ALA B 1 797 ? 80.642 75.256 47.568 1.00 54.87 797 ALA B N 1
ATOM 12161 C CA . ALA B 1 797 ? 80.258 75.042 46.189 1.00 54.73 797 ALA B CA 1
ATOM 12162 C C . ALA B 1 797 ? 81.186 75.797 45.239 1.00 54.78 797 ALA B C 1
ATOM 12163 O O . ALA B 1 797 ? 81.395 75.367 44.088 1.00 55.04 797 ALA B O 1
ATOM 12165 N N . ALA B 1 798 ? 81.744 76.912 45.720 1.00 54.09 798 ALA B N 1
ATOM 12166 C CA . ALA B 1 798 ? 82.664 77.735 44.923 1.00 53.64 798 ALA B CA 1
ATOM 12167 C C . ALA B 1 798 ? 84.137 77.332 45.052 1.00 53.39 798 ALA B C 1
ATOM 12168 O O . ALA B 1 798 ? 85.024 78.070 44.632 1.00 53.31 798 ALA B O 1
ATOM 12170 N N . SER B 1 799 ? 84.401 76.160 45.621 1.00 53.31 799 SER B N 1
ATOM 12171 C CA . SER B 1 799 ? 85.774 75.732 45.855 1.00 52.96 799 SER B CA 1
ATOM 12172 C C . SER B 1 799 ? 86.279 74.857 44.732 1.00 52.41 799 SER B C 1
ATOM 12173 O O . SER B 1 799 ? 85.497 74.357 43.934 1.00 52.28 799 SER B O 1
ATOM 12176 N N . ASP B 1 800 ? 87.597 74.678 44.676 1.00 52.11 800 ASP B N 1
ATOM 12177 C CA . ASP B 1 800 ? 88.212 73.778 43.705 1.00 51.50 800 ASP B CA 1
ATOM 12178 C C . ASP B 1 800 ? 88.452 72.409 44.312 1.00 51.17 800 ASP B C 1
ATOM 12179 O O . ASP B 1 800 ? 88.722 71.460 43.584 1.00 51.75 800 ASP B O 1
ATOM 12184 N N . TRP B 1 801 ? 88.365 72.312 45.639 1.00 50.57 801 TRP B N 1
ATOM 12185 C CA . TRP B 1 801 ? 88.628 71.058 46.382 1.00 49.93 801 TRP B CA 1
ATOM 12186 C C . TRP B 1 801 ? 88.000 71.113 47.770 1.00 49.63 801 TRP B C 1
ATOM 12187 O O . TRP B 1 801 ? 87.890 72.182 48.375 1.00 49.11 801 TRP B O 1
ATOM 12198 N N . VAL B 1 802 ? 87.572 69.952 48.260 1.00 49.77 802 VAL B N 1
ATOM 12199 C CA . VAL B 1 802 ? 86.988 69.818 49.597 1.00 49.24 802 VAL B CA 1
ATOM 12200 C C . VAL B 1 802 ? 87.616 68.643 50.348 1.00 49.37 802 VAL B C 1
ATOM 12201 O O . VAL B 1 802 ? 87.825 67.573 49.781 1.00 49.26 802 VAL B O 1
ATOM 12205 N N . LEU B 1 803 ? 87.932 68.870 51.621 1.00 49.76 803 LEU B N 1
ATOM 12206 C CA . LEU B 1 803 ? 88.346 67.808 52.558 1.00 50.07 803 LEU B CA 1
ATOM 12207 C C . LEU B 1 803 ? 87.266 67.675 53.634 1.00 50.31 803 LEU B C 1
ATOM 12208 O O . LEU B 1 803 ? 87.050 68.604 54.414 1.00 49.42 803 LEU B O 1
ATOM 12213 N N . ASP B 1 804 ? 86.581 66.532 53.653 1.00 50.87 804 ASP B N 1
ATOM 12214 C CA . ASP B 1 804 ? 85.476 66.313 54.581 1.00 52.12 804 ASP B CA 1
ATOM 12215 C C . ASP B 1 804 ? 85.874 65.507 55.814 1.00 52.58 804 ASP B C 1
ATOM 12216 O O . ASP B 1 804 ? 86.230 64.332 55.724 1.00 52.20 804 ASP B O 1
ATOM 12221 N N . ILE B 1 805 ? 85.785 66.139 56.980 1.00 53.80 805 ILE B N 1
ATOM 12222 C CA . ILE B 1 805 ? 86.376 65.528 58.166 1.00 54.65 805 ILE B CA 1
ATOM 12223 C C . ILE B 1 805 ? 85.403 64.899 59.150 1.00 54.99 805 ILE B C 1
ATOM 12224 O O . ILE B 1 805 ? 84.322 65.428 59.386 1.00 55.02 805 ILE B O 1
ATOM 12229 N N . GLY B 1 806 ? 85.821 63.726 59.649 1.00 55.70 806 GLY B N 1
ATOM 12230 C CA . GLY B 1 806 ? 85.221 62.960 60.753 1.00 56.14 806 GLY B CA 1
ATOM 12231 C C . GLY B 1 806 ? 83.817 62.542 60.409 1.00 56.72 806 GLY B C 1
ATOM 12232 O O . GLY B 1 806 ? 83.062 63.359 59.867 1.00 57.89 806 GLY B O 1
ATOM 12233 N N . PRO B 1 807 ? 83.446 61.274 60.681 1.00 56.11 807 PRO B N 1
ATOM 12234 C CA . PRO B 1 807 ? 82.031 60.967 60.478 1.00 55.67 807 PRO B CA 1
ATOM 12235 C C . PRO B 1 807 ? 81.200 61.933 61.315 1.00 55.43 807 PRO B C 1
ATOM 12236 O O . PRO B 1 807 ? 80.374 62.674 60.762 1.00 55.28 807 PRO B O 1
ATOM 12240 N N . GLY B 1 808 ? 81.456 61.954 62.626 1.00 54.99 808 GLY B N 1
ATOM 12241 C CA . GLY B 1 808 ? 80.822 62.910 63.531 1.00 54.29 808 GLY B CA 1
ATOM 12242 C C . GLY B 1 808 ? 81.797 63.744 64.357 1.00 54.05 808 GLY B C 1
ATOM 12243 O O . GLY B 1 808 ? 82.923 64.021 63.929 1.00 53.43 808 GLY B O 1
ATOM 12244 N N . ALA B 1 809 ? 81.348 64.132 65.551 1.00 53.96 809 ALA B N 1
ATOM 12245 C CA . ALA B 1 809 ? 82.114 64.959 66.477 1.00 53.90 809 ALA B CA 1
ATOM 12246 C C . ALA B 1 809 ? 83.008 64.146 67.409 1.00 54.56 809 ALA B C 1
ATOM 12247 O O . ALA B 1 809 ? 82.695 62.992 67.742 1.00 55.00 809 ALA B O 1
ATOM 12249 N N . GLY B 1 810 ? 84.116 64.755 67.829 1.00 54.55 810 GLY B N 1
ATOM 12250 C CA . GLY B 1 810 ? 85.013 64.182 68.811 1.00 55.02 810 GLY B CA 1
ATOM 12251 C C . GLY B 1 810 ? 85.478 62.762 68.534 1.00 55.93 810 GLY B C 1
ATOM 12252 O O . GLY B 1 810 ? 86.112 62.481 67.511 1.00 55.89 810 GLY B O 1
ATOM 12253 N N . GLU B 1 811 ? 85.178 61.857 69.455 1.00 56.50 811 GLU B N 1
ATOM 12254 C CA . GLU B 1 811 ? 85.673 60.486 69.343 1.00 57.11 811 GLU B CA 1
ATOM 12255 C C . GLU B 1 811 ? 84.959 59.740 68.242 1.00 57.04 811 GLU B C 1
ATOM 12256 O O . GLU B 1 811 ? 85.455 58.724 67.760 1.00 57.99 811 GLU B O 1
ATOM 12262 N N . ASP B 1 812 ? 83.799 60.254 67.833 1.00 56.92 812 ASP B N 1
ATOM 12263 C CA . ASP B 1 812 ? 83.112 59.758 66.647 1.00 56.72 812 ASP B CA 1
ATOM 12264 C C . ASP B 1 812 ? 83.612 60.459 65.367 1.00 56.48 812 ASP B C 1
ATOM 12265 O O . ASP B 1 812 ? 83.026 60.281 64.304 1.00 56.61 812 ASP B O 1
ATOM 12270 N N . GLY B 1 813 ? 84.700 61.229 65.476 1.00 55.59 813 GLY B N 1
ATOM 12271 C CA . GLY B 1 813 ? 85.247 61.976 64.353 1.00 55.47 813 GLY B CA 1
ATOM 12272 C C . GLY B 1 813 ? 86.729 61.805 64.049 1.00 55.59 813 GLY B C 1
ATOM 12273 O O . GLY B 1 813 ? 87.318 60.753 64.323 1.00 54.86 813 GLY B O 1
ATOM 12274 N N . GLY B 1 814 ? 87.319 62.845 63.450 1.00 55.80 814 GLY B N 1
ATOM 12275 C CA . GLY B 1 814 ? 88.767 62.910 63.216 1.00 55.78 814 GLY B CA 1
ATOM 12276 C C . GLY B 1 814 ? 89.337 62.114 62.054 1.00 55.67 814 GLY B C 1
ATOM 12277 O O . GLY B 1 814 ? 90.558 61.922 61.971 1.00 55.97 814 GLY B O 1
ATOM 12278 N N . ARG B 1 815 ? 88.455 61.648 61.170 1.00 55.58 815 ARG B N 1
ATOM 12279 C CA A ARG B 1 815 ? 88.867 60.882 59.995 0.50 55.47 815 ARG B CA 1
ATOM 12280 C CA B ARG B 1 815 ? 88.830 60.862 59.992 0.50 55.23 815 ARG B CA 1
ATOM 12281 C C . ARG B 1 815 ? 88.571 61.684 58.737 1.00 55.27 815 ARG B C 1
ATOM 12282 O O . ARG B 1 815 ? 87.751 62.591 58.766 1.00 55.31 815 ARG B O 1
ATOM 12297 N N . LEU B 1 816 ? 89.269 61.365 57.646 1.00 54.69 816 LEU B N 1
ATOM 12298 C CA . LEU B 1 816 ? 89.049 62.006 56.357 1.00 54.09 816 LEU B CA 1
ATOM 12299 C C . LEU B 1 816 ? 88.017 61.162 55.640 1.00 54.01 816 LEU B C 1
ATOM 12300 O O . LEU B 1 816 ? 88.361 60.169 55.033 1.00 54.29 816 LEU B O 1
ATOM 12305 N N . VAL B 1 817 ? 86.750 61.557 55.711 1.00 54.19 817 VAL B N 1
ATOM 12306 C CA . VAL B 1 817 ? 85.659 60.761 55.122 1.00 53.89 817 VAL B CA 1
ATOM 12307 C C . VAL B 1 817 ? 85.458 60.972 53.605 1.00 53.93 817 VAL B C 1
ATOM 12308 O O . VAL B 1 817 ? 84.980 60.069 52.905 1.00 53.98 817 VAL B O 1
ATOM 12312 N N . ALA B 1 818 ? 85.849 62.145 53.103 1.00 53.39 818 ALA B N 1
ATOM 12313 C CA . ALA B 1 818 ? 85.686 62.475 51.682 1.00 52.74 818 ALA B CA 1
ATOM 12314 C C . ALA B 1 818 ? 86.655 63.562 51.213 1.00 52.31 818 ALA B C 1
ATOM 12315 O O . ALA B 1 818 ? 87.029 64.444 51.976 1.00 51.57 818 ALA B O 1
ATOM 12317 N N . GLN B 1 819 ? 87.063 63.468 49.947 1.00 52.44 819 GLN B N 1
ATOM 12318 C CA . GLN B 1 819 ? 87.946 64.451 49.307 1.00 52.24 819 GLN B CA 1
ATOM 12319 C C . GLN B 1 819 ? 87.706 64.511 47.817 1.00 51.93 819 GLN B C 1
ATOM 12320 O O . GLN B 1 819 ? 87.437 63.491 47.185 1.00 51.86 819 GLN B O 1
ATOM 12326 N N . GLY B 1 820 ? 87.802 65.712 47.261 1.00 51.67 820 GLY B N 1
ATOM 12327 C CA . GLY B 1 820 ? 87.592 65.922 45.829 1.00 51.26 820 GLY B CA 1
ATOM 12328 C C . GLY B 1 820 ? 87.043 67.302 45.522 1.00 51.21 820 GLY B C 1
ATOM 12329 O O . GLY B 1 820 ? 86.887 68.142 46.413 1.00 51.37 820 GLY B O 1
ATOM 12330 N N . THR B 1 821 ? 86.759 67.543 44.249 1.00 50.91 821 THR B N 1
ATOM 12331 C CA . THR B 1 821 ? 85.999 68.713 43.847 1.00 50.52 821 THR B CA 1
ATOM 12332 C C . THR B 1 821 ? 84.661 68.624 44.583 1.00 50.91 821 THR B C 1
ATOM 12333 O O . THR B 1 821 ? 84.257 67.526 44.994 1.00 50.89 821 THR B O 1
ATOM 12337 N N . PRO B 1 822 ? 83.971 69.768 44.763 1.00 50.97 822 PRO B N 1
ATOM 12338 C CA . PRO B 1 822 ? 82.652 69.729 45.370 1.00 51.65 822 PRO B CA 1
ATOM 12339 C C . PRO B 1 822 ? 81.700 68.729 44.720 1.00 52.48 822 PRO B C 1
ATOM 12340 O O . PRO B 1 822 ? 81.057 67.975 45.446 1.00 52.80 822 PRO B O 1
ATOM 12344 N N . ALA B 1 823 ? 81.625 68.693 43.386 1.00 53.26 823 ALA B N 1
ATOM 12345 C CA . ALA B 1 823 ? 80.797 67.696 42.686 1.00 53.74 823 ALA B CA 1
ATOM 12346 C C . ALA B 1 823 ? 81.131 66.260 43.090 1.00 54.22 823 ALA B C 1
ATOM 12347 O O . ALA B 1 823 ? 80.230 65.449 43.279 1.00 54.51 823 ALA B O 1
ATOM 12349 N N . GLU B 1 824 ? 82.422 65.959 43.231 1.00 54.74 824 GLU B N 1
ATOM 12350 C CA . GLU B 1 824 ? 82.879 64.626 43.620 1.00 55.19 824 GLU B CA 1
ATOM 12351 C C . GLU B 1 824 ? 82.409 64.245 45.026 1.00 55.04 824 GLU B C 1
ATOM 12352 O O . GLU B 1 824 ? 81.933 63.134 45.239 1.00 55.58 824 GLU B O 1
ATOM 12358 N N . VAL B 1 825 ? 82.530 65.174 45.970 1.00 54.93 825 VAL B N 1
ATOM 12359 C CA . VAL B 1 825 ? 82.105 64.976 47.370 1.00 54.44 825 VAL B CA 1
ATOM 12360 C C . VAL B 1 825 ? 80.571 65.043 47.558 1.00 54.92 825 VAL B C 1
ATOM 12361 O O . VAL B 1 825 ? 80.001 64.365 48.428 1.00 54.70 825 VAL B O 1
ATOM 12365 N N . ALA B 1 826 ? 79.906 65.858 46.743 1.00 55.22 826 ALA B N 1
ATOM 12366 C CA . ALA B 1 826 ? 78.456 65.910 46.748 1.00 55.60 826 ALA B CA 1
ATOM 12367 C C . ALA B 1 826 ? 77.877 64.502 46.593 1.00 56.41 826 ALA B C 1
ATOM 12368 O O . ALA B 1 826 ? 76.754 64.234 47.037 1.00 56.88 826 ALA B O 1
ATOM 12370 N N . GLN B 1 827 ? 78.654 63.599 45.989 1.00 56.88 827 GLN B N 1
ATOM 12371 C CA . GLN B 1 827 ? 78.177 62.243 45.714 1.00 57.37 827 GLN B CA 1
ATOM 12372 C C . GLN B 1 827 ? 78.720 61.144 46.658 1.00 57.35 827 GLN B C 1
ATOM 12373 O O . GLN B 1 827 ? 78.428 59.968 46.460 1.00 57.09 827 GLN B O 1
ATOM 12379 N N . ALA B 1 828 ? 79.477 61.534 47.689 1.00 57.54 828 ALA B N 1
ATOM 12380 C CA . ALA B 1 828 ? 80.045 60.598 48.669 1.00 57.71 828 ALA B CA 1
ATOM 12381 C C . ALA B 1 828 ? 78.965 59.960 49.538 1.00 58.33 828 ALA B C 1
ATOM 12382 O O . ALA B 1 828 ? 78.031 60.633 49.965 1.00 58.51 828 ALA B O 1
ATOM 12384 N N . ALA B 1 829 ? 79.100 58.660 49.807 1.00 59.33 829 ALA B N 1
ATOM 12385 C CA . ALA B 1 829 ? 78.079 57.893 50.544 1.00 59.97 829 ALA B CA 1
ATOM 12386 C C . ALA B 1 829 ? 78.064 58.140 52.064 1.00 60.49 829 ALA B C 1
ATOM 12387 O O . ALA B 1 829 ? 77.033 58.526 52.624 1.00 61.08 829 ALA B O 1
ATOM 12389 N N . GLY B 1 830 ? 79.205 57.940 52.725 1.00 60.77 830 GLY B N 1
ATOM 12390 C CA . GLY B 1 830 ? 79.298 58.046 54.189 1.00 60.95 830 GLY B CA 1
ATOM 12391 C C . GLY B 1 830 ? 79.431 59.450 54.763 1.00 61.33 830 GLY B C 1
ATOM 12392 O O . GLY B 1 830 ? 79.561 59.620 55.999 1.00 61.87 830 GLY B O 1
ATOM 12393 N N . SER B 1 831 ? 79.403 60.449 53.877 1.00 60.76 831 SER B N 1
ATOM 12394 C CA . SER B 1 831 ? 79.544 61.854 54.254 1.00 60.17 831 SER B CA 1
ATOM 12395 C C . SER B 1 831 ? 78.206 62.457 54.671 1.00 59.64 831 SER B C 1
ATOM 12396 O O . SER B 1 831 ? 77.212 62.330 53.949 1.00 59.89 831 SER B O 1
ATOM 12399 N N . VAL B 1 832 ? 78.187 63.112 55.830 1.00 58.68 832 VAL B N 1
ATOM 12400 C CA . VAL B 1 832 ? 76.987 63.815 56.301 1.00 58.08 832 VAL B CA 1
ATOM 12401 C C . VAL B 1 832 ? 76.740 65.190 55.636 1.00 57.55 832 VAL B C 1
ATOM 12402 O O . VAL B 1 832 ? 75.599 65.682 55.604 1.00 57.52 832 VAL B O 1
ATOM 12406 N N . THR B 1 833 ? 77.789 65.790 55.085 1.00 56.63 833 THR B N 1
ATOM 12407 C CA . THR B 1 833 ? 77.649 67.102 54.460 1.00 56.12 833 THR B CA 1
ATOM 12408 C C . THR B 1 833 ? 77.232 66.998 52.984 1.00 55.94 833 THR B C 1
ATOM 12409 O O . THR B 1 833 ? 76.823 67.994 52.377 1.00 55.31 833 THR B O 1
ATOM 12413 N N . ALA B 1 834 ? 77.330 65.787 52.432 1.00 55.62 834 ALA B N 1
ATOM 12414 C CA . ALA B 1 834 ? 77.115 65.548 51.004 1.00 55.59 834 ALA B CA 1
ATOM 12415 C C . ALA B 1 834 ? 75.739 65.998 50.490 1.00 55.72 834 ALA B C 1
ATOM 12416 O O . ALA B 1 834 ? 75.690 66.736 49.504 1.00 56.09 834 ALA B O 1
ATOM 12418 N N . PRO B 1 835 ? 74.628 65.560 51.139 1.00 55.80 835 PRO B N 1
ATOM 12419 C CA . PRO B 1 835 ? 73.265 65.994 50.772 1.00 56.25 835 PRO B CA 1
ATOM 12420 C C . PRO B 1 835 ? 73.076 67.512 50.694 1.00 56.81 835 PRO B C 1
ATOM 12421 O O . PRO B 1 835 ? 72.393 68.003 49.790 1.00 56.66 835 PRO B O 1
ATOM 12425 N N . TYR B 1 836 ? 73.664 68.235 51.645 1.00 57.10 836 TYR B N 1
ATOM 12426 C CA . TYR B 1 836 ? 73.561 69.688 51.692 1.00 57.55 836 TYR B CA 1
ATOM 12427 C C . TYR B 1 836 ? 74.396 70.346 50.601 1.00 57.55 836 TYR B C 1
ATOM 12428 O O . TYR B 1 836 ? 73.936 71.303 49.964 1.00 57.65 836 TYR B O 1
ATOM 12437 N N . LEU B 1 837 ? 75.606 69.828 50.385 1.00 57.37 837 LEU B N 1
ATOM 12438 C CA . LEU B 1 837 ? 76.470 70.300 49.306 1.00 58.02 837 LEU B CA 1
ATOM 12439 C C . LEU B 1 837 ? 75.822 70.026 47.949 1.00 58.55 837 LEU B C 1
ATOM 12440 O O . LEU B 1 837 ? 75.831 70.890 47.080 1.00 58.89 837 LEU B O 1
ATOM 12445 N N . ARG B 1 838 ? 75.266 68.827 47.784 1.00 59.03 838 ARG B N 1
ATOM 12446 C CA . ARG B 1 838 ? 74.538 68.458 46.572 1.00 60.16 838 ARG B CA 1
ATOM 12447 C C . ARG B 1 838 ? 73.412 69.445 46.265 1.00 60.58 838 ARG B C 1
ATOM 12448 O O . ARG B 1 838 ? 73.285 69.912 45.137 1.00 61.08 838 ARG B O 1
ATOM 12456 N N . ALA B 1 839 ? 72.604 69.754 47.273 1.00 61.46 839 ALA B N 1
ATOM 12457 C CA . ALA B 1 839 ? 71.497 70.702 47.137 1.00 62.24 839 ALA B CA 1
ATOM 12458 C C . ALA B 1 839 ? 72.014 72.101 46.807 1.00 62.79 839 ALA B C 1
ATOM 12459 O O . ALA B 1 839 ? 71.463 72.782 45.938 1.00 63.25 839 ALA B O 1
ATOM 12461 N N . ALA B 1 840 ? 73.082 72.513 47.491 1.00 63.19 840 ALA B N 1
ATOM 12462 C CA . ALA B 1 840 ? 73.725 73.802 47.241 1.00 63.52 840 ALA B CA 1
ATOM 12463 C C . ALA B 1 840 ? 74.278 73.897 45.829 1.00 63.72 840 ALA B C 1
ATOM 12464 O O . ALA B 1 840 ? 74.534 74.996 45.335 1.00 63.56 840 ALA B O 1
ATOM 12466 N N . LEU B 1 841 ? 74.469 72.741 45.189 1.00 64.53 841 LEU B N 1
ATOM 12467 C CA . LEU B 1 841 ? 74.899 72.673 43.779 1.00 65.10 841 LEU B CA 1
ATOM 12468 C C . LEU B 1 841 ? 73.722 72.612 42.768 1.00 65.90 841 LEU B C 1
ATOM 12469 O O . LEU B 1 841 ? 73.746 71.847 41.803 1.00 66.00 841 LEU B O 1
ATOM 12474 N N . ARG B 1 842 ? 72.698 73.425 43.010 1.00 67.01 842 ARG B N 1
ATOM 12475 C CA . ARG B 1 842 ? 71.600 73.641 42.059 1.00 68.46 842 ARG B CA 1
ATOM 12476 C C . ARG B 1 842 ? 71.261 75.137 41.964 1.00 68.29 842 ARG B C 1
ATOM 12477 O O . ARG B 1 842 ? 71.606 75.937 42.833 1.00 67.78 842 ARG B O 1
ATOM 12486 N N . PHE C 1 10 ? 106.470 69.620 142.278 1.00 80.28 10 PHE C N 1
ATOM 12487 C CA . PHE C 1 10 ? 107.886 69.166 142.434 1.00 80.20 10 PHE C CA 1
ATOM 12488 C C . PHE C 1 10 ? 108.850 70.316 142.794 1.00 79.81 10 PHE C C 1
ATOM 12489 O O . PHE C 1 10 ? 109.260 71.093 141.920 1.00 79.61 10 PHE C O 1
ATOM 12497 N N . PRO C 1 11 ? 109.200 70.428 144.095 1.00 79.29 11 PRO C N 1
ATOM 12498 C CA . PRO C 1 11 ? 110.172 71.413 144.566 1.00 78.75 11 PRO C CA 1
ATOM 12499 C C . PRO C 1 11 ? 111.614 71.063 144.170 1.00 78.06 11 PRO C C 1
ATOM 12500 O O . PRO C 1 11 ? 111.918 70.893 142.979 1.00 78.19 11 PRO C O 1
ATOM 12504 N N . ASP C 1 12 ? 112.484 71.000 145.178 1.00 76.94 12 ASP C N 1
ATOM 12505 C CA . ASP C 1 12 ? 113.876 70.583 145.048 1.00 75.58 12 ASP C CA 1
ATOM 12506 C C . ASP C 1 12 ? 114.226 69.741 146.283 1.00 74.33 12 ASP C C 1
ATOM 12507 O O . ASP C 1 12 ? 114.359 70.266 147.401 1.00 74.64 12 ASP C O 1
ATOM 12512 N N . GLY C 1 13 ? 114.361 68.435 146.073 1.00 72.28 13 GLY C N 1
ATOM 12513 C CA . GLY C 1 13 ? 114.445 67.482 147.176 1.00 69.96 13 GLY C CA 1
ATOM 12514 C C . GLY C 1 13 ? 113.213 66.589 147.186 1.00 68.06 13 GLY C C 1
ATOM 12515 O O . GLY C 1 13 ? 112.957 65.873 148.163 1.00 68.26 13 GLY C O 1
ATOM 12516 N N . GLY C 1 14 ? 112.454 66.638 146.089 1.00 65.78 14 GLY C N 1
ATOM 12517 C CA . GLY C 1 14 ? 111.277 65.801 145.899 1.00 62.52 14 GLY C CA 1
ATOM 12518 C C . GLY C 1 14 ? 111.455 64.855 144.729 1.00 60.50 14 GLY C C 1
ATOM 12519 O O . GLY C 1 14 ? 110.476 64.361 144.183 1.00 59.91 14 GLY C O 1
ATOM 12520 N N . PHE C 1 15 ? 112.714 64.612 144.360 1.00 58.55 15 PHE C N 1
ATOM 12521 C CA . PHE C 1 15 ? 113.089 63.740 143.240 1.00 56.48 15 PHE C CA 1
ATOM 12522 C C . PHE C 1 15 ? 113.723 62.431 143.705 1.00 55.51 15 PHE C C 1
ATOM 12523 O O . PHE C 1 15 ? 114.550 62.421 144.606 1.00 54.74 15 PHE C O 1
ATOM 12531 N N . VAL C 1 16 ? 113.330 61.327 143.074 1.00 55.04 16 VAL C N 1
ATOM 12532 C CA . VAL C 1 16 ? 114.093 60.076 143.138 1.00 54.34 16 VAL C CA 1
ATOM 12533 C C . VAL C 1 16 ? 115.284 60.253 142.187 1.00 54.35 16 VAL C C 1
ATOM 12534 O O . VAL C 1 16 ? 115.141 60.855 141.119 1.00 54.66 16 VAL C O 1
ATOM 12538 N N . GLN C 1 17 ? 116.445 59.722 142.555 1.00 54.16 17 GLN C N 1
ATOM 12539 C CA . GLN C 1 17 ? 117.679 59.983 141.814 1.00 54.53 17 GLN C CA 1
ATOM 12540 C C . GLN C 1 17 ? 118.443 58.695 141.451 1.00 54.03 17 GLN C C 1
ATOM 12541 O O . GLN C 1 17 ? 119.100 58.087 142.308 1.00 53.49 17 GLN C O 1
ATOM 12547 N N . VAL C 1 18 ? 118.351 58.302 140.171 1.00 53.50 18 VAL C N 1
ATOM 12548 C CA . VAL C 1 18 ? 119.034 57.101 139.647 1.00 53.29 18 VAL C CA 1
ATOM 12549 C C . VAL C 1 18 ? 120.427 57.435 139.092 1.00 53.15 18 VAL C C 1
ATOM 12550 O O . VAL C 1 18 ? 120.601 58.426 138.383 1.00 53.67 18 VAL C O 1
ATOM 12554 N N . ARG C 1 19 ? 121.416 56.616 139.441 1.00 52.61 19 ARG C N 1
ATOM 12555 C CA . ARG C 1 19 ? 122.768 56.764 138.922 1.00 52.76 19 ARG C CA 1
ATOM 12556 C C . ARG C 1 19 ? 123.363 55.407 138.568 1.00 52.40 19 ARG C C 1
ATOM 12557 O O . ARG C 1 19 ? 123.245 54.475 139.341 1.00 52.35 19 ARG C O 1
ATOM 12565 N N . GLY C 1 20 ? 123.979 55.306 137.387 1.00 52.57 20 GLY C N 1
ATOM 12566 C CA . GLY C 1 20 ? 124.658 54.082 136.933 1.00 51.94 20 GLY C CA 1
ATOM 12567 C C . GLY C 1 20 ? 123.771 52.904 136.560 1.00 51.83 20 GLY C C 1
ATOM 12568 O O . GLY C 1 20 ? 124.116 51.755 136.840 1.00 52.48 20 GLY C O 1
ATOM 12569 N N . ALA C 1 21 ? 122.648 53.172 135.895 1.00 51.40 21 ALA C N 1
ATOM 12570 C CA . ALA C 1 21 ? 121.654 52.140 135.571 1.00 50.70 21 ALA C CA 1
ATOM 12571 C C . ALA C 1 21 ? 121.962 51.340 134.284 1.00 50.78 21 ALA C C 1
ATOM 12572 O O . ALA C 1 21 ? 121.940 51.878 133.169 1.00 50.68 21 ALA C O 1
ATOM 12574 N N . ARG C 1 22 ? 122.219 50.042 134.460 1.00 51.13 22 ARG C N 1
ATOM 12575 C CA . ARG C 1 22 ? 122.702 49.168 133.379 1.00 51.21 22 ARG C CA 1
ATOM 12576 C C . ARG C 1 22 ? 121.842 47.943 133.054 1.00 51.41 22 ARG C C 1
ATOM 12577 O O . ARG C 1 22 ? 122.257 47.103 132.231 1.00 51.72 22 ARG C O 1
ATOM 12585 N N . GLN C 1 23 ? 120.668 47.819 133.676 1.00 51.11 23 GLN C N 1
ATOM 12586 C CA . GLN C 1 23 ? 119.849 46.607 133.508 1.00 51.57 23 GLN C CA 1
ATOM 12587 C C . GLN C 1 23 ? 119.473 46.411 132.037 1.00 50.77 23 GLN C C 1
ATOM 12588 O O . GLN C 1 23 ? 119.035 47.352 131.381 1.00 50.82 23 GLN C O 1
ATOM 12594 N N . HIS C 1 24 ? 119.677 45.200 131.521 1.00 50.75 24 HIS C N 1
ATOM 12595 C CA . HIS C 1 24 ? 119.382 44.855 130.122 1.00 49.88 24 HIS C CA 1
ATOM 12596 C C . HIS C 1 24 ? 120.152 45.730 129.123 1.00 50.47 24 HIS C C 1
ATOM 12597 O O . HIS C 1 24 ? 121.378 45.727 129.148 1.00 50.85 24 HIS C O 1
ATOM 12604 N N . ASN C 1 25 ? 119.443 46.500 128.289 1.00 50.62 25 ASN C N 1
ATOM 12605 C CA . ASN C 1 25 ? 120.051 47.352 127.253 1.00 51.71 25 ASN C CA 1
ATOM 12606 C C . ASN C 1 25 ? 120.319 48.808 127.656 1.00 52.82 25 ASN C C 1
ATOM 12607 O O . ASN C 1 25 ? 120.841 49.586 126.856 1.00 53.51 25 ASN C O 1
ATOM 12612 N N . LEU C 1 26 ? 119.952 49.164 128.890 1.00 53.86 26 LEU C N 1
ATOM 12613 C CA . LEU C 1 26 ? 120.209 50.488 129.459 1.00 54.15 26 LEU C CA 1
ATOM 12614 C C . LEU C 1 26 ? 121.685 50.904 129.383 1.00 54.41 26 LEU C C 1
ATOM 12615 O O . LEU C 1 26 ? 122.575 50.177 129.847 1.00 54.01 26 LEU C O 1
ATOM 12620 N N . LYS C 1 27 ? 121.923 52.087 128.819 1.00 54.70 27 LYS C N 1
ATOM 12621 C CA . LYS C 1 27 ? 123.280 52.576 128.541 1.00 55.81 27 LYS C CA 1
ATOM 12622 C C . LYS C 1 27 ? 124.013 53.318 129.696 1.00 56.06 27 LYS C C 1
ATOM 12623 O O . LYS C 1 27 ? 124.544 54.422 129.503 1.00 56.24 27 LYS C O 1
ATOM 12629 N N . ASP C 1 28 ? 124.057 52.690 130.880 1.00 56.50 28 ASP C N 1
ATOM 12630 C CA . ASP C 1 28 ? 124.751 53.235 132.066 1.00 56.48 28 ASP C CA 1
ATOM 12631 C C . ASP C 1 28 ? 124.199 54.617 132.427 1.00 56.24 28 ASP C C 1
ATOM 12632 O O . ASP C 1 28 ? 124.946 55.601 132.554 1.00 56.49 28 ASP C O 1
ATOM 12637 N N . ILE C 1 29 ? 122.882 54.681 132.593 1.00 55.89 29 ILE C N 1
ATOM 12638 C CA . ILE C 1 29 ? 122.161 55.965 132.567 1.00 55.50 29 ILE C CA 1
ATOM 12639 C C . ILE C 1 29 ? 121.903 56.594 133.949 1.00 54.73 29 ILE C C 1
ATOM 12640 O O . ILE C 1 29 ? 121.981 55.930 134.987 1.00 54.37 29 ILE C O 1
ATOM 12645 N N . SER C 1 30 ? 121.601 57.885 133.942 1.00 54.56 30 SER C N 1
ATOM 12646 C CA . SER C 1 30 ? 121.227 58.601 135.160 1.00 54.51 30 SER C CA 1
ATOM 12647 C C . SER C 1 30 ? 119.944 59.372 134.881 1.00 54.22 30 SER C C 1
ATOM 12648 O O . SER C 1 30 ? 119.861 60.082 133.879 1.00 53.98 30 SER C O 1
ATOM 12651 N N . VAL C 1 31 ? 118.945 59.207 135.752 1.00 53.50 31 VAL C N 1
ATOM 12652 C CA . VAL C 1 31 ? 117.676 59.933 135.633 1.00 53.08 31 VAL C CA 1
ATOM 12653 C C . VAL C 1 31 ? 117.252 60.478 136.987 1.00 52.93 31 VAL C C 1
ATOM 12654 O O . VAL C 1 31 ? 117.597 59.923 138.015 1.00 52.59 31 VAL C O 1
ATOM 12658 N N . LYS C 1 32 ? 116.505 61.578 136.963 1.00 52.96 32 LYS C N 1
ATOM 12659 C CA . LYS C 1 32 ? 115.761 62.050 138.119 1.00 52.74 32 LYS C CA 1
ATOM 12660 C C . LYS C 1 32 ? 114.283 62.071 137.751 1.00 52.26 32 LYS C C 1
ATOM 12661 O O . LYS C 1 32 ? 113.906 62.550 136.666 1.00 53.02 32 LYS C O 1
ATOM 12667 N N . VAL C 1 33 ? 113.449 61.569 138.650 1.00 51.37 33 VAL C N 1
ATOM 12668 C CA . VAL C 1 33 ? 111.992 61.622 138.483 1.00 50.78 33 VAL C CA 1
ATOM 12669 C C . VAL C 1 33 ? 111.305 62.137 139.747 1.00 49.96 33 VAL C C 1
ATOM 12670 O O . VAL C 1 33 ? 111.702 61.752 140.843 1.00 50.03 33 VAL C O 1
ATOM 12674 N N . PRO C 1 34 ? 110.277 63.008 139.603 1.00 49.12 34 PRO C N 1
ATOM 12675 C CA . PRO C 1 34 ? 109.636 63.554 140.787 1.00 48.84 34 PRO C CA 1
ATOM 12676 C C . PRO C 1 34 ? 108.710 62.577 141.515 1.00 48.61 34 PRO C C 1
ATOM 12677 O O . PRO C 1 34 ? 107.953 61.809 140.887 1.00 48.94 34 PRO C O 1
ATOM 12681 N N . ARG C 1 35 ? 108.811 62.604 142.837 1.00 48.09 35 ARG C N 1
ATOM 12682 C CA . ARG C 1 35 ? 107.879 61.942 143.751 1.00 48.06 35 ARG C CA 1
ATOM 12683 C C . ARG C 1 35 ? 106.554 62.700 143.737 1.00 48.35 35 ARG C C 1
ATOM 12684 O O . ARG C 1 35 ? 106.490 63.816 143.207 1.00 48.49 35 ARG C O 1
ATOM 12692 N N . ASP C 1 36 ? 105.509 62.100 144.309 1.00 48.77 36 ASP C N 1
ATOM 12693 C CA . ASP C 1 36 ? 104.196 62.745 144.482 1.00 49.36 36 ASP C CA 1
ATOM 12694 C C . ASP C 1 36 ? 103.626 63.314 143.163 1.00 49.83 36 ASP C C 1
ATOM 12695 O O . ASP C 1 36 ? 103.099 64.433 143.132 1.00 48.83 36 ASP C O 1
ATOM 12700 N N . ALA C 1 37 ? 103.732 62.538 142.079 1.00 50.54 37 ALA C N 1
ATOM 12701 C CA . ALA C 1 37 ? 103.270 62.987 140.753 1.00 50.80 37 ALA C CA 1
ATOM 12702 C C . ALA C 1 37 ? 102.843 61.812 139.886 1.00 51.01 37 ALA C C 1
ATOM 12703 O O . ALA C 1 37 ? 103.156 60.662 140.218 1.00 51.31 37 ALA C O 1
ATOM 12705 N N . LEU C 1 38 ? 102.115 62.109 138.798 1.00 51.03 38 LEU C N 1
ATOM 12706 C CA . LEU C 1 38 ? 101.914 61.172 137.686 1.00 51.14 38 LEU C CA 1
ATOM 12707 C C . LEU C 1 38 ? 103.115 61.261 136.716 1.00 50.89 38 LEU C C 1
ATOM 12708 O O . LEU C 1 38 ? 103.199 62.192 135.881 1.00 50.82 38 LEU C O 1
ATOM 12713 N N . VAL C 1 39 ? 104.031 60.300 136.860 1.00 50.01 39 VAL C N 1
ATOM 12714 C CA . VAL C 1 39 ? 105.212 60.135 136.004 1.00 49.50 39 VAL C CA 1
ATOM 12715 C C . VAL C 1 39 ? 104.915 59.033 134.990 1.00 50.09 39 VAL C C 1
ATOM 12716 O O . VAL C 1 39 ? 104.398 57.979 135.358 1.00 49.77 39 VAL C O 1
ATOM 12720 N N . VAL C 1 40 ? 105.277 59.289 133.730 1.00 50.90 40 VAL C N 1
ATOM 12721 C CA . VAL C 1 40 ? 105.005 58.411 132.593 1.00 52.03 40 VAL C CA 1
ATOM 12722 C C . VAL C 1 40 ? 106.316 58.007 131.867 1.00 52.11 40 VAL C C 1
ATOM 12723 O O . VAL C 1 40 ? 107.141 58.848 131.522 1.00 53.85 40 VAL C O 1
ATOM 12727 N N . PHE C 1 41 ? 106.478 56.722 131.621 1.00 52.07 41 PHE C N 1
ATOM 12728 C CA . PHE C 1 41 ? 107.650 56.155 130.948 1.00 51.88 41 PHE C CA 1
ATOM 12729 C C . PHE C 1 41 ? 107.331 55.782 129.515 1.00 52.09 41 PHE C C 1
ATOM 12730 O O . PHE C 1 41 ? 106.598 54.800 129.249 1.00 52.67 41 PHE C O 1
ATOM 12738 N N . THR C 1 42 ? 107.913 56.555 128.598 1.00 51.94 42 THR C N 1
ATOM 12739 C CA . THR C 1 42 ? 107.601 56.475 127.178 1.00 51.93 42 THR C CA 1
ATOM 12740 C C . THR C 1 42 ? 108.729 55.917 126.318 1.00 52.04 42 THR C C 1
ATOM 12741 O O . THR C 1 42 ? 109.894 55.905 126.719 1.00 52.57 42 THR C O 1
ATOM 12745 N N . GLY C 1 43 ? 108.361 55.448 125.130 1.00 51.62 43 GLY C N 1
ATOM 12746 C CA . GLY C 1 43 ? 109.306 54.809 124.252 1.00 51.11 43 GLY C CA 1
ATOM 12747 C C . GLY C 1 43 ? 108.719 53.665 123.444 1.00 50.94 43 GLY C C 1
ATOM 12748 O O . GLY C 1 43 ? 107.632 53.158 123.738 1.00 50.29 43 GLY C O 1
ATOM 12749 N N . VAL C 1 44 ? 109.490 53.283 122.429 1.00 50.95 44 VAL C N 1
ATOM 12750 C CA . VAL C 1 44 ? 109.211 52.239 121.461 1.00 50.82 44 VAL C CA 1
ATOM 12751 C C . VAL C 1 44 ? 109.361 50.901 122.220 1.00 51.28 44 VAL C C 1
ATOM 12752 O O . VAL C 1 44 ? 110.013 50.858 123.256 1.00 51.37 44 VAL C O 1
ATOM 12756 N N . SER C 1 45 ? 108.718 49.827 121.772 1.00 51.70 45 SER C N 1
ATOM 12757 C CA . SER C 1 45 ? 108.878 48.567 122.495 1.00 52.63 45 SER C CA 1
ATOM 12758 C C . SER C 1 45 ? 110.317 48.149 122.292 1.00 51.91 45 SER C C 1
ATOM 12759 O O . SER C 1 45 ? 110.875 48.310 121.189 1.00 52.47 45 SER C O 1
ATOM 12762 N N . GLY C 1 46 ? 110.927 47.673 123.368 1.00 50.83 46 GLY C N 1
ATOM 12763 C CA . GLY C 1 46 ? 112.300 47.210 123.342 1.00 49.29 46 GLY C CA 1
ATOM 12764 C C . GLY C 1 46 ? 113.255 48.314 123.691 1.00 48.72 46 GLY C C 1
ATOM 12765 O O . GLY C 1 46 ? 114.453 48.052 123.812 1.00 48.41 46 GLY C O 1
ATOM 12766 N N . SER C 1 47 ? 112.736 49.539 123.868 1.00 48.12 47 SER C N 1
ATOM 12767 C CA . SER C 1 47 ? 113.578 50.716 124.163 1.00 47.92 47 SER C CA 1
ATOM 12768 C C . SER C 1 47 ? 114.337 50.671 125.501 1.00 49.04 47 SER C C 1
ATOM 12769 O O . SER C 1 47 ? 115.495 51.096 125.576 1.00 49.68 47 SER C O 1
ATOM 12772 N N . GLY C 1 48 ? 113.690 50.163 126.549 1.00 50.13 48 GLY C N 1
ATOM 12773 C CA . GLY C 1 48 ? 114.305 50.007 127.865 1.00 51.63 48 GLY C CA 1
ATOM 12774 C C . GLY C 1 48 ? 113.422 50.559 128.973 1.00 52.45 48 GLY C C 1
ATOM 12775 O O . GLY C 1 48 ? 113.778 50.523 130.170 1.00 52.44 48 GLY C O 1
ATOM 12776 N N . LYS C 1 49 ? 112.260 51.065 128.578 1.00 52.90 49 LYS C N 1
ATOM 12777 C CA . LYS C 1 49 ? 111.334 51.658 129.536 1.00 53.24 49 LYS C CA 1
ATOM 12778 C C . LYS C 1 49 ? 110.818 50.710 130.617 1.00 53.83 49 LYS C C 1
ATOM 12779 O O . LYS C 1 49 ? 110.691 51.113 131.770 1.00 54.85 49 LYS C O 1
ATOM 12785 N N . SER C 1 50 ? 110.536 49.450 130.280 1.00 54.13 50 SER C N 1
ATOM 12786 C CA . SER C 1 50 ? 110.189 48.483 131.324 1.00 53.41 50 SER C CA 1
ATOM 12787 C C . SER C 1 50 ? 111.399 48.112 132.186 1.00 53.40 50 SER C C 1
ATOM 12788 O O . SER C 1 50 ? 111.250 47.850 133.375 1.00 53.87 50 SER C O 1
ATOM 12791 N N . SER C 1 51 ? 112.579 48.052 131.578 1.00 53.07 51 SER C N 1
ATOM 12792 C CA . SER C 1 51 ? 113.814 47.735 132.285 1.00 53.23 51 SER C CA 1
ATOM 12793 C C . SER C 1 51 ? 114.159 48.787 133.325 1.00 52.93 51 SER C C 1
ATOM 12794 O O . SER C 1 51 ? 114.884 48.498 134.245 1.00 53.47 51 SER C O 1
ATOM 12797 N N . LEU C 1 52 ? 113.665 50.011 133.155 1.00 53.38 52 LEU C N 1
ATOM 12798 C CA . LEU C 1 52 ? 113.895 51.079 134.127 1.00 52.74 52 LEU C CA 1
ATOM 12799 C C . LEU C 1 52 ? 112.865 51.093 135.253 1.00 53.35 52 LEU C C 1
ATOM 12800 O O . LEU C 1 52 ? 113.222 50.977 136.431 1.00 53.52 52 LEU C O 1
ATOM 12805 N N . ALA C 1 53 ? 111.599 51.253 134.879 1.00 53.10 53 ALA C N 1
ATOM 12806 C CA . ALA C 1 53 ? 110.497 51.361 135.822 1.00 52.71 53 ALA C CA 1
ATOM 12807 C C . ALA C 1 53 ? 110.368 50.116 136.714 1.00 52.67 53 ALA C C 1
ATOM 12808 O O . ALA C 1 53 ? 110.182 50.249 137.931 1.00 52.80 53 ALA C O 1
ATOM 12810 N N . PHE C 1 54 ? 110.489 48.927 136.108 1.00 51.82 54 PHE C N 1
ATOM 12811 C CA . PHE C 1 54 ? 110.372 47.644 136.827 1.00 51.19 54 PHE C CA 1
ATOM 12812 C C . PHE C 1 54 ? 111.713 46.984 137.118 1.00 51.53 54 PHE C C 1
ATOM 12813 O O . PHE C 1 54 ? 111.947 46.522 138.221 1.00 50.77 54 PHE C O 1
ATOM 12821 N N . GLY C 1 55 ? 112.574 46.894 136.112 1.00 52.14 55 GLY C N 1
ATOM 12822 C CA . GLY C 1 55 ? 113.829 46.152 136.253 1.00 52.29 55 GLY C CA 1
ATOM 12823 C C . GLY C 1 55 ? 114.819 46.823 137.184 1.00 52.48 55 GLY C C 1
ATOM 12824 O O . GLY C 1 55 ? 115.645 46.149 137.786 1.00 52.98 55 GLY C O 1
ATOM 12825 N N . THR C 1 56 ? 114.751 48.152 137.293 1.00 52.92 56 THR C N 1
ATOM 12826 C CA . THR C 1 56 ? 115.599 48.873 138.255 1.00 52.67 56 THR C CA 1
ATOM 12827 C C . THR C 1 56 ? 114.823 49.500 139.410 1.00 51.83 56 THR C C 1
ATOM 12828 O O . THR C 1 56 ? 115.119 49.219 140.562 1.00 52.12 56 THR C O 1
ATOM 12832 N N . LEU C 1 57 ? 113.830 50.329 139.115 1.00 51.62 57 LEU C N 1
ATOM 12833 C CA . LEU C 1 57 ? 113.143 51.092 140.168 1.00 51.59 57 LEU C CA 1
ATOM 12834 C C . LEU C 1 57 ? 112.236 50.245 141.046 1.00 52.16 57 LEU C C 1
ATOM 12835 O O . LEU C 1 57 ? 112.367 50.268 142.268 1.00 52.04 57 LEU C O 1
ATOM 12840 N N . TYR C 1 58 ? 111.328 49.494 140.422 1.00 53.14 58 TYR C N 1
ATOM 12841 C CA . TYR C 1 58 ? 110.471 48.592 141.178 1.00 53.87 58 TYR C CA 1
ATOM 12842 C C . TYR C 1 58 ? 111.287 47.519 141.909 1.00 53.77 58 TYR C C 1
ATOM 12843 O O . TYR C 1 58 ? 111.065 47.281 143.092 1.00 53.93 58 TYR C O 1
ATOM 12852 N N . ALA C 1 59 ? 112.234 46.894 141.212 1.00 53.85 59 ALA C N 1
ATOM 12853 C CA . ALA C 1 59 ? 112.987 45.773 141.766 1.00 54.23 59 ALA C CA 1
ATOM 12854 C C . ALA C 1 59 ? 113.922 46.179 142.926 1.00 54.67 59 ALA C C 1
ATOM 12855 O O . ALA C 1 59 ? 114.154 45.401 143.845 1.00 53.56 59 ALA C O 1
ATOM 12857 N N . GLU C 1 60 ? 114.445 47.404 142.880 1.00 56.03 60 GLU C N 1
ATOM 12858 C CA . GLU C 1 60 ? 115.347 47.885 143.931 1.00 57.37 60 GLU C CA 1
ATOM 12859 C C . GLU C 1 60 ? 114.583 48.224 145.206 1.00 57.68 60 GLU C C 1
ATOM 12860 O O . GLU C 1 60 ? 115.054 47.905 146.299 1.00 58.59 60 GLU C O 1
ATOM 12866 N N . ALA C 1 61 ? 113.408 48.839 145.053 1.00 57.88 61 ALA C N 1
ATOM 12867 C CA . ALA C 1 61 ? 112.516 49.191 146.171 1.00 58.47 61 ALA C CA 1
ATOM 12868 C C . ALA C 1 61 ? 112.114 48.012 147.028 1.00 58.85 61 ALA C C 1
ATOM 12869 O O . ALA C 1 61 ? 111.993 48.136 148.255 1.00 58.93 61 ALA C O 1
ATOM 12871 N N . GLN C 1 62 ? 111.896 46.881 146.367 1.00 59.21 62 GLN C N 1
ATOM 12872 C CA . GLN C 1 62 ? 111.405 45.666 147.005 1.00 59.44 62 GLN C CA 1
ATOM 12873 C C . GLN C 1 62 ? 112.534 44.907 147.661 1.00 59.04 62 GLN C C 1
ATOM 12874 O O . GLN C 1 62 ? 112.374 44.423 148.769 1.00 59.82 62 GLN C O 1
ATOM 12880 N N . ARG C 1 63 ? 113.664 44.787 146.970 1.00 58.45 63 ARG C N 1
ATOM 12881 C CA . ARG C 1 63 ? 114.888 44.231 147.537 1.00 57.64 63 ARG C CA 1
ATOM 12882 C C . ARG C 1 63 ? 115.216 44.918 148.867 1.00 57.29 63 ARG C C 1
ATOM 12883 O O . ARG C 1 63 ? 115.317 44.274 149.906 1.00 56.50 63 ARG C O 1
ATOM 12891 N N . ARG C 1 64 ? 115.372 46.242 148.809 1.00 57.28 64 ARG C N 1
ATOM 12892 C CA . ARG C 1 64 ? 115.683 47.073 149.976 1.00 56.48 64 ARG C CA 1
ATOM 12893 C C . ARG C 1 64 ? 114.697 46.872 151.131 1.00 56.48 64 ARG C C 1
ATOM 12894 O O . ARG C 1 64 ? 115.106 46.758 152.297 1.00 56.79 64 ARG C O 1
ATOM 12902 N N . TYR C 1 65 ? 113.410 46.815 150.808 1.00 56.29 65 TYR C N 1
ATOM 12903 C CA . TYR C 1 65 ? 112.386 46.668 151.814 1.00 56.96 65 TYR C CA 1
ATOM 12904 C C . TYR C 1 65 ? 112.347 45.260 152.405 1.00 57.53 65 TYR C C 1
ATOM 12905 O O . TYR C 1 65 ? 112.362 45.101 153.632 1.00 57.20 65 TYR C O 1
ATOM 12914 N N . LEU C 1 66 ? 112.303 44.241 151.549 1.00 57.77 66 LEU C N 1
ATOM 12915 C CA . LEU C 1 66 ? 112.215 42.864 152.044 1.00 58.90 66 LEU C CA 1
ATOM 12916 C C . LEU C 1 66 ? 113.449 42.433 152.870 1.00 59.29 66 LEU C C 1
ATOM 12917 O O . LEU C 1 66 ? 113.309 41.742 153.876 1.00 59.65 66 LEU C O 1
ATOM 12922 N N . GLU C 1 67 ? 114.640 42.885 152.486 1.00 59.76 67 GLU C N 1
ATOM 12923 C CA . GLU C 1 67 ? 115.861 42.587 153.259 1.00 60.59 67 GLU C CA 1
ATOM 12924 C C . GLU C 1 67 ? 115.979 43.314 154.602 1.00 60.24 67 GLU C C 1
ATOM 12925 O O . GLU C 1 67 ? 116.845 42.999 155.404 1.00 60.01 67 GLU C O 1
ATOM 12931 N N . SER C 1 68 ? 115.117 44.298 154.824 1.00 60.50 68 SER C N 1
ATOM 12932 C CA . SER C 1 68 ? 115.045 45.000 156.090 1.00 60.78 68 SER C CA 1
ATOM 12933 C C . SER C 1 68 ? 114.027 44.328 157.007 1.00 61.56 68 SER C C 1
ATOM 12934 O O . SER C 1 68 ? 114.282 44.113 158.199 1.00 61.59 68 SER C O 1
ATOM 12937 N N . VAL C 1 69 ? 112.882 43.994 156.419 1.00 62.20 69 VAL C N 1
ATOM 12938 C CA . VAL C 1 69 ? 111.737 43.394 157.093 1.00 62.38 69 VAL C CA 1
ATOM 12939 C C . VAL C 1 69 ? 111.978 41.915 157.393 1.00 62.88 69 VAL C C 1
ATOM 12940 O O . VAL C 1 69 ? 111.221 41.299 158.135 1.00 62.91 69 VAL C O 1
ATOM 12944 N N . SER C 1 70 ? 113.023 41.350 156.797 1.00 63.69 70 SER C N 1
ATOM 12945 C CA . SER C 1 70 ? 113.495 40.005 157.121 1.00 64.43 70 SER C CA 1
ATOM 12946 C C . SER C 1 70 ? 114.967 39.909 156.733 1.00 65.12 70 SER C C 1
ATOM 12947 O O . SER C 1 70 ? 115.292 39.427 155.646 1.00 65.01 70 SER C O 1
ATOM 12950 N N . PRO C 1 71 ? 115.864 40.377 157.624 1.00 65.92 71 PRO C N 1
ATOM 12951 C CA . PRO C 1 71 ? 117.293 40.420 157.298 1.00 66.67 71 PRO C CA 1
ATOM 12952 C C . PRO C 1 71 ? 117.924 39.026 157.236 1.00 67.43 71 PRO C C 1
ATOM 12953 O O . PRO C 1 71 ? 118.939 38.831 156.561 1.00 67.56 71 PRO C O 1
ATOM 12957 N N . TYR C 1 72 ? 117.308 38.071 157.931 1.00 68.36 72 TYR C N 1
ATOM 12958 C CA . TYR C 1 72 ? 117.752 36.687 157.928 1.00 69.21 72 TYR C CA 1
ATOM 12959 C C . TYR C 1 72 ? 117.324 36.012 156.626 1.00 69.76 72 TYR C C 1
ATOM 12960 O O . TYR C 1 72 ? 118.164 35.714 155.773 1.00 69.76 72 TYR C O 1
ATOM 12969 N N . ALA C 1 73 ? 116.010 35.819 156.475 1.00 70.64 73 ALA C N 1
ATOM 12970 C CA . ALA C 1 73 ? 115.431 34.994 155.410 1.00 71.48 73 ALA C CA 1
ATOM 12971 C C . ALA C 1 73 ? 115.420 35.650 154.029 1.00 72.09 73 ALA C C 1
ATOM 12972 O O . ALA C 1 73 ? 115.986 35.105 153.078 1.00 72.29 73 ALA C O 1
ATOM 12974 N N . ARG C 1 74 ? 114.797 36.820 153.916 1.00 72.95 74 ARG C N 1
ATOM 12975 C CA . ARG C 1 74 ? 114.632 37.461 152.606 1.00 73.70 74 ARG C CA 1
ATOM 12976 C C . ARG C 1 74 ? 115.904 38.131 152.084 1.00 74.17 74 ARG C C 1
ATOM 12977 O O . ARG C 1 74 ? 115.838 39.159 151.408 1.00 74.39 74 ARG C O 1
ATOM 12985 N N . ARG C 1 75 ? 117.055 37.548 152.409 1.00 74.56 75 ARG C N 1
ATOM 12986 C CA . ARG C 1 75 ? 118.326 37.988 151.855 1.00 74.82 75 ARG C CA 1
ATOM 12987 C C . ARG C 1 75 ? 118.738 37.023 150.743 1.00 75.06 75 ARG C C 1
ATOM 12988 O O . ARG C 1 75 ? 119.098 37.452 149.644 1.00 75.12 75 ARG C O 1
ATOM 12996 N N . LEU C 1 76 ? 118.663 35.723 151.039 1.00 75.30 76 LEU C N 1
ATOM 12997 C CA . LEU C 1 76 ? 119.068 34.658 150.111 1.00 75.34 76 LEU C CA 1
ATOM 12998 C C . LEU C 1 76 ? 118.357 34.718 148.756 1.00 75.27 76 LEU C C 1
ATOM 12999 O O . LEU C 1 76 ? 118.992 34.489 147.721 1.00 75.18 76 LEU C O 1
ATOM 13004 N N . PHE C 1 77 ? 117.060 35.050 148.778 1.00 75.29 77 PHE C N 1
ATOM 13005 C CA . PHE C 1 77 ? 116.207 35.126 147.573 1.00 75.20 77 PHE C CA 1
ATOM 13006 C C . PHE C 1 77 ? 116.927 35.640 146.323 1.00 74.94 77 PHE C C 1
ATOM 13007 O O . PHE C 1 77 ? 116.602 35.232 145.197 1.00 75.06 77 PHE C O 1
ATOM 13015 N N . ASN C 1 78 ? 117.897 36.530 146.545 1.00 74.29 78 ASN C N 1
ATOM 13016 C CA . ASN C 1 78 ? 118.666 37.189 145.496 1.00 73.68 78 ASN C CA 1
ATOM 13017 C C . ASN C 1 78 ? 119.334 36.287 144.455 1.00 73.16 78 ASN C C 1
ATOM 13018 O O . ASN C 1 78 ? 120.168 36.754 143.675 1.00 73.18 78 ASN C O 1
ATOM 13023 N N . GLN C 1 79 ? 118.965 35.004 144.449 1.00 72.44 79 GLN C N 1
ATOM 13024 C CA . GLN C 1 79 ? 119.315 34.082 143.364 1.00 71.67 79 GLN C CA 1
ATOM 13025 C C . GLN C 1 79 ? 118.704 34.577 142.056 1.00 71.12 79 GLN C C 1
ATOM 13026 O O . GLN C 1 79 ? 119.257 34.360 140.976 1.00 71.22 79 GLN C O 1
ATOM 13032 N N . ALA C 1 80 ? 117.559 35.248 142.180 1.00 70.38 80 ALA C N 1
ATOM 13033 C CA . ALA C 1 80 ? 116.922 35.985 141.089 1.00 69.66 80 ALA C CA 1
ATOM 13034 C C . ALA C 1 80 ? 117.831 37.068 140.493 1.00 69.01 80 ALA C C 1
ATOM 13035 O O . ALA C 1 80 ? 117.518 37.640 139.449 1.00 69.11 80 ALA C O 1
ATOM 13037 N N . GLY C 1 81 ? 118.950 37.343 141.161 1.00 68.18 81 GLY C N 1
ATOM 13038 C CA . GLY C 1 81 ? 119.847 38.426 140.775 1.00 66.82 81 GLY C CA 1
ATOM 13039 C C . GLY C 1 81 ? 119.457 39.706 141.483 1.00 66.00 81 GLY C C 1
ATOM 13040 O O . GLY C 1 81 ? 118.442 39.765 142.177 1.00 66.11 81 GLY C O 1
ATOM 13041 N N . VAL C 1 82 ? 120.279 40.731 141.309 1.00 65.07 82 VAL C N 1
ATOM 13042 C CA . VAL C 1 82 ? 120.029 42.062 141.858 1.00 63.73 82 VAL C CA 1
ATOM 13043 C C . VAL C 1 82 ? 120.025 43.016 140.653 1.00 62.75 82 VAL C C 1
ATOM 13044 O O . VAL C 1 82 ? 120.716 42.744 139.664 1.00 62.76 82 VAL C O 1
ATOM 13048 N N . PRO C 1 83 ? 119.232 44.115 140.701 1.00 61.71 83 PRO C N 1
ATOM 13049 C CA . PRO C 1 83 ? 119.326 45.103 139.615 1.00 60.65 83 PRO C CA 1
ATOM 13050 C C . PRO C 1 83 ? 120.734 45.675 139.454 1.00 59.75 83 PRO C C 1
ATOM 13051 O O . PRO C 1 83 ? 121.432 45.898 140.456 1.00 59.42 83 PRO C O 1
ATOM 13055 N N . ASP C 1 84 ? 121.147 45.875 138.200 1.00 58.64 84 ASP C N 1
ATOM 13056 C CA . ASP C 1 84 ? 122.462 46.431 137.887 1.00 57.83 84 ASP C CA 1
ATOM 13057 C C . ASP C 1 84 ? 122.369 47.957 137.838 1.00 57.58 84 ASP C C 1
ATOM 13058 O O . ASP C 1 84 ? 122.110 48.556 136.791 1.00 57.54 84 ASP C O 1
ATOM 13063 N N . VAL C 1 85 ? 122.553 48.561 139.010 1.00 57.29 85 VAL C N 1
ATOM 13064 C CA . VAL C 1 85 ? 122.455 49.999 139.224 1.00 57.52 85 VAL C CA 1
ATOM 13065 C C . VAL C 1 85 ? 123.457 50.421 140.322 1.00 57.75 85 VAL C C 1
ATOM 13066 O O . VAL C 1 85 ? 123.684 49.688 141.279 1.00 57.48 85 VAL C O 1
ATOM 13070 N N . ASP C 1 86 ? 124.056 51.599 140.166 1.00 58.39 86 ASP C N 1
ATOM 13071 C CA . ASP C 1 86 ? 125.096 52.061 141.085 1.00 58.61 86 ASP C CA 1
ATOM 13072 C C . ASP C 1 86 ? 124.531 52.648 142.366 1.00 58.64 86 ASP C C 1
ATOM 13073 O O . ASP C 1 86 ? 124.963 52.279 143.467 1.00 58.87 86 ASP C O 1
ATOM 13078 N N . ALA C 1 87 ? 123.588 53.578 142.222 1.00 58.24 87 ALA C N 1
ATOM 13079 C CA . ALA C 1 87 ? 122.885 54.140 143.366 1.00 57.70 87 ALA C CA 1
ATOM 13080 C C . ALA C 1 87 ? 121.451 54.477 142.994 1.00 57.63 87 ALA C C 1
ATOM 13081 O O . ALA C 1 87 ? 121.169 54.775 141.836 1.00 57.87 87 ALA C O 1
ATOM 13083 N N . ILE C 1 88 ? 120.538 54.360 143.961 1.00 57.17 88 ILE C N 1
ATOM 13084 C CA . ILE C 1 88 ? 119.206 54.959 143.844 1.00 56.32 88 ILE C CA 1
ATOM 13085 C C . ILE C 1 88 ? 118.856 55.662 145.154 1.00 56.20 88 ILE C C 1
ATOM 13086 O O . ILE C 1 88 ? 118.754 55.019 146.207 1.00 56.26 88 ILE C O 1
ATOM 13091 N N . ASP C 1 89 ? 118.662 56.972 145.081 1.00 54.83 89 ASP C N 1
ATOM 13092 C CA . ASP C 1 89 ? 118.346 57.769 146.262 1.00 54.85 89 ASP C CA 1
ATOM 13093 C C . ASP C 1 89 ? 116.947 58.417 146.219 1.00 53.90 89 ASP C C 1
ATOM 13094 O O . ASP C 1 89 ? 116.438 58.728 145.145 1.00 54.17 89 ASP C O 1
ATOM 13099 N N . GLY C 1 90 ? 116.336 58.597 147.390 1.00 52.59 90 GLY C N 1
ATOM 13100 C CA . GLY C 1 90 ? 115.014 59.194 147.513 1.00 51.52 90 GLY C CA 1
ATOM 13101 C C . GLY C 1 90 ? 113.862 58.339 147.011 1.00 51.00 90 GLY C C 1
ATOM 13102 O O . GLY C 1 90 ? 112.830 58.876 146.637 1.00 51.30 90 GLY C O 1
ATOM 13103 N N . LEU C 1 91 ? 114.022 57.017 147.061 1.00 51.12 91 LEU C N 1
ATOM 13104 C CA . LEU C 1 91 ? 113.073 56.022 146.506 1.00 51.01 91 LEU C CA 1
ATOM 13105 C C . LEU C 1 91 ? 112.221 55.322 147.566 1.00 51.60 91 LEU C C 1
ATOM 13106 O O . LEU C 1 91 ? 112.750 54.510 148.348 1.00 52.46 91 LEU C O 1
ATOM 13111 N N . PRO C 1 92 ? 110.905 55.603 147.595 1.00 51.62 92 PRO C N 1
ATOM 13112 C CA . PRO C 1 92 ? 110.074 55.007 148.612 1.00 51.78 92 PRO C CA 1
ATOM 13113 C C . PRO C 1 92 ? 109.687 53.537 148.311 1.00 52.44 92 PRO C C 1
ATOM 13114 O O . PRO C 1 92 ? 109.932 53.047 147.208 1.00 52.22 92 PRO C O 1
ATOM 13118 N N . PRO C 1 93 ? 109.131 52.821 149.311 1.00 52.42 93 PRO C N 1
ATOM 13119 C CA . PRO C 1 93 ? 108.559 51.497 149.114 1.00 52.33 93 PRO C CA 1
ATOM 13120 C C . PRO C 1 93 ? 107.632 51.474 147.890 1.00 52.54 93 PRO C C 1
ATOM 13121 O O . PRO C 1 93 ? 106.994 52.498 147.605 1.00 51.87 93 PRO C O 1
ATOM 13125 N N . ALA C 1 94 ? 107.570 50.335 147.190 1.00 52.48 94 ALA C N 1
ATOM 13126 C CA . ALA C 1 94 ? 106.820 50.230 145.921 1.00 53.72 94 ALA C CA 1
ATOM 13127 C C . ALA C 1 94 ? 105.772 49.128 145.870 1.00 53.88 94 ALA C C 1
ATOM 13128 O O . ALA C 1 94 ? 105.918 48.100 146.527 1.00 53.59 94 ALA C O 1
ATOM 13130 N N . VAL C 1 95 ? 104.728 49.360 145.063 1.00 54.72 95 VAL C N 1
ATOM 13131 C CA . VAL C 1 95 ? 103.677 48.356 144.767 1.00 55.27 95 VAL C CA 1
ATOM 13132 C C . VAL C 1 95 ? 103.384 48.311 143.262 1.00 56.30 95 VAL C C 1
ATOM 13133 O O . VAL C 1 95 ? 103.142 49.352 142.618 1.00 56.19 95 VAL C O 1
ATOM 13137 N N . ALA C 1 96 ? 103.432 47.108 142.703 1.00 57.13 96 ALA C N 1
ATOM 13138 C CA . ALA C 1 96 ? 103.075 46.887 141.321 1.00 58.52 96 ALA C CA 1
ATOM 13139 C C . ALA C 1 96 ? 101.650 46.367 141.277 1.00 59.50 96 ALA C C 1
ATOM 13140 O O . ALA C 1 96 ? 101.296 45.486 142.047 1.00 59.75 96 ALA C O 1
ATOM 13142 N N . LEU C 1 97 ? 100.836 46.922 140.382 1.00 61.41 97 LEU C N 1
ATOM 13143 C CA . LEU C 1 97 ? 99.431 46.486 140.221 1.00 63.72 97 LEU C CA 1
ATOM 13144 C C . LEU C 1 97 ? 99.206 45.383 139.166 1.00 65.51 97 LEU C C 1
ATOM 13145 O O . LEU C 1 97 ? 98.064 44.996 138.895 1.00 65.71 97 LEU C O 1
ATOM 13150 N N . GLN C 1 98 ? 100.300 44.876 138.594 1.00 67.92 98 GLN C N 1
ATOM 13151 C CA . GLN C 1 98 ? 100.269 43.756 137.641 1.00 70.19 98 GLN C CA 1
ATOM 13152 C C . GLN C 1 98 ? 101.402 42.794 137.979 1.00 70.76 98 GLN C C 1
ATOM 13153 O O . GLN C 1 98 ? 102.544 43.218 138.154 1.00 70.80 98 GLN C O 1
ATOM 13159 N N . GLN C 1 99 ? 101.084 41.500 138.048 1.00 71.98 99 GLN C N 1
ATOM 13160 C CA . GLN C 1 99 ? 102.081 40.439 138.273 1.00 72.92 99 GLN C CA 1
ATOM 13161 C C . GLN C 1 99 ? 103.155 40.464 137.171 1.00 72.72 99 GLN C C 1
ATOM 13162 O O . GLN C 1 99 ? 102.873 40.805 136.011 1.00 72.53 99 GLN C O 1
ATOM 13168 N N . ALA C 1 100 ? 104.387 40.127 137.549 1.00 72.77 100 ALA C N 1
ATOM 13169 C CA . ALA C 1 100 ? 105.540 40.116 136.631 1.00 72.70 100 ALA C CA 1
ATOM 13170 C C . ALA C 1 100 ? 105.320 39.143 135.480 1.00 72.62 100 ALA C C 1
ATOM 13171 O O . ALA C 1 100 ? 104.701 38.093 135.683 1.00 72.47 100 ALA C O 1
ATOM 13173 N N . ARG C 1 101 ? 105.822 39.473 134.283 1.00 72.51 101 ARG C N 1
ATOM 13174 C CA . ARG C 1 101 ? 105.659 38.555 133.136 1.00 72.47 101 ARG C CA 1
ATOM 13175 C C . ARG C 1 101 ? 106.352 37.228 133.375 1.00 72.50 101 ARG C C 1
ATOM 13176 O O . ARG C 1 101 ? 107.417 37.181 133.997 1.00 72.31 101 ARG C O 1
ATOM 13184 N N . GLY C 1 102 ? 105.713 36.164 132.897 1.00 73.00 102 GLY C N 1
ATOM 13185 C CA . GLY C 1 102 ? 106.206 34.799 133.064 1.00 73.81 102 GLY C CA 1
ATOM 13186 C C . GLY C 1 102 ? 105.575 34.070 134.236 1.00 74.61 102 GLY C C 1
ATOM 13187 O O . GLY C 1 102 ? 105.761 32.858 134.394 1.00 74.52 102 GLY C O 1
ATOM 13188 N N . THR C 1 103 ? 104.841 34.809 135.070 1.00 75.54 103 THR C N 1
ATOM 13189 C CA . THR C 1 103 ? 104.195 34.232 136.256 1.00 76.30 103 THR C CA 1
ATOM 13190 C C . THR C 1 103 ? 102.795 33.710 135.910 1.00 77.10 103 THR C C 1
ATOM 13191 O O . THR C 1 103 ? 102.053 34.355 135.150 1.00 77.00 103 THR C O 1
ATOM 13195 N N . PRO C 1 104 ? 102.435 32.531 136.457 1.00 77.72 104 PRO C N 1
ATOM 13196 C CA . PRO C 1 104 ? 101.070 32.030 136.297 1.00 78.32 104 PRO C CA 1
ATOM 13197 C C . PRO C 1 104 ? 100.025 32.988 136.882 1.00 78.77 104 PRO C C 1
ATOM 13198 O O . PRO C 1 104 ? 100.185 33.496 138.002 1.00 78.74 104 PRO C O 1
ATOM 13202 N N . THR C 1 105 ? 98.982 33.240 136.090 1.00 79.23 105 THR C N 1
ATOM 13203 C CA . THR C 1 105 ? 97.808 34.012 136.503 1.00 79.15 105 THR C CA 1
ATOM 13204 C C . THR C 1 105 ? 97.044 33.236 137.592 1.00 78.72 105 THR C C 1
ATOM 13205 O O . THR C 1 105 ? 96.364 32.253 137.289 1.00 78.74 105 THR C O 1
ATOM 13209 N N . ALA C 1 106 ? 97.168 33.671 138.849 1.00 78.23 106 ALA C N 1
ATOM 13210 C CA . ALA C 1 106 ? 96.568 32.957 140.002 1.00 77.64 106 ALA C CA 1
ATOM 13211 C C . ALA C 1 106 ? 95.052 32.815 139.885 1.00 76.93 106 ALA C C 1
ATOM 13212 O O . ALA C 1 106 ? 94.374 33.706 139.367 1.00 76.88 106 ALA C O 1
ATOM 13214 N N . ARG C 1 107 ? 94.532 31.693 140.371 1.00 76.05 107 ARG C N 1
ATOM 13215 C CA . ARG C 1 107 ? 93.118 31.367 140.186 1.00 75.26 107 ARG C CA 1
ATOM 13216 C C . ARG C 1 107 ? 92.230 32.073 141.226 1.00 74.33 107 ARG C C 1
ATOM 13217 O O . ARG C 1 107 ? 92.186 31.677 142.400 1.00 74.07 107 ARG C O 1
ATOM 13225 N N . SER C 1 108 ? 91.529 33.118 140.777 1.00 72.87 108 SER C N 1
ATOM 13226 C CA . SER C 1 108 ? 90.727 33.969 141.653 1.00 71.50 108 SER C CA 1
ATOM 13227 C C . SER C 1 108 ? 89.422 34.442 140.995 1.00 70.34 108 SER C C 1
ATOM 13228 O O . SER C 1 108 ? 89.130 34.093 139.846 1.00 70.14 108 SER C O 1
ATOM 13231 N N . SER C 1 109 ? 88.651 35.229 141.753 1.00 68.62 109 SER C N 1
ATOM 13232 C CA . SER C 1 109 ? 87.382 35.819 141.320 1.00 66.89 109 SER C CA 1
ATOM 13233 C C . SER C 1 109 ? 87.403 37.347 141.478 1.00 65.91 109 SER C C 1
ATOM 13234 O O . SER C 1 109 ? 88.211 37.880 142.238 1.00 65.50 109 SER C O 1
ATOM 13237 N N . VAL C 1 110 ? 86.519 38.038 140.757 1.00 64.89 110 VAL C N 1
ATOM 13238 C CA . VAL C 1 110 ? 86.332 39.496 140.889 1.00 64.07 110 VAL C CA 1
ATOM 13239 C C . VAL C 1 110 ? 85.970 39.909 142.338 1.00 64.06 110 VAL C C 1
ATOM 13240 O O . VAL C 1 110 ? 86.636 40.762 142.940 1.00 63.74 110 VAL C O 1
ATOM 13244 N N . GLY C 1 111 ? 84.939 39.275 142.898 1.00 63.91 111 GLY C N 1
ATOM 13245 C CA . GLY C 1 111 ? 84.513 39.525 144.270 1.00 63.83 111 GLY C CA 1
ATOM 13246 C C . GLY C 1 111 ? 85.585 39.414 145.342 1.00 64.05 111 GLY C C 1
ATOM 13247 O O . GLY C 1 111 ? 85.477 40.059 146.394 1.00 64.40 111 GLY C O 1
ATOM 13248 N N . SER C 1 112 ? 86.622 38.609 145.092 1.00 63.70 112 SER C N 1
ATOM 13249 C CA . SER C 1 112 ? 87.657 38.367 146.104 1.00 63.19 112 SER C CA 1
ATOM 13250 C C . SER C 1 112 ? 88.813 39.347 145.948 1.00 62.55 112 SER C C 1
ATOM 13251 O O . SER C 1 112 ? 89.353 39.844 146.938 1.00 62.85 112 SER C O 1
ATOM 13254 N N . VAL C 1 113 ? 89.181 39.614 144.698 1.00 61.75 113 VAL C N 1
ATOM 13255 C CA . VAL C 1 113 ? 90.171 40.639 144.343 1.00 60.64 113 VAL C CA 1
ATOM 13256 C C . VAL C 1 113 ? 89.787 42.008 144.930 1.00 60.23 113 VAL C C 1
ATOM 13257 O O . VAL C 1 113 ? 90.618 42.695 145.530 1.00 60.15 113 VAL C O 1
ATOM 13261 N N . THR C 1 114 ? 88.516 42.376 144.779 1.00 59.78 114 THR C N 1
ATOM 13262 C CA . THR C 1 114 ? 88.018 43.686 145.192 1.00 58.95 114 THR C CA 1
ATOM 13263 C C . THR C 1 114 ? 87.670 43.766 146.677 1.00 58.66 114 THR C C 1
ATOM 13264 O O . THR C 1 114 ? 87.270 44.830 147.156 1.00 58.59 114 THR C O 1
ATOM 13268 N N . THR C 1 115 ? 87.847 42.646 147.387 1.00 58.25 115 THR C N 1
ATOM 13269 C CA . THR C 1 115 ? 87.537 42.478 148.824 1.00 58.03 115 THR C CA 1
ATOM 13270 C C . THR C 1 115 ? 86.039 42.378 149.099 1.00 57.61 115 THR C C 1
ATOM 13271 O O . THR C 1 115 ? 85.628 42.228 150.252 1.00 57.57 115 THR C O 1
ATOM 13275 N N . LEU C 1 116 ? 85.229 42.463 148.046 1.00 57.21 116 LEU C N 1
ATOM 13276 C CA . LEU C 1 116 ? 83.780 42.646 148.205 1.00 56.71 116 LEU C CA 1
ATOM 13277 C C . LEU C 1 116 ? 83.018 41.398 148.644 1.00 56.52 116 LEU C C 1
ATOM 13278 O O . LEU C 1 116 ? 81.989 41.512 149.312 1.00 56.50 116 LEU C O 1
ATOM 13283 N N . SER C 1 117 ? 83.526 40.221 148.276 1.00 56.37 117 SER C N 1
ATOM 13284 C CA . SER C 1 117 ? 82.931 38.946 148.684 1.00 56.28 117 SER C CA 1
ATOM 13285 C C . SER C 1 117 ? 83.014 38.714 150.183 1.00 56.34 117 SER C C 1
ATOM 13286 O O . SER C 1 117 ? 82.089 38.162 150.771 1.00 56.28 117 SER C O 1
ATOM 13289 N N . ASN C 1 118 ? 84.124 39.138 150.794 1.00 56.50 118 ASN C N 1
ATOM 13290 C CA . ASN C 1 118 ? 84.276 39.106 152.251 1.00 56.37 118 ASN C CA 1
ATOM 13291 C C . ASN C 1 118 ? 83.139 39.890 152.916 1.00 56.22 118 ASN C C 1
ATOM 13292 O O . ASN C 1 118 ? 82.494 39.392 153.844 1.00 56.19 118 ASN C O 1
ATOM 13297 N N . LEU C 1 119 ? 82.874 41.093 152.405 1.00 55.93 119 LEU C N 1
ATOM 13298 C CA . LEU C 1 119 ? 81.961 42.032 153.064 1.00 55.67 119 LEU C CA 1
ATOM 13299 C C . LEU C 1 119 ? 80.480 41.699 152.879 1.00 55.66 119 LEU C C 1
ATOM 13300 O O . LEU C 1 119 ? 79.641 42.207 153.629 1.00 55.84 119 LEU C O 1
ATOM 13305 N N . LEU C 1 120 ? 80.153 40.850 151.902 1.00 55.64 120 LEU C N 1
ATOM 13306 C CA . LEU C 1 120 ? 78.767 40.367 151.777 1.00 55.79 120 LEU C CA 1
ATOM 13307 C C . LEU C 1 120 ? 78.490 39.039 152.497 1.00 55.57 120 LEU C C 1
ATOM 13308 O O . LEU C 1 120 ? 77.365 38.790 152.918 1.00 55.52 120 LEU C O 1
ATOM 13313 N N . ARG C 1 121 ? 79.517 38.205 152.643 1.00 55.60 121 ARG C N 1
ATOM 13314 C CA . ARG C 1 121 ? 79.468 37.043 153.539 1.00 55.54 121 ARG C CA 1
ATOM 13315 C C . ARG C 1 121 ? 79.224 37.542 154.959 1.00 55.40 121 ARG C C 1
ATOM 13316 O O . ARG C 1 121 ? 78.603 36.870 155.776 1.00 55.28 121 ARG C O 1
ATOM 13324 N N . MET C 1 122 ? 79.765 38.724 155.234 1.00 55.37 122 MET C N 1
ATOM 13325 C CA . MET C 1 122 ? 79.690 39.378 156.521 1.00 55.05 122 MET C CA 1
ATOM 13326 C C . MET C 1 122 ? 78.297 39.973 156.666 1.00 54.46 122 MET C C 1
ATOM 13327 O O . MET C 1 122 ? 77.671 39.871 157.724 1.00 54.22 122 MET C O 1
ATOM 13332 N N . LEU C 1 123 ? 77.821 40.591 155.586 1.00 53.91 123 LEU C N 1
ATOM 13333 C CA . LEU C 1 123 ? 76.457 41.108 155.515 1.00 53.39 123 LEU C CA 1
ATOM 13334 C C . LEU C 1 123 ? 75.407 40.010 155.717 1.00 53.17 123 LEU C C 1
ATOM 13335 O O . LEU C 1 123 ? 74.451 40.203 156.465 1.00 53.16 123 LEU C O 1
ATOM 13340 N N . TYR C 1 124 ? 75.582 38.867 155.054 1.00 53.01 124 TYR C N 1
ATOM 13341 C CA . TYR C 1 124 ? 74.693 37.711 155.253 1.00 52.78 124 TYR C CA 1
ATOM 13342 C C . TYR C 1 124 ? 74.795 37.128 156.667 1.00 53.25 124 TYR C C 1
ATOM 13343 O O . TYR C 1 124 ? 73.822 36.571 157.185 1.00 53.30 124 TYR C O 1
ATOM 13352 N N . SER C 1 125 ? 75.968 37.267 157.287 1.00 53.83 125 SER C N 1
ATOM 13353 C CA . SER C 1 125 ? 76.221 36.753 158.641 1.00 54.56 125 SER C CA 1
ATOM 13354 C C . SER C 1 125 ? 75.327 37.402 159.703 1.00 55.01 125 SER C C 1
ATOM 13355 O O . SER C 1 125 ? 74.642 36.695 160.443 1.00 55.09 125 SER C O 1
ATOM 13358 N N . ARG C 1 126 ? 75.336 38.738 159.756 1.00 55.62 126 ARG C N 1
ATOM 13359 C CA . ARG C 1 126 ? 74.602 39.521 160.767 1.00 56.26 126 ARG C CA 1
ATOM 13360 C C . ARG C 1 126 ? 73.167 39.884 160.368 1.00 56.32 126 ARG C C 1
ATOM 13361 O O . ARG C 1 126 ? 72.211 39.550 161.082 1.00 56.40 126 ARG C O 1
ATOM 13369 N N . ALA C 1 127 ? 73.029 40.581 159.242 1.00 56.32 127 ALA C N 1
ATOM 13370 C CA . ALA C 1 127 ? 71.728 40.826 158.636 1.00 56.38 127 ALA C CA 1
ATOM 13371 C C . ALA C 1 127 ? 71.324 39.595 157.827 1.00 56.51 127 ALA C C 1
ATOM 13372 O O . ALA C 1 127 ? 72.050 38.587 157.793 1.00 56.50 127 ALA C O 1
ATOM 13374 N N . GLY C 1 128 ? 70.167 39.668 157.172 1.00 56.62 128 GLY C N 1
ATOM 13375 C CA . GLY C 1 128 ? 69.731 38.553 156.336 1.00 56.72 128 GLY C CA 1
ATOM 13376 C C . GLY C 1 128 ? 68.518 37.857 156.918 1.00 56.74 128 GLY C C 1
ATOM 13377 O O . GLY C 1 128 ? 68.212 37.988 158.138 1.00 56.91 128 GLY C O 1
ATOM 13378 N N . ASP C 1 129 ? 67.825 37.119 156.036 1.00 56.73 129 ASP C N 1
ATOM 13379 C CA . ASP C 1 129 ? 66.587 36.455 156.425 1.00 56.74 129 ASP C CA 1
ATOM 13380 C C . ASP C 1 129 ? 66.812 34.957 156.630 1.00 56.83 129 ASP C C 1
ATOM 13381 O O . ASP C 1 129 ? 66.873 34.172 155.668 1.00 56.48 129 ASP C O 1
ATOM 13386 N N . TYR C 1 130 ? 66.958 34.595 157.908 1.00 57.04 130 TYR C N 1
ATOM 13387 C CA . TYR C 1 130 ? 67.138 33.216 158.332 1.00 57.40 130 TYR C CA 1
ATOM 13388 C C . TYR C 1 130 ? 65.790 32.510 158.291 1.00 57.87 130 TYR C C 1
ATOM 13389 O O . TYR C 1 130 ? 64.758 33.166 158.415 1.00 57.93 130 TYR C O 1
ATOM 13398 N N . PRO C 1 131 ? 65.785 31.175 158.083 1.00 58.44 131 PRO C N 1
ATOM 13399 C CA . PRO C 1 131 ? 64.529 30.439 158.243 1.00 58.89 131 PRO C CA 1
ATOM 13400 C C . PRO C 1 131 ? 63.989 30.594 159.671 1.00 59.52 131 PRO C C 1
ATOM 13401 O O . PRO C 1 131 ? 64.775 30.641 160.623 1.00 59.59 131 PRO C O 1
ATOM 13405 N N . PRO C 1 132 ? 62.656 30.703 159.820 1.00 60.00 132 PRO C N 1
ATOM 13406 C CA . PRO C 1 132 ? 62.051 30.883 161.140 1.00 60.45 132 PRO C CA 1
ATOM 13407 C C . PRO C 1 132 ? 62.697 30.011 162.224 1.00 60.79 132 PRO C C 1
ATOM 13408 O O . PRO C 1 132 ? 62.908 28.796 161.998 1.00 60.75 132 PRO C O 1
ATOM 13412 N N . GLY C 1 133 ? 63.025 30.655 163.372 1.00 61.19 133 GLY C N 1
ATOM 13413 C CA . GLY C 1 133 ? 63.557 29.976 164.561 1.00 61.58 133 GLY C CA 1
ATOM 13414 C C . GLY C 1 133 ? 64.791 29.113 164.348 1.00 61.88 133 GLY C C 1
ATOM 13415 O O . GLY C 1 133 ? 64.901 28.038 164.960 1.00 62.08 133 GLY C O 1
ATOM 13416 N N . GLN C 1 134 ? 65.727 29.582 163.496 1.00 62.07 134 GLN C N 1
ATOM 13417 C CA . GLN C 1 134 ? 66.927 28.796 163.182 1.00 62.32 134 GLN C CA 1
ATOM 13418 C C . GLN C 1 134 ? 68.253 29.486 163.631 1.00 62.50 134 GLN C C 1
ATOM 13419 O O . GLN C 1 134 ? 68.297 30.635 163.844 1.00 62.51 134 GLN C O 1
ATOM 13425 N N . GLY C 1 135 ? 69.472 28.373 163.325 1.00 62.63 135 GLY C N 1
ATOM 13426 C CA . GLY C 1 135 ? 70.817 28.624 163.947 1.00 62.79 135 GLY C CA 1
ATOM 13427 C C . GLY C 1 135 ? 71.549 29.780 163.207 1.00 62.90 135 GLY C C 1
ATOM 13428 O O . GLY C 1 135 ? 71.200 30.182 162.032 1.00 62.88 135 GLY C O 1
ATOM 13429 N N . ILE C 1 136 ? 72.573 30.303 163.899 1.00 63.07 136 ILE C N 1
ATOM 13430 C CA . ILE C 1 136 ? 73.390 31.406 163.370 1.00 63.19 136 ILE C CA 1
ATOM 13431 C C . ILE C 1 136 ? 74.479 30.853 162.445 1.00 63.51 136 ILE C C 1
ATOM 13432 O O . ILE C 1 136 ? 75.068 29.802 162.720 1.00 63.64 136 ILE C O 1
ATOM 13437 N N . VAL C 1 137 ? 74.713 31.543 161.330 1.00 63.74 137 VAL C N 1
ATOM 13438 C CA . VAL C 1 137 ? 75.842 31.235 160.453 1.00 63.86 137 VAL C CA 1
ATOM 13439 C C . VAL C 1 137 ? 76.693 32.492 160.332 1.00 63.99 137 VAL C C 1
ATOM 13440 O O . VAL C 1 137 ? 76.243 33.499 159.783 1.00 64.05 137 VAL C O 1
ATOM 13444 N N . TYR C 1 138 ? 77.910 32.441 160.866 1.00 64.20 138 TYR C N 1
ATOM 13445 C CA . TYR C 1 138 ? 78.808 33.595 160.814 1.00 64.48 138 TYR C CA 1
ATOM 13446 C C . TYR C 1 138 ? 79.643 33.620 159.536 1.00 64.42 138 TYR C C 1
ATOM 13447 O O . TYR C 1 138 ? 79.571 32.695 158.719 1.00 64.39 138 TYR C O 1
ATOM 13456 N N . ALA C 1 139 ? 80.414 34.695 159.365 1.00 64.36 139 ALA C N 1
ATOM 13457 C CA . ALA C 1 139 ? 81.290 34.856 158.204 1.00 64.21 139 ALA C CA 1
ATOM 13458 C C . ALA C 1 139 ? 82.260 33.688 158.112 1.00 64.14 139 ALA C C 1
ATOM 13459 O O . ALA C 1 139 ? 82.615 33.087 159.132 1.00 64.27 139 ALA C O 1
ATOM 13461 N N . GLU C 1 140 ? 82.674 33.370 156.887 1.00 63.93 140 GLU C N 1
ATOM 13462 C CA . GLU C 1 140 ? 83.513 32.201 156.599 1.00 63.85 140 GLU C CA 1
ATOM 13463 C C . GLU C 1 140 ? 82.703 30.899 156.568 1.00 63.46 140 GLU C C 1
ATOM 13464 O O . GLU C 1 140 ? 83.153 29.891 156.013 1.00 63.45 140 GLU C O 1
ATOM 13470 N N . GLY C 1 141 ? 81.502 30.937 157.141 1.00 62.88 141 GLY C N 1
ATOM 13471 C CA . GLY C 1 141 ? 80.512 29.889 156.916 1.00 62.44 141 GLY C CA 1
ATOM 13472 C C . GLY C 1 141 ? 79.802 30.112 155.592 1.00 62.10 141 GLY C C 1
ATOM 13473 O O . GLY C 1 141 ? 78.866 29.392 155.241 1.00 62.01 141 GLY C O 1
ATOM 13474 N N . PHE C 1 142 ? 80.258 31.126 154.861 1.00 61.90 142 PHE C N 1
ATOM 13475 C CA . PHE C 1 142 ? 79.680 31.519 153.581 1.00 61.66 142 PHE C CA 1
ATOM 13476 C C . PHE C 1 142 ? 80.711 31.438 152.449 1.00 61.90 142 PHE C C 1
ATOM 13477 O O . PHE C 1 142 ? 80.410 31.758 151.299 1.00 61.79 142 PHE C O 1
ATOM 13485 N N . SER C 1 143 ? 81.924 31.010 152.792 1.00 62.28 143 SER C N 1
ATOM 13486 C CA . SER C 1 143 ? 82.998 30.793 151.826 1.00 62.66 143 SER C CA 1
ATOM 13487 C C . SER C 1 143 ? 83.079 29.305 151.487 1.00 63.12 143 SER C C 1
ATOM 13488 O O . SER C 1 143 ? 82.965 28.465 152.382 1.00 63.03 143 SER C O 1
ATOM 13491 N N . PRO C 1 144 ? 83.263 28.968 150.194 1.00 63.68 144 PRO C N 1
ATOM 13492 C CA . PRO C 1 144 ? 83.493 27.565 149.859 1.00 63.99 144 PRO C CA 1
ATOM 13493 C C . PRO C 1 144 ? 84.950 27.140 150.103 1.00 64.55 144 PRO C C 1
ATOM 13494 O O . PRO C 1 144 ? 85.265 25.956 150.000 1.00 64.67 144 PRO C O 1
ATOM 13498 N N . ASN C 1 145 ? 85.818 28.094 150.440 1.00 65.15 145 ASN C N 1
ATOM 13499 C CA . ASN C 1 145 ? 87.245 27.822 150.638 1.00 65.71 145 ASN C CA 1
ATOM 13500 C C . ASN C 1 145 ? 87.655 27.690 152.110 1.00 66.11 145 ASN C C 1
ATOM 13501 O O . ASN C 1 145 ? 88.782 27.285 152.417 1.00 66.19 145 ASN C O 1
ATOM 13506 N N . THR C 1 146 ? 86.731 28.037 153.007 1.00 66.53 146 THR C N 1
ATOM 13507 C CA . THR C 1 146 ? 86.891 27.837 154.450 1.00 66.84 146 THR C CA 1
ATOM 13508 C C . THR C 1 146 ? 86.042 26.621 154.868 1.00 66.92 146 THR C C 1
ATOM 13509 O O . THR C 1 146 ? 84.849 26.576 154.549 1.00 67.07 146 THR C O 1
ATOM 13513 N N . PRO C 1 147 ? 86.652 25.637 155.575 1.00 66.93 147 PRO C N 1
ATOM 13514 C CA . PRO C 1 147 ? 85.983 24.396 156.028 1.00 66.70 147 PRO C CA 1
ATOM 13515 C C . PRO C 1 147 ? 84.814 24.585 157.018 1.00 66.46 147 PRO C C 1
ATOM 13516 O O . PRO C 1 147 ? 84.519 23.686 157.812 1.00 66.36 147 PRO C O 1
ATOM 13520 N N . GLU C 1 148 ? 84.157 25.739 156.967 1.00 66.11 148 GLU C N 1
ATOM 13521 C CA . GLU C 1 148 ? 82.967 25.972 157.768 1.00 65.91 148 GLU C CA 1
ATOM 13522 C C . GLU C 1 148 ? 81.749 26.223 156.872 1.00 65.71 148 GLU C C 1
ATOM 13523 O O . GLU C 1 148 ? 80.626 26.351 157.371 1.00 65.73 148 GLU C O 1
ATOM 13529 N N . GLY C 1 149 ? 81.967 26.268 155.556 1.00 65.39 149 GLY C N 1
ATOM 13530 C CA . GLY C 1 149 ? 80.922 26.691 154.622 1.00 65.06 149 GLY C CA 1
ATOM 13531 C C . GLY C 1 149 ? 80.552 25.791 153.457 1.00 64.92 149 GLY C C 1
ATOM 13532 O O . GLY C 1 149 ? 79.456 25.921 152.914 1.00 64.67 149 GLY C O 1
ATOM 13533 N N . ALA C 1 150 ? 81.455 24.886 153.070 1.00 65.08 150 ALA C N 1
ATOM 13534 C CA . ALA C 1 150 ? 81.280 24.046 151.868 1.00 65.11 150 ALA C CA 1
ATOM 13535 C C . ALA C 1 150 ? 80.529 22.748 152.141 1.00 65.35 150 ALA C C 1
ATOM 13536 O O . ALA C 1 150 ? 80.648 22.182 153.231 1.00 65.69 150 ALA C O 1
ATOM 13538 N N . CYS C 1 151 ? 79.765 22.273 151.152 1.00 65.58 151 CYS C N 1
ATOM 13539 C CA . CYS C 1 151 ? 78.956 21.058 151.328 1.00 65.93 151 CYS C CA 1
ATOM 13540 C C . CYS C 1 151 ? 79.843 19.817 151.412 1.00 66.27 151 CYS C C 1
ATOM 13541 O O . CYS C 1 151 ? 80.888 19.766 150.759 1.00 66.42 151 CYS C O 1
ATOM 13544 N N . PRO C 1 152 ? 79.449 18.837 152.248 1.00 66.67 152 PRO C N 1
ATOM 13545 C CA . PRO C 1 152 ? 80.201 17.592 152.457 1.00 66.88 152 PRO C CA 1
ATOM 13546 C C . PRO C 1 152 ? 80.607 16.854 151.179 1.00 67.11 152 PRO C C 1
ATOM 13547 O O . PRO C 1 152 ? 81.743 16.381 151.089 1.00 67.23 152 PRO C O 1
ATOM 13551 N N . GLU C 1 153 ? 79.698 16.778 150.205 1.00 67.20 153 GLU C N 1
ATOM 13552 C CA . GLU C 1 153 ? 79.886 15.957 149.002 1.00 67.37 153 GLU C CA 1
ATOM 13553 C C . GLU C 1 153 ? 81.054 16.366 148.092 1.00 67.25 153 GLU C C 1
ATOM 13554 O O . GLU C 1 153 ? 82.001 15.598 147.906 1.00 67.21 153 GLU C O 1
ATOM 13560 N N . CYS C 1 154 ? 80.974 17.575 147.538 1.00 67.09 154 CYS C N 1
ATOM 13561 C CA . CYS C 1 154 ? 81.962 18.082 146.581 1.00 66.97 154 CYS C CA 1
ATOM 13562 C C . CYS C 1 154 ? 83.125 18.828 147.247 1.00 67.17 154 CYS C C 1
ATOM 13563 O O . CYS C 1 154 ? 83.968 19.415 146.559 1.00 67.03 154 CYS C O 1
ATOM 13566 N N . HIS C 1 155 ? 83.154 18.795 148.583 1.00 67.40 155 HIS C N 1
ATOM 13567 C CA . HIS C 1 155 ? 84.138 19.514 149.415 1.00 67.59 155 HIS C CA 1
ATOM 13568 C C . HIS C 1 155 ? 84.088 21.034 149.219 1.00 67.41 155 HIS C C 1
ATOM 13569 O O . HIS C 1 155 ? 84.900 21.765 149.792 1.00 67.57 155 HIS C O 1
ATOM 13576 N N . GLY C 1 156 ? 83.133 21.498 148.412 1.00 67.09 156 GLY C N 1
ATOM 13577 C CA . GLY C 1 156 ? 82.994 22.915 148.086 1.00 66.50 156 GLY C CA 1
ATOM 13578 C C . GLY C 1 156 ? 83.443 23.281 146.684 1.00 66.27 156 GLY C C 1
ATOM 13579 O O . GLY C 1 156 ? 83.953 24.384 146.463 1.00 66.09 156 GLY C O 1
ATOM 13580 N N . LEU C 1 157 ? 83.247 22.353 145.742 1.00 65.97 157 LEU C N 1
ATOM 13581 C CA . LEU C 1 157 ? 83.588 22.555 144.324 1.00 65.58 157 LEU C CA 1
ATOM 13582 C C . LEU C 1 157 ? 82.364 22.625 143.405 1.00 65.16 157 LEU C C 1
ATOM 13583 O O . LEU C 1 157 ? 82.481 23.009 142.238 1.00 64.97 157 LEU C O 1
ATOM 13588 N N . GLY C 1 158 ? 81.203 22.238 143.925 1.00 64.72 158 GLY C N 1
ATOM 13589 C CA . GLY C 1 158 ? 79.978 22.200 143.133 1.00 64.47 158 GLY C CA 1
ATOM 13590 C C . GLY C 1 158 ? 79.856 20.970 142.246 1.00 64.35 158 GLY C C 1
ATOM 13591 O O . GLY C 1 158 ? 78.843 20.796 141.559 1.00 64.25 158 GLY C O 1
ATOM 13592 N N . ARG C 1 159 ? 80.886 20.119 142.257 1.00 64.20 159 ARG C N 1
ATOM 13593 C CA . ARG C 1 159 ? 80.924 18.923 141.409 1.00 64.22 159 ARG C CA 1
ATOM 13594 C C . ARG C 1 159 ? 81.568 17.713 142.078 1.00 64.09 159 ARG C C 1
ATOM 13595 O O . ARG C 1 159 ? 82.618 17.831 142.721 1.00 64.10 159 ARG C O 1
ATOM 13603 N N . VAL C 1 160 ? 80.932 16.553 141.905 1.00 64.02 160 VAL C N 1
ATOM 13604 C CA . VAL C 1 160 ? 81.515 15.265 142.289 1.00 63.93 160 VAL C CA 1
ATOM 13605 C C . VAL C 1 160 ? 82.283 14.703 141.088 1.00 64.06 160 VAL C C 1
ATOM 13606 O O . VAL C 1 160 ? 81.819 14.780 139.944 1.00 64.09 160 VAL C O 1
ATOM 13610 N N . TYR C 1 161 ? 83.467 14.160 141.347 1.00 64.10 161 TYR C N 1
ATOM 13611 C CA . TYR C 1 161 ? 84.302 13.618 140.280 1.00 64.11 161 TYR C CA 1
ATOM 13612 C C . TYR C 1 161 ? 84.591 12.133 140.485 1.00 63.46 161 TYR C C 1
ATOM 13613 O O . TYR C 1 161 ? 84.679 11.658 141.621 1.00 63.46 161 TYR C O 1
ATOM 13622 N N . THR C 1 162 ? 84.721 11.405 139.380 1.00 62.70 162 THR C N 1
ATOM 13623 C CA . THR C 1 162 ? 84.963 9.961 139.429 1.00 61.95 162 THR C CA 1
ATOM 13624 C C . THR C 1 162 ? 85.987 9.483 138.386 1.00 61.39 162 THR C C 1
ATOM 13625 O O . THR C 1 162 ? 86.161 10.094 137.325 1.00 61.22 162 THR C O 1
ATOM 13629 N N . VAL C 1 163 ? 86.662 8.383 138.710 1.00 60.63 163 VAL C N 1
ATOM 13630 C CA . VAL C 1 163 ? 87.542 7.702 137.772 1.00 59.79 163 VAL C CA 1
ATOM 13631 C C . VAL C 1 163 ? 87.048 6.280 137.507 1.00 59.46 163 VAL C C 1
ATOM 13632 O O . VAL C 1 163 ? 86.793 5.519 138.441 1.00 59.06 163 VAL C O 1
ATOM 13636 N N . THR C 1 164 ? 86.893 5.947 136.226 1.00 59.22 164 THR C N 1
ATOM 13637 C CA . THR C 1 164 ? 86.471 4.606 135.795 1.00 59.15 164 THR C CA 1
ATOM 13638 C C . THR C 1 164 ? 87.544 3.970 134.906 1.00 59.09 164 THR C C 1
ATOM 13639 O O . THR C 1 164 ? 88.669 4.470 134.840 1.00 59.04 164 THR C O 1
ATOM 13643 N N . GLU C 1 165 ? 87.200 2.872 134.231 1.00 59.02 165 GLU C N 1
ATOM 13644 C CA . GLU C 1 165 ? 88.124 2.235 133.292 1.00 58.98 165 GLU C CA 1
ATOM 13645 C C . GLU C 1 165 ? 88.162 2.943 131.934 1.00 58.62 165 GLU C C 1
ATOM 13646 O O . GLU C 1 165 ? 89.230 3.106 131.361 1.00 58.62 165 GLU C O 1
ATOM 13652 N N . ASP C 1 166 ? 86.999 3.364 131.437 1.00 58.39 166 ASP C N 1
ATOM 13653 C CA . ASP C 1 166 ? 86.879 4.004 130.120 1.00 58.05 166 ASP C CA 1
ATOM 13654 C C . ASP C 1 166 ? 87.405 5.435 130.128 1.00 57.55 166 ASP C C 1
ATOM 13655 O O . ASP C 1 166 ? 87.816 5.967 129.088 1.00 57.37 166 ASP C O 1
ATOM 13660 N N . SER C 1 167 ? 87.378 6.051 131.306 1.00 56.96 167 SER C N 1
ATOM 13661 C CA . SER C 1 167 ? 87.932 7.389 131.491 1.00 56.29 167 SER C CA 1
ATOM 13662 C C . SER C 1 167 ? 89.460 7.359 131.664 1.00 55.68 167 SER C C 1
ATOM 13663 O O . SER C 1 167 ? 90.160 8.256 131.180 1.00 55.40 167 SER C O 1
ATOM 13666 N N . MET C 1 168 ? 89.966 6.324 132.337 1.00 55.12 168 MET C N 1
ATOM 13667 C CA . MET C 1 168 ? 91.410 6.183 132.593 1.00 54.80 168 MET C CA 1
ATOM 13668 C C . MET C 1 168 ? 92.184 5.385 131.509 1.00 54.55 168 MET C C 1
ATOM 13669 O O . MET C 1 168 ? 93.411 5.528 131.385 1.00 54.45 168 MET C O 1
ATOM 13674 N N . VAL C 1 169 ? 91.464 4.545 130.759 1.00 53.96 169 VAL C N 1
ATOM 13675 C CA . VAL C 1 169 ? 92.004 3.801 129.613 1.00 53.75 169 VAL C CA 1
ATOM 13676 C C . VAL C 1 169 ? 91.070 3.945 128.391 1.00 53.59 169 VAL C C 1
ATOM 13677 O O . VAL C 1 169 ? 90.295 3.035 128.096 1.00 53.36 169 VAL C O 1
ATOM 13681 N N . PRO C 1 170 ? 91.132 5.103 127.690 1.00 53.60 170 PRO C N 1
ATOM 13682 C CA . PRO C 1 170 ? 90.263 5.423 126.533 1.00 53.71 170 PRO C CA 1
ATOM 13683 C C . PRO C 1 170 ? 90.446 4.529 125.295 1.00 53.62 170 PRO C C 1
ATOM 13684 O O . PRO C 1 170 ? 89.511 4.364 124.508 1.00 53.66 170 PRO C O 1
ATOM 13688 N N . ASP C 1 171 ? 91.648 3.987 125.118 1.00 53.56 171 ASP C N 1
ATOM 13689 C CA . ASP C 1 171 ? 91.922 3.018 124.063 1.00 53.49 171 ASP C CA 1
ATOM 13690 C C . ASP C 1 171 ? 92.502 1.736 124.689 1.00 53.09 171 ASP C C 1
ATOM 13691 O O . ASP C 1 171 ? 93.707 1.671 124.994 1.00 53.09 171 ASP C O 1
ATOM 13696 N N . PRO C 1 172 ? 91.638 0.720 124.905 1.00 52.75 172 PRO C N 1
ATOM 13697 C CA . PRO C 1 172 ? 92.039 -0.573 125.478 1.00 52.19 172 PRO C CA 1
ATOM 13698 C C . PRO C 1 172 ? 92.728 -1.521 124.484 1.00 51.62 172 PRO C C 1
ATOM 13699 O O . PRO C 1 172 ? 93.097 -2.642 124.862 1.00 51.41 172 PRO C O 1
ATOM 13703 N N . SER C 1 173 ? 92.900 -1.065 123.236 1.00 51.06 173 SER C N 1
ATOM 13704 C CA . SER C 1 173 ? 93.673 -1.780 122.198 1.00 50.42 173 SER C CA 1
ATOM 13705 C C . SER C 1 173 ? 95.185 -1.605 122.384 1.00 49.85 173 SER C C 1
ATOM 13706 O O . SER C 1 173 ? 95.990 -2.362 121.831 1.00 49.56 173 SER C O 1
ATOM 13709 N N . LEU C 1 174 ? 95.544 -0.595 123.169 1.00 49.30 174 LEU C N 1
ATOM 13710 C CA . LEU C 1 174 ? 96.919 -0.279 123.499 1.00 48.98 174 LEU C CA 1
ATOM 13711 C C . LEU C 1 174 ? 97.537 -1.210 124.531 1.00 49.17 174 LEU C C 1
ATOM 13712 O O . LEU C 1 174 ? 96.856 -1.891 125.293 1.00 49.66 174 LEU C O 1
ATOM 13717 N N . THR C 1 175 ? 98.855 -1.191 124.537 1.00 49.49 175 THR C N 1
ATOM 13718 C CA . THR C 1 175 ? 99.717 -2.003 125.353 1.00 49.68 175 THR C CA 1
ATOM 13719 C C . THR C 1 175 ? 100.144 -1.114 126.522 1.00 50.03 175 THR C C 1
ATOM 13720 O O . THR C 1 175 ? 100.240 0.103 126.355 1.00 50.04 175 THR C O 1
ATOM 13724 N N . ILE C 1 176 ? 100.375 -1.702 127.703 1.00 49.84 176 ILE C N 1
ATOM 13725 C CA . ILE C 1 176 ? 100.867 -0.928 128.865 1.00 49.47 176 ILE C CA 1
ATOM 13726 C C . ILE C 1 176 ? 102.177 -0.191 128.547 1.00 49.36 176 ILE C C 1
ATOM 13727 O O . ILE C 1 176 ? 102.382 0.935 128.998 1.00 49.58 176 ILE C O 1
ATOM 13732 N N . ARG C 1 177 ? 103.047 -0.806 127.750 1.00 49.50 177 ARG C N 1
ATOM 13733 C CA . ARG C 1 177 ? 104.242 -0.114 127.263 1.00 49.21 177 ARG C CA 1
ATOM 13734 C C . ARG C 1 177 ? 103.907 1.024 126.278 1.00 49.14 177 ARG C C 1
ATOM 13735 O O . ARG C 1 177 ? 104.626 2.026 126.219 1.00 48.98 177 ARG C O 1
ATOM 13743 N N . GLU C 1 178 ? 102.811 0.868 125.528 1.00 49.30 178 GLU C N 1
ATOM 13744 C CA . GLU C 1 178 ? 102.327 1.897 124.586 1.00 49.58 178 GLU C CA 1
ATOM 13745 C C . GLU C 1 178 ? 101.441 2.911 125.316 1.00 49.83 178 GLU C C 1
ATOM 13746 O O . GLU C 1 178 ? 100.708 3.677 124.686 1.00 49.55 178 GLU C O 1
ATOM 13752 N N . ARG C 1 179 ? 101.503 2.863 126.651 1.00 50.27 179 ARG C N 1
ATOM 13753 C CA . ARG C 1 179 ? 100.828 3.784 127.573 1.00 50.21 179 ARG C CA 1
ATOM 13754 C C . ARG C 1 179 ? 99.299 3.687 127.632 1.00 50.53 179 ARG C C 1
ATOM 13755 O O . ARG C 1 179 ? 98.627 4.712 127.628 1.00 50.51 179 ARG C O 1
ATOM 13763 N N . ALA C 1 180 ? 98.764 2.465 127.754 1.00 50.55 180 ALA C N 1
ATOM 13764 C CA . ALA C 1 180 ? 97.310 2.243 127.757 1.00 50.86 180 ALA C CA 1
ATOM 13765 C C . ALA C 1 180 ? 96.607 3.008 128.878 1.00 51.49 180 ALA C C 1
ATOM 13766 O O . ALA C 1 180 ? 95.530 3.592 128.681 1.00 51.54 180 ALA C O 1
ATOM 13768 N N . VAL C 1 181 ? 97.219 2.998 130.056 1.00 51.86 181 VAL C N 1
ATOM 13769 C CA . VAL C 1 181 ? 96.714 3.774 131.173 1.00 51.85 181 VAL C CA 1
ATOM 13770 C C . VAL C 1 181 ? 97.331 5.175 131.050 1.00 52.03 181 VAL C C 1
ATOM 13771 O O . VAL C 1 181 ? 98.407 5.479 131.577 1.00 51.81 181 VAL C O 1
ATOM 13775 N N . ALA C 1 182 ? 96.632 5.992 130.262 1.00 52.33 182 ALA C N 1
ATOM 13776 C CA . ALA C 1 182 ? 97.038 7.347 129.909 1.00 52.48 182 ALA C CA 1
ATOM 13777 C C . ALA C 1 182 ? 96.903 8.262 131.128 1.00 53.10 182 ALA C C 1
ATOM 13778 O O . ALA C 1 182 ? 97.448 9.375 131.171 1.00 53.03 182 ALA C O 1
ATOM 13780 N N . ALA C 1 183 ? 96.196 7.747 132.129 1.00 53.21 183 ALA C N 1
ATOM 13781 C CA . ALA C 1 183 ? 95.868 8.469 133.335 1.00 53.33 183 ALA C CA 1
ATOM 13782 C C . ALA C 1 183 ? 97.026 8.704 134.308 1.00 53.41 183 ALA C C 1
ATOM 13783 O O . ALA C 1 183 ? 96.814 9.325 135.353 1.00 53.62 183 ALA C O 1
ATOM 13785 N N . TRP C 1 184 ? 98.231 8.216 133.998 1.00 53.46 184 TRP C N 1
ATOM 13786 C CA . TRP C 1 184 ? 99.397 8.579 134.825 1.00 53.61 184 TRP C CA 1
ATOM 13787 C C . TRP C 1 184 ? 100.501 9.363 134.106 1.00 53.98 184 TRP C C 1
ATOM 13788 O O . TRP C 1 184 ? 100.416 9.557 132.897 1.00 53.86 184 TRP C O 1
ATOM 13799 N N . PRO C 1 185 ? 101.509 9.863 134.862 1.00 54.57 185 PRO C N 1
ATOM 13800 C CA . PRO C 1 185 ? 102.417 10.944 134.397 1.00 54.93 185 PRO C CA 1
ATOM 13801 C C . PRO C 1 185 ? 103.050 10.719 133.015 1.00 55.30 185 PRO C C 1
ATOM 13802 O O . PRO C 1 185 ? 103.134 9.581 132.551 1.00 55.29 185 PRO C O 1
ATOM 13806 N N . GLN C 1 186 ? 103.508 11.802 132.386 1.00 55.69 186 GLN C N 1
ATOM 13807 C CA . GLN C 1 186 ? 103.807 11.792 130.954 1.00 55.85 186 GLN C CA 1
ATOM 13808 C C . GLN C 1 186 ? 105.209 11.352 130.536 1.00 55.85 186 GLN C C 1
ATOM 13809 O O . GLN C 1 186 ? 105.377 10.714 129.485 1.00 56.40 186 GLN C O 1
ATOM 13815 N N . ALA C 1 187 ? 106.211 11.693 131.328 1.00 55.14 187 ALA C N 1
ATOM 13816 C CA . ALA C 1 187 ? 107.556 11.258 131.015 1.00 54.49 187 ALA C CA 1
ATOM 13817 C C . ALA C 1 187 ? 107.974 10.115 131.946 1.00 54.13 187 ALA C C 1
ATOM 13818 O O . ALA C 1 187 ? 107.300 9.079 132.007 1.00 54.14 187 ALA C O 1
ATOM 13820 N N . TRP C 1 188 ? 109.068 10.314 132.675 1.00 53.46 188 TRP C N 1
ATOM 13821 C CA . TRP C 1 188 ? 109.621 9.310 133.576 1.00 52.96 188 TRP C CA 1
ATOM 13822 C C . TRP C 1 188 ? 108.606 8.697 134.545 1.00 52.49 188 TRP C C 1
ATOM 13823 O O . TRP C 1 188 ? 108.661 7.498 134.825 1.00 52.11 188 TRP C O 1
ATOM 13834 N N . GLY C 1 189 ? 107.695 9.521 135.058 1.00 52.16 189 GLY C N 1
ATOM 13835 C CA . GLY C 1 189 ? 106.690 9.063 136.015 1.00 51.91 189 GLY C CA 1
ATOM 13836 C C . GLY C 1 189 ? 105.821 7.920 135.513 1.00 51.73 189 GLY C C 1
ATOM 13837 O O . GLY C 1 189 ? 105.557 6.961 136.241 1.00 51.52 189 GLY C O 1
ATOM 13838 N N . GLY C 1 190 ? 105.363 8.040 134.269 1.00 51.60 190 GLY C N 1
ATOM 13839 C CA . GLY C 1 190 ? 104.584 6.989 133.617 1.00 51.47 190 GLY C CA 1
ATOM 13840 C C . GLY C 1 190 ? 105.403 5.758 133.286 1.00 51.18 190 GLY C C 1
ATOM 13841 O O . GLY C 1 190 ? 104.944 4.636 133.458 1.00 51.50 190 GLY C O 1
ATOM 13842 N N . GLN C 1 191 ? 106.622 5.970 132.816 1.00 50.90 191 GLN C N 1
ATOM 13843 C CA . GLN C 1 191 ? 107.530 4.871 132.505 1.00 51.02 191 GLN C CA 1
ATOM 13844 C C . GLN C 1 191 ? 107.947 4.094 133.766 1.00 50.70 191 GLN C C 1
ATOM 13845 O O . GLN C 1 191 ? 108.062 2.864 133.729 1.00 50.62 191 GLN C O 1
ATOM 13851 N N . ASN C 1 192 ? 108.164 4.821 134.868 1.00 50.15 192 ASN C N 1
ATOM 13852 C CA . ASN C 1 192 ? 108.502 4.239 136.176 1.00 49.60 192 ASN C CA 1
ATOM 13853 C C . ASN C 1 192 ? 107.483 3.194 136.647 1.00 49.07 192 ASN C C 1
ATOM 13854 O O . ASN C 1 192 ? 107.867 2.128 137.131 1.00 48.82 192 ASN C O 1
ATOM 13859 N N . GLN C 1 193 ? 106.195 3.497 136.477 1.00 48.59 193 GLN C N 1
ATOM 13860 C CA . GLN C 1 193 ? 105.110 2.591 136.876 1.00 48.40 193 GLN C CA 1
ATOM 13861 C C . GLN C 1 193 ? 104.943 1.383 135.929 1.00 48.86 193 GLN C C 1
ATOM 13862 O O . GLN C 1 193 ? 104.274 0.404 136.274 1.00 48.88 193 GLN C O 1
ATOM 13868 N N . ARG C 1 194 ? 105.550 1.453 134.743 1.00 49.15 194 ARG C N 1
ATOM 13869 C CA . ARG C 1 194 ? 105.555 0.331 133.807 1.00 49.32 194 ARG C CA 1
ATOM 13870 C C . ARG C 1 194 ? 106.671 -0.657 134.158 1.00 49.72 194 ARG C C 1
ATOM 13871 O O . ARG C 1 194 ? 106.481 -1.875 134.097 1.00 49.68 194 ARG C O 1
ATOM 13879 N N . ASP C 1 195 ? 107.828 -0.125 134.541 1.00 50.24 195 ASP C N 1
ATOM 13880 C CA . ASP C 1 195 ? 108.962 -0.946 134.944 1.00 50.90 195 ASP C CA 1
ATOM 13881 C C . ASP C 1 195 ? 108.748 -1.598 136.313 1.00 50.67 195 ASP C C 1
ATOM 13882 O O . ASP C 1 195 ? 109.324 -2.644 136.594 1.00 50.72 195 ASP C O 1
ATOM 13887 N N . ILE C 1 196 ? 107.931 -0.975 137.160 1.00 50.65 196 ILE C N 1
ATOM 13888 C CA . ILE C 1 196 ? 107.493 -1.609 138.409 1.00 50.39 196 ILE C CA 1
ATOM 13889 C C . ILE C 1 196 ? 106.665 -2.856 138.063 1.00 50.69 196 ILE C C 1
ATOM 13890 O O . ILE C 1 196 ? 106.856 -3.914 138.666 1.00 51.08 196 ILE C O 1
ATOM 13895 N N . LEU C 1 197 ? 105.785 -2.741 137.066 1.00 50.64 197 LEU C N 1
ATOM 13896 C CA . LEU C 1 197 ? 104.917 -3.856 136.670 1.00 50.56 197 LEU C CA 1
ATOM 13897 C C . LEU C 1 197 ? 105.652 -5.085 136.092 1.00 51.03 197 LEU C C 1
ATOM 13898 O O . LEU C 1 197 ? 105.214 -6.214 136.314 1.00 50.83 197 LEU C O 1
ATOM 13903 N N . VAL C 1 198 ? 106.751 -4.877 135.358 1.00 51.71 198 VAL C N 1
ATOM 13904 C CA . VAL C 1 198 ? 107.495 -6.021 134.783 1.00 52.37 198 VAL C CA 1
ATOM 13905 C C . VAL C 1 198 ? 108.316 -6.733 135.862 1.00 52.57 198 VAL C C 1
ATOM 13906 O O . VAL C 1 198 ? 108.573 -7.938 135.775 1.00 52.87 198 VAL C O 1
ATOM 13910 N N . THR C 1 199 ? 108.704 -5.976 136.883 1.00 52.83 199 THR C N 1
ATOM 13911 C CA . THR C 1 199 ? 109.293 -6.538 138.093 1.00 52.83 199 THR C CA 1
ATOM 13912 C C . THR C 1 199 ? 108.261 -7.407 138.833 1.00 52.79 199 THR C C 1
ATOM 13913 O O . THR C 1 199 ? 108.597 -8.482 139.343 1.00 52.74 199 THR C O 1
ATOM 13917 N N . LEU C 1 200 ? 107.008 -6.955 138.853 1.00 52.66 200 LEU C N 1
ATOM 13918 C CA . LEU C 1 200 ? 105.925 -7.690 139.511 1.00 52.62 200 LEU C CA 1
ATOM 13919 C C . LEU C 1 200 ? 105.439 -8.897 138.707 1.00 52.81 200 LEU C C 1
ATOM 13920 O O . LEU C 1 200 ? 104.673 -9.714 139.213 1.00 52.69 200 LEU C O 1
ATOM 13925 N N . GLY C 1 201 ? 105.871 -8.996 137.453 1.00 53.00 201 GLY C N 1
ATOM 13926 C CA . GLY C 1 201 ? 105.506 -10.122 136.596 1.00 53.41 201 GLY C CA 1
ATOM 13927 C C . GLY C 1 201 ? 104.225 -9.933 135.804 1.00 53.60 201 GLY C C 1
ATOM 13928 O O . GLY C 1 201 ? 103.538 -10.910 135.490 1.00 53.85 201 GLY C O 1
ATOM 13929 N N . ILE C 1 202 ? 103.910 -8.679 135.477 1.00 53.64 202 ILE C N 1
ATOM 13930 C CA . ILE C 1 202 ? 102.742 -8.333 134.659 1.00 53.39 202 ILE C CA 1
ATOM 13931 C C . ILE C 1 202 ? 103.151 -8.087 133.196 1.00 53.62 202 ILE C C 1
ATOM 13932 O O . ILE C 1 202 ? 104.153 -7.419 132.935 1.00 53.62 202 ILE C O 1
ATOM 13937 N N . ASP C 1 203 ? 102.392 -8.646 132.249 1.00 53.70 203 ASP C N 1
ATOM 13938 C CA . ASP C 1 203 ? 102.715 -8.494 130.825 1.00 53.83 203 ASP C CA 1
ATOM 13939 C C . ASP C 1 203 ? 102.391 -7.083 130.314 1.00 53.56 203 ASP C C 1
ATOM 13940 O O . ASP C 1 203 ? 101.232 -6.652 130.322 1.00 53.51 203 ASP C O 1
ATOM 13945 N N . VAL C 1 204 ? 103.426 -6.376 129.864 1.00 53.20 204 VAL C N 1
ATOM 13946 C CA . VAL C 1 204 ? 103.277 -4.992 129.423 1.00 52.85 204 VAL C CA 1
ATOM 13947 C C . VAL C 1 204 ? 103.313 -4.817 127.898 1.00 53.16 204 VAL C C 1
ATOM 13948 O O . VAL C 1 204 ? 102.961 -3.747 127.390 1.00 52.93 204 VAL C O 1
ATOM 13952 N N . ASP C 1 205 ? 103.749 -5.848 127.171 1.00 53.51 205 ASP C N 1
ATOM 13953 C CA . ASP C 1 205 ? 103.717 -5.798 125.704 1.00 53.86 205 ASP C CA 1
ATOM 13954 C C . ASP C 1 205 ? 102.549 -6.611 125.121 1.00 53.90 205 ASP C C 1
ATOM 13955 O O . ASP C 1 205 ? 102.643 -7.206 124.034 1.00 53.71 205 ASP C O 1
ATOM 13960 N N . VAL C 1 206 ? 101.438 -6.606 125.852 1.00 53.85 206 VAL C N 1
ATOM 13961 C CA . VAL C 1 206 ? 100.196 -7.219 125.386 1.00 54.16 206 VAL C CA 1
ATOM 13962 C C . VAL C 1 206 ? 98.997 -6.251 125.548 1.00 54.10 206 VAL C C 1
ATOM 13963 O O . VAL C 1 206 ? 98.890 -5.582 126.576 1.00 54.06 206 VAL C O 1
ATOM 13967 N N . PRO C 1 207 ? 98.108 -6.164 124.526 1.00 54.08 207 PRO C N 1
ATOM 13968 C CA . PRO C 1 207 ? 96.941 -5.268 124.560 1.00 53.88 207 PRO C CA 1
ATOM 13969 C C . PRO C 1 207 ? 96.185 -5.312 125.877 1.00 53.89 207 PRO C C 1
ATOM 13970 O O . PRO C 1 207 ? 95.958 -6.397 126.417 1.00 53.74 207 PRO C O 1
ATOM 13974 N N . TRP C 1 208 ? 95.815 -4.133 126.382 1.00 54.09 208 TRP C N 1
ATOM 13975 C CA . TRP C 1 208 ? 95.123 -3.994 127.678 1.00 54.29 208 TRP C CA 1
ATOM 13976 C C . TRP C 1 208 ? 93.831 -4.820 127.782 1.00 54.59 208 TRP C C 1
ATOM 13977 O O . TRP C 1 208 ? 93.633 -5.523 128.777 1.00 54.53 208 TRP C O 1
ATOM 13988 N N . ARG C 1 209 ? 92.980 -4.754 126.752 1.00 55.08 209 ARG C N 1
ATOM 13989 C CA . ARG C 1 209 ? 91.708 -5.511 126.709 1.00 55.62 209 ARG C CA 1
ATOM 13990 C C . ARG C 1 209 ? 91.815 -7.035 126.886 1.00 55.64 209 ARG C C 1
ATOM 13991 O O . ARG C 1 209 ? 90.795 -7.699 127.069 1.00 55.77 209 ARG C O 1
ATOM 13999 N N . GLU C 1 210 ? 93.026 -7.591 126.815 1.00 55.74 210 GLU C N 1
ATOM 14000 C CA . GLU C 1 210 ? 93.190 -9.045 126.937 1.00 55.99 210 GLU C CA 1
ATOM 14001 C C . GLU C 1 210 ? 93.964 -9.521 128.177 1.00 55.63 210 GLU C C 1
ATOM 14002 O O . GLU C 1 210 ? 94.249 -10.715 128.322 1.00 55.48 210 GLU C O 1
ATOM 14008 N N . LEU C 1 211 ? 94.276 -8.586 129.073 1.00 55.36 211 LEU C N 1
ATOM 14009 C CA . LEU C 1 211 ? 94.737 -8.926 130.422 1.00 55.03 211 LEU C CA 1
ATOM 14010 C C . LEU C 1 211 ? 93.541 -9.354 131.296 1.00 54.81 211 LEU C C 1
ATOM 14011 O O . LEU C 1 211 ? 92.430 -8.837 131.118 1.00 54.66 211 LEU C O 1
ATOM 14016 N N . PRO C 1 212 ? 93.754 -10.313 132.227 1.00 54.61 212 PRO C N 1
ATOM 14017 C CA . PRO C 1 212 ? 92.686 -10.735 133.153 1.00 54.71 212 PRO C CA 1
ATOM 14018 C C . PRO C 1 212 ? 92.027 -9.554 133.882 1.00 54.94 212 PRO C C 1
ATOM 14019 O O . PRO C 1 212 ? 92.678 -8.530 134.110 1.00 54.97 212 PRO C O 1
ATOM 14023 N N . GLU C 1 213 ? 90.747 -9.695 134.226 1.00 55.22 213 GLU C N 1
ATOM 14024 C CA . GLU C 1 213 ? 89.991 -8.636 134.911 1.00 55.60 213 GLU C CA 1
ATOM 14025 C C . GLU C 1 213 ? 90.602 -8.325 136.282 1.00 55.61 213 GLU C C 1
ATOM 14026 O O . GLU C 1 213 ? 90.569 -7.182 136.750 1.00 55.74 213 GLU C O 1
ATOM 14032 N N . GLU C 1 214 ? 91.148 -9.365 136.912 1.00 55.82 214 GLU C N 1
ATOM 14033 C CA . GLU C 1 214 ? 91.891 -9.279 138.171 1.00 55.79 214 GLU C CA 1
ATOM 14034 C C . GLU C 1 214 ? 93.071 -8.296 138.074 1.00 55.42 214 GLU C C 1
ATOM 14035 O O . GLU C 1 214 ? 93.198 -7.376 138.886 1.00 55.53 214 GLU C O 1
ATOM 14041 N N . THR C 1 215 ? 93.921 -8.508 137.071 1.00 54.94 215 THR C N 1
ATOM 14042 C CA . THR C 1 215 ? 95.094 -7.677 136.814 1.00 54.46 215 THR C CA 1
ATOM 14043 C C . THR C 1 215 ? 94.711 -6.212 136.569 1.00 54.21 215 THR C C 1
ATOM 14044 O O . THR C 1 215 ? 95.378 -5.299 137.062 1.00 54.27 215 THR C O 1
ATOM 14048 N N . ARG C 1 216 ? 93.630 -5.996 135.822 1.00 53.81 216 ARG C N 1
ATOM 14049 C CA . ARG C 1 216 ? 93.247 -4.656 135.382 1.00 53.37 216 ARG C CA 1
ATOM 14050 C C . ARG C 1 216 ? 92.586 -3.858 136.495 1.00 53.29 216 ARG C C 1
ATOM 14051 O O . ARG C 1 216 ? 92.839 -2.662 136.630 1.00 53.44 216 ARG C O 1
ATOM 14059 N N . HIS C 1 217 ? 91.751 -4.521 137.296 1.00 53.12 217 HIS C N 1
ATOM 14060 C CA . HIS C 1 217 ? 91.136 -3.892 138.469 1.00 52.69 217 HIS C CA 1
ATOM 14061 C C . HIS C 1 217 ? 92.197 -3.458 139.482 1.00 52.18 217 HIS C C 1
ATOM 14062 O O . HIS C 1 217 ? 92.117 -2.368 140.049 1.00 51.98 217 HIS C O 1
ATOM 14069 N N . TRP C 1 218 ? 93.199 -4.315 139.672 1.00 51.72 218 TRP C N 1
ATOM 14070 C CA . TRP C 1 218 ? 94.333 -4.045 140.557 1.00 51.34 218 TRP C CA 1
ATOM 14071 C C . TRP C 1 218 ? 95.137 -2.788 140.194 1.00 51.05 218 TRP C C 1
ATOM 14072 O O . TRP C 1 218 ? 95.277 -1.879 141.025 1.00 51.09 218 TRP C O 1
ATOM 14083 N N . ILE C 1 219 ? 95.653 -2.742 138.963 1.00 50.39 219 ILE C N 1
ATOM 14084 C CA . ILE C 1 219 ? 96.436 -1.600 138.474 1.00 49.74 219 ILE C CA 1
ATOM 14085 C C . ILE C 1 219 ? 95.638 -0.304 138.552 1.00 49.66 219 ILE C C 1
ATOM 14086 O O . ILE C 1 219 ? 96.194 0.752 138.858 1.00 49.75 219 ILE C O 1
ATOM 14091 N N . LEU C 1 220 ? 94.337 -0.397 138.286 1.00 49.58 220 LEU C N 1
ATOM 14092 C CA . LEU C 1 220 ? 93.456 0.770 138.253 1.00 49.61 220 LEU C CA 1
ATOM 14093 C C . LEU C 1 220 ? 93.026 1.330 139.625 1.00 49.92 220 LEU C C 1
ATOM 14094 O O . LEU C 1 220 ? 93.093 2.547 139.844 1.00 49.93 220 LEU C O 1
ATOM 14099 N N . PHE C 1 221 ? 92.587 0.462 140.539 1.00 50.12 221 PHE C N 1
ATOM 14100 C CA . PHE C 1 221 ? 91.851 0.938 141.721 1.00 50.30 221 PHE C CA 1
ATOM 14101 C C . PHE C 1 221 ? 92.476 0.711 143.105 1.00 50.50 221 PHE C C 1
ATOM 14102 O O . PHE C 1 221 ? 92.114 1.407 144.065 1.00 50.69 221 PHE C O 1
ATOM 14110 N N . THR C 1 222 ? 93.410 -0.234 143.209 1.00 50.53 222 THR C N 1
ATOM 14111 C CA . THR C 1 222 ? 93.921 -0.663 144.516 1.00 50.92 222 THR C CA 1
ATOM 14112 C C . THR C 1 222 ? 94.733 0.344 145.311 1.00 51.13 222 THR C C 1
ATOM 14113 O O . THR C 1 222 ? 95.575 1.073 144.776 1.00 50.66 222 THR C O 1
ATOM 14117 N N . ASP C 1 223 ? 94.471 0.345 146.617 1.00 51.63 223 ASP C N 1
ATOM 14118 C CA . ASP C 1 223 ? 95.187 1.185 147.560 1.00 52.11 223 ASP C CA 1
ATOM 14119 C C . ASP C 1 223 ? 96.387 0.424 148.143 1.00 52.03 223 ASP C C 1
ATOM 14120 O O . ASP C 1 223 ? 96.592 0.387 149.364 1.00 52.54 223 ASP C O 1
ATOM 14125 N N . GLU C 1 224 ? 97.165 -0.184 147.253 1.00 51.65 224 GLU C N 1
ATOM 14126 C CA . GLU C 1 224 ? 98.376 -0.907 147.601 1.00 51.57 224 GLU C CA 1
ATOM 14127 C C . GLU C 1 224 ? 99.559 -0.206 146.925 1.00 51.60 224 GLU C C 1
ATOM 14128 O O . GLU C 1 224 ? 99.425 0.292 145.797 1.00 51.53 224 GLU C O 1
ATOM 14134 N N . GLN C 1 225 ? 100.709 -0.163 147.606 1.00 51.53 225 GLN C N 1
ATOM 14135 C CA . GLN C 1 225 ? 101.898 0.555 147.105 1.00 51.68 225 GLN C CA 1
ATOM 14136 C C . GLN C 1 225 ? 103.243 -0.167 147.352 1.00 51.50 225 GLN C C 1
ATOM 14137 O O . GLN C 1 225 ? 104.066 0.320 148.128 1.00 51.49 225 GLN C O 1
ATOM 14143 N N . PRO C 1 226 ? 103.484 -1.313 146.675 1.00 51.57 226 PRO C N 1
ATOM 14144 C CA . PRO C 1 226 ? 104.730 -2.070 146.916 1.00 51.55 226 PRO C CA 1
ATOM 14145 C C . PRO C 1 226 ? 106.001 -1.331 146.486 1.00 51.54 226 PRO C C 1
ATOM 14146 O O . PRO C 1 226 ? 105.983 -0.577 145.511 1.00 51.72 226 PRO C O 1
ATOM 14150 N N . VAL C 1 227 ? 107.090 -1.553 147.218 1.00 51.61 227 VAL C N 1
ATOM 14151 C CA . VAL C 1 227 ? 108.391 -0.954 146.897 1.00 51.54 227 VAL C CA 1
ATOM 14152 C C . VAL C 1 227 ? 109.303 -2.013 146.252 1.00 51.67 227 VAL C C 1
ATOM 14153 O O . VAL C 1 227 ? 109.695 -2.990 146.900 1.00 51.62 227 VAL C O 1
ATOM 14157 N N . VAL C 1 228 ? 109.626 -1.810 144.973 1.00 51.66 228 VAL C N 1
ATOM 14158 C CA . VAL C 1 228 ? 110.223 -2.871 144.142 1.00 51.77 228 VAL C CA 1
ATOM 14159 C C . VAL C 1 228 ? 111.598 -2.530 143.515 1.00 51.71 228 VAL C C 1
ATOM 14160 O O . VAL C 1 228 ? 111.896 -1.353 143.267 1.00 51.77 228 VAL C O 1
ATOM 14164 N N . PRO C 1 229 ? 112.435 -3.566 143.269 1.00 51.48 229 PRO C N 1
ATOM 14165 C CA . PRO C 1 229 ? 113.689 -3.463 142.498 1.00 51.44 229 PRO C CA 1
ATOM 14166 C C . PRO C 1 229 ? 113.464 -3.085 141.023 1.00 51.34 229 PRO C C 1
ATOM 14167 O O . PRO C 1 229 ? 112.853 -3.852 140.283 1.00 51.46 229 PRO C O 1
ATOM 14171 N N . VAL C 1 230 ? 113.966 -1.925 140.598 1.00 51.34 230 VAL C N 1
ATOM 14172 C CA . VAL C 1 230 ? 113.705 -1.419 139.240 1.00 51.25 230 VAL C CA 1
ATOM 14173 C C . VAL C 1 230 ? 114.955 -1.416 138.335 1.00 51.57 230 VAL C C 1
ATOM 14174 O O . VAL C 1 230 ? 115.983 -0.822 138.676 1.00 51.46 230 VAL C O 1
ATOM 14178 N N . TYR C 1 231 ? 114.843 -2.083 137.184 1.00 51.91 231 TYR C N 1
ATOM 14179 C CA . TYR C 1 231 ? 115.952 -2.234 136.230 1.00 52.21 231 TYR C CA 1
ATOM 14180 C C . TYR C 1 231 ? 115.564 -1.713 134.835 1.00 52.61 231 TYR C C 1
ATOM 14181 O O . TYR C 1 231 ? 115.183 -2.503 133.964 1.00 52.45 231 TYR C O 1
ATOM 14190 N N . PRO C 1 232 ? 115.651 -0.382 134.615 1.00 53.19 232 PRO C N 1
ATOM 14191 C CA . PRO C 1 232 ? 115.322 0.206 133.301 1.00 53.57 232 PRO C CA 1
ATOM 14192 C C . PRO C 1 232 ? 116.267 -0.225 132.165 1.00 54.22 232 PRO C C 1
ATOM 14193 O O . PRO C 1 232 ? 117.496 -0.238 132.335 1.00 54.30 232 PRO C O 1
ATOM 14197 N N . GLY C 1 233 ? 115.688 -0.572 131.017 1.00 54.67 233 GLY C N 1
ATOM 14198 C CA . GLY C 1 233 ? 116.472 -0.988 129.856 1.00 55.26 233 GLY C CA 1
ATOM 14199 C C . GLY C 1 233 ? 116.727 -2.484 129.784 1.00 55.72 233 GLY C C 1
ATOM 14200 O O . GLY C 1 233 ? 117.565 -2.938 129.005 1.00 55.78 233 GLY C O 1
ATOM 14201 N N . LEU C 1 234 ? 116.011 -3.250 130.606 1.00 56.07 234 LEU C N 1
ATOM 14202 C CA . LEU C 1 234 ? 116.052 -4.712 130.532 1.00 56.30 234 LEU C CA 1
ATOM 14203 C C . LEU C 1 234 ? 114.734 -5.251 129.999 1.00 56.85 234 LEU C C 1
ATOM 14204 O O . LEU C 1 234 ? 113.666 -4.667 130.221 1.00 56.94 234 LEU C O 1
ATOM 14209 N N . THR C 1 235 ? 114.832 -6.372 129.292 1.00 57.53 235 THR C N 1
ATOM 14210 C CA . THR C 1 235 ? 113.689 -7.059 128.712 1.00 58.11 235 THR C CA 1
ATOM 14211 C C . THR C 1 235 ? 112.927 -7.757 129.848 1.00 58.31 235 THR C C 1
ATOM 14212 O O . THR C 1 235 ? 113.509 -8.010 130.908 1.00 58.30 235 THR C O 1
ATOM 14216 N N . PRO C 1 236 ? 111.615 -8.016 129.658 1.00 58.71 236 PRO C N 1
ATOM 14217 C CA . PRO C 1 236 ? 110.792 -8.758 130.623 1.00 58.92 236 PRO C CA 1
ATOM 14218 C C . PRO C 1 236 ? 111.422 -10.059 131.135 1.00 59.38 236 PRO C C 1
ATOM 14219 O O . PRO C 1 236 ? 111.264 -10.389 132.310 1.00 59.48 236 PRO C O 1
ATOM 14223 N N . ALA C 1 237 ? 112.114 -10.785 130.256 1.00 59.89 237 ALA C N 1
ATOM 14224 C CA . ALA C 1 237 ? 112.806 -12.028 130.617 1.00 60.32 237 ALA C CA 1
ATOM 14225 C C . ALA C 1 237 ? 114.088 -11.753 131.395 1.00 60.56 237 ALA C C 1
ATOM 14226 O O . ALA C 1 237 ? 114.369 -12.416 132.395 1.00 60.77 237 ALA C O 1
ATOM 14228 N N . GLU C 1 238 ? 114.856 -10.775 130.922 1.00 60.89 238 GLU C N 1
ATOM 14229 C CA . GLU C 1 238 ? 116.119 -10.385 131.541 1.00 61.37 238 GLU C CA 1
ATOM 14230 C C . GLU C 1 238 ? 115.913 -9.823 132.937 1.00 61.48 238 GLU C C 1
ATOM 14231 O O . GLU C 1 238 ? 116.748 -10.022 133.821 1.00 61.46 238 GLU C O 1
ATOM 14237 N N . THR C 1 239 ? 114.796 -9.120 133.121 1.00 61.84 239 THR C N 1
ATOM 14238 C CA . THR C 1 239 ? 114.442 -8.533 134.410 1.00 62.06 239 THR C CA 1
ATOM 14239 C C . THR C 1 239 ? 114.113 -9.622 135.430 1.00 62.45 239 THR C C 1
ATOM 14240 O O . THR C 1 239 ? 114.430 -9.484 136.617 1.00 62.51 239 THR C O 1
ATOM 14244 N N . GLN C 1 240 ? 113.500 -10.708 134.951 1.00 62.77 240 GLN C N 1
ATOM 14245 C CA . GLN C 1 240 ? 113.029 -11.785 135.820 1.00 63.28 240 GLN C CA 1
ATOM 14246 C C . GLN C 1 240 ? 114.178 -12.636 136.369 1.00 63.43 240 GLN C C 1
ATOM 14247 O O . GLN C 1 240 ? 114.115 -13.111 137.505 1.00 63.61 240 GLN C O 1
ATOM 14253 N N . ARG C 1 241 ? 115.227 -12.811 135.572 1.00 63.55 241 ARG C N 1
ATOM 14254 C CA . ARG C 1 241 ? 116.413 -13.534 136.024 1.00 63.84 241 ARG C CA 1
ATOM 14255 C C . ARG C 1 241 ? 117.430 -12.640 136.766 1.00 63.70 241 ARG C C 1
ATOM 14256 O O . ARG C 1 241 ? 118.308 -13.139 137.478 1.00 63.75 241 ARG C O 1
ATOM 14264 N N . ALA C 1 242 ? 117.305 -11.326 136.589 1.00 63.69 242 ALA C N 1
ATOM 14265 C CA . ALA C 1 242 ? 118.086 -10.347 137.351 1.00 63.61 242 ALA C CA 1
ATOM 14266 C C . ALA C 1 242 ? 117.512 -10.213 138.756 1.00 63.64 242 ALA C C 1
ATOM 14267 O O . ALA C 1 242 ? 118.226 -9.890 139.709 1.00 63.55 242 ALA C O 1
ATOM 14269 N N . LEU C 1 243 ? 116.209 -10.450 138.864 1.00 63.85 243 LEU C N 1
ATOM 14270 C CA . LEU C 1 243 ? 115.514 -10.484 140.142 1.00 64.08 243 LEU C CA 1
ATOM 14271 C C . LEU C 1 243 ? 115.813 -11.801 140.860 1.00 64.50 243 LEU C C 1
ATOM 14272 O O . LEU C 1 243 ? 115.980 -11.817 142.083 1.00 64.61 243 LEU C O 1
ATOM 14277 N N . LYS C 1 244 ? 115.877 -12.890 140.087 1.00 65.02 244 LYS C N 1
ATOM 14278 C CA . LYS C 1 244 ? 116.233 -14.227 140.585 1.00 65.58 244 LYS C CA 1
ATOM 14279 C C . LYS C 1 244 ? 117.610 -14.256 141.253 1.00 65.64 244 LYS C C 1
ATOM 14280 O O . LYS C 1 244 ? 117.751 -14.757 142.372 1.00 65.62 244 LYS C O 1
ATOM 14286 N N . LYS C 1 245 ? 118.611 -13.715 140.557 1.00 65.70 245 LYS C N 1
ATOM 14287 C CA . LYS C 1 245 ? 119.977 -13.615 141.074 1.00 65.89 245 LYS C CA 1
ATOM 14288 C C . LYS C 1 245 ? 120.098 -12.635 142.242 1.00 65.57 245 LYS C C 1
ATOM 14289 O O . LYS C 1 245 ? 121.056 -12.697 143.019 1.00 65.52 245 LYS C O 1
ATOM 14295 N N . LYS C 1 246 ? 119.121 -11.737 142.354 1.00 65.28 246 LYS C N 1
ATOM 14296 C CA . LYS C 1 246 ? 119.155 -10.630 143.314 1.00 64.99 246 LYS C CA 1
ATOM 14297 C C . LYS C 1 246 ? 120.336 -9.682 143.048 1.00 64.56 246 LYS C C 1
ATOM 14298 O O . LYS C 1 246 ? 121.034 -9.265 143.977 1.00 64.65 246 LYS C O 1
ATOM 14304 N N . MET C 1 247 ? 120.554 -9.354 141.773 1.00 63.91 247 MET C N 1
ATOM 14305 C CA . MET C 1 247 ? 121.579 -8.382 141.384 1.00 63.16 247 MET C CA 1
ATOM 14306 C C . MET C 1 247 ? 121.073 -6.966 141.631 1.00 62.35 247 MET C C 1
ATOM 14307 O O . MET C 1 247 ? 119.882 -6.770 141.868 1.00 62.40 247 MET C O 1
ATOM 14312 N N . GLU C 1 248 ? 121.979 -5.993 141.584 1.00 61.32 248 GLU C N 1
ATOM 14313 C CA . GLU C 1 248 ? 121.665 -4.610 141.951 1.00 60.37 248 GLU C CA 1
ATOM 14314 C C . GLU C 1 248 ? 120.521 -3.977 141.154 1.00 59.30 248 GLU C C 1
ATOM 14315 O O . GLU C 1 248 ? 120.610 -3.859 139.932 1.00 59.37 248 GLU C O 1
ATOM 14321 N N . PRO C 1 249 ? 119.436 -3.579 141.850 1.00 58.17 249 PRO C N 1
ATOM 14322 C CA . PRO C 1 249 ? 118.427 -2.702 141.256 1.00 57.21 249 PRO C CA 1
ATOM 14323 C C . PRO C 1 249 ? 119.039 -1.337 140.953 1.00 56.20 249 PRO C C 1
ATOM 14324 O O . PRO C 1 249 ? 119.951 -0.899 141.660 1.00 56.18 249 PRO C O 1
ATOM 14328 N N . SER C 1 250 ? 118.548 -0.675 139.909 1.00 54.92 250 SER C N 1
ATOM 14329 C CA . SER C 1 250 ? 119.048 0.647 139.537 1.00 53.66 250 SER C CA 1
ATOM 14330 C C . SER C 1 250 ? 118.507 1.724 140.483 1.00 52.65 250 SER C C 1
ATOM 14331 O O . SER C 1 250 ? 119.142 2.760 140.684 1.00 52.38 250 SER C O 1
ATOM 14334 N N . TYR C 1 251 ? 117.326 1.464 141.045 1.00 51.44 251 TYR C N 1
ATOM 14335 C CA . TYR C 1 251 ? 116.738 2.265 142.119 1.00 50.33 251 TYR C CA 1
ATOM 14336 C C . TYR C 1 251 ? 115.533 1.523 142.708 1.00 49.91 251 TYR C C 1
ATOM 14337 O O . TYR C 1 251 ? 115.121 0.491 142.176 1.00 49.80 251 TYR C O 1
ATOM 14346 N N . MET C 1 252 ? 114.983 2.030 143.810 1.00 49.45 252 MET C N 1
ATOM 14347 C CA . MET C 1 252 ? 113.816 1.406 144.433 1.00 49.11 252 MET C CA 1
ATOM 14348 C C . MET C 1 252 ? 112.566 2.173 144.044 1.00 48.96 252 MET C C 1
ATOM 14349 O O . MET C 1 252 ? 112.412 3.346 144.405 1.00 49.03 252 MET C O 1
ATOM 14354 N N . GLY C 1 253 ? 111.687 1.508 143.294 1.00 48.65 253 GLY C N 1
ATOM 14355 C CA . GLY C 1 253 ? 110.454 2.117 142.791 1.00 48.34 253 GLY C CA 1
ATOM 14356 C C . GLY C 1 253 ? 109.232 1.816 143.640 1.00 48.20 253 GLY C C 1
ATOM 14357 O O . GLY C 1 253 ? 109.026 0.687 144.085 1.00 48.07 253 GLY C O 1
ATOM 14358 N N . THR C 1 254 ? 108.414 2.840 143.853 1.00 48.26 254 THR C N 1
ATOM 14359 C CA . THR C 1 254 ? 107.207 2.727 144.667 1.00 48.06 254 THR C CA 1
ATOM 14360 C C . THR C 1 254 ? 105.952 2.810 143.784 1.00 48.19 254 THR C C 1
ATOM 14361 O O . THR C 1 254 ? 105.710 3.835 143.129 1.00 47.96 254 THR C O 1
ATOM 14365 N N . PHE C 1 255 ? 105.173 1.722 143.771 1.00 48.22 255 PHE C N 1
ATOM 14366 C CA . PHE C 1 255 ? 103.931 1.648 142.988 1.00 48.29 255 PHE C CA 1
ATOM 14367 C C . PHE C 1 255 ? 102.848 2.620 143.473 1.00 48.33 255 PHE C C 1
ATOM 14368 O O . PHE C 1 255 ? 102.782 2.960 144.648 1.00 48.44 255 PHE C O 1
ATOM 14376 N N . SER C 1 256 ? 102.026 3.075 142.535 1.00 48.78 256 SER C N 1
ATOM 14377 C CA . SER C 1 256 ? 100.817 3.831 142.820 1.00 49.28 256 SER C CA 1
ATOM 14378 C C . SER C 1 256 ? 99.790 3.511 141.733 1.00 49.42 256 SER C C 1
ATOM 14379 O O . SER C 1 256 ? 100.102 3.595 140.551 1.00 49.63 256 SER C O 1
ATOM 14382 N N . SER C 1 257 ? 98.574 3.133 142.129 1.00 49.68 257 SER C N 1
ATOM 14383 C CA . SER C 1 257 ? 97.514 2.805 141.163 1.00 49.61 257 SER C CA 1
ATOM 14384 C C . SER C 1 257 ? 97.129 4.041 140.363 1.00 49.89 257 SER C C 1
ATOM 14385 O O . SER C 1 257 ? 97.514 5.161 140.715 1.00 50.05 257 SER C O 1
ATOM 14388 N N . ALA C 1 258 ? 96.387 3.834 139.279 1.00 50.35 258 ALA C N 1
ATOM 14389 C CA . ALA C 1 258 ? 95.952 4.935 138.437 1.00 50.61 258 ALA C CA 1
ATOM 14390 C C . ALA C 1 258 ? 95.046 5.849 139.251 1.00 50.96 258 ALA C C 1
ATOM 14391 O O . ALA C 1 258 ? 95.359 7.029 139.419 1.00 51.38 258 ALA C O 1
ATOM 14393 N N . ARG C 1 259 ? 93.955 5.290 139.784 1.00 51.56 259 ARG C N 1
ATOM 14394 C CA . ARG C 1 259 ? 93.019 6.009 140.679 1.00 52.06 259 ARG C CA 1
ATOM 14395 C C . ARG C 1 259 ? 93.744 6.870 141.715 1.00 52.36 259 ARG C C 1
ATOM 14396 O O . ARG C 1 259 ? 93.478 8.069 141.821 1.00 52.70 259 ARG C O 1
ATOM 14404 N N . ARG C 1 260 ? 94.662 6.247 142.457 1.00 52.66 260 ARG C N 1
ATOM 14405 C CA . ARG C 1 260 ? 95.470 6.924 143.475 1.00 53.04 260 ARG C CA 1
ATOM 14406 C C . ARG C 1 260 ? 96.173 8.175 142.945 1.00 53.12 260 ARG C C 1
ATOM 14407 O O . ARG C 1 260 ? 95.939 9.269 143.469 1.00 53.42 260 ARG C O 1
ATOM 14415 N N . HIS C 1 261 ? 97.011 8.012 141.914 1.00 53.10 261 HIS C N 1
ATOM 14416 C CA . HIS C 1 261 ? 97.735 9.126 141.290 1.00 53.23 261 HIS C CA 1
ATOM 14417 C C . HIS C 1 261 ? 96.822 10.255 140.798 1.00 53.48 261 HIS C C 1
ATOM 14418 O O . HIS C 1 261 ? 97.104 11.422 141.059 1.00 53.14 261 HIS C O 1
ATOM 14425 N N . VAL C 1 262 ? 95.750 9.900 140.081 1.00 54.01 262 VAL C N 1
ATOM 14426 C CA . VAL C 1 262 ? 94.791 10.872 139.523 1.00 54.30 262 VAL C CA 1
ATOM 14427 C C . VAL C 1 262 ? 94.156 11.728 140.623 1.00 55.02 262 VAL C C 1
ATOM 14428 O O . VAL C 1 262 ? 94.128 12.960 140.533 1.00 55.15 262 VAL C O 1
ATOM 14432 N N . LEU C 1 263 ? 93.659 11.065 141.664 1.00 55.74 263 LEU C N 1
ATOM 14433 C CA . LEU C 1 263 ? 93.037 11.745 142.796 1.00 56.37 263 LEU C CA 1
ATOM 14434 C C . LEU C 1 263 ? 94.036 12.559 143.636 1.00 57.18 263 LEU C C 1
ATOM 14435 O O . LEU C 1 263 ? 93.757 13.710 143.985 1.00 57.25 263 LEU C O 1
ATOM 14440 N N . HIS C 1 264 ? 95.193 11.969 143.941 1.00 58.25 264 HIS C N 1
ATOM 14441 C CA . HIS C 1 264 ? 96.251 12.646 144.713 1.00 59.55 264 HIS C CA 1
ATOM 14442 C C . HIS C 1 264 ? 96.767 13.915 144.028 1.00 60.23 264 HIS C C 1
ATOM 14443 O O . HIS C 1 264 ? 97.115 14.893 144.695 1.00 60.25 264 HIS C O 1
ATOM 14450 N N . THR C 1 265 ? 96.797 13.887 142.698 1.00 61.21 265 THR C N 1
ATOM 14451 C CA . THR C 1 265 ? 97.283 14.996 141.879 1.00 62.19 265 THR C CA 1
ATOM 14452 C C . THR C 1 265 ? 96.219 16.085 141.722 1.00 62.83 265 THR C C 1
ATOM 14453 O O . THR C 1 265 ? 96.511 17.271 141.877 1.00 62.89 265 THR C O 1
ATOM 14457 N N . PHE C 1 266 ? 94.990 15.669 141.421 1.00 63.87 266 PHE C N 1
ATOM 14458 C CA . PHE C 1 266 ? 93.860 16.584 141.285 1.00 64.78 266 PHE C CA 1
ATOM 14459 C C . PHE C 1 266 ? 93.622 17.415 142.553 1.00 65.76 266 PHE C C 1
ATOM 14460 O O . PHE C 1 266 ? 93.264 18.599 142.473 1.00 65.94 266 PHE C O 1
ATOM 14468 N N . ALA C 1 267 ? 93.822 16.787 143.713 1.00 66.68 267 ALA C N 1
ATOM 14469 C CA . ALA C 1 267 ? 93.557 17.419 145.001 1.00 67.68 267 ALA C CA 1
ATOM 14470 C C . ALA C 1 267 ? 94.596 18.462 145.417 1.00 68.54 267 ALA C C 1
ATOM 14471 O O . ALA C 1 267 ? 94.240 19.439 146.073 1.00 68.69 267 ALA C O 1
ATOM 14473 N N . ASN C 1 268 ? 95.864 18.276 145.036 1.00 69.69 268 ASN C N 1
ATOM 14474 C CA . ASN C 1 268 ? 96.942 19.114 145.592 1.00 70.73 268 ASN C CA 1
ATOM 14475 C C . ASN C 1 268 ? 98.165 19.465 144.719 1.00 71.57 268 ASN C C 1
ATOM 14476 O O . ASN C 1 268 ? 99.287 19.507 145.228 1.00 71.69 268 ASN C O 1
ATOM 14481 N N . THR C 1 269 ? 97.962 19.747 143.431 1.00 72.66 269 THR C N 1
ATOM 14482 C CA . THR C 1 269 ? 99.092 20.144 142.565 1.00 73.67 269 THR C CA 1
ATOM 14483 C C . THR C 1 269 ? 99.478 21.622 142.646 1.00 74.51 269 THR C C 1
ATOM 14484 O O . THR C 1 269 ? 98.654 22.481 142.960 1.00 74.50 269 THR C O 1
ATOM 14488 N N . GLU C 1 270 ? 100.746 21.897 142.345 1.00 75.67 270 GLU C N 1
ATOM 14489 C CA . GLU C 1 270 ? 101.255 23.263 142.205 1.00 76.74 270 GLU C CA 1
ATOM 14490 C C . GLU C 1 270 ? 100.865 23.845 140.840 1.00 77.29 270 GLU C C 1
ATOM 14491 O O . GLU C 1 270 ? 100.955 25.060 140.615 1.00 77.39 270 GLU C O 1
ATOM 14497 N N . SER C 1 271 ? 100.423 22.964 139.942 1.00 77.94 271 SER C N 1
ATOM 14498 C CA . SER C 1 271 ? 100.146 23.316 138.550 1.00 78.47 271 SER C CA 1
ATOM 14499 C C . SER C 1 271 ? 98.831 24.065 138.346 1.00 78.64 271 SER C C 1
ATOM 14500 O O . SER C 1 271 ? 98.031 24.235 139.275 1.00 78.71 271 SER C O 1
ATOM 14503 N N . ALA C 1 272 ? 98.639 24.504 137.105 1.00 78.74 272 ALA C N 1
ATOM 14504 C CA . ALA C 1 272 ? 97.365 25.002 136.622 1.00 78.86 272 ALA C CA 1
ATOM 14505 C C . ALA C 1 272 ? 96.966 24.163 135.410 1.00 78.93 272 ALA C C 1
ATOM 14506 O O . ALA C 1 272 ? 95.778 24.062 135.069 1.00 79.06 272 ALA C O 1
ATOM 14508 N N . SER C 1 273 ? 97.974 23.547 134.784 1.00 78.91 273 SER C N 1
ATOM 14509 C CA . SER C 1 273 ? 97.826 22.829 133.510 1.00 78.68 273 SER C CA 1
ATOM 14510 C C . SER C 1 273 ? 97.937 21.310 133.648 1.00 78.51 273 SER C C 1
ATOM 14511 O O . SER C 1 273 ? 97.504 20.574 132.754 1.00 78.31 273 SER C O 1
ATOM 14514 N N . MET C 1 274 ? 98.536 20.850 134.751 1.00 78.40 274 MET C N 1
ATOM 14515 C CA . MET C 1 274 ? 98.516 19.425 135.112 1.00 78.44 274 MET C CA 1
ATOM 14516 C C . MET C 1 274 ? 97.248 19.111 135.899 1.00 77.61 274 MET C C 1
ATOM 14517 O O . MET C 1 274 ? 97.021 17.971 136.304 1.00 77.68 274 MET C O 1
ATOM 14522 N N . LYS C 1 275 ? 96.435 20.140 136.115 1.00 76.89 275 LYS C N 1
ATOM 14523 C CA . LYS C 1 275 ? 95.139 20.006 136.762 1.00 76.13 275 LYS C CA 1
ATOM 14524 C C . LYS C 1 275 ? 94.086 19.769 135.684 1.00 75.47 275 LYS C C 1
ATOM 14525 O O . LYS C 1 275 ? 93.162 18.977 135.875 1.00 75.28 275 LYS C O 1
ATOM 14531 N N . LYS C 1 276 ? 94.245 20.469 134.559 1.00 74.77 276 LYS C N 1
ATOM 14532 C CA . LYS C 1 276 ? 93.384 20.324 133.380 1.00 74.05 276 LYS C CA 1
ATOM 14533 C C . LYS C 1 276 ? 93.656 18.999 132.664 1.00 73.12 276 LYS C C 1
ATOM 14534 O O . LYS C 1 276 ? 92.782 18.471 131.975 1.00 72.88 276 LYS C O 1
ATOM 14540 N N . ARG C 1 277 ? 94.869 18.477 132.839 1.00 72.18 277 ARG C N 1
ATOM 14541 C CA . ARG C 1 277 ? 95.310 17.249 132.179 1.00 71.46 277 ARG C CA 1
ATOM 14542 C C . ARG C 1 277 ? 94.678 16.045 132.869 1.00 70.61 277 ARG C C 1
ATOM 14543 O O . ARG C 1 277 ? 94.140 15.147 132.215 1.00 70.35 277 ARG C O 1
ATOM 14551 N N . VAL C 1 278 ? 94.742 16.062 134.197 1.00 69.68 278 VAL C N 1
ATOM 14552 C CA . VAL C 1 278 ? 94.163 15.036 135.061 1.00 68.90 278 VAL C CA 1
ATOM 14553 C C . VAL C 1 278 ? 92.626 15.024 134.996 1.00 68.43 278 VAL C C 1
ATOM 14554 O O . VAL C 1 278 ? 91.990 13.984 135.165 1.00 68.41 278 VAL C O 1
ATOM 14558 N N . GLN C 1 279 ? 92.040 16.184 134.727 1.00 68.06 279 GLN C N 1
ATOM 14559 C CA . GLN C 1 279 ? 90.593 16.323 134.573 1.00 67.68 279 GLN C CA 1
ATOM 14560 C C . GLN C 1 279 ? 90.073 15.470 133.428 1.00 67.00 279 GLN C C 1
ATOM 14561 O O . GLN C 1 279 ? 88.966 14.940 133.494 1.00 66.88 279 GLN C O 1
ATOM 14567 N N . GLY C 1 280 ? 90.882 15.351 132.380 1.00 66.40 280 GLY C N 1
ATOM 14568 C CA . GLY C 1 280 ? 90.501 14.645 131.160 1.00 65.61 280 GLY C CA 1
ATOM 14569 C C . GLY C 1 280 ? 90.233 13.165 131.332 1.00 64.94 280 GLY C C 1
ATOM 14570 O O . GLY C 1 280 ? 89.610 12.550 130.473 1.00 64.82 280 GLY C O 1
ATOM 14571 N N . TYR C 1 281 ? 90.703 12.602 132.444 1.00 64.76 281 TYR C N 1
ATOM 14572 C CA . TYR C 1 281 ? 90.566 11.174 132.735 1.00 64.51 281 TYR C CA 1
ATOM 14573 C C . TYR C 1 281 ? 89.546 10.914 133.818 1.00 64.72 281 TYR C C 1
ATOM 14574 O O . TYR C 1 281 ? 89.576 9.861 134.467 1.00 64.58 281 TYR C O 1
ATOM 14583 N N . MET C 1 282 ? 88.636 11.875 133.992 1.00 65.11 282 MET C N 1
ATOM 14584 C CA . MET C 1 282 ? 87.586 11.809 135.014 1.00 65.66 282 MET C CA 1
ATOM 14585 C C . MET C 1 282 ? 86.174 11.902 134.438 1.00 65.97 282 MET C C 1
ATOM 14586 O O . MET C 1 282 ? 86.001 12.129 133.239 1.00 65.94 282 MET C O 1
ATOM 14591 N N . ILE C 1 283 ? 85.180 11.681 135.300 1.00 66.53 283 ILE C N 1
ATOM 14592 C CA . ILE C 1 283 ? 83.760 11.868 134.975 1.00 67.02 283 ILE C CA 1
ATOM 14593 C C . ILE C 1 283 ? 83.250 13.131 135.688 1.00 67.49 283 ILE C C 1
ATOM 14594 O O . ILE C 1 283 ? 83.525 13.334 136.880 1.00 67.45 283 ILE C O 1
ATOM 14599 N N . SER C 1 284 ? 82.506 13.963 134.953 1.00 67.97 284 SER C N 1
ATOM 14600 C CA . SER C 1 284 ? 82.114 15.313 135.402 1.00 68.17 284 SER C CA 1
ATOM 14601 C C . SER C 1 284 ? 80.674 15.390 135.910 1.00 68.18 284 SER C C 1
ATOM 14602 O O . SER C 1 284 ? 79.741 15.585 135.126 1.00 68.28 284 SER C O 1
ATOM 14605 N N . GLU C 1 285 ? 80.500 15.273 137.224 1.00 68.14 285 GLU C N 1
ATOM 14606 C CA . GLU C 1 285 ? 79.164 15.110 137.793 1.00 68.28 285 GLU C CA 1
ATOM 14607 C C . GLU C 1 285 ? 78.674 16.292 138.634 1.00 68.13 285 GLU C C 1
ATOM 14608 O O . GLU C 1 285 ? 79.318 16.688 139.611 1.00 68.08 285 GLU C O 1
ATOM 14614 N N . GLU C 1 286 ? 77.525 16.839 138.232 1.00 67.87 286 GLU C N 1
ATOM 14615 C CA . GLU C 1 286 ? 76.832 17.907 138.956 1.00 67.74 286 GLU C CA 1
ATOM 14616 C C . GLU C 1 286 ? 76.351 17.387 140.315 1.00 67.26 286 GLU C C 1
ATOM 14617 O O . GLU C 1 286 ? 75.628 16.378 140.385 1.00 67.10 286 GLU C O 1
ATOM 14623 N N . CYS C 1 287 ? 76.750 18.077 141.384 1.00 66.41 287 CYS C N 1
ATOM 14624 C CA . CYS C 1 287 ? 76.388 17.675 142.747 1.00 65.83 287 CYS C CA 1
ATOM 14625 C C . CYS C 1 287 ? 74.876 17.807 143.004 1.00 65.26 287 CYS C C 1
ATOM 14626 O O . CYS C 1 287 ? 74.305 18.881 142.792 1.00 65.16 287 CYS C O 1
ATOM 14629 N N . PRO C 1 288 ? 74.222 16.702 143.425 1.00 64.59 288 PRO C N 1
ATOM 14630 C CA . PRO C 1 288 ? 72.794 16.726 143.778 1.00 64.08 288 PRO C CA 1
ATOM 14631 C C . PRO C 1 288 ? 72.462 17.462 145.089 1.00 63.42 288 PRO C C 1
ATOM 14632 O O . PRO C 1 288 ? 71.421 18.118 145.171 1.00 63.40 288 PRO C O 1
ATOM 14636 N N . LEU C 1 289 ? 73.339 17.361 146.089 1.00 62.56 289 LEU C N 1
ATOM 14637 C CA . LEU C 1 289 ? 73.099 17.950 147.415 1.00 61.86 289 LEU C CA 1
ATOM 14638 C C . LEU C 1 289 ? 72.993 19.479 147.422 1.00 61.43 289 LEU C C 1
ATOM 14639 O O . LEU C 1 289 ? 72.126 20.037 148.091 1.00 61.30 289 LEU C O 1
ATOM 14644 N N . CYS C 1 290 ? 73.883 20.141 146.687 1.00 61.00 290 CYS C N 1
ATOM 14645 C CA . CYS C 1 290 ? 73.933 21.603 146.627 1.00 60.48 290 CYS C CA 1
ATOM 14646 C C . CYS C 1 290 ? 73.380 22.132 145.304 1.00 59.98 290 CYS C C 1
ATOM 14647 O O . CYS C 1 290 ? 73.086 23.324 145.172 1.00 59.73 290 CYS C O 1
ATOM 14650 N N . HIS C 1 291 ? 73.234 21.221 144.344 1.00 59.37 291 HIS C N 1
ATOM 14651 C CA . HIS C 1 291 ? 72.826 21.524 142.964 1.00 59.03 291 HIS C CA 1
ATOM 14652 C C . HIS C 1 291 ? 73.790 22.409 142.171 1.00 58.64 291 HIS C C 1
ATOM 14653 O O . HIS C 1 291 ? 73.414 23.010 141.162 1.00 58.52 291 HIS C O 1
ATOM 14660 N N . GLY C 1 292 ? 75.038 22.457 142.631 1.00 58.28 292 GLY C N 1
ATOM 14661 C CA . GLY C 1 292 ? 76.088 23.235 141.983 1.00 57.93 292 GLY C CA 1
ATOM 14662 C C . GLY C 1 292 ? 76.186 24.661 142.490 1.00 57.61 292 GLY C C 1
ATOM 14663 O O . GLY C 1 292 ? 76.491 25.582 141.723 1.00 57.86 292 GLY C O 1
ATOM 14664 N N . LYS C 1 293 ? 75.935 24.847 143.784 1.00 56.98 293 LYS C N 1
ATOM 14665 C CA . LYS C 1 293 ? 76.048 26.164 144.404 1.00 56.29 293 LYS C CA 1
ATOM 14666 C C . LYS C 1 293 ? 77.239 26.272 145.364 1.00 55.99 293 LYS C C 1
ATOM 14667 O O . LYS C 1 293 ? 77.643 27.378 145.739 1.00 56.08 293 LYS C O 1
ATOM 14673 N N . ARG C 1 294 ? 77.803 25.115 145.724 1.00 55.52 294 ARG C N 1
ATOM 14674 C CA . ARG C 1 294 ? 79.108 24.983 146.425 1.00 54.90 294 ARG C CA 1
ATOM 14675 C C . ARG C 1 294 ? 79.076 25.168 147.949 1.00 54.39 294 ARG C C 1
ATOM 14676 O O . ARG C 1 294 ? 80.110 25.037 148.613 1.00 54.31 294 ARG C O 1
ATOM 14684 N N . LEU C 1 295 ? 77.899 25.461 148.498 1.00 53.81 295 LEU C N 1
ATOM 14685 C CA . LEU C 1 295 ? 77.788 25.820 149.908 1.00 53.32 295 LEU C CA 1
ATOM 14686 C C . LEU C 1 295 ? 76.856 24.915 150.695 1.00 53.04 295 LEU C C 1
ATOM 14687 O O . LEU C 1 295 ? 75.913 24.340 150.146 1.00 52.79 295 LEU C O 1
ATOM 14692 N N . ARG C 1 296 ? 77.142 24.804 151.990 1.00 52.98 296 ARG C N 1
ATOM 14693 C CA . ARG C 1 296 ? 76.273 24.126 152.961 1.00 53.14 296 ARG C CA 1
ATOM 14694 C C . ARG C 1 296 ? 74.831 24.651 152.894 1.00 52.74 296 ARG C C 1
ATOM 14695 O O . ARG C 1 296 ? 74.601 25.789 152.479 1.00 52.71 296 ARG C O 1
ATOM 14703 N N . GLN C 1 297 ? 73.871 23.817 153.293 1.00 52.44 297 GLN C N 1
ATOM 14704 C CA . GLN C 1 297 ? 72.449 24.149 153.169 1.00 52.31 297 GLN C CA 1
ATOM 14705 C C . GLN C 1 297 ? 72.008 25.261 154.108 1.00 52.18 297 GLN C C 1
ATOM 14706 O O . GLN C 1 297 ? 71.163 26.078 153.746 1.00 52.11 297 GLN C O 1
ATOM 14712 N N . GLU C 1 298 ? 72.576 25.282 155.312 1.00 52.18 298 GLU C N 1
ATOM 14713 C CA . GLU C 1 298 ? 72.259 26.314 156.299 1.00 52.23 298 GLU C CA 1
ATOM 14714 C C . GLU C 1 298 ? 72.571 27.719 155.785 1.00 52.28 298 GLU C C 1
ATOM 14715 O O . GLU C 1 298 ? 71.916 28.687 156.176 1.00 52.31 298 GLU C O 1
ATOM 14721 N N . ALA C 1 299 ? 73.560 27.810 154.896 1.00 52.39 299 ALA C N 1
ATOM 14722 C CA . ALA C 1 299 ? 73.968 29.071 154.276 1.00 52.54 299 ALA C CA 1
ATOM 14723 C C . ALA C 1 299 ? 73.084 29.470 153.093 1.00 52.69 299 ALA C C 1
ATOM 14724 O O . ALA C 1 299 ? 72.921 30.657 152.809 1.00 52.87 299 ALA C O 1
ATOM 14726 N N . LEU C 1 300 ? 72.527 28.476 152.406 1.00 53.00 300 LEU C N 1
ATOM 14727 C CA . LEU C 1 300 ? 71.668 28.695 151.239 1.00 53.20 300 LEU C CA 1
ATOM 14728 C C . LEU C 1 300 ? 70.315 29.215 151.677 1.00 53.17 300 LEU C C 1
ATOM 14729 O O . LEU C 1 300 ? 69.622 29.899 150.919 1.00 53.21 300 LEU C O 1
ATOM 14734 N N . ASN C 1 301 ? 69.956 28.875 152.911 1.00 53.35 301 ASN C N 1
ATOM 14735 C CA . ASN C 1 301 ? 68.660 29.207 153.490 1.00 53.36 301 ASN C CA 1
ATOM 14736 C C . ASN C 1 301 ? 68.573 30.617 154.068 1.00 53.57 301 ASN C C 1
ATOM 14737 O O . ASN C 1 301 ? 67.477 31.088 154.394 1.00 53.56 301 ASN C O 1
ATOM 14742 N N . VAL C 1 302 ? 69.722 31.280 154.208 1.00 53.65 302 VAL C N 1
ATOM 14743 C CA . VAL C 1 302 ? 69.739 32.692 154.599 1.00 53.83 302 VAL C CA 1
ATOM 14744 C C . VAL C 1 302 ? 69.722 33.555 153.337 1.00 53.81 302 VAL C C 1
ATOM 14745 O O . VAL C 1 302 ? 70.347 33.219 152.326 1.00 53.69 302 VAL C O 1
ATOM 14749 N N . THR C 1 303 ? 68.996 34.665 153.399 1.00 53.92 303 THR C N 1
ATOM 14750 C CA . THR C 1 303 ? 68.631 35.371 152.182 1.00 53.92 303 THR C CA 1
ATOM 14751 C C . THR C 1 303 ? 68.704 36.892 152.331 1.00 53.84 303 THR C C 1
ATOM 14752 O O . THR C 1 303 ? 68.543 37.431 153.426 1.00 53.91 303 THR C O 1
ATOM 14756 N N . PHE C 1 304 ? 68.975 37.569 151.220 1.00 53.86 304 PHE C N 1
ATOM 14757 C CA . PHE C 1 304 ? 69.019 39.024 151.180 1.00 53.93 304 PHE C CA 1
ATOM 14758 C C . PHE C 1 304 ? 68.409 39.524 149.872 1.00 54.01 304 PHE C C 1
ATOM 14759 O O . PHE C 1 304 ? 69.006 39.355 148.803 1.00 54.15 304 PHE C O 1
ATOM 14767 N N . ALA C 1 305 ? 67.237 40.156 149.977 1.00 53.91 305 ALA C N 1
ATOM 14768 C CA . ALA C 1 305 ? 66.351 40.458 148.839 1.00 54.03 305 ALA C CA 1
ATOM 14769 C C . ALA C 1 305 ? 65.728 39.184 148.254 1.00 54.19 305 ALA C C 1
ATOM 14770 O O . ALA C 1 305 ? 65.391 39.118 147.064 1.00 54.33 305 ALA C O 1
ATOM 14772 N N . GLY C 1 306 ? 65.574 38.176 149.107 1.00 54.26 306 GLY C N 1
ATOM 14773 C CA . GLY C 1 306 ? 64.966 36.916 148.715 1.00 54.29 306 GLY C CA 1
ATOM 14774 C C . GLY C 1 306 ? 65.869 36.039 147.876 1.00 54.34 306 GLY C C 1
ATOM 14775 O O . GLY C 1 306 ? 65.377 35.198 147.126 1.00 54.54 306 GLY C O 1
ATOM 14776 N N . LEU C 1 307 ? 67.185 36.229 147.996 1.00 54.34 307 LEU C N 1
ATOM 14777 C CA . LEU C 1 307 ? 68.163 35.390 147.276 1.00 54.24 307 LEU C CA 1
ATOM 14778 C C . LEU C 1 307 ? 69.479 35.122 148.028 1.00 54.18 307 LEU C C 1
ATOM 14779 O O . LEU C 1 307 ? 70.023 36.002 148.702 1.00 53.96 307 LEU C O 1
ATOM 14784 N N . ASP C 1 308 ? 69.976 33.892 147.894 1.00 54.11 308 ASP C N 1
ATOM 14785 C CA . ASP C 1 308 ? 71.224 33.466 148.537 1.00 54.05 308 ASP C CA 1
ATOM 14786 C C . ASP C 1 308 ? 72.472 34.102 147.921 1.00 53.85 308 ASP C C 1
ATOM 14787 O O . ASP C 1 308 ? 72.417 34.651 146.819 1.00 53.89 308 ASP C O 1
ATOM 14792 N N . ILE C 1 309 ? 73.589 34.009 148.643 1.00 53.59 309 ILE C N 1
ATOM 14793 C CA . ILE C 1 309 ? 74.842 34.691 148.301 1.00 53.48 309 ILE C CA 1
ATOM 14794 C C . ILE C 1 309 ? 75.245 34.468 146.857 1.00 53.42 309 ILE C C 1
ATOM 14795 O O . ILE C 1 309 ? 75.677 35.397 146.181 1.00 53.60 309 ILE C O 1
ATOM 14800 N N . THR C 1 310 ? 75.119 33.222 146.406 1.00 53.27 310 THR C N 1
ATOM 14801 C CA . THR C 1 310 ? 75.569 32.811 145.085 1.00 52.94 310 THR C CA 1
ATOM 14802 C C . THR C 1 310 ? 74.664 33.381 144.011 1.00 53.11 310 THR C C 1
ATOM 14803 O O . THR C 1 310 ? 75.133 33.802 142.959 1.00 53.12 310 THR C O 1
ATO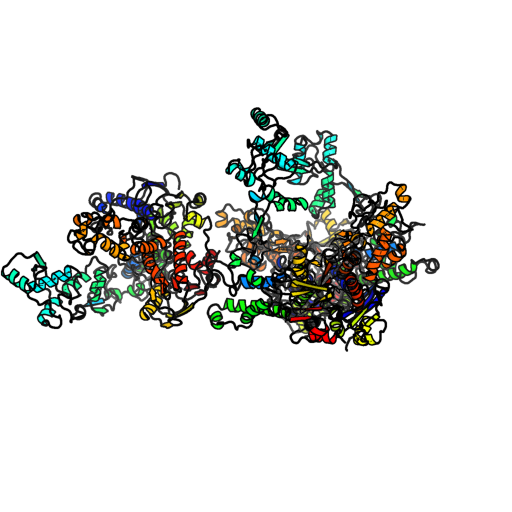M 14807 N N . GLU C 1 311 ? 73.363 33.401 144.277 1.00 53.29 311 GLU C N 1
ATOM 14808 C CA . GLU C 1 311 ? 72.433 33.995 143.328 1.00 53.59 311 GLU C CA 1
ATOM 14809 C C . GLU C 1 311 ? 72.730 35.480 143.173 1.00 53.57 311 GLU C C 1
ATOM 14810 O O . GLU C 1 311 ? 72.760 35.989 142.049 1.00 53.90 311 GLU C O 1
ATOM 14816 N N . LEU C 1 312 ? 72.992 36.146 144.302 1.00 53.35 312 LEU C N 1
ATOM 14817 C CA . LEU C 1 312 ? 73.442 37.540 144.325 1.00 52.96 312 LEU C CA 1
ATOM 14818 C C . LEU C 1 312 ? 74.762 37.724 143.561 1.00 52.71 312 LEU C C 1
ATOM 14819 O O . LEU C 1 312 ? 74.886 38.658 142.778 1.00 52.83 312 LEU C O 1
ATOM 14824 N N . SER C 1 313 ? 75.725 36.828 143.786 1.00 52.32 313 SER C N 1
ATOM 14825 C CA . SER C 1 313 ? 77.065 36.913 143.186 1.00 52.27 313 SER C CA 1
ATOM 14826 C C . SER C 1 313 ? 77.139 36.775 141.649 1.00 52.16 313 SER C C 1
ATOM 14827 O O . SER C 1 313 ? 78.187 37.007 141.049 1.00 51.98 313 SER C O 1
ATOM 14830 N N . ARG C 1 314 ? 76.026 36.399 141.026 1.00 52.35 314 ARG C N 1
ATOM 14831 C CA . ARG C 1 314 ? 75.938 36.217 139.573 1.00 52.21 314 ARG C CA 1
ATOM 14832 C C . ARG C 1 314 ? 75.659 37.531 138.839 1.00 52.04 314 ARG C C 1
ATOM 14833 O O . ARG C 1 314 ? 75.985 37.672 137.662 1.00 52.02 314 ARG C O 1
ATOM 14841 N N . LEU C 1 315 ? 75.045 38.488 139.535 1.00 51.82 315 LEU C N 1
ATOM 14842 C CA . LEU C 1 315 ? 74.741 39.801 138.950 1.00 51.54 315 LEU C CA 1
ATOM 14843 C C . LEU C 1 315 ? 75.993 40.694 138.820 1.00 51.05 315 LEU C C 1
ATOM 14844 O O . LEU C 1 315 ? 76.955 40.529 139.574 1.00 50.82 315 LEU C O 1
ATOM 14849 N N . PRO C 1 316 ? 75.995 41.613 137.832 1.00 50.88 316 PRO C N 1
ATOM 14850 C CA . PRO C 1 316 ? 77.043 42.617 137.642 1.00 50.75 316 PRO C CA 1
ATOM 14851 C C . PRO C 1 316 ? 77.238 43.499 138.870 1.00 50.92 316 PRO C C 1
ATOM 14852 O O . PRO C 1 316 ? 76.304 43.658 139.665 1.00 51.05 316 PRO C O 1
ATOM 14856 N N . LEU C 1 317 ? 78.429 44.087 139.014 1.00 50.88 317 LEU C N 1
ATOM 14857 C CA . LEU C 1 317 ? 78.709 44.975 140.137 1.00 50.81 317 LEU C CA 1
ATOM 14858 C C . LEU C 1 317 ? 77.722 46.147 140.183 1.00 51.22 317 LEU C C 1
ATOM 14859 O O . LEU C 1 317 ? 77.509 46.751 141.236 1.00 51.27 317 LEU C O 1
ATOM 14864 N N . ALA C 1 318 ? 77.118 46.440 139.032 1.00 51.63 318 ALA C N 1
ATOM 14865 C CA . ALA C 1 318 ? 76.107 47.482 138.895 1.00 51.87 318 ALA C CA 1
ATOM 14866 C C . ALA C 1 318 ? 74.769 47.101 139.527 1.00 52.12 318 ALA C C 1
ATOM 14867 O O . ALA C 1 318 ? 74.227 47.882 140.316 1.00 52.31 318 ALA C O 1
ATOM 14869 N N . ARG C 1 319 ? 74.237 45.921 139.188 1.00 52.46 319 ARG C N 1
ATOM 14870 C CA . ARG C 1 319 ? 72.967 45.446 139.767 1.00 52.94 319 ARG C CA 1
ATOM 14871 C C . ARG C 1 319 ? 73.102 45.200 141.262 1.00 53.14 319 ARG C C 1
ATOM 14872 O O . ARG C 1 319 ? 72.160 45.439 142.027 1.00 53.73 319 ARG C O 1
ATOM 14880 N N . VAL C 1 320 ? 74.275 44.720 141.669 1.00 53.22 320 VAL C N 1
ATOM 14881 C CA . VAL C 1 320 ? 74.598 44.550 143.083 1.00 53.29 320 VAL C CA 1
ATOM 14882 C C . VAL C 1 320 ? 74.457 45.890 143.798 1.00 53.41 320 VAL C C 1
ATOM 14883 O O . VAL C 1 320 ? 73.797 45.966 144.832 1.00 53.70 320 VAL C O 1
ATOM 14887 N N . SER C 1 321 ? 75.047 46.939 143.220 1.00 53.81 321 SER C N 1
ATOM 14888 C CA . SER C 1 321 ? 75.002 48.298 143.791 1.00 54.16 321 SER C CA 1
ATOM 14889 C C . SER C 1 321 ? 73.595 48.909 143.873 1.00 54.44 321 SER C C 1
ATOM 14890 O O . SER C 1 321 ? 73.267 49.563 144.864 1.00 54.73 321 SER C O 1
ATOM 14893 N N . GLU C 1 322 ? 72.777 48.699 142.841 1.00 54.73 322 GLU C N 1
ATOM 14894 C CA . GLU C 1 322 ? 71.383 49.153 142.845 1.00 54.85 322 GLU C CA 1
ATOM 14895 C C . GLU C 1 322 ? 70.594 48.499 143.978 1.00 55.15 322 GLU C C 1
ATOM 14896 O O . GLU C 1 322 ? 69.906 49.190 144.739 1.00 55.36 322 GLU C O 1
ATOM 14902 N N . LEU C 1 323 ? 70.702 47.171 144.082 1.00 55.28 323 LEU C N 1
ATOM 14903 C CA . LEU C 1 323 ? 70.073 46.387 145.157 1.00 55.27 323 LEU C CA 1
ATOM 14904 C C . LEU C 1 323 ? 70.388 46.898 146.567 1.00 55.22 323 LEU C C 1
ATOM 14905 O O . LEU C 1 323 ? 69.512 46.968 147.433 1.00 55.03 323 LEU C O 1
ATOM 14910 N N . LEU C 1 324 ? 71.652 47.254 146.769 1.00 55.35 324 LEU C N 1
ATOM 14911 C CA . LEU C 1 324 ? 72.222 47.501 148.085 1.00 55.48 324 LEU C CA 1
ATOM 14912 C C . LEU C 1 324 ? 71.935 48.921 148.616 1.00 55.95 324 LEU C C 1
ATOM 14913 O O . LEU C 1 324 ? 71.906 49.148 149.828 1.00 55.65 324 LEU C O 1
ATOM 14918 N N . ARG C 1 325 ? 71.707 49.863 147.702 1.00 56.45 325 ARG C N 1
ATOM 14919 C CA . ARG C 1 325 ? 71.679 51.293 148.038 1.00 57.05 325 ARG C CA 1
ATOM 14920 C C . ARG C 1 325 ? 70.495 51.779 148.900 1.00 56.83 325 ARG C C 1
ATOM 14921 O O . ARG C 1 325 ? 70.691 52.682 149.727 1.00 56.55 325 ARG C O 1
ATOM 14929 N N . PRO C 1 326 ? 69.275 51.207 148.700 1.00 56.89 326 PRO C N 1
ATOM 14930 C CA . PRO C 1 326 ? 68.114 51.489 149.570 1.00 56.84 326 PRO C CA 1
ATOM 14931 C C . PRO C 1 326 ? 68.300 51.165 151.059 1.00 56.91 326 PRO C C 1
ATOM 14932 O O . PRO C 1 326 ? 67.567 51.698 151.891 1.00 57.10 326 PRO C O 1
ATOM 14936 N N . TYR C 1 327 ? 69.256 50.298 151.382 1.00 57.06 327 TYR C N 1
ATOM 14937 C CA . TYR C 1 327 ? 69.511 49.875 152.765 1.00 57.22 327 TYR C CA 1
ATOM 14938 C C . TYR C 1 327 ? 70.628 50.697 153.420 1.00 57.41 327 TYR C C 1
ATOM 14939 O O . TYR C 1 327 ? 70.701 50.787 154.649 1.00 57.57 327 TYR C O 1
ATOM 14948 N N . ALA C 1 328 ? 71.492 51.285 152.594 1.00 57.61 328 ALA C N 1
ATOM 14949 C CA . ALA C 1 328 ? 72.636 52.073 153.061 1.00 57.85 328 ALA C CA 1
ATOM 14950 C C . ALA C 1 328 ? 72.253 53.502 153.477 1.00 58.12 328 ALA C C 1
ATOM 14951 O O . ALA C 1 328 ? 72.935 54.129 154.298 1.00 57.82 328 ALA C O 1
ATOM 14953 N N . GLU C 1 329 ? 71.164 54.007 152.906 1.00 58.59 329 GLU C N 1
ATOM 14954 C CA . GLU C 1 329 ? 70.757 55.389 153.117 1.00 59.23 329 GLU C CA 1
ATOM 14955 C C . GLU C 1 329 ? 69.511 55.460 153.994 1.00 59.60 329 GLU C C 1
ATOM 14956 O O . GLU C 1 329 ? 69.006 56.554 154.281 1.00 59.60 329 GLU C O 1
ATOM 14962 N N . GLU C 1 330 ? 69.040 54.278 154.410 1.00 60.03 330 GLU C N 1
ATOM 14963 C CA . GLU C 1 330 ? 67.945 54.087 155.380 1.00 60.40 330 GLU C CA 1
ATOM 14964 C C . GLU C 1 330 ? 66.540 54.343 154.803 1.00 60.74 330 GLU C C 1
ATOM 14965 O O . GLU C 1 330 ? 65.694 54.947 155.466 1.00 61.00 330 GLU C O 1
ATOM 14971 N N . ARG C 1 331 ? 66.284 53.863 153.587 1.00 61.05 331 ARG C N 1
ATOM 14972 C CA . ARG C 1 331 ? 65.035 54.189 152.883 1.00 61.23 331 ARG C CA 1
ATOM 14973 C C . ARG C 1 331 ? 64.340 52.965 152.278 1.00 61.68 331 ARG C C 1
ATOM 14974 O O . ARG C 1 331 ? 63.488 53.098 151.396 1.00 61.76 331 ARG C O 1
ATOM 14982 N N . GLU C 1 332 ? 64.697 51.785 152.777 1.00 62.13 332 GLU C N 1
ATOM 14983 C CA . GLU C 1 332 ? 64.308 50.498 152.182 1.00 62.60 332 GLU C CA 1
ATOM 14984 C C . GLU C 1 332 ? 62.801 50.201 152.279 1.00 62.84 332 GLU C C 1
ATOM 14985 O O . GLU C 1 332 ? 62.122 50.746 153.153 1.00 62.74 332 GLU C O 1
ATOM 14991 N N . PRO C 1 333 ? 62.279 49.334 151.380 1.00 63.18 333 PRO C N 1
ATOM 14992 C CA . PRO C 1 333 ? 60.891 48.895 151.487 1.00 63.35 333 PRO C CA 1
ATOM 14993 C C . PRO C 1 333 ? 60.623 48.273 152.855 1.00 63.48 333 PRO C C 1
ATOM 14994 O O . PRO C 1 333 ? 61.224 47.245 153.198 1.00 63.62 333 PRO C O 1
ATOM 14998 N N . GLY C 1 334 ? 59.749 48.919 153.627 1.00 63.48 334 GLY C N 1
ATOM 14999 C CA . GLY C 1 334 ? 59.351 48.447 154.955 1.00 63.41 334 GLY C CA 1
ATOM 15000 C C . GLY C 1 334 ? 60.305 48.813 156.079 1.00 63.31 334 GLY C C 1
ATOM 15001 O O . GLY C 1 334 ? 60.450 48.054 157.037 1.00 63.24 334 GLY C O 1
ATOM 15002 N N . HIS C 1 335 ? 60.943 49.980 155.972 1.00 63.27 335 HIS C N 1
ATOM 15003 C CA . HIS C 1 335 ? 61.946 50.419 156.954 1.00 63.29 335 HIS C CA 1
ATOM 15004 C C . HIS C 1 335 ? 61.331 50.706 158.328 1.00 63.33 335 HIS C C 1
ATOM 15005 O O . HIS C 1 335 ? 62.026 50.636 159.348 1.00 63.34 335 HIS C O 1
ATOM 15012 N N . ALA C 1 336 ? 60.036 51.038 158.337 1.00 63.29 336 ALA C N 1
ATOM 15013 C CA . ALA C 1 336 ? 59.234 51.061 159.563 1.00 63.13 336 ALA C CA 1
ATOM 15014 C C . ALA C 1 336 ? 58.789 49.635 159.938 1.00 63.02 336 ALA C C 1
ATOM 15015 O O . ALA C 1 336 ? 58.598 48.785 159.059 1.00 63.00 336 ALA C O 1
ATOM 15017 N N . GLU C 1 337 ? 58.629 49.391 161.242 1.00 62.80 337 GLU C N 1
ATOM 15018 C CA . GLU C 1 337 ? 58.270 48.071 161.804 1.00 62.51 337 GLU C CA 1
ATOM 15019 C C . GLU C 1 337 ? 59.425 47.069 161.820 1.00 62.20 337 GLU C C 1
ATOM 15020 O O . GLU C 1 337 ? 59.280 45.943 162.310 1.00 62.16 337 GLU C O 1
ATOM 15025 N N . ARG C 1 338 ? 60.565 47.502 161.282 1.00 62.06 338 ARG C N 1
ATOM 15026 C CA . ARG C 1 338 ? 61.843 46.791 161.373 1.00 61.69 338 ARG C CA 1
ATOM 15027 C C . ARG C 1 338 ? 62.751 47.557 162.336 1.00 61.57 338 ARG C C 1
ATOM 15028 O O . ARG C 1 338 ? 63.745 47.004 162.861 1.00 61.38 338 ARG C O 1
ATOM 15036 N N . VAL C 1 339 ? 62.389 48.838 162.557 1.00 61.52 339 VAL C N 1
ATOM 15037 C CA . VAL C 1 339 ? 63.161 49.739 163.416 1.00 61.39 339 VAL C CA 1
ATOM 15038 C C . VAL C 1 339 ? 62.833 49.566 164.896 1.00 61.31 339 VAL C C 1
ATOM 15039 O O . VAL C 1 339 ? 63.678 49.827 165.759 1.00 61.34 339 VAL C O 1
ATOM 15043 N N . LYS C 1 340 ? 61.605 49.125 165.180 1.00 61.17 340 LYS C N 1
ATOM 15044 C CA . LYS C 1 340 ? 61.156 48.909 166.554 1.00 60.95 340 LYS C CA 1
ATOM 15045 C C . LYS C 1 340 ? 61.321 47.458 167.010 1.00 60.71 340 LYS C C 1
ATOM 15046 O O . LYS C 1 340 ? 61.821 47.202 168.120 1.00 60.72 340 LYS C O 1
ATOM 15052 N N . ASN C 1 341 ? 60.919 46.516 166.148 1.00 60.31 341 ASN C N 1
ATOM 15053 C CA . ASN C 1 341 ? 60.910 45.104 166.512 1.00 60.05 341 ASN C CA 1
ATOM 15054 C C . ASN C 1 341 ? 62.267 44.429 166.280 1.00 59.99 341 ASN C C 1
ATOM 15055 O O . ASN C 1 341 ? 62.392 43.203 166.384 1.00 60.07 341 ASN C O 1
ATOM 15060 N N . ARG C 1 342 ? 63.277 45.242 165.968 1.00 59.82 342 ARG C N 1
ATOM 15061 C CA . ARG C 1 342 ? 64.645 44.769 165.767 1.00 59.55 342 ARG C CA 1
ATOM 15062 C C . ARG C 1 342 ? 65.611 45.962 165.723 1.00 59.48 342 ARG C C 1
ATOM 15063 O O . ARG C 1 342 ? 65.939 46.460 164.639 1.00 59.38 342 ARG C O 1
ATOM 15071 N N . PRO C 1 343 ? 66.068 46.428 166.906 1.00 59.37 343 PRO C N 1
ATOM 15072 C CA . PRO C 1 343 ? 66.903 47.639 166.994 1.00 59.28 343 PRO C CA 1
ATOM 15073 C C . PRO C 1 343 ? 68.374 47.453 166.566 1.00 59.12 343 PRO C C 1
ATOM 15074 O O . PRO C 1 343 ? 68.949 48.381 165.870 1.00 59.00 343 PRO C O 1
ATOM 15078 N N . GLU C 1 344 ? 68.965 46.283 166.966 1.00 59.08 344 GLU C N 1
ATOM 15079 C CA . GLU C 1 344 ? 70.391 45.997 166.709 1.00 59.08 344 GLU C CA 1
ATOM 15080 C C . GLU C 1 344 ? 70.758 46.003 165.219 1.00 58.62 344 GLU C C 1
ATOM 15081 O O . GLU C 1 344 ? 71.711 46.677 164.811 1.00 58.49 344 GLU C O 1
ATOM 15087 N N . GLN C 1 345 ? 69.992 45.263 164.418 1.00 58.18 345 GLN C N 1
ATOM 15088 C CA . GLN C 1 345 ? 70.384 44.969 163.038 1.00 57.73 345 GLN C CA 1
ATOM 15089 C C . GLN C 1 345 ? 70.137 46.094 162.020 1.00 57.42 345 GLN C C 1
ATOM 15090 O O . GLN C 1 345 ? 70.813 46.144 160.988 1.00 57.32 345 GLN C O 1
ATOM 15096 N N . ALA C 1 346 ? 69.188 46.985 162.311 1.00 56.92 346 ALA C N 1
ATOM 15097 C CA . ALA C 1 346 ? 68.864 48.097 161.411 1.00 56.56 346 ALA C CA 1
ATOM 15098 C C . ALA C 1 346 ? 70.045 49.058 161.211 1.00 56.33 346 ALA C C 1
ATOM 15099 O O . ALA C 1 346 ? 70.252 49.576 160.108 1.00 56.20 346 ALA C O 1
ATOM 15101 N N . ILE C 1 347 ? 70.809 49.287 162.279 1.00 56.02 347 ILE C N 1
ATOM 15102 C CA . ILE C 1 347 ? 72.028 50.102 162.214 1.00 55.76 347 ILE C CA 1
ATOM 15103 C C . ILE C 1 347 ? 73.251 49.262 161.844 1.00 55.50 347 ILE C C 1
ATOM 15104 O O . ILE C 1 347 ? 74.264 49.794 161.380 1.00 55.44 347 ILE C O 1
ATOM 15109 N N . ALA C 1 348 ? 73.136 47.949 162.044 1.00 55.19 348 ALA C N 1
ATOM 15110 C CA . ALA C 1 348 ? 74.184 46.999 161.683 1.00 54.79 348 ALA C CA 1
ATOM 15111 C C . ALA C 1 348 ? 74.326 46.871 160.167 1.00 54.70 348 ALA C C 1
ATOM 15112 O O . ALA C 1 348 ? 75.440 46.917 159.635 1.00 54.58 348 ALA C O 1
ATOM 15114 N N . LEU C 1 349 ? 73.201 46.721 159.471 1.00 54.52 349 LEU C N 1
ATOM 15115 C CA . LEU C 1 349 ? 73.244 46.561 158.023 1.00 54.45 349 LEU C CA 1
ATOM 15116 C C . LEU C 1 349 ? 73.465 47.887 157.320 1.00 54.24 349 LEU C C 1
ATOM 15117 O O . LEU C 1 349 ? 74.034 47.918 156.239 1.00 54.10 349 LEU C O 1
ATOM 15122 N N . GLN C 1 350 ? 73.011 48.975 157.937 1.00 54.15 350 GLN C N 1
ATOM 15123 C CA . GLN C 1 350 ? 73.206 50.303 157.372 1.00 54.08 350 GLN C CA 1
ATOM 15124 C C . GLN C 1 350 ? 74.689 50.560 157.120 1.00 53.94 350 GLN C C 1
ATOM 15125 O O . GLN C 1 350 ? 75.075 50.877 155.994 1.00 53.75 350 GLN C O 1
ATOM 15131 N N . ARG C 1 351 ? 75.508 50.416 158.163 1.00 53.81 351 ARG C N 1
ATOM 15132 C CA . ARG C 1 351 ? 76.952 50.666 158.049 1.00 53.82 351 ARG C CA 1
ATOM 15133 C C . ARG C 1 351 ? 77.643 49.697 157.085 1.00 53.30 351 ARG C C 1
ATOM 15134 O O . ARG C 1 351 ? 78.513 50.115 156.323 1.00 53.49 351 ARG C O 1
ATOM 15142 N N . MET C 1 352 ? 77.242 48.422 157.121 1.00 52.66 352 MET C N 1
ATOM 15143 C CA . MET C 1 352 ? 77.752 47.393 156.199 1.00 51.91 352 MET C CA 1
ATOM 15144 C C . MET C 1 352 ? 77.404 47.715 154.741 1.00 51.68 352 MET C C 1
ATOM 15145 O O . MET C 1 352 ? 78.279 47.711 153.866 1.00 51.51 352 MET C O 1
ATOM 15150 N N . ALA C 1 353 ? 76.124 47.994 154.491 1.00 51.14 353 ALA C N 1
ATOM 15151 C CA . ALA C 1 353 ? 75.644 48.334 153.156 1.00 50.84 353 ALA C CA 1
ATOM 15152 C C . ALA C 1 353 ? 76.239 49.655 152.667 1.00 50.82 353 ALA C C 1
ATOM 15153 O O . ALA C 1 353 ? 76.425 49.843 151.461 1.00 50.84 353 ALA C O 1
ATOM 15155 N N . ALA C 1 354 ? 76.540 50.553 153.613 1.00 50.55 354 ALA C N 1
ATOM 15156 C CA . ALA C 1 354 ? 77.119 51.865 153.317 1.00 50.21 354 ALA C CA 1
ATOM 15157 C C . ALA C 1 354 ? 78.483 51.771 152.642 1.00 50.05 354 ALA C C 1
ATOM 15158 O O . ALA C 1 354 ? 78.654 52.295 151.539 1.00 49.96 354 ALA C O 1
ATOM 15160 N N . ASP C 1 355 ? 79.449 51.114 153.287 1.00 49.72 355 ASP C N 1
ATOM 15161 C CA . ASP C 1 355 ? 80.805 51.067 152.719 1.00 49.66 355 ASP C CA 1
ATOM 15162 C C . ASP C 1 355 ? 80.906 50.224 151.453 1.00 49.45 355 ASP C C 1
ATOM 15163 O O . ASP C 1 355 ? 81.586 50.624 150.517 1.00 49.53 355 ASP C O 1
ATOM 15168 N N . LEU C 1 356 ? 80.216 49.082 151.425 1.00 49.30 356 LEU C N 1
ATOM 15169 C CA . LEU C 1 356 ? 80.072 48.270 150.206 1.00 49.18 356 LEU C CA 1
ATOM 15170 C C . LEU C 1 356 ? 79.674 49.125 149.005 1.00 49.20 356 LEU C C 1
ATOM 15171 O O . LEU C 1 356 ? 80.305 49.043 147.953 1.00 49.13 356 LEU C O 1
ATOM 15176 N N . VAL C 1 357 ? 78.633 49.943 149.181 1.00 49.33 357 VAL C N 1
ATOM 15177 C CA . VAL C 1 357 ? 78.157 50.899 148.163 1.00 49.47 357 VAL C CA 1
ATOM 15178 C C . VAL C 1 357 ? 79.173 52.012 147.818 1.00 49.66 357 VAL C C 1
ATOM 15179 O O . VAL C 1 357 ? 79.270 52.424 146.656 1.00 49.91 357 VAL C O 1
ATOM 15183 N N . LYS C 1 358 ? 79.923 52.483 148.819 1.00 49.67 358 LYS C N 1
ATOM 15184 C CA . LYS C 1 358 ? 81.033 53.414 148.593 1.00 49.72 358 LYS C CA 1
ATOM 15185 C C . LYS C 1 358 ? 82.178 52.741 147.838 1.00 49.48 358 LYS C C 1
ATOM 15186 O O . LYS C 1 358 ? 82.870 53.392 147.041 1.00 49.65 358 LYS C O 1
ATOM 15192 N N . ARG C 1 359 ? 82.383 51.449 148.110 1.00 49.03 359 ARG C N 1
ATOM 15193 C CA . ARG C 1 359 ? 83.422 50.646 147.454 1.00 48.50 359 ARG C CA 1
ATOM 15194 C C . ARG C 1 359 ? 83.057 50.326 146.014 1.00 48.24 359 ARG C C 1
ATOM 15195 O O . ARG C 1 359 ? 83.887 50.454 145.126 1.00 48.10 359 ARG C O 1
ATOM 15203 N N . LEU C 1 360 ? 81.808 49.922 145.790 1.00 48.18 360 LEU C N 1
ATOM 15204 C CA . LEU C 1 360 ? 81.295 49.675 144.443 1.00 48.40 360 LEU C CA 1
ATOM 15205 C C . LEU C 1 360 ? 81.241 50.941 143.607 1.00 48.58 360 LEU C C 1
ATOM 15206 O O . LEU C 1 360 ? 81.331 50.885 142.391 1.00 48.69 360 LEU C O 1
ATOM 15211 N N . ASP C 1 361 ? 81.070 52.079 144.273 1.00 49.15 361 ASP C N 1
ATOM 15212 C CA . ASP C 1 361 ? 81.051 53.385 143.627 1.00 49.28 361 ASP C CA 1
ATOM 15213 C C . ASP C 1 361 ? 82.303 53.557 142.778 1.00 48.88 361 ASP C C 1
ATOM 15214 O O . ASP C 1 361 ? 82.213 53.748 141.562 1.00 49.31 361 ASP C O 1
ATOM 15219 N N . VAL C 1 362 ? 83.461 53.445 143.432 1.00 48.34 362 VAL C N 1
ATOM 15220 C CA . VAL C 1 362 ? 84.778 53.547 142.795 1.00 47.66 362 VAL C CA 1
ATOM 15221 C C . VAL C 1 362 ? 84.964 52.586 141.619 1.00 47.73 362 VAL C C 1
ATOM 15222 O O . VAL C 1 362 ? 85.596 52.945 140.620 1.00 47.58 362 VAL C O 1
ATOM 15226 N N . LEU C 1 363 ? 84.431 51.369 141.747 1.00 47.65 363 LEU C N 1
ATOM 15227 C CA . LEU C 1 363 ? 84.500 50.361 140.679 1.00 47.83 363 LEU C CA 1
ATOM 15228 C C . LEU C 1 363 ? 83.611 50.752 139.507 1.00 47.94 363 LEU C C 1
ATOM 15229 O O . LEU C 1 363 ? 83.983 50.586 138.356 1.00 48.03 363 LEU C O 1
ATOM 15234 N N . LEU C 1 364 ? 82.423 51.253 139.829 1.00 48.53 364 LEU C N 1
ATOM 15235 C CA . LEU C 1 364 ? 81.428 51.677 138.842 1.00 49.05 364 LEU C CA 1
ATOM 15236 C C . LEU C 1 364 ? 81.927 52.859 138.016 1.00 48.99 364 LEU C C 1
ATOM 15237 O O . LEU C 1 364 ? 81.870 52.833 136.781 1.00 48.84 364 LEU C O 1
ATOM 15242 N N . HIS C 1 365 ? 82.432 53.874 138.722 1.00 48.86 365 HIS C N 1
ATOM 15243 C CA A HIS C 1 365 ? 82.982 55.096 138.133 0.50 48.92 365 HIS C CA 1
ATOM 15244 C CA B HIS C 1 365 ? 82.937 55.068 138.068 0.50 48.77 365 HIS C CA 1
ATOM 15245 C C . HIS C 1 365 ? 84.213 54.810 137.270 1.00 48.66 365 HIS C C 1
ATOM 15246 O O . HIS C 1 365 ? 84.608 55.632 136.440 1.00 48.80 365 HIS C O 1
ATOM 15259 N N . LEU C 1 366 ? 84.830 53.649 137.480 1.00 48.38 366 LEU C N 1
ATOM 15260 C CA . LEU C 1 366 ? 86.033 53.268 136.730 1.00 47.97 366 LEU C CA 1
ATOM 15261 C C . LEU C 1 366 ? 85.696 52.553 135.410 1.00 47.75 366 LEU C C 1
ATOM 15262 O O . LEU C 1 366 ? 86.581 52.321 134.579 1.00 47.45 366 LEU C O 1
ATOM 15267 N N . GLY C 1 367 ? 84.422 52.195 135.235 1.00 47.41 367 GLY C N 1
ATOM 15268 C CA . GLY C 1 367 ? 83.941 51.549 134.007 1.00 46.45 367 GLY C CA 1
ATOM 15269 C C . GLY C 1 367 ? 83.720 50.049 134.123 1.00 46.13 367 GLY C C 1
ATOM 15270 O O . GLY C 1 367 ? 83.507 49.370 133.113 1.00 46.04 367 GLY C O 1
ATOM 15271 N N . LEU C 1 368 ? 83.739 49.531 135.351 1.00 45.77 368 LEU C N 1
ATOM 15272 C CA . LEU C 1 368 ? 83.778 48.076 135.585 1.00 45.22 368 LEU C CA 1
ATOM 15273 C C . LEU C 1 368 ? 82.477 47.487 136.111 1.00 45.05 368 LEU C C 1
ATOM 15274 O O . LEU C 1 368 ? 82.466 46.385 136.663 1.00 45.24 368 LEU C O 1
ATOM 15279 N N . GLY C 1 369 ? 81.379 48.212 135.944 1.00 44.74 369 GLY C N 1
ATOM 15280 C CA . GLY C 1 369 ? 80.104 47.789 136.500 1.00 44.21 369 GLY C CA 1
ATOM 15281 C C . GLY C 1 369 ? 79.513 46.525 135.917 1.00 44.11 369 GLY C C 1
ATOM 15282 O O . GLY C 1 369 ? 78.651 45.908 136.543 1.00 44.31 369 GLY C O 1
ATOM 15283 N N . TYR C 1 370 ? 79.972 46.150 134.721 1.00 43.70 370 TYR C N 1
ATOM 15284 C CA . TYR C 1 370 ? 79.423 45.030 133.946 1.00 43.62 370 TYR C CA 1
ATOM 15285 C C . TYR C 1 370 ? 79.939 43.665 134.419 1.00 43.53 370 TYR C C 1
ATOM 15286 O O . TYR C 1 370 ? 79.381 42.616 134.061 1.00 43.18 370 TYR C O 1
ATOM 15295 N N . LEU C 1 371 ? 81.019 43.685 135.196 1.00 43.11 371 LEU C N 1
ATOM 15296 C CA . LEU C 1 371 ? 81.640 42.454 135.661 1.00 43.10 371 LEU C CA 1
ATOM 15297 C C . LEU C 1 371 ? 80.808 41.793 136.749 1.00 43.62 371 LEU C C 1
ATOM 15298 O O . LEU C 1 371 ? 80.328 42.455 137.664 1.00 43.47 371 LEU C O 1
ATOM 15303 N N . GLY C 1 372 ? 80.601 40.488 136.622 1.00 44.30 372 GLY C N 1
ATOM 15304 C CA . GLY C 1 372 ? 79.943 39.721 137.675 1.00 45.01 372 GLY C CA 1
ATOM 15305 C C . GLY C 1 372 ? 81.023 39.483 138.699 1.00 45.67 372 GLY C C 1
ATOM 15306 O O . GLY C 1 372 ? 82.202 39.557 138.362 1.00 45.68 372 GLY C O 1
ATOM 15307 N N . LEU C 1 373 ? 80.651 39.225 139.950 1.00 46.76 373 LEU C N 1
ATOM 15308 C CA . LEU C 1 373 ? 81.686 39.051 140.974 1.00 47.61 373 LEU C CA 1
ATOM 15309 C C . LEU C 1 373 ? 82.066 37.597 141.265 1.00 48.04 373 LEU C C 1
ATOM 15310 O O . LEU C 1 373 ? 83.042 37.324 141.973 1.00 48.18 373 LEU C O 1
ATOM 15315 N N . ASP C 1 374 ? 81.307 36.676 140.682 1.00 48.59 374 ASP C N 1
ATOM 15316 C CA . ASP C 1 374 ? 81.696 35.272 140.628 1.00 49.21 374 ASP C CA 1
ATOM 15317 C C . ASP C 1 374 ? 82.644 35.050 139.440 1.00 49.46 374 ASP C C 1
ATOM 15318 O O . ASP C 1 374 ? 83.248 33.973 139.294 1.00 49.52 374 ASP C O 1
ATOM 15323 N N . ARG C 1 375 ? 82.787 36.100 138.624 1.00 49.68 375 ARG C N 1
ATOM 15324 C CA . ARG C 1 375 ? 83.647 36.107 137.428 1.00 49.63 375 ARG C CA 1
ATOM 15325 C C . ARG C 1 375 ? 85.103 35.802 137.747 1.00 49.65 375 ARG C C 1
ATOM 15326 O O . ARG C 1 375 ? 85.677 36.354 138.687 1.00 49.62 375 ARG C O 1
ATOM 15334 N N . SER C 1 376 ? 85.688 34.947 136.912 1.00 49.90 376 SER C N 1
ATOM 15335 C CA . SER C 1 376 ? 86.998 34.353 137.121 1.00 49.94 376 SER C CA 1
ATOM 15336 C C . SER C 1 376 ? 88.192 35.169 136.577 1.00 49.89 376 SER C C 1
ATOM 15337 O O . SER C 1 376 ? 88.255 35.499 135.400 1.00 49.31 376 SER C O 1
ATOM 15340 N N . THR C 1 377 ? 89.144 35.449 137.466 1.00 50.23 377 THR C N 1
ATOM 15341 C CA . THR C 1 377 ? 90.355 36.226 137.177 1.00 50.45 377 THR C CA 1
ATOM 15342 C C . THR C 1 377 ? 91.174 35.805 135.938 1.00 51.04 377 THR C C 1
ATOM 15343 O O . THR C 1 377 ? 91.650 36.682 135.204 1.00 51.13 377 THR C O 1
ATOM 15347 N N . PRO C 1 378 ? 91.382 34.481 135.726 1.00 51.34 378 PRO C N 1
ATOM 15348 C CA . PRO C 1 378 ? 91.932 33.970 134.458 1.00 51.71 378 PRO C CA 1
ATOM 15349 C C . PRO C 1 378 ? 91.197 34.409 133.176 1.00 51.97 378 PRO C C 1
ATOM 15350 O O . PRO C 1 378 ? 91.851 34.690 132.164 1.00 51.99 378 PRO C O 1
ATOM 15354 N N . THR C 1 379 ? 89.864 34.442 133.223 1.00 52.39 379 THR C N 1
ATOM 15355 C CA . THR C 1 379 ? 89.011 34.774 132.064 1.00 52.56 379 THR C CA 1
ATOM 15356 C C . THR C 1 379 ? 88.999 36.272 131.724 1.00 52.90 379 THR C C 1
ATOM 15357 O O . THR C 1 379 ? 88.197 36.710 130.904 1.00 52.79 379 THR C O 1
ATOM 15361 N N . LEU C 1 380 ? 89.890 37.040 132.352 1.00 53.24 380 LEU C N 1
ATOM 15362 C CA . LEU C 1 380 ? 89.847 38.502 132.341 1.00 53.53 380 LEU C CA 1
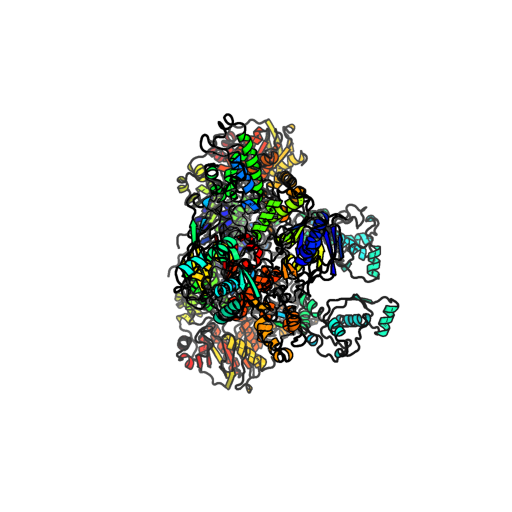ATOM 15363 C C . LEU C 1 380 ? 91.033 39.077 131.571 1.00 54.56 380 LEU C C 1
ATOM 15364 O O . LEU C 1 380 ? 92.134 38.527 131.602 1.00 54.54 380 LEU C O 1
ATOM 15369 N N . SER C 1 381 ? 90.812 40.203 130.900 1.00 55.95 381 SER C N 1
ATOM 15370 C CA . SER C 1 381 ? 91.856 40.846 130.117 1.00 56.70 381 SER C CA 1
ATOM 15371 C C . SER C 1 381 ? 92.838 41.578 131.040 1.00 57.50 381 SER C C 1
ATOM 15372 O O . SER C 1 381 ? 92.466 42.026 132.122 1.00 57.99 381 SER C O 1
ATOM 15375 N N . PRO C 1 382 ? 94.108 41.678 130.629 1.00 58.06 382 PRO C N 1
ATOM 15376 C CA . PRO C 1 382 ? 95.070 42.437 131.416 1.00 57.96 382 PRO C CA 1
ATOM 15377 C C . PRO C 1 382 ? 94.597 43.848 131.828 1.00 58.09 382 PRO C C 1
ATOM 15378 O O . PRO C 1 382 ? 94.813 44.248 132.977 1.00 58.78 382 PRO C O 1
ATOM 15382 N N . GLY C 1 383 ? 93.968 44.588 130.919 1.00 57.34 383 GLY C N 1
ATOM 15383 C CA . GLY C 1 383 ? 93.416 45.889 131.243 1.00 56.71 383 GLY C CA 1
ATOM 15384 C C . GLY C 1 383 ? 92.368 45.854 132.344 1.00 56.36 383 GLY C C 1
ATOM 15385 O O . GLY C 1 383 ? 92.482 46.595 133.323 1.00 55.87 383 GLY C O 1
ATOM 15386 N N . GLU C 1 384 ? 91.355 45.000 132.164 1.00 56.24 384 GLU C N 1
ATOM 15387 C CA . GLU C 1 384 ? 90.267 44.746 133.138 1.00 56.50 384 GLU C CA 1
ATOM 15388 C C . GLU C 1 384 ? 90.735 44.479 134.580 1.00 57.54 384 GLU C C 1
ATOM 15389 O O . GLU C 1 384 ? 90.142 45.012 135.531 1.00 58.12 384 GLU C O 1
ATOM 15395 N N . LEU C 1 385 ? 91.787 43.675 134.747 1.00 57.75 385 LEU C N 1
ATOM 15396 C CA . LEU C 1 385 ? 92.259 43.346 136.088 1.00 58.27 385 LEU C CA 1
ATOM 15397 C C . LEU C 1 385 ? 93.240 44.350 136.689 1.00 57.97 385 LEU C C 1
ATOM 15398 O O . LEU C 1 385 ? 93.353 44.469 137.905 1.00 57.64 385 LEU C O 1
ATOM 15403 N N . GLN C 1 386 ? 93.947 45.079 135.843 1.00 57.92 386 GLN C N 1
ATOM 15404 C CA . GLN C 1 386 ? 94.808 46.123 136.344 1.00 58.03 386 GLN C CA 1
ATOM 15405 C C . GLN C 1 386 ? 93.946 47.240 136.928 1.00 57.32 386 GLN C C 1
ATOM 15406 O O . GLN C 1 386 ? 94.278 47.789 137.974 1.00 56.88 386 GLN C O 1
ATOM 15412 N N . ARG C 1 387 ? 92.837 47.530 136.244 1.00 57.24 387 ARG C N 1
ATOM 15413 C CA . ARG C 1 387 ? 91.814 48.491 136.682 1.00 56.99 387 ARG C CA 1
ATOM 15414 C C . ARG C 1 387 ? 91.002 48.035 137.890 1.00 56.90 387 ARG C C 1
ATOM 15415 O O . ARG C 1 387 ? 90.540 48.866 138.659 1.00 56.97 387 ARG C O 1
ATOM 15423 N N . LEU C 1 388 ? 90.814 46.726 138.050 1.00 57.06 388 LEU C N 1
ATOM 15424 C CA . LEU C 1 388 ? 90.143 46.184 139.230 1.00 56.93 388 LEU C CA 1
ATOM 15425 C C . LEU C 1 388 ? 91.072 46.313 140.423 1.00 57.01 388 LEU C C 1
ATOM 15426 O O . LEU C 1 388 ? 90.649 46.607 141.543 1.00 56.80 388 LEU C O 1
ATOM 15431 N N . ARG C 1 389 ? 92.349 46.105 140.152 1.00 57.22 389 ARG C N 1
ATOM 15432 C CA . ARG C 1 389 ? 93.414 46.296 141.114 1.00 57.87 389 ARG C CA 1
ATOM 15433 C C . ARG C 1 389 ? 93.548 47.781 141.494 1.00 58.02 389 ARG C C 1
ATOM 15434 O O . ARG C 1 389 ? 93.669 48.123 142.672 1.00 58.44 389 ARG C O 1
ATOM 15442 N N . LEU C 1 390 ? 93.519 48.653 140.487 1.00 58.12 390 LEU C N 1
ATOM 15443 C CA . LEU C 1 390 ? 93.598 50.089 140.700 1.00 58.09 390 LEU C CA 1
ATOM 15444 C C . LEU C 1 390 ? 92.464 50.538 141.622 1.00 58.24 390 LEU C C 1
ATOM 15445 O O . LEU C 1 390 ? 92.726 51.196 142.632 1.00 58.70 390 LEU C O 1
ATOM 15450 N N . ALA C 1 391 ? 91.221 50.174 141.282 1.00 57.66 391 ALA C N 1
ATOM 15451 C CA . ALA C 1 391 ? 90.045 50.517 142.089 1.00 57.08 391 ALA C CA 1
ATOM 15452 C C . ALA C 1 391 ? 90.144 50.052 143.564 1.00 57.12 391 ALA C C 1
ATOM 15453 O O . ALA C 1 391 ? 89.774 50.795 144.483 1.00 57.18 391 ALA C O 1
ATOM 15455 N N . THR C 1 392 ? 90.656 48.841 143.777 1.00 56.50 392 THR C N 1
ATOM 15456 C CA . THR C 1 392 ? 90.835 48.279 145.115 1.00 56.13 392 THR C CA 1
ATOM 15457 C C . THR C 1 392 ? 91.793 49.127 145.958 1.00 56.30 392 THR C C 1
ATOM 15458 O O . THR C 1 392 ? 91.558 49.335 147.154 1.00 56.25 392 THR C O 1
ATOM 15462 N N . GLN C 1 393 ? 92.860 49.623 145.329 1.00 56.57 393 GLN C N 1
ATOM 15463 C CA . GLN C 1 393 ? 93.845 50.488 146.003 1.00 56.51 393 GLN C CA 1
ATOM 15464 C C . GLN C 1 393 ? 93.278 51.883 146.338 1.00 56.55 393 GLN C C 1
ATOM 15465 O O . GLN C 1 393 ? 93.792 52.562 147.230 1.00 56.04 393 GLN C O 1
ATOM 15471 N N . LEU C 1 394 ? 92.215 52.290 145.639 1.00 56.59 394 LEU C N 1
ATOM 15472 C CA . LEU C 1 394 ? 91.567 53.583 145.896 1.00 56.80 394 LEU C CA 1
ATOM 15473 C C . LEU C 1 394 ? 90.745 53.602 147.178 1.00 57.04 394 LEU C C 1
ATOM 15474 O O . LEU C 1 394 ? 90.128 54.634 147.520 1.00 57.79 394 LEU C O 1
ATOM 15479 N N . TYR C 1 395 ? 90.721 52.461 147.870 1.00 56.50 395 TYR C N 1
ATOM 15480 C CA . TYR C 1 395 ? 90.082 52.338 149.174 1.00 56.11 395 TYR C CA 1
ATOM 15481 C C . TYR C 1 395 ? 90.827 51.356 150.099 1.00 55.85 395 TYR C C 1
ATOM 15482 O O . TYR C 1 395 ? 90.202 50.609 150.840 1.00 55.68 395 TYR C O 1
ATOM 15491 N N . SER C 1 396 ? 92.161 51.370 150.054 1.00 55.71 396 SER C N 1
ATOM 15492 C CA . SER C 1 396 ? 92.976 50.489 150.906 1.00 55.59 396 SER C CA 1
ATOM 15493 C C . SER C 1 396 ? 93.822 51.267 151.924 1.00 55.31 396 SER C C 1
ATOM 15494 O O . SER C 1 396 ? 94.381 50.688 152.867 1.00 54.95 396 SER C O 1
ATOM 15497 N N . ASN C 1 397 ? 93.918 52.575 151.707 1.00 54.76 397 ASN C N 1
ATOM 15498 C CA . ASN C 1 397 ? 94.629 53.476 152.606 1.00 54.28 397 ASN C CA 1
ATOM 15499 C C . ASN C 1 397 ? 96.149 53.344 152.628 1.00 53.49 397 ASN C C 1
ATOM 15500 O O . ASN C 1 397 ? 96.769 53.608 153.663 1.00 53.94 397 ASN C O 1
ATOM 15505 N N . LEU C 1 398 ? 96.761 52.937 151.517 1.00 52.18 398 LEU C N 1
ATOM 15506 C CA . LEU C 1 398 ? 98.223 52.902 151.464 1.00 50.83 398 LEU C CA 1
ATOM 15507 C C . LEU C 1 398 ? 98.767 54.321 151.329 1.00 49.82 398 LEU C C 1
ATOM 15508 O O . LEU C 1 398 ? 98.332 55.053 150.449 1.00 50.06 398 LEU C O 1
ATOM 15513 N N . PHE C 1 399 ? 99.709 54.700 152.197 1.00 48.40 399 PHE C N 1
ATOM 15514 C CA . PHE C 1 399 ? 100.286 56.050 152.199 1.00 46.86 399 PHE C CA 1
ATOM 15515 C C . PHE C 1 399 ? 101.807 56.017 151.965 1.00 46.82 399 PHE C C 1
ATOM 15516 O O . PHE C 1 399 ? 102.517 55.228 152.566 1.00 46.68 399 PHE C O 1
ATOM 15524 N N . GLY C 1 400 ? 102.297 56.886 151.089 1.00 46.71 400 GLY C N 1
ATOM 15525 C CA . GLY C 1 400 ? 103.729 57.026 150.847 1.00 46.95 400 GLY C CA 1
ATOM 15526 C C . GLY C 1 400 ? 104.401 55.909 150.060 1.00 47.55 400 GLY C C 1
ATOM 15527 O O . GLY C 1 400 ? 105.573 55.601 150.293 1.00 47.66 400 GLY C O 1
ATOM 15528 N N . VAL C 1 401 ? 103.668 55.284 149.143 1.00 47.40 401 VAL C N 1
ATOM 15529 C CA . VAL C 1 401 ? 104.277 54.278 148.263 1.00 47.51 401 VAL C CA 1
ATOM 15530 C C . VAL C 1 401 ? 104.321 54.803 146.835 1.00 47.56 401 VAL C C 1
ATOM 15531 O O . VAL C 1 401 ? 103.622 55.773 146.515 1.00 47.69 401 VAL C O 1
ATOM 15535 N N . VAL C 1 402 ? 105.159 54.181 146.004 1.00 47.59 402 VAL C N 1
ATOM 15536 C CA . VAL C 1 402 ? 105.137 54.395 144.552 1.00 47.92 402 VAL C CA 1
ATOM 15537 C C . VAL C 1 402 ? 104.307 53.268 143.956 1.00 47.73 402 VAL C C 1
ATOM 15538 O O . VAL C 1 402 ? 104.637 52.101 144.128 1.00 47.27 402 VAL C O 1
ATOM 15542 N N . TYR C 1 403 ? 103.236 53.611 143.256 1.00 48.22 403 TYR C N 1
ATOM 15543 C CA . TYR C 1 403 ? 102.524 52.604 142.486 1.00 48.87 403 TYR C CA 1
ATOM 15544 C C . TYR C 1 403 ? 103.157 52.550 141.115 1.00 48.86 403 TYR C C 1
ATOM 15545 O O . TYR C 1 403 ? 103.326 53.580 140.472 1.00 50.50 403 TYR C O 1
ATOM 15554 N N . VAL C 1 404 ? 103.532 51.350 140.696 1.00 48.91 404 VAL C N 1
ATOM 15555 C CA . VAL C 1 404 ? 104.252 51.107 139.452 1.00 48.91 404 VAL C CA 1
ATOM 15556 C C . VAL C 1 404 ? 103.283 50.323 138.554 1.00 49.98 404 VAL C C 1
ATOM 15557 O O . VAL C 1 404 ? 102.995 49.153 138.824 1.00 50.01 404 VAL C O 1
ATOM 15561 N N . LEU C 1 405 ? 102.741 50.998 137.535 1.00 50.19 405 LEU C N 1
ATOM 15562 C CA . LEU C 1 405 ? 101.722 50.429 136.641 1.00 52.39 405 LEU C CA 1
ATOM 15563 C C . LEU C 1 405 ? 102.220 50.121 135.220 1.00 53.04 405 LEU C C 1
ATOM 15564 O O . LEU C 1 405 ? 103.112 50.789 134.698 1.00 52.96 405 LEU C O 1
ATOM 15569 N N . ASP C 1 406 ? 101.612 49.122 134.600 1.00 54.69 406 ASP C N 1
ATOM 15570 C CA . ASP C 1 406 ? 102.026 48.666 133.272 1.00 56.87 406 ASP C CA 1
ATOM 15571 C C . ASP C 1 406 ? 100.887 48.746 132.271 1.00 56.90 406 ASP C C 1
ATOM 15572 O O . ASP C 1 406 ? 100.092 47.820 132.175 1.00 57.62 406 ASP C O 1
ATOM 15577 N N . GLU C 1 407 ? 100.805 49.856 131.540 1.00 57.37 407 GLU C N 1
ATOM 15578 C CA . GLU C 1 407 ? 99.758 50.074 130.521 1.00 58.24 407 GLU C CA 1
ATOM 15579 C C . GLU C 1 407 ? 98.299 49.953 131.019 1.00 58.15 407 GLU C C 1
ATOM 15580 O O . GLU C 1 407 ? 97.578 49.079 130.559 1.00 58.02 407 GLU C O 1
ATOM 15586 N N . PRO C 1 408 ? 97.858 50.836 131.953 1.00 58.36 408 PRO C N 1
ATOM 15587 C CA . PRO C 1 408 ? 96.486 50.734 132.482 1.00 58.34 408 PRO C CA 1
ATOM 15588 C C . PRO C 1 408 ? 95.410 51.124 131.459 1.00 58.82 408 PRO C C 1
ATOM 15589 O O . PRO C 1 408 ? 94.217 50.914 131.692 1.00 59.34 408 PRO C O 1
ATOM 15593 N N . SER C 1 409 ? 95.860 51.678 130.336 1.00 59.14 409 SER C N 1
ATOM 15594 C CA . SER C 1 409 ? 95.037 52.010 129.178 1.00 59.13 409 SER C CA 1
ATOM 15595 C C . SER C 1 409 ? 94.662 50.821 128.291 1.00 58.55 409 SER C C 1
ATOM 15596 O O . SER C 1 409 ? 93.715 50.925 127.517 1.00 58.69 409 SER C O 1
ATOM 15599 N N . ALA C 1 410 ? 95.417 49.717 128.380 1.00 57.66 410 ALA C N 1
ATOM 15600 C CA . ALA C 1 410 ? 95.229 48.569 127.495 1.00 56.40 410 ALA C CA 1
ATOM 15601 C C . ALA C 1 410 ? 93.760 48.196 127.481 1.00 55.86 410 ALA C C 1
ATOM 15602 O O . ALA C 1 410 ? 93.142 48.109 128.543 1.00 55.50 410 ALA C O 1
ATOM 15604 N N . GLY C 1 411 ? 93.193 48.022 126.283 1.00 54.99 411 GLY C N 1
ATOM 15605 C CA . GLY C 1 411 ? 91.782 47.652 126.154 1.00 54.22 411 GLY C CA 1
ATOM 15606 C C . GLY C 1 411 ? 90.800 48.679 126.705 1.00 54.01 411 GLY C C 1
ATOM 15607 O O . GLY C 1 411 ? 89.679 48.314 127.074 1.00 53.80 411 GLY C O 1
ATOM 15608 N N . LEU C 1 412 ? 91.221 49.954 126.759 1.00 53.34 412 LEU C N 1
ATOM 15609 C CA . LEU C 1 412 ? 90.357 51.071 127.171 1.00 53.11 412 LEU C CA 1
ATOM 15610 C C . LEU C 1 412 ? 89.855 51.885 125.974 1.00 53.06 412 LEU C C 1
ATOM 15611 O O . LEU C 1 412 ? 90.645 52.467 125.217 1.00 52.43 412 LEU C O 1
ATOM 15616 N N . HIS C 1 413 ? 88.536 51.946 125.831 1.00 53.38 413 HIS C N 1
ATOM 15617 C CA . HIS C 1 413 ? 87.929 52.866 124.889 1.00 53.66 413 HIS C CA 1
ATOM 15618 C C . HIS C 1 413 ? 88.274 54.316 125.313 1.00 53.95 413 HIS C C 1
ATOM 15619 O O . HIS C 1 413 ? 88.375 54.603 126.514 1.00 53.67 413 HIS C O 1
ATOM 15626 N N . PRO C 1 414 ? 88.524 55.219 124.333 1.00 54.29 414 PRO C N 1
ATOM 15627 C CA . PRO C 1 414 ? 88.761 56.660 124.556 1.00 54.17 414 PRO C CA 1
ATOM 15628 C C . PRO C 1 414 ? 87.719 57.433 125.389 1.00 54.57 414 PRO C C 1
ATOM 15629 O O . PRO C 1 414 ? 88.014 58.530 125.890 1.00 54.06 414 PRO C O 1
ATOM 15633 N N . ALA C 1 415 ? 86.515 56.883 125.519 1.00 55.21 415 ALA C N 1
ATOM 15634 C CA . ALA C 1 415 ? 85.428 57.575 126.207 1.00 56.00 415 ALA C CA 1
ATOM 15635 C C . ALA C 1 415 ? 85.578 57.422 127.711 1.00 56.63 415 ALA C C 1
ATOM 15636 O O . ALA C 1 415 ? 85.030 58.214 128.486 1.00 56.36 415 ALA C O 1
ATOM 15638 N N . ASP C 1 416 ? 86.333 56.400 128.116 1.00 57.05 416 ASP C N 1
ATOM 15639 C CA . ASP C 1 416 ? 86.565 56.135 129.529 1.00 57.56 416 ASP C CA 1
ATOM 15640 C C . ASP C 1 416 ? 87.975 56.540 129.998 1.00 57.40 416 ASP C C 1
ATOM 15641 O O . ASP C 1 416 ? 88.392 56.217 131.108 1.00 58.19 416 ASP C O 1
ATOM 15646 N N . THR C 1 417 ? 88.694 57.257 129.146 1.00 56.96 417 THR C N 1
ATOM 15647 C CA . THR C 1 417 ? 90.048 57.701 129.433 1.00 56.64 417 THR C CA 1
ATOM 15648 C C . THR C 1 417 ? 90.064 58.739 130.564 1.00 56.60 417 THR C C 1
ATOM 15649 O O . THR C 1 417 ? 90.946 58.716 131.426 1.00 56.32 417 THR C O 1
ATOM 15653 N N . GLU C 1 418 ? 89.079 59.637 130.574 1.00 56.59 418 GLU C N 1
ATOM 15654 C CA . GLU C 1 418 ? 88.958 60.600 131.669 1.00 56.74 418 GLU C CA 1
ATOM 15655 C C . GLU C 1 418 ? 88.762 59.945 133.031 1.00 56.35 418 GLU C C 1
ATOM 15656 O O . GLU C 1 418 ? 89.347 60.389 134.020 1.00 56.26 418 GLU C O 1
ATOM 15662 N N . ALA C 1 419 ? 87.956 58.880 133.057 1.00 56.21 419 ALA C N 1
ATOM 15663 C CA . ALA C 1 419 ? 87.658 58.101 134.262 1.00 55.85 419 ALA C CA 1
ATOM 15664 C C . ALA C 1 419 ? 88.913 57.495 134.832 1.00 55.37 419 ALA C C 1
ATOM 15665 O O . ALA C 1 419 ? 89.093 57.472 136.046 1.00 55.83 419 ALA C O 1
ATOM 15667 N N . LEU C 1 420 ? 89.782 57.014 133.953 1.00 54.90 420 LEU C N 1
ATOM 15668 C CA . LEU C 1 420 ? 91.046 56.429 134.378 1.00 54.59 420 LEU C CA 1
ATOM 15669 C C . LEU C 1 420 ? 91.966 57.493 134.965 1.00 54.45 420 LEU C C 1
ATOM 15670 O O . LEU C 1 420 ? 92.468 57.314 136.080 1.00 55.16 420 LEU C O 1
ATOM 15675 N N . LEU C 1 421 ? 92.167 58.588 134.227 1.00 53.70 421 LEU C N 1
ATOM 15676 C CA . LEU C 1 421 ? 92.970 59.733 134.685 1.00 53.17 421 LEU C CA 1
ATOM 15677 C C . LEU C 1 421 ? 92.543 60.318 136.031 1.00 53.52 421 LEU C C 1
ATOM 15678 O O . LEU C 1 421 ? 93.393 60.799 136.799 1.00 53.28 421 LEU C O 1
ATOM 15683 N N . SER C 1 422 ? 91.232 60.314 136.293 1.00 53.89 422 SER C N 1
ATOM 15684 C CA . SER C 1 422 ? 90.684 60.799 137.570 1.00 54.26 422 SER C CA 1
ATOM 15685 C C . SER C 1 422 ? 90.986 59.835 138.717 1.00 54.41 422 SER C C 1
ATOM 15686 O O . SER C 1 422 ? 91.225 60.270 139.837 1.00 54.30 422 SER C O 1
ATOM 15689 N N . ALA C 1 423 ? 90.956 58.532 138.419 1.00 54.54 423 ALA C N 1
ATOM 15690 C CA . ALA C 1 423 ? 91.322 57.487 139.365 1.00 54.26 423 ALA C CA 1
ATOM 15691 C C . ALA C 1 423 ? 92.819 57.558 139.691 1.00 54.37 423 ALA C C 1
ATOM 15692 O O . ALA C 1 423 ? 93.214 57.403 140.855 1.00 54.84 423 ALA C O 1
ATOM 15694 N N . LEU C 1 424 ? 93.650 57.779 138.669 1.00 54.18 424 LEU C N 1
ATOM 15695 C CA . LEU C 1 424 ? 95.073 57.963 138.886 1.00 54.02 424 LEU C CA 1
ATOM 15696 C C . LEU C 1 424 ? 95.303 59.226 139.723 1.00 54.71 424 LEU C C 1
ATOM 15697 O O . LEU C 1 424 ? 96.157 59.223 140.602 1.00 54.65 424 LEU C O 1
ATOM 15702 N N . GLU C 1 425 ? 94.517 60.280 139.477 1.00 55.64 425 GLU C N 1
ATOM 15703 C CA . GLU C 1 425 ? 94.616 61.547 140.243 1.00 56.05 425 GLU C CA 1
ATOM 15704 C C . GLU C 1 425 ? 94.337 61.367 141.734 1.00 56.07 425 GLU C C 1
ATOM 15705 O O . GLU C 1 425 ? 95.037 61.932 142.567 1.00 55.99 425 GLU C O 1
ATOM 15711 N N . ASN C 1 426 ? 93.304 60.586 142.049 1.00 56.40 426 ASN C N 1
ATOM 15712 C CA . ASN C 1 426 ? 92.897 60.310 143.433 1.00 56.64 426 ASN C CA 1
ATOM 15713 C C . ASN C 1 426 ? 93.920 59.479 144.206 1.00 56.92 426 ASN C C 1
ATOM 15714 O O . ASN C 1 426 ? 94.164 59.753 145.379 1.00 57.24 426 ASN C O 1
ATOM 15719 N N . LEU C 1 427 ? 94.490 58.467 143.541 1.00 57.15 427 LEU C N 1
ATOM 15720 C CA . LEU C 1 427 ? 95.596 57.663 144.061 1.00 57.36 427 LEU C CA 1
ATOM 15721 C C . LEU C 1 427 ? 96.779 58.519 144.468 1.00 57.32 427 LEU C C 1
ATOM 15722 O O . LEU C 1 427 ? 97.379 58.300 145.527 1.00 57.44 427 LEU C O 1
ATOM 15727 N N . LYS C 1 428 ? 97.112 59.471 143.602 1.00 57.21 428 LYS C N 1
ATOM 15728 C CA . LYS C 1 428 ? 98.151 60.459 143.843 1.00 57.43 428 LYS C CA 1
ATOM 15729 C C . LYS C 1 428 ? 97.844 61.276 145.100 1.00 57.77 428 LYS C C 1
ATOM 15730 O O . LYS C 1 428 ? 98.689 61.404 145.987 1.00 57.82 428 LYS C O 1
ATOM 15736 N N . ARG C 1 429 ? 96.626 61.816 145.168 1.00 58.18 429 ARG C N 1
ATOM 15737 C CA . ARG C 1 429 ? 96.217 62.713 146.252 1.00 58.77 429 ARG C CA 1
ATOM 15738 C C . ARG C 1 429 ? 95.917 62.012 147.589 1.00 58.28 429 ARG C C 1
ATOM 15739 O O . ARG C 1 429 ? 95.490 62.660 148.559 1.00 58.33 429 ARG C O 1
ATOM 15747 N N . GLY C 1 430 ? 96.140 60.694 147.626 1.00 57.82 430 GLY C N 1
ATOM 15748 C CA . GLY C 1 430 ? 96.155 59.909 148.874 1.00 57.11 430 GLY C CA 1
ATOM 15749 C C . GLY C 1 430 ? 97.527 59.877 149.556 1.00 56.62 430 GLY C C 1
ATOM 15750 O O . GLY C 1 430 ? 97.699 59.213 150.582 1.00 56.87 430 GLY C O 1
ATOM 15751 N N . GLY C 1 431 ? 98.493 60.603 148.985 1.00 56.14 431 GLY C N 1
ATOM 15752 C CA . GLY C 1 431 ? 99.852 60.734 149.524 1.00 55.44 431 GLY C CA 1
ATOM 15753 C C . GLY C 1 431 ? 100.842 59.787 148.873 1.00 55.30 431 GLY C C 1
ATOM 15754 O O . GLY C 1 431 ? 101.754 59.290 149.536 1.00 55.47 431 GLY C O 1
ATOM 15755 N N . ASN C 1 432 ? 100.663 59.561 147.568 1.00 55.05 432 ASN C N 1
ATOM 15756 C CA . ASN C 1 432 ? 101.369 58.513 146.816 1.00 54.56 432 ASN C CA 1
ATOM 15757 C C . ASN C 1 432 ? 102.047 59.023 145.530 1.00 54.48 432 ASN C C 1
ATOM 15758 O O . ASN C 1 432 ? 101.691 60.082 145.021 1.00 54.63 432 ASN C O 1
ATOM 15763 N N . SER C 1 433 ? 103.040 58.281 145.035 1.00 54.26 433 SER C N 1
ATOM 15764 C CA . SER C 1 433 ? 103.662 58.560 143.732 1.00 53.90 433 SER C CA 1
ATOM 15765 C C . SER C 1 433 ? 103.199 57.511 142.734 1.00 53.60 433 SER C C 1
ATOM 15766 O O . SER C 1 433 ? 102.818 56.407 143.145 1.00 53.43 433 SER C O 1
ATOM 15769 N N . LEU C 1 434 ? 103.259 57.848 141.438 1.00 52.85 434 LEU C N 1
ATOM 15770 C CA . LEU C 1 434 ? 102.829 56.942 140.347 1.00 51.96 434 LEU C CA 1
ATOM 15771 C C . LEU C 1 434 ? 103.837 56.849 139.212 1.00 51.18 434 LEU C C 1
ATOM 15772 O O . LEU C 1 434 ? 104.196 57.863 138.609 1.00 50.88 434 LEU C O 1
ATOM 15777 N N . PHE C 1 435 ? 104.293 55.631 138.927 1.00 50.48 435 PHE C N 1
ATOM 15778 C CA . PHE C 1 435 ? 105.121 55.385 137.758 1.00 50.03 435 PHE C CA 1
ATOM 15779 C C . PHE C 1 435 ? 104.334 54.517 136.799 1.00 50.17 435 PHE C C 1
ATOM 15780 O O . PHE C 1 435 ? 103.983 53.385 137.108 1.00 49.56 435 PHE C O 1
ATOM 15788 N N . VAL C 1 436 ? 104.026 55.075 135.640 1.00 50.29 436 VAL C N 1
ATOM 15789 C CA . VAL C 1 436 ? 103.183 54.396 134.684 1.00 50.35 436 VAL C CA 1
ATOM 15790 C C . VAL C 1 436 ? 103.959 54.148 133.401 1.00 50.70 436 VAL C C 1
ATOM 15791 O O . VAL C 1 436 ? 104.502 55.071 132.828 1.00 50.18 436 VAL C O 1
ATOM 15795 N N . VAL C 1 437 ? 104.067 52.895 132.962 1.00 51.75 437 VAL C N 1
ATOM 15796 C CA . VAL C 1 437 ? 104.539 52.706 131.583 1.00 52.36 437 VAL C CA 1
ATOM 15797 C C . VAL C 1 437 ? 103.335 52.768 130.640 1.00 52.54 437 VAL C C 1
ATOM 15798 O O . VAL C 1 437 ? 102.409 51.996 130.795 1.00 52.79 437 VAL C O 1
ATOM 15802 N N . GLU C 1 438 ? 103.338 53.713 129.701 1.00 53.53 438 GLU C N 1
ATOM 15803 C CA . GLU C 1 438 ? 102.154 53.979 128.857 1.00 54.79 438 GLU C CA 1
ATOM 15804 C C . GLU C 1 438 ? 102.479 54.357 127.405 1.00 55.12 438 GLU C C 1
ATOM 15805 O O . GLU C 1 438 ? 103.470 55.044 127.138 1.00 55.58 438 GLU C O 1
ATOM 15811 N N . HIS C 1 439 ? 101.613 53.930 126.478 1.00 55.79 439 HIS C N 1
ATOM 15812 C CA . HIS C 1 439 ? 101.732 54.261 125.047 1.00 55.84 439 HIS C CA 1
ATOM 15813 C C . HIS C 1 439 ? 100.647 55.235 124.559 1.00 56.74 439 HIS C C 1
ATOM 15814 O O . HIS C 1 439 ? 100.776 55.850 123.503 1.00 57.10 439 HIS C O 1
ATOM 15821 N N . ASP C 1 440 ? 99.595 55.366 125.358 1.00 57.25 440 ASP C N 1
ATOM 15822 C CA . ASP C 1 440 ? 98.426 56.163 125.065 1.00 57.20 440 ASP C CA 1
ATOM 15823 C C . ASP C 1 440 ? 98.751 57.647 125.174 1.00 56.77 440 ASP C C 1
ATOM 15824 O O . ASP C 1 440 ? 98.971 58.164 126.273 1.00 56.41 440 ASP C O 1
ATOM 15829 N N . LEU C 1 441 ? 98.752 58.330 124.026 1.00 56.07 441 LEU C N 1
ATOM 15830 C CA . LEU C 1 441 ? 99.119 59.736 123.966 1.00 55.50 441 LEU C CA 1
ATOM 15831 C C . LEU C 1 441 ? 98.198 60.603 124.803 1.00 55.73 441 LEU C C 1
ATOM 15832 O O . LEU C 1 441 ? 98.617 61.663 125.288 1.00 55.96 441 LEU C O 1
ATOM 15837 N N . ASP C 1 442 ? 96.947 60.162 124.961 1.00 55.79 442 ASP C N 1
ATOM 15838 C CA . ASP C 1 442 ? 95.941 60.932 125.699 1.00 56.29 442 ASP C CA 1
ATOM 15839 C C . ASP C 1 442 ? 96.176 60.851 127.219 1.00 56.33 442 ASP C C 1
ATOM 15840 O O . ASP C 1 442 ? 95.617 61.630 127.993 1.00 56.14 442 ASP C O 1
ATOM 15845 N N . VAL C 1 443 ? 97.020 59.914 127.638 1.00 56.57 443 VAL C N 1
ATOM 15846 C CA . VAL C 1 443 ? 97.404 59.815 129.031 1.00 56.29 443 VAL C CA 1
ATOM 15847 C C . VAL C 1 443 ? 98.761 60.488 129.241 1.00 56.63 443 VAL C C 1
ATOM 15848 O O . VAL C 1 443 ? 98.951 61.204 130.240 1.00 56.88 443 VAL C O 1
ATOM 15852 N N . ILE C 1 444 ? 99.682 60.284 128.294 1.00 56.49 444 ILE C N 1
ATOM 15853 C CA . ILE C 1 444 ? 100.986 60.974 128.273 1.00 56.72 444 ILE C CA 1
ATOM 15854 C C . ILE C 1 444 ? 100.842 62.500 128.415 1.00 56.93 444 ILE C C 1
ATOM 15855 O O . ILE C 1 444 ? 101.566 63.127 129.182 1.00 57.34 444 ILE C O 1
ATOM 15860 N N . ARG C 1 445 ? 99.922 63.083 127.651 1.00 56.93 445 ARG C N 1
ATOM 15861 C CA . ARG C 1 445 ? 99.638 64.528 127.665 1.00 56.88 445 ARG C CA 1
ATOM 15862 C C . ARG C 1 445 ? 99.274 65.082 129.031 1.00 56.57 445 ARG C C 1
ATOM 15863 O O . ARG C 1 445 ? 99.484 66.260 129.307 1.00 56.46 445 ARG C O 1
ATOM 15871 N N . ARG C 1 446 ? 98.708 64.228 129.875 1.00 56.57 446 ARG C N 1
ATOM 15872 C CA . ARG C 1 446 ? 98.129 64.667 131.129 1.00 56.62 446 ARG C CA 1
ATOM 15873 C C . ARG C 1 446 ? 99.080 64.435 132.297 1.00 56.13 446 ARG C C 1
ATOM 15874 O O . ARG C 1 446 ? 98.809 64.844 133.443 1.00 55.83 446 ARG C O 1
ATOM 15882 N N . ALA C 1 447 ? 100.215 63.810 131.985 1.00 55.23 447 ALA C N 1
ATOM 15883 C CA . ALA C 1 447 ? 101.237 63.511 132.978 1.00 54.07 447 ALA C CA 1
ATOM 15884 C C . ALA C 1 447 ? 101.872 64.777 133.569 1.00 53.32 447 ALA C C 1
ATOM 15885 O O . ALA C 1 447 ? 102.018 65.808 132.895 1.00 53.34 447 ALA C O 1
ATOM 15887 N N . ASP C 1 448 ? 102.213 64.704 134.851 1.00 52.70 448 ASP C N 1
ATOM 15888 C CA . ASP C 1 448 ? 103.019 65.741 135.496 1.00 51.82 448 ASP C CA 1
ATOM 15889 C C . ASP C 1 448 ? 104.450 65.772 134.947 1.00 50.82 448 ASP C C 1
ATOM 15890 O O . ASP C 1 448 ? 104.997 66.835 134.700 1.00 50.27 448 ASP C O 1
ATOM 15895 N N . TRP C 1 449 ? 105.013 64.591 134.702 1.00 50.07 449 TRP C N 1
ATOM 15896 C CA . TRP C 1 449 ? 106.398 64.429 134.277 1.00 49.52 449 TRP C CA 1
ATOM 15897 C C . TRP C 1 449 ? 106.486 63.273 133.318 1.00 49.86 449 TRP C C 1
ATOM 15898 O O . TRP C 1 449 ? 105.691 62.323 133.424 1.00 49.83 449 TRP C O 1
ATOM 15909 N N . LEU C 1 450 ? 107.459 63.334 132.406 1.00 49.98 450 LEU C N 1
ATOM 15910 C CA . LEU C 1 450 ? 107.689 62.240 131.464 1.00 50.78 450 LEU C CA 1
ATOM 15911 C C . LEU C 1 450 ? 109.163 61.797 131.298 1.00 50.47 450 LEU C C 1
ATOM 15912 O O . LEU C 1 450 ? 110.064 62.626 131.230 1.00 50.54 450 LEU C O 1
ATOM 15917 N N . VAL C 1 451 ? 109.395 60.481 131.274 1.00 49.78 451 VAL C N 1
ATOM 15918 C CA . VAL C 1 451 ? 110.715 59.928 130.901 1.00 49.28 451 VAL C CA 1
ATOM 15919 C C . VAL C 1 451 ? 110.631 59.216 129.545 1.00 49.03 451 VAL C C 1
ATOM 15920 O O . VAL C 1 451 ? 110.004 58.163 129.445 1.00 48.88 451 VAL C O 1
ATOM 15924 N N . ASP C 1 452 ? 111.239 59.802 128.511 1.00 48.93 452 ASP C N 1
ATOM 15925 C CA . ASP C 1 452 ? 111.267 59.175 127.184 1.00 49.13 452 ASP C CA 1
ATOM 15926 C C . ASP C 1 452 ? 112.589 58.439 127.038 1.00 48.83 452 ASP C C 1
ATOM 15927 O O . ASP C 1 452 ? 113.653 59.010 127.297 1.00 47.71 452 ASP C O 1
ATOM 15932 N N . VAL C 1 453 ? 112.505 57.158 126.653 1.00 48.78 453 VAL C N 1
ATOM 15933 C CA . VAL C 1 453 ? 113.664 56.263 126.704 1.00 48.66 453 VAL C CA 1
ATOM 15934 C C . VAL C 1 453 ? 114.184 55.808 125.325 1.00 49.66 453 VAL C C 1
ATOM 15935 O O . VAL C 1 453 ? 113.411 55.404 124.454 1.00 48.53 453 VAL C O 1
ATOM 15939 N N . GLY C 1 454 ? 115.515 55.881 125.194 1.00 50.59 454 GLY C N 1
ATOM 15940 C CA . GLY C 1 454 ? 116.340 55.292 124.129 1.00 51.03 454 GLY C CA 1
ATOM 15941 C C . GLY C 1 454 ? 115.732 55.506 122.804 1.00 51.64 454 GLY C C 1
ATOM 15942 O O . GLY C 1 454 ? 114.543 55.280 122.677 1.00 52.57 454 GLY C O 1
ATOM 15943 N N . PRO C 1 455 ? 116.535 55.863 121.785 1.00 52.35 455 PRO C N 1
ATOM 15944 C CA . PRO C 1 455 ? 115.900 56.364 120.548 1.00 52.75 455 PRO C CA 1
ATOM 15945 C C . PRO C 1 455 ? 115.093 55.275 119.814 1.00 53.66 455 PRO C C 1
ATOM 15946 O O . PRO C 1 455 ? 114.030 55.561 119.241 1.00 54.19 455 PRO C O 1
ATOM 15950 N N . GLU C 1 456 ? 115.585 54.038 119.848 1.00 53.53 456 GLU C N 1
ATOM 15951 C CA . GLU C 1 456 ? 114.889 52.902 119.223 1.00 54.16 456 GLU C CA 1
ATOM 15952 C C . GLU C 1 456 ? 114.878 51.693 120.182 1.00 53.33 456 GLU C C 1
ATOM 15953 O O . GLU C 1 456 ? 114.828 51.863 121.401 1.00 53.05 456 GLU C O 1
ATOM 15959 N N . ALA C 1 457 ? 114.930 50.489 119.625 1.00 53.15 457 ALA C N 1
ATOM 15960 C CA . ALA C 1 457 ? 114.880 49.263 120.416 1.00 53.03 457 ALA C CA 1
ATOM 15961 C C . ALA C 1 457 ? 116.245 48.565 120.475 1.00 53.39 457 ALA C C 1
ATOM 15962 O O . ALA C 1 457 ? 117.086 48.736 119.580 1.00 54.05 457 ALA C O 1
ATOM 15964 N N . GLY C 1 458 ? 116.484 47.828 121.557 1.00 53.30 458 GLY C N 1
ATOM 15965 C CA . GLY C 1 458 ? 117.679 47.005 121.695 1.00 53.47 458 GLY C CA 1
ATOM 15966 C C . GLY C 1 458 ? 118.963 47.747 121.975 1.00 53.84 458 GLY C C 1
ATOM 15967 O O . GLY C 1 458 ? 119.018 48.609 122.838 1.00 53.84 458 GLY C O 1
ATOM 15968 N N . GLU C 1 459 ? 120.012 47.402 121.247 1.00 54.24 459 GLU C N 1
ATOM 15969 C CA . GLU C 1 459 ? 121.277 48.067 121.441 1.00 55.13 459 GLU C CA 1
ATOM 15970 C C . GLU C 1 459 ? 121.298 49.475 120.819 1.00 54.98 459 GLU C C 1
ATOM 15971 O O . GLU C 1 459 ? 122.177 50.263 121.104 1.00 54.91 459 GLU C O 1
ATOM 15977 N N . LYS C 1 460 ? 120.314 49.767 119.973 1.00 55.19 460 LYS C N 1
ATOM 15978 C CA . LYS C 1 460 ? 120.065 51.107 119.456 1.00 55.11 460 LYS C CA 1
ATOM 15979 C C . LYS C 1 460 ? 119.063 51.922 120.308 1.00 54.31 460 LYS C C 1
ATOM 15980 O O . LYS C 1 460 ? 118.610 52.983 119.888 1.00 53.79 460 LYS C O 1
ATOM 15986 N N . GLY C 1 461 ? 118.710 51.402 121.487 1.00 54.15 461 GLY C N 1
ATOM 15987 C CA . GLY C 1 461 ? 117.863 52.099 122.458 1.00 53.48 461 GLY C CA 1
ATOM 15988 C C . GLY C 1 461 ? 118.620 52.265 123.766 1.00 53.44 461 GLY C C 1
ATOM 15989 O O . GLY C 1 461 ? 119.845 52.371 123.753 1.00 53.11 461 GLY C O 1
ATOM 15990 N N . GLY C 1 462 ? 117.896 52.300 124.888 1.00 53.39 462 GLY C N 1
ATOM 15991 C CA . GLY C 1 462 ? 118.508 52.246 126.225 1.00 53.76 462 GLY C CA 1
ATOM 15992 C C . GLY C 1 462 ? 119.074 53.531 126.804 1.00 54.04 462 GLY C C 1
ATOM 15993 O O . GLY C 1 462 ? 119.908 53.489 127.720 1.00 54.03 462 GLY C O 1
ATOM 15994 N N . GLU C 1 463 ? 118.623 54.669 126.275 1.00 54.20 463 GLU C N 1
ATOM 15995 C CA . GLU C 1 463 ? 119.154 55.995 126.625 1.00 54.12 463 GLU C CA 1
ATOM 15996 C C . GLU C 1 463 ? 118.017 56.925 127.011 1.00 53.70 463 GLU C C 1
ATOM 15997 O O . GLU C 1 463 ? 116.891 56.716 126.603 1.00 53.40 463 GLU C O 1
ATOM 16003 N N . ILE C 1 464 ? 118.305 57.969 127.783 1.00 53.56 464 ILE C N 1
ATOM 16004 C CA . ILE C 1 464 ? 117.252 58.870 128.227 1.00 52.59 464 ILE C CA 1
ATOM 16005 C C . ILE C 1 464 ? 117.250 60.046 127.268 1.00 52.76 464 ILE C C 1
ATOM 16006 O O . ILE C 1 464 ? 118.236 60.769 127.167 1.00 53.09 464 ILE C O 1
ATOM 16011 N N . LEU C 1 465 ? 116.156 60.210 126.532 1.00 52.04 465 LEU C N 1
ATOM 16012 C CA . LEU C 1 465 ? 116.092 61.261 125.532 1.00 52.39 465 LEU C CA 1
ATOM 16013 C C . LEU C 1 465 ? 115.658 62.552 126.199 1.00 51.56 465 LEU C C 1
ATOM 16014 O O . LEU C 1 465 ? 116.151 63.618 125.860 1.00 51.56 465 LEU C O 1
ATOM 16019 N N . TYR C 1 466 ? 114.760 62.410 127.169 1.00 51.00 466 TYR C N 1
ATOM 16020 C CA . TYR C 1 466 ? 114.161 63.508 127.905 1.00 50.28 466 TYR C CA 1
ATOM 16021 C C . TYR C 1 466 ? 113.716 63.028 129.287 1.00 50.21 466 TYR C C 1
ATOM 16022 O O . TYR C 1 466 ? 113.279 61.900 129.453 1.00 49.80 466 TYR C O 1
ATOM 16031 N N . SER C 1 467 ? 113.878 63.886 130.282 1.00 50.77 467 SER C N 1
ATOM 16032 C CA . SER C 1 467 ? 113.216 63.729 131.563 1.00 50.84 467 SER C CA 1
ATOM 16033 C C . SER C 1 467 ? 112.704 65.103 131.978 1.00 51.15 467 SER C C 1
ATOM 16034 O O . SER C 1 467 ? 113.480 66.046 132.085 1.00 51.90 467 SER C O 1
ATOM 16037 N N . GLY C 1 468 ? 111.395 65.246 132.159 1.00 51.82 468 GLY C N 1
ATOM 16038 C CA . GLY C 1 468 ? 110.829 66.560 132.497 1.00 53.25 468 GLY C CA 1
ATOM 16039 C C . GLY C 1 468 ? 109.354 66.631 132.161 1.00 54.23 468 GLY C C 1
ATOM 16040 O O . GLY C 1 468 ? 108.783 65.630 131.733 1.00 54.00 468 GLY C O 1
ATOM 16041 N N . PRO C 1 469 ? 108.721 67.804 132.375 1.00 54.95 469 PRO C N 1
ATOM 16042 C CA . PRO C 1 469 ? 107.305 68.042 132.017 1.00 55.67 469 PRO C CA 1
ATOM 16043 C C . PRO C 1 469 ? 107.051 67.786 130.525 1.00 56.10 469 PRO C C 1
ATOM 16044 O O . PRO C 1 469 ? 107.870 68.189 129.700 1.00 55.84 469 PRO C O 1
ATOM 16048 N N . PRO C 1 470 ? 105.926 67.115 130.186 1.00 56.72 470 PRO C N 1
ATOM 16049 C CA . PRO C 1 470 ? 105.595 66.608 128.835 1.00 57.21 470 PRO C CA 1
ATOM 16050 C C . PRO C 1 470 ? 105.733 67.615 127.704 1.00 57.98 470 PRO C C 1
ATOM 16051 O O . PRO C 1 470 ? 106.035 67.245 126.567 1.00 58.14 470 PRO C O 1
ATOM 16055 N N . GLU C 1 471 ? 105.508 68.880 128.024 1.00 58.71 471 GLU C N 1
ATOM 16056 C CA . GLU C 1 471 ? 105.578 69.938 127.033 1.00 59.36 471 GLU C CA 1
ATOM 16057 C C . GLU C 1 471 ? 107.007 70.171 126.548 1.00 59.43 471 GLU C C 1
ATOM 16058 O O . GLU C 1 471 ? 107.223 70.423 125.361 1.00 59.34 471 GLU C O 1
ATOM 16064 N N . GLY C 1 472 ? 107.974 70.062 127.462 1.00 59.20 472 GLY C N 1
ATOM 16065 C CA . GLY C 1 472 ? 109.388 70.259 127.133 1.00 58.83 472 GLY C CA 1
ATOM 16066 C C . GLY C 1 472 ? 109.902 69.353 126.027 1.00 58.79 472 GLY C C 1
ATOM 16067 O O . GLY C 1 472 ? 110.947 69.630 125.430 1.00 58.83 472 GLY C O 1
ATOM 16068 N N . LEU C 1 473 ? 109.155 68.284 125.742 1.00 58.58 473 LEU C N 1
ATOM 16069 C CA . LEU C 1 473 ? 109.504 67.321 124.697 1.00 58.77 473 LEU C CA 1
ATOM 16070 C C . LEU C 1 473 ? 109.381 67.904 123.259 1.00 59.16 473 LEU C C 1
ATOM 16071 O O . LEU C 1 473 ? 109.871 67.303 122.298 1.00 59.20 473 LEU C O 1
ATOM 16076 N N . LYS C 1 474 ? 108.749 69.073 123.118 1.00 59.28 474 LYS C N 1
ATOM 16077 C CA . LYS C 1 474 ? 108.801 69.844 121.865 1.00 59.65 474 LYS C CA 1
ATOM 16078 C C . LYS C 1 474 ? 110.247 70.160 121.426 1.00 59.95 474 LYS C C 1
ATOM 16079 O O . LYS C 1 474 ? 110.518 70.244 120.232 1.00 60.36 474 LYS C O 1
ATOM 16085 N N . HIS C 1 475 ? 111.166 70.319 122.388 1.00 60.27 475 HIS C N 1
ATOM 16086 C CA . HIS C 1 475 ? 112.564 70.697 122.106 1.00 60.34 475 HIS C CA 1
ATOM 16087 C C . HIS C 1 475 ? 113.540 69.508 121.922 1.00 60.18 475 HIS C C 1
ATOM 16088 O O . HIS C 1 475 ? 114.747 69.669 122.065 1.00 60.41 475 HIS C O 1
ATOM 16095 N N . VAL C 1 476 ? 113.033 68.319 121.622 1.00 59.96 476 VAL C N 1
ATOM 16096 C CA . VAL C 1 476 ? 113.909 67.166 121.352 1.00 59.78 476 VAL C CA 1
ATOM 16097 C C . VAL C 1 476 ? 113.359 66.364 120.156 1.00 59.95 476 VAL C C 1
ATOM 16098 O O . VAL C 1 476 ? 112.458 65.552 120.317 1.00 60.54 476 VAL C O 1
ATOM 16102 N N . PRO C 1 477 ? 113.868 66.648 118.940 1.00 59.96 477 PRO C N 1
ATOM 16103 C CA . PRO C 1 477 ? 113.351 66.032 117.705 1.00 59.89 477 PRO C CA 1
ATOM 16104 C C . PRO C 1 477 ? 113.552 64.510 117.570 1.00 60.09 477 PRO C C 1
ATOM 16105 O O . PRO C 1 477 ? 112.696 63.824 116.999 1.00 60.26 477 PRO C O 1
ATOM 16109 N N . GLU C 1 478 ? 114.648 63.982 118.106 1.00 59.95 478 GLU C N 1
ATOM 16110 C CA . GLU C 1 478 ? 114.972 62.549 117.962 1.00 59.95 478 GLU C CA 1
ATOM 16111 C C . GLU C 1 478 ? 113.927 61.604 118.593 1.00 59.23 478 GLU C C 1
ATOM 16112 O O . GLU C 1 478 ? 113.943 60.378 118.370 1.00 59.32 478 GLU C O 1
ATOM 16118 N N . SER C 1 479 ? 113.015 62.189 119.363 1.00 58.24 479 SER C N 1
ATOM 16119 C CA . SER C 1 479 ? 112.024 61.441 120.130 1.00 57.23 479 SER C CA 1
ATOM 16120 C C . SER C 1 479 ? 110.866 61.012 119.212 1.00 56.71 479 SER C C 1
ATOM 16121 O O . SER C 1 479 ? 110.301 61.830 118.475 1.00 57.29 479 SER C O 1
ATOM 16124 N N . GLN C 1 480 ? 110.535 59.726 119.222 1.00 55.85 480 GLN C N 1
ATOM 16125 C CA . GLN C 1 480 ? 109.461 59.221 118.353 1.00 54.71 480 GLN C CA 1
ATOM 16126 C C . GLN C 1 480 ? 108.102 59.433 119.000 1.00 54.11 480 GLN C C 1
ATOM 16127 O O . GLN C 1 480 ? 107.086 59.351 118.337 1.00 54.37 480 GLN C O 1
ATOM 16133 N N . THR C 1 481 ? 108.117 59.691 120.307 1.00 53.94 481 THR C N 1
ATOM 16134 C CA . THR C 1 481 ? 106.948 60.007 121.117 1.00 53.19 481 THR C CA 1
ATOM 16135 C C . THR C 1 481 ? 106.614 61.479 120.882 1.00 53.73 481 THR C C 1
ATOM 16136 O O . THR C 1 481 ? 105.459 61.820 120.593 1.00 53.48 481 THR C O 1
ATOM 16140 N N . GLY C 1 482 ? 107.635 62.332 120.997 1.00 53.31 482 GLY C N 1
ATOM 16141 C CA . GLY C 1 482 ? 107.555 63.745 120.607 1.00 54.07 482 GLY C CA 1
ATOM 16142 C C . GLY C 1 482 ? 106.988 64.005 119.215 1.00 54.08 482 GLY C C 1
ATOM 16143 O O . GLY C 1 482 ? 106.085 64.826 119.056 1.00 53.49 482 GLY C O 1
ATOM 16144 N N . GLN C 1 483 ? 107.519 63.315 118.206 1.00 54.77 483 GLN C N 1
ATOM 16145 C CA . GLN C 1 483 ? 106.985 63.404 116.824 1.00 55.43 483 GLN C CA 1
ATOM 16146 C C . GLN C 1 483 ? 105.492 63.091 116.775 1.00 56.38 483 GLN C C 1
ATOM 16147 O O . GLN C 1 483 ? 104.758 63.707 116.034 1.00 57.12 483 GLN C O 1
ATOM 16153 N N . TYR C 1 484 ? 105.046 62.140 117.585 1.00 58.07 484 TYR C N 1
ATOM 16154 C CA . TYR C 1 484 ? 103.653 61.723 117.564 1.00 59.55 484 TYR C CA 1
ATOM 16155 C C . TYR C 1 484 ? 102.637 62.676 118.189 1.00 60.29 484 TYR C C 1
ATOM 16156 O O . TYR C 1 484 ? 101.545 62.840 117.652 1.00 60.48 484 TYR C O 1
ATOM 16165 N N . LEU C 1 485 ? 102.973 63.300 119.316 1.00 61.16 485 LEU C N 1
ATOM 16166 C CA . LEU C 1 485 ? 101.998 64.189 119.949 1.00 61.78 485 LEU C CA 1
ATOM 16167 C C . LEU C 1 485 ? 102.217 65.674 119.661 1.00 62.15 485 LEU C C 1
ATOM 16168 O O . LEU C 1 485 ? 101.353 66.491 119.944 1.00 61.79 485 LEU C O 1
ATOM 16173 N N . PHE C 1 486 ? 103.358 66.002 119.065 1.00 62.99 486 PHE C N 1
ATOM 16174 C CA . PHE C 1 486 ? 103.716 67.382 118.801 1.00 64.28 486 PHE C CA 1
ATOM 16175 C C . PHE C 1 486 ? 103.990 67.670 117.325 1.00 65.36 486 PHE C C 1
ATOM 16176 O O . PHE C 1 486 ? 103.695 68.758 116.856 1.00 65.76 486 PHE C O 1
ATOM 16184 N N . ALA C 1 487 ? 104.552 66.709 116.595 1.00 66.76 487 ALA C N 1
ATOM 16185 C CA . ALA C 1 487 ? 104.919 66.956 115.196 1.00 68.13 487 ALA C CA 1
ATOM 16186 C C . ALA C 1 487 ? 103.973 66.303 114.187 1.00 68.98 487 ALA C C 1
ATOM 16187 O O . ALA C 1 487 ? 104.320 66.174 113.005 1.00 68.79 487 ALA C O 1
ATOM 16189 N N . ASP C 1 488 ? 102.797 65.879 114.667 1.00 70.14 488 ASP C N 1
ATOM 16190 C CA . ASP C 1 488 ? 101.689 65.429 113.811 1.00 71.45 488 ASP C CA 1
ATOM 16191 C C . ASP C 1 488 ? 102.091 64.262 112.867 1.00 72.43 488 ASP C C 1
ATOM 16192 O O . ASP C 1 488 ? 101.996 64.387 111.641 1.00 72.89 488 ASP C O 1
ATOM 16197 N N . ARG C 1 489 ? 102.546 63.133 113.431 1.00 73.25 489 ARG C N 1
ATOM 16198 C CA . ARG C 1 489 ? 102.993 61.995 112.604 1.00 74.09 489 ARG C CA 1
ATOM 16199 C C . ARG C 1 489 ? 101.856 61.408 111.763 1.00 75.30 489 ARG C C 1
ATOM 16200 O O . ARG C 1 489 ? 101.144 60.504 112.210 1.00 75.27 489 ARG C O 1
ATOM 16208 N N . HIS C 1 490 ? 101.696 61.939 110.545 1.00 76.67 490 HIS C N 1
ATOM 16209 C CA . HIS C 1 490 ? 100.634 61.520 109.615 1.00 77.79 490 HIS C CA 1
ATOM 16210 C C . HIS C 1 490 ? 101.009 60.279 108.810 1.00 78.27 490 HIS C C 1
ATOM 16211 O O . HIS C 1 490 ? 102.177 59.869 108.770 1.00 78.49 490 HIS C O 1
ATOM 16218 N N . THR C 1 491 ? 99.998 59.698 108.159 1.00 78.75 491 THR C N 1
ATOM 16219 C CA . THR C 1 491 ? 100.167 58.514 107.314 1.00 78.72 491 THR C CA 1
ATOM 16220 C C . THR C 1 491 ? 99.090 58.449 106.216 1.00 78.83 491 THR C C 1
ATOM 16221 O O . THR C 1 491 ? 99.408 58.654 105.039 1.00 79.17 491 THR C O 1
ATOM 16225 N N . GLU C 1 492 ? 97.837 58.165 106.603 1.00 78.63 492 GLU C N 1
ATOM 16226 C CA . GLU C 1 492 ? 96.646 58.193 105.707 1.00 78.26 492 GLU C CA 1
ATOM 16227 C C . GLU C 1 492 ? 96.878 57.786 104.225 1.00 77.44 492 GLU C C 1
ATOM 16228 O O . GLU C 1 492 ? 96.341 58.429 103.311 1.00 77.58 492 GLU C O 1
ATOM 16234 N N . PRO C 1 493 ? 97.646 56.703 103.978 1.00 76.64 493 PRO C N 1
ATOM 16235 C CA . PRO C 1 493 ? 98.112 56.569 102.613 1.00 75.85 493 PRO C CA 1
ATOM 16236 C C . PRO C 1 493 ? 97.199 55.746 101.724 1.00 74.88 493 PRO C C 1
ATOM 16237 O O . PRO C 1 493 ? 96.922 56.154 100.596 1.00 75.03 493 PRO C O 1
ATOM 16241 N N . HIS C 1 494 ? 96.722 54.617 102.244 1.00 73.45 494 HIS C N 1
ATOM 16242 C CA . HIS C 1 494 ? 96.242 53.514 101.414 1.00 72.29 494 HIS C CA 1
ATOM 16243 C C . HIS C 1 494 ? 94.881 53.722 100.733 1.00 70.95 494 HIS C C 1
ATOM 16244 O O . HIS C 1 494 ? 93.932 54.192 101.350 1.00 70.87 494 HIS C O 1
ATOM 16251 N N . THR C 1 495 ? 94.824 53.343 99.457 1.00 69.46 495 THR C N 1
ATOM 16252 C CA . THR C 1 495 ? 93.633 53.431 98.593 1.00 68.04 495 THR C CA 1
ATOM 16253 C C . THR C 1 495 ? 92.400 52.663 99.143 1.00 67.15 495 THR C C 1
ATOM 16254 O O . THR C 1 495 ? 92.553 51.629 99.800 1.00 67.02 495 THR C O 1
ATOM 16258 N N . PRO C 1 496 ? 91.176 53.187 98.894 1.00 66.35 496 PRO C N 1
ATOM 16259 C CA . PRO C 1 496 ? 89.935 52.486 99.270 1.00 65.52 496 PRO C CA 1
ATOM 16260 C C . PRO C 1 496 ? 89.764 51.132 98.561 1.00 64.89 496 PRO C C 1
ATOM 16261 O O . PRO C 1 496 ? 90.210 50.960 97.420 1.00 64.87 496 PRO C O 1
ATOM 16265 N N . ARG C 1 497 ? 89.115 50.189 99.242 1.00 64.08 497 ARG C N 1
ATOM 16266 C CA . ARG C 1 497 ? 88.946 48.829 98.736 1.00 63.04 497 ARG C CA 1
ATOM 16267 C C . ARG C 1 497 ? 87.491 48.412 98.678 1.00 62.21 497 ARG C C 1
ATOM 16268 O O . ARG C 1 497 ? 86.686 48.804 99.530 1.00 62.21 497 ARG C O 1
ATOM 16276 N N . GLU C 1 498 ? 87.169 47.591 97.684 1.00 60.92 498 GLU C N 1
ATOM 16277 C CA . GLU C 1 498 ? 85.857 46.972 97.611 1.00 59.97 498 GLU C CA 1
ATOM 16278 C C . GLU C 1 498 ? 85.866 45.562 98.201 1.00 59.01 498 GLU C C 1
ATOM 16279 O O . GLU C 1 498 ? 86.753 44.757 97.883 1.00 58.73 498 GLU C O 1
ATOM 16285 N N . PRO C 1 499 ? 84.876 45.264 99.066 1.00 58.19 499 PRO C N 1
ATOM 16286 C CA . PRO C 1 499 ? 84.682 43.933 99.633 1.00 57.73 499 PRO C CA 1
ATOM 16287 C C . PRO C 1 499 ? 84.587 42.879 98.539 1.00 57.38 499 PRO C C 1
ATOM 16288 O O . PRO C 1 499 ? 83.865 43.077 97.555 1.00 56.98 499 PRO C O 1
ATOM 16292 N N . ALA C 1 500 ? 85.322 41.777 98.710 1.00 56.89 500 ALA C N 1
ATOM 16293 C CA . ALA C 1 500 ? 85.267 40.661 97.767 1.00 56.05 500 ALA C CA 1
ATOM 16294 C C . ALA C 1 500 ? 83.978 39.860 97.963 1.00 55.66 500 ALA C C 1
ATOM 16295 O O . ALA C 1 500 ? 83.470 39.245 97.025 1.00 56.10 500 ALA C O 1
ATOM 16297 N N . GLY C 1 501 ? 83.445 39.909 99.184 1.00 55.38 501 GLY C N 1
ATOM 16298 C CA . GLY C 1 501 ? 82.211 39.222 99.564 1.00 54.82 501 GLY C CA 1
ATOM 16299 C C . GLY C 1 501 ? 81.830 39.543 100.996 1.00 54.41 501 GLY C C 1
ATOM 16300 O O . GLY C 1 501 ? 82.545 40.270 101.675 1.00 54.46 501 GLY C O 1
ATOM 16301 N N . TRP C 1 502 ? 80.707 39.000 101.460 1.00 54.16 502 TRP C N 1
ATOM 16302 C CA . TRP C 1 502 ? 80.203 39.307 102.804 1.00 53.99 502 TRP C CA 1
ATOM 16303 C C . TRP C 1 502 ? 79.834 38.056 103.617 1.00 53.97 502 TRP C C 1
ATOM 16304 O O . TRP C 1 502 ? 79.008 37.248 103.196 1.00 54.01 502 TRP C O 1
ATOM 16315 N N . LEU C 1 503 ? 80.480 37.905 104.774 1.00 54.04 503 LEU C N 1
ATOM 16316 C CA . LEU C 1 503 ? 80.181 36.849 105.743 1.00 53.82 503 LEU C CA 1
ATOM 16317 C C . LEU C 1 503 ? 78.962 37.227 106.621 1.00 53.75 503 LEU C C 1
ATOM 16318 O O . LEU C 1 503 ? 78.777 38.379 107.000 1.00 53.45 503 LEU C O 1
ATOM 16323 N N . GLU C 1 504 ? 78.117 36.251 106.925 1.00 53.96 504 GLU C N 1
ATOM 16324 C CA . GLU C 1 504 ? 76.990 36.487 107.817 1.00 54.33 504 GLU C CA 1
ATOM 16325 C C . GLU C 1 504 ? 77.109 35.606 109.051 1.00 53.99 504 GLU C C 1
ATOM 16326 O O . GLU C 1 504 ? 77.092 34.371 108.935 1.00 53.83 504 GLU C O 1
ATOM 16332 N N . LEU C 1 505 ? 77.236 36.237 110.218 1.00 53.57 505 LEU C N 1
ATOM 16333 C CA . LEU C 1 505 ? 77.138 35.524 111.493 1.00 53.71 505 LEU C CA 1
ATOM 16334 C C . LEU C 1 505 ? 75.765 35.792 112.104 1.00 53.87 505 LEU C C 1
ATOM 16335 O O . LEU C 1 505 ? 75.536 36.833 112.725 1.00 54.03 505 LEU C O 1
ATOM 16340 N N . ASN C 1 506 ? 74.860 34.833 111.933 1.00 54.10 506 ASN C N 1
ATOM 16341 C CA . ASN C 1 506 ? 73.446 35.037 112.218 1.00 54.40 506 ASN C CA 1
ATOM 16342 C C . ASN C 1 506 ? 72.984 34.387 113.507 1.00 54.65 506 ASN C C 1
ATOM 16343 O O . ASN C 1 506 ? 73.391 33.273 113.828 1.00 54.54 506 ASN C O 1
ATOM 16348 N N . GLY C 1 507 ? 72.133 35.103 114.236 1.00 55.18 507 GLY C N 1
ATOM 16349 C CA . GLY C 1 507 ? 71.510 34.594 115.459 1.00 55.79 507 GLY C CA 1
ATOM 16350 C C . GLY C 1 507 ? 72.450 34.378 116.630 1.00 56.15 507 GLY C C 1
ATOM 16351 O O . GLY C 1 507 ? 72.281 33.430 117.391 1.00 56.26 507 GLY C O 1
ATOM 16352 N N . VAL C 1 508 ? 73.436 35.258 116.782 1.00 56.54 508 VAL C N 1
ATOM 16353 C CA . VAL C 1 508 ? 74.424 35.118 117.846 1.00 56.89 508 VAL C CA 1
ATOM 16354 C C . VAL C 1 508 ? 73.765 35.325 119.214 1.00 57.25 508 VAL C C 1
ATOM 16355 O O . VAL C 1 508 ? 73.094 36.328 119.432 1.00 57.50 508 VAL C O 1
ATOM 16359 N N . THR C 1 509 ? 73.937 34.370 120.126 1.00 57.47 509 THR C N 1
ATOM 16360 C CA . THR C 1 509 ? 73.250 34.442 121.419 1.00 57.79 509 THR C CA 1
ATOM 16361 C C . THR C 1 509 ? 74.052 33.872 122.597 1.00 58.13 509 THR C C 1
ATOM 16362 O O . THR C 1 509 ? 73.971 32.683 122.919 1.00 58.07 509 THR C O 1
ATOM 16366 N N . ARG C 1 510 ? 74.833 34.748 123.226 1.00 58.63 510 ARG C N 1
ATOM 16367 C CA . ARG C 1 510 ? 75.657 34.405 124.391 1.00 59.00 510 ARG C CA 1
ATOM 16368 C C . ARG C 1 510 ? 76.100 35.674 125.122 1.00 58.76 510 ARG C C 1
ATOM 16369 O O . ARG C 1 510 ? 76.179 36.753 124.520 1.00 58.76 510 ARG C O 1
ATOM 16377 N N . ASN C 1 511 ? 76.396 35.526 126.416 1.00 58.44 511 ASN C N 1
ATOM 16378 C CA . ASN C 1 511 ? 76.663 36.649 127.314 1.00 57.81 511 ASN C CA 1
ATOM 16379 C C . ASN C 1 511 ? 75.609 37.738 127.113 1.00 57.66 511 ASN C C 1
ATOM 16380 O O . ASN C 1 511 ? 74.419 37.451 127.137 1.00 57.51 511 ASN C O 1
ATOM 16385 N N . ASN C 1 512 ? 76.033 38.970 126.872 1.00 57.49 512 ASN C N 1
ATOM 16386 C CA . ASN C 1 512 ? 75.083 40.055 126.664 1.00 57.30 512 ASN C CA 1
ATOM 16387 C C . ASN C 1 512 ? 74.574 40.224 125.220 1.00 57.34 512 ASN C C 1
ATOM 16388 O O . ASN C 1 512 ? 74.093 41.293 124.851 1.00 57.12 512 ASN C O 1
ATOM 16393 N N . LEU C 1 513 ? 74.664 39.165 124.415 1.00 57.49 513 LEU C N 1
ATOM 16394 C CA . LEU C 1 513 ? 74.058 39.167 123.073 1.00 57.32 513 LEU C CA 1
ATOM 16395 C C . LEU C 1 513 ? 72.881 38.187 123.021 1.00 57.36 513 LEU C C 1
ATOM 16396 O O . LEU C 1 513 ? 72.987 37.042 123.497 1.00 57.16 513 LEU C O 1
ATOM 16401 N N . ASP C 1 514 ? 71.760 38.644 122.457 1.00 57.27 514 ASP C N 1
ATOM 16402 C CA . ASP C 1 514 ? 70.598 37.775 122.230 1.00 57.41 514 ASP C CA 1
ATOM 16403 C C . ASP C 1 514 ? 70.038 37.883 120.800 1.00 57.18 514 ASP C C 1
ATOM 16404 O O . ASP C 1 514 ? 69.469 38.909 120.417 1.00 56.95 514 ASP C O 1
ATOM 16409 N N . ASN C 1 515 ? 70.209 36.804 120.033 1.00 57.06 515 ASN C N 1
ATOM 16410 C CA . ASN C 1 515 ? 69.947 36.772 118.577 1.00 57.05 515 ASN C CA 1
ATOM 16411 C C . ASN C 1 515 ? 70.389 38.026 117.815 1.00 56.65 515 ASN C C 1
ATOM 16412 O O . ASN C 1 515 ? 69.564 38.792 117.306 1.00 56.47 515 ASN C O 1
ATOM 16417 N N . LEU C 1 516 ? 71.698 38.224 117.749 1.00 56.51 516 LEU C N 1
ATOM 16418 C CA . LEU C 1 516 ? 72.281 39.312 116.976 1.00 56.50 516 LEU C CA 1
ATOM 16419 C C . LEU C 1 516 ? 72.752 38.799 115.613 1.00 56.65 516 LEU C C 1
ATOM 16420 O O . LEU C 1 516 ? 73.413 37.758 115.528 1.00 57.29 516 LEU C O 1
ATOM 16425 N N . ASP C 1 517 ? 72.386 39.526 114.556 1.00 56.45 517 ASP C N 1
ATOM 16426 C CA . ASP C 1 517 ? 72.853 39.267 113.190 1.00 56.00 517 ASP C CA 1
ATOM 16427 C C . ASP C 1 517 ? 73.881 40.315 112.776 1.00 55.27 517 ASP C C 1
ATOM 16428 O O . ASP C 1 517 ? 73.664 41.514 112.974 1.00 55.26 517 ASP C O 1
ATOM 16433 N N . VAL C 1 518 ? 74.988 39.859 112.188 1.00 54.52 518 VAL C N 1
ATOM 16434 C CA . VAL C 1 518 ? 76.091 40.747 111.767 1.00 53.82 518 VAL C CA 1
ATOM 16435 C C . VAL C 1 518 ? 76.652 40.331 110.404 1.00 53.46 518 VAL C C 1
ATOM 16436 O O . VAL C 1 518 ? 76.713 39.138 110.093 1.00 53.39 518 VAL C O 1
ATOM 16440 N N . ARG C 1 519 ? 77.079 41.315 109.611 1.00 52.81 519 ARG C N 1
ATOM 16441 C CA . ARG C 1 519 ? 77.697 41.058 108.307 1.00 52.30 519 ARG C CA 1
ATOM 16442 C C . ARG C 1 519 ? 79.154 41.540 108.250 1.00 51.76 519 ARG C C 1
ATOM 16443 O O . ARG C 1 519 ? 79.405 42.729 108.443 1.00 52.26 519 ARG C O 1
ATOM 16451 N N . PHE C 1 520 ? 80.109 40.638 107.995 1.00 50.83 520 PHE C N 1
ATOM 16452 C CA . PHE C 1 520 ? 81.526 41.029 107.872 1.00 50.18 520 PHE C CA 1
ATOM 16453 C C . PHE C 1 520 ? 81.976 40.981 106.428 1.00 50.04 520 PHE C C 1
ATOM 16454 O O . PHE C 1 520 ? 81.822 39.938 105.776 1.00 49.63 520 PHE C O 1
ATOM 16462 N N . PRO C 1 521 ? 82.574 42.085 105.931 1.00 50.03 521 PRO C N 1
ATOM 16463 C CA . PRO C 1 521 ? 83.130 42.133 104.576 1.00 50.05 521 PRO C CA 1
ATOM 16464 C C . PRO C 1 521 ? 84.446 41.358 104.467 1.00 50.00 521 PRO C C 1
ATOM 16465 O O . PRO C 1 521 ? 85.322 41.503 105.328 1.00 50.30 521 PRO C O 1
ATOM 16469 N N . LEU C 1 522 ? 84.570 40.557 103.415 1.00 49.48 522 LEU C N 1
ATOM 16470 C CA . LEU C 1 522 ? 85.778 39.790 103.131 1.00 49.70 522 LEU C CA 1
ATOM 16471 C C . LEU C 1 522 ? 86.725 40.523 102.177 1.00 50.22 522 LEU C C 1
ATOM 16472 O O . LEU C 1 522 ? 86.324 41.450 101.468 1.00 51.12 522 LEU C O 1
ATOM 16477 N N . GLY C 1 523 ? 87.984 40.094 102.164 1.00 50.79 523 GLY C N 1
ATOM 16478 C CA . GLY C 1 523 ? 89.004 40.641 101.271 1.00 50.95 523 GLY C CA 1
ATOM 16479 C C . GLY C 1 523 ? 89.476 42.012 101.703 1.00 51.00 523 GLY C C 1
ATOM 16480 O O . GLY C 1 523 ? 89.996 42.782 100.891 1.00 50.98 523 GLY C O 1
ATOM 16481 N N . VAL C 1 524 ? 89.321 42.296 102.998 1.00 50.97 524 VAL C N 1
ATOM 16482 C CA . VAL C 1 524 ? 89.499 43.636 103.544 1.00 50.38 524 VAL C CA 1
ATOM 16483 C C . VAL C 1 524 ? 89.683 43.575 105.079 1.00 50.27 524 VAL C C 1
ATOM 16484 O O . VAL C 1 524 ? 89.459 42.509 105.695 1.00 49.52 524 VAL C O 1
ATOM 16488 N N . MET C 1 525 ? 90.122 44.685 105.687 1.00 49.48 525 MET C N 1
ATOM 16489 C CA . MET C 1 525 ? 90.246 44.742 107.155 1.00 49.06 525 MET C CA 1
ATOM 16490 C C . MET C 1 525 ? 89.119 45.480 107.879 1.00 48.58 525 MET C C 1
ATOM 16491 O O . MET C 1 525 ? 88.879 46.663 107.627 1.00 48.43 525 MET C O 1
ATOM 16496 N N . THR C 1 526 ? 88.467 44.775 108.805 1.00 48.12 526 THR C N 1
ATOM 16497 C CA . THR C 1 526 ? 87.405 45.333 109.646 1.00 48.12 526 THR C CA 1
ATOM 16498 C C . THR C 1 526 ? 87.850 45.588 111.103 1.00 48.29 526 THR C C 1
ATOM 16499 O O . THR C 1 526 ? 88.457 44.723 111.759 1.00 47.71 526 THR C O 1
ATOM 16503 N N . SER C 1 527 ? 87.529 46.770 111.611 1.00 48.24 527 SER C N 1
ATOM 16504 C CA . SER C 1 527 ? 87.658 47.009 113.038 1.00 48.45 527 SER C CA 1
ATOM 16505 C C . SER C 1 527 ? 86.303 46.881 113.729 1.00 48.39 527 SER C C 1
ATOM 16506 O O . SER C 1 527 ? 85.328 47.563 113.382 1.00 48.24 527 SER C O 1
ATOM 16509 N N . VAL C 1 528 ? 86.260 45.983 114.702 1.00 48.51 528 VAL C N 1
ATOM 16510 C CA . VAL C 1 528 ? 85.125 45.840 115.599 1.00 48.41 528 VAL C CA 1
ATOM 16511 C C . VAL C 1 528 ? 85.483 46.605 116.865 1.00 48.82 528 VAL C C 1
ATOM 16512 O O . VAL C 1 528 ? 86.478 46.295 117.544 1.00 48.41 528 VAL C O 1
ATOM 16516 N N . THR C 1 529 ? 84.676 47.617 117.165 1.00 49.19 529 THR C N 1
ATOM 16517 C CA . THR C 1 529 ? 84.993 48.544 118.243 1.00 49.72 529 THR C CA 1
ATOM 16518 C C . THR C 1 529 ? 83.810 48.771 119.207 1.00 49.92 529 THR C C 1
ATOM 16519 O O . THR C 1 529 ? 82.737 48.188 119.033 1.00 49.71 529 THR C O 1
ATOM 16523 N N . GLY C 1 530 ? 84.031 49.598 120.229 1.00 50.27 530 GLY C N 1
ATOM 16524 C CA . GLY C 1 530 ? 83.045 49.854 121.273 1.00 50.70 530 GLY C CA 1
ATOM 16525 C C . GLY C 1 530 ? 83.622 49.842 122.687 1.00 51.22 530 GLY C C 1
ATOM 16526 O O . GLY C 1 530 ? 84.727 49.381 122.934 1.00 50.35 530 GLY C O 1
ATOM 16527 N N . VAL C 1 531 ? 82.842 50.375 123.612 1.00 52.31 531 VAL C N 1
ATOM 16528 C CA . VAL C 1 531 ? 83.186 50.451 125.030 1.00 53.15 531 VAL C CA 1
ATOM 16529 C C . VAL C 1 531 ? 83.481 49.063 125.615 1.00 53.51 531 VAL C C 1
ATOM 16530 O O . VAL C 1 531 ? 82.824 48.078 125.267 1.00 53.73 531 VAL C O 1
ATOM 16534 N N . SER C 1 532 ? 84.489 48.969 126.476 1.00 53.85 532 SER C N 1
ATOM 16535 C CA . SER C 1 532 ? 84.847 47.664 127.038 1.00 54.21 532 SER C CA 1
ATOM 16536 C C . SER C 1 532 ? 83.683 47.135 127.864 1.00 53.99 532 SER C C 1
ATOM 16537 O O . SER C 1 532 ? 83.104 47.862 128.667 1.00 54.21 532 SER C O 1
ATOM 16540 N N . GLY C 1 533 ? 83.326 45.880 127.626 1.00 53.93 533 GLY C N 1
ATOM 16541 C CA . GLY C 1 533 ? 82.100 45.307 128.172 1.00 53.81 533 GLY C CA 1
ATOM 16542 C C . GLY C 1 533 ? 80.893 45.365 127.242 1.00 53.44 533 GLY C C 1
ATOM 16543 O O . GLY C 1 533 ? 79.803 44.911 127.608 1.00 53.65 533 GLY C O 1
ATOM 16544 N N . SER C 1 534 ? 81.072 45.924 126.042 1.00 52.75 534 SER C N 1
ATOM 16545 C CA . SER C 1 534 ? 79.950 46.086 125.105 1.00 51.99 534 SER C CA 1
ATOM 16546 C C . SER C 1 534 ? 79.602 44.801 124.369 1.00 51.81 534 SER C C 1
ATOM 16547 O O . SER C 1 534 ? 78.463 44.620 123.943 1.00 51.73 534 SER C O 1
ATOM 16550 N N . GLY C 1 535 ? 80.579 43.918 124.210 1.00 51.90 535 GLY C N 1
ATOM 16551 C CA . GLY C 1 535 ? 80.308 42.591 123.647 1.00 52.12 535 GLY C CA 1
ATOM 16552 C C . GLY C 1 535 ? 81.151 42.082 122.485 1.00 51.90 535 GLY C C 1
ATOM 16553 O O . GLY C 1 535 ? 80.873 41.004 121.953 1.00 51.94 535 GLY C O 1
ATOM 16554 N N . LYS C 1 536 ? 82.189 42.815 122.093 1.00 51.91 536 LYS C N 1
ATOM 16555 C CA . LYS C 1 536 ? 82.893 42.458 120.853 1.00 52.12 536 LYS C CA 1
ATOM 16556 C C . LYS C 1 536 ? 83.774 41.203 120.919 1.00 52.44 536 LYS C C 1
ATOM 16557 O O . LYS C 1 536 ? 83.879 40.476 119.938 1.00 52.39 536 LYS C O 1
ATOM 16563 N N . SER C 1 537 ? 84.382 40.951 122.077 1.00 52.69 537 SER C N 1
ATOM 16564 C CA . SER C 1 537 ? 85.132 39.731 122.327 1.00 52.68 537 SER C CA 1
ATOM 16565 C C . SER C 1 537 ? 84.209 38.524 122.145 1.00 53.08 537 SER C C 1
ATOM 16566 O O . SER C 1 537 ? 84.536 37.584 121.418 1.00 53.39 537 SER C O 1
ATOM 16569 N N . THR C 1 538 ? 83.042 38.590 122.789 1.00 53.04 538 THR C N 1
ATOM 16570 C CA . THR C 1 538 ? 81.982 37.585 122.697 1.00 53.06 538 THR C CA 1
ATOM 16571 C C . THR C 1 538 ? 81.538 37.375 121.253 1.00 53.39 538 THR C C 1
ATOM 16572 O O . THR C 1 538 ? 81.154 36.270 120.876 1.00 53.61 538 THR C O 1
ATOM 16576 N N . LEU C 1 539 ? 81.585 38.432 120.448 1.00 53.86 539 LEU C N 1
ATOM 16577 C CA . LEU C 1 539 ? 81.174 38.337 119.046 1.00 54.01 539 LEU C CA 1
ATOM 16578 C C . LEU C 1 539 ? 82.288 37.720 118.228 1.00 54.51 539 LEU C C 1
ATOM 16579 O O . LEU C 1 539 ? 82.087 36.705 117.573 1.00 54.48 539 LEU C O 1
ATOM 16584 N N . VAL C 1 540 ? 83.469 38.324 118.298 1.00 55.14 540 VAL C N 1
ATOM 16585 C CA . VAL C 1 540 ? 84.534 38.023 117.351 1.00 55.50 540 VAL C CA 1
ATOM 16586 C C . VAL C 1 540 ? 85.387 36.850 117.814 1.00 55.88 540 VAL C C 1
ATOM 16587 O O . VAL C 1 540 ? 85.593 35.893 117.058 1.00 55.28 540 VAL C O 1
ATOM 16591 N N . SER C 1 541 ? 85.872 36.942 119.056 1.00 56.54 541 SER C N 1
ATOM 16592 C CA . SER C 1 541 ? 86.850 35.995 119.601 1.00 56.84 541 SER C CA 1
ATOM 16593 C C . SER C 1 541 ? 86.212 34.715 120.123 1.00 56.99 541 SER C C 1
ATOM 16594 O O . SER C 1 541 ? 86.886 33.691 120.250 1.00 56.98 541 SER C O 1
ATOM 16597 N N . GLN C 1 542 ? 84.918 34.787 120.425 1.00 57.24 542 GLN C N 1
ATOM 16598 C CA . GLN C 1 542 ? 84.163 33.638 120.895 1.00 57.41 542 GLN C CA 1
ATOM 16599 C C . GLN C 1 542 ? 83.211 33.175 119.792 1.00 57.16 542 GLN C C 1
ATOM 16600 O O . GLN C 1 542 ? 83.489 32.179 119.134 1.00 57.12 542 GLN C O 1
ATOM 16606 N N . ALA C 1 543 ? 82.125 33.915 119.559 1.00 57.27 543 ALA C N 1
ATOM 16607 C CA . ALA C 1 543 ? 81.060 33.481 118.626 1.00 57.50 543 ALA C CA 1
ATOM 16608 C C . ALA C 1 543 ? 81.501 33.156 117.182 1.00 57.55 543 ALA C C 1
ATOM 16609 O O . ALA C 1 543 ? 81.091 32.127 116.639 1.00 57.84 543 ALA C O 1
ATOM 16611 N N . LEU C 1 544 ? 82.327 34.024 116.591 1.00 57.11 544 LEU C N 1
ATOM 16612 C CA . LEU C 1 544 ? 82.751 33.929 115.180 1.00 57.14 544 LEU C CA 1
ATOM 16613 C C . LEU C 1 544 ? 83.805 32.849 114.922 1.00 57.49 544 LEU C C 1
ATOM 16614 O O . LEU C 1 544 ? 83.746 32.136 113.919 1.00 57.11 544 LEU C O 1
ATOM 16619 N N . VAL C 1 545 ? 84.777 32.775 115.826 1.00 58.19 545 VAL C N 1
ATOM 16620 C CA . VAL C 1 545 ? 85.879 31.825 115.767 1.00 58.67 545 VAL C CA 1
ATOM 16621 C C . VAL C 1 545 ? 85.374 30.385 115.912 1.00 59.54 545 VAL C C 1
ATOM 16622 O O . VAL C 1 545 ? 85.688 29.517 115.077 1.00 59.66 545 VAL C O 1
ATOM 16626 N N . ASP C 1 546 ? 84.575 30.134 116.951 1.00 60.12 546 ASP C N 1
ATOM 16627 C CA . ASP C 1 546 ? 84.019 28.798 117.180 1.00 60.55 546 ASP C CA 1
ATOM 16628 C C . ASP C 1 546 ? 83.085 28.361 116.056 1.00 60.58 546 ASP C C 1
ATOM 16629 O O . ASP C 1 546 ? 83.075 27.184 115.676 1.00 60.74 546 ASP C O 1
ATOM 16634 N N . ALA C 1 547 ? 82.314 29.306 115.516 1.00 60.54 547 ALA C N 1
ATOM 16635 C CA . ALA C 1 547 ? 81.396 29.032 114.398 1.00 60.31 547 ALA C CA 1
ATOM 16636 C C . ALA C 1 547 ? 82.155 28.694 113.116 1.00 60.18 547 ALA C C 1
ATOM 16637 O O . ALA C 1 547 ? 81.646 28.015 112.240 1.00 60.40 547 ALA C O 1
ATOM 16639 N N . LEU C 1 548 ? 83.392 29.166 113.042 1.00 60.48 548 LEU C N 1
ATOM 16640 C CA . LEU C 1 548 ? 84.228 29.035 111.868 1.00 60.57 548 LEU C CA 1
ATOM 16641 C C . LEU C 1 548 ? 85.129 27.808 111.985 1.00 60.78 548 LEU C C 1
ATOM 16642 O O . LEU C 1 548 ? 85.445 27.172 110.974 1.00 60.88 548 LEU C O 1
ATOM 16647 N N . ALA C 1 549 ? 85.527 27.486 113.223 1.00 61.03 549 ALA C N 1
ATOM 16648 C CA . ALA C 1 549 ? 86.313 26.286 113.551 1.00 61.14 549 ALA C CA 1
ATOM 16649 C C . ALA C 1 549 ? 85.474 25.005 113.542 1.00 61.63 549 ALA C C 1
ATOM 16650 O O . ALA C 1 549 ? 86.026 23.903 113.511 1.00 61.74 549 ALA C O 1
ATOM 16652 N N . ALA C 1 550 ? 84.151 25.161 113.596 1.00 61.81 550 ALA C N 1
ATOM 16653 C CA . ALA C 1 550 ? 83.210 24.068 113.369 1.00 62.21 550 ALA C CA 1
ATOM 16654 C C . ALA C 1 550 ? 83.097 23.770 111.869 1.00 62.50 550 ALA C C 1
ATOM 16655 O O . ALA C 1 550 ? 83.083 22.609 111.452 1.00 62.38 550 ALA C O 1
ATOM 16657 N N . HIS C 1 551 ? 83.019 24.836 111.074 1.00 62.80 551 HIS C N 1
ATOM 16658 C CA . HIS C 1 551 ? 83.002 24.753 109.616 1.00 63.10 551 HIS C CA 1
ATOM 16659 C C . HIS C 1 551 ? 84.311 24.145 109.081 1.00 63.57 551 HIS C C 1
ATOM 16660 O O . HIS C 1 551 ? 84.301 23.396 108.100 1.00 63.48 551 HIS C O 1
ATOM 16667 N N . PHE C 1 552 ? 85.415 24.444 109.771 1.00 64.32 552 PHE C N 1
ATOM 16668 C CA . PHE C 1 552 ? 86.781 24.037 109.392 1.00 64.82 552 PHE C CA 1
ATOM 16669 C C . PHE C 1 552 ? 87.235 24.696 108.083 1.00 65.11 552 PHE C C 1
ATOM 16670 O O . PHE C 1 552 ? 87.850 25.767 108.089 1.00 65.13 552 PHE C O 1
ATOM 16678 N N . GLY C 1 572 ? 75.257 29.874 123.872 1.00 68.22 572 GLY C N 1
ATOM 16679 C CA . GLY C 1 572 ? 76.327 30.091 122.911 1.00 68.49 572 GLY C CA 1
ATOM 16680 C C . GLY C 1 572 ? 76.079 29.327 121.632 1.00 68.64 572 GLY C C 1
ATOM 16681 O O . GLY C 1 572 ? 76.514 28.185 121.496 1.00 68.93 572 GLY C O 1
ATOM 16682 N N . SER C 1 573 ? 75.371 29.962 120.700 1.00 68.67 573 SER C N 1
ATOM 16683 C CA . SER C 1 573 ? 75.008 29.356 119.417 1.00 68.47 573 SER C CA 1
ATOM 16684 C C . SER C 1 573 ? 74.952 30.421 118.316 1.00 68.28 573 SER C C 1
ATOM 16685 O O . SER C 1 573 ? 74.792 31.610 118.614 1.00 68.50 573 SER C O 1
ATOM 16688 N N . ALA C 1 574 ? 75.102 29.992 117.056 1.00 67.85 574 ALA C N 1
ATOM 16689 C CA . ALA C 1 574 ? 75.085 30.891 115.880 1.00 66.94 574 ALA C CA 1
ATOM 16690 C C . ALA C 1 574 ? 75.285 30.145 114.560 1.00 66.22 574 ALA C C 1
ATOM 16691 O O . ALA C 1 574 ? 76.010 29.155 114.500 1.00 66.05 574 ALA C O 1
ATOM 16693 N N . ARG C 1 575 ? 74.639 30.639 113.507 1.00 65.48 575 ARG C N 1
ATOM 16694 C CA . ARG C 1 575 ? 74.726 30.037 112.177 1.00 64.68 575 ARG C CA 1
ATOM 16695 C C . ARG C 1 575 ? 75.546 30.937 111.249 1.00 63.87 575 ARG C C 1
ATOM 16696 O O . ARG C 1 575 ? 75.252 32.124 111.115 1.00 63.54 575 ARG C O 1
ATOM 16704 N N . LEU C 1 576 ? 76.564 30.368 110.606 1.00 62.99 576 LEU C N 1
ATOM 16705 C CA . LEU C 1 576 ? 77.302 31.072 109.548 1.00 62.15 576 LEU C CA 1
ATOM 16706 C C . LEU C 1 576 ? 76.478 31.140 108.258 1.00 61.64 576 LEU C C 1
ATOM 16707 O O . LEU C 1 576 ? 75.594 30.307 108.031 1.00 61.76 576 LEU C O 1
ATOM 16712 N N . GLY C 1 577 ? 76.775 32.128 107.419 1.00 61.07 577 GLY C N 1
ATOM 16713 C CA . GLY C 1 577 ? 76.076 32.306 106.149 1.00 60.37 577 GLY C CA 1
ATOM 16714 C C . GLY C 1 577 ? 76.879 33.123 105.162 1.00 60.15 577 GLY C C 1
ATOM 16715 O O . GLY C 1 577 ? 78.030 33.458 105.420 1.00 60.22 577 GLY C O 1
ATOM 16716 N N . GLY C 1 578 ? 76.277 33.433 104.019 1.00 60.15 578 GLY C N 1
ATOM 16717 C CA . GLY C 1 578 ? 76.908 34.285 103.007 1.00 60.38 578 GLY C CA 1
ATOM 16718 C C . GLY C 1 578 ? 77.956 33.620 102.128 1.00 60.50 578 GLY C C 1
ATOM 16719 O O . GLY C 1 578 ? 77.785 32.484 101.685 1.00 60.50 578 GLY C O 1
ATOM 16720 N N . ASP C 1 579 ? 79.052 34.340 101.888 1.00 60.74 579 ASP C N 1
ATOM 16721 C CA . ASP C 1 579 ? 80.080 33.926 100.927 1.00 60.96 579 ASP C CA 1
ATOM 16722 C C . ASP C 1 579 ? 81.192 33.096 101.569 1.00 60.95 579 ASP C C 1
ATOM 16723 O O . ASP C 1 579 ? 82.383 33.412 101.442 1.00 61.09 579 ASP C O 1
ATOM 16728 N N . LEU C 1 580 ? 80.783 32.014 102.229 1.00 60.82 580 LEU C N 1
ATOM 16729 C CA . LEU C 1 580 ? 81.668 31.177 103.041 1.00 60.50 580 LEU C CA 1
ATOM 16730 C C . LEU C 1 580 ? 82.643 30.319 102.213 1.00 60.19 580 LEU C C 1
ATOM 16731 O O . LEU C 1 580 ? 83.494 29.609 102.771 1.00 60.19 580 LEU C O 1
ATOM 16736 N N . ALA C 1 581 ? 82.523 30.401 100.887 1.00 59.73 581 ALA C N 1
ATOM 16737 C CA . ALA C 1 581 ? 83.339 29.605 99.973 1.00 59.38 581 ALA C CA 1
ATOM 16738 C C . ALA C 1 581 ? 84.600 30.325 99.479 1.00 59.14 581 ALA C C 1
ATOM 16739 O O . ALA C 1 581 ? 85.442 29.725 98.814 1.00 59.26 581 ALA C O 1
ATOM 16741 N N . GLN C 1 582 ? 84.736 31.603 99.820 1.00 59.00 582 GLN C N 1
ATOM 16742 C CA . GLN C 1 582 ? 85.920 32.382 99.445 1.00 58.53 582 GLN C CA 1
ATOM 16743 C C . GLN C 1 582 ? 87.054 32.261 100.472 1.00 58.62 582 GLN C C 1
ATOM 16744 O O . GLN C 1 582 ? 88.192 32.665 100.203 1.00 58.42 582 GLN C O 1
ATOM 16750 N N . ILE C 1 583 ? 86.736 31.736 101.654 1.00 58.36 583 ILE C N 1
ATOM 16751 C CA . ILE C 1 583 ? 87.742 31.532 102.709 1.00 58.39 583 ILE C CA 1
ATOM 16752 C C . ILE C 1 583 ? 88.059 30.043 102.912 1.00 57.86 583 ILE C C 1
ATOM 16753 O O . ILE C 1 583 ? 87.150 29.224 103.011 1.00 57.91 583 ILE C O 1
ATOM 16758 N N . THR C 1 584 ? 89.344 29.699 102.947 1.00 57.21 584 THR C N 1
ATOM 16759 C CA . THR C 1 584 ? 89.747 28.303 103.103 1.00 57.07 584 THR C CA 1
ATOM 16760 C C . THR C 1 584 ? 90.456 27.996 104.435 1.00 56.88 584 THR C C 1
ATOM 16761 O O . THR C 1 584 ? 90.644 26.824 104.767 1.00 57.00 584 THR C O 1
ATOM 16765 N N . ARG C 1 585 ? 90.839 29.035 105.189 1.00 56.49 585 ARG C N 1
ATOM 16766 C CA . ARG C 1 585 ? 91.415 28.861 106.543 1.00 56.35 585 ARG C CA 1
ATOM 16767 C C . ARG C 1 585 ? 91.189 30.001 107.538 1.00 56.09 585 ARG C C 1
ATOM 16768 O O . ARG C 1 585 ? 91.092 31.164 107.156 1.00 56.00 585 ARG C O 1
ATOM 16776 N N . LEU C 1 586 ? 91.105 29.635 108.819 1.00 56.00 586 LEU C N 1
ATOM 16777 C CA . LEU C 1 586 ? 91.018 30.582 109.934 1.00 56.19 586 LEU C CA 1
ATOM 16778 C C . LEU C 1 586 ? 92.317 30.547 110.716 1.00 56.38 586 LEU C C 1
ATOM 16779 O O . LEU C 1 586 ? 92.803 29.463 111.067 1.00 56.33 586 LEU C O 1
ATOM 16784 N N . VAL C 1 587 ? 92.893 31.722 110.959 1.00 56.56 587 VAL C N 1
ATOM 16785 C CA . VAL C 1 587 ? 93.971 31.850 111.943 1.00 57.01 587 VAL C CA 1
ATOM 16786 C C . VAL C 1 587 ? 93.755 32.973 112.958 1.00 57.45 587 VAL C C 1
ATOM 16787 O O . VAL C 1 587 ? 93.419 34.106 112.600 1.00 57.30 587 VAL C O 1
ATOM 16791 N N . ARG C 1 588 ? 93.945 32.596 114.226 1.00 58.07 588 ARG C N 1
ATOM 16792 C CA A ARG C 1 588 ? 93.830 33.495 115.374 0.25 58.18 588 ARG C CA 1
ATOM 16793 C CA B ARG C 1 588 ? 93.827 33.478 115.377 0.50 58.15 588 ARG C CA 1
ATOM 16794 C C . ARG C 1 588 ? 95.215 33.971 115.802 1.00 58.59 588 ARG C C 1
ATOM 16795 O O . ARG C 1 588 ? 96.176 33.183 115.841 1.00 58.23 588 ARG C O 1
ATOM 16810 N N . VAL C 1 589 ? 95.321 35.267 116.116 1.00 59.13 589 VAL C N 1
ATOM 16811 C CA . VAL C 1 589 ? 96.565 35.839 116.630 1.00 60.14 589 VAL C CA 1
ATOM 16812 C C . VAL C 1 589 ? 96.273 36.742 117.835 1.00 60.45 589 VAL C C 1
ATOM 16813 O O . VAL C 1 589 ? 95.743 37.848 117.677 1.00 60.65 589 VAL C O 1
ATOM 16817 N N . ASP C 1 590 ? 96.642 36.260 119.022 1.00 60.36 590 ASP C N 1
ATOM 16818 C CA . ASP C 1 590 ? 96.404 36.944 120.291 1.00 60.73 590 ASP C CA 1
ATOM 16819 C C . ASP C 1 590 ? 97.700 37.158 121.085 1.00 60.37 590 ASP C C 1
ATOM 16820 O O . ASP C 1 590 ? 98.787 36.775 120.635 1.00 60.25 590 ASP C O 1
ATOM 16825 N N . GLN C 1 591 ? 97.574 37.738 122.282 1.00 59.73 591 GLN C N 1
ATOM 16826 C CA . GLN C 1 591 ? 98.742 38.010 123.132 1.00 59.61 591 GLN C CA 1
ATOM 16827 C C . GLN C 1 591 ? 98.925 37.000 124.274 1.00 58.75 591 GLN C C 1
ATOM 16828 O O . GLN C 1 591 ? 99.551 37.304 125.285 1.00 58.87 591 GLN C O 1
ATOM 16834 N N . LYS C 1 592 ? 98.375 35.802 124.103 1.00 57.84 592 LYS C N 1
ATOM 16835 C CA . LYS C 1 592 ? 98.705 34.674 124.951 1.00 56.81 592 LYS C CA 1
ATOM 16836 C C . LYS C 1 592 ? 100.170 34.333 124.700 1.00 56.65 592 LYS C C 1
ATOM 16837 O O . LYS C 1 592 ? 100.682 34.628 123.615 1.00 56.10 592 LYS C O 1
ATOM 16843 N N . PRO C 1 593 ? 100.868 33.748 125.703 1.00 56.53 593 PRO C N 1
ATOM 16844 C CA . PRO C 1 593 ? 102.309 33.530 125.533 1.00 56.45 593 PRO C CA 1
ATOM 16845 C C . PRO C 1 593 ? 102.603 32.407 124.549 1.00 56.48 593 PRO C C 1
ATOM 16846 O O . PRO C 1 593 ? 101.764 31.526 124.377 1.00 55.98 593 PRO C O 1
ATOM 16850 N N . ILE C 1 594 ? 103.784 32.454 123.919 1.00 56.68 594 ILE C N 1
ATOM 16851 C CA . ILE C 1 594 ? 104.238 31.380 123.025 1.00 57.67 594 ILE C CA 1
ATOM 16852 C C . ILE C 1 594 ? 104.624 30.095 123.798 1.00 57.82 594 ILE C C 1
ATOM 16853 O O . ILE C 1 594 ? 104.819 29.034 123.207 1.00 58.47 594 ILE C O 1
ATOM 16858 N N . GLY C 1 595 ? 104.725 30.205 125.119 1.00 57.93 595 GLY C N 1
ATOM 16859 C CA . GLY C 1 595 ? 104.980 29.067 126.002 1.00 57.65 595 GLY C CA 1
ATOM 16860 C C . GLY C 1 595 ? 104.958 29.547 127.441 1.00 57.72 595 GLY C C 1
ATOM 16861 O O . GLY C 1 595 ? 105.076 30.748 127.694 1.00 57.61 595 GLY C O 1
ATOM 16862 N N . ARG C 1 596 ? 104.805 28.623 128.388 1.00 57.54 596 ARG C N 1
ATOM 16863 C CA . ARG C 1 596 ? 104.702 29.007 129.798 1.00 57.54 596 ARG C CA 1
ATOM 16864 C C . ARG C 1 596 ? 105.964 28.800 130.648 1.00 56.79 596 ARG C C 1
ATOM 16865 O O . ARG C 1 596 ? 106.073 29.343 131.743 1.00 56.77 596 ARG C O 1
ATOM 16873 N N . THR C 1 597 ? 106.913 28.028 130.133 1.00 56.45 597 THR C N 1
ATOM 16874 C CA . THR C 1 597 ? 108.179 27.785 130.825 1.00 55.69 597 THR C CA 1
ATOM 16875 C C . THR C 1 597 ? 109.320 28.388 130.006 1.00 55.65 597 THR C C 1
ATOM 16876 O O . THR C 1 597 ? 109.095 28.760 128.853 1.00 55.39 597 THR C O 1
ATOM 16880 N N . PRO C 1 598 ? 110.520 28.561 130.619 1.00 55.66 598 PRO C N 1
ATOM 16881 C CA . PRO C 1 598 ? 111.743 28.939 129.915 1.00 55.83 598 PRO C CA 1
ATOM 16882 C C . PRO C 1 598 ? 112.185 28.004 128.787 1.00 56.42 598 PRO C C 1
ATOM 16883 O O . PRO C 1 598 ? 112.986 28.425 127.951 1.00 57.12 598 PRO C O 1
ATOM 16887 N N . ARG C 1 599 ? 111.703 26.760 128.761 1.00 56.60 599 ARG C N 1
ATOM 16888 C CA . ARG C 1 599 ? 111.956 25.855 127.622 1.00 57.20 599 ARG C CA 1
ATOM 16889 C C . ARG C 1 599 ? 111.562 26.391 126.257 1.00 57.37 599 ARG C C 1
ATOM 16890 O O . ARG C 1 599 ? 112.123 25.981 125.231 1.00 58.11 599 ARG C O 1
ATOM 16898 N N . SER C 1 600 ? 110.550 27.247 126.231 1.00 57.27 600 SER C N 1
ATOM 16899 C CA . SER C 1 600 ? 110.087 27.823 124.981 1.00 57.08 600 SER C CA 1
ATOM 16900 C C . SER C 1 600 ? 110.945 29.008 124.591 1.00 57.04 600 SER C C 1
ATOM 16901 O O . SER C 1 600 ? 111.283 29.854 125.419 1.00 56.88 600 SER C O 1
ATOM 16904 N N . ASN C 1 601 ? 111.282 29.067 123.311 1.00 57.70 601 ASN C N 1
ATOM 16905 C CA . ASN C 1 601 ? 111.830 30.271 122.729 1.00 57.64 601 ASN C CA 1
ATOM 16906 C C . ASN C 1 601 ? 111.446 30.407 121.258 1.00 58.26 601 ASN C C 1
ATOM 16907 O O . ASN C 1 601 ? 110.749 29.557 120.704 1.00 58.35 601 ASN C O 1
ATOM 16912 N N . MET C 1 602 ? 111.930 31.467 120.624 1.00 58.63 602 MET C N 1
ATOM 16913 C CA . MET C 1 602 ? 111.617 31.804 119.232 1.00 58.24 602 MET C CA 1
ATOM 16914 C C . MET C 1 602 ? 112.239 30.825 118.231 1.00 58.06 602 MET C C 1
ATOM 16915 O O . MET C 1 602 ? 111.643 30.510 117.192 1.00 57.85 602 MET C O 1
ATOM 16920 N N . ALA C 1 603 ? 113.462 30.381 118.512 1.00 57.32 603 ALA C N 1
ATOM 16921 C CA . ALA C 1 603 ? 114.154 29.452 117.622 1.00 57.41 603 ALA C CA 1
ATOM 16922 C C . ALA C 1 603 ? 113.335 28.156 117.484 1.00 57.71 603 ALA C C 1
ATOM 16923 O O . ALA C 1 603 ? 113.074 27.659 116.389 1.00 58.20 603 ALA C O 1
ATOM 16925 N N . THR C 1 604 ? 112.932 27.646 118.636 1.00 57.96 604 THR C N 1
ATOM 16926 C CA . THR C 1 604 ? 112.043 26.522 118.797 1.00 58.39 604 THR C CA 1
ATOM 16927 C C . THR C 1 604 ? 110.664 26.800 118.190 1.00 58.48 604 THR C C 1
ATOM 16928 O O . THR C 1 604 ? 110.184 26.021 117.373 1.00 58.39 604 THR C O 1
ATOM 16932 N N . TYR C 1 605 ? 110.027 27.901 118.597 1.00 58.84 605 TYR C N 1
ATOM 16933 C CA . TYR C 1 605 ? 108.662 28.196 118.176 1.00 59.26 605 TYR C CA 1
ATOM 16934 C C . TYR C 1 605 ? 108.518 28.225 116.646 1.00 59.84 605 TYR C C 1
ATOM 16935 O O . TYR C 1 605 ? 107.564 27.675 116.115 1.00 60.18 605 TYR C O 1
ATOM 16944 N N . THR C 1 606 ? 109.470 28.868 115.967 1.00 60.14 606 THR C N 1
ATOM 16945 C CA . THR C 1 606 ? 109.375 29.143 114.545 1.00 60.69 606 THR C CA 1
ATOM 16946 C C . THR C 1 606 ? 110.044 28.063 113.695 1.00 61.51 606 THR C C 1
ATOM 16947 O O . THR C 1 606 ? 109.968 28.099 112.460 1.00 62.38 606 THR C O 1
ATOM 16951 N N . GLY C 1 607 ? 110.692 27.103 114.344 1.00 61.79 607 GLY C N 1
ATOM 16952 C CA . GLY C 1 607 ? 111.154 25.902 113.655 1.00 61.51 607 GLY C CA 1
ATOM 16953 C C . GLY C 1 607 ? 112.515 26.054 113.021 1.00 61.61 607 GLY C C 1
ATOM 16954 O O . GLY C 1 607 ? 112.960 25.149 112.327 1.00 61.97 607 GLY C O 1
ATOM 16955 N N . LEU C 1 608 ? 113.187 27.185 113.269 1.00 61.48 608 LEU C N 1
ATOM 16956 C CA . LEU C 1 608 ? 114.518 27.463 112.687 1.00 60.64 608 LEU C CA 1
ATOM 16957 C C . LEU C 1 608 ? 115.662 26.735 113.410 1.00 59.61 608 LEU C C 1
ATOM 16958 O O . LEU C 1 608 ? 116.755 26.545 112.852 1.00 59.40 608 LEU C O 1
ATOM 16963 N N . PHE C 1 609 ? 115.399 26.328 114.647 1.00 58.41 609 PHE C N 1
ATOM 16964 C CA . PHE C 1 609 ? 116.380 25.612 115.457 1.00 57.31 609 PHE C CA 1
ATOM 16965 C C . PHE C 1 609 ? 116.650 24.207 114.915 1.00 56.96 609 PHE C C 1
ATOM 16966 O O . PHE C 1 609 ? 117.719 23.644 115.146 1.00 56.73 609 PHE C O 1
ATOM 16974 N N . ASP C 1 610 ? 115.681 23.644 114.199 1.00 56.71 610 ASP C N 1
ATOM 16975 C CA . ASP C 1 610 ? 115.868 22.359 113.543 1.00 56.98 610 ASP C CA 1
ATOM 16976 C C . ASP C 1 610 ? 117.034 22.476 112.558 1.00 56.87 610 ASP C C 1
ATOM 16977 O O . ASP C 1 610 ? 117.944 21.643 112.538 1.00 56.13 610 ASP C O 1
ATOM 16982 N N . GLN C 1 611 ? 117.025 23.559 111.783 1.00 57.41 611 GLN C N 1
ATOM 16983 C CA . GLN C 1 611 ? 118.075 23.817 110.796 1.00 57.79 611 GLN C CA 1
ATOM 16984 C C . GLN C 1 611 ? 119.427 24.126 111.451 1.00 57.19 611 GLN C C 1
ATOM 16985 O O . GLN C 1 611 ? 120.471 23.689 110.962 1.00 57.32 611 GLN C O 1
ATOM 16991 N N . VAL C 1 612 ? 119.400 24.856 112.570 1.00 56.47 612 VAL C N 1
ATOM 16992 C CA . VAL C 1 612 ? 120.611 25.071 113.381 1.00 55.34 612 VAL C CA 1
ATOM 16993 C C . VAL C 1 612 ? 121.263 23.761 113.862 1.00 54.83 612 VAL C C 1
ATOM 16994 O O . VAL C 1 612 ? 122.461 23.581 113.676 1.00 54.46 612 VAL C O 1
ATOM 16998 N N . ARG C 1 613 ? 120.484 22.865 114.476 1.00 54.75 613 ARG C N 1
ATOM 16999 C CA . ARG C 1 613 ? 121.013 21.585 115.009 1.00 54.96 613 ARG C CA 1
ATOM 17000 C C . ARG C 1 613 ? 121.612 20.719 113.899 1.00 55.21 613 ARG C C 1
ATOM 17001 O O . ARG C 1 613 ? 122.628 20.043 114.094 1.00 54.66 613 ARG C O 1
ATOM 17009 N N . LYS C 1 614 ? 120.950 20.764 112.742 1.00 55.88 614 LYS C N 1
ATOM 17010 C CA . LYS C 1 614 ? 121.354 20.070 111.511 1.00 56.64 614 LYS C CA 1
ATOM 17011 C C . LYS C 1 614 ? 122.754 20.521 111.041 1.00 56.30 614 LYS C C 1
ATOM 17012 O O . LYS C 1 614 ? 123.568 19.692 110.606 1.00 56.59 614 LYS C O 1
ATOM 17018 N N . LEU C 1 615 ? 123.026 21.820 111.174 1.00 55.92 615 LEU C N 1
ATOM 17019 C CA . LEU C 1 615 ? 124.344 22.424 110.889 1.00 55.39 615 LEU C CA 1
ATOM 17020 C C . LEU C 1 615 ? 125.452 22.056 111.881 1.00 55.38 615 LEU C C 1
ATOM 17021 O O . LEU C 1 615 ? 126.620 21.999 111.501 1.00 55.53 615 LEU C O 1
ATOM 17026 N N . PHE C 1 616 ? 125.099 21.861 113.151 1.00 55.04 616 PHE C N 1
ATOM 17027 C CA . PHE C 1 616 ? 126.075 21.493 114.182 1.00 54.86 616 PHE C CA 1
ATOM 17028 C C . PHE C 1 616 ? 126.509 20.022 114.089 1.00 55.34 616 PHE C C 1
ATOM 17029 O O . PHE C 1 616 ? 127.686 19.684 114.297 1.00 55.23 616 PHE C O 1
ATOM 17037 N N . ALA C 1 617 ? 125.568 19.147 113.752 1.00 55.60 617 ALA C N 1
ATOM 17038 C CA . ALA C 1 617 ? 125.882 17.724 113.568 1.00 55.92 617 ALA C CA 1
ATOM 17039 C C . ALA C 1 617 ? 126.800 17.455 112.358 1.00 55.91 617 ALA C C 1
ATOM 17040 O O . ALA C 1 617 ? 127.517 16.466 112.333 1.00 56.39 617 ALA C O 1
ATOM 17042 N N . ALA C 1 618 ? 126.774 18.345 111.368 1.00 56.47 618 ALA C N 1
ATOM 17043 C CA . ALA C 1 618 ? 127.617 18.239 110.163 1.00 56.52 618 ALA C CA 1
ATOM 17044 C C . ALA C 1 618 ? 129.071 18.711 110.368 1.00 56.79 618 ALA C C 1
ATOM 17045 O O . ALA C 1 618 ? 129.912 18.588 109.471 1.00 56.29 618 ALA C O 1
ATOM 17047 N N . THR C 1 619 ? 129.344 19.257 111.554 1.00 57.46 619 THR C N 1
ATOM 17048 C CA . THR C 1 619 ? 130.671 19.751 111.939 1.00 57.99 619 THR C CA 1
ATOM 17049 C C . THR C 1 619 ? 131.636 18.568 112.146 1.00 58.31 619 THR C C 1
ATOM 17050 O O . THR C 1 619 ? 131.214 17.505 112.609 1.00 58.57 619 THR C O 1
ATOM 17054 N N . PRO C 1 620 ? 132.923 18.736 111.767 1.00 58.54 620 PRO C N 1
ATOM 17055 C CA . PRO C 1 620 ? 133.938 17.683 111.896 1.00 58.83 620 PRO C CA 1
ATOM 17056 C C . PRO C 1 620 ? 134.151 17.105 113.310 1.00 59.09 620 PRO C C 1
ATOM 17057 O O . PRO C 1 620 ? 134.557 15.943 113.440 1.00 59.04 620 PRO C O 1
ATOM 17061 N N . LEU C 1 621 ? 133.895 17.906 114.344 1.00 59.24 621 LEU C N 1
ATOM 17062 C CA . LEU C 1 621 ? 134.035 17.459 115.735 1.00 59.45 621 LEU C CA 1
ATOM 17063 C C . LEU C 1 621 ? 132.872 16.552 116.131 1.00 59.47 621 LEU C C 1
ATOM 17064 O O . LEU C 1 621 ? 133.072 15.489 116.728 1.00 59.44 621 LEU C O 1
ATOM 17069 N N . ALA C 1 622 ? 131.663 16.999 115.803 1.00 59.39 622 ALA C N 1
ATOM 17070 C CA . ALA C 1 622 ? 130.448 16.237 116.030 1.00 59.66 622 ALA C CA 1
ATOM 17071 C C . ALA C 1 622 ? 130.463 14.908 115.272 1.00 59.98 622 ALA C C 1
ATOM 17072 O O . ALA C 1 622 ? 130.274 13.847 115.872 1.00 59.83 622 ALA C O 1
ATOM 17074 N N . LYS C 1 623 ? 130.689 14.977 113.961 1.00 60.25 623 LYS C N 1
ATOM 17075 C CA . LYS C 1 623 ? 130.794 13.787 113.120 1.00 60.67 623 LYS C CA 1
ATOM 17076 C C . LYS C 1 623 ? 131.791 12.769 113.694 1.00 60.79 623 LYS C C 1
ATOM 17077 O O . LYS C 1 623 ? 131.530 11.566 113.646 1.00 60.88 623 LYS C O 1
ATOM 17083 N N . LYS C 1 624 ? 132.912 13.258 114.240 1.00 60.84 624 LYS C N 1
ATOM 17084 C CA . LYS C 1 624 ? 133.958 12.413 114.853 1.00 60.88 624 LYS C CA 1
ATOM 17085 C C . LYS C 1 624 ? 133.460 11.617 116.075 1.00 60.91 624 LYS C C 1
ATOM 17086 O O . LYS C 1 624 ? 133.606 10.390 116.119 1.00 60.97 624 LYS C O 1
ATOM 17092 N N . ARG C 1 625 ? 132.881 12.312 117.057 1.00 60.80 625 ARG C N 1
ATOM 17093 C CA . ARG C 1 625 ? 132.186 11.653 118.166 1.00 60.51 625 ARG C CA 1
ATOM 17094 C C . ARG C 1 625 ? 130.843 11.111 117.652 1.00 60.77 625 ARG C C 1
ATOM 17095 O O . ARG C 1 625 ? 130.567 11.159 116.452 1.00 60.90 625 ARG C O 1
ATOM 17103 N N . GLY C 1 626 ? 130.000 10.605 118.545 1.00 60.92 626 GLY C N 1
ATOM 17104 C CA . GLY C 1 626 ? 128.747 9.977 118.117 1.00 61.04 626 GLY C CA 1
ATOM 17105 C C . GLY C 1 626 ? 127.574 10.917 117.925 1.00 61.25 626 GLY C C 1
ATOM 17106 O O . GLY C 1 626 ? 126.428 10.468 117.914 1.00 61.48 626 GLY C O 1
ATOM 17107 N N . TYR C 1 627 ? 127.872 12.207 117.739 1.00 61.20 627 TYR C N 1
ATOM 17108 C CA . TYR C 1 627 ? 126.896 13.305 117.804 1.00 61.04 627 TYR C CA 1
ATOM 17109 C C . TYR C 1 627 ? 125.957 13.419 116.606 1.00 61.11 627 TYR C C 1
ATOM 17110 O O . TYR C 1 627 ? 126.400 13.631 115.470 1.00 61.44 627 TYR C O 1
ATOM 17119 N N . ASN C 1 628 ? 124.659 13.295 116.863 1.00 60.90 628 ASN C N 1
ATOM 17120 C CA . ASN C 1 628 ? 123.660 13.549 115.837 1.00 60.67 628 ASN C CA 1
ATOM 17121 C C . ASN C 1 628 ? 122.947 14.847 116.165 1.00 60.19 628 ASN C C 1
ATOM 17122 O O . ASN C 1 628 ? 123.333 15.522 117.113 1.00 60.48 628 ASN C O 1
ATOM 17127 N N . ALA C 1 629 ? 121.938 15.208 115.369 1.00 59.50 629 ALA C N 1
ATOM 17128 C CA . ALA C 1 629 ? 121.203 16.471 115.533 1.00 58.45 629 ALA C CA 1
ATOM 17129 C C . ALA C 1 629 ? 120.391 16.536 116.832 1.00 57.88 629 ALA C C 1
ATOM 17130 O O . ALA C 1 629 ? 120.182 17.610 117.378 1.00 57.35 629 ALA C O 1
ATOM 17132 N N . GLY C 1 630 ? 119.929 15.381 117.307 1.00 57.58 630 GLY C N 1
ATOM 17133 C CA . GLY C 1 630 ? 119.195 15.284 118.569 1.00 57.05 630 GLY C CA 1
ATOM 17134 C C . GLY C 1 630 ? 120.060 15.581 119.783 1.00 56.67 630 GLY C C 1
ATOM 17135 O O . GLY C 1 630 ? 119.541 15.873 120.861 1.00 57.02 630 GLY C O 1
ATOM 17136 N N . ARG C 1 631 ? 121.379 15.513 119.590 1.00 56.11 631 ARG C N 1
ATOM 17137 C CA . ARG C 1 631 ? 122.383 15.779 120.625 1.00 55.51 631 ARG C CA 1
ATOM 17138 C C . ARG C 1 631 ? 122.431 17.260 120.974 1.00 55.28 631 ARG C C 1
ATOM 17139 O O . ARG C 1 631 ? 122.911 17.641 122.045 1.00 55.76 631 ARG C O 1
ATOM 17147 N N . PHE C 1 632 ? 121.927 18.085 120.063 1.00 54.68 632 PHE C N 1
ATOM 17148 C CA . PHE C 1 632 ? 121.935 19.532 120.212 1.00 54.05 632 PHE C CA 1
ATOM 17149 C C . PHE C 1 632 ? 120.524 20.010 120.538 1.00 54.14 632 PHE C C 1
ATOM 17150 O O . PHE C 1 632 ? 120.208 21.195 120.430 1.00 53.79 632 PHE C O 1
ATOM 17158 N N . SER C 1 633 ? 119.677 19.069 120.945 1.00 53.80 633 SER C N 1
ATOM 17159 C CA . SER C 1 633 ? 118.365 19.402 121.470 1.00 53.46 633 SER C CA 1
ATOM 17160 C C . SER C 1 633 ? 118.491 19.616 122.978 1.00 53.38 633 SER C C 1
ATOM 17161 O O . SER C 1 633 ? 119.109 18.808 123.665 1.00 53.32 633 SER C O 1
ATOM 17164 N N . PHE C 1 634 ? 117.940 20.714 123.494 1.00 53.43 634 PHE C N 1
ATOM 17165 C CA . PHE C 1 634 ? 117.932 20.939 124.934 1.00 53.36 634 PHE C CA 1
ATOM 17166 C C . PHE C 1 634 ? 116.684 20.294 125.565 1.00 53.90 634 PHE C C 1
ATOM 17167 O O . PHE C 1 634 ? 116.462 20.415 126.767 1.00 54.26 634 PHE C O 1
ATOM 17175 N N . ASN C 1 635 ? 115.909 19.567 124.747 1.00 54.20 635 ASN C N 1
ATOM 17176 C CA . ASN C 1 635 ? 114.653 18.928 125.158 1.00 54.16 635 ASN C CA 1
ATOM 17177 C C . ASN C 1 635 ? 114.684 17.414 125.272 1.00 54.50 635 ASN C C 1
ATOM 17178 O O . ASN C 1 635 ? 113.807 16.837 125.892 1.00 54.74 635 ASN C O 1
ATOM 17183 N N . VAL C 1 636 ? 115.674 16.767 124.663 1.00 54.85 636 VAL C N 1
ATOM 17184 C CA . VAL C 1 636 ? 115.875 15.329 124.861 1.00 54.96 636 VAL C CA 1
ATOM 17185 C C . VAL C 1 636 ? 117.183 15.054 125.624 1.00 55.43 636 VAL C C 1
ATOM 17186 O O . VAL C 1 636 ? 118.092 15.899 125.648 1.00 54.89 636 VAL C O 1
ATOM 17190 N N . LYS C 1 637 ? 117.264 13.867 126.237 1.00 55.79 637 LYS C N 1
ATOM 17191 C CA . LYS C 1 637 ? 118.454 13.440 126.976 1.00 56.29 637 LYS C CA 1
ATOM 17192 C C . LYS C 1 637 ? 119.620 13.123 126.037 1.00 56.34 637 LYS C C 1
ATOM 17193 O O . LYS C 1 637 ? 119.419 12.616 124.920 1.00 56.32 637 LYS C O 1
ATOM 17199 N N . GLY C 1 638 ? 120.834 13.404 126.510 1.00 56.24 638 GLY C N 1
ATOM 17200 C CA . GLY C 1 638 ? 122.045 13.188 125.729 1.00 56.04 638 GLY C CA 1
ATOM 17201 C C . GLY C 1 638 ? 122.972 14.385 125.772 1.00 55.89 638 GLY C C 1
ATOM 17202 O O . GLY C 1 638 ? 124.045 14.324 126.379 1.00 56.01 638 GLY C O 1
ATOM 17203 N N . GLY C 1 639 ? 122.553 15.473 125.133 1.00 55.50 639 GLY C N 1
ATOM 17204 C CA . GLY C 1 639 ? 123.380 16.668 125.019 1.00 55.53 639 GLY C CA 1
ATOM 17205 C C . GLY C 1 639 ? 123.031 17.819 125.943 1.00 55.69 639 GLY C C 1
ATOM 17206 O O . GLY C 1 639 ? 123.846 18.723 126.143 1.00 55.63 639 GLY C O 1
ATOM 17207 N N . ARG C 1 640 ? 121.830 17.784 126.514 1.00 55.62 640 ARG C N 1
ATOM 17208 C CA . ARG C 1 640 ? 121.382 18.821 127.432 1.00 55.81 640 ARG C CA 1
ATOM 17209 C C . ARG C 1 640 ? 122.039 18.729 128.821 1.00 56.43 640 ARG C C 1
ATOM 17210 O O . ARG C 1 640 ? 122.640 17.713 129.174 1.00 56.27 640 ARG C O 1
ATOM 17218 N N . CYS C 1 641 ? 121.929 19.811 129.593 1.00 57.23 641 CYS C N 1
ATOM 17219 C CA . CYS C 1 641 ? 122.373 19.829 130.983 1.00 57.56 641 CYS C CA 1
ATOM 17220 C C . CYS C 1 641 ? 121.338 19.076 131.796 1.00 58.03 641 CYS C C 1
ATOM 17221 O O . CYS C 1 641 ? 120.158 19.439 131.791 1.00 58.28 641 CYS C O 1
ATOM 17224 N N . GLU C 1 642 ? 121.772 18.034 132.495 1.00 58.28 642 GLU C N 1
ATOM 17225 C CA . GLU C 1 642 ? 120.829 17.167 133.192 1.00 58.75 642 GLU C CA 1
ATOM 17226 C C . GLU C 1 642 ? 120.480 17.611 134.624 1.00 58.90 642 GLU C C 1
ATOM 17227 O O . GLU C 1 642 ? 119.947 16.819 135.412 1.00 58.99 642 GLU C O 1
ATOM 17233 N N . HIS C 1 643 ? 120.760 18.874 134.956 1.00 58.85 643 HIS C N 1
ATOM 17234 C CA . HIS C 1 643 ? 120.338 19.435 136.251 1.00 58.73 643 HIS C CA 1
ATOM 17235 C C . HIS C 1 643 ? 119.023 20.195 136.105 1.00 58.81 643 HIS C C 1
ATOM 17236 O O . HIS C 1 643 ? 118.029 19.858 136.748 1.00 59.06 643 HIS C O 1
ATOM 17243 N N . CYS C 1 644 ? 119.028 21.217 135.255 1.00 59.01 644 CYS C N 1
ATOM 17244 C CA . CYS C 1 644 ? 117.812 21.905 134.852 1.00 59.26 644 CYS C CA 1
ATOM 17245 C C . CYS C 1 644 ? 117.130 21.095 133.759 1.00 59.35 644 CYS C C 1
ATOM 17246 O O . CYS C 1 644 ? 115.984 21.380 133.384 1.00 59.47 644 CYS C O 1
ATOM 17249 N N . GLN C 1 645 ? 117.855 20.082 133.273 1.00 59.46 645 GLN C N 1
ATOM 17250 C CA . GLN C 1 645 ? 117.525 19.282 132.088 1.00 59.44 645 GLN C CA 1
ATOM 17251 C C . GLN C 1 645 ? 117.045 20.099 130.878 1.00 59.28 645 GLN C C 1
ATOM 17252 O O . GLN C 1 645 ? 115.970 19.856 130.339 1.00 59.30 645 GLN C O 1
ATOM 17258 N N . GLY C 1 646 ? 117.860 21.069 130.469 1.00 58.84 646 GLY C N 1
ATOM 17259 C CA . GLY C 1 646 ? 117.615 21.823 129.245 1.00 58.61 646 GLY C CA 1
ATOM 17260 C C . GLY C 1 646 ? 116.723 23.043 129.351 1.00 58.44 646 GLY C C 1
ATOM 17261 O O . GLY C 1 646 ? 116.513 23.740 128.365 1.00 58.14 646 GLY C O 1
ATOM 17262 N N . GLU C 1 647 ? 116.204 23.311 130.543 1.00 58.71 647 GLU C N 1
ATOM 17263 C CA . GLU C 1 647 ? 115.388 24.510 130.773 1.00 58.83 647 GLU C CA 1
ATOM 17264 C C . GLU C 1 647 ? 116.235 25.785 130.929 1.00 58.73 647 GLU C C 1
ATOM 17265 O O . GLU C 1 647 ? 115.836 26.864 130.472 1.00 58.53 647 GLU C O 1
ATOM 17271 N N . GLY C 1 648 ? 117.403 25.651 131.559 1.00 58.92 648 GLY C N 1
ATOM 17272 C CA . GLY C 1 648 ? 118.337 26.762 131.719 1.00 59.10 648 GLY C CA 1
ATOM 17273 C C . GLY C 1 648 ? 118.053 27.641 132.919 1.00 59.60 648 GLY C C 1
ATOM 17274 O O . GLY C 1 648 ? 118.966 28.239 133.483 1.00 59.49 648 GLY C O 1
ATOM 17275 N N . TRP C 1 649 ? 116.776 27.738 133.290 1.00 60.33 649 TRP C N 1
ATOM 17276 C CA . TRP C 1 649 ? 116.341 28.468 134.486 1.00 60.69 649 TRP C CA 1
ATOM 17277 C C . TRP C 1 649 ? 115.676 27.511 135.457 1.00 60.53 649 TRP C C 1
ATOM 17278 O O . TRP C 1 649 ? 115.055 26.529 135.047 1.00 60.41 649 TRP C O 1
ATOM 17289 N N . VAL C 1 650 ? 115.831 27.805 136.743 1.00 60.54 650 VAL C N 1
ATOM 17290 C CA . VAL C 1 650 ? 115.197 27.053 137.824 1.00 60.76 650 VAL C CA 1
ATOM 17291 C C . VAL C 1 650 ? 114.285 27.992 138.612 1.00 61.03 650 VAL C C 1
ATOM 17292 O O . VAL C 1 650 ? 114.624 29.147 138.862 1.00 60.53 650 VAL C O 1
ATOM 17296 N N . MET C 1 651 ? 113.122 27.480 138.990 1.00 61.84 651 MET C N 1
ATOM 17297 C CA . MET C 1 651 ? 112.111 28.272 139.663 1.00 62.86 651 MET C CA 1
ATOM 17298 C C . MET C 1 651 ? 112.413 28.414 141.162 1.00 63.32 651 MET C C 1
ATOM 17299 O O . MET C 1 651 ? 112.523 27.420 141.885 1.00 62.88 651 MET C O 1
ATOM 17304 N N . VAL C 1 652 ? 112.566 29.661 141.609 1.00 64.06 652 VAL C N 1
ATOM 17305 C CA . VAL C 1 652 ? 112.801 29.951 143.019 1.00 64.79 652 VAL C CA 1
ATOM 17306 C C . VAL C 1 652 ? 111.463 30.030 143.763 1.00 65.36 652 VAL C C 1
ATOM 17307 O O . VAL C 1 652 ? 110.918 31.106 144.023 1.00 65.26 652 VAL C O 1
ATOM 17311 N N . GLU C 1 653 ? 110.937 28.848 144.068 1.00 66.21 653 GLU C N 1
ATOM 17312 C CA . GLU C 1 653 ? 109.711 28.696 144.841 1.00 66.68 653 GLU C CA 1
ATOM 17313 C C . GLU C 1 653 ? 109.935 29.165 146.269 1.00 67.06 653 GLU C C 1
ATOM 17314 O O . GLU C 1 653 ? 109.053 29.790 146.861 1.00 67.02 653 GLU C O 1
ATOM 17320 N N . LEU C 1 654 ? 111.134 28.884 146.790 1.00 67.72 654 LEU C N 1
ATOM 17321 C CA . LEU C 1 654 ? 111.546 29.268 148.150 1.00 68.20 654 LEU C CA 1
ATOM 17322 C C . LEU C 1 654 ? 111.465 30.778 148.402 1.00 68.57 654 LEU C C 1
ATOM 17323 O O . LEU C 1 654 ? 111.411 31.215 149.562 1.00 68.60 654 LEU C O 1
ATOM 17328 N N . LEU C 1 655 ? 111.467 31.564 147.319 1.00 68.85 655 LEU C N 1
ATOM 17329 C CA . LEU C 1 655 ? 111.091 32.976 147.384 1.00 69.15 655 LEU C CA 1
ATOM 17330 C C . LEU C 1 655 ? 109.621 33.018 147.788 1.00 69.29 655 LEU C C 1
ATOM 17331 O O . LEU C 1 655 ? 108.736 32.701 146.981 1.00 69.34 655 LEU C O 1
ATOM 17336 N N . PHE C 1 656 ? 109.376 33.400 149.042 1.00 69.44 656 PHE C N 1
ATOM 17337 C CA . PHE C 1 656 ? 108.054 33.273 149.664 1.00 69.49 656 PHE C CA 1
ATOM 17338 C C . PHE C 1 656 ? 107.013 34.303 149.194 1.00 69.50 656 PHE C C 1
ATOM 17339 O O . PHE C 1 656 ? 105.987 34.518 149.853 1.00 69.42 656 PHE C O 1
ATOM 17347 N N . LEU C 1 657 ? 107.306 34.934 148.057 1.00 69.39 657 LEU C N 1
ATOM 17348 C CA . LEU C 1 657 ? 106.324 35.657 147.254 1.00 69.25 657 LEU C CA 1
ATOM 17349 C C . LEU C 1 657 ? 106.038 34.781 146.020 1.00 69.09 657 LEU C C 1
ATOM 17350 O O . LEU C 1 657 ? 106.277 33.570 146.073 1.00 69.24 657 LEU C O 1
ATOM 17355 N N . PRO C 1 658 ? 105.506 35.359 144.918 1.00 68.87 658 PRO C N 1
ATOM 17356 C CA . PRO C 1 658 ? 105.453 34.560 143.686 1.00 68.66 658 PRO C CA 1
ATOM 17357 C C . PRO C 1 658 ? 106.825 34.031 143.275 1.00 68.41 658 PRO C C 1
ATOM 17358 O O . PRO C 1 658 ? 107.849 34.512 143.766 1.00 68.45 658 PRO C O 1
ATOM 17362 N N . SER C 1 659 ? 106.840 33.055 142.371 1.00 68.15 659 SER C N 1
ATOM 17363 C CA . SER C 1 659 ? 108.093 32.457 141.922 1.00 67.60 659 SER C CA 1
ATOM 17364 C C . SER C 1 659 ? 108.582 32.989 140.569 1.00 67.23 659 SER C C 1
ATOM 17365 O O . SER C 1 659 ? 107.981 32.752 139.508 1.00 67.45 659 SER C O 1
ATOM 17368 N N . VAL C 1 660 ? 109.681 33.730 140.633 1.00 66.47 660 VAL C N 1
ATOM 17369 C CA . VAL C 1 660 ? 110.424 34.127 139.449 1.00 65.62 660 VAL C CA 1
ATOM 17370 C C . VAL C 1 660 ? 111.429 32.985 139.129 1.00 64.68 660 VAL C C 1
ATOM 17371 O O . VAL C 1 660 ? 111.443 31.956 139.815 1.00 64.72 660 VAL C O 1
ATOM 17375 N N . TYR C 1 661 ? 112.234 33.136 138.079 1.00 63.42 661 TYR C N 1
ATOM 17376 C CA . TYR C 1 661 ? 113.255 32.144 137.758 1.00 61.93 661 TYR C CA 1
ATOM 17377 C C . TYR C 1 661 ? 114.661 32.685 138.003 1.00 61.13 661 TYR C C 1
ATOM 17378 O O . TYR C 1 661 ? 114.928 33.863 137.760 1.00 61.09 661 TYR C O 1
ATOM 17387 N N . ALA C 1 662 ? 115.544 31.814 138.489 1.00 60.10 662 ALA C N 1
ATOM 17388 C CA . ALA C 1 662 ? 116.985 32.082 138.618 1.00 59.11 662 ALA C CA 1
ATOM 17389 C C . ALA C 1 662 ? 117.716 31.175 137.628 1.00 58.50 662 ALA C C 1
ATOM 17390 O O . ALA C 1 662 ? 117.205 30.105 137.294 1.00 58.37 662 ALA C O 1
ATOM 17392 N N . PRO C 1 663 ? 118.914 31.580 137.152 1.00 57.82 663 PRO C N 1
ATOM 17393 C CA . PRO C 1 663 ? 119.558 30.691 136.169 1.00 56.96 663 PRO C CA 1
ATOM 17394 C C . PRO C 1 663 ? 120.095 29.438 136.851 1.00 56.23 663 PRO C C 1
ATOM 17395 O O . PRO C 1 663 ? 120.404 29.472 138.045 1.00 56.17 663 PRO C O 1
ATOM 17399 N N . CYS C 1 664 ? 120.196 28.351 136.096 1.00 55.20 664 CYS C N 1
ATOM 17400 C CA . CYS C 1 664 ? 120.627 27.073 136.627 1.00 55.23 664 CYS C CA 1
ATOM 17401 C C . CYS C 1 664 ? 122.015 27.166 137.287 1.00 55.42 664 CYS C C 1
ATOM 17402 O O . CYS C 1 664 ? 122.900 27.855 136.772 1.00 55.55 664 CYS C O 1
ATOM 17405 N N . PRO C 1 665 ? 122.202 26.488 138.438 1.00 55.40 665 PRO C N 1
ATOM 17406 C CA . PRO C 1 665 ? 123.507 26.545 139.095 1.00 55.72 665 PRO C CA 1
ATOM 17407 C C . PRO C 1 665 ? 124.606 25.783 138.353 1.00 55.99 665 PRO C C 1
ATOM 17408 O O . PRO C 1 665 ? 125.777 25.857 138.745 1.00 56.25 665 PRO C O 1
ATOM 17412 N N . VAL C 1 666 ? 124.240 25.061 137.297 1.00 56.12 666 VAL C N 1
ATOM 17413 C CA . VAL C 1 666 ? 125.187 24.152 136.646 1.00 56.48 666 VAL C CA 1
ATOM 17414 C C . VAL C 1 666 ? 125.638 24.635 135.259 1.00 56.61 666 VAL C C 1
ATOM 17415 O O . VAL C 1 666 ? 126.832 24.831 135.029 1.00 56.57 666 VAL C O 1
ATOM 17419 N N . CYS C 1 667 ? 124.694 24.829 134.346 1.00 56.95 667 CYS C N 1
ATOM 17420 C CA . CYS C 1 667 ? 125.041 25.280 133.001 1.00 57.32 667 CYS C CA 1
ATOM 17421 C C . CYS C 1 667 ? 125.102 26.798 132.973 1.00 57.86 667 CYS C C 1
ATOM 17422 O O . CYS C 1 667 ? 125.773 27.384 132.117 1.00 58.22 667 CYS C O 1
ATOM 17425 N N . HIS C 1 668 ? 124.396 27.415 133.924 1.00 58.18 668 HIS C N 1
ATOM 17426 C CA . HIS C 1 668 ? 124.321 28.872 134.071 1.00 58.41 668 HIS C CA 1
ATOM 17427 C C . HIS C 1 668 ? 123.416 29.552 133.068 1.00 58.44 668 HIS C C 1
ATOM 17428 O O . HIS C 1 668 ? 123.685 30.687 132.667 1.00 58.59 668 HIS C O 1
ATOM 17435 N N . GLY C 1 669 ? 122.336 28.870 132.685 1.00 58.72 669 GLY C N 1
ATOM 17436 C CA . GLY C 1 669 ? 121.386 29.380 131.686 1.00 58.69 669 GLY C CA 1
ATOM 17437 C C . GLY C 1 669 ? 121.692 28.919 130.266 1.00 58.98 669 GLY C C 1
ATOM 17438 O O . GLY C 1 669 ? 120.941 29.204 129.324 1.00 59.25 669 GLY C O 1
ATOM 17439 N N . THR C 1 670 ? 122.797 28.197 130.119 1.00 59.10 670 THR C N 1
ATOM 17440 C CA . THR C 1 670 ? 123.293 27.724 128.827 1.00 59.13 670 THR C CA 1
ATOM 17441 C C . THR C 1 670 ? 122.447 26.581 128.219 1.00 58.96 670 THR C C 1
ATOM 17442 O O . THR C 1 670 ? 122.203 26.557 126.998 1.00 58.25 670 THR C O 1
ATOM 17446 N N . ARG C 1 671 ? 122.002 25.656 129.078 1.00 58.55 671 ARG C N 1
ATOM 17447 C CA . ARG C 1 671 ? 121.127 24.522 128.707 1.00 58.39 671 ARG C CA 1
ATOM 17448 C C . ARG C 1 671 ? 121.878 23.221 128.359 1.00 58.29 671 ARG C C 1
ATOM 17449 O O . ARG C 1 671 ? 121.271 22.150 128.309 1.00 58.17 671 ARG C O 1
ATOM 17457 N N . TYR C 1 672 ? 123.184 23.304 128.123 1.00 58.28 672 TYR C N 1
ATOM 17458 C CA . TYR C 1 672 ? 123.922 22.159 127.574 1.00 58.80 672 TYR C CA 1
ATOM 17459 C C . TYR C 1 672 ? 125.067 21.619 128.438 1.00 59.06 672 TYR C C 1
ATOM 17460 O O . TYR C 1 672 ? 125.564 22.307 129.337 1.00 59.25 672 TYR C O 1
ATOM 17469 N N . ASN C 1 673 ? 125.456 20.374 128.137 1.00 59.01 673 ASN C N 1
ATOM 17470 C CA . ASN C 1 673 ? 126.681 19.731 128.619 1.00 59.20 673 ASN C CA 1
ATOM 17471 C C . ASN C 1 673 ? 127.918 20.586 128.456 1.00 59.36 673 ASN C C 1
ATOM 17472 O O . ASN C 1 673 ? 127.910 21.563 127.711 1.00 59.90 673 ASN C O 1
ATOM 17477 N N . ALA C 1 674 ? 128.993 20.189 129.127 1.00 59.31 674 ALA C N 1
ATOM 17478 C CA . ALA C 1 674 ? 130.315 20.743 128.850 1.00 59.20 674 ALA C CA 1
ATOM 17479 C C . ALA C 1 674 ? 130.772 20.175 127.510 1.00 58.92 674 ALA C C 1
ATOM 17480 O O . ALA C 1 674 ? 131.292 20.910 126.654 1.00 58.79 674 ALA C O 1
ATOM 17482 N N . GLU C 1 675 ? 130.544 18.866 127.348 1.00 58.50 675 GLU C N 1
ATOM 17483 C CA . GLU C 1 675 ? 130.836 18.115 126.124 1.00 58.10 675 GLU C CA 1
ATOM 17484 C C . GLU C 1 675 ? 130.309 18.784 124.858 1.00 57.62 675 GLU C C 1
ATOM 17485 O O . GLU C 1 675 ? 131.068 19.013 123.920 1.00 57.68 675 GLU C O 1
ATOM 17491 N N . THR C 1 676 ? 129.012 19.095 124.850 1.00 57.11 676 THR C N 1
ATOM 17492 C CA . THR C 1 676 ? 128.310 19.600 123.670 1.00 56.58 676 THR C CA 1
ATOM 17493 C C . THR C 1 676 ? 128.704 21.036 123.292 1.00 56.70 676 THR C C 1
ATOM 17494 O O . THR C 1 676 ? 128.730 21.387 122.104 1.00 56.74 676 THR C O 1
ATOM 17498 N N . LEU C 1 677 ? 129.011 21.859 124.297 1.00 56.42 677 LEU C N 1
ATOM 17499 C CA . LEU C 1 677 ? 129.467 23.237 124.069 1.00 56.18 677 LEU C CA 1
ATOM 17500 C C . LEU C 1 677 ? 130.861 23.302 123.440 1.00 56.15 677 LEU C C 1
ATOM 17501 O O . LEU C 1 677 ? 131.256 24.337 122.899 1.00 56.00 677 LEU C O 1
ATOM 17506 N N . GLU C 1 678 ? 131.603 22.198 123.520 1.00 55.97 678 GLU C N 1
ATOM 17507 C CA . GLU C 1 678 ? 132.949 22.118 122.945 1.00 55.84 678 GLU C CA 1
ATOM 17508 C C . GLU C 1 678 ? 132.926 22.032 121.409 1.00 55.63 678 GLU C C 1
ATOM 17509 O O . GLU C 1 678 ? 133.968 22.109 120.766 1.00 55.61 678 GLU C O 1
ATOM 17515 N N . VAL C 1 679 ? 131.733 21.885 120.836 1.00 55.67 679 VAL C N 1
ATOM 17516 C CA . VAL C 1 679 ? 131.545 21.827 119.379 1.00 55.69 679 VAL C CA 1
ATOM 17517 C C . VAL C 1 679 ? 131.131 23.194 118.811 1.00 55.97 679 VAL C C 1
ATOM 17518 O O . VAL C 1 679 ? 130.142 23.802 119.258 1.00 55.52 679 VAL C O 1
ATOM 17522 N N . GLU C 1 680 ? 131.901 23.667 117.828 1.00 56.44 680 GLU C N 1
ATOM 17523 C CA . GLU C 1 680 ? 131.700 25.001 117.237 1.00 56.69 680 GLU C CA 1
ATOM 17524 C C . GLU C 1 680 ? 131.395 24.985 115.739 1.00 56.93 680 GLU C C 1
ATOM 17525 O O . GLU C 1 680 ? 132.033 24.264 114.979 1.00 57.18 680 GLU C O 1
ATOM 17531 N N . TYR C 1 681 ? 130.403 25.773 115.335 1.00 57.44 681 TYR C N 1
ATOM 17532 C CA . TYR C 1 681 ? 130.145 26.073 113.928 1.00 58.15 681 TYR C CA 1
ATOM 17533 C C . TYR C 1 681 ? 130.521 27.532 113.677 1.00 58.31 681 TYR C C 1
ATOM 17534 O O . TYR C 1 681 ? 130.018 28.439 114.345 1.00 58.26 681 TYR C O 1
ATOM 17543 N N . ARG C 1 682 ? 131.415 27.743 112.719 1.00 58.62 682 ARG C N 1
ATOM 17544 C CA . ARG C 1 682 ? 131.866 29.076 112.327 1.00 58.97 682 ARG C CA 1
ATOM 17545 C C . ARG C 1 682 ? 132.228 29.962 113.542 1.00 58.95 682 ARG C C 1
ATOM 17546 O O . ARG C 1 682 ? 131.880 31.151 113.595 1.00 59.43 682 ARG C O 1
ATOM 17554 N N . GLY C 1 683 ? 132.917 29.367 114.517 1.00 58.64 683 GLY C N 1
ATOM 17555 C CA . GLY C 1 683 ? 133.411 30.091 115.683 1.00 57.93 683 GLY C CA 1
ATOM 17556 C C . GLY C 1 683 ? 132.490 30.212 116.887 1.00 57.87 683 GLY C C 1
ATOM 17557 O O . GLY C 1 683 ? 132.870 30.831 117.881 1.00 58.19 683 GLY C O 1
ATOM 17558 N N . LYS C 1 684 ? 131.296 29.620 116.820 1.00 57.42 684 LYS C N 1
ATOM 17559 C CA . LYS C 1 684 ? 130.294 29.750 117.880 1.00 57.10 684 LYS C CA 1
ATOM 17560 C C . LYS C 1 684 ? 129.708 28.397 118.281 1.00 57.48 684 LYS C C 1
ATOM 17561 O O . LYS C 1 684 ? 129.342 27.605 117.418 1.00 57.51 684 LYS C O 1
ATOM 17567 N N . ASN C 1 685 ? 129.596 28.137 119.583 1.00 57.75 685 ASN C N 1
ATOM 17568 C CA . ASN C 1 685 ? 128.912 26.922 120.040 1.00 58.03 685 ASN C CA 1
ATOM 17569 C C . ASN C 1 685 ? 127.389 27.102 120.058 1.00 58.07 685 ASN C C 1
ATOM 17570 O O . ASN C 1 685 ? 126.904 28.223 119.872 1.00 58.50 685 ASN C O 1
ATOM 17575 N N . ILE C 1 686 ? 126.633 26.013 120.242 1.00 57.76 686 ILE C N 1
ATOM 17576 C CA . ILE C 1 686 ? 125.167 26.053 120.094 1.00 57.29 686 ILE C CA 1
ATOM 17577 C C . ILE C 1 686 ? 124.504 27.127 120.989 1.00 57.37 686 ILE C C 1
ATOM 17578 O O . ILE C 1 686 ? 123.489 27.745 120.615 1.00 57.25 686 ILE C O 1
ATOM 17583 N N . ALA C 1 687 ? 125.113 27.348 122.155 1.00 56.86 687 ALA C N 1
ATOM 17584 C CA . ALA C 1 687 ? 124.659 28.347 123.108 1.00 56.24 687 ALA C CA 1
ATOM 17585 C C . ALA C 1 687 ? 125.099 29.773 122.720 1.00 55.57 687 ALA C C 1
ATOM 17586 O O . ALA C 1 687 ? 124.351 30.721 122.937 1.00 55.95 687 ALA C O 1
ATOM 17588 N N . ASP C 1 688 ? 126.295 29.925 122.151 1.00 54.71 688 ASP C N 1
ATOM 17589 C CA . ASP C 1 688 ? 126.718 31.202 121.568 1.00 53.94 688 ASP C CA 1
ATOM 17590 C C . ASP C 1 688 ? 125.696 31.621 120.493 1.00 53.58 688 ASP C C 1
ATOM 17591 O O . ASP C 1 688 ? 125.318 32.783 120.399 1.00 53.62 688 ASP C O 1
ATOM 17596 N N . VAL C 1 689 ? 125.236 30.662 119.695 1.00 53.47 689 VAL C N 1
ATOM 17597 C CA . VAL C 1 689 ? 124.212 30.923 118.683 1.00 52.93 689 VAL C CA 1
ATOM 17598 C C . VAL C 1 689 ? 122.867 31.339 119.298 1.00 52.95 689 VAL C C 1
ATOM 17599 O O . VAL C 1 689 ? 122.223 32.278 118.823 1.00 52.97 689 VAL C O 1
ATOM 17603 N N . LEU C 1 690 ? 122.443 30.649 120.358 1.00 53.27 690 LEU C N 1
ATOM 17604 C CA . LEU C 1 690 ? 121.151 30.962 121.002 1.00 53.20 690 LEU C CA 1
ATOM 17605 C C . LEU C 1 690 ? 121.154 32.310 121.731 1.00 52.67 690 LEU C C 1
ATOM 17606 O O . LEU C 1 690 ? 120.099 32.812 122.101 1.00 53.02 690 LEU C O 1
ATOM 17611 N N . ALA C 1 691 ? 122.331 32.893 121.917 1.00 52.25 691 ALA C N 1
ATOM 17612 C CA . ALA C 1 691 ? 122.451 34.197 122.566 1.00 52.89 691 ALA C CA 1
ATOM 17613 C C . ALA C 1 691 ? 122.502 35.355 121.547 1.00 53.01 691 ALA C C 1
ATOM 17614 O O . ALA C 1 691 ? 122.680 36.522 121.914 1.00 53.22 691 ALA C O 1
ATOM 17616 N N . LEU C 1 692 ? 122.336 35.025 120.271 1.00 52.71 692 LEU C N 1
ATOM 17617 C CA . LEU C 1 692 ? 122.388 36.024 119.221 1.00 52.67 692 LEU C CA 1
ATOM 17618 C C . LEU C 1 692 ? 121.057 36.741 119.166 1.00 52.37 692 LEU C C 1
ATOM 17619 O O . LEU C 1 692 ? 120.018 36.113 119.305 1.00 52.93 692 LEU C O 1
ATOM 17624 N N . THR C 1 693 ? 121.071 38.051 118.955 1.00 52.23 693 THR C N 1
ATOM 17625 C CA . THR C 1 693 ? 119.839 38.732 118.576 1.00 51.51 693 THR C CA 1
ATOM 17626 C C . THR C 1 693 ? 119.483 38.329 117.154 1.00 51.77 693 THR C C 1
ATOM 17627 O O . THR C 1 693 ? 120.361 37.932 116.380 1.00 51.07 693 THR C O 1
ATOM 17631 N N . VAL C 1 694 ? 118.192 38.410 116.818 1.00 52.26 694 VAL C N 1
ATOM 17632 C CA . VAL C 1 694 ? 117.709 38.213 115.433 1.00 52.36 694 VAL C CA 1
ATOM 17633 C C . VAL C 1 694 ? 118.518 39.008 114.397 1.00 52.87 694 VAL C C 1
ATOM 17634 O O . VAL C 1 694 ? 118.624 38.588 113.261 1.00 53.93 694 VAL C O 1
ATOM 17638 N N . ASP C 1 695 ? 119.071 40.152 114.800 1.00 53.24 695 ASP C N 1
ATOM 17639 C CA . ASP C 1 695 ? 119.841 41.045 113.930 1.00 53.80 695 ASP C CA 1
ATOM 17640 C C . ASP C 1 695 ? 121.287 40.597 113.736 1.00 54.11 695 ASP C C 1
ATOM 17641 O O . ASP C 1 695 ? 121.864 40.814 112.672 1.00 54.76 695 ASP C O 1
ATOM 17646 N N . GLU C 1 696 ? 121.882 40.030 114.781 1.00 54.08 696 GLU C N 1
ATOM 17647 C CA . GLU C 1 696 ? 123.219 39.451 114.707 1.00 54.49 696 GLU C CA 1
ATOM 17648 C C . GLU C 1 696 ? 123.159 38.107 113.971 1.00 54.51 696 GLU C C 1
ATOM 17649 O O . GLU C 1 696 ? 124.038 37.782 113.161 1.00 54.81 696 GLU C O 1
ATOM 17655 N N . ALA C 1 697 ? 122.127 37.322 114.257 1.00 54.52 697 ALA C N 1
ATOM 17656 C CA . ALA C 1 697 ? 121.970 36.039 113.616 1.00 55.03 697 ALA C CA 1
ATOM 17657 C C . ALA C 1 697 ? 121.746 36.188 112.102 1.00 55.49 697 ALA C C 1
ATOM 17658 O O . ALA C 1 697 ? 122.199 35.343 111.330 1.00 55.85 697 ALA C O 1
ATOM 17660 N N . HIS C 1 698 ? 121.062 37.269 111.705 1.00 55.51 698 HIS C N 1
ATOM 17661 C CA . HIS C 1 698 ? 120.859 37.675 110.309 1.00 55.54 698 HIS C CA 1
ATOM 17662 C C . HIS C 1 698 ? 122.187 37.849 109.537 1.00 55.45 698 HIS C C 1
ATOM 17663 O O . HIS C 1 698 ? 122.346 37.281 108.460 1.00 55.80 698 HIS C O 1
ATOM 17670 N N . ASP C 1 699 ? 123.126 38.626 110.081 1.00 55.21 699 ASP C N 1
ATOM 17671 C CA . ASP C 1 699 ? 124.481 38.726 109.525 1.00 55.18 699 ASP C CA 1
ATOM 17672 C C . ASP C 1 699 ? 125.294 37.423 109.602 1.00 55.18 699 ASP C C 1
ATOM 17673 O O . ASP C 1 699 ? 126.234 37.235 108.813 1.00 55.24 699 ASP C O 1
ATOM 17678 N N . PHE C 1 700 ? 124.978 36.549 110.567 1.00 54.54 700 PHE C N 1
ATOM 17679 C CA . PHE C 1 700 ? 125.761 35.324 110.778 1.00 53.94 700 PHE C CA 1
ATOM 17680 C C . PHE C 1 700 ? 125.331 34.196 109.852 1.00 54.31 700 PHE C C 1
ATOM 17681 O O . PHE C 1 700 ? 126.166 33.434 109.378 1.00 54.51 700 PHE C O 1
ATOM 17689 N N . PHE C 1 701 ? 124.021 34.098 109.619 1.00 54.68 701 PHE C N 1
ATOM 17690 C CA . PHE C 1 701 ? 123.410 33.079 108.771 1.00 54.66 701 PHE C CA 1
ATOM 17691 C C . PHE C 1 701 ? 123.068 33.565 107.337 1.00 54.83 701 PHE C C 1
ATOM 17692 O O . PHE C 1 701 ? 122.065 33.130 106.760 1.00 54.85 701 PHE C O 1
ATOM 17700 N N . ALA C 1 702 ? 123.906 34.444 106.775 1.00 54.62 702 ALA C N 1
ATOM 17701 C CA . ALA C 1 702 ? 123.695 35.044 105.432 1.00 54.43 702 ALA C CA 1
ATOM 17702 C C . ALA C 1 702 ? 123.726 34.050 104.258 1.00 54.60 702 ALA C C 1
ATOM 17703 O O . ALA C 1 702 ? 123.074 34.268 103.228 1.00 54.69 702 ALA C O 1
ATOM 17705 N N . ASP C 1 703 ? 124.499 32.976 104.418 1.00 54.60 703 ASP C N 1
ATOM 17706 C CA . ASP C 1 703 ? 124.649 31.933 103.403 1.00 54.16 703 ASP C CA 1
ATOM 17707 C C . ASP C 1 703 ? 123.809 30.684 103.736 1.00 53.85 703 ASP C C 1
ATOM 17708 O O . ASP C 1 703 ? 123.956 29.638 103.100 1.00 54.14 703 ASP C O 1
ATOM 17713 N N . GLU C 1 704 ? 122.932 30.806 104.735 1.00 53.42 704 GLU C N 1
ATOM 17714 C CA . GLU C 1 704 ? 121.982 29.747 105.114 1.00 52.67 704 GLU C CA 1
ATOM 17715 C C . GLU C 1 704 ? 120.540 30.182 104.823 1.00 52.17 704 GLU C C 1
ATOM 17716 O O . GLU C 1 704 ? 119.884 30.783 105.665 1.00 52.05 704 GLU C O 1
ATOM 17722 N N . SER C 1 705 ? 120.048 29.844 103.635 1.00 51.79 705 SER C N 1
ATOM 17723 C CA . SER C 1 705 ? 118.898 30.537 103.038 1.00 51.43 705 SER C CA 1
ATOM 17724 C C . SER C 1 705 ? 117.579 30.441 103.800 1.00 50.99 705 SER C C 1
ATOM 17725 O O . SER C 1 705 ? 116.919 31.458 103.997 1.00 50.71 705 SER C O 1
ATOM 17728 N N . ALA C 1 706 ? 117.212 29.224 104.206 1.00 50.72 706 ALA C N 1
ATOM 17729 C CA . ALA C 1 706 ? 116.027 28.937 105.032 1.00 50.33 706 ALA C CA 1
ATOM 17730 C C . ALA C 1 706 ? 116.029 29.633 106.407 1.00 50.47 706 ALA C C 1
ATOM 17731 O O . ALA C 1 706 ? 114.990 30.112 106.871 1.00 50.53 706 ALA C O 1
ATOM 17733 N N . ILE C 1 707 ? 117.178 29.635 107.077 1.00 50.58 707 ILE C N 1
ATOM 17734 C CA . ILE C 1 707 ? 117.328 30.358 108.335 1.00 50.28 707 ILE C CA 1
ATOM 17735 C C . ILE C 1 707 ? 117.327 31.858 108.073 1.00 50.52 707 ILE C C 1
ATOM 17736 O O . ILE C 1 707 ? 116.728 32.612 108.831 1.00 51.10 707 ILE C O 1
ATOM 17741 N N . PHE C 1 708 ? 118.005 32.286 107.014 1.00 50.44 708 PHE C N 1
ATOM 17742 C CA . PHE C 1 708 ? 118.084 33.716 106.675 1.00 50.71 708 PHE C CA 1
ATOM 17743 C C . PHE C 1 708 ? 116.675 34.270 106.515 1.00 50.55 708 PHE C C 1
ATOM 17744 O O . PHE C 1 708 ? 116.315 35.261 107.145 1.00 50.62 708 PHE C O 1
ATOM 17752 N N . ARG C 1 709 ? 115.868 33.584 105.717 1.00 50.27 709 ARG C N 1
ATOM 17753 C CA . ARG C 1 709 ? 114.553 34.091 105.352 1.00 50.65 709 ARG C CA 1
ATOM 17754 C C . ARG C 1 709 ? 113.550 34.113 106.504 1.00 51.23 709 ARG C C 1
ATOM 17755 O O . ARG C 1 709 ? 112.721 35.010 106.569 1.00 51.37 709 ARG C O 1
ATOM 17763 N N . ALA C 1 710 ? 113.666 33.158 107.426 1.00 51.85 710 ALA C N 1
ATOM 17764 C CA . ALA C 1 710 ? 112.818 33.103 108.629 1.00 52.66 710 ALA C CA 1
ATOM 17765 C C . ALA C 1 710 ? 113.091 34.264 109.567 1.00 53.15 710 ALA C C 1
ATOM 17766 O O . ALA C 1 710 ? 112.166 34.774 110.214 1.00 54.13 710 ALA C O 1
ATOM 17768 N N . LEU C 1 711 ? 114.350 34.693 109.624 1.00 53.47 711 LEU C N 1
ATOM 17769 C CA . LEU C 1 711 ? 114.764 35.844 110.424 1.00 53.62 711 LEU C CA 1
ATOM 17770 C C . LEU C 1 711 ? 114.363 37.176 109.775 1.00 54.15 711 LEU C C 1
ATOM 17771 O O . LEU C 1 711 ? 114.263 38.228 110.434 1.00 54.85 711 LEU C O 1
ATOM 17776 N N . ASP C 1 712 ? 114.173 37.144 108.466 1.00 54.26 712 ASP C N 1
ATOM 17777 C CA . ASP C 1 712 ? 113.626 38.278 107.752 1.00 53.92 712 ASP C CA 1
ATOM 17778 C C . ASP C 1 712 ? 112.216 38.564 108.250 1.00 53.85 712 ASP C C 1
ATOM 17779 O O . ASP C 1 712 ? 111.895 39.728 108.495 1.00 54.40 712 ASP C O 1
ATOM 17784 N N . THR C 1 713 ? 111.400 37.514 108.434 1.00 53.21 713 THR C N 1
ATOM 17785 C CA . THR C 1 713 ? 110.037 37.653 108.994 1.00 52.78 713 THR C CA 1
ATOM 17786 C C . THR C 1 713 ? 110.003 38.250 110.409 1.00 52.32 713 THR C C 1
ATOM 17787 O O . THR C 1 713 ? 109.082 38.995 110.747 1.00 52.40 713 THR C O 1
ATOM 17791 N N . LEU C 1 714 ? 110.994 37.918 111.234 1.00 51.44 714 LEU C N 1
ATOM 17792 C CA . LEU C 1 714 ? 111.065 38.474 112.593 1.00 50.62 714 LEU C CA 1
ATOM 17793 C C . LEU C 1 714 ? 111.491 39.927 112.573 1.00 50.43 714 LEU C C 1
ATOM 17794 O O . LEU C 1 714 ? 110.882 40.756 113.241 1.00 50.58 714 LEU C O 1
ATOM 17799 N N . ARG C 1 715 ? 112.507 40.237 111.773 1.00 51.08 715 ARG C N 1
ATOM 17800 C CA . ARG C 1 715 ? 112.900 41.639 111.505 1.00 51.78 715 ARG C CA 1
ATOM 17801 C C . ARG C 1 715 ? 111.734 42.486 111.010 1.00 51.72 715 ARG C C 1
ATOM 17802 O O . ARG C 1 715 ? 111.442 43.529 111.581 1.00 52.53 715 ARG C O 1
ATOM 17810 N N . GLU C 1 716 ? 111.047 41.994 109.988 1.00 51.74 716 GLU C N 1
ATOM 17811 C CA . GLU C 1 716 ? 109.915 42.675 109.370 1.00 52.03 716 GLU C CA 1
ATOM 17812 C C . GLU C 1 716 ? 108.908 43.099 110.422 1.00 51.50 716 GLU C C 1
ATOM 17813 O O . GLU C 1 716 ? 108.409 44.201 110.413 1.00 52.19 716 GLU C O 1
ATOM 17819 N N . VAL C 1 717 ? 108.633 42.188 111.336 1.00 51.77 717 VAL C N 1
ATOM 17820 C CA . VAL C 1 717 ? 107.657 42.338 112.407 1.00 50.69 717 VAL C CA 1
ATOM 17821 C C . VAL C 1 717 ? 108.181 43.249 113.572 1.00 50.89 717 VAL C C 1
ATOM 17822 O O . VAL C 1 717 ? 107.419 43.638 114.475 1.00 49.67 717 VAL C O 1
ATOM 17826 N N . GLY C 1 718 ? 109.467 43.620 113.501 1.00 50.69 718 GLY C N 1
ATOM 17827 C CA . GLY C 1 718 ? 110.074 44.590 114.423 1.00 51.33 718 GLY C CA 1
ATOM 17828 C C . GLY C 1 718 ? 110.906 44.072 115.589 1.00 51.94 718 GLY C C 1
ATOM 17829 O O . GLY C 1 718 ? 111.251 44.835 116.500 1.00 52.36 718 GLY C O 1
ATOM 17830 N N . LEU C 1 719 ? 111.256 42.788 115.563 1.00 52.26 719 LEU C N 1
ATOM 17831 C CA . LEU C 1 719 ? 111.866 42.152 116.714 1.00 52.04 719 LEU C CA 1
ATOM 17832 C C . LEU C 1 719 ? 113.328 41.765 116.498 1.00 52.43 719 LEU C C 1
ATOM 17833 O O . LEU C 1 719 ? 113.757 40.664 116.902 1.00 53.11 719 LEU C O 1
ATOM 17838 N N . GLY C 1 720 ? 114.108 42.653 115.892 1.00 51.48 720 GLY C N 1
ATOM 17839 C CA . GLY C 1 720 ? 115.533 42.384 115.702 1.00 51.52 720 GLY C CA 1
ATOM 17840 C C . GLY C 1 720 ? 116.265 42.277 117.039 1.00 51.50 720 GLY C C 1
ATOM 17841 O O . GLY C 1 720 ? 117.355 41.697 117.118 1.00 50.99 720 GLY C O 1
ATOM 17842 N N . TYR C 1 721 ? 115.651 42.832 118.086 1.00 51.40 721 TYR C N 1
ATOM 17843 C CA . TYR C 1 721 ? 116.267 42.918 119.421 1.00 52.15 721 TYR C CA 1
ATOM 17844 C C . TYR C 1 721 ? 116.169 41.641 120.261 1.00 52.33 721 TYR C C 1
ATOM 17845 O O . TYR C 1 721 ? 117.002 41.403 121.117 1.00 51.88 721 TYR C O 1
ATOM 17854 N N . LEU C 1 722 ? 115.172 40.807 119.994 1.00 53.07 722 LEU C N 1
ATOM 17855 C CA . LEU C 1 722 ? 115.033 39.570 120.736 1.00 53.89 722 LEU C CA 1
ATOM 17856 C C . LEU C 1 722 ? 116.167 38.591 120.397 1.00 54.21 722 LEU C C 1
ATOM 17857 O O . LEU C 1 722 ? 116.669 38.595 119.280 1.00 54.56 722 LEU C O 1
ATOM 17862 N N . ARG C 1 723 ? 116.584 37.800 121.391 1.00 54.08 723 ARG C N 1
ATOM 17863 C CA . ARG C 1 723 ? 117.604 36.769 121.211 1.00 53.81 723 ARG C CA 1
ATOM 17864 C C . ARG C 1 723 ? 116.968 35.474 120.750 1.00 54.06 723 ARG C C 1
ATOM 17865 O O . ARG C 1 723 ? 115.872 35.102 121.198 1.00 53.94 723 ARG C O 1
ATOM 17873 N N . LEU C 1 724 ? 117.645 34.768 119.858 1.00 53.99 724 LEU C N 1
ATOM 17874 C CA . LEU C 1 724 ? 117.071 33.515 119.347 1.00 54.69 724 LEU C CA 1
ATOM 17875 C C . LEU C 1 724 ? 116.579 32.542 120.453 1.00 54.32 724 LEU C C 1
ATOM 17876 O O . LEU C 1 724 ? 115.512 31.948 120.326 1.00 54.26 724 LEU C O 1
ATOM 17881 N N . GLY C 1 725 ? 117.351 32.397 121.533 1.00 54.43 725 GLY C N 1
ATOM 17882 C CA . GLY C 1 725 ? 117.007 31.454 122.615 1.00 53.90 725 GLY C CA 1
ATOM 17883 C C . GLY C 1 725 ? 116.368 32.044 123.870 1.00 53.99 725 GLY C C 1
ATOM 17884 O O . GLY C 1 725 ? 116.043 31.306 124.821 1.00 55.05 725 GLY C O 1
ATOM 17885 N N . GLN C 1 726 ? 116.169 33.360 123.886 1.00 52.42 726 GLN C N 1
ATOM 17886 C CA . GLN C 1 726 ? 115.527 34.043 124.995 1.00 51.37 726 GLN C CA 1
ATOM 17887 C C . GLN C 1 726 ? 114.204 33.404 125.430 1.00 51.17 726 GLN C C 1
ATOM 17888 O O . GLN C 1 726 ? 113.285 33.291 124.630 1.00 51.20 726 GLN C O 1
ATOM 17894 N N . PRO C 1 727 ? 114.114 32.972 126.710 1.00 51.43 727 PRO C N 1
ATOM 17895 C CA . PRO C 1 727 ? 112.938 32.253 127.248 1.00 51.96 727 PRO C CA 1
ATOM 17896 C C . PRO C 1 727 ? 111.627 32.971 126.967 1.00 52.54 727 PRO C C 1
ATOM 17897 O O . PRO C 1 727 ? 111.590 34.197 126.987 1.00 52.98 727 PRO C O 1
ATOM 17901 N N . ALA C 1 728 ? 110.571 32.203 126.702 1.00 52.82 728 ALA C N 1
ATOM 17902 C CA . ALA C 1 728 ? 109.234 32.738 126.429 1.00 52.79 728 ALA C CA 1
ATOM 17903 C C . ALA C 1 728 ? 108.675 33.573 127.589 1.00 52.75 728 ALA C C 1
ATOM 17904 O O . ALA C 1 728 ? 107.882 34.496 127.384 1.00 52.35 728 ALA C O 1
ATOM 17906 N N . THR C 1 729 ? 109.064 33.204 128.809 1.00 52.20 729 THR C N 1
ATOM 17907 C CA . THR C 1 729 ? 108.561 33.842 130.019 1.00 51.31 729 THR C CA 1
ATOM 17908 C C . THR C 1 729 ? 109.135 35.244 130.217 1.00 51.03 729 THR C C 1
ATOM 17909 O O . THR C 1 729 ? 108.688 35.986 131.091 1.00 50.35 729 THR C O 1
ATOM 17913 N N . GLU C 1 730 ? 110.129 35.598 129.412 1.00 50.92 730 GLU C N 1
ATOM 17914 C CA . GLU C 1 730 ? 110.702 36.950 129.429 1.00 50.58 730 GLU C CA 1
ATOM 17915 C C . GLU C 1 730 ? 110.028 37.899 128.433 1.00 50.41 730 GLU C C 1
ATOM 17916 O O . GLU C 1 730 ? 110.415 39.080 128.330 1.00 50.16 730 GLU C O 1
ATOM 17922 N N . LEU C 1 731 ? 109.034 37.399 127.695 1.00 50.00 731 LEU C N 1
ATOM 17923 C CA . LEU C 1 731 ? 108.468 38.167 126.580 1.00 49.93 731 LEU C CA 1
ATOM 17924 C C . LEU C 1 731 ? 107.167 38.898 126.930 1.00 50.24 731 LEU C C 1
ATOM 17925 O O . LEU C 1 731 ? 106.367 38.400 127.709 1.00 50.35 731 LEU C O 1
ATOM 17930 N N . SER C 1 732 ? 106.962 40.086 126.363 1.00 50.39 732 SER C N 1
ATOM 17931 C CA . SER C 1 732 ? 105.709 40.798 126.568 1.00 50.97 732 SER C CA 1
ATOM 17932 C C . SER C 1 732 ? 104.651 40.139 125.694 1.00 51.44 732 SER C C 1
ATOM 17933 O O . SER C 1 732 ? 104.992 39.424 124.760 1.00 52.06 732 SER C O 1
ATOM 17936 N N . GLY C 1 733 ? 103.375 40.365 125.997 1.00 52.09 733 GLY C N 1
ATOM 17937 C CA . GLY C 1 733 ? 102.281 39.887 125.142 1.00 52.30 733 GLY C CA 1
ATOM 17938 C C . GLY C 1 733 ? 102.293 40.541 123.768 1.00 52.47 733 GLY C C 1
ATOM 17939 O O . GLY C 1 733 ? 101.877 39.948 122.772 1.00 52.92 733 GLY C O 1
ATOM 17940 N N . GLY C 1 734 ? 102.763 41.782 123.709 1.00 52.91 734 GLY C N 1
ATOM 17941 C CA . GLY C 1 734 ? 102.957 42.467 122.427 1.00 52.58 734 GLY C CA 1
ATOM 17942 C C . GLY C 1 734 ? 103.945 41.724 121.540 1.00 53.18 734 GLY C C 1
ATOM 17943 O O . GLY C 1 734 ? 103.769 41.653 120.312 1.00 53.67 734 GLY C O 1
ATOM 17944 N N . GLU C 1 735 ? 104.977 41.171 122.172 1.00 52.96 735 GLU C N 1
ATOM 17945 C CA . GLU C 1 735 ? 106.058 40.479 121.495 1.00 53.42 735 GLU C CA 1
ATOM 17946 C C . GLU C 1 735 ? 105.629 39.121 120.997 1.00 53.30 735 GLU C C 1
ATOM 17947 O O . GLU C 1 735 ? 105.894 38.798 119.847 1.00 53.74 735 GLU C O 1
ATOM 17953 N N . ALA C 1 736 ? 104.957 38.340 121.849 1.00 53.24 736 ALA C N 1
ATOM 17954 C CA . ALA C 1 736 ? 104.499 36.999 121.474 1.00 53.32 736 ALA C CA 1
ATOM 17955 C C . ALA C 1 736 ? 103.498 37.047 120.313 1.00 53.60 736 ALA C C 1
ATOM 17956 O O . ALA C 1 736 ? 103.486 36.166 119.455 1.00 53.59 736 ALA C O 1
ATOM 17958 N N . GLN C 1 737 ? 102.659 38.085 120.292 1.00 53.95 737 GLN C N 1
ATOM 17959 C CA . GLN C 1 737 ? 101.682 38.280 119.218 1.00 54.00 737 GLN C CA 1
ATOM 17960 C C . GLN C 1 737 ? 102.374 38.568 117.869 1.00 53.71 737 GLN C C 1
ATOM 17961 O O . GLN C 1 737 ? 101.846 38.239 116.803 1.00 53.10 737 GLN C O 1
ATOM 17967 N N . ARG C 1 738 ? 103.561 39.172 117.925 1.00 53.04 738 ARG C N 1
ATOM 17968 C CA . ARG C 1 738 ? 104.319 39.446 116.705 1.00 52.39 738 ARG C CA 1
ATOM 17969 C C . ARG C 1 738 ? 105.135 38.250 116.190 1.00 52.52 738 ARG C C 1
ATOM 17970 O O . ARG C 1 738 ? 105.371 38.137 114.982 1.00 52.24 738 ARG C O 1
ATOM 17978 N N . ILE C 1 739 ? 105.518 37.349 117.103 1.00 52.11 739 ILE C N 1
ATOM 17979 C CA . ILE C 1 739 ? 106.197 36.100 116.759 1.00 51.90 739 ILE C CA 1
ATOM 17980 C C . ILE C 1 739 ? 105.220 35.147 116.065 1.00 52.29 739 ILE C C 1
ATOM 17981 O O . ILE C 1 739 ? 105.555 34.471 115.092 1.00 52.15 739 ILE C O 1
ATOM 17986 N N . LYS C 1 740 ? 104.002 35.111 116.578 1.00 52.89 740 LYS C N 1
ATOM 17987 C CA . LYS C 1 740 ? 102.938 34.335 115.982 1.00 53.01 740 LYS C CA 1
ATOM 17988 C C . LYS C 1 740 ? 102.659 34.844 114.574 1.00 53.07 740 LYS C C 1
ATOM 17989 O O . LYS C 1 740 ? 102.501 34.048 113.657 1.00 53.82 740 LYS C O 1
ATOM 17995 N N . LEU C 1 741 ? 102.647 36.163 114.395 1.00 53.25 741 LEU C N 1
ATOM 17996 C CA . LEU C 1 741 ? 102.329 36.766 113.098 1.00 53.33 741 LEU C CA 1
ATOM 17997 C C . LEU C 1 741 ? 103.411 36.539 112.038 1.00 53.67 741 LEU C C 1
ATOM 17998 O O . LEU C 1 741 ? 103.087 36.254 110.881 1.00 54.00 741 LEU C O 1
ATOM 18003 N N . ALA C 1 742 ? 104.676 36.678 112.428 1.00 53.67 742 ALA C N 1
ATOM 18004 C CA . ALA C 1 742 ? 105.814 36.393 111.556 1.00 53.97 742 ALA C CA 1
ATOM 18005 C C . ALA C 1 742 ? 105.763 34.947 111.059 1.00 54.87 742 ALA C C 1
ATOM 18006 O O . ALA C 1 742 ? 106.204 34.645 109.948 1.00 55.19 742 ALA C O 1
ATOM 18008 N N . THR C 1 743 ? 105.225 34.068 111.905 1.00 55.30 743 THR C N 1
ATOM 18009 C CA . THR C 1 743 ? 105.062 32.656 111.616 1.00 55.98 743 THR C CA 1
ATOM 18010 C C . THR C 1 743 ? 103.988 32.454 110.533 1.00 56.72 743 THR C C 1
ATOM 18011 O O . THR C 1 743 ? 103.886 31.381 109.935 1.00 57.07 743 THR C O 1
ATOM 18015 N N . GLU C 1 744 ? 103.214 33.506 110.269 1.00 57.28 744 GLU C N 1
ATOM 18016 C CA . GLU C 1 744 ? 102.138 33.481 109.279 1.00 58.11 744 GLU C CA 1
ATOM 18017 C C . GLU C 1 744 ? 102.474 34.217 107.986 1.00 58.44 744 GLU C C 1
ATOM 18018 O O . GLU C 1 744 ? 101.666 34.236 107.068 1.00 58.60 744 GLU C O 1
ATOM 18024 N N . LEU C 1 745 ? 103.665 34.802 107.909 1.00 59.06 745 LEU C N 1
ATOM 18025 C CA . LEU C 1 745 ? 103.991 35.725 106.830 1.00 59.45 745 LEU C CA 1
ATOM 18026 C C . LEU C 1 745 ? 104.179 35.150 105.419 1.00 60.23 745 LEU C C 1
ATOM 18027 O O . LEU C 1 745 ? 103.495 35.624 104.514 1.00 60.29 745 LEU C O 1
ATOM 18032 N N . ARG C 1 746 ? 105.058 34.160 105.198 1.00 61.18 746 ARG C N 1
ATOM 18033 C CA . ARG C 1 746 ? 105.128 33.574 103.830 1.00 62.18 746 ARG C CA 1
ATOM 18034 C C . ARG C 1 746 ? 104.049 32.583 103.413 1.00 62.44 746 ARG C C 1
ATOM 18035 O O . ARG C 1 746 ? 103.961 32.200 102.246 1.00 62.88 746 ARG C O 1
ATOM 18043 N N . ARG C 1 747 ? 103.205 32.194 104.354 1.00 62.86 747 ARG C N 1
ATOM 18044 C CA . ARG C 1 747 ? 102.111 31.276 104.064 1.00 63.36 747 ARG C CA 1
ATOM 18045 C C . ARG C 1 747 ? 100.890 32.069 103.608 1.00 63.16 747 ARG C C 1
ATOM 18046 O O . ARG C 1 747 ? 99.954 31.515 103.048 1.00 63.01 747 ARG C O 1
ATOM 18054 N N . SER C 1 748 ? 100.913 33.377 103.860 1.00 63.38 748 SER C N 1
ATOM 18055 C CA . SER C 1 748 ? 99.768 34.248 103.588 1.00 63.42 748 SER C CA 1
ATOM 18056 C C . SER C 1 748 ? 99.612 34.607 102.102 1.00 63.44 748 SER C C 1
ATOM 18057 O O . SER C 1 748 ? 98.513 34.980 101.662 1.00 63.40 748 SER C O 1
ATOM 18060 N N . GLY C 1 749 ? 100.705 34.492 101.342 1.00 63.24 749 GLY C N 1
ATOM 18061 C CA . GLY C 1 749 ? 100.692 34.752 99.895 1.00 63.34 749 GLY C CA 1
ATOM 18062 C C . GLY C 1 749 ? 99.616 34.014 99.095 1.00 63.07 749 GLY C C 1
ATOM 18063 O O . GLY C 1 749 ? 99.264 34.423 97.986 1.00 63.33 749 GLY C O 1
ATOM 18064 N N . ARG C 1 750 ? 99.085 32.936 99.665 1.00 62.59 750 ARG C N 1
ATOM 18065 C CA . ARG C 1 750 ? 98.143 32.074 98.962 1.00 62.46 750 ARG C CA 1
ATOM 18066 C C . ARG C 1 750 ? 96.714 32.634 98.969 1.00 61.51 750 ARG C C 1
ATOM 18067 O O . ARG C 1 750 ? 95.867 32.200 98.182 1.00 61.18 750 ARG C O 1
ATOM 18075 N N . GLY C 1 751 ? 96.457 33.594 99.858 1.00 60.32 751 GLY C N 1
ATOM 18076 C CA . GLY C 1 751 ? 95.131 34.179 100.014 1.00 59.00 751 GLY C CA 1
ATOM 18077 C C . GLY C 1 751 ? 94.128 33.220 100.624 1.00 58.19 751 GLY C C 1
ATOM 18078 O O . GLY C 1 751 ? 94.430 32.047 100.844 1.00 58.21 751 GLY C O 1
ATOM 18079 N N . GLY C 1 752 ? 92.931 33.726 100.903 1.00 57.37 752 GLY C N 1
ATOM 18080 C CA . GLY C 1 752 ? 91.838 32.895 101.403 1.00 56.65 752 GLY C CA 1
ATOM 18081 C C . GLY C 1 752 ? 91.725 32.726 102.911 1.00 56.18 752 GLY C C 1
ATOM 18082 O O . GLY C 1 752 ? 90.867 31.985 103.380 1.00 56.02 752 GLY C O 1
ATOM 18083 N N . THR C 1 753 ? 92.570 33.430 103.666 1.00 55.80 753 THR C N 1
ATOM 18084 C CA . THR C 1 753 ? 92.658 33.273 105.117 1.00 55.31 753 THR C CA 1
ATOM 18085 C C . THR C 1 753 ? 91.994 34.408 105.893 1.00 55.12 753 THR C C 1
ATOM 18086 O O . THR C 1 753 ? 92.260 35.587 105.642 1.00 54.83 753 THR C O 1
ATOM 18090 N N . VAL C 1 754 ? 91.135 34.044 106.843 1.00 54.95 754 VAL C N 1
ATOM 18091 C CA . VAL C 1 754 ? 90.554 35.027 107.767 1.00 54.76 754 VAL C CA 1
ATOM 18092 C C . VAL C 1 754 ? 91.396 35.124 109.045 1.00 54.67 754 VAL C C 1
ATOM 18093 O O . VAL C 1 754 ? 91.506 34.167 109.802 1.00 55.06 754 VAL C O 1
ATOM 18097 N N . TYR C 1 755 ? 92.013 36.285 109.250 1.00 54.70 755 TYR C N 1
ATOM 18098 C CA . TYR C 1 755 ? 92.863 36.536 110.395 1.00 54.25 755 TYR C CA 1
ATOM 18099 C C . TYR C 1 755 ? 92.075 37.305 111.408 1.00 54.85 755 TYR C C 1
ATOM 18100 O O . TYR C 1 755 ? 91.657 38.422 111.128 1.00 55.04 755 TYR C O 1
ATOM 18109 N N . VAL C 1 756 ? 91.851 36.724 112.586 1.00 55.27 756 VAL C N 1
ATOM 18110 C CA . VAL C 1 756 ? 91.243 37.497 113.669 1.00 55.48 756 VAL C CA 1
ATOM 18111 C C . VAL C 1 756 ? 92.239 37.832 114.752 1.00 56.50 756 VAL C C 1
ATOM 18112 O O . VAL C 1 756 ? 92.951 36.951 115.263 1.00 56.54 756 VAL C O 1
ATOM 18116 N N . LEU C 1 757 ? 92.268 39.124 115.082 1.00 57.33 757 LEU C N 1
ATOM 18117 C CA . LEU C 1 757 ? 93.281 39.717 115.932 1.00 58.15 757 LEU C CA 1
ATOM 18118 C C . LEU C 1 757 ? 92.621 40.383 117.139 1.00 58.90 757 LEU C C 1
ATOM 18119 O O . LEU C 1 757 ? 91.733 41.236 116.985 1.00 59.52 757 LEU C O 1
ATOM 18124 N N . ASP C 1 758 ? 93.038 40.001 118.343 1.00 59.64 758 ASP C N 1
ATOM 18125 C CA . ASP C 1 758 ? 92.524 40.649 119.554 1.00 59.95 758 ASP C CA 1
ATOM 18126 C C . ASP C 1 758 ? 93.506 41.705 120.019 1.00 60.16 758 ASP C C 1
ATOM 18127 O O . ASP C 1 758 ? 94.684 41.411 120.241 1.00 60.19 758 ASP C O 1
ATOM 18132 N N . GLU C 1 759 ? 93.004 42.941 120.117 1.00 60.50 759 GLU C N 1
ATOM 18133 C CA . GLU C 1 759 ? 93.761 44.124 120.551 1.00 60.38 759 GLU C CA 1
ATOM 18134 C C . GLU C 1 759 ? 95.218 44.186 120.095 1.00 60.21 759 GLU C C 1
ATOM 18135 O O . GLU C 1 759 ? 96.115 44.270 120.925 1.00 59.98 759 GLU C O 1
ATOM 18141 N N . PRO C 1 760 ? 95.459 44.193 118.776 1.00 60.63 760 PRO C N 1
ATOM 18142 C CA . PRO C 1 760 ? 96.855 44.180 118.307 1.00 60.99 760 PRO C CA 1
ATOM 18143 C C . PRO C 1 760 ? 97.707 45.418 118.718 1.00 61.13 760 PRO C C 1
ATOM 18144 O O . PRO C 1 760 ? 98.930 45.393 118.596 1.00 61.16 760 PRO C O 1
ATOM 18148 N N . THR C 1 761 ? 97.067 46.465 119.230 1.00 61.24 761 THR C N 1
ATOM 18149 C CA . THR C 1 761 ? 97.766 47.672 119.673 1.00 61.57 761 THR C CA 1
ATOM 18150 C C . THR C 1 761 ? 98.364 47.665 121.103 1.00 61.69 761 THR C C 1
ATOM 18151 O O . THR C 1 761 ? 99.195 48.527 121.423 1.00 62.10 761 THR C O 1
ATOM 18155 N N . THR C 1 762 ? 97.946 46.745 121.976 1.00 61.54 762 THR C N 1
ATOM 18156 C CA . THR C 1 762 ? 98.523 46.742 123.339 1.00 61.14 762 THR C CA 1
ATOM 18157 C C . THR C 1 762 ? 99.943 46.163 123.401 1.00 59.93 762 THR C C 1
ATOM 18158 O O . THR C 1 762 ? 100.221 45.069 122.862 1.00 59.06 762 THR C O 1
ATOM 18162 N N . GLY C 1 763 ? 100.808 46.944 124.059 1.00 58.40 763 GLY C N 1
ATOM 18163 C CA . GLY C 1 763 ? 102.263 46.751 124.098 1.00 57.07 763 GLY C CA 1
ATOM 18164 C C . GLY C 1 763 ? 103.063 47.486 123.024 1.00 56.34 763 GLY C C 1
ATOM 18165 O O . GLY C 1 763 ? 104.249 47.226 122.854 1.00 56.22 763 GLY C O 1
ATOM 18166 N N . LEU C 1 764 ? 102.424 48.423 122.319 1.00 55.06 764 LEU C N 1
ATOM 18167 C CA . LEU C 1 764 ? 102.953 48.936 121.055 1.00 53.84 764 LEU C CA 1
ATOM 18168 C C . LEU C 1 764 ? 102.806 50.449 120.906 1.00 53.32 764 LEU C C 1
ATOM 18169 O O . LEU C 1 764 ? 101.696 50.997 120.987 1.00 53.26 764 LEU C O 1
ATOM 18174 N N . HIS C 1 765 ? 103.943 51.104 120.692 1.00 52.43 765 HIS C N 1
ATOM 18175 C CA . HIS C 1 765 ? 104.035 52.552 120.522 1.00 52.42 765 HIS C CA 1
ATOM 18176 C C . HIS C 1 765 ? 103.231 52.955 119.253 1.00 52.44 765 HIS C C 1
ATOM 18177 O O . HIS C 1 765 ? 103.121 52.156 118.323 1.00 52.29 765 HIS C O 1
ATOM 18184 N N . PRO C 1 766 ? 102.641 54.167 119.218 1.00 52.39 766 PRO C N 1
ATOM 18185 C CA . PRO C 1 766 ? 102.075 54.654 117.949 1.00 52.12 766 PRO C CA 1
ATOM 18186 C C . PRO C 1 766 ? 102.975 54.381 116.731 1.00 52.12 766 PRO C C 1
ATOM 18187 O O . PRO C 1 766 ? 102.474 54.048 115.660 1.00 52.95 766 PRO C O 1
ATOM 18191 N N . ALA C 1 767 ? 104.288 54.485 116.903 1.00 52.01 767 ALA C N 1
ATOM 18192 C CA . ALA C 1 767 ? 105.246 54.181 115.844 1.00 52.11 767 ALA C CA 1
ATOM 18193 C C . ALA C 1 767 ? 105.369 52.701 115.591 1.00 52.49 767 ALA C C 1
ATOM 18194 O O . ALA C 1 767 ? 105.672 52.304 114.487 1.00 53.04 767 ALA C O 1
ATOM 18196 N N . ASP C 1 768 ? 105.172 51.876 116.621 1.00 53.10 768 ASP C N 1
ATOM 18197 C CA . ASP C 1 768 ? 105.160 50.425 116.433 1.00 53.29 768 ASP C CA 1
ATOM 18198 C C . ASP C 1 768 ? 103.887 49.968 115.692 1.00 53.29 768 ASP C C 1
ATOM 18199 O O . ASP C 1 768 ? 103.936 49.032 114.911 1.00 53.94 768 ASP C O 1
ATOM 18204 N N . VAL C 1 769 ? 102.748 50.611 115.924 1.00 53.46 769 VAL C N 1
ATOM 18205 C CA . VAL C 1 769 ? 101.556 50.171 115.231 1.00 54.24 769 VAL C CA 1
ATOM 18206 C C . VAL C 1 769 ? 101.570 50.625 113.749 1.00 55.11 769 VAL C C 1
ATOM 18207 O O . VAL C 1 769 ? 100.885 50.031 112.919 1.00 55.22 769 VAL C O 1
ATOM 18211 N N . GLU C 1 770 ? 102.353 51.669 113.447 1.00 56.00 770 GLU C N 1
ATOM 18212 C CA . GLU C 1 770 ? 102.620 52.130 112.077 1.00 57.17 770 GLU C CA 1
ATOM 18213 C C . GLU C 1 770 ? 103.297 51.020 111.272 1.00 57.03 770 GLU C C 1
ATOM 18214 O O . GLU C 1 770 ? 102.910 50.749 110.155 1.00 56.74 770 GLU C O 1
ATOM 18220 N N . ARG C 1 771 ? 104.300 50.377 111.864 1.00 57.82 771 ARG C N 1
ATOM 18221 C CA . ARG C 1 771 ? 104.980 49.216 111.265 1.00 58.38 771 ARG C CA 1
ATOM 18222 C C . ARG C 1 771 ? 104.044 48.024 111.055 1.00 57.54 771 ARG C C 1
ATOM 18223 O O . ARG C 1 771 ? 103.982 47.465 109.974 1.00 57.27 771 ARG C O 1
ATOM 18231 N N . LEU C 1 772 ? 103.325 47.637 112.099 1.00 57.55 772 LEU C N 1
ATOM 18232 C CA . LEU C 1 772 ? 102.376 46.519 112.023 1.00 57.62 772 LEU C CA 1
ATOM 18233 C C . LEU C 1 772 ? 101.326 46.680 110.893 1.00 57.94 772 LEU C C 1
ATOM 18234 O O . LEU C 1 772 ? 101.060 45.733 110.145 1.00 57.74 772 LEU C O 1
ATOM 18239 N N . GLN C 1 773 ? 100.740 47.873 110.786 1.00 58.25 773 GLN C N 1
ATOM 18240 C CA . GLN C 1 773 ? 99.750 48.205 109.742 1.00 58.62 773 GLN C CA 1
ATOM 18241 C C . GLN C 1 773 ? 100.321 48.091 108.312 1.00 58.35 773 GLN C C 1
ATOM 18242 O O . GLN C 1 773 ? 99.582 47.900 107.362 1.00 58.27 773 GLN C O 1
ATOM 18248 N N . ARG C 1 774 ? 101.639 48.212 108.186 1.00 58.62 774 ARG C N 1
ATOM 18249 C CA . ARG C 1 774 ? 102.367 47.897 106.959 1.00 58.83 774 ARG C CA 1
ATOM 18250 C C . ARG C 1 774 ? 102.585 46.394 106.741 1.00 58.74 774 ARG C C 1
ATOM 18251 O O . ARG C 1 774 ? 103.300 46.005 105.827 1.00 59.22 774 ARG C O 1
ATOM 18259 N N . GLN C 1 775 ? 102.016 45.560 107.600 1.00 58.72 775 GLN C N 1
ATOM 18260 C CA . GLN C 1 775 ? 102.079 44.110 107.435 1.00 58.51 775 GLN C CA 1
ATOM 18261 C C . GLN C 1 775 ? 100.673 43.591 107.187 1.00 58.02 775 GLN C C 1
ATOM 18262 O O . GLN C 1 775 ? 100.480 42.594 106.492 1.00 57.78 775 GLN C O 1
ATOM 18268 N N . LEU C 1 776 ? 99.694 44.281 107.766 1.00 57.39 776 LEU C N 1
ATOM 18269 C CA . LEU C 1 776 ? 98.305 43.902 107.604 1.00 57.26 776 LEU C CA 1
ATOM 18270 C C . LEU C 1 776 ? 97.827 44.302 106.214 1.00 57.67 776 LEU C C 1
ATOM 18271 O O . LEU C 1 776 ? 97.028 43.595 105.598 1.00 57.71 776 LEU C O 1
ATOM 18276 N N . VAL C 1 777 ? 98.324 45.449 105.744 1.00 58.09 777 VAL C N 1
ATOM 18277 C CA . VAL C 1 777 ? 98.118 45.923 104.385 1.00 57.87 777 VAL C CA 1
ATOM 18278 C C . VAL C 1 777 ? 98.672 44.907 103.397 1.00 58.08 777 VAL C C 1
ATOM 18279 O O . VAL C 1 777 ? 98.001 44.556 102.431 1.00 58.57 777 VAL C O 1
ATOM 18283 N N . LYS C 1 778 ? 99.886 44.419 103.637 1.00 57.95 778 LYS C N 1
ATOM 18284 C CA . LYS C 1 778 ? 100.484 43.466 102.699 1.00 57.84 778 LYS C CA 1
ATOM 18285 C C . LYS C 1 778 ? 99.672 42.187 102.624 1.00 57.24 778 LYS C C 1
ATOM 18286 O O . LYS C 1 778 ? 99.472 41.633 101.545 1.00 57.47 778 LYS C O 1
ATOM 18292 N N . LEU C 1 779 ? 99.183 41.732 103.768 1.00 56.54 779 LEU C N 1
ATOM 18293 C CA . LEU C 1 779 ? 98.447 40.480 103.795 1.00 55.82 779 LEU C CA 1
ATOM 18294 C C . LEU C 1 779 ? 97.009 40.604 103.238 1.00 54.58 779 LEU C C 1
ATOM 18295 O O . LEU C 1 779 ? 96.485 39.640 102.681 1.00 54.80 779 LEU C O 1
ATOM 18300 N N . VAL C 1 780 ? 96.408 41.793 103.332 1.00 53.28 780 VAL C N 1
ATOM 18301 C CA . VAL C 1 780 ? 95.107 42.058 102.687 1.00 52.15 780 VAL C CA 1
ATOM 18302 C C . VAL C 1 780 ? 95.219 42.215 101.158 1.00 51.55 780 VAL C C 1
ATOM 18303 O O . VAL C 1 780 ? 94.233 42.052 100.445 1.00 51.09 780 VAL C O 1
ATOM 18307 N N . ASP C 1 781 ? 96.417 42.547 100.675 1.00 51.21 781 ASP C N 1
ATOM 18308 C CA . ASP C 1 781 ? 96.717 42.614 99.232 1.00 51.07 781 ASP C CA 1
ATOM 18309 C C . ASP C 1 781 ? 96.767 41.214 98.637 1.00 50.60 781 ASP C C 1
ATOM 18310 O O . ASP C 1 781 ? 96.438 41.009 97.473 1.00 51.00 781 ASP C O 1
ATOM 18315 N N . ALA C 1 782 ? 97.183 40.259 99.460 1.00 50.29 782 ALA C N 1
ATOM 18316 C CA . ALA C 1 782 ? 97.278 38.852 99.082 1.00 49.77 782 ALA C CA 1
ATOM 18317 C C . ALA C 1 782 ? 95.909 38.185 98.984 1.00 49.20 782 ALA C C 1
ATOM 18318 O O . ALA C 1 782 ? 95.820 36.985 98.743 1.00 49.25 782 ALA C O 1
ATOM 18320 N N . GLY C 1 783 ? 94.845 38.967 99.180 1.00 48.92 783 GLY C N 1
ATOM 18321 C CA . GLY C 1 783 ? 93.465 38.481 99.088 1.00 48.20 783 GLY C CA 1
ATOM 18322 C C . GLY C 1 783 ? 92.952 37.923 100.407 1.00 47.87 783 GLY C C 1
ATOM 18323 O O . GLY C 1 783 ? 91.954 37.202 100.448 1.00 48.40 783 GLY C O 1
ATOM 18324 N N . ASN C 1 784 ? 93.645 38.245 101.487 1.00 47.21 784 ASN C N 1
ATOM 18325 C CA . ASN C 1 784 ? 93.274 37.779 102.819 1.00 46.66 784 ASN C CA 1
ATOM 18326 C C . ASN C 1 784 ? 92.288 38.742 103.485 1.00 46.56 784 ASN C C 1
ATOM 18327 O O . ASN C 1 784 ? 92.046 39.836 102.995 1.00 46.65 784 ASN C O 1
ATOM 18332 N N . THR C 1 785 ? 91.693 38.311 104.588 1.00 46.45 785 THR C N 1
ATOM 18333 C CA . THR C 1 785 ? 90.819 39.184 105.357 1.00 46.54 785 THR C CA 1
ATOM 18334 C C . THR C 1 785 ? 91.292 39.273 106.835 1.00 46.46 785 THR C C 1
ATOM 18335 O O . THR C 1 785 ? 91.650 38.259 107.458 1.00 45.22 785 THR C O 1
ATOM 18339 N N . VAL C 1 786 ? 91.372 40.488 107.362 1.00 46.29 786 VAL C N 1
ATOM 18340 C CA . VAL C 1 786 ? 91.644 40.639 108.791 1.00 46.91 786 VAL C CA 1
ATOM 18341 C C . VAL C 1 786 ? 90.498 41.297 109.551 1.00 47.67 786 VAL C C 1
ATOM 18342 O O . VAL C 1 786 ? 89.886 42.257 109.072 1.00 47.42 786 VAL C O 1
ATOM 18346 N N . ILE C 1 787 ? 90.196 40.730 110.720 1.00 48.10 787 ILE C N 1
ATOM 18347 C CA . ILE C 1 787 ? 89.132 41.191 111.596 1.00 48.26 787 ILE C CA 1
ATOM 18348 C C . ILE C 1 787 ? 89.706 41.401 113.013 1.00 49.13 787 ILE C C 1
ATOM 18349 O O . ILE C 1 787 ? 90.079 40.451 113.716 1.00 48.63 787 ILE C O 1
ATOM 18354 N N . ALA C 1 788 ? 89.772 42.667 113.414 1.00 50.11 788 ALA C N 1
ATOM 18355 C CA . ALA C 1 788 ? 90.367 43.066 114.664 1.00 50.45 788 ALA C CA 1
ATOM 18356 C C . ALA C 1 788 ? 89.308 43.530 115.678 1.00 51.33 788 ALA C C 1
ATOM 18357 O O . ALA C 1 788 ? 88.450 44.341 115.343 1.00 50.60 788 ALA C O 1
ATOM 18359 N N . VAL C 1 789 ? 89.344 42.979 116.898 1.00 52.10 789 VAL C N 1
ATOM 18360 C CA . VAL C 1 789 ? 88.687 43.628 118.042 1.00 53.27 789 VAL C CA 1
ATOM 18361 C C . VAL C 1 789 ? 89.630 44.717 118.556 1.00 53.97 789 VAL C C 1
ATOM 18362 O O . VAL C 1 789 ? 90.804 44.438 118.851 1.00 54.37 789 VAL C O 1
ATOM 18366 N N . GLU C 1 790 ? 89.120 45.949 118.647 1.00 54.56 790 GLU C N 1
ATOM 18367 C CA . GLU C 1 790 ? 89.982 47.135 118.818 1.00 55.24 790 GLU C CA 1
ATOM 18368 C C . GLU C 1 790 ? 89.345 48.282 119.611 1.00 55.22 790 GLU C C 1
ATOM 18369 O O . GLU C 1 790 ? 88.234 48.698 119.315 1.00 55.65 790 GLU C O 1
ATOM 18375 N N . HIS C 1 791 ? 90.073 48.796 120.606 1.00 55.54 791 HIS C N 1
ATOM 18376 C CA . HIS C 1 791 ? 89.616 49.926 121.431 1.00 55.17 791 HIS C CA 1
ATOM 18377 C C . HIS C 1 791 ? 90.255 51.242 120.990 1.00 55.37 791 HIS C C 1
ATOM 18378 O O . HIS C 1 791 ? 89.711 52.327 121.248 1.00 55.88 791 HIS C O 1
ATOM 18385 N N . LYS C 1 792 ? 91.404 51.155 120.323 1.00 55.31 792 LYS C N 1
ATOM 18386 C CA . LYS C 1 792 ? 92.192 52.351 120.015 1.00 55.47 792 LYS C CA 1
ATOM 18387 C C . LYS C 1 792 ? 91.966 52.897 118.597 1.00 55.36 792 LYS C C 1
ATOM 18388 O O . LYS C 1 792 ? 91.844 52.134 117.625 1.00 54.79 792 LYS C O 1
ATOM 18394 N N . MET C 1 793 ? 91.930 54.224 118.496 1.00 54.23 793 MET C N 1
ATOM 18395 C CA . MET C 1 793 ? 91.512 54.878 117.262 1.00 53.95 793 MET C CA 1
ATOM 18396 C C . MET C 1 793 ? 92.555 55.002 116.142 1.00 53.49 793 MET C C 1
ATOM 18397 O O . MET C 1 793 ? 92.179 55.236 114.989 1.00 53.69 793 MET C O 1
ATOM 18402 N N . GLN C 1 794 ? 93.839 54.830 116.457 1.00 52.97 794 GLN C N 1
ATOM 18403 C CA . GLN C 1 794 ? 94.875 54.774 115.418 1.00 52.67 794 GLN C CA 1
ATOM 18404 C C . GLN C 1 794 ? 94.593 53.661 114.401 1.00 53.05 794 GLN C C 1
ATOM 18405 O O . GLN C 1 794 ? 94.673 53.900 113.193 1.00 52.91 794 GLN C O 1
ATOM 18411 N N . VAL C 1 795 ? 94.261 52.452 114.876 1.00 53.14 795 VAL C N 1
ATOM 18412 C CA . VAL C 1 795 ? 94.013 51.344 113.937 1.00 53.05 795 VAL C CA 1
ATOM 18413 C C . VAL C 1 795 ? 92.568 51.329 113.403 1.00 52.75 795 VAL C C 1
ATOM 18414 O O . VAL C 1 795 ? 92.341 50.922 112.265 1.00 52.82 795 VAL C O 1
ATOM 18418 N N . VAL C 1 796 ? 91.613 51.791 114.213 1.00 52.17 796 VAL C N 1
ATOM 18419 C CA . VAL C 1 796 ? 90.215 51.863 113.795 1.00 51.48 796 VAL C CA 1
ATOM 18420 C C . VAL C 1 796 ? 90.016 52.894 112.697 1.00 51.06 796 VAL C C 1
ATOM 18421 O O . VAL C 1 796 ? 89.225 52.678 111.781 1.00 51.73 796 VAL C O 1
ATOM 18425 N N . ALA C 1 797 ? 90.737 54.009 112.780 1.00 50.65 797 ALA C N 1
ATOM 18426 C CA . ALA C 1 797 ? 90.644 55.058 111.758 1.00 50.47 797 ALA C CA 1
ATOM 18427 C C . ALA C 1 797 ? 91.323 54.703 110.426 1.00 50.06 797 ALA C C 1
ATOM 18428 O O . ALA C 1 797 ? 91.256 55.488 109.491 1.00 50.17 797 ALA C O 1
ATOM 18430 N N . ALA C 1 798 ? 91.959 53.534 110.343 1.00 49.62 798 ALA C N 1
ATOM 18431 C CA . ALA C 1 798 ? 92.605 53.058 109.109 1.00 49.13 798 ALA C CA 1
ATOM 18432 C C . ALA C 1 798 ? 92.082 51.681 108.630 1.00 49.00 798 ALA C C 1
ATOM 18433 O O . ALA C 1 798 ? 92.606 51.102 107.673 1.00 48.71 798 ALA C O 1
ATOM 18435 N N . SER C 1 799 ? 91.071 51.158 109.322 1.00 48.59 799 SER C N 1
ATOM 18436 C CA . SER C 1 799 ? 90.283 50.023 108.851 1.00 48.34 799 SER C CA 1
ATOM 18437 C C . SER C 1 799 ? 89.384 50.448 107.671 1.00 48.21 799 SER C C 1
ATOM 18438 O O . SER C 1 799 ? 88.904 51.587 107.609 1.00 48.01 799 SER C O 1
ATOM 18441 N N . ASP C 1 800 ? 89.142 49.515 106.758 1.00 47.67 800 ASP C N 1
ATOM 18442 C CA . ASP C 1 800 ? 88.300 49.746 105.597 1.00 47.43 800 ASP C CA 1
ATOM 18443 C C . ASP C 1 800 ? 86.810 49.740 105.948 1.00 47.38 800 ASP C C 1
ATOM 18444 O O . ASP C 1 800 ? 85.991 50.333 105.234 1.00 47.54 800 ASP C O 1
ATOM 18449 N N . TRP C 1 801 ? 86.466 49.059 107.040 1.00 46.96 801 TRP C N 1
ATOM 18450 C CA . TRP C 1 801 ? 85.085 48.923 107.495 1.00 46.82 801 TRP C CA 1
ATOM 18451 C C . TRP C 1 801 ? 85.080 48.958 109.031 1.00 47.43 801 TRP C C 1
ATOM 18452 O O . TRP C 1 801 ? 86.051 48.555 109.662 1.00 47.26 801 TRP C O 1
ATOM 18463 N N . VAL C 1 802 ? 84.017 49.468 109.638 1.00 48.07 802 VAL C N 1
ATOM 18464 C CA . VAL C 1 802 ? 83.984 49.552 111.094 1.00 49.34 802 VAL C CA 1
ATOM 18465 C C . VAL C 1 802 ? 82.645 49.086 111.659 1.00 50.06 802 VAL C C 1
ATOM 18466 O O . VAL C 1 802 ? 81.595 49.429 111.132 1.00 50.12 802 VAL C O 1
ATOM 18470 N N . LEU C 1 803 ? 82.713 48.282 112.723 1.00 51.19 803 LEU C N 1
ATOM 18471 C CA . LEU C 1 803 ? 81.544 47.889 113.506 1.00 52.02 803 LEU C CA 1
ATOM 18472 C C . LEU C 1 803 ? 81.638 48.420 114.944 1.00 52.71 803 LEU C C 1
ATOM 18473 O O . LEU C 1 803 ? 82.476 47.972 115.727 1.00 51.84 803 LEU C O 1
ATOM 18478 N N . ASP C 1 804 ? 80.788 49.396 115.272 1.00 53.85 804 ASP C N 1
ATOM 18479 C CA . ASP C 1 804 ? 80.669 49.874 116.653 1.00 54.72 804 ASP C CA 1
ATOM 18480 C C . ASP C 1 804 ? 79.610 49.000 117.333 1.00 55.14 804 ASP C C 1
ATOM 18481 O O . ASP C 1 804 ? 78.496 48.830 116.802 1.00 54.98 804 ASP C O 1
ATOM 18486 N N . ILE C 1 805 ? 79.965 48.413 118.475 1.00 55.11 805 ILE C N 1
ATOM 18487 C CA . ILE C 1 805 ? 79.000 47.574 119.183 1.00 55.44 805 ILE C CA 1
ATOM 18488 C C . ILE C 1 805 ? 78.483 48.122 120.518 1.00 55.64 805 ILE C C 1
ATOM 18489 O O . ILE C 1 805 ? 79.246 48.674 121.313 1.00 55.01 805 ILE C O 1
ATOM 18494 N N . GLY C 1 806 ? 77.159 47.989 120.682 1.00 56.13 806 GLY C N 1
ATOM 18495 C CA . GLY C 1 806 ? 76.401 48.218 121.924 1.00 56.64 806 GLY C CA 1
ATOM 18496 C C . GLY C 1 806 ? 76.635 49.577 122.519 1.00 57.08 806 GLY C C 1
ATOM 18497 O O . GLY C 1 806 ? 77.800 49.955 122.703 1.00 57.78 806 GLY C O 1
ATOM 18498 N N . PRO C 1 807 ? 75.548 50.317 122.845 1.00 56.82 807 PRO C N 1
ATOM 18499 C CA . PRO C 1 807 ? 75.711 51.681 123.370 1.00 56.49 807 PRO C CA 1
ATOM 18500 C C . PRO C 1 807 ? 76.721 51.666 124.512 1.00 56.51 807 PRO C C 1
ATOM 18501 O O . PRO C 1 807 ? 77.840 52.184 124.358 1.00 56.33 807 PRO C O 1
ATOM 18505 N N . GLY C 1 808 ? 76.339 51.015 125.614 1.00 56.50 808 GLY C N 1
ATOM 18506 C CA . GLY C 1 808 ? 77.169 50.910 126.814 1.00 56.39 808 GLY C CA 1
ATOM 18507 C C . GLY C 1 808 ? 77.746 49.524 127.037 1.00 56.46 808 GLY C C 1
ATOM 18508 O O . GLY C 1 808 ? 78.049 48.806 126.075 1.00 56.16 808 GLY C O 1
ATOM 18509 N N . ALA C 1 809 ? 77.894 49.152 128.309 1.00 56.45 809 ALA C N 1
ATOM 18510 C CA . ALA C 1 809 ? 78.542 47.899 128.693 1.00 56.69 809 ALA C CA 1
ATOM 18511 C C . ALA C 1 809 ? 77.592 46.968 129.435 1.00 57.15 809 ALA C C 1
ATOM 18512 O O . ALA C 1 809 ? 76.793 47.411 130.266 1.00 57.48 809 ALA C O 1
ATOM 18514 N N . GLY C 1 810 ? 77.679 45.676 129.139 1.00 57.56 810 GLY C N 1
ATOM 18515 C CA . GLY C 1 810 ? 76.835 44.678 129.803 1.00 57.72 810 GLY C CA 1
ATOM 18516 C C . GLY C 1 810 ? 75.401 44.707 129.319 1.00 57.61 810 GLY C C 1
ATOM 18517 O O . GLY C 1 810 ? 75.149 44.533 128.129 1.00 57.72 810 GLY C O 1
ATOM 18518 N N . GLU C 1 811 ? 74.461 44.932 130.239 1.00 57.72 811 GLU C N 1
ATOM 18519 C CA . GLU C 1 811 ? 73.023 44.956 129.901 1.00 57.74 811 GLU C CA 1
ATOM 18520 C C . GLU C 1 811 ? 72.633 46.166 129.061 1.00 57.53 811 GLU C C 1
ATOM 18521 O O . GLU C 1 811 ? 71.571 46.183 128.430 1.00 57.44 811 GLU C O 1
ATOM 18527 N N . ASP C 1 812 ? 73.500 47.173 129.069 1.00 57.39 812 ASP C N 1
ATOM 18528 C CA . ASP C 1 812 ? 73.348 48.344 128.215 1.00 57.34 812 ASP C CA 1
ATOM 18529 C C . ASP C 1 812 ? 74.047 48.161 126.854 1.00 56.85 812 ASP C C 1
ATOM 18530 O O . ASP C 1 812 ? 73.643 48.761 125.869 1.00 56.60 812 ASP C O 1
ATOM 18535 N N . GLY C 1 813 ? 75.075 47.317 126.806 1.00 56.57 813 GLY C N 1
ATOM 18536 C CA . GLY C 1 813 ? 75.751 46.993 125.552 1.00 56.12 813 GLY C CA 1
ATOM 18537 C C . GLY C 1 813 ? 75.038 45.922 124.748 1.00 56.08 813 GLY C C 1
ATOM 18538 O O . GLY C 1 813 ? 73.806 45.803 124.793 1.00 55.73 813 GLY C O 1
ATOM 18539 N N . GLY C 1 814 ? 75.820 45.149 123.996 1.00 56.10 814 GLY C N 1
ATOM 18540 C CA . GLY C 1 814 ? 75.303 43.991 123.267 1.00 56.11 814 GLY C CA 1
ATOM 18541 C C . GLY C 1 814 ? 74.621 44.241 121.930 1.00 56.16 814 GLY C C 1
ATOM 18542 O O . GLY C 1 814 ? 74.247 43.292 121.244 1.00 56.18 814 GLY C O 1
ATOM 18543 N N . ARG C 1 815 ? 74.452 45.504 121.552 1.00 56.16 815 ARG C N 1
ATOM 18544 C CA . ARG C 1 815 ? 73.785 45.841 120.293 1.00 56.29 815 ARG C CA 1
ATOM 18545 C C . ARG C 1 815 ? 74.764 46.207 119.167 1.00 55.90 815 ARG C C 1
ATOM 18546 O O . ARG C 1 815 ? 75.928 46.466 119.415 1.00 56.08 815 ARG C O 1
ATOM 18554 N N . LEU C 1 816 ? 74.291 46.226 117.929 1.00 55.53 816 LEU C N 1
ATOM 18555 C CA . LEU C 1 816 ? 75.086 46.750 116.821 1.00 55.01 816 LEU C CA 1
ATOM 18556 C C . LEU C 1 816 ? 74.661 48.194 116.569 1.00 54.75 816 LEU C C 1
ATOM 18557 O O . LEU C 1 816 ? 73.647 48.434 115.920 1.00 54.17 816 LEU C O 1
ATOM 18562 N N . VAL C 1 817 ? 75.430 49.153 117.089 1.00 54.60 817 VAL C N 1
ATOM 18563 C CA . VAL C 1 817 ? 75.009 50.565 117.059 1.00 54.36 817 VAL C CA 1
ATOM 18564 C C . VAL C 1 817 ? 75.307 51.311 115.750 1.00 54.11 817 VAL C C 1
ATOM 18565 O O . VAL C 1 817 ? 74.469 52.077 115.265 1.00 53.81 817 VAL C O 1
ATOM 18569 N N . ALA C 1 818 ? 76.491 51.080 115.188 1.00 53.75 818 ALA C N 1
ATOM 18570 C CA . ALA C 1 818 ? 76.884 51.722 113.943 1.00 53.36 818 ALA C CA 1
ATOM 18571 C C . ALA C 1 818 ? 77.759 50.789 113.123 1.00 53.12 818 ALA C C 1
ATOM 18572 O O . ALA C 1 818 ? 78.442 49.929 113.673 1.00 53.47 818 ALA C O 1
ATOM 18574 N N . GLN C 1 819 ? 77.738 50.982 111.805 1.00 52.67 819 GLN C N 1
ATOM 18575 C CA . GLN C 1 819 ? 78.351 50.073 110.839 1.00 51.86 819 GLN C CA 1
ATOM 18576 C C . GLN C 1 819 ? 78.770 50.858 109.570 1.00 51.32 819 GLN C C 1
ATOM 18577 O O . GLN C 1 819 ? 77.987 51.656 109.048 1.00 50.97 819 GLN C O 1
ATOM 18583 N N . GLY C 1 820 ? 79.992 50.643 109.081 1.00 50.27 820 GLY C N 1
ATOM 18584 C CA . GLY C 1 820 ? 80.426 51.244 107.816 1.00 49.00 820 GLY C CA 1
ATOM 18585 C C . GLY C 1 820 ? 81.896 51.605 107.721 1.00 48.49 820 GLY C C 1
ATOM 18586 O O . GLY C 1 820 ? 82.707 51.206 108.552 1.00 48.40 820 GLY C O 1
ATOM 18587 N N . THR C 1 821 ? 82.235 52.338 106.665 1.00 47.82 821 THR C N 1
ATOM 18588 C CA . THR C 1 821 ? 83.464 53.127 106.559 1.00 47.38 821 THR C CA 1
ATOM 18589 C C . THR C 1 821 ? 83.783 53.902 107.881 1.00 47.30 821 THR C C 1
ATOM 18590 O O . THR C 1 821 ? 82.867 54.236 108.641 1.00 47.07 821 THR C O 1
ATOM 18594 N N . PRO C 1 822 ? 85.074 54.186 108.165 1.00 46.86 822 PRO C N 1
ATOM 18595 C CA . PRO C 1 822 ? 85.379 55.039 109.310 1.00 46.93 822 PRO C CA 1
ATOM 18596 C C . PRO C 1 822 ? 84.722 56.421 109.236 1.00 47.20 822 PRO C C 1
ATOM 18597 O O . PRO C 1 822 ? 84.327 56.975 110.266 1.00 47.49 822 PRO C O 1
ATOM 18601 N N . ALA C 1 823 ? 84.613 56.980 108.039 1.00 46.73 823 ALA C N 1
ATOM 18602 C CA . ALA C 1 823 ? 83.962 58.269 107.892 1.00 47.02 823 ALA C CA 1
ATOM 18603 C C . ALA C 1 823 ? 82.444 58.158 108.079 1.00 47.15 823 ALA C C 1
ATOM 18604 O O . ALA C 1 823 ? 81.786 59.141 108.410 1.00 47.03 823 ALA C O 1
ATOM 18606 N N . GLU C 1 824 ? 81.892 56.960 107.898 1.00 47.56 824 GLU C N 1
ATOM 18607 C CA . GLU C 1 824 ? 80.444 56.772 108.074 1.00 47.72 824 GLU C CA 1
ATOM 18608 C C . GLU C 1 824 ? 80.052 56.577 109.533 1.00 47.92 824 GLU C C 1
ATOM 18609 O O . GLU C 1 824 ? 79.054 57.144 109.982 1.00 48.23 824 GLU C O 1
ATOM 18615 N N . VAL C 1 825 ? 80.858 55.817 110.271 1.00 47.72 825 VAL C N 1
ATOM 18616 C CA . VAL C 1 825 ? 80.670 55.650 111.710 1.00 47.79 825 VAL C CA 1
ATOM 18617 C C . VAL C 1 825 ? 80.927 56.960 112.473 1.00 48.43 825 VAL C C 1
ATOM 18618 O O . VAL C 1 825 ? 80.196 57.283 113.415 1.00 48.60 825 VAL C O 1
ATOM 18622 N N . ALA C 1 826 ? 81.935 57.725 112.053 1.00 48.92 826 ALA C N 1
ATOM 18623 C CA . ALA C 1 826 ? 82.259 59.011 112.695 1.00 49.84 826 ALA C CA 1
ATOM 18624 C C . ALA C 1 826 ? 81.086 60.009 112.707 1.00 50.43 826 ALA C C 1
ATOM 18625 O O . ALA C 1 826 ? 81.091 60.989 113.464 1.00 50.69 826 ALA C O 1
ATOM 18627 N N . GLN C 1 827 ? 80.079 59.741 111.884 1.00 50.88 827 GLN C N 1
ATOM 18628 C CA . GLN C 1 827 ? 78.910 60.604 111.802 1.00 51.77 827 GLN C CA 1
ATOM 18629 C C . GLN C 1 827 ? 77.675 59.940 112.420 1.00 52.11 827 GLN C C 1
ATOM 18630 O O . GLN C 1 827 ? 76.673 60.599 112.676 1.00 52.43 827 GLN C O 1
ATOM 18636 N N . ALA C 1 828 ? 77.771 58.642 112.679 1.00 52.64 828 ALA C N 1
ATOM 18637 C CA . ALA C 1 828 ? 76.684 57.865 113.277 1.00 53.09 828 ALA C CA 1
ATOM 18638 C C . ALA C 1 828 ? 76.055 58.485 114.528 1.00 53.38 828 ALA C C 1
ATOM 18639 O O . ALA C 1 828 ? 76.750 58.876 115.464 1.00 53.14 828 ALA C O 1
ATOM 18641 N N . ALA C 1 829 ? 74.725 58.565 114.510 1.00 54.11 829 ALA C N 1
ATOM 18642 C CA . ALA C 1 829 ? 73.925 59.014 115.645 1.00 54.61 829 ALA C CA 1
ATOM 18643 C C . ALA C 1 829 ? 73.768 57.896 116.675 1.00 55.11 829 ALA C C 1
ATOM 18644 O O . ALA C 1 829 ? 73.607 56.710 116.329 1.00 54.76 829 ALA C O 1
ATOM 18646 N N . GLY C 1 830 ? 73.829 58.289 117.945 1.00 55.44 830 GLY C N 1
ATOM 18647 C CA . GLY C 1 830 ? 73.627 57.362 119.046 1.00 55.65 830 GLY C CA 1
ATOM 18648 C C . GLY C 1 830 ? 74.852 56.557 119.409 1.00 55.80 830 GLY C C 1
ATOM 18649 O O . GLY C 1 830 ? 74.794 55.729 120.313 1.00 55.69 830 GLY C O 1
ATOM 18650 N N . SER C 1 831 ? 75.959 56.803 118.711 1.00 56.15 831 SER C N 1
ATOM 18651 C CA . SER C 1 831 ? 77.212 56.096 118.978 1.00 56.35 831 SER C CA 1
ATOM 18652 C C . SER C 1 831 ? 78.252 56.943 119.729 1.00 56.56 831 SER C C 1
ATOM 18653 O O . SER C 1 831 ? 78.492 58.109 119.400 1.00 56.81 831 SER C O 1
ATOM 18656 N N . VAL C 1 832 ? 78.875 56.314 120.720 1.00 56.50 832 VAL C N 1
ATOM 18657 C CA . VAL C 1 832 ? 79.824 56.952 121.632 1.00 56.69 832 VAL C CA 1
ATOM 18658 C C . VAL C 1 832 ? 81.266 56.996 121.078 1.00 56.25 832 VAL C C 1
ATOM 18659 O O . VAL C 1 832 ? 82.117 57.735 121.588 1.00 56.49 832 VAL C O 1
ATOM 18663 N N . THR C 1 833 ? 81.521 56.211 120.033 1.00 55.58 833 THR C N 1
ATOM 18664 C CA . THR C 1 833 ? 82.810 56.193 119.331 1.00 54.73 833 THR C CA 1
ATOM 18665 C C . THR C 1 833 ? 82.901 57.313 118.300 1.00 54.50 833 THR C C 1
ATOM 18666 O O . THR C 1 833 ? 83.977 57.888 118.081 1.00 54.30 833 THR C O 1
ATOM 18670 N N . ALA C 1 834 ? 81.765 57.612 117.669 1.00 54.21 834 ALA C N 1
ATOM 18671 C CA . ALA C 1 834 ? 81.707 58.584 116.575 1.00 54.03 834 ALA C CA 1
ATOM 18672 C C . ALA C 1 834 ? 82.602 59.814 116.808 1.00 53.95 834 ALA C C 1
ATOM 18673 O O . ALA C 1 834 ? 83.547 60.027 116.038 1.00 53.90 834 ALA C O 1
ATOM 18675 N N . PRO C 1 835 ? 82.329 60.613 117.872 1.00 53.98 835 PRO C N 1
ATOM 18676 C CA . PRO C 1 835 ? 83.122 61.833 118.121 1.00 54.03 835 PRO C CA 1
ATOM 18677 C C . PRO C 1 835 ? 84.645 61.620 118.195 1.00 54.20 835 PRO C C 1
ATOM 18678 O O . PRO C 1 835 ? 85.406 62.448 117.689 1.00 54.15 835 PRO C O 1
ATOM 18682 N N . TYR C 1 836 ? 85.067 60.520 118.816 1.00 54.34 836 TYR C N 1
ATOM 18683 C CA . TYR C 1 836 ? 86.479 60.196 119.003 1.00 54.81 836 TYR C CA 1
ATOM 18684 C C . TYR C 1 836 ? 87.155 59.716 117.728 1.00 54.96 836 TYR C C 1
ATOM 18685 O O . TYR C 1 836 ? 88.296 60.104 117.445 1.00 54.99 836 TYR C O 1
ATOM 18694 N N . LEU C 1 837 ? 86.455 58.861 116.979 1.00 55.00 837 LEU C N 1
ATOM 18695 C CA . LEU C 1 837 ? 86.909 58.421 115.651 1.00 55.43 837 LEU C CA 1
ATOM 18696 C C . LEU C 1 837 ? 87.118 59.619 114.714 1.00 56.02 837 LEU C C 1
ATOM 18697 O O . LEU C 1 837 ? 88.156 59.724 114.059 1.00 56.31 837 LEU C O 1
ATOM 18702 N N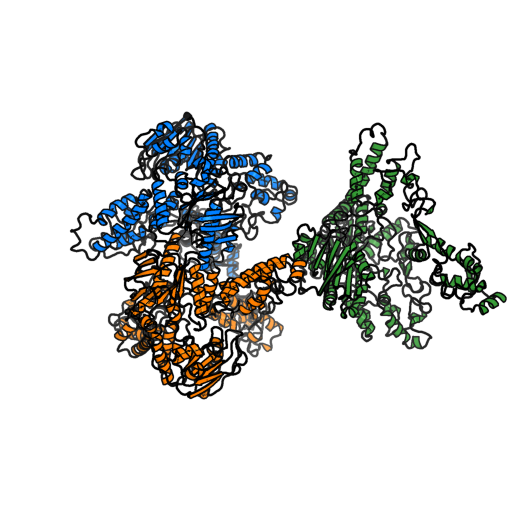 . ARG C 1 838 ? 86.130 60.518 114.690 1.00 56.53 838 ARG C N 1
ATOM 18703 C CA . ARG C 1 838 ? 86.149 61.743 113.895 1.00 57.27 838 ARG C CA 1
ATOM 18704 C C . ARG C 1 838 ? 87.346 62.661 114.149 1.00 57.94 838 ARG C C 1
ATOM 18705 O O . ARG C 1 838 ? 87.862 63.280 113.217 1.00 58.33 838 ARG C O 1
ATOM 18713 N N . ALA C 1 839 ? 87.771 62.780 115.403 1.00 58.82 839 ALA C N 1
ATOM 18714 C CA . ALA C 1 839 ? 88.946 63.589 115.727 1.00 59.42 839 ALA C CA 1
ATOM 18715 C C . ALA C 1 839 ? 90.219 62.870 115.308 1.00 59.86 839 ALA C C 1
ATOM 18716 O O . ALA C 1 839 ? 91.234 63.510 115.043 1.00 60.20 839 ALA C O 1
ATOM 18718 N N . ALA C 1 840 ? 90.149 61.544 115.235 1.00 60.40 840 ALA C N 1
ATOM 18719 C CA . ALA C 1 840 ? 91.278 60.717 114.791 1.00 61.28 840 ALA C CA 1
ATOM 18720 C C . ALA C 1 840 ? 91.446 60.765 113.276 1.00 61.69 840 ALA C C 1
ATOM 18721 O O . ALA C 1 840 ? 92.552 60.558 112.749 1.00 61.58 840 ALA C O 1
ATOM 18723 N N . LEU C 1 841 ? 90.335 61.044 112.593 1.00 62.23 841 LEU C N 1
ATOM 18724 C CA . LEU C 1 841 ? 90.268 61.100 111.133 1.00 62.58 841 LEU C CA 1
ATOM 18725 C C . LEU C 1 841 ? 91.170 62.158 110.497 1.00 63.52 841 LEU C C 1
ATOM 18726 O O . LEU C 1 841 ? 91.793 61.895 109.471 1.00 63.81 841 LEU C O 1
ATOM 18731 N N . ARG C 1 842 ? 91.235 63.342 111.100 1.00 64.42 842 ARG C N 1
ATOM 18732 C CA . ARG C 1 842 ? 91.940 64.492 110.511 1.00 65.57 842 ARG C CA 1
ATOM 18733 C C . ARG C 1 842 ? 92.621 64.127 109.181 1.00 65.56 842 ARG C C 1
ATOM 18734 O O . ARG C 1 842 ? 93.687 63.495 109.132 1.00 65.50 842 ARG C O 1
#

Foldseek 3Di:
DPAQKKWFAQFPQAQAPRAIDIDHWLFFEAEDAFFQQCSCCPLPVAQQQQLALVVCCVVVPPLSVCVVQFHHGRGDDIPNAHHEDELFDALQFDDDKDFLCVLLVNLLLVLVCLQFAWDFDPDQDGQHSQQCDLQHPNPFDPQCSQPQKHKDFDLCLQQVDQQDFLVSVSRVLADPDPRSVLLVQVCLLVVHGRPGGRVPGDPVVNCCQAPNPDKDKAFGDPPDDSVVSVVCVVVVPHGPDIGIHDHSRRSLVCQCVPDPDDVSVVSSCSSMDMDGDPCRRRGTTHVNQQNTAAPRGRSVVQQQAFLLVVLVSLVCLQVQNDVDNVPPPVPDDCNSVVSNVSSVVSNVLSVLCVLQQNRQGGRRHIPVVDDSLNSSSSNLSSLLPVLDARYEYEEEANCVLAFPLRVVSVLVSVSSSSVSHGGYYYHHQDLVNLQVTQWYWYWALARANRINYTQDTGRSVCVCVGPSGPSNCVNPVPDDDDAAAFDDFPWKKWKFQQADFQAGGAIDIDGFLFEEEEDEGRQFCSCVVFVNRPQVVVCVVDVHSDIDIDIDQVLADAEAEQFLDFLDSALLDFLQPSLPVVQVVLVLLCPDPVVVVPVHHSQLLRLCDPDFFDVQCSQSQWDWDVSPVPGIDIAGDPQPRRLGGDPVQQVGDDPPGGSSSQQQAFLQRVCVVCVPVPPNNQLSVLCVLLPRRNDGRSGGRSNDGSLNRSSSSVSSVQVVLAAENYEYEEEANQVSGHLVSVVSNVVSVVVSSVSRYYYYYHHRDLLNLSNTNKYFYWFLGRNNRTNHRQDIGRLVRQLPGDSGPCNVVNVVNHD/DDDDPVQWKWFAQFCQFLADRAIDIDGWLFFEAEEEFPQFCSCCPQPVPQLLVLVLVVQCVVPPPPPVCLCQFDDGRTDDIPNHHREDELFDAQQFDDDKDFLCVLLVNLLLVLQLLQQFFDADVPDDGQHSVLQDLPDPNWFDDAVSQQQKDKDFDLCLQQVDQQDFLVRCRRVLFDDDVGSQLQLQVCLLVVHDRPGRNVPDDPVVSCCQAPDPAKDKAAGAPPDDSVRSVVCVVVVPHGPDIGIHDHSRRRLVVCLVPPPDPVRVVVSCSRMDMDRDPQPRSRGTDPNQQNTHDPRGRPSVQQQQQLQVNLVVLVCLLVQNDPPSVVCCVPPVVSSVSSNVSSNVSNVLSVLCVLQPRSQGGRRHIPVPDDSLNSSSSNLSSLLPDLDAQYEYEEEANCFLAFPVRVVSVVVSVSSNSVSNGGYYYHHQDLVSLLPTQWYWYWALHRRNRINYTQDIGGSVVCCVRVSGPSNCVNPVVDADDFAAFDDFPWKKKKFQADDFQAGGAIDIDGWLFEEEEEEGRQQQRCCVFVNAVVVQVCVVAVRSDIHMDIPPVQAHAEDEFFLDFLDNALLDDLQVSLPVVLVVLVVLCVAVVCVVPVNDSQLLRLCDPDFWDDPCSQSQWDWDNGDIHGDPACRSQGGDPVQQVGADPNAGSSRQQQAQLLRVLVVPVPVCSNNVLSVLCVLLPRSNDGNSGGSSNDRSLSRSSSVLSSVLVVLQAHEYEYEYEANQRSGHLVSVVSVLVSVVSSSVNRYYYYYHHNDLSVLSNTNKYFYWALHRRNSTHHRQDMGRLVRQLPRDSGPSNVVNVVSSD/DDPLQWKWFAQADQAQADRAIDIAGWLFFEEEAEFFQQCSCCPLCVAQLQQLCLVVQCVVPVPQSPVLCLQPGGRTDDIPPHHRADELDDAFLFDQDKDWLCVLLPNLQLVLQLLQQDWDAPPPDDGDHRLLCDLVRQNWFDPQVSQQQWHKFFDCCLQQVDQQDFLVSVRRVLFDDPPGSVLQLQQCLQVVHGRRHRRVPDDPVVSCCLAPDPDKDWGQGDPPDDSVRSNVCVVVVPHRPDIGIHDHSRRRLVVCCVDPPDPVVNVVSRSSMDIGRDPQCRRQRTDPSQQNTHDPRGGPSVLLQAFLQVNLVSLPCLQVQNDDCSPPCCPVPPVVSVVSNVSSNVSNVLSVLCVLLFRRQGRRRHISVVDDPLNSSSSSLSSLLPPLDAEYEYRYEANCFQAFPLSVVSVLVSVVSSSVSHGHYYYHHQDLVNLLVTQWYWYWALHRANNHNYTQDTGGSVCLCPGVSGPSCCVPPVPPDDPDDDFDDFPWKKWWFQQPDFLAGGDIDIDGFLFEEEEEEGPQQQVCVVFVNVVVVQVVVVCNDTHMDIPNPLANAEDEFFLDFLDSAQLDFLCVSLVVVLVVLQQQCPAPVNVVPVHDSCLLRLQDPHWWDVPCSQSQWDWPVSSVPGIDTRGDPPCNSQGGDPVQQVGDDPRGGSSSQQQAFLQRNLVVCVVPPVSNVLSVLLVLLPRSNDGRSGGRSNDGSLNRSSSVVSSCQPVLLQANYEYEYEANCPSGHLVSVVSVVVRVVVSSVSSGYYYYHHSDQSVNLVTSKYWYWALGRRNRHNHGQDITGLQRQLPGPSHPCNVVNVVSND

CATH classification: 3.40.50.300 (+3 more: 1.20.1580.10, 1.10.8.280, 3.40.50.300)

Secondary structure (DSSP, 8-state):
--TTEEEEEEE-STT--SEEEEEESSSEEEEESSTTSSHHHHIIIIIIHHHHHHHHHHHSSSSSTTHHHH-----SEEES---EEESS--TT-PPPP-BHHHHSSHHHHHHHHHHHHSB--TT-----GGGG-TTSTTTB-TTTTSSSEEEE--HHHH-S-TTSBTTTT--TTSPSHHHHHHHHHHHHHTT--SSSBGGGS-HHHHHHHHH-----EEEE-TT--HHHHHHHHHHTPPPSEEEE---HHHHHHHHHHH---HHHHHHHGGG-EEEE-SSSSSS-B-TTTTT-BBTTB-HHHHHHSBHHHHHHHHHHHHTT-SS-STTSSSS-SSHHHHHHHHHHHHHHHHHHHHHTT-TTSBTT-BGGGS-HHHHHHHHHHHHTTT---S-EEEEE-TTTT--GGGHHHHHHHHHHHHTTT-EEEEE---HHHHTT-SEEEEE-SSSGGG--SEEEEE-GGGGGG-TT-HHHIIIII-------PPPPPS-EEEEEEEEETTEEEEEEEEESSSEEEEE--TTSSHHIIIIIIIHHHHHHHTT----EEEESGGG--EEEEE-SS-S-SSTT--HHHHSSTHHHHHHHHHTSHHHHHTT--GGGG-SSSTTTB-TTTTT-SEEEETT-SSS-EEEE-TTTTT--B-TTGGG--BTTB-HHHHHT-BHHHHHHHTTTSHHHHHHHHHHHHTT-TTSBTT--GGG--HHHHHHHHHHHTTSS--SS-EEEEEE-TTTT--HHHHHHHHHHHHHHHHTT-EEEEE---HHHHTT-SEEEEE-SSSGGG--SEEEEE-HHHHTT-TT-SSHHHHHHH--/----TT-EEEEEEE-STT--SEEEEEESSSEEEEEE-TTSSHHHHIIIIIIHHHHHHHHHHHSTTTTSSSTTS-----SEEESPPPEEESS--TT------BHHHHTSHHHHHHHHHHHSSB--TT--PPPGGGG-TTSTTTB-TTTTTSSEEEE--HHHH-S-TTSBTTTTSSTTS-SSHHHHHHHHHHHHHT--TTSBGGGS-HHHHHHHHH-----EEEE-TT--HHHHHHHHHTT---SEEEE---HHHHHHHHHHH---HHHHHHHHTT-EEEE-TTTTTS-B-HHHHT-BBTTB-HHHHTTSBHHHHHHHHHHHHHT-STT-HHHHHH-HHHHHHHHHHHHHHHHHHHHHHHTT-TTSBSS-BGGGS-HHHHHHHHHHHHTTS---S-EEEEE-TTTT--TTSHHHHHHHHHHHHTTT-EEEEE---HHHHHH-SEEEEE-SSSGGG--SEEEEE-GGGGGS-TT-HHHIIIII-------PPPPPSEEEEEEEEEETTEEEEEEEEEESSEEEEEESTTSSHHIIIIIIIHHHHHHHS---EEEE-SSGGG--EEEEE-SS-S-SSTT--HHHHHTTHHHHHHHTTSSTHHHHS---TTSS-SSSSSSB-SSSTT--EEE----EEE-TTTSSS-B-TTGGG--SSS--HHHHHT-BHHHHHHHTTT-HHHHHHHHHHHHHT-TTSBTT--GGG--SHHHHHHHHHHHHHHSSSS-EEEEEE-S-SS--HHHHHHHHHHHHHHHHTT-EEEEE---HHHHTT-SEEEEE-SSSGGG--SEEEEESHHHHHT-SS-SSHHHHHHHT-/--SS-EEEEEEE-STT--SEEEEEESSSEEEEE--TTSSHHHHIIIIIIHHHHHHHHHHH-TTGGGGGGGG-----SEEES---EEESSPPTTS-----BHHHHTSHHHHHHHHHHHSSB--TT-----TTSS-SSSTTTB-TTTSSSSEEEE--HHHH-S-TTSBTTTTS-TTS-SSHHHHHHHHHHHHTT---SSBGGGS-HHHHHHHHH-----EEEE-TT--HHHHHHHHHTTPPPSEEEE---HHHHHHHHHHH-S-SSHHHHHHTTSEEEE-TTTSS--B-HHHHT-BSSS--HHHHHTSBHHHHHHHHHHHHTT--TT-TTSSSS-HHHHHHHHHHHHHHHHHHHHHHHTT-TT-BSS-BGGGS-HHHHHHHHHHHHTTS---S-EEEEE-TTTT--GGGHHHHHHHHHHHHTTT-EEEEE---HHHHTT-SEEEEE-SSSGGG--SEEEEE-GGGGGG-TT-HHHHHHHS------PPP---SEEEEEEEEEETTEEEEEEEEEESSEEEEE-STTSSHHIIIIIIIHHHHHHH----EEEESTTS--EEEEE-SS-S-SSTT--HHHHHTHHHHHHHHHHTSHHHHHTT--GGGG-SSSTTTB-TTTTT--EEE-TTSSSS--EEE-TTTSS--B-HHHHT-EETTEEHHHHHTSBHHHHHHHSTT-HHHHHHHHHHHHTT-TTSBTT--GGG--HHHHHHHHHHTTTTTGGG--EEEEEE-TTTT--HHHHHHHHHHHHHHHHTT-EEEEE---HHHHTT-SEEEEE-SSSTTS--SEEEEESHHHHTT-TT-SSHHHHHHHH-

Solvent-accessible surface area: 108230 Å² total; per-residue (Å²): 178,148,42,38,59,1,74,0,130,5,0,88,33,136,35,9,100,83,11,72,7,89,0,20,41,83,10,14,0,0,0,1,4,12,13,25,0,8,13,25,13,0,0,42,20,0,1,46,33,15,2,17,63,25,1,30,20,8,38,22,44,115,79,30,50,48,34,101,108,23,46,57,16,65,27,78,28,1,81,15,6,8,2,1,0,11,1,44,46,57,133,26,29,120,57,41,186,20,34,0,0,41,7,0,35,3,23,56,31,10,58,49,2,0,8,122,4,14,75,50,40,158,75,58,61,119,10,143,24,114,1,4,7,28,129,38,119,86,0,13,0,70,84,8,140,2,100,6,86,39,55,73,11,51,53,116,22,0,3,90,58,46,55,60,13,6,85,104,107,1,5,31,0,11,34,137,78,143,23,6,60,17,16,46,8,0,0,7,16,71,56,37,70,2,71,45,54,2,141,114,12,82,113,146,28,40,102,62,0,1,37,19,110,106,77,42,92,16,32,0,11,61,82,52,65,52,64,58,0,77,146,3,56,172,131,59,72,111,57,81,67,103,4,67,0,22,0,0,94,96,36,0,68,119,13,24,78,88,50,180,48,83,88,87,85,162,56,1,73,61,40,18,79,59,103,97,1,75,70,1,145,45,54,107,4,71,90,67,0,38,71,0,39,3,52,61,42,10,14,32,57,4,25,165,51,36,0,29,128,4,2,90,56,4,87,28,40,12,102,99,141,26,121,44,56,85,96,111,48,143,121,51,113,132,34,10,119,23,11,56,129,9,0,36,36,4,18,114,46,1,51,38,0,50,137,11,37,0,12,36,1,12,6,80,84,26,3,61,86,14,51,80,3,24,39,2,5,0,19,0,0,10,11,46,30,28,71,12,46,17,1,0,0,1,0,41,24,0,12,36,25,15,2,31,37,37,4,101,35,0,10,61,6,1,71,64,5,43,161,40,23,3,3,0,2,0,4,1,11,43,42,73,1,1,120,137,8,63,29,0,0,2,0,3,46,86,32,9,124,140,0,0,74,45,25,40,37,3,70,12,110,22,1,106,151,22,117,108,1,47,1,7,44,24,12,64,69,87,89,73,94,138,98,51,118,57,77,152,34,75,5,62,1,52,0,33,12,0,59,68,126,44,2,111,112,24,86,2,111,0,1,4,20,1,8,0,0,0,0,3,20,11,24,0,7,10,54,13,0,1,19,63,3,0,16,79,15,0,22,88,97,59,76,197,85,66,37,152,51,17,39,67,37,116,76,13,96,88,41,14,91,2,33,58,101,56,19,11,155,56,0,57,24,0,4,0,53,86,28,31,6,10,83,58,1,39,108,35,0,15,71,13,118,58,0,143,174,70,90,26,102,26,18,45,0,13,1,72,81,160,44,0,26,7,83,110,12,96,0,34,0,59,52,94,9,132,86,32,180,34,53,20,46,62,5,72,0,82,91,11,138,22,48,6,3,51,79,81,0,38,111,0,98,29,125,62,55,31,0,15,59,0,11,62,19,14,0,63,73,0,38,110,31,0,54,140,35,61,64,3,56,102,26,0,41,6,1,89,45,4,22,0,9,41,5,105,2,9,28,5,4,16,64,15,36,38,5,16,2,3,8,0,22,2,3,36,31,22,147,160,11,48,196,34,15,10,1,0,2,2,32,11,3,2,41,28,2,1,15,13,31,2,25,95,3,24,133,7,4,49,107,4,8,100,31,37,0,9,0,2,0,2,1,27,59,16,67,2,0,20,28,0,2,46,0,0,3,0,3,61,19,27,13,165,113,11,8,137,34,25,14,90,0,25,6,63,110,1,2,130,32,96,65,15,73,2,1,58,88,0,114,76,27,55,182,186,116,69,102,129,75,17,20,0,65,0,99,9,0,93,36,142,25,10,93,91,14,67,6,86,0,2,42,86,4,14,0,0,0,0,2,13,12,23,0,8,15,40,13,1,0,42,16,0,2,42,30,14,3,36,47,16,2,43,27,6,32,11,3,36,76,20,47,112,95,40,124,52,28,102,14,74,25,104,19,0,60,10,5,7,2,1,0,17,1,48,85,60,124,31,27,108,72,70,189,17,29,0,0,19,20,0,39,1,14,70,33,6,44,59,2,2,3,128,0,8,46,29,4,16,14,8,14,89,10,144,20,80,5,5,6,26,112,41,111,95,0,17,1,67,78,5,141,5,138,5,124,26,80,57,14,49,59,107,21,0,2,83,62,46,60,54,12,9,92,109,72,1,2,26,0,4,35,130,81,144,11,7,63,7,18,58,7,0,0,10,12,63,58,41,74,1,69,42,48,1,147,114,13,82,102,137,30,40,101,59,0,0,54,22,110,102,75,40,62,15,35,0,16,52,78,55,68,56,78,86,1,72,121,4,43,154,130,180,81,130,22,80,59,64,4,52,0,18,0,0,100,74,25,0,53,110,28,43,81,101,39,167,45,94,83,78,90,162,59,0,65,65,43,14,82,46,70,97,1,77,84,3,113,28,43,96,5,82,90,74,0,20,48,0,25,9,58,60,51,12,8,24,54,4,19,119,50,32,0,38,101,1,3,108,43,5,81,40,47,15,70,93,177,11,129,36,39,61,96,59,62,124,24,64,73,112,21,8,113,14,4,47,180,26,0,34,50,2,8,101,56,0,38,24,0,57,130,8,38,1,9,40,2,12,4,76,85,21,3,56,87,19,52,55,2,22,42,1,7,0,31,0,0,10,12,41,24,38,87,14,49,18,1,1,1,1,0,36,23,0,12,39,20,14,5,30,39,39,10,88,35,2,13,61,3,2,74,74,5,42,161,36,26,5,4,0,2,0,6,2,15,42,45,63,0,2,124,136,8,49,16,0,0,2,3,2,39,88,23,10,128,132,1,0,77,42,31,37,35,2,63,14,101,25,2,117,150,21,102,100,0,44,1,4,54,31,13,66,76,106,88,116,82,143,120,71,115,50,98,147,43,72,9,56,3,54,0,28,8,0,63,53,120,40,3,118,96,24,81,3,104,0,0,8,21,0,9,0,0,0,3,4,16,17,25,0,8,12,48,16,0,0,18,66,1,0,15,73,15,0,28,83,88,30,90,128,85,66,29,145,42,33,34,58,34,104,93,13,94,63,11,21,92,5,33,64,128,70,16,15,183,53,1,66,24,0,3,0,49,77,38,22,4,9,80,46,1,51,124,25,1,42,72,12,116,85,8,106,177,71,83,17,106,45,23,42,0,12,2,73,87,152,48,0,22,4,107,104,5,96,0,41,0,65,35,102,94,146,48,59,57,7,51,3,93,99,17,145,36,33,13,6,44,87,74,0,51,113,0,96,30,140,59,64,19,0,21,58,1,12,64,15,26,0,64,85,0,35,109,28,2,76,103,41,77,63,0,69,134,27,0,32,8,0,85,59,5,14,0,7,45,6,91,2,8,27,7,2,20,61,13,54,6,4,14,1,6,9,0,27,10,5,50,30,19,98,159,4,23,203,44,17,5,4,3,1,8,43,16,6,2,22,19,1,2,10,6,11,1,50,96,4,21,112,7,2,64,104,3,8,94,13,51,1,4,0,2,0,3,1,34,61,16,63,0,0,19,28,0,6,40,0,0,2,0,4,56,20,29,11,118,110,8,6,141,42,46,12,96,0,28,4,68,108,2,5,132,28,110,67,7,76,4,0,64,87,0,85,47,44,68,209,118,100,137,70,10,35,0,76,2,116,6,0,76,41,142,34,9,98,87,15,73,8,90,2,0,67,93,2,14,0,0,0,2,4,16,11,25,0,7,13,38,14,1,0,44,15,0,3,48,34,15,6,40,52,92,113,34,20,84,99,19,54,196,58,59,127,109,22,37,100,42,40,80,17,68,24,100,23,2,76,41,26,24,60,11,36,13,0,46,89,68,124,12,14,79,89,67,187,36,32,0,0,59,46,0,52,2,17,64,24,6,41,64,1,0,14,148,3,18,85,56,34,131,88,125,59,128,15,126,25,64,1,5,5,31,130,40,129,55,0,9,4,95,85,3,150,4,88,6,78,47,60,51,14,51,48,120,14,0,4,86,62,50,45,58,12,6,91,109,98,1,2,34,0,14,28,128,76,142,19,4,54,11,15,57,11,0,0,11,12,68,53,32,70,2,78,43,41,0,143,111,15,85,116,136,27,34,104,56,0,0,60,29,111,95,85,43,91,7,35,0,16,56,82,63,66,50,71,84,3,76,146,3,58,169,142,179,83,150,38,81,63,106,2,66,0,24,0,0,86,60,29,0,59,116,11,29,84,92,52,186,47,75,79,57,80,153,49,0,53,61,44,21,68,68,66,118,2,86,99,10,152,37,41,85,12,82,89,97,0,46,76,0,28,12,50,62,43,10,8,22,64,4,18,116,50,35,0,28,118,2,10,85,53,5,94,36,31,2,103,95,140,8,112,50,48,77,128,93,70,137,111,140,95,106,39,17,123,4,4,47,122,7,0,25,54,1,20,155,64,0,84,32,0,60,130,7,33,2,10,37,0,13,3,83,83,24,14,51,81,17,50,92,3,22,45,1,6,1,80,0,0,18,27,39,36,53,145,72,161,31,12,1,0,2,0,41,20,0,2,10,12,7,0,28,31,34,14,95,23,1,11,49,6,1,69,75,6,47,171,42,25,4,3,0,1,0,4,0,20,22,38,82,0,1,124,130,9,47,18,0,0,3,2,3,41,86,26,10,153,144,0,0,66,45,41,38,39,2,64,12,115,17,2,117,143,20,99,110,0,41,3,4,52,24,15,77,69,94,68,102,70,47,103,65,92,34,62,158,49,68,8,38,0,50,0,34,5,0,54,68,115,33,4,125,87,26,77,2,54,0,0,2,12,2,17,0,0,0,0,1,21,14,23,0,10,8,50,10,1,0,38,65,4,0,18,77,18,5,45,82,96,193,79,69,36,146,39,18,51,60,34,99,78,15,109,99,28,6,148,4,41,46,137,58,19,16,108,58,1,61,25,0,3,0,58,88,39,30,2,11,78,51,1,46,102,27,2,18,63,18,111,64,0,146,182,83,80,23,98,32,21,47,0,13,1,64,74,161,42,0,22,5,97,107,10,88,0,36,0,59,62,82,6,101,117,15,157,78,76,26,66,49,6,62,2,91,94,19,139,18,36,7,7,36,94,94,0,46,112,0,92,31,141,59,60,25,0,16,67,0,13,57,18,21,0,69,94,0,25,115,38,2,60,113,44,87,60,2,57,116,23,0,24,5,1,90,51,4,16,0,11,37,6,116,1,6,41,9,4,12,68,15,28,28,4,9,3,12,12,0,32,6,2,44,27,23,102,99,8,60,217,15,14,4,1,1,6,5,52,13,6,16,31,20,6,4,12,11,18,2,38,98,14,33,139,10,5,48,115,4,7,90,33,44,0,2,0,0,0,3,0,18,31,16,60,4,0,7,54,0,21,17,0,1,5,3,2,59,22,29,13,146,105,9,6,167,46,42,8,76,0,23,1,30,60,1,0,129,28,99,69,11,69,2,2,65,94,0,116,69,45,9,203

Nearest PDB structures (foldseek):
  2vf7-assembly1_B  TM=1.001E+00  e=0.000E+00  Deinococcus radiodurans
  2vf7-assembly3_A  TM=9.011E-01  e=0.000E+00  Deinococcus radiodurans
  2vf8-assembly1_A  TM=9.153E-01  e=0.000E+00  Deinococcus radiodurans
  2vf8-assembly3_B  TM=9.062E-01  e=0.000E+00  Deinococcus radiodurans
  3ux8-assembly1_A-2  TM=8.888E-01  e=6.635E-59  Geobacillus sp. Y412MC52

Organism: Deinococcus radiodurans (strain ATCC 13939 / DSM 20539 / JCM 16871 / CCUG 27074 / LMG 4051 / NBRC 15346 / NCIMB 9279 / VKM B-1422 / R1) (NCBI:txid243230)

InterPro domains:
  IPR003439 ABC transporter-like, ATP-binding domain [PS50893] (583-912)
  IPR004602 UvrABC system subunit A [TIGR00630] (220-906)
  IPR017871 ABC transporter-like, conserved site [PS00211] (460-474)
  IPR017871 ABC transporter-like, conserved site [PS00211] (811-825)
  IPR027417 P-loop containing nucleoside triphosphate hydrolase [G3DSA:3.40.50.300] (97-565)
  IPR027417 P-loop containing nucleoside triphosphate hydrolase [G3DSA:3.40.50.300] (585-917)
  IPR027417 P-loop containing nucleoside triphosphate hydrolase [SSF52540] (97-542)
  IPR027417 P-loop containing nucleoside triphosphate hydrolase [SSF52540] (590-892)
  IPR041552 UvrA DNA-binding domain [PF17755] (246-358)

GO terms:
  GO:0042802 identical protein binding (F, IPI)

B-factor: mean 57.36, std 7.08, range [23.31, 115.29]

Sequence (2442 aa):
PDGGFVQVRGARQHNLKDISVKVPRDALVVFTGVSGSGKSSLAFGTLYAEAQRRYLESVSPYARRLFNQAGVPDVDAIDGLPPAVALQQARGTPTARSSVGSVTTLSNLLRMLYSRAGDYPPGQGIVYAEGFSPNTPEGACPECHGLGRVYTVTEDSMVPDPSLTIRERAVAAWPQAWGGQNQRDILVTLGIDVDVPWRELPEETRHWILFTDEQPVVPVYPGLTPAETQRALKKKMEPSYMGTFSSARRHVLHTFANTESASMKKRVQGYMISEECPLCHGKRLRQEALNVTFAGLDITELSRLPLARVSELLRPYAEEREPGHAERVKNRPEQAIALQRMAADLVKRLDVLLHLGLGYLGLDRSTPTLSPGELQRLRLATQLYSNLFGVVYVLDEPSAGLHPADTEALLSALENLKRGGNSLFVVEHDLDVIRRADWLVDVGPEAGEKGGEILYSGPPEGLKHVPESQTGQYLFADRHTEPHTPREPAGWLELNGVTRNNLDNLDVRFPLGVMTSVTGVSGSGKSTLVSQALVDALAAHFGQGSARLGGDLAQITRLVRVDQKPIGRTPRSNMATYTGLFDQVRKLFAATPLAKKRGYNAGRFSFNVKGGRCEHCQGEGWVMVELLFLPSVYAPCPVCHGTRYNAETLEVEYRGKNIADVLALTVDEAHDFFADESAIFRALDTLREVGLGYLRLGQPATELSGGEAQRIKLATELRRSGRGGTVYVLDEPTTGLHPADVERLQRQLVKLVDAGNTVIAVEHKMQVVAASDWVLDIGPGAGEDGGRLVAQGTPAEVAQAAGSVTAPYLRAALRPDFPDGGFVQVRGARQHNLKDISVKVPRDALVVFTGVSGSGKSSLAFGTLYAEAQRRYLESVSPYARRLFNQAGVPDVDAIDGLPPAVALQQARGTPTARSSVGSVTTLSNLLRMLYSRAGDYPPGQGIVYAEGFSPNTPEGACPECHGLGRVYTVTEDSMVPDPSLTIRERAVAAWPQAWGGQNQRDILVTLGIDVDVPWRELPEETRHWILFTDEQPVVPVYPGLTPAETQRALKKKMEPSYMGTFSSARRRHVLHTFANTESASMKKRVQGYMISEECPLCHGKRLRQEALNVTFAGLDITELSRLPLARVSELLRPYAEEREPGHAERVKNRPEQAIALQRMAADLVKRLDVLLHLGLGYLGLDRSTPTLSPGELQRLRLATQLYSNLFGVVYVLDEPSAGLHPADTEALLSALENLKRGGNSLFVVEHDLDVIRRADWLVDVGPEAGEKGGEILYSGPPEGLKHVPESQTGQYLFADRHTEPHTPREPAGWLELNGVTRNNLDNLDVRFPLGVMTSVTGVSGSGKSTLVSQALVDALAAHFGQGSARLGGDLAQITRLVRVDQKPIGRTPRSNMATYTGLFDQVRKLFAATPLAKKRGYNAGRFSFNVKGGRCEHCQGEGWVMVPSVYAPCPVCHGTRYNAETLEVEYRGKNIADVLALTVDEAHDFFADESAIFRALDTLREVGLGYLRLGQPATELSGGEAQRIKLATELRRSGRGGTVYVLDEPTTGLHPADVERLQRQLVKLVDAGNTVIAVEHKMQVVAASDWVLDIGPGAGEDGGRRLVAQGTPAEVAQAAGSVTAPYLRAALRFPDGGFVQVRGARQHNLKDISVKVPRDALVVFTGVSGSGKSSLAFGTLYAEAQRRYLESVSPYARRLFNQAGVPDVDAIDGLPPAVALQQARGTPTARSSVGSVTTLSNLLRMLYSRAGDYPPGQGIVYAEGFSPNTPEGACPECHGLGRVYTVTEDSMVPDPSLTIRERAVAAWPQAWGGQNQRDILVTLGIDVDVPWRELPEETRHWILFTDEQPVVPVYPGLTPAETQRALKKKMEPSYMGTFSSARRHVLHTFANTESASMKKRVQGYMISEECPLCHGKRLRQEALNVTFAGLDITELSRLPLARVSELLRPYAEEREPGHAERVKNRPEQAIALQRMAADLVKRLDVLLHHLGLGYLGLDRSTPTLSPGELQRLRLATQLYSNLFGVVYVLDEPSAGLHPADTEALLSALENLKRGGNSLFVVEHDLDVIRRADWLVDVGPEAGEKGGEILYSGPPEGLKHVPESQTGQYLFADRHTEPHTPREPAGWLELNGVTRNNLDNLDVRFPLGVMTSVTGVSGSGKSTLVSQALVDALAAHFGSARLGGDLAQITRLVRRVDQKPIGRTPRSNMATYTGLFDQVRKLFAATPLAKKRGYNAGRFSFNVKGGRCEHCQGEGWVMVELLFLPSVYAPCPVCHGTRYNAETLEVEYRGKNIADVLALTVDEAHDFFADESAIFRALDTLREVGLGYLRLGQPATELSGGEAQRIKLATELRRSGRGGTVYVLDEPTTGLHPADVERLQRQLVKLVDAGNTVIAVEHKMQVVAASDWVLDIGPGAGEDGGRLVAQGTPAEVAQAAGSVTAPYLRAALR